Protein AF-0000000068983063 (afdb_homodimer)

Nearest PDB structures (foldseek):
  3pco-assembly1_D  TM=8.984E-01  e=2.882E-88  Escherichia coli
  7n8y-assembly1_B  TM=8.968E-01  e=1.103E-81  Salmonella enterica subsp. enterica serovar Typhimurium
  2rhq-assembly1_B-2  TM=9.099E-01  e=2.751E-76  Staphylococcus haemolyticus
  2rhs-assembly1_D  TM=8.788E-01  e=3.408E-76  Staphylococcus haemolyticus
  2rhs-assembly1_B  TM=8.511E-01  e=2.473E-75  Staphylococcus haemolyticus

Organism: NCBI:txid743974

Foldseek 3Di:
DKFFPVLLVVFPNFPDDPVVLQVLCVLLVWHFPDKDFLFDDWDQKAKKFWADWAQDPPDRQKIWTWIFQPPPDTFTAIFRFPVDHHLFIFIKRFQQIWWPDDVPDTDHFHFDDDPRHTHGTYGAQQVRRGADGPDGGTDTDDSPDDRNHHPCVSLVRRTMMTDIDDDLQQLQCQASQSVSLVSCLLRVHDTHDDDQDFDDFPDADDAAEAEPCCLQFFKKKKWKWFQFALVFAADSVLCSRCSSRPHDDDGNLVSLQSSLCRHRVFHKDKFQPVLADAHWYWDWDDQQFWFQFPVRDIDGDHGLFIFTAGPVGGQCRPQFTGTPRGHDDSPRGMIMMMTTQGALVRLPPVCVVVPGDDSRSSSNVSNAQRPCRVSSVSNSVVSSCVRRVIRIHDMDMRHDPVSQDDFAKEKAFQVVLCVVLVDRDDPVLLCSSCVSSVFNWDDPPTIITTTDHRGRPPDDYNVSSSSSSDSSVGVVPRDDDDDDDDDDPDDDCLVVLVVVLVVLLVVQVADEDDWDQFAAPVLQVLQPWCVLADWAFDPDDPDNGRGTGASDCCRGVVVVVLVVVVVPDQWHKYKYWDWGWHDHDPVPIDIFTKMKIKIFAFSDDDDDPGRHTDALVSVVVSVCSLADPPADVLQWDWAQDDRPQADRVFKTFTGGNNDTFWIWGWGDVVSCVVSVHDTMIMIMGRSVVSSVNVVDDDDDDDDAPEDKDKDKWKKKAFPPDDVSVLVVLLVVQLDDQWDDKDWDDKDDDDVDDNGIIMTMMMTMGDDSPDYDDPVSRVNSVVRSQVRCCVPGVIDTDDD/DKFFPVLLVVFPNFPDDPVVLQVLCVLLVWHFPDKDFLFDDKDQKWKKFWADWAQDPPDRQKIWTWIGQPPPDTFTAIFRFPPDHHLFIFIKRFQQIWWPDDVPDTDHWHWDDDPRHTHGTYGAAQVRRGADGPDGGGDTDDSPDDGNHDPCVSLVRRTMMTHIDDDLQQLQCQASQSVSLSSCLLRVHDTHDDDQDFDDFPDADDAAEAEPDCLQFQKKKKWKWFQFALVFAADSVLCSRCSSRPHDDDGNLVSLQSSLCRHRVFHKDKFQPVLADAHKYWDWDDQQFWFQFPVRDIDGDHTLFIFTAGPVGGQQRPQFTGGPRGHDDSPRGMIMMMTTQGALVNLPPVCVVVPGDDSRSSSNVSNAQRPCRVSSVSNSVVSSCVRRVIRIHDMDMRHHPVSQDDFAKEKAFQVVLCVVLVDRDDPVLLCSSCVSSVFNWDDPPTIITTTDHRGRPPDDYNVSSSSSSDSSVGVVPRDDDDDDDDDDPDDDCLVVLVVVLVVLLVVQVADEDDWDQFAAPVLQVLQPWPVLAAWAFDPDDPDNGRGTGASDCCRGVVVVVLVVVVVPDQWHKYKYWDWGWHDHDPVPIDIFTKMKIKIFAFSDPDDDPGRHTDALVSVVVSVCSLADPPADCLQWDWAQDDRPQADRVFKTFTGGNRDTFWIWGWGDVVSCVVSVHDIMIMIMGRSVVSSVNVVDDDDDDDDAPEDKDKDKFKKKAFPPDDVSVLVVLLVVQLDDQWDDKDWDDKDDDDVDDNGIIMTMMMTMGDDRPDYDDPVSRVNSVVRSQVRCCVPGVIDTDDD

Radius of gyration: 54.53 Å; Cα contacts (8 Å, |Δi|>4): 3258; chains: 2; bounding box: 105×180×105 Å

Sequence (1598 aa):
MKISENWLRQWANPANTSDELGQQLTMAGLELDGSDTVAPEFSGVVVGEVITCEQHPDADRLRVTTVNIGTGENLQIVCGAPNVRTGLKVAVATVGAVLPPIDGKPFNIKKGKLRGIESQGMLCGASEIGLTDEIDGILELPDDAPIGVDVRDYLGLDAMIFDIAITPNRGDCFSALGLAREISVINRLPLSRSEIKVITPNTDKKVNVNVLNDEACPRYLAQYISNIDRTAKSPKWLVDNLMASGMRTHNFLVDVTNYVLLELGQPLHAFDADKIQGDIVVRLANQGETLELLNEQTITLTGDELLIADDVGALALAGIMGGMRSSVTDETTNIVLESAHFNQLAIAARARRFGLHTDASQRFERGVDFELPLMALHRATALIHEVAGAEVGQITTVENLDKLPKRSPIHLPYAKIEQLLGVALPSDEVVDILNRLEIVTQFDGDKFICQPPSHRFDINIAEDLVEEIARIHGYDHIKPRLPEFAVDMSYDDTADLTHELKLSLAASGYFEAVSFSFSDAKIEALFNDGKLGAVLPLANPISADLAVMRRTLLSSLLPVVSYNLNRQQPRVRLFETGLSFVGQNIDNLVQTPSLAMVATGLVAEEGIYDKRVMDFFDLKRDVESLLPQHLNKTSLTYERADLAFLHPGQSAYLVVNGVHLGWFGQLHPSIAKALDLPAVWVAQFAIEDLIDLHRATNAITAPSKFPSVRRDLAFLVDKSVEWQDLVVDIRAAAGKYLTDLWLFDVYEGDRLPEDKKSLAFAMLFQNADATLEDDVIKKAMDDVVSRLSDKHGAKLRDSMKISENWLRQWANPANTSDELGQQLTMAGLELDGSDTVAPEFSGVVVGEVITCEQHPDADRLRVTTVNIGTGENLQIVCGAPNVRTGLKVAVATVGAVLPPIDGKPFNIKKGKLRGIESQGMLCGASEIGLTDEIDGILELPDDAPIGVDVRDYLGLDAMIFDIAITPNRGDCFSALGLAREISVINRLPLSRSEIKVITPNTDKKVNVNVLNDEACPRYLAQYISNIDRTAKSPKWLVDNLMASGMRTHNFLVDVTNYVLLELGQPLHAFDADKIQGDIVVRLANQGETLELLNEQTITLTGDELLIADDVGALALAGIMGGMRSSVTDETTNIVLESAHFNQLAIAARARRFGLHTDASQRFERGVDFELPLMALHRATALIHEVAGAEVGQITTVENLDKLPKRSPIHLPYAKIEQLLGVALPSDEVVDILNRLEIVTQFDGDKFICQPPSHRFDINIAEDLVEEIARIHGYDHIKPRLPEFAVDMSYDDTADLTHELKLSLAASGYFEAVSFSFSDAKIEALFNDGKLGAVLPLANPISADLAVMRRTLLSSLLPVVSYNLNRQQPRVRLFETGLSFVGQNIDNLVQTPSLAMVATGLVAEEGIYDKRVMDFFDLKRDVESLLPQHLNKTSLTYERADLAFLHPGQSAYLVVNGVHLGWFGQLHPSIAKALDLPAVWVAQFAIEDLIDLHRATNAITAPSKFPSVRRDLAFLVDKSVEWQDLVVDIRAAAGKYLTDLWLFDVYEGDRLPEDKKSLAFAMLFQNADATLEDDVIKKAMDDVVSRLSDKHGAKLRDS

InterPro domains:
  IPR002547 tRNA-binding domain [PF01588] (45-149)
  IPR002547 tRNA-binding domain [PS50886] (39-152)
  IPR004532 Phenylalanine-tRNA ligase, class IIc, beta subunit, bacterial type [MF_00283] (1-791)
  IPR004532 Phenylalanine-tRNA ligase, class IIc, beta subunit, bacterial type [TIGR00472] (1-797)
  IPR005121 Ferrodoxin-fold anticodon-binding domain [PF03147] (704-797)
  IPR005121 Ferrodoxin-fold anticodon-binding domain [PS51447] (704-797)
  IPR005121 Ferrodoxin-fold anticodon-binding domain [SM00896] (704-797)
  IPR005146 B3/B4 tRNA-binding domain [PF03483] (216-389)
  IPR005146 B3/B4 tRNA-binding domain [SM00873] (216-389)
  IPR005147 tRNA synthetase, B5-domain [PF03484] (410-475)
  IPR005147 tRNA synthetase, B5-domain [PS51483] (405-480)
  IPR005147 tRNA synthetase, B5-domain [SM00874] (407-475)
  IPR009061 Putative DNA-binding domain superfamily [SSF46955] (408-479)
  IPR012340 Nucleic acid-binding, OB-fold [G3DSA:2.40.50.140] (39-158)
  IPR012340 Nucleic acid-binding, OB-fold [SSF50249] (38-196)
  IPR020825 Phenylalanyl-tRNA synthetase-like, B3/B4 [G3DSA:3.50.40.10] (195-400)
  IPR033714 Phenylalanly tRNA synthetase, tRNA-binding-domain [cd02796] (45-151)
  IPR036690 Ferrodoxin-fold anticodon-binding domain superfamily [G3DSA:3.30.70.380] (705-798)
  IPR036690 Ferrodoxin-fold anticodon-binding domain superfamily [SSF54991] (700-797)
  IPR041616 Phenylalanyl tRNA synthetase beta chain, core domain [PF17759] (478-685)

Solvent-accessible surface area (backbone atoms only — not comparable to full-atom values): 85808 Å² total; per-residue (Å²): 87,49,34,35,45,62,64,30,38,68,28,29,68,68,98,58,52,74,66,54,46,46,49,51,36,32,68,55,67,40,37,62,81,43,74,42,48,58,27,62,76,63,47,53,38,23,21,21,31,26,68,42,63,42,75,33,90,86,39,91,67,34,29,42,28,35,30,39,41,69,74,85,61,69,35,41,29,58,42,63,44,84,68,71,48,62,73,39,27,30,39,30,31,32,60,72,10,38,39,45,58,61,96,82,38,82,40,66,37,56,75,47,64,63,90,84,43,66,17,52,29,42,74,35,27,32,52,56,60,48,38,76,63,87,58,86,40,52,34,77,48,58,86,81,59,60,61,43,39,48,44,51,69,74,68,49,29,74,40,44,21,40,28,32,50,72,53,69,71,40,28,45,48,58,15,44,48,34,44,20,46,51,53,8,44,69,66,73,43,74,68,51,73,78,86,68,54,75,71,75,54,77,42,88,46,64,54,57,73,45,69,74,41,38,68,46,34,16,34,40,35,36,31,28,36,34,65,38,43,65,82,41,71,63,52,66,73,58,50,51,51,36,46,39,28,72,40,82,81,76,50,44,70,59,38,44,38,52,44,43,19,45,41,68,35,48,55,49,48,65,33,21,43,84,61,57,49,82,43,42,33,33,33,66,38,51,66,69,40,66,47,48,30,69,87,70,47,72,45,72,40,79,31,79,45,47,26,33,22,37,71,84,45,73,37,24,42,53,65,50,46,52,17,47,83,26,45,65,55,84,79,52,36,36,32,33,40,35,22,52,36,56,35,31,78,56,42,47,70,52,42,54,75,73,73,47,86,39,74,39,31,56,34,34,41,36,34,53,42,70,74,42,30,65,58,49,44,31,43,44,50,34,50,44,32,72,68,27,60,31,45,35,22,34,73,32,78,48,69,36,80,86,56,41,90,78,70,68,72,31,65,32,51,55,68,52,44,30,70,72,66,74,49,88,71,60,68,66,56,52,39,50,54,38,36,56,70,52,21,52,50,46,77,76,86,60,34,32,46,29,33,49,40,73,49,49,81,64,57,80,47,44,68,44,50,47,48,52,49,42,40,64,71,31,65,87,71,52,73,91,71,76,65,74,46,71,65,64,84,76,75,79,57,62,64,59,48,51,48,50,48,52,48,43,42,40,72,72,63,32,40,82,50,86,73,64,62,47,16,31,53,70,57,52,56,65,55,74,33,79,87,62,54,42,64,25,68,49,92,78,47,91,43,73,62,38,28,20,40,25,58,45,63,56,55,46,45,50,58,50,51,47,55,41,43,76,66,73,38,73,60,46,43,37,29,33,75,47,64,20,34,27,16,70,44,81,91,63,49,46,76,42,56,29,36,32,39,40,36,33,39,46,69,53,72,85,32,65,83,49,87,50,65,58,48,71,64,58,51,50,52,58,55,54,59,64,47,53,88,82,56,62,67,85,42,52,48,76,40,77,38,90,51,74,56,33,28,72,88,49,28,28,29,42,27,49,77,84,38,78,43,36,40,38,28,28,47,18,65,68,56,25,53,75,63,72,45,68,79,34,38,36,34,40,30,40,42,65,61,51,48,53,58,62,64,60,83,77,84,84,73,82,80,58,90,39,66,71,48,80,47,78,49,40,33,37,30,49,66,84,61,55,67,66,61,50,51,56,51,39,54,67,40,42,43,89,38,53,75,46,74,48,59,44,42,73,49,79,56,87,92,42,62,91,65,40,29,36,44,28,37,41,37,32,33,44,36,74,86,45,73,75,54,70,67,61,52,50,48,23,52,51,40,28,54,51,50,40,28,72,76,62,63,32,40,78,54,77,129,86,49,35,35,44,62,63,30,39,66,27,27,68,68,99,57,52,72,65,54,46,47,50,51,36,33,69,56,64,40,36,60,80,43,75,42,47,55,27,62,76,62,47,53,38,22,21,21,31,26,67,42,63,40,76,33,92,86,40,92,68,34,30,41,26,35,30,40,43,70,75,86,60,68,36,42,28,58,41,63,45,83,67,73,50,60,71,40,25,31,39,30,30,31,60,71,11,36,39,43,56,60,96,81,39,83,38,67,39,58,76,46,64,64,89,84,43,65,17,54,30,40,72,35,26,31,52,56,59,49,41,78,65,87,58,86,40,53,35,77,45,59,86,80,59,60,60,43,41,47,42,50,70,75,70,49,28,74,39,44,21,39,27,32,49,71,54,69,70,41,28,46,48,58,14,43,48,34,43,21,47,52,53,8,45,68,64,74,43,74,68,51,74,79,86,68,55,76,70,74,56,76,44,87,47,63,55,59,72,45,68,75,42,38,69,47,36,16,33,42,34,36,31,27,36,35,65,38,45,65,81,41,71,65,52,64,73,58,52,49,52,35,46,38,28,72,39,83,82,78,51,46,70,58,39,43,38,51,43,44,19,44,42,67,34,50,56,50,50,63,33,21,43,85,60,57,48,83,45,41,34,34,33,64,37,53,67,69,40,66,48,47,28,70,86,70,46,72,46,74,41,79,31,79,45,47,27,34,23,37,71,84,46,76,37,24,42,53,66,50,46,52,17,48,83,26,45,66,54,83,80,50,36,36,34,33,41,36,21,53,37,58,36,32,78,59,43,48,72,54,42,54,74,74,72,47,85,42,75,40,31,56,36,32,42,36,34,55,42,71,74,42,29,63,58,49,45,32,41,44,50,34,51,45,30,72,68,26,60,31,45,36,23,34,75,33,78,47,69,39,77,89,55,43,90,81,70,66,70,32,67,34,50,55,67,53,45,30,70,75,67,73,49,88,70,60,68,66,56,54,40,50,54,38,36,57,68,53,20,51,50,46,76,77,87,60,34,32,45,29,34,49,41,73,50,49,83,63,56,78,48,44,69,44,49,46,48,52,50,44,39,63,71,30,63,87,72,53,75,90,70,77,65,74,46,73,68,65,84,78,76,79,57,62,65,59,49,52,48,50,49,51,48,44,42,39,72,72,64,32,40,82,49,87,75,64,64,48,18,31,54,70,57,53,56,66,54,73,33,81,88,61,54,44,65,25,69,51,93,80,48,90,43,73,62,37,29,20,42,25,57,45,63,57,60,50,45,50,59,51,50,47,55,41,43,76,66,75,37,73,60,46,42,37,29,34,76,48,66,22,34,28,17,69,44,79,91,60,49,44,75,42,56,28,36,32,40,41,36,33,38,46,70,53,73,84,32,63,82,48,88,50,64,56,50,71,65,57,51,50,52,59,57,54,60,63,47,54,88,82,56,62,67,85,41,52,48,78,40,79,40,90,52,75,57,34,29,73,88,50,30,27,29,41,26,47,77,85,40,78,44,35,39,37,28,28,47,17,64,68,58,25,53,76,65,73,44,68,78,35,36,37,34,42,32,41,41,67,62,51,50,53,59,61,66,60,82,76,85,85,73,83,80,58,91,39,66,71,48,79,50,76,51,39,33,38,32,50,66,84,60,55,68,68,62,50,52,56,51,36,54,67,38,42,43,90,38,54,75,47,75,48,59,45,41,75,49,76,56,87,92,42,62,91,64,41,30,36,44,28,37,41,36,34,34,46,34,74,85,43,74,77,56,70,65,62,53,51,51,23,51,52,42,29,53,51,50,40,29,70,76,61,63,34,39,78,55,79,130

Secondary structure (DSSP, 8-state):
-EEEHHHHHHH---S--HHHHHHHHHHTT-EEEEEEESS---EEEEEEEEEEEEE-TT-TT-EEEEEE-SSSSEEEEEE--TT--TT-EEEEEEEEEEEEEETTEEEE---EEETTEEE-EEEEPTGGGTS---SSSSPEEPTTPPTTSBHHHHHTTT-EEEEEE--TT-GGGSSHHHHHHHHHHHTT----PPP---PPP-S-----EEES-TTT-SEEEEEEEE---TTPPPPHHHHHHHHHTTPPP--HHHHHHHHHHHHHS--EEEEEGGG--S-EEEEEPPTT-EEEBTTS-EEE--S-SEEEE-SSSEEEETTTEEBSTT---TT---EEEEEEE--HHHHTTHHHHTT---HHHHHHHH---TTHHHHHHHHHHHHHHHHH--EEEEEEEEE-GGGSPP---EEEEHHHHHHHHSS---HHHHHHHHHHTT-EEEE-SSEEEEE--TT-TT--SHHHHHHHHHHHH-GGGS-----EEE-------HHHHHHHHHHHHHHTT-EE----SEE-HHHHHHT--GGG----B-SS-SSGGG-EE-SSTHHHHHHHHHHHHTTT---EEEEEEEEEEE-SSGGG-EEEEEEEEEEESBSS-S-SS--PBP-HHHHHHHHHTTS-TT--GGGEEEEE---TTEEEEEEEEEEETTEEEEEEEEEPHHHHHHTT----EEEEEEHHHHHHHHHPPPPP-PPPSSPPEEEEEEEEEETT--HHHHHHHHHHHH-TTEEEEEEEEEE-STTS-TTEEEEEEEEEE--SSSPPPHHHHHHHHHHHHHHHHHHH--EEPP-/-EEEHHHHHHH---S--HHHHHHHHHHTT-EEEEEEESS---EEEEEEEEEEEEE-TT-TT-EEEEEE-SSSSEEEEEE--TT--TT-EEEEEEEEEEEEEETTEEEE---EEETTEEE-EEEEPTGGGTS---SSSS-EEPTTPPTTSBHHHHHTTT-EEEEEE--TT-GGGSSHHHHHHHHHHHTT----PPP---PPP-S-----EEES-TTT-SEEEEEEEE---TTPPPPHHHHHHHHHTTPPP--HHHHHHHHHHHHHS--EEEEEGGG--S-EEEEEPPTT-EEEBTTS-EEE--S-SEEEE-SSSEEEETTTEEBSTT---TT---EEEEEEE--HHHHTTHHHHTT---HHHHHHHH---TTHHHHHHHHHHHHHHHHH--EEEEEEEEE-GGGSPP---EEEEHHHHHHHHSS---HHHHHHHHHHTT-EEEE-SSEEEEE--TT-TT--SHHHHHHHHHHHH-GGGS-----EEE-------HHHHHHHHHHHHHHTT-EE----SEE-HHHHHHT--GGG----B-SS-SSGGG-EE-SSTHHHHHHHHHHHHTTT---EEEEEEEEEEE-SSGGG-EEEEEEEEEEESBSS-S-SS--PBP-HHHHHHHHHTTS-TT--GGGEEEEE---TTEEEEEEEEEEETTEEEEEEEEEPHHHHHHTT----EEEEEEHHHHHHHHHPPPPP-PPPSSPPEEEEEEEEEETT--HHHHHHHHHHHH-TTEEEEEEEEEE-STTS-TTEEEEEEEEEE--SSSPPPHHHHHHHHHHHHHHHHHHH--EE---

Structure (mmCIF, N/CA/C/O backbone):
data_AF-0000000068983063-model_v1
#
loop_
_entity.id
_entity.type
_entity.pdbx_description
1 polymer 'Phenylalanine--tRNA ligase beta subunit'
#
loop_
_atom_site.group_PDB
_atom_site.id
_atom_site.type_symbol
_atom_site.label_atom_id
_atom_site.label_alt_id
_atom_site.label_comp_id
_atom_site.label_asym_id
_atom_site.label_entity_id
_atom_site.label_seq_id
_atom_site.pdbx_PDB_ins_code
_atom_site.Cartn_x
_atom_site.Cartn_y
_atom_site.Cartn_z
_atom_site.occupancy
_atom_site.B_iso_or_equiv
_atom_site.auth_seq_id
_atom_site.auth_comp_id
_atom_site.auth_asym_id
_atom_site.auth_atom_id
_atom_site.pdbx_PDB_model_num
ATOM 1 N N . MET A 1 1 ? 19.125 -39.719 -18.25 1 90 1 MET A N 1
ATOM 2 C CA . MET A 1 1 ? 20.172 -40.625 -18.688 1 90 1 MET A CA 1
ATOM 3 C C . MET A 1 1 ? 20.797 -41.344 -17.484 1 90 1 MET A C 1
ATOM 5 O O . MET A 1 1 ? 21.156 -40.719 -16.5 1 90 1 MET A O 1
ATOM 9 N N . LYS A 1 2 ? 20.844 -42.656 -17.656 1 92.12 2 LYS A N 1
ATOM 10 C CA . LYS A 1 2 ? 21.516 -43.469 -16.641 1 92.12 2 LYS A CA 1
ATOM 11 C C . LYS A 1 2 ? 22.984 -43.656 -16.984 1 92.12 2 LYS A C 1
ATOM 13 O O . LYS A 1 2 ? 23.344 -43.875 -18.141 1 92.12 2 LYS A O 1
ATOM 18 N N . ILE A 1 3 ? 23.812 -43.438 -15.992 1 93.69 3 ILE A N 1
ATOM 19 C CA . ILE A 1 3 ? 25.25 -43.594 -16.25 1 93.69 3 ILE A CA 1
ATOM 20 C C . ILE A 1 3 ? 25.953 -44.062 -14.984 1 93.69 3 ILE A C 1
ATOM 22 O O . ILE A 1 3 ? 25.578 -43.688 -13.875 1 93.69 3 ILE A O 1
ATOM 26 N N . SER A 1 4 ? 26.922 -44.844 -15.227 1 91.38 4 SER A N 1
ATOM 27 C CA . SER A 1 4 ? 27.719 -45.375 -14.133 1 91.38 4 SER A CA 1
ATOM 28 C C . SER A 1 4 ? 28.609 -44.312 -13.516 1 91.38 4 SER A C 1
ATOM 30 O O . SER A 1 4 ? 29.359 -43.625 -14.227 1 91.38 4 SER A O 1
ATOM 32 N N . GLU A 1 5 ? 28.562 -4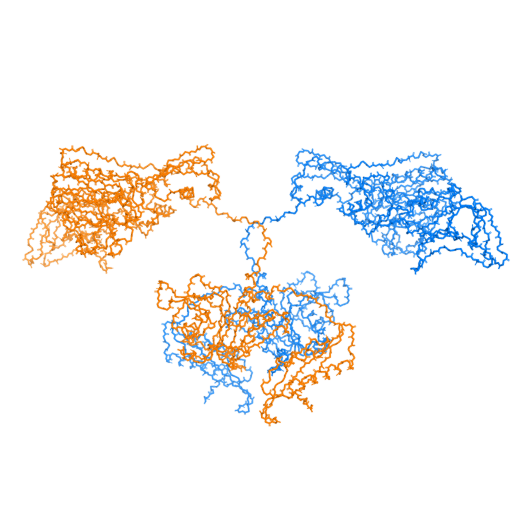4.219 -12.211 1 92.12 5 GLU A N 1
ATOM 33 C CA . GLU A 1 5 ? 29.453 -43.281 -11.523 1 92.12 5 GLU A CA 1
ATOM 34 C C . GLU A 1 5 ? 30.906 -43.688 -11.703 1 92.12 5 GLU A C 1
ATOM 36 O O . GLU A 1 5 ? 31.781 -42.812 -11.906 1 92.12 5 GLU A O 1
ATOM 41 N N . ASN A 1 6 ? 31.125 -44.938 -11.578 1 88.06 6 ASN A N 1
ATOM 42 C CA . ASN A 1 6 ? 32.5 -45.438 -11.734 1 88.06 6 ASN A CA 1
ATOM 43 C C . ASN A 1 6 ? 33.062 -45.031 -13.086 1 88.06 6 ASN A C 1
ATOM 45 O O . ASN A 1 6 ? 34.25 -44.688 -13.188 1 88.06 6 ASN A O 1
ATOM 49 N N . TRP A 1 7 ? 32.281 -45.188 -14.078 1 92.31 7 TRP A N 1
ATOM 50 C CA . TRP A 1 7 ? 32.719 -44.781 -15.414 1 92.31 7 TRP A CA 1
ATOM 51 C C . TRP A 1 7 ? 33.062 -43.281 -15.445 1 92.31 7 TRP A C 1
ATOM 53 O O . TRP A 1 7 ? 34.125 -42.906 -15.984 1 92.31 7 TRP A O 1
ATOM 63 N N . LEU A 1 8 ? 32.312 -42.469 -14.844 1 94.56 8 LEU A N 1
ATOM 64 C CA . LEU A 1 8 ? 32.531 -41.031 -14.789 1 94.56 8 LEU A CA 1
ATOM 65 C C . LEU A 1 8 ? 33.812 -40.719 -14.039 1 94.56 8 LEU A C 1
ATOM 67 O O . LEU A 1 8 ? 34.594 -39.844 -14.453 1 94.56 8 LEU A O 1
ATOM 71 N N . ARG A 1 9 ? 34.062 -41.438 -13.023 1 92.69 9 ARG A N 1
ATOM 72 C CA . ARG A 1 9 ? 35.219 -41.188 -12.18 1 92.69 9 ARG A CA 1
ATOM 73 C C . ARG A 1 9 ? 36.5 -41.562 -12.906 1 92.69 9 ARG A C 1
ATOM 75 O O . ARG A 1 9 ? 37.594 -41.188 -12.492 1 92.69 9 ARG A O 1
ATOM 82 N N . GLN A 1 10 ? 36.375 -42.375 -13.898 1 91.69 10 GLN A N 1
ATOM 83 C CA . GLN A 1 10 ? 37.531 -42.688 -14.734 1 91.69 10 GLN A CA 1
ATOM 84 C C . GLN A 1 10 ? 37.969 -41.438 -15.516 1 91.69 10 GLN A C 1
ATOM 86 O O . GLN A 1 10 ? 39.125 -41.312 -15.898 1 91.69 10 GLN A O 1
ATOM 91 N N . TRP A 1 11 ? 37.031 -40.625 -15.766 1 95 11 TRP A N 1
ATOM 92 C CA . TRP A 1 11 ? 37.312 -39.406 -16.5 1 95 11 TRP A CA 1
ATOM 93 C C . TRP A 1 11 ? 37.719 -38.281 -15.562 1 95 11 TRP A C 1
ATOM 95 O O . TRP A 1 11 ? 38.625 -37.5 -15.883 1 95 11 TRP A O 1
ATOM 105 N N . ALA A 1 12 ? 37.031 -38.062 -14.523 1 94.75 12 ALA A N 1
ATOM 106 C CA . ALA A 1 12 ? 37.312 -37.125 -13.445 1 94.75 12 ALA A CA 1
ATOM 107 C C . ALA A 1 12 ? 36.906 -37.688 -12.094 1 94.75 12 ALA A C 1
ATOM 109 O O . ALA A 1 12 ? 35.75 -38.031 -11.875 1 94.75 12 ALA A O 1
ATOM 110 N N . ASN A 1 13 ? 37.844 -37.75 -11.203 1 93.44 13 ASN A N 1
ATOM 111 C CA . ASN A 1 13 ? 37.594 -38.406 -9.922 1 93.44 13 ASN A CA 1
ATOM 112 C C . ASN A 1 13 ? 37.75 -37.438 -8.75 1 93.44 13 ASN A C 1
ATOM 114 O O . ASN A 1 13 ? 38.812 -37.375 -8.133 1 93.44 13 ASN A O 1
ATOM 118 N N . PRO A 1 14 ? 36.781 -36.75 -8.438 1 94.5 14 PRO A N 1
ATOM 119 C CA . PRO A 1 14 ? 36.875 -35.875 -7.281 1 94.5 14 PRO A CA 1
ATOM 120 C C . PRO A 1 14 ? 36.844 -36.594 -5.949 1 94.5 14 PRO A C 1
ATOM 122 O O . PRO A 1 14 ? 36.438 -37.781 -5.898 1 94.5 14 PRO A O 1
ATOM 125 N N . ALA A 1 15 ? 37.25 -35.875 -4.879 1 91.56 15 ALA A N 1
ATOM 126 C CA . ALA A 1 15 ? 37.312 -36.469 -3.541 1 91.56 15 ALA A CA 1
ATOM 127 C C . ALA A 1 15 ? 35.938 -36.375 -2.865 1 91.56 15 ALA A C 1
ATOM 129 O O . ALA A 1 15 ? 35.844 -36.5 -1.644 1 91.56 15 ALA A O 1
ATOM 130 N N . ASN A 1 16 ? 34.906 -36.5 -3.543 1 92.56 16 ASN A N 1
ATOM 131 C CA . ASN A 1 16 ? 33.562 -36.406 -2.99 1 92.56 16 ASN A CA 1
ATOM 132 C C . ASN A 1 16 ? 32.906 -37.781 -2.893 1 92.56 16 ASN A C 1
ATOM 134 O O . ASN A 1 16 ? 33.281 -38.719 -3.617 1 92.56 16 ASN A O 1
ATOM 138 N N . THR A 1 17 ? 32 -37.844 -1.909 1 92.31 17 THR A N 1
ATOM 139 C CA . THR A 1 17 ? 31.141 -39.031 -1.856 1 92.31 17 THR A CA 1
ATOM 140 C C . THR A 1 17 ? 30.125 -39 -2.996 1 92.31 17 THR A C 1
ATOM 142 O O . THR A 1 17 ? 29.984 -37.969 -3.674 1 92.31 17 THR A O 1
ATOM 145 N N . SER A 1 18 ? 29.5 -40.188 -3.262 1 90.69 18 SER A N 1
ATOM 146 C CA . SER A 1 18 ? 28.484 -40.281 -4.305 1 90.69 18 SER A CA 1
ATOM 147 C C . SER A 1 18 ? 27.375 -39.25 -4.07 1 90.69 18 SER A C 1
ATOM 149 O O . SER A 1 18 ? 26.922 -38.594 -5.012 1 90.69 18 SER A O 1
ATOM 151 N N . ASP A 1 19 ? 27 -39.156 -2.836 1 92.25 19 ASP A N 1
ATOM 152 C CA . ASP A 1 19 ? 25.938 -38.219 -2.492 1 92.25 19 ASP A CA 1
ATOM 153 C C . ASP A 1 19 ? 26.375 -36.781 -2.748 1 92.25 19 ASP A C 1
ATOM 155 O O . ASP A 1 19 ? 25.594 -35.969 -3.285 1 92.25 19 ASP A O 1
ATOM 159 N N . GLU A 1 20 ? 27.531 -36.5 -2.34 1 94 20 GLU A N 1
ATOM 160 C CA . GLU A 1 20 ? 28.047 -35.156 -2.551 1 94 20 GLU A CA 1
ATOM 161 C C . GLU A 1 20 ? 28.172 -34.844 -4.039 1 94 20 GLU A C 1
ATOM 163 O O . GLU A 1 20 ? 27.859 -33.719 -4.465 1 94 20 GLU A O 1
ATOM 168 N N . LEU A 1 21 ? 28.609 -35.812 -4.734 1 94.19 21 LEU A N 1
ATOM 169 C CA . LEU A 1 21 ? 28.719 -35.625 -6.176 1 94.19 21 LEU A CA 1
ATOM 170 C C . LEU A 1 21 ? 27.344 -35.406 -6.801 1 94.19 21 LEU A C 1
ATOM 172 O O . LEU A 1 21 ? 27.188 -34.531 -7.66 1 94.19 21 LEU A O 1
ATOM 176 N N . GLY A 1 22 ? 26.391 -36.219 -6.387 1 93.69 22 GLY A N 1
ATOM 177 C CA . GLY A 1 22 ? 25.031 -36.031 -6.863 1 93.69 22 GLY A CA 1
ATOM 178 C C . GLY A 1 22 ? 24.484 -34.656 -6.57 1 93.69 22 GLY A C 1
ATOM 179 O O . GLY A 1 22 ? 23.859 -34.031 -7.43 1 93.69 22 GLY A O 1
ATOM 180 N N . GLN A 1 23 ? 24.766 -34.219 -5.422 1 93.12 23 GLN A N 1
ATOM 181 C CA . GLN A 1 23 ? 24.312 -32.875 -5.027 1 93.12 23 GLN A CA 1
ATOM 182 C C . GLN A 1 23 ? 24.984 -31.797 -5.863 1 93.12 23 GLN A C 1
ATOM 184 O O . GLN A 1 23 ? 24.344 -30.828 -6.277 1 93.12 23 GLN A O 1
ATOM 189 N N . GLN A 1 24 ? 26.234 -31.953 -6.055 1 93.62 24 GLN A N 1
ATOM 190 C CA . GLN A 1 24 ? 26.984 -31 -6.875 1 93.62 24 GLN A CA 1
ATOM 191 C C . GLN A 1 24 ? 26.391 -30.891 -8.281 1 93.62 24 GLN A C 1
ATOM 193 O O . GLN A 1 24 ? 26.203 -29.797 -8.805 1 93.62 24 GLN A O 1
ATOM 198 N N . LEU A 1 25 ? 26.062 -32.031 -8.82 1 93.5 25 LEU A N 1
ATOM 199 C CA . LEU A 1 25 ? 25.5 -32.062 -10.164 1 93.5 25 LEU A CA 1
ATOM 200 C C . LEU A 1 25 ? 24.141 -31.375 -10.195 1 93.5 25 LEU A C 1
ATOM 202 O O . LEU A 1 25 ? 23.844 -30.594 -11.102 1 93.5 25 LEU A O 1
ATOM 206 N N . THR A 1 26 ? 23.375 -31.625 -9.234 1 93.12 26 THR A N 1
ATOM 207 C CA . THR A 1 26 ? 22.047 -31.016 -9.141 1 93.12 26 THR A CA 1
ATOM 208 C C . THR A 1 26 ? 22.141 -29.5 -9.055 1 93.12 26 THR A C 1
ATOM 210 O O . THR A 1 26 ? 21.422 -28.781 -9.758 1 93.12 26 THR A O 1
ATOM 213 N N . MET A 1 27 ? 23.047 -29.078 -8.234 1 91.44 27 MET A N 1
ATOM 214 C CA . MET A 1 27 ? 23.234 -27.641 -8.039 1 91.44 27 MET A CA 1
ATOM 215 C C . MET A 1 27 ? 23.766 -26.984 -9.305 1 91.44 27 MET A C 1
ATOM 217 O O . MET A 1 27 ? 23.547 -25.797 -9.539 1 91.44 27 MET A O 1
ATOM 221 N N . ALA A 1 28 ? 24.422 -27.766 -10.07 1 89.62 28 ALA A N 1
ATOM 222 C CA . ALA A 1 28 ? 24.984 -27.25 -11.32 1 89.62 28 ALA A CA 1
ATOM 223 C C . ALA A 1 28 ? 23.953 -27.312 -12.453 1 89.62 28 ALA A C 1
ATOM 225 O O . ALA A 1 28 ? 24.281 -27.016 -13.602 1 89.62 28 ALA A O 1
ATOM 226 N N . GLY A 1 29 ? 22.766 -27.734 -12.172 1 90.12 29 GLY A N 1
ATOM 227 C CA . GLY A 1 29 ? 21.703 -27.75 -13.164 1 90.12 29 GLY A CA 1
ATOM 228 C C . GLY A 1 29 ? 21.469 -29.109 -13.773 1 90.12 29 GLY A C 1
ATOM 229 O O . GLY A 1 29 ? 20.688 -29.25 -14.719 1 90.12 29 GLY A O 1
ATOM 230 N N . LEU A 1 30 ? 22.156 -30.125 -13.391 1 93.69 30 LEU A N 1
ATOM 231 C CA . LEU A 1 30 ? 21.969 -31.516 -13.805 1 93.69 30 LEU A CA 1
ATOM 232 C C . LEU A 1 30 ? 21.297 -32.312 -12.695 1 93.69 30 LEU A C 1
ATOM 234 O O . LEU A 1 30 ? 21.969 -33.031 -11.945 1 93.69 30 LEU A O 1
ATOM 238 N N . GLU A 1 31 ? 20.078 -32.25 -12.742 1 93.12 31 GLU A N 1
ATOM 239 C CA . GLU A 1 31 ? 19.297 -32.781 -11.633 1 93.12 31 GLU A CA 1
ATOM 240 C C . GLU A 1 31 ? 19.328 -34.312 -11.633 1 93.12 31 GLU A C 1
ATOM 242 O O . GLU A 1 31 ? 19.141 -34.938 -12.68 1 93.12 31 GLU A O 1
ATOM 247 N N . LEU A 1 32 ? 19.562 -34.875 -10.453 1 92.25 32 LEU A N 1
ATOM 248 C CA . LEU A 1 32 ? 19.5 -36.312 -10.305 1 92.25 32 LEU A CA 1
ATOM 249 C C . LEU A 1 32 ? 18.094 -36.781 -9.969 1 92.25 32 LEU A C 1
ATOM 251 O O . LEU A 1 32 ? 17.531 -36.406 -8.938 1 92.25 32 LEU A O 1
ATOM 255 N N . ASP A 1 33 ? 17.5 -37.531 -10.82 1 89.44 33 ASP A N 1
ATOM 256 C CA . ASP A 1 33 ? 16.188 -38.125 -10.586 1 89.44 33 ASP A CA 1
ATOM 257 C C . ASP A 1 33 ? 16.281 -39.312 -9.656 1 89.44 33 ASP A C 1
ATOM 259 O O . ASP A 1 33 ? 15.32 -39.656 -8.961 1 89.44 33 ASP A O 1
ATOM 263 N N . GLY A 1 34 ? 17.453 -39.969 -9.656 1 87.44 34 GLY A N 1
ATOM 264 C CA . GLY A 1 34 ? 17.688 -41.125 -8.797 1 87.44 34 GLY A CA 1
ATOM 265 C C . GLY A 1 34 ? 19.125 -41.594 -8.797 1 87.44 34 GLY A C 1
ATOM 266 O O . GLY A 1 34 ? 19.906 -41.219 -9.672 1 87.44 34 GLY A O 1
ATOM 267 N N . SER A 1 35 ? 19.484 -42.219 -7.727 1 88 35 SER A N 1
ATOM 268 C CA . SER A 1 35 ? 20.781 -42.844 -7.594 1 88 35 SER A CA 1
ATOM 269 C C . SER A 1 35 ? 20.656 -44.25 -7.016 1 88 35 SER A C 1
ATOM 271 O O . SER A 1 35 ? 20.141 -44.438 -5.914 1 88 35 SER A O 1
ATOM 273 N N . ASP A 1 36 ? 20.906 -45.188 -7.879 1 86.25 36 ASP A N 1
ATOM 274 C CA . ASP A 1 36 ? 20.797 -46.562 -7.445 1 86.25 36 ASP A CA 1
ATOM 275 C C . ASP A 1 36 ? 22.078 -47.344 -7.695 1 86.25 36 ASP A C 1
ATOM 277 O O . ASP A 1 36 ? 22.906 -46.938 -8.508 1 86.25 36 ASP A O 1
ATOM 281 N N . THR A 1 37 ? 22.266 -48.406 -6.895 1 85.44 37 THR A N 1
ATOM 282 C CA . THR A 1 37 ? 23.344 -49.312 -7.207 1 85.44 37 THR A CA 1
ATOM 283 C C . THR A 1 37 ? 23.031 -50.125 -8.461 1 85.44 37 THR A C 1
ATOM 285 O O . THR A 1 37 ? 21.875 -50.188 -8.891 1 85.44 37 THR A O 1
ATOM 288 N N . VAL A 1 38 ? 24.047 -50.688 -9.062 1 81.19 38 VAL A N 1
ATOM 289 C CA . VAL A 1 38 ? 23.875 -51.469 -10.289 1 81.19 38 VAL A CA 1
ATOM 290 C C . VAL A 1 38 ? 22.859 -52.594 -10.047 1 81.19 38 VAL A C 1
ATOM 292 O O . VAL A 1 38 ? 22 -52.844 -10.898 1 81.19 38 VAL A O 1
ATOM 295 N N . ALA A 1 39 ? 23.031 -53.219 -8.891 1 81.94 39 ALA A N 1
ATOM 296 C CA . ALA A 1 39 ? 22.078 -54.25 -8.516 1 81.94 39 ALA A CA 1
ATOM 297 C C . ALA A 1 39 ? 21.484 -54 -7.129 1 81.94 39 ALA A C 1
ATOM 299 O O . ALA A 1 39 ? 22.141 -53.375 -6.285 1 81.94 39 ALA A O 1
ATOM 300 N N . PRO A 1 40 ? 20.25 -54.531 -6.941 1 84.12 40 PRO A N 1
ATOM 301 C CA . PRO A 1 40 ? 19.688 -54.406 -5.602 1 84.12 40 PRO A CA 1
ATOM 302 C C . PRO A 1 40 ? 20.484 -55.188 -4.551 1 84.12 40 PRO A C 1
ATOM 304 O O . PRO A 1 40 ? 21.328 -56 -4.895 1 84.12 40 PRO A O 1
ATOM 307 N N . GLU A 1 41 ? 20.234 -54.875 -3.328 1 85.44 41 GLU A N 1
ATOM 308 C CA . GLU A 1 41 ? 20.984 -55.469 -2.223 1 85.44 41 GLU A CA 1
ATOM 309 C C . GLU A 1 41 ? 20.734 -56.969 -2.145 1 85.44 41 GLU A C 1
ATOM 311 O O . GLU A 1 41 ? 19.594 -57.438 -2.273 1 85.44 41 GLU A O 1
ATOM 316 N N . PHE A 1 42 ? 21.812 -57.781 -2.164 1 89.56 42 PHE A N 1
ATOM 317 C CA . PHE A 1 42 ? 21.781 -59.188 -1.854 1 89.56 42 PHE A CA 1
ATOM 318 C C . PHE A 1 42 ? 23.062 -59.625 -1.154 1 89.56 42 PHE A C 1
ATOM 320 O O . PHE A 1 42 ? 24.062 -58.906 -1.174 1 89.56 42 PHE A O 1
ATOM 327 N N . SER A 1 43 ? 23.016 -60.812 -0.37 1 91.38 43 SER A N 1
ATOM 328 C CA . SER A 1 43 ? 24.172 -61.312 0.358 1 91.38 43 SER A CA 1
ATOM 329 C C . SER A 1 43 ? 24.281 -62.812 0.267 1 91.38 43 SER A C 1
ATOM 331 O O . SER A 1 43 ? 23.281 -63.5 -0.006 1 91.38 43 SER A O 1
ATOM 333 N N . GLY A 1 44 ? 25.531 -63.344 0.354 1 92.25 44 GLY A N 1
ATOM 334 C CA . GLY A 1 44 ? 25.766 -64.75 0.448 1 92.25 44 GLY A CA 1
ATOM 335 C C . GLY A 1 44 ? 25.891 -65.438 -0.905 1 92.25 44 GLY A C 1
ATOM 336 O O . GLY A 1 44 ? 25.672 -66.625 -1.029 1 92.25 44 GLY A O 1
ATOM 337 N N . VAL A 1 45 ? 26.125 -64.688 -1.897 1 94.25 45 VAL A N 1
ATOM 338 C CA . VAL A 1 45 ? 26.297 -65.25 -3.234 1 94.25 45 VAL A CA 1
ATOM 339 C C . VAL A 1 45 ? 27.766 -65.25 -3.635 1 94.25 45 VAL A C 1
ATOM 341 O O . VAL A 1 45 ? 28.375 -64.188 -3.658 1 94.25 45 VAL A O 1
ATOM 344 N N . VAL A 1 46 ? 28.312 -66.375 -3.961 1 95.06 46 VAL A N 1
ATOM 345 C CA . VAL A 1 46 ? 29.75 -66.438 -4.27 1 95.06 46 VAL A CA 1
ATOM 346 C C . VAL A 1 46 ? 29.953 -67.125 -5.613 1 95.06 46 VAL A C 1
ATOM 348 O O . VAL A 1 46 ? 29.062 -67.812 -6.109 1 95.06 46 VAL A O 1
ATOM 351 N N . VAL A 1 47 ? 31.141 -66.938 -6.207 1 95.12 47 VAL A N 1
ATOM 352 C CA . VAL A 1 47 ? 31.516 -67.625 -7.457 1 95.12 47 VAL A CA 1
ATOM 353 C C . VAL A 1 47 ? 31.844 -69.062 -7.191 1 95.12 47 VAL A C 1
ATOM 355 O O . VAL A 1 47 ? 32.656 -69.375 -6.301 1 95.12 47 VAL A O 1
ATOM 358 N N . GLY A 1 48 ? 31.25 -69.938 -7.973 1 95.31 48 GLY A N 1
ATOM 359 C CA . GLY A 1 48 ? 31.516 -71.375 -7.867 1 95.31 48 GLY A CA 1
ATOM 360 C C . GLY A 1 48 ? 31.766 -72.062 -9.211 1 95.31 48 GLY A C 1
ATOM 361 O O . GLY A 1 48 ? 31.516 -71.438 -10.258 1 95.31 48 GLY A O 1
ATOM 362 N N . GLU A 1 49 ? 32.344 -73.25 -9.125 1 96.19 49 GLU A N 1
ATOM 363 C CA . GLU A 1 49 ? 32.562 -74.062 -10.32 1 96.19 49 GLU A CA 1
ATOM 364 C C . GLU A 1 49 ? 31.828 -75.375 -10.242 1 96.19 49 GLU A C 1
ATOM 366 O O . GLU A 1 49 ? 31.938 -76.062 -9.242 1 96.19 49 GLU A O 1
ATOM 371 N N . VAL A 1 50 ? 31.172 -75.688 -11.281 1 95.88 50 VAL A N 1
ATOM 372 C CA . VAL A 1 50 ? 30.453 -76.938 -11.352 1 95.88 50 VAL A CA 1
ATOM 373 C C . VAL A 1 50 ? 31.453 -78.062 -11.648 1 95.88 50 VAL A C 1
ATOM 375 O O . VAL A 1 50 ? 32.031 -78.125 -12.727 1 95.88 50 VAL A O 1
ATOM 378 N N . ILE A 1 51 ? 31.594 -79 -10.766 1 95.5 51 ILE A N 1
ATOM 379 C CA . ILE A 1 51 ? 32.562 -80.062 -10.898 1 95.5 51 ILE A CA 1
ATOM 380 C C . ILE A 1 51 ? 31.906 -81.312 -11.586 1 95.5 51 ILE A C 1
ATOM 382 O O . ILE A 1 51 ? 32.5 -81.938 -12.461 1 95.5 51 ILE A O 1
ATOM 386 N N . THR A 1 52 ? 30.703 -81.688 -11.172 1 94.81 52 THR A N 1
ATOM 387 C CA . THR A 1 52 ? 29.953 -82.75 -11.812 1 94.81 52 THR A CA 1
ATOM 388 C C . THR A 1 52 ? 28.516 -82.312 -12.055 1 94.81 52 THR A C 1
ATOM 390 O O . THR A 1 52 ? 28 -81.438 -11.375 1 94.81 52 THR A O 1
ATOM 393 N N . CYS A 1 53 ? 27.953 -82.75 -13.039 1 94.12 53 CYS A N 1
ATOM 394 C CA . CYS A 1 53 ? 26.562 -82.5 -13.414 1 94.12 53 CYS A CA 1
ATOM 395 C C . CYS A 1 53 ? 25.906 -83.812 -13.914 1 94.12 53 CYS A C 1
ATOM 397 O O . CYS A 1 53 ? 26.25 -84.312 -14.992 1 94.12 53 CYS A O 1
ATOM 399 N N . GLU A 1 54 ? 25.109 -84.438 -13.125 1 92 54 GLU A N 1
ATOM 400 C CA . GLU A 1 54 ? 24.438 -85.688 -13.477 1 92 54 GLU A CA 1
ATOM 401 C C . GLU A 1 54 ? 22.922 -85.5 -13.492 1 92 54 GLU A C 1
ATOM 403 O O . GLU A 1 54 ? 22.375 -84.625 -12.805 1 92 54 GLU A O 1
ATOM 408 N N . GLN A 1 55 ? 22.297 -86.25 -14.258 1 91.94 55 GLN A N 1
ATOM 409 C CA . GLN A 1 55 ? 20.828 -86.25 -14.336 1 91.94 55 GLN A CA 1
ATOM 410 C C . GLN A 1 55 ? 20.203 -86.75 -13.031 1 91.94 55 GLN A C 1
ATOM 412 O O . GLN A 1 55 ? 20.641 -87.75 -12.469 1 91.94 55 GLN A O 1
ATOM 417 N N . HIS A 1 56 ? 19.297 -85.938 -12.484 1 92.25 56 HIS A N 1
ATOM 418 C CA . HIS A 1 56 ? 18.562 -86.375 -11.289 1 92.25 56 HIS A CA 1
ATOM 419 C C . HIS A 1 56 ? 17.906 -87.75 -11.5 1 92.25 56 HIS A C 1
ATOM 421 O O . HIS A 1 56 ? 17.25 -87.938 -12.523 1 92.25 56 HIS A O 1
ATOM 427 N N . PRO A 1 57 ? 18 -88.688 -10.625 1 89.19 57 PRO A N 1
ATOM 428 C CA . PRO A 1 57 ? 17.469 -90 -10.805 1 89.19 57 PRO A CA 1
ATOM 429 C C . PRO A 1 57 ? 15.938 -90.062 -10.891 1 89.19 57 PRO A C 1
ATOM 431 O O . PRO A 1 57 ? 15.367 -90.875 -11.586 1 89.19 57 PRO A O 1
ATOM 434 N N . ASP A 1 58 ? 15.227 -89.188 -10.273 1 87.12 58 ASP A N 1
ATOM 435 C CA . ASP A 1 58 ? 13.773 -89.25 -10.18 1 87.12 58 ASP A CA 1
ATOM 436 C C . ASP A 1 58 ? 13.125 -88.062 -10.891 1 87.12 58 ASP A C 1
ATOM 438 O O . ASP A 1 58 ? 11.93 -87.812 -10.727 1 87.12 58 ASP A O 1
ATOM 442 N N . ALA A 1 59 ? 13.883 -87.188 -11.547 1 84.44 59 ALA A N 1
ATOM 443 C CA . ALA A 1 59 ? 13.273 -86 -12.203 1 84.44 59 ALA A CA 1
ATOM 444 C C . ALA A 1 59 ? 13.969 -85.688 -13.516 1 84.44 59 ALA A C 1
ATOM 446 O O . ALA A 1 59 ? 15.18 -85.5 -13.547 1 84.44 59 ALA A O 1
ATOM 447 N N . ASP A 1 60 ? 13.195 -85.5 -14.586 1 84.25 60 ASP A N 1
ATOM 448 C CA . ASP A 1 60 ? 13.742 -85.25 -15.93 1 84.25 60 ASP A CA 1
ATOM 449 C C . ASP A 1 60 ? 14.242 -83.875 -16.125 1 84.25 60 ASP A C 1
ATOM 451 O O . ASP A 1 60 ? 15.117 -83.625 -16.953 1 84.25 60 ASP A O 1
ATOM 455 N N . ARG A 1 61 ? 13.781 -82.875 -15.445 1 85.75 61 ARG A N 1
ATOM 456 C CA . ARG A 1 61 ? 14.141 -81.5 -15.703 1 85.75 61 ARG A CA 1
ATOM 457 C C . ARG A 1 61 ? 15.156 -81 -14.68 1 85.75 61 ARG A C 1
ATOM 459 O O . ARG A 1 61 ? 15.523 -79.812 -14.695 1 85.75 61 ARG A O 1
ATOM 466 N N . LEU A 1 62 ? 15.594 -81.875 -13.734 1 91.38 62 LEU A N 1
ATOM 467 C CA . LEU A 1 62 ? 16.516 -81.438 -12.688 1 91.38 62 LEU A CA 1
ATOM 468 C C . LEU A 1 62 ? 17.859 -82.125 -12.82 1 91.38 62 LEU A C 1
ATOM 470 O O . LEU A 1 62 ? 17.922 -83.312 -13.289 1 91.38 62 LEU A O 1
ATOM 474 N N . ARG A 1 63 ? 18.906 -81.5 -12.508 1 94.5 63 ARG A N 1
ATOM 475 C CA . ARG A 1 63 ? 20.25 -82 -12.508 1 94.5 63 ARG A CA 1
ATOM 476 C C . ARG A 1 63 ? 20.891 -81.938 -11.125 1 94.5 63 ARG A C 1
ATOM 478 O O . ARG A 1 63 ? 20.641 -80.938 -10.406 1 94.5 63 ARG A O 1
ATOM 485 N N . VAL A 1 64 ? 21.562 -83 -10.734 1 93.56 64 VAL A N 1
ATOM 486 C CA . VAL A 1 64 ? 22.297 -83 -9.477 1 93.56 64 VAL A CA 1
ATOM 487 C C . VAL A 1 64 ? 23.75 -82.562 -9.742 1 93.56 64 VAL A C 1
ATOM 489 O O . VAL A 1 64 ? 24.453 -83.25 -10.484 1 93.56 64 VAL A O 1
ATOM 492 N N . THR A 1 65 ? 24.141 -81.438 -9.172 1 95.56 65 THR A N 1
ATOM 493 C CA . THR A 1 65 ? 25.484 -80.938 -9.414 1 95.56 65 THR A CA 1
ATOM 494 C C . THR A 1 65 ? 26.281 -80.938 -8.125 1 95.56 65 THR A C 1
ATOM 496 O O . THR A 1 65 ? 25.719 -80.812 -7.031 1 95.56 65 THR A O 1
ATOM 499 N N . THR A 1 66 ? 27.594 -81.125 -8.242 1 95.12 66 THR A N 1
ATOM 500 C CA . THR A 1 66 ? 28.531 -80.875 -7.176 1 95.12 66 THR A CA 1
ATOM 501 C C . THR A 1 66 ? 29.359 -79.625 -7.504 1 95.12 66 THR A C 1
ATOM 503 O O . THR A 1 66 ? 29.938 -79.5 -8.586 1 95.12 66 THR A O 1
ATOM 506 N N . VAL A 1 67 ? 29.344 -78.625 -6.59 1 96.44 67 VAL A N 1
ATOM 507 C CA . VAL A 1 67 ? 29.922 -77.312 -6.887 1 96.44 67 VAL A CA 1
ATOM 508 C C . VAL A 1 67 ? 31.016 -77 -5.883 1 96.44 67 VAL A C 1
ATOM 510 O O . VAL A 1 67 ? 30.844 -77.188 -4.676 1 96.44 67 VAL A O 1
ATOM 513 N N . ASN A 1 68 ? 32.156 -76.5 -6.453 1 96.06 68 ASN A N 1
ATOM 514 C CA . ASN A 1 68 ? 33.281 -76 -5.641 1 96.06 68 ASN A CA 1
ATOM 515 C C . ASN A 1 68 ? 33.188 -74.5 -5.41 1 96.06 68 ASN A C 1
ATOM 517 O O . ASN A 1 68 ? 33.25 -73.75 -6.363 1 96.06 68 ASN A O 1
ATOM 521 N N . ILE A 1 69 ? 33.062 -74.125 -4.152 1 94.94 69 ILE A N 1
ATOM 522 C CA . ILE A 1 69 ? 32.938 -72.688 -3.861 1 94.94 69 ILE A CA 1
ATOM 523 C C . ILE A 1 69 ? 34.188 -72.188 -3.1 1 94.94 69 ILE A C 1
ATOM 525 O O . ILE A 1 69 ? 34.156 -71.188 -2.443 1 94.94 69 ILE A O 1
ATOM 529 N N . GLY A 1 70 ? 35.281 -73 -3.031 1 91 70 GLY A N 1
ATOM 530 C CA . GLY A 1 70 ? 36.562 -72.625 -2.475 1 91 70 GLY A CA 1
ATOM 531 C C . GLY A 1 70 ? 36.688 -72.875 -0.983 1 91 70 GLY A C 1
ATOM 532 O O . GLY A 1 70 ? 37.625 -72.438 -0.34 1 91 70 GLY A O 1
ATOM 533 N N . THR A 1 71 ? 35.75 -73.5 -0.335 1 87.81 71 THR A N 1
ATOM 534 C CA . THR A 1 71 ? 35.781 -73.688 1.104 1 87.81 71 THR A CA 1
ATOM 535 C C . THR A 1 71 ? 36.312 -75.125 1.422 1 87.81 71 THR A C 1
ATOM 537 O O . THR A 1 71 ? 36.406 -75.5 2.588 1 87.81 71 THR A O 1
ATOM 540 N N . GLY A 1 72 ? 36.875 -75.812 0.488 1 85.81 72 GLY A N 1
ATOM 541 C CA . GLY A 1 72 ? 37.406 -77.125 0.711 1 85.81 72 GLY A CA 1
ATOM 542 C C . GLY A 1 72 ? 36.375 -78.25 0.576 1 85.81 72 GLY A C 1
ATOM 543 O O . GLY A 1 72 ? 36.719 -79.375 0.234 1 85.81 72 GLY A O 1
ATOM 544 N N . GLU A 1 73 ? 35.062 -78 0.973 1 86.62 73 GLU A N 1
ATOM 545 C CA . GLU A 1 73 ? 34 -78.938 0.814 1 86.62 73 GLU A CA 1
ATOM 546 C C . GLU A 1 73 ? 33.125 -78.625 -0.39 1 86.62 73 GLU A C 1
ATOM 548 O O . GLU A 1 73 ? 32.75 -77.438 -0.579 1 86.62 73 GLU A O 1
ATOM 553 N N . ASN A 1 74 ? 32.969 -79.562 -1.205 1 93.62 74 ASN A N 1
ATOM 554 C CA . ASN A 1 74 ? 32.062 -79.438 -2.344 1 93.62 74 ASN A CA 1
ATOM 555 C C . ASN A 1 74 ? 30.594 -79.438 -1.912 1 93.62 74 ASN A C 1
ATOM 557 O O . ASN A 1 74 ? 30.219 -80.188 -1.014 1 93.62 74 ASN A O 1
ATOM 561 N N . LEU A 1 75 ? 29.766 -78.625 -2.527 1 95 75 LEU A N 1
ATOM 562 C CA . LEU A 1 75 ? 28.344 -78.5 -2.232 1 95 75 LEU A CA 1
ATOM 563 C C . LEU A 1 75 ? 27.516 -79.25 -3.273 1 95 75 LEU A C 1
ATOM 565 O O . LEU A 1 75 ? 27.766 -79.125 -4.477 1 95 75 LEU A O 1
ATOM 569 N N . GLN A 1 76 ? 26.656 -80.125 -2.803 1 94.38 76 GLN A N 1
ATOM 570 C CA . GLN A 1 76 ? 25.672 -80.75 -3.695 1 94.38 76 GLN A CA 1
ATOM 571 C C . GLN A 1 76 ? 24.469 -79.812 -3.889 1 94.38 76 GLN A C 1
ATOM 573 O O . GLN A 1 76 ? 23.828 -79.438 -2.918 1 94.38 76 GLN A O 1
ATOM 578 N N . ILE A 1 77 ? 24.188 -79.438 -5.074 1 95.56 77 ILE A N 1
ATOM 579 C CA . ILE A 1 77 ? 23.078 -78.562 -5.383 1 95.56 77 ILE A CA 1
ATOM 580 C C . ILE A 1 77 ? 22.25 -79.125 -6.52 1 95.56 77 ILE A C 1
ATOM 582 O O . ILE A 1 77 ? 22.781 -79.5 -7.555 1 95.56 77 ILE A O 1
ATOM 586 N N . VAL A 1 78 ? 20.938 -79.188 -6.355 1 94.56 78 VAL A N 1
ATOM 587 C CA . VAL A 1 78 ? 20 -79.625 -7.402 1 94.56 78 VAL A CA 1
ATOM 588 C C . VAL 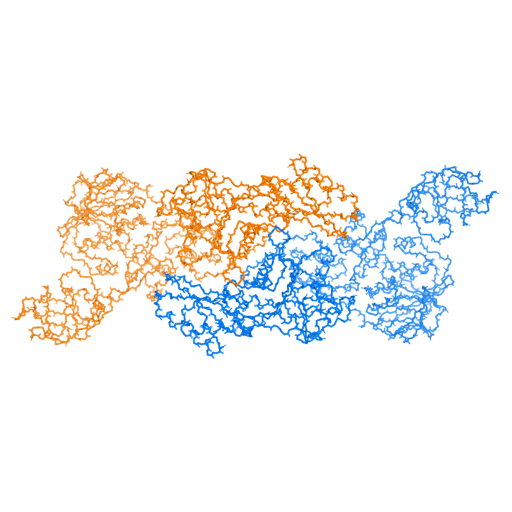A 1 78 ? 19.562 -78.375 -8.211 1 94.56 78 VAL A C 1
ATOM 590 O O . VAL A 1 78 ? 19.141 -77.375 -7.648 1 94.56 78 VAL A O 1
ATOM 593 N N . CYS A 1 79 ? 19.766 -78.375 -9.484 1 91.75 79 CYS A N 1
ATOM 594 C CA . CYS A 1 79 ? 19.469 -77.25 -10.352 1 91.75 79 CYS A CA 1
ATOM 595 C C . CYS A 1 79 ? 18.609 -77.625 -11.531 1 91.75 79 CYS A C 1
ATOM 597 O O . CYS A 1 79 ? 18.797 -78.75 -12.086 1 91.75 79 CYS A O 1
ATOM 599 N N . GLY A 1 80 ? 17.641 -76.75 -11.898 1 89.19 80 GLY A N 1
ATOM 600 C CA . GLY A 1 80 ? 16.75 -77.062 -13.016 1 89.19 80 GLY A CA 1
ATOM 601 C C . GLY A 1 80 ? 17.109 -76.25 -14.266 1 89.19 80 GLY A C 1
ATOM 602 O O . GLY A 1 80 ? 16.422 -76.375 -15.289 1 89.19 80 GLY A O 1
ATOM 603 N N . ALA A 1 81 ? 18.188 -75.5 -14.297 1 89.31 81 ALA A N 1
ATOM 604 C CA . ALA A 1 81 ? 18.531 -74.688 -15.445 1 89.31 81 ALA A CA 1
ATOM 605 C C . ALA A 1 81 ? 19.109 -75.5 -16.578 1 89.31 81 ALA A C 1
ATOM 607 O O . ALA A 1 81 ? 19.938 -76.375 -16.359 1 89.31 81 ALA A O 1
ATOM 608 N N . PRO A 1 82 ? 18.641 -75.188 -17.812 1 88.19 82 PRO A N 1
ATOM 609 C CA . PRO A 1 82 ? 19.062 -76 -18.953 1 88.19 82 PRO A CA 1
ATOM 610 C C . PRO A 1 82 ? 20.531 -75.812 -19.312 1 88.19 82 PRO A C 1
ATOM 612 O O . PRO A 1 82 ? 21.125 -76.688 -19.969 1 88.19 82 PRO A O 1
ATOM 615 N N . ASN A 1 83 ? 21.141 -74.75 -18.906 1 88.5 83 ASN A N 1
ATOM 616 C CA . ASN A 1 83 ? 22.484 -74.5 -19.391 1 88.5 83 ASN A CA 1
ATOM 617 C C . ASN A 1 83 ? 23.547 -74.938 -18.375 1 88.5 83 ASN A C 1
ATOM 619 O O . ASN A 1 83 ? 24.734 -74.625 -18.578 1 88.5 83 ASN A O 1
ATOM 623 N N . VAL A 1 84 ? 23.188 -75.562 -17.344 1 93.06 84 VAL A N 1
ATOM 624 C CA . VAL A 1 84 ? 24.172 -76 -16.344 1 93.06 84 VAL A CA 1
ATOM 625 C C . VAL A 1 84 ? 25 -77.188 -16.875 1 93.06 84 VAL A C 1
ATOM 627 O O . VAL A 1 84 ? 24.469 -78.062 -17.516 1 93.06 84 VAL A O 1
ATOM 630 N N . ARG A 1 85 ? 26.328 -77.062 -16.828 1 92.62 85 ARG A N 1
ATOM 631 C CA . ARG A 1 85 ? 27.234 -78.125 -17.297 1 92.62 85 ARG A CA 1
ATOM 632 C C . ARG A 1 85 ? 28.531 -78.125 -16.484 1 92.62 85 ARG A C 1
ATOM 634 O O . ARG A 1 85 ? 28.844 -77.125 -15.82 1 92.62 85 ARG A O 1
ATOM 641 N N . THR A 1 86 ? 29.234 -79.312 -16.641 1 92.12 86 THR A N 1
ATOM 642 C CA . THR A 1 86 ? 30.5 -79.438 -15.914 1 92.12 86 THR A CA 1
ATOM 643 C C . THR A 1 86 ? 31.531 -78.438 -16.391 1 92.12 86 THR A C 1
ATOM 645 O O . THR A 1 86 ? 31.656 -78.25 -17.594 1 92.12 86 THR A O 1
ATOM 648 N N . GLY A 1 87 ? 32.219 -77.75 -15.469 1 91.81 87 GLY A N 1
ATOM 649 C CA . GLY A 1 87 ? 33.281 -76.812 -15.781 1 91.81 87 GLY A CA 1
ATOM 650 C C . GLY A 1 87 ? 32.844 -75.375 -15.789 1 91.81 87 GLY A C 1
ATOM 651 O O . GLY A 1 87 ? 33.656 -74.5 -15.883 1 91.81 87 GLY A O 1
ATOM 652 N N . LEU A 1 88 ? 31.594 -75.125 -15.609 1 93.12 88 LEU A N 1
ATOM 653 C CA . LEU A 1 88 ? 31.031 -73.812 -15.703 1 93.12 88 LEU A CA 1
ATOM 654 C C . LEU A 1 88 ? 31.25 -73 -14.414 1 93.12 88 LEU A C 1
ATOM 656 O O . LEU A 1 88 ? 31.109 -73.562 -13.32 1 93.12 88 LEU A O 1
ATOM 660 N N . LYS A 1 89 ? 31.672 -71.75 -14.562 1 94.12 89 LYS A N 1
ATOM 661 C CA . LYS A 1 89 ? 31.688 -70.875 -13.422 1 94.12 89 LYS A CA 1
ATOM 662 C C . LYS A 1 89 ? 30.328 -70.188 -13.25 1 94.12 89 LYS A C 1
ATOM 664 O O . LYS A 1 89 ? 29.75 -69.688 -14.219 1 94.12 89 LYS A O 1
ATOM 669 N N . VAL A 1 90 ? 29.781 -70.25 -12.016 1 94.25 90 VAL A N 1
ATOM 670 C CA . VAL A 1 90 ? 28.422 -69.812 -11.797 1 94.25 90 VAL A CA 1
ATOM 671 C C . VAL A 1 90 ? 28.344 -69 -10.5 1 94.25 90 VAL A C 1
ATOM 673 O O . VAL A 1 90 ? 29.281 -69 -9.695 1 94.25 90 VAL A O 1
ATOM 676 N N . ALA A 1 91 ? 27.281 -68.25 -10.344 1 94.44 91 ALA A N 1
ATOM 677 C CA . ALA A 1 91 ? 26.938 -67.625 -9.078 1 94.44 91 ALA A CA 1
ATOM 678 C C . ALA A 1 91 ? 26.156 -68.562 -8.172 1 94.44 91 ALA A C 1
ATOM 680 O O . ALA A 1 91 ? 25.062 -69 -8.523 1 94.44 91 ALA A O 1
ATOM 681 N N . VAL A 1 92 ? 26.688 -68.75 -7 1 95.44 92 VAL A N 1
ATOM 682 C CA . VAL A 1 92 ? 26.109 -69.75 -6.086 1 95.44 92 VAL A CA 1
ATOM 683 C C . VAL A 1 92 ? 25.594 -69.062 -4.836 1 95.44 92 VAL A C 1
ATOM 685 O O . VAL A 1 92 ? 26.359 -68.438 -4.109 1 95.44 92 VAL A O 1
ATOM 688 N N . ALA A 1 93 ? 24.375 -69.125 -4.641 1 95.88 93 ALA A N 1
ATOM 689 C CA . ALA A 1 93 ? 23.797 -68.688 -3.373 1 95.88 93 ALA A CA 1
ATOM 690 C C . ALA A 1 93 ? 23.922 -69.812 -2.314 1 95.88 93 ALA A C 1
ATOM 692 O O . ALA A 1 93 ? 23.312 -70.875 -2.439 1 95.88 93 ALA A O 1
ATOM 693 N N . THR A 1 94 ? 24.625 -69.5 -1.306 1 94.62 94 THR A N 1
ATOM 694 C CA . THR A 1 94 ? 24.875 -70.438 -0.257 1 94.62 94 THR A CA 1
ATOM 695 C C . THR A 1 94 ? 23.719 -70.5 0.747 1 94.62 94 THR A C 1
ATOM 697 O O . THR A 1 94 ? 22.844 -69.625 0.714 1 94.62 94 THR A O 1
ATOM 700 N N . VAL A 1 95 ? 23.766 -71.625 1.554 1 92.5 95 VAL A N 1
ATOM 701 C CA . VAL A 1 95 ? 22.75 -71.688 2.6 1 92.5 95 VAL A CA 1
ATOM 702 C C . VAL A 1 95 ? 22.875 -70.5 3.52 1 92.5 95 VAL A C 1
ATOM 704 O O . VAL A 1 95 ? 23.953 -70.188 4.008 1 92.5 95 VAL A O 1
ATOM 707 N N . GLY A 1 96 ? 21.766 -69.75 3.717 1 91.94 96 GLY A N 1
ATOM 708 C CA . GLY A 1 96 ? 21.766 -68.562 4.5 1 91.94 96 GLY A CA 1
ATOM 709 C C . GLY A 1 96 ? 21.797 -67.312 3.645 1 91.94 96 GLY A C 1
ATOM 710 O O . GLY A 1 96 ? 21.672 -66.188 4.156 1 91.94 96 GLY A O 1
ATOM 711 N N . ALA A 1 97 ? 22.016 -67.438 2.324 1 93.5 97 ALA A N 1
ATOM 712 C CA . ALA A 1 97 ? 22.062 -66.312 1.417 1 93.5 97 ALA A CA 1
ATOM 713 C C . ALA A 1 97 ? 20.703 -65.562 1.354 1 93.5 97 ALA A C 1
ATOM 715 O O . ALA A 1 97 ? 19.656 -66.25 1.461 1 93.5 97 ALA A O 1
ATOM 716 N N . VAL A 1 98 ? 20.719 -64.25 1.255 1 93.12 98 VAL A N 1
ATOM 717 C CA . VAL A 1 98 ? 19.531 -63.406 1.079 1 93.12 98 VAL A CA 1
ATOM 718 C C . VAL A 1 98 ? 19.531 -62.781 -0.315 1 93.12 98 VAL A C 1
ATOM 720 O O . VAL A 1 98 ? 20.359 -61.938 -0.621 1 93.12 98 VAL A O 1
ATOM 723 N N . LEU A 1 99 ? 18.594 -63.219 -1.139 1 91.94 99 LEU A N 1
ATOM 724 C CA . LEU A 1 99 ? 18.5 -62.688 -2.502 1 91.94 99 LEU A CA 1
ATOM 725 C C . LEU A 1 99 ? 17.453 -61.594 -2.59 1 91.94 99 LEU A C 1
ATOM 727 O O . LEU A 1 99 ? 16.672 -61.406 -1.66 1 91.94 99 LEU A O 1
ATOM 731 N N . PRO A 1 100 ? 17.469 -60.656 -3.703 1 88.75 100 PRO A N 1
ATOM 732 C CA . PRO A 1 100 ? 16.453 -59.594 -3.859 1 88.75 100 PRO A CA 1
ATOM 733 C C . PRO A 1 100 ? 15.031 -60.156 -3.812 1 88.75 100 PRO A C 1
ATOM 735 O O . PRO A 1 100 ? 14.781 -61.281 -4.27 1 88.75 100 PRO A O 1
ATOM 738 N N . PRO A 1 101 ? 14.195 -59.406 -3.217 1 83.19 101 PRO A N 1
ATOM 739 C CA . PRO A 1 101 ? 12.82 -59.906 -3.057 1 83.19 101 PRO A CA 1
ATOM 740 C C . PRO A 1 101 ? 12.133 -60.188 -4.391 1 83.19 101 PRO A C 1
ATOM 742 O O . PRO A 1 101 ? 12.414 -59.5 -5.387 1 83.19 101 PRO A O 1
ATOM 745 N N . ILE A 1 102 ? 11.484 -61.312 -4.496 1 75.31 102 ILE A N 1
ATOM 746 C CA . ILE A 1 102 ? 10.633 -61.625 -5.637 1 75.31 102 ILE A CA 1
ATOM 747 C C . ILE A 1 102 ? 9.172 -61.344 -5.285 1 75.31 102 ILE A C 1
ATOM 749 O O . ILE A 1 102 ? 8.641 -61.906 -4.312 1 75.31 102 ILE A O 1
ATOM 753 N N . ASP A 1 103 ? 8.516 -60.531 -5.996 1 69.44 103 ASP A N 1
ATOM 754 C CA . ASP A 1 103 ? 7.137 -60.094 -5.793 1 69.44 103 ASP A CA 1
ATOM 755 C C . ASP A 1 103 ? 6.93 -59.562 -4.379 1 69.44 103 ASP A C 1
ATOM 757 O O . ASP A 1 103 ? 5.938 -59.906 -3.723 1 69.44 103 ASP A O 1
ATOM 761 N N . GLY A 1 104 ? 7.98 -58.938 -3.76 1 73.12 104 GLY A N 1
ATOM 762 C CA . GLY A 1 104 ? 7.898 -58.281 -2.469 1 73.12 104 GLY A CA 1
ATOM 763 C C . GLY A 1 104 ? 8.258 -59.188 -1.307 1 73.12 104 GLY A C 1
ATOM 764 O O . GLY A 1 104 ? 8.305 -58.75 -0.158 1 73.12 104 GLY A O 1
ATOM 765 N N . LYS A 1 105 ? 8.445 -60.375 -1.395 1 73.19 105 LYS A N 1
ATOM 766 C CA . LYS A 1 105 ? 8.734 -61.312 -0.326 1 73.19 105 LYS A CA 1
ATOM 767 C C . LYS A 1 105 ? 10.227 -61.656 -0.278 1 73.19 105 LYS A C 1
ATOM 769 O O . LYS A 1 105 ? 10.859 -61.844 -1.319 1 73.19 105 LYS A O 1
ATOM 774 N N . PRO A 1 106 ? 10.719 -61.719 0.896 1 78.5 106 PRO A N 1
ATOM 775 C CA . PRO A 1 106 ? 12.141 -62.062 1.03 1 78.5 106 PRO A CA 1
ATOM 776 C C . PRO A 1 106 ? 12.484 -63.438 0.437 1 78.5 106 PRO A C 1
ATOM 778 O O . PRO A 1 106 ? 11.695 -64.375 0.552 1 78.5 106 PRO A O 1
ATOM 781 N N . PHE A 1 107 ? 13.594 -63.562 -0.32 1 86.31 107 PHE A N 1
ATOM 782 C CA . PHE A 1 107 ? 14.062 -64.812 -0.93 1 86.31 107 PHE A CA 1
ATOM 783 C C . PHE A 1 107 ? 15.336 -65.312 -0.253 1 86.31 107 PHE A C 1
ATOM 785 O O . PHE A 1 107 ? 16.438 -64.875 -0.626 1 86.31 107 PHE A O 1
ATOM 792 N N . ASN A 1 108 ? 15.164 -66.125 0.758 1 90.94 108 ASN A N 1
ATOM 793 C CA . ASN A 1 108 ? 16.281 -66.688 1.525 1 90.94 108 ASN A CA 1
ATOM 794 C C . ASN A 1 108 ? 16.578 -68.125 1.114 1 90.94 108 ASN A C 1
ATOM 796 O O . ASN A 1 108 ? 15.656 -68.938 0.909 1 90.94 108 ASN A O 1
ATOM 800 N N . ILE A 1 109 ? 17.797 -68.438 0.983 1 91.44 109 ILE A N 1
ATOM 801 C CA . ILE A 1 109 ? 18.203 -69.812 0.565 1 91.44 109 ILE A CA 1
ATOM 802 C C . ILE A 1 109 ? 18.406 -70.688 1.793 1 91.44 109 ILE A C 1
ATOM 804 O O . ILE A 1 109 ? 19.172 -70.312 2.695 1 91.44 109 ILE A O 1
ATOM 808 N N . LYS A 1 110 ? 17.734 -71.812 1.887 1 89.19 110 LYS A N 1
ATOM 809 C CA . LYS A 1 110 ? 17.812 -72.812 2.969 1 89.19 110 LYS A CA 1
ATOM 810 C C . LYS A 1 110 ? 18.234 -74.188 2.443 1 89.19 110 LYS A C 1
ATOM 812 O O . LYS A 1 110 ? 18.156 -74.438 1.239 1 89.19 110 LYS A O 1
ATOM 817 N N . LYS A 1 111 ? 18.812 -75 3.51 1 86.31 111 LYS A N 1
ATOM 818 C CA . LYS A 1 111 ? 19.109 -76.375 3.17 1 86.31 111 LYS A CA 1
ATOM 819 C C . LYS A 1 111 ? 17.828 -77.125 2.902 1 86.31 111 LYS A C 1
ATOM 821 O O . LYS A 1 111 ? 16.859 -77 3.65 1 86.31 111 LYS A O 1
ATOM 826 N N . GLY A 1 112 ? 17.625 -77.812 1.706 1 84.19 112 GLY A N 1
ATOM 827 C CA . GLY A 1 112 ? 16.406 -78.562 1.418 1 84.19 112 GLY A CA 1
ATOM 828 C C . GLY A 1 112 ? 16.641 -79.75 0.562 1 84.19 112 GLY A C 1
ATOM 829 O O . GLY A 1 112 ? 17.797 -80.125 0.246 1 84.19 112 GLY A O 1
ATOM 830 N N . LYS A 1 113 ? 15.609 -80.625 0.441 1 83.88 113 LYS A N 1
ATOM 831 C CA . LYS A 1 113 ? 15.633 -81.812 -0.436 1 83.88 113 LYS A CA 1
ATOM 832 C C . LYS A 1 113 ? 14.688 -81.625 -1.62 1 83.88 113 LYS A C 1
ATOM 834 O O . LYS A 1 113 ? 13.555 -81.188 -1.451 1 83.88 113 LYS A O 1
ATOM 839 N N . LEU A 1 114 ? 15.234 -81.75 -2.775 1 84.94 114 LEU A N 1
ATOM 840 C CA . LEU A 1 114 ? 14.414 -81.688 -3.979 1 84.94 114 LEU A CA 1
ATOM 841 C C . LEU A 1 114 ? 14.273 -83.125 -4.574 1 84.94 114 LEU A C 1
ATOM 843 O O . LEU A 1 114 ? 15.25 -83.625 -5.098 1 84.94 114 LEU A O 1
ATOM 847 N N . ARG A 1 115 ? 13.141 -83.625 -4.445 1 85.81 115 ARG A N 1
ATOM 848 C CA . ARG A 1 115 ? 12.805 -85 -4.906 1 85.81 115 ARG A CA 1
ATOM 849 C C . ARG A 1 115 ? 13.758 -86 -4.316 1 85.81 115 ARG A C 1
ATOM 851 O O . ARG A 1 115 ? 14.297 -86.875 -5.039 1 85.81 115 ARG A O 1
ATOM 858 N N . GLY A 1 116 ? 14.141 -85.875 -3.057 1 85.94 116 GLY A N 1
ATOM 859 C CA . GLY A 1 116 ? 14.852 -86.875 -2.287 1 85.94 116 GLY A CA 1
ATOM 860 C C . GLY A 1 116 ? 16.344 -86.625 -2.189 1 85.94 116 GLY A C 1
ATOM 861 O O . GLY A 1 116 ? 17.047 -87.25 -1.391 1 85.94 116 GLY A O 1
ATOM 862 N N . ILE A 1 117 ? 16.828 -85.75 -3.051 1 91.25 117 ILE A N 1
ATOM 863 C CA . ILE A 1 117 ? 18.266 -85.5 -3.025 1 91.25 117 ILE A CA 1
ATOM 864 C C . ILE A 1 117 ? 18.516 -84.125 -2.342 1 91.25 117 ILE A C 1
ATOM 866 O O . ILE A 1 117 ? 17.828 -83.125 -2.629 1 91.25 117 ILE A O 1
ATOM 870 N N . GLU A 1 118 ? 19.484 -84.125 -1.425 1 91.38 118 GLU A N 1
ATOM 871 C CA . GLU A 1 118 ? 19.812 -82.875 -0.659 1 91.38 118 GLU A CA 1
ATOM 872 C C . GLU A 1 118 ? 20.422 -81.812 -1.556 1 91.38 118 GLU A C 1
ATOM 874 O O . GLU A 1 118 ? 21.219 -82.125 -2.439 1 91.38 118 GLU A O 1
ATOM 879 N N . SER A 1 119 ? 19.922 -80.625 -1.353 1 93.38 119 SER A N 1
ATOM 880 C CA . SER A 1 119 ? 20.453 -79.438 -2.035 1 93.38 119 SER A CA 1
ATOM 881 C C . SER A 1 119 ? 20.953 -78.438 -1.038 1 93.38 119 SER A C 1
ATOM 883 O O . SER A 1 119 ? 20.172 -77.875 -0.243 1 93.38 119 SER A O 1
ATOM 885 N N . GLN A 1 120 ? 22.266 -78.125 -1.059 1 92.75 120 GLN A N 1
ATOM 886 C CA . GLN A 1 120 ? 22.891 -77.188 -0.096 1 92.75 120 GLN A CA 1
ATOM 887 C C . GLN A 1 120 ? 23.094 -75.812 -0.691 1 92.75 120 GLN A C 1
ATOM 889 O O . GLN A 1 120 ? 24.125 -75.188 -0.437 1 92.75 120 GLN A O 1
ATOM 894 N N . GLY A 1 121 ? 22.203 -75.25 -1.477 1 93.62 121 GLY A N 1
ATOM 895 C CA . GLY A 1 121 ? 22.266 -73.938 -2.084 1 93.62 121 GLY A CA 1
ATOM 896 C C . GLY A 1 121 ? 21.5 -73.875 -3.393 1 93.62 121 GLY A C 1
ATOM 897 O O . GLY A 1 121 ? 20.656 -74.688 -3.682 1 93.62 121 GLY A O 1
ATOM 898 N N . MET A 1 122 ? 21.812 -72.688 -4.234 1 93.94 122 MET A N 1
ATOM 899 C CA . MET A 1 122 ? 21.141 -72.438 -5.508 1 93.94 122 MET A CA 1
ATOM 900 C C . MET A 1 122 ? 22.094 -71.812 -6.52 1 93.94 122 MET A C 1
ATOM 902 O O . MET A 1 122 ? 22.875 -70.938 -6.172 1 93.94 122 MET A O 1
ATOM 906 N N . LEU A 1 123 ? 22.109 -72.375 -7.664 1 94.62 123 LEU A N 1
ATOM 907 C CA . LEU A 1 123 ? 22.781 -71.688 -8.766 1 94.62 123 LEU A CA 1
ATOM 908 C C . LEU A 1 123 ? 21.906 -70.562 -9.328 1 94.62 123 LEU A C 1
ATOM 910 O O . LEU A 1 123 ? 20.797 -70.812 -9.805 1 94.62 123 LEU A O 1
ATOM 914 N N . CYS A 1 124 ? 22.422 -69.375 -9.297 1 92.81 124 CYS A N 1
ATOM 915 C CA . CYS A 1 124 ? 21.594 -68.188 -9.555 1 92.81 124 CYS A CA 1
ATOM 916 C C . CYS A 1 124 ? 21.625 -67.812 -11.023 1 92.81 124 CYS A C 1
ATOM 918 O O . CYS A 1 124 ? 22.688 -67.812 -11.648 1 92.81 124 CYS A O 1
ATOM 920 N N . GLY A 1 125 ? 20.453 -67.375 -11.516 1 88.25 125 GLY A N 1
ATOM 921 C CA . GLY A 1 125 ? 20.375 -66.625 -12.75 1 88.25 125 GLY A CA 1
ATOM 922 C C . GLY A 1 125 ? 20.609 -65.125 -12.555 1 88.25 125 GLY A C 1
ATOM 923 O O . GLY A 1 125 ? 20.672 -64.688 -11.414 1 88.25 125 GLY A O 1
ATOM 924 N N . ALA A 1 126 ? 20.766 -64.438 -13.68 1 86.06 126 ALA A N 1
ATOM 925 C CA . ALA A 1 126 ? 21.047 -63 -13.609 1 86.06 126 ALA A CA 1
ATOM 926 C C . ALA A 1 126 ? 19.906 -62.25 -12.922 1 86.06 126 ALA A C 1
ATOM 928 O O . ALA A 1 126 ? 20.156 -61.375 -12.07 1 86.06 126 ALA A O 1
ATOM 929 N N . SER A 1 127 ? 18.719 -62.531 -13.219 1 86.31 127 SER A N 1
ATOM 930 C CA . SER A 1 127 ? 17.562 -61.844 -12.68 1 86.31 127 SER A CA 1
ATOM 931 C C . SER A 1 127 ? 17.422 -62.062 -11.18 1 86.31 127 SER A C 1
ATOM 933 O O . SER A 1 127 ? 16.922 -61.188 -10.453 1 86.31 127 SER A O 1
ATOM 935 N N . GLU A 1 128 ? 17.891 -63.219 -10.75 1 87.5 128 GLU A N 1
ATOM 936 C CA . GLU A 1 128 ? 17.766 -63.562 -9.336 1 87.5 128 GLU A CA 1
ATOM 937 C C . GLU A 1 128 ? 18.688 -62.688 -8.477 1 87.5 128 GLU A C 1
ATOM 939 O O . GLU A 1 128 ? 18.469 -62.562 -7.27 1 87.5 128 GLU A O 1
ATOM 944 N N . ILE A 1 129 ? 19.703 -62.219 -9.078 1 86.56 129 ILE A N 1
ATOM 945 C CA . ILE A 1 129 ? 20.578 -61.312 -8.32 1 86.56 129 ILE A CA 1
ATOM 946 C C . ILE A 1 129 ? 20.391 -59.875 -8.781 1 86.56 129 ILE A C 1
ATOM 948 O O . ILE A 1 129 ? 21.266 -59.031 -8.57 1 86.56 129 ILE A O 1
ATOM 952 N N . GLY A 1 130 ? 19.281 -59.656 -9.453 1 80.94 130 GLY A N 1
ATOM 953 C CA . GLY A 1 130 ? 18.891 -58.281 -9.773 1 80.94 130 GLY A CA 1
ATOM 954 C C . GLY A 1 130 ? 19.484 -57.812 -11.086 1 80.94 130 GLY A C 1
ATOM 955 O O . GLY A 1 130 ? 19.484 -56.594 -11.352 1 80.94 130 GLY A O 1
ATOM 956 N N . LEU A 1 131 ? 20.031 -58.625 -11.906 1 78.94 131 LEU A N 1
ATOM 957 C CA . LEU A 1 131 ? 20.578 -58.281 -13.203 1 78.94 131 LEU A CA 1
ATOM 958 C C . LEU A 1 131 ? 19.641 -58.688 -14.328 1 78.94 131 LEU A C 1
ATOM 960 O O . LEU A 1 131 ? 18.656 -59.406 -14.086 1 78.94 131 LEU A O 1
ATOM 964 N N . THR A 1 132 ? 19.922 -58.219 -15.453 1 74.88 132 THR A N 1
ATOM 965 C CA . THR A 1 132 ? 19.078 -58.562 -16.578 1 74.88 132 THR A CA 1
ATOM 966 C C . THR A 1 132 ? 19.469 -59.906 -17.156 1 74.88 132 THR A C 1
ATOM 968 O O . THR A 1 132 ? 20.656 -60.188 -17.359 1 74.88 132 THR A O 1
ATOM 971 N N . ASP A 1 133 ? 18.453 -60.781 -17.375 1 74.56 133 ASP A N 1
ATOM 972 C CA . ASP A 1 133 ? 18.688 -62.125 -17.938 1 74.56 133 ASP A CA 1
ATOM 973 C C . ASP A 1 133 ? 19.047 -62.031 -19.422 1 74.56 133 ASP A C 1
ATOM 975 O O . ASP A 1 133 ? 18.281 -61.469 -20.219 1 74.56 133 ASP A O 1
ATOM 979 N N . GLU A 1 134 ? 20.234 -62.344 -19.797 1 64.75 134 GLU A N 1
ATOM 980 C CA . GLU A 1 134 ? 20.609 -62.406 -21.203 1 64.75 134 GLU A CA 1
ATOM 981 C C . GLU A 1 134 ? 20.344 -63.781 -21.781 1 64.75 134 GLU A C 1
ATOM 983 O O . GLU A 1 134 ? 20.109 -63.938 -22.984 1 64.75 134 GLU A O 1
ATOM 988 N N . ILE A 1 135 ? 20.469 -64.812 -20.953 1 68.81 135 ILE A N 1
ATOM 989 C CA . ILE A 1 135 ? 20.25 -66.188 -21.375 1 68.81 135 ILE A CA 1
ATOM 990 C C . ILE A 1 135 ? 19.25 -66.812 -20.453 1 68.81 135 ILE A C 1
ATOM 992 O O . ILE A 1 135 ? 19.047 -66.375 -19.312 1 68.81 135 ILE A O 1
ATOM 996 N N . ASP A 1 136 ? 18.656 -67.75 -21.172 1 77.69 136 ASP A N 1
ATOM 997 C CA . ASP A 1 136 ? 17.734 -68.5 -20.344 1 77.69 136 ASP A CA 1
ATOM 998 C C . ASP A 1 136 ? 18.5 -69.438 -19.422 1 77.69 136 ASP A C 1
ATOM 1000 O O . ASP A 1 136 ? 19.359 -70.188 -19.875 1 77.69 136 ASP A O 1
ATOM 1004 N N . GLY A 1 137 ? 18.344 -69.312 -18.078 1 85.94 137 GLY A N 1
ATOM 1005 C CA . GLY A 1 137 ? 18.969 -70.188 -17.109 1 85.94 137 GLY A CA 1
ATOM 1006 C C . GLY A 1 137 ? 19.859 -69.438 -16.141 1 85.94 137 GLY A C 1
ATOM 1007 O O . GLY A 1 137 ? 19.562 -68.312 -15.719 1 85.94 137 GLY A O 1
ATOM 1008 N N . ILE A 1 138 ? 20.984 -70.25 -15.703 1 90.56 138 ILE A N 1
ATOM 1009 C CA . ILE A 1 138 ? 21.844 -69.688 -14.672 1 90.56 138 ILE A CA 1
ATOM 1010 C C . ILE A 1 138 ? 22.844 -68.75 -15.297 1 90.56 138 ILE A C 1
ATOM 1012 O O . ILE A 1 138 ? 23.172 -68.812 -16.484 1 90.56 138 ILE A O 1
ATOM 1016 N N . LEU A 1 139 ? 23.297 -67.75 -14.617 1 88.62 139 LEU A N 1
ATOM 1017 C CA . LEU A 1 139 ? 24.297 -66.812 -15.023 1 88.62 139 LEU A CA 1
ATOM 1018 C C . LEU A 1 139 ? 25.656 -67.438 -15.242 1 88.62 139 LEU A C 1
ATOM 1020 O O . LEU A 1 139 ? 26.203 -68.062 -14.312 1 88.62 139 LEU A O 1
ATOM 1024 N N . GLU A 1 140 ? 26.125 -67.375 -16.453 1 87.31 140 GLU A N 1
ATOM 1025 C CA . GLU A 1 140 ? 27.453 -67.938 -16.75 1 87.31 140 GLU A CA 1
ATOM 1026 C C . GLU A 1 140 ? 28.531 -66.875 -16.531 1 87.31 140 GLU A C 1
ATOM 1028 O O . GLU A 1 140 ? 28.5 -65.812 -17.125 1 87.31 140 GLU A O 1
ATOM 1033 N N . LEU A 1 141 ? 29.422 -67.188 -15.648 1 86.62 141 LEU A N 1
ATOM 1034 C CA . LEU A 1 141 ? 30.547 -66.25 -15.406 1 86.62 141 LEU A CA 1
ATOM 1035 C C . LEU A 1 141 ? 31.766 -66.688 -16.219 1 86.62 141 LEU A C 1
ATOM 1037 O O . LEU A 1 141 ? 31.859 -67.875 -16.641 1 86.62 141 LEU A O 1
ATOM 1041 N N . PRO A 1 142 ? 32.656 -65.75 -16.578 1 81.31 142 PRO A N 1
ATOM 1042 C CA . PRO A 1 142 ? 33.875 -66.062 -17.328 1 81.31 142 PRO A CA 1
ATOM 1043 C C . PRO A 1 142 ? 34.719 -67.125 -16.641 1 81.31 142 PRO A C 1
ATOM 1045 O O . PRO A 1 142 ? 34.688 -67.25 -15.414 1 81.31 142 PRO A O 1
ATOM 1048 N N . ASP A 1 143 ? 35.469 -67.875 -17.5 1 83.06 143 ASP A N 1
ATOM 1049 C CA . ASP A 1 143 ? 36.25 -69 -17.031 1 83.06 143 ASP A CA 1
ATOM 1050 C C . ASP A 1 143 ? 37.281 -68.562 -16 1 83.06 143 ASP A C 1
ATOM 1052 O O . ASP A 1 143 ? 37.719 -69.375 -15.156 1 83.06 143 ASP A O 1
ATOM 1056 N N . ASP A 1 144 ? 37.562 -67.312 -16.141 1 82.44 144 ASP A N 1
ATOM 1057 C CA . ASP A 1 144 ? 38.656 -66.875 -15.266 1 82.44 144 ASP A CA 1
ATOM 1058 C C . ASP A 1 144 ? 38.062 -66.25 -13.977 1 82.44 144 ASP A C 1
ATOM 1060 O O . ASP A 1 144 ? 38.812 -65.75 -13.156 1 82.44 144 ASP A O 1
ATOM 1064 N N . ALA A 1 145 ? 36.812 -66.5 -13.703 1 89.19 145 ALA A N 1
ATOM 1065 C CA . ALA A 1 145 ? 36.219 -65.938 -12.469 1 89.19 145 ALA A CA 1
ATOM 1066 C C . ALA A 1 145 ? 36.812 -66.688 -11.25 1 89.19 145 ALA A C 1
ATOM 1068 O O . ALA A 1 145 ? 36.844 -67.938 -11.203 1 89.19 145 ALA A O 1
ATOM 1069 N N . PRO A 1 146 ? 37.25 -65.875 -10.281 1 91.25 146 PRO A N 1
ATOM 1070 C CA . PRO A 1 146 ? 37.844 -66.5 -9.109 1 91.25 146 PRO A CA 1
ATOM 1071 C C . PRO A 1 146 ? 36.844 -67.188 -8.219 1 91.25 146 PRO A C 1
ATOM 1073 O O . PRO A 1 146 ? 35.875 -66.562 -7.762 1 91.25 146 PRO A O 1
ATOM 1076 N N . ILE A 1 147 ? 37.125 -68.5 -7.902 1 93.44 147 ILE A N 1
ATOM 1077 C CA . ILE A 1 147 ? 36.219 -69.312 -7.098 1 93.44 147 ILE A CA 1
ATOM 1078 C C . ILE A 1 147 ? 36.219 -68.812 -5.656 1 93.44 147 ILE A C 1
ATOM 1080 O O . ILE A 1 147 ? 37.281 -68.5 -5.094 1 93.44 147 ILE A O 1
ATOM 1084 N N . GLY A 1 148 ? 35.062 -68.562 -5.051 1 93 148 GLY A N 1
ATOM 1085 C CA . GLY A 1 148 ? 34.906 -68.25 -3.646 1 93 148 GLY A CA 1
ATOM 1086 C C . GLY A 1 148 ? 34.719 -66.75 -3.426 1 93 148 GLY A C 1
ATOM 1087 O O . GLY A 1 148 ? 34.344 -66.312 -2.33 1 93 148 GLY A O 1
ATOM 1088 N N . VAL A 1 149 ? 34.969 -65.938 -4.406 1 92.38 149 VAL A N 1
ATOM 1089 C CA . VAL A 1 149 ? 34.844 -64.5 -4.289 1 92.38 149 VAL A CA 1
ATOM 1090 C C . VAL A 1 149 ? 33.375 -64.062 -4.371 1 92.38 149 VAL A C 1
ATOM 1092 O O . VAL A 1 149 ? 32.594 -64.688 -5.098 1 92.38 149 VAL A O 1
ATOM 1095 N N . ASP A 1 150 ? 33.062 -63 -3.582 1 92.31 150 ASP A N 1
ATOM 1096 C CA . ASP A 1 150 ? 31.703 -62.469 -3.613 1 92.31 150 ASP A CA 1
ATOM 1097 C C . ASP A 1 150 ? 31.359 -61.969 -5.008 1 92.31 150 ASP A C 1
ATOM 1099 O O . ASP A 1 150 ? 32.125 -61.219 -5.613 1 92.31 150 ASP A O 1
ATOM 1103 N N . VAL A 1 151 ? 30.156 -62.375 -5.449 1 89.5 151 VAL A N 1
ATOM 1104 C CA . VAL A 1 151 ? 29.734 -62.031 -6.797 1 89.5 151 VAL A CA 1
ATOM 1105 C C . VAL A 1 151 ? 29.562 -60.5 -6.906 1 89.5 151 VAL A C 1
ATOM 1107 O O . VAL A 1 151 ? 29.828 -59.938 -7.957 1 89.5 151 VAL A O 1
ATOM 1110 N N . ARG A 1 152 ? 29.109 -59.844 -5.949 1 87.19 152 ARG A N 1
ATOM 1111 C CA . ARG A 1 152 ? 28.922 -58.406 -5.969 1 87.19 152 ARG A CA 1
ATOM 1112 C C . ARG A 1 152 ? 30.25 -57.688 -6.219 1 87.19 152 ARG A C 1
ATOM 1114 O O . ARG A 1 152 ? 30.312 -56.719 -6.984 1 87.19 152 ARG A O 1
ATOM 1121 N N . ASP A 1 153 ? 31.25 -58.156 -5.555 1 84.75 153 ASP A N 1
ATOM 1122 C CA . ASP A 1 153 ? 32.594 -57.594 -5.703 1 84.75 153 ASP A CA 1
ATOM 1123 C C . ASP A 1 153 ? 33.156 -57.875 -7.09 1 84.75 153 ASP A C 1
ATOM 1125 O O . ASP A 1 153 ? 33.719 -57 -7.742 1 84.75 153 ASP A O 1
ATOM 1129 N N . TYR A 1 154 ? 32.938 -59.125 -7.52 1 83.19 154 TYR A N 1
ATOM 1130 C CA . TYR A 1 154 ? 33.5 -59.531 -8.805 1 83.19 154 TYR A CA 1
ATOM 1131 C C . TYR A 1 154 ? 32.875 -58.75 -9.945 1 83.19 154 TYR A C 1
ATOM 1133 O O . TYR A 1 154 ? 33.562 -58.281 -10.844 1 83.19 154 TYR A O 1
ATOM 1141 N N . LEU A 1 155 ? 31.578 -58.5 -9.844 1 79.62 155 LEU A N 1
ATOM 1142 C CA . LEU A 1 155 ? 30.875 -57.875 -10.945 1 79.62 155 LEU A CA 1
ATOM 1143 C C . LEU A 1 155 ? 30.719 -56.375 -10.695 1 79.62 155 LEU A C 1
ATOM 1145 O O . LEU A 1 155 ? 30.141 -55.656 -11.523 1 79.62 155 LEU A O 1
ATOM 1149 N N . GLY A 1 156 ? 31.219 -55.875 -9.594 1 76.25 156 GLY A N 1
ATOM 1150 C CA . GLY A 1 156 ? 31.141 -54.469 -9.266 1 76.25 156 GLY A CA 1
ATOM 1151 C C . GLY A 1 156 ? 29.719 -53.938 -9.117 1 76.25 156 GLY A C 1
ATOM 1152 O O . GLY A 1 156 ? 29.391 -52.875 -9.617 1 76.25 156 GLY A O 1
ATOM 1153 N N . LEU A 1 157 ? 28.875 -54.719 -8.492 1 81.25 157 LEU A N 1
ATOM 1154 C CA . LEU A 1 157 ? 27.438 -54.438 -8.477 1 81.25 157 LEU A CA 1
ATOM 1155 C C . LEU A 1 157 ? 27.109 -53.344 -7.461 1 81.25 157 LEU A C 1
ATOM 1157 O O . LEU A 1 157 ? 25.969 -52.875 -7.402 1 81.25 157 LEU A O 1
ATOM 1161 N N . ASP A 1 158 ? 28.109 -52.938 -6.719 1 80.75 158 ASP A N 1
ATOM 1162 C CA . ASP A 1 158 ? 27.891 -51.875 -5.727 1 80.75 158 ASP A CA 1
ATOM 1163 C C . ASP A 1 158 ? 28.172 -50.5 -6.312 1 80.75 158 ASP A C 1
ATOM 1165 O O . ASP A 1 158 ? 28 -49.5 -5.633 1 80.75 158 ASP A O 1
ATOM 1169 N N . ALA A 1 159 ? 28.547 -50.531 -7.574 1 79.94 159 ALA A N 1
ATOM 1170 C CA . ALA A 1 159 ? 28.797 -49.25 -8.211 1 79.94 159 ALA A CA 1
ATOM 1171 C C . ALA A 1 159 ? 27.5 -48.438 -8.336 1 79.94 159 ALA A C 1
ATOM 1173 O O . ALA A 1 159 ? 26.422 -49 -8.523 1 79.94 159 ALA A O 1
ATOM 1174 N N . MET A 1 160 ? 27.641 -47.156 -8.172 1 88.62 160 MET A N 1
ATOM 1175 C CA . MET A 1 160 ? 26.469 -46.281 -8.18 1 88.62 160 MET A CA 1
ATOM 1176 C C . MET A 1 160 ? 26.125 -45.844 -9.609 1 88.62 160 MET A C 1
ATOM 1178 O O . MET A 1 160 ? 27 -45.562 -10.414 1 88.62 160 MET A O 1
ATOM 1182 N N . ILE A 1 161 ? 24.812 -45.906 -9.93 1 91.75 161 ILE A N 1
ATOM 1183 C CA . ILE A 1 161 ? 24.281 -45.438 -11.195 1 91.75 161 ILE A CA 1
ATOM 1184 C C . ILE A 1 161 ? 23.531 -44.094 -10.953 1 91.75 161 ILE A C 1
ATOM 1186 O O . ILE A 1 161 ? 22.641 -44.031 -10.109 1 91.75 161 ILE A O 1
ATOM 1190 N N . PHE A 1 162 ? 23.938 -43.062 -11.648 1 93.81 162 PHE A N 1
ATOM 1191 C CA . PHE A 1 162 ? 23.234 -41.781 -11.594 1 93.81 162 PHE A CA 1
ATOM 1192 C C . PHE A 1 162 ? 22.188 -41.688 -12.695 1 93.81 162 PHE A C 1
ATOM 1194 O O . PHE A 1 162 ? 22.469 -42 -13.852 1 93.81 162 PHE A O 1
ATOM 1201 N N . ASP A 1 163 ? 21.016 -41.438 -12.336 1 94.06 163 ASP A N 1
ATOM 1202 C CA . ASP A 1 163 ? 19.969 -41.062 -13.289 1 94.06 163 ASP A CA 1
ATOM 1203 C C . ASP A 1 163 ? 19.828 -39.531 -13.367 1 94.06 163 ASP A C 1
ATOM 1205 O O . ASP A 1 163 ? 19.234 -38.938 -12.477 1 94.06 163 ASP A O 1
ATOM 1209 N N . ILE A 1 164 ? 20.344 -39 -14.43 1 94.25 164 ILE A N 1
ATOM 1210 C CA . ILE A 1 164 ? 20.453 -37.562 -14.531 1 94.25 164 ILE A CA 1
ATOM 1211 C C . ILE A 1 164 ? 19.438 -37.031 -15.539 1 94.25 164 ILE A C 1
ATOM 1213 O O . ILE A 1 164 ? 19.359 -37.531 -16.656 1 94.25 164 ILE A O 1
ATOM 1217 N N . ALA A 1 165 ? 18.703 -36.062 -15.094 1 93.5 165 ALA A N 1
ATOM 1218 C CA . ALA A 1 165 ? 17.781 -35.375 -16 1 93.5 165 ALA A CA 1
ATOM 1219 C C . ALA A 1 165 ? 18.5 -34.281 -16.781 1 93.5 165 ALA A C 1
ATOM 1221 O O . ALA A 1 165 ? 18.953 -33.281 -16.203 1 93.5 165 ALA A O 1
ATOM 1222 N N . ILE A 1 166 ? 18.625 -34.5 -18.094 1 92.31 166 ILE A N 1
ATOM 1223 C CA . ILE A 1 166 ? 19.344 -33.531 -18.938 1 92.31 166 ILE A CA 1
ATOM 1224 C C . ILE A 1 166 ? 18.344 -32.625 -19.625 1 92.31 166 ILE A C 1
ATOM 1226 O O . ILE A 1 166 ? 17.422 -33.062 -20.312 1 92.31 166 ILE A O 1
ATOM 1230 N N . THR A 1 167 ? 18.516 -31.297 -19.453 1 89.69 167 THR A N 1
ATOM 1231 C CA . THR A 1 167 ? 17.625 -30.328 -20.047 1 89.69 167 THR A CA 1
ATOM 1232 C C . THR A 1 167 ? 17.844 -30.234 -21.562 1 89.69 167 THR A C 1
ATOM 1234 O O . THR A 1 167 ? 18.906 -30.625 -22.062 1 89.69 167 THR A O 1
ATOM 1237 N N . PRO A 1 168 ? 16.828 -29.734 -22.312 1 89.81 168 PRO A N 1
ATOM 1238 C CA . PRO A 1 168 ? 16.891 -29.75 -23.766 1 89.81 168 PRO A CA 1
ATOM 1239 C C . PRO A 1 168 ? 18.062 -28.938 -24.312 1 89.81 168 PRO A C 1
ATOM 1241 O O . PRO A 1 168 ? 18.547 -29.203 -25.422 1 89.81 168 PRO A O 1
ATOM 1244 N N . ASN A 1 169 ? 18.562 -28.031 -23.594 1 91 169 ASN A N 1
ATOM 1245 C CA . ASN A 1 169 ? 19.625 -27.172 -24.109 1 91 169 ASN A CA 1
ATOM 1246 C C . ASN A 1 169 ? 21 -27.75 -23.781 1 91 169 ASN A C 1
ATOM 1248 O O . ASN A 1 169 ? 22.016 -27.203 -24.203 1 91 169 ASN A O 1
ATOM 1252 N N . ARG A 1 170 ? 20.984 -28.797 -23.062 1 93.56 170 ARG A N 1
ATOM 1253 C CA . ARG A 1 170 ? 22.266 -29.375 -22.672 1 93.56 170 ARG A CA 1
ATOM 1254 C C . ARG A 1 170 ? 22.484 -30.734 -23.297 1 93.56 170 ARG A C 1
ATOM 1256 O O . ARG A 1 170 ? 22.906 -31.688 -22.625 1 93.56 170 ARG A O 1
ATOM 1263 N N . GLY A 1 171 ? 22.312 -30.797 -24.578 1 93.38 171 GLY A N 1
ATOM 1264 C CA . GLY A 1 171 ? 22.547 -32.031 -25.312 1 93.38 171 GLY A CA 1
ATOM 1265 C C . GLY A 1 171 ? 23.984 -32.531 -25.172 1 93.38 171 GLY A C 1
ATOM 1266 O O . GLY A 1 171 ? 24.234 -33.719 -25.312 1 93.38 171 GLY A O 1
ATOM 1267 N N . ASP A 1 172 ? 24.922 -31.688 -24.828 1 94.56 172 ASP A N 1
ATOM 1268 C CA . ASP A 1 172 ? 26.328 -32.031 -24.656 1 94.56 172 ASP A CA 1
ATOM 1269 C C . ASP A 1 172 ? 26.531 -32.969 -23.453 1 94.56 172 ASP A C 1
ATOM 1271 O O . ASP A 1 172 ? 27.531 -33.688 -23.375 1 94.56 172 ASP A O 1
ATOM 1275 N N . CYS A 1 173 ? 25.609 -32.969 -22.594 1 95.56 173 CYS A N 1
ATOM 1276 C CA . CYS A 1 173 ? 25.766 -33.75 -21.359 1 95.56 173 CYS A CA 1
ATOM 1277 C C . CYS A 1 173 ? 25.156 -35.156 -21.516 1 95.56 173 CYS A C 1
ATOM 1279 O O . CYS A 1 173 ? 25.156 -35.938 -20.578 1 95.56 173 CYS A O 1
ATOM 1281 N N . PHE A 1 174 ? 24.688 -35.5 -22.703 1 95.25 174 PHE A N 1
ATOM 1282 C CA . PHE A 1 174 ? 24.156 -36.812 -22.969 1 95.25 174 PHE A CA 1
ATOM 1283 C C . PHE A 1 174 ? 25.281 -37.812 -23.281 1 95.25 174 PHE A C 1
ATOM 1285 O O . PHE A 1 174 ? 25.203 -38.562 -24.25 1 95.25 174 PHE A O 1
ATOM 1292 N N . SER A 1 175 ? 26.281 -37.781 -22.531 1 96.44 175 SER A N 1
ATOM 1293 C CA . SER A 1 175 ? 27.422 -38.656 -22.688 1 96.44 175 SER A CA 1
ATOM 1294 C C . SER A 1 175 ? 28.312 -38.656 -21.438 1 96.44 175 SER A C 1
ATOM 1296 O O . SER A 1 175 ? 28.203 -37.75 -20.609 1 96.44 175 SER A O 1
ATOM 1298 N N . ALA A 1 176 ? 29.047 -39.719 -21.266 1 96.06 176 ALA A N 1
ATOM 1299 C CA . ALA A 1 176 ? 30.031 -39.75 -20.172 1 96.06 176 ALA A CA 1
ATOM 1300 C C . ALA A 1 176 ? 31.016 -38.594 -20.281 1 96.06 176 ALA A C 1
ATOM 1302 O O . ALA A 1 176 ? 31.344 -37.938 -19.281 1 96.06 176 ALA A O 1
ATOM 1303 N N . LEU A 1 177 ? 31.438 -38.312 -21.438 1 96.56 177 LEU A N 1
ATOM 1304 C CA . LEU A 1 177 ? 32.344 -37.219 -21.688 1 96.56 177 LEU A CA 1
ATOM 1305 C C . LEU A 1 177 ? 31.75 -35.906 -21.219 1 96.56 177 LEU A C 1
ATOM 1307 O O . LEU A 1 177 ? 32.375 -35.125 -20.5 1 96.56 177 LEU A O 1
ATOM 1311 N N . GLY A 1 178 ? 30.562 -35.625 -21.734 1 96.38 178 GLY A N 1
ATOM 1312 C CA . GLY A 1 178 ? 29.906 -34.406 -21.359 1 96.38 178 GLY A CA 1
ATOM 1313 C C . GLY A 1 178 ? 29.75 -34.219 -19.859 1 96.38 178 GLY A C 1
ATOM 1314 O O . GLY A 1 178 ? 30.047 -33.156 -19.312 1 96.38 178 GLY A O 1
ATOM 1315 N N . LEU A 1 179 ? 29.266 -35.25 -19.188 1 96.31 179 LEU A N 1
ATOM 1316 C CA . LEU A 1 179 ? 29.078 -35.219 -17.75 1 96.31 179 LEU A CA 1
ATOM 1317 C C . LEU A 1 179 ? 30.406 -35.094 -17.031 1 96.31 179 LEU A C 1
ATOM 1319 O O . LEU A 1 179 ? 30.516 -34.406 -16 1 96.31 179 LEU A O 1
ATOM 1323 N N . ALA A 1 180 ? 31.359 -35.812 -17.531 1 96.5 180 ALA A N 1
ATOM 1324 C CA . ALA A 1 180 ? 32.688 -35.75 -16.938 1 96.5 180 ALA A CA 1
ATOM 1325 C C . ALA A 1 180 ? 33.281 -34.344 -17.016 1 96.5 180 ALA A C 1
ATOM 1327 O O . ALA A 1 180 ? 33.969 -33.906 -16.109 1 96.5 180 ALA A O 1
ATOM 1328 N N . ARG A 1 181 ? 33.031 -33.656 -18.094 1 96.31 181 ARG A N 1
ATOM 1329 C CA . ARG A 1 181 ? 33.438 -32.281 -18.219 1 96.31 181 ARG A CA 1
ATOM 1330 C C . ARG A 1 181 ? 32.875 -31.438 -17.062 1 96.31 181 ARG A C 1
ATOM 1332 O O . ARG A 1 181 ? 33.594 -30.641 -16.469 1 96.31 181 ARG A O 1
ATOM 1339 N N . GLU A 1 182 ? 31.625 -31.641 -16.828 1 96.31 182 GLU A N 1
ATOM 1340 C CA . GLU A 1 182 ? 30.969 -30.906 -15.758 1 96.31 182 GLU A CA 1
ATOM 1341 C C . GLU A 1 182 ? 31.594 -31.219 -14.406 1 96.31 182 GLU A C 1
ATOM 1343 O O . GLU A 1 182 ? 31.875 -30.312 -13.625 1 96.31 182 GLU A O 1
ATOM 1348 N N . ILE A 1 183 ? 31.797 -32.531 -14.18 1 96.12 183 ILE A N 1
ATOM 1349 C CA . ILE A 1 183 ? 32.406 -32.938 -12.914 1 96.12 183 ILE A CA 1
ATOM 1350 C C . ILE A 1 183 ? 33.781 -32.344 -12.781 1 96.12 183 ILE A C 1
ATOM 1352 O O . ILE A 1 183 ? 34.156 -31.844 -11.711 1 96.12 183 ILE A O 1
ATOM 1356 N N . SER A 1 184 ? 34.531 -32.312 -13.82 1 96.94 184 SER A N 1
ATOM 1357 C CA . SER A 1 184 ? 35.875 -31.766 -13.836 1 96.94 184 SER A CA 1
ATOM 1358 C C . SER A 1 184 ? 35.875 -30.266 -13.5 1 96.94 184 SER A C 1
ATOM 1360 O O . SER A 1 184 ? 36.656 -29.828 -12.664 1 96.94 184 SER A O 1
ATOM 1362 N N . VAL A 1 185 ? 35.031 -29.516 -14.023 1 96.19 185 VAL A N 1
ATOM 1363 C CA . VAL A 1 185 ? 35 -28.062 -13.844 1 96.19 185 VAL A CA 1
ATOM 1364 C C . VAL A 1 185 ? 34.562 -27.719 -12.422 1 96.19 185 VAL A C 1
ATOM 1366 O O . VAL A 1 185 ? 35.188 -26.906 -11.75 1 96.19 185 VAL A O 1
ATOM 1369 N N . ILE A 1 186 ? 33.469 -28.391 -11.984 1 95.12 186 ILE A N 1
ATOM 1370 C CA . ILE A 1 186 ? 32.906 -28.109 -10.664 1 95.12 186 ILE A CA 1
ATOM 1371 C C . ILE A 1 186 ? 33.969 -28.391 -9.586 1 95.12 186 ILE A C 1
ATOM 1373 O O . ILE A 1 186 ? 34.031 -27.656 -8.594 1 95.12 186 ILE A O 1
ATOM 1377 N N . ASN A 1 187 ? 34.75 -29.391 -9.805 1 95.5 187 ASN A N 1
ATOM 1378 C CA . ASN A 1 187 ? 35.719 -29.797 -8.789 1 95.5 187 ASN A CA 1
ATOM 1379 C C . ASN A 1 187 ? 37.125 -29.297 -9.109 1 95.5 187 ASN A C 1
ATOM 1381 O O . ASN A 1 187 ? 38.094 -29.656 -8.438 1 95.5 187 ASN A O 1
ATOM 1385 N N . ARG A 1 188 ? 37.281 -28.484 -10.156 1 94.12 188 ARG A N 1
ATOM 1386 C CA . ARG A 1 188 ? 38.562 -27.922 -10.594 1 94.12 188 ARG A CA 1
ATOM 1387 C C . ARG A 1 188 ? 39.625 -29 -10.766 1 94.12 188 ARG A C 1
ATOM 1389 O O . ARG A 1 188 ? 40.75 -28.875 -10.258 1 94.12 188 ARG A O 1
ATOM 1396 N N . LEU A 1 189 ? 39.219 -30.047 -11.438 1 95.44 189 LEU A N 1
ATOM 1397 C CA . LEU A 1 189 ? 40.094 -31.172 -11.758 1 95.44 189 LEU A CA 1
ATOM 1398 C C . LEU A 1 189 ? 40.344 -31.234 -13.258 1 95.44 189 LEU A C 1
ATOM 1400 O O . LEU A 1 189 ? 39.531 -30.781 -14.055 1 95.44 189 LEU A O 1
ATOM 1404 N N . PRO A 1 190 ? 41.469 -31.688 -13.547 1 94.19 190 PRO A N 1
ATOM 1405 C CA . PRO A 1 190 ? 41.688 -31.922 -14.977 1 94.19 190 PRO A CA 1
ATOM 1406 C C . PRO A 1 190 ? 40.844 -33.062 -15.523 1 94.19 190 PRO A C 1
ATOM 1408 O O . PRO A 1 190 ? 40.562 -34.031 -14.805 1 94.19 190 PRO A O 1
ATOM 1411 N N . LEU A 1 191 ? 40.438 -32.938 -16.734 1 95.56 191 LEU A N 1
ATOM 1412 C CA . LEU A 1 191 ? 39.656 -33.969 -17.422 1 95.56 191 LEU A CA 1
ATOM 1413 C C . LEU A 1 191 ? 40.594 -35 -18.078 1 95.56 191 LEU A C 1
ATOM 1415 O O . LEU A 1 191 ? 41.438 -34.625 -18.906 1 95.56 191 LEU A O 1
ATOM 1419 N N . SER A 1 192 ? 40.406 -36.219 -17.672 1 94.19 192 SER A N 1
ATOM 1420 C CA . SER A 1 192 ? 41.219 -37.281 -18.234 1 94.19 192 SER A CA 1
ATOM 1421 C C . SER A 1 192 ? 40.562 -37.875 -19.484 1 94.19 192 SER A C 1
ATOM 1423 O O . SER A 1 192 ? 39.656 -38.719 -19.375 1 94.19 192 SER A O 1
ATOM 1425 N N . ARG A 1 193 ? 41.031 -37.469 -20.641 1 92.25 193 ARG A N 1
ATOM 1426 C CA . ARG A 1 193 ? 40.5 -38 -21.891 1 92.25 193 ARG A CA 1
ATOM 1427 C C . ARG A 1 193 ? 41.344 -39.188 -22.375 1 92.25 193 ARG A C 1
ATOM 1429 O O . ARG A 1 193 ? 42.562 -39.094 -22.422 1 92.25 193 ARG A O 1
ATOM 1436 N N . SER A 1 194 ? 40.688 -40.25 -22.562 1 87.06 194 SER A N 1
ATOM 1437 C CA . SER A 1 194 ? 41.406 -41.375 -23.141 1 87.06 194 SER A CA 1
ATOM 1438 C C . SER A 1 194 ? 41.812 -41.125 -24.578 1 87.06 194 SER A C 1
ATOM 1440 O O . SER A 1 194 ? 41.094 -40.5 -25.344 1 87.06 194 SER A O 1
ATOM 1442 N N . GLU A 1 195 ? 43.031 -41.5 -24.891 1 89.62 195 GLU A N 1
ATOM 1443 C CA . GLU A 1 195 ? 43.531 -41.312 -26.266 1 89.62 195 GLU A CA 1
ATOM 1444 C C . GLU A 1 195 ? 42.781 -42.219 -27.219 1 89.62 195 GLU A C 1
ATOM 1446 O O . GLU A 1 195 ? 42.625 -43.438 -26.953 1 89.62 195 GLU A O 1
ATOM 1451 N N . ILE A 1 196 ? 42.25 -41.656 -28.203 1 92.44 196 ILE A N 1
ATOM 1452 C CA . ILE A 1 196 ? 41.562 -42.406 -29.25 1 92.44 196 ILE A CA 1
ATOM 1453 C C . ILE A 1 196 ? 42.531 -42.719 -30.391 1 92.44 196 ILE A C 1
ATOM 1455 O O . ILE A 1 196 ? 43 -41.812 -31.078 1 92.44 196 ILE A O 1
ATOM 1459 N N . LYS A 1 197 ? 42.781 -43.969 -30.531 1 93.81 197 LYS A N 1
ATOM 1460 C CA . LYS A 1 197 ? 43.719 -44.406 -31.531 1 93.81 197 LYS A CA 1
ATOM 1461 C C . LYS A 1 197 ? 43.125 -44.344 -32.938 1 93.81 197 LYS A C 1
ATOM 1463 O O . LYS A 1 197 ? 42.031 -44.812 -33.156 1 93.81 197 LYS A O 1
ATOM 1468 N N . VAL A 1 198 ? 43.875 -43.719 -33.781 1 94.88 198 VAL A N 1
ATOM 1469 C CA . VAL A 1 198 ? 43.5 -43.688 -35.188 1 94.88 198 VAL A CA 1
ATOM 1470 C C . VAL A 1 198 ? 44.156 -44.875 -35.938 1 94.88 198 VAL A C 1
ATOM 1472 O O . VAL A 1 198 ? 45.375 -44.969 -36 1 94.88 198 VAL A O 1
ATOM 1475 N N . ILE A 1 199 ? 43.312 -45.688 -36.375 1 95.75 199 ILE A N 1
ATOM 1476 C CA . ILE A 1 199 ? 43.781 -46.875 -37.094 1 95.75 199 ILE A CA 1
ATOM 1477 C C . ILE A 1 199 ? 44 -46.562 -38.562 1 95.75 199 ILE A C 1
ATOM 1479 O O . ILE A 1 199 ? 43.094 -46.125 -39.25 1 95.75 199 ILE A O 1
ATOM 1483 N N . THR A 1 200 ? 45.25 -46.781 -39.031 1 94.19 200 THR A N 1
ATOM 1484 C CA . THR A 1 200 ? 45.531 -46.562 -40.438 1 94.19 200 THR A CA 1
ATOM 1485 C C . THR A 1 200 ? 44.875 -47.625 -41.312 1 94.19 200 THR A C 1
ATOM 1487 O O . THR A 1 200 ? 44.938 -48.812 -41 1 94.19 200 THR A O 1
ATOM 1490 N N . PRO A 1 201 ? 44.156 -47.125 -42.281 1 95.12 201 PRO A N 1
ATOM 1491 C CA . PRO A 1 201 ? 43.5 -48.094 -43.188 1 95.12 201 PRO A CA 1
ATOM 1492 C C . PRO A 1 201 ? 44.5 -49.125 -43.75 1 95.12 201 PRO A C 1
ATOM 1494 O O . PRO A 1 201 ? 45.594 -48.75 -44.156 1 95.12 201 PRO A O 1
ATOM 1497 N N . ASN A 1 202 ? 44.156 -50.375 -43.719 1 94 202 ASN A N 1
ATOM 1498 C CA . ASN A 1 202 ? 45.031 -51.438 -44.25 1 94 202 ASN A CA 1
ATOM 1499 C C . ASN A 1 202 ? 44.469 -52.062 -45.5 1 94 202 ASN A C 1
ATOM 1501 O O . ASN A 1 202 ? 45 -53.062 -46 1 94 202 ASN A O 1
ATOM 1505 N N . THR A 1 203 ? 43.344 -51.562 -45.969 1 94.56 203 THR A N 1
ATOM 1506 C CA . THR A 1 203 ? 42.75 -51.938 -47.25 1 94.56 203 THR A CA 1
ATOM 1507 C C . THR A 1 203 ? 42.281 -50.719 -48 1 94.56 203 THR A C 1
ATOM 1509 O O . THR A 1 203 ? 42.062 -49.656 -47.406 1 94.56 203 THR A O 1
ATOM 1512 N N . ASP A 1 204 ? 42.188 -50.844 -49.344 1 93.44 204 ASP A N 1
ATOM 1513 C CA . ASP A 1 204 ? 41.75 -49.719 -50.156 1 93.44 204 ASP A CA 1
ATOM 1514 C C . ASP A 1 204 ? 40.25 -49.719 -50.344 1 93.44 204 ASP A C 1
ATOM 1516 O O . ASP A 1 204 ? 39.688 -48.906 -51.094 1 93.44 204 ASP A O 1
ATOM 1520 N N . LYS A 1 205 ? 39.531 -50.562 -49.594 1 94.56 205 LYS A N 1
ATOM 1521 C CA . LYS A 1 205 ? 38.094 -50.594 -49.719 1 94.56 205 LYS A CA 1
ATOM 1522 C C . LYS A 1 205 ? 37.469 -49.312 -49.219 1 94.56 205 LYS A C 1
ATOM 1524 O O . LYS A 1 205 ? 37.875 -48.75 -48.188 1 94.56 205 LYS A O 1
ATOM 1529 N N . LYS A 1 206 ? 36.562 -48.844 -50.062 1 94.31 206 LYS A N 1
ATOM 1530 C CA . LYS A 1 206 ? 35.906 -47.594 -49.719 1 94.31 206 LYS A CA 1
ATOM 1531 C C . LYS A 1 206 ? 34.406 -47.625 -50.125 1 94.31 206 LYS A C 1
ATOM 1533 O O . LYS A 1 206 ? 34.031 -48.375 -51.031 1 94.31 206 LYS A O 1
ATOM 1538 N N . VAL A 1 207 ? 33.625 -46.938 -49.375 1 94.88 207 VAL A N 1
ATOM 1539 C CA . VAL A 1 207 ? 32.188 -46.844 -49.719 1 94.88 207 VAL A CA 1
ATOM 1540 C C . VAL A 1 207 ? 31.922 -45.438 -50.312 1 94.88 207 VAL A C 1
ATOM 1542 O O . VAL A 1 207 ? 32.406 -44.438 -49.781 1 94.88 207 VAL A O 1
ATOM 1545 N N . ASN A 1 208 ? 31.25 -45.438 -51.469 1 96.25 208 ASN A N 1
ATOM 1546 C CA . ASN A 1 208 ? 30.875 -44.125 -52.031 1 96.25 208 ASN A CA 1
ATOM 1547 C C . ASN A 1 208 ? 29.625 -43.562 -51.375 1 96.25 208 ASN A C 1
ATOM 1549 O O . ASN A 1 208 ? 28.641 -44.312 -51.188 1 96.25 208 ASN A O 1
ATOM 1553 N N . VAL A 1 209 ? 29.688 -42.281 -50.969 1 97.88 209 VAL A N 1
ATOM 1554 C CA . VAL A 1 209 ? 28.578 -41.625 -50.281 1 97.88 209 VAL A CA 1
ATOM 1555 C C . VAL A 1 209 ? 28.203 -40.344 -51.031 1 97.88 209 VAL A C 1
ATOM 1557 O O . VAL A 1 209 ? 29.078 -39.562 -51.406 1 97.88 209 VAL A O 1
ATOM 1560 N N . ASN A 1 210 ? 26.922 -40.188 -51.344 1 97.25 210 ASN A N 1
ATOM 1561 C CA . ASN A 1 210 ? 26.375 -38.969 -51.875 1 97.25 210 ASN A CA 1
ATOM 1562 C C . ASN A 1 210 ? 25.344 -38.344 -50.938 1 97.25 210 ASN A C 1
ATOM 1564 O O . ASN A 1 210 ? 24.328 -38.938 -50.625 1 97.25 210 ASN A O 1
ATOM 1568 N N . VAL A 1 211 ? 25.656 -37.094 -50.469 1 97.81 211 VAL A N 1
ATOM 1569 C CA . VAL A 1 211 ? 24.719 -36.375 -49.594 1 97.81 211 VAL A CA 1
ATOM 1570 C C . VAL A 1 211 ? 23.922 -35.375 -50.438 1 97.81 211 VAL A C 1
ATOM 1572 O O . VAL A 1 211 ? 24.469 -34.344 -50.844 1 97.81 211 VAL A O 1
ATOM 1575 N N . LEU A 1 212 ? 22.703 -35.656 -50.656 1 97 212 LEU A N 1
ATOM 1576 C CA . LEU A 1 212 ? 21.875 -34.781 -51.469 1 97 212 LEU A CA 1
ATOM 1577 C C . LEU A 1 212 ? 21.328 -33.625 -50.656 1 97 212 LEU A C 1
ATOM 1579 O O . LEU A 1 212 ? 21.125 -32.531 -51.188 1 97 212 LEU A O 1
ATOM 1583 N N . ASN A 1 213 ? 21.094 -33.812 -49.469 1 96.44 213 ASN A N 1
ATOM 1584 C CA . ASN A 1 213 ? 20.641 -32.719 -48.594 1 96.44 213 ASN A CA 1
ATOM 1585 C C . ASN A 1 213 ? 21.719 -32.344 -47.562 1 96.44 213 ASN A C 1
ATOM 1587 O O . ASN A 1 213 ? 21.672 -32.812 -46.406 1 96.44 213 ASN A O 1
ATOM 1591 N N . ASP A 1 214 ? 22.531 -31.453 -47.875 1 95.44 214 ASP A N 1
ATOM 1592 C CA . ASP A 1 214 ? 23.688 -31.125 -47.031 1 95.44 214 ASP A CA 1
ATOM 1593 C C . ASP A 1 214 ? 23.297 -30.109 -45.969 1 95.44 214 ASP A C 1
ATOM 1595 O O . ASP A 1 214 ? 24.109 -29.781 -45.094 1 95.44 214 ASP A O 1
ATOM 1599 N N . GLU A 1 215 ? 22.047 -29.594 -46.062 1 95.88 215 GLU A N 1
ATOM 1600 C CA . GLU A 1 215 ? 21.547 -28.766 -44.969 1 95.88 215 GLU A CA 1
ATOM 1601 C C . GLU A 1 215 ? 21.172 -29.625 -43.75 1 95.88 215 GLU A C 1
ATOM 1603 O O . GLU A 1 215 ? 21.516 -29.297 -42.625 1 95.88 215 GLU A O 1
ATOM 1608 N N . ALA A 1 216 ? 20.422 -30.656 -44.062 1 96.62 216 ALA A N 1
ATOM 1609 C CA . ALA A 1 216 ? 19.984 -31.578 -43.031 1 96.62 216 ALA A CA 1
ATOM 1610 C C . ALA A 1 216 ? 21.141 -32.438 -42.531 1 96.62 216 ALA A C 1
ATOM 1612 O O . ALA A 1 216 ? 21.156 -32.875 -41.375 1 96.62 216 ALA A O 1
ATOM 1613 N N . CYS A 1 217 ? 22.078 -32.719 -43.375 1 98.06 217 CYS A N 1
ATOM 1614 C CA . CYS A 1 217 ? 23.25 -33.531 -43.031 1 98.06 217 CYS A CA 1
ATOM 1615 C C . CYS A 1 217 ? 24.516 -32.875 -43.562 1 98.06 217 CYS A C 1
ATOM 1617 O O . CYS A 1 217 ? 25.062 -33.344 -44.562 1 98.06 217 CYS A O 1
ATOM 1619 N N . PRO A 1 218 ? 25.078 -31.969 -42.875 1 97.62 218 PRO A N 1
ATOM 1620 C CA . PRO A 1 218 ? 26.25 -31.234 -43.375 1 97.62 218 PRO A CA 1
ATOM 1621 C C . PRO A 1 218 ? 27.531 -32.062 -43.312 1 97.62 218 PRO A C 1
ATOM 1623 O O . PRO A 1 218 ? 28.516 -31.703 -43.969 1 97.62 218 PRO A O 1
ATOM 1626 N N . ARG A 1 219 ? 27.625 -33 -42.5 1 98.25 219 ARG A N 1
ATOM 1627 C CA . ARG A 1 219 ? 28.812 -33.844 -42.375 1 98.25 219 ARG A CA 1
ATOM 1628 C C . ARG A 1 219 ? 28.422 -35.312 -42.25 1 98.25 219 ARG A C 1
ATOM 1630 O O . ARG A 1 219 ? 27.672 -35.719 -41.375 1 98.25 219 ARG A O 1
ATOM 1637 N N . TYR A 1 220 ? 28.859 -36.125 -43.188 1 98.5 220 TYR A N 1
ATOM 1638 C CA . TYR A 1 220 ? 28.625 -37.562 -43.219 1 98.5 220 TYR A CA 1
ATOM 1639 C C . TYR A 1 220 ? 29.906 -38.344 -43.469 1 98.5 220 TYR A C 1
ATOM 1641 O O . TYR A 1 220 ? 30.578 -38.125 -44.469 1 98.5 220 TYR A O 1
ATOM 1649 N N . LEU A 1 221 ? 30.25 -39.188 -42.5 1 98.62 221 LEU A N 1
ATOM 1650 C CA . LEU A 1 221 ? 31.422 -40.062 -42.625 1 98.62 221 LEU A CA 1
ATOM 1651 C C . LEU A 1 221 ? 31.016 -41.531 -42.688 1 98.62 221 LEU A C 1
ATOM 1653 O O . LEU A 1 221 ? 30.094 -41.938 -42 1 98.62 221 LEU A O 1
ATOM 1657 N N . ALA A 1 222 ? 31.656 -42.25 -43.531 1 98.44 222 ALA A N 1
ATOM 1658 C CA . ALA A 1 222 ? 31.438 -43.719 -43.656 1 98.44 222 ALA A CA 1
ATOM 1659 C C . ALA A 1 222 ? 32.75 -44.438 -43.875 1 98.44 222 ALA A C 1
ATOM 1661 O O . ALA A 1 222 ? 33.656 -43.969 -44.594 1 98.44 222 ALA A O 1
ATOM 1662 N N . GLN A 1 223 ? 32.906 -45.5 -43.219 1 98.38 223 GLN A N 1
ATOM 1663 C CA . GLN A 1 223 ? 34.125 -46.281 -43.312 1 98.38 223 GLN A CA 1
ATOM 1664 C C . GLN A 1 223 ? 33.812 -47.781 -43.5 1 98.38 223 GLN A C 1
ATOM 1666 O O . GLN A 1 223 ? 32.969 -48.312 -42.781 1 98.38 223 GLN A O 1
ATOM 1671 N N . TYR A 1 224 ? 34.438 -48.344 -44.5 1 97.62 224 TYR A N 1
ATOM 1672 C CA . TYR A 1 224 ? 34.312 -49.781 -44.75 1 97.62 224 TYR A CA 1
ATOM 1673 C C . TYR A 1 224 ? 35.219 -50.562 -43.812 1 97.62 224 TYR A C 1
ATOM 1675 O O . TYR A 1 224 ? 36.406 -50.281 -43.719 1 97.62 224 TYR A O 1
ATOM 1683 N N . ILE A 1 225 ? 34.719 -51.531 -43.094 1 97.81 225 ILE A N 1
ATOM 1684 C CA . ILE A 1 225 ? 35.469 -52.406 -42.219 1 97.81 225 ILE A CA 1
ATOM 1685 C C . ILE A 1 225 ? 35.156 -53.875 -42.594 1 97.81 225 ILE A C 1
ATOM 1687 O O . ILE A 1 225 ? 33.969 -54.281 -42.594 1 97.81 225 ILE A O 1
ATOM 1691 N N . SER A 1 226 ? 36.188 -54.656 -42.844 1 97.06 226 SER A N 1
ATOM 1692 C CA . SER A 1 226 ? 35.938 -56 -43.375 1 97.06 226 SER A CA 1
ATOM 1693 C C . SER A 1 226 ? 36.656 -57.062 -42.531 1 97.06 226 SER A C 1
ATOM 1695 O O . SER A 1 226 ? 37.531 -56.75 -41.719 1 97.06 226 SER A O 1
ATOM 1697 N N . ASN A 1 227 ? 36.188 -58.25 -42.719 1 96.31 227 ASN A N 1
ATOM 1698 C CA . ASN A 1 227 ? 36.781 -59.438 -42.094 1 96.31 227 ASN A CA 1
ATOM 1699 C C . ASN A 1 227 ? 36.75 -59.375 -40.594 1 96.31 227 ASN A C 1
ATOM 1701 O O . ASN A 1 227 ? 37.75 -59.625 -39.938 1 96.31 227 ASN A O 1
ATOM 1705 N N . ILE A 1 228 ? 35.656 -59.031 -40.094 1 96.44 228 ILE A N 1
ATOM 1706 C CA . ILE A 1 228 ? 35.469 -58.906 -38.656 1 96.44 228 ILE A CA 1
ATOM 1707 C C . ILE A 1 228 ? 35.281 -60.312 -38.062 1 96.44 228 ILE A C 1
ATOM 1709 O O . ILE A 1 228 ? 34.438 -61.094 -38.531 1 96.44 228 ILE A O 1
ATOM 1713 N N . ASP A 1 229 ? 36 -60.625 -37.094 1 94.81 229 ASP A N 1
ATOM 1714 C CA . ASP A 1 229 ? 35.844 -61.906 -36.375 1 94.81 229 ASP A CA 1
ATOM 1715 C C . ASP A 1 229 ? 34.594 -61.875 -35.5 1 94.81 229 ASP A C 1
ATOM 1717 O O . ASP A 1 229 ? 34.562 -61.219 -34.469 1 94.81 229 ASP A O 1
ATOM 1721 N N . ARG A 1 230 ? 33.562 -62.594 -35.844 1 90.88 230 ARG A N 1
ATOM 1722 C CA . ARG A 1 230 ? 32.281 -62.531 -35.156 1 90.88 230 ARG A CA 1
ATOM 1723 C C . ARG A 1 230 ? 32.281 -63.438 -33.938 1 90.88 230 ARG A C 1
ATOM 1725 O O . ARG A 1 230 ? 31.297 -63.469 -33.188 1 90.88 230 ARG A O 1
ATOM 1732 N N . THR A 1 231 ? 33.312 -64.125 -33.75 1 86.62 231 THR A N 1
ATOM 1733 C CA . THR A 1 231 ? 33.438 -64.938 -32.531 1 86.62 231 THR A CA 1
ATOM 1734 C C . THR A 1 231 ? 33.906 -64.062 -31.375 1 86.62 231 THR A C 1
ATOM 1736 O O . THR A 1 231 ? 33.812 -64.5 -30.219 1 86.62 231 THR A O 1
ATOM 1739 N N . ALA A 1 232 ? 34.406 -62.906 -31.781 1 87.69 232 ALA A N 1
ATOM 1740 C CA . ALA A 1 232 ? 34.875 -62 -30.734 1 87.69 232 ALA A CA 1
ATOM 1741 C C . ALA A 1 232 ? 33.719 -61.531 -29.859 1 87.69 232 ALA A C 1
ATOM 1743 O O . ALA A 1 232 ? 32.688 -61.094 -30.375 1 87.69 232 ALA A O 1
ATOM 1744 N N . LYS A 1 233 ? 33.906 -61.656 -28.531 1 84.75 233 LYS A N 1
ATOM 1745 C CA . LYS A 1 233 ? 32.875 -61.188 -27.594 1 84.75 233 LYS A CA 1
ATOM 1746 C C . LYS A 1 233 ? 33.219 -59.781 -27.109 1 84.75 233 LYS A C 1
ATOM 1748 O O . LYS A 1 233 ? 34.344 -59.344 -27.141 1 84.75 233 LYS A O 1
ATOM 1753 N N . SER A 1 234 ? 32.125 -59.031 -26.766 1 90.81 234 SER A N 1
ATOM 1754 C CA . SER A 1 234 ? 32.344 -57.719 -26.188 1 90.81 234 SER A CA 1
ATOM 1755 C C . SER A 1 234 ? 33.156 -57.812 -24.906 1 90.81 234 SER A C 1
ATOM 1757 O O . SER A 1 234 ? 32.875 -58.625 -24.031 1 90.81 234 SER A O 1
ATOM 1759 N N . PRO A 1 235 ? 34.188 -56.938 -24.828 1 89.88 235 PRO A N 1
ATOM 1760 C CA . PRO A 1 235 ? 34.969 -56.938 -23.609 1 89.88 235 PRO A CA 1
ATOM 1761 C C . PRO A 1 235 ? 34.125 -56.656 -22.359 1 89.88 235 PRO A C 1
ATOM 1763 O O . PRO A 1 235 ? 33.156 -55.875 -22.438 1 89.88 235 PRO A O 1
ATOM 1766 N N . LYS A 1 236 ? 34.562 -57.188 -21.234 1 82.62 236 LYS A N 1
ATOM 1767 C CA . LYS A 1 236 ? 33.781 -57.062 -19.984 1 82.62 236 LYS A CA 1
ATOM 1768 C C . LYS A 1 236 ? 33.594 -55.625 -19.609 1 82.62 236 LYS A C 1
ATOM 1770 O O . LYS A 1 236 ? 32.5 -55.219 -19.203 1 82.62 236 LYS A O 1
ATOM 1775 N N . TRP A 1 237 ? 34.656 -54.844 -19.688 1 85.25 237 TRP A N 1
ATOM 1776 C CA . TRP A 1 237 ? 34.562 -53.469 -19.281 1 85.25 237 TRP A CA 1
ATOM 1777 C C . TRP A 1 237 ? 33.531 -52.719 -20.109 1 85.25 237 TRP A C 1
ATOM 1779 O O . TRP A 1 237 ? 32.844 -51.812 -19.609 1 85.25 237 TRP A O 1
ATOM 1789 N N . LEU A 1 238 ? 33.406 -53 -21.375 1 91.25 238 LEU A N 1
ATOM 1790 C CA . LEU A 1 238 ? 32.438 -52.406 -22.281 1 91.25 238 LEU A CA 1
ATOM 1791 C C . LEU A 1 238 ? 31.031 -52.812 -21.922 1 91.25 238 LEU A C 1
ATOM 1793 O O . LEU A 1 238 ? 30.141 -52 -21.797 1 91.25 238 LEU A O 1
ATOM 1797 N N . VAL A 1 239 ? 30.844 -54.062 -21.625 1 85.75 239 VAL A N 1
ATOM 1798 C CA . VAL A 1 239 ? 29.547 -54.625 -21.266 1 85.75 239 VAL A CA 1
ATOM 1799 C C . VAL A 1 239 ? 29.109 -54.031 -19.922 1 85.75 239 VAL A C 1
ATOM 1801 O O . VAL A 1 239 ? 27.953 -53.656 -19.75 1 85.75 239 VAL A O 1
ATOM 1804 N N . ASP A 1 240 ? 30.016 -53.938 -19 1 82.56 240 ASP A N 1
ATOM 1805 C CA . ASP A 1 240 ? 29.719 -53.406 -17.672 1 82.56 240 ASP A CA 1
ATOM 1806 C C . ASP A 1 240 ? 29.219 -51.969 -17.766 1 82.56 240 ASP A C 1
ATOM 1808 O O . ASP A 1 240 ? 28.25 -51.594 -17.094 1 82.56 240 ASP A O 1
ATOM 1812 N N . ASN A 1 241 ? 29.875 -51.25 -18.547 1 89.5 241 ASN A N 1
ATOM 1813 C CA . ASN A 1 241 ? 29.484 -49.844 -18.672 1 89.5 241 ASN A CA 1
ATOM 1814 C C . ASN A 1 241 ? 28.125 -49.688 -19.344 1 89.5 241 ASN A C 1
ATOM 1816 O O . ASN A 1 241 ? 27.328 -48.844 -18.969 1 89.5 241 ASN A O 1
ATOM 1820 N N . LEU A 1 242 ? 27.875 -50.469 -20.359 1 90.12 242 LEU A N 1
ATOM 1821 C CA . LEU A 1 242 ? 26.578 -50.438 -21.031 1 90.12 242 LEU A CA 1
ATOM 1822 C C . LEU A 1 242 ? 25.453 -50.844 -20.094 1 90.12 242 LEU A C 1
ATOM 1824 O O . LEU A 1 242 ? 24.453 -50.125 -19.953 1 90.12 242 LEU A O 1
ATOM 1828 N N . MET A 1 243 ? 25.672 -51.875 -19.391 1 80.81 243 MET A N 1
ATOM 1829 C CA . MET A 1 243 ? 24.656 -52.375 -18.469 1 80.81 243 MET A CA 1
ATOM 1830 C C . MET A 1 243 ? 24.406 -51.406 -17.328 1 80.81 243 MET A C 1
ATOM 1832 O O . MET A 1 243 ? 23.266 -51.156 -16.969 1 80.81 243 MET A O 1
ATOM 1836 N N . ALA A 1 244 ? 25.438 -50.938 -16.875 1 82.88 244 ALA A N 1
ATOM 1837 C CA . ALA A 1 244 ? 25.328 -49.969 -15.789 1 82.88 244 ALA A CA 1
ATOM 1838 C C . ALA A 1 244 ? 24.609 -48.688 -16.25 1 82.88 244 ALA A C 1
ATOM 1840 O O . ALA A 1 244 ? 24.047 -47.969 -15.43 1 82.88 244 ALA A O 1
ATOM 1841 N N . SER A 1 245 ? 24.688 -48.469 -17.469 1 86.25 245 SER A N 1
ATOM 1842 C CA . SER A 1 245 ? 24.047 -47.281 -18 1 86.25 245 SER A CA 1
ATOM 1843 C C . SER A 1 245 ? 22.641 -47.594 -18.516 1 86.25 245 SER A C 1
ATOM 1845 O O . SER A 1 245 ? 22.047 -46.781 -19.234 1 86.25 245 SER A O 1
ATOM 1847 N N . GLY A 1 246 ? 22.219 -48.781 -18.188 1 77.81 246 GLY A N 1
ATOM 1848 C CA . GLY A 1 246 ? 20.844 -49.156 -18.469 1 77.81 246 GLY A CA 1
ATOM 1849 C C . GLY A 1 246 ? 20.625 -49.688 -19.875 1 77.81 246 GLY A C 1
ATOM 1850 O O . GLY A 1 246 ? 19.5 -49.75 -20.344 1 77.81 246 GLY A O 1
ATOM 1851 N N . MET A 1 247 ? 21.641 -49.938 -20.594 1 84.94 247 MET A N 1
ATOM 1852 C CA . MET A 1 247 ? 21.5 -50.469 -21.953 1 84.94 247 MET A CA 1
ATOM 1853 C C . MET A 1 247 ? 21.719 -51.969 -21.969 1 84.94 247 MET A C 1
ATOM 1855 O O . MET A 1 247 ? 22.562 -52.5 -21.25 1 84.94 247 MET A O 1
ATOM 1859 N N . ARG A 1 248 ? 20.953 -52.594 -22.797 1 80.44 248 ARG A N 1
ATOM 1860 C CA . ARG A 1 248 ? 21.109 -54.031 -22.984 1 80.44 248 ARG A CA 1
ATOM 1861 C C . ARG A 1 248 ? 22.234 -54.344 -23.969 1 80.44 248 ARG A C 1
ATOM 1863 O O . ARG A 1 248 ? 22.469 -53.594 -24.906 1 80.44 248 ARG A O 1
ATOM 1870 N N . THR A 1 249 ? 22.938 -55.406 -23.656 1 84.94 249 THR A N 1
ATOM 1871 C CA . THR A 1 249 ? 23.984 -55.844 -24.562 1 84.94 249 THR A CA 1
ATOM 1872 C C . THR A 1 249 ? 23.422 -56.75 -25.656 1 84.94 249 THR A C 1
ATOM 1874 O O . THR A 1 249 ? 22.484 -57.5 -25.406 1 84.94 249 THR A O 1
ATOM 1877 N N . HIS A 1 250 ? 23.922 -56.688 -26.844 1 83.5 250 HIS A N 1
ATOM 1878 C CA . HIS A 1 250 ? 23.547 -57.5 -27.984 1 83.5 250 HIS A CA 1
ATOM 1879 C C . HIS A 1 250 ? 24.75 -58.188 -28.578 1 83.5 250 HIS A C 1
ATOM 1881 O O . HIS A 1 250 ? 25.375 -59.031 -27.922 1 83.5 250 HIS A O 1
ATOM 1887 N N . ASN A 1 251 ? 25.078 -57.906 -29.812 1 87.88 251 ASN A N 1
ATOM 1888 C CA . ASN A 1 251 ? 26.312 -58.406 -30.406 1 87.88 251 ASN A CA 1
ATOM 1889 C C . ASN A 1 251 ? 27.422 -57.375 -30.344 1 87.88 251 ASN A C 1
ATOM 1891 O O . ASN A 1 251 ? 27.172 -56.188 -30.062 1 87.88 251 ASN A O 1
ATOM 1895 N N . PHE A 1 252 ? 28.625 -57.812 -30.5 1 92.44 252 PHE A N 1
ATOM 1896 C CA . PHE A 1 252 ? 29.812 -57 -30.312 1 92.44 252 PHE A CA 1
ATOM 1897 C C . PHE A 1 252 ? 29.703 -55.688 -31.125 1 92.44 252 PHE A C 1
ATOM 1899 O O . PHE A 1 252 ? 30.016 -54.625 -30.625 1 92.44 252 PHE A O 1
ATOM 1906 N N . LEU A 1 253 ? 29.234 -55.75 -32.344 1 94.5 253 LEU A N 1
ATOM 1907 C CA . LEU A 1 253 ? 29.188 -54.562 -33.219 1 94.5 253 LEU A CA 1
ATOM 1908 C C . LEU A 1 253 ? 28.188 -53.562 -32.688 1 94.5 253 LEU A C 1
ATOM 1910 O O . LEU A 1 253 ? 28.469 -52.375 -32.625 1 94.5 253 LEU A O 1
ATOM 1914 N N . VAL A 1 254 ? 27.016 -54.062 -32.312 1 93.5 254 VAL A N 1
ATOM 1915 C CA . VAL A 1 254 ? 26 -53.188 -31.734 1 93.5 254 VAL A CA 1
ATOM 1916 C C . VAL A 1 254 ? 26.469 -52.625 -30.391 1 93.5 254 VAL A C 1
ATOM 1918 O O . VAL A 1 254 ? 26.266 -51.469 -30.094 1 93.5 254 VAL A O 1
ATOM 1921 N N . ASP A 1 255 ? 27.125 -53.406 -29.609 1 95.12 255 ASP A N 1
ATOM 1922 C CA . ASP A 1 255 ? 27.641 -52.969 -28.328 1 95.12 255 ASP A CA 1
ATOM 1923 C C . ASP A 1 255 ? 28.656 -51.844 -28.484 1 95.12 255 ASP A C 1
ATOM 1925 O O . ASP A 1 255 ? 28.688 -50.906 -27.703 1 95.12 255 ASP A O 1
ATOM 1929 N N . VAL A 1 256 ? 29.5 -51.969 -29.469 1 96.75 256 VAL A N 1
ATOM 1930 C CA . VAL A 1 256 ? 30.516 -50.938 -29.719 1 96.75 256 VAL A CA 1
ATOM 1931 C C . VAL A 1 256 ? 29.828 -49.594 -30.062 1 96.75 256 VAL A C 1
ATOM 1933 O O . VAL A 1 256 ? 30.203 -48.562 -29.531 1 96.75 256 VAL A O 1
ATOM 1936 N N . THR A 1 257 ? 28.844 -49.688 -30.938 1 97 257 THR A N 1
ATOM 1937 C CA . THR A 1 257 ? 28.141 -48.438 -31.328 1 97 257 THR A CA 1
ATOM 1938 C C . THR A 1 257 ? 27.438 -47.844 -30.125 1 97 257 THR A C 1
ATOM 1940 O O . THR A 1 257 ? 27.469 -46.625 -29.953 1 97 257 THR A O 1
ATOM 1943 N N . ASN A 1 258 ? 26.828 -48.656 -29.312 1 96.19 258 ASN A N 1
ATOM 1944 C CA . ASN A 1 258 ? 26.156 -48.156 -28.125 1 96.19 258 ASN A CA 1
ATOM 1945 C C . ASN A 1 258 ? 27.156 -47.594 -27.109 1 96.19 258 ASN A C 1
ATOM 1947 O O . ASN A 1 258 ? 26.875 -46.594 -26.438 1 96.19 258 ASN A O 1
ATOM 1951 N N . TYR A 1 259 ? 28.203 -48.25 -26.969 1 96.06 259 TYR A N 1
ATOM 1952 C CA . TYR A 1 259 ? 29.234 -47.781 -26.031 1 96.06 259 TYR A CA 1
ATOM 1953 C C . TYR A 1 259 ? 29.734 -46.406 -26.422 1 96.06 259 TYR A C 1
ATOM 1955 O O . TYR A 1 259 ? 29.828 -45.531 -25.578 1 96.06 259 TYR A O 1
ATOM 1963 N N . VAL A 1 260 ? 30.078 -46.281 -27.672 1 97.5 260 VAL A N 1
ATOM 1964 C CA . VAL A 1 260 ? 30.594 -45 -28.141 1 97.5 260 VAL A CA 1
ATOM 1965 C C . VAL A 1 260 ? 29.531 -43.906 -28 1 97.5 260 VAL A C 1
ATOM 1967 O O . VAL A 1 260 ? 29.844 -42.75 -27.672 1 97.5 260 VAL A O 1
ATOM 1970 N N . LEU A 1 261 ? 28.297 -44.25 -28.266 1 97.31 261 LEU A N 1
ATOM 1971 C CA . LEU A 1 261 ? 27.188 -43.344 -28.047 1 97.31 261 LEU A CA 1
ATOM 1972 C C . LEU A 1 261 ? 27.188 -42.844 -26.609 1 97.31 261 LEU A C 1
ATOM 1974 O O . LEU A 1 261 ? 27.109 -41.625 -26.359 1 97.31 261 LEU A O 1
ATOM 1978 N N . LEU A 1 262 ? 27.281 -43.688 -25.656 1 96.56 262 LEU A N 1
ATOM 1979 C CA . LEU A 1 262 ? 27.266 -43.312 -24.25 1 96.56 262 LEU A CA 1
ATOM 1980 C C . LEU A 1 262 ? 28.547 -42.594 -23.859 1 96.56 262 LEU A C 1
ATOM 1982 O O . LEU A 1 262 ? 28.531 -41.688 -23.031 1 96.56 262 LEU A O 1
ATOM 1986 N N . GLU A 1 263 ? 29.609 -43.031 -24.406 1 97.06 263 GLU A N 1
ATOM 1987 C CA . GLU A 1 263 ? 30.922 -42.5 -24.031 1 97.06 263 GLU A CA 1
ATOM 1988 C C . GLU A 1 263 ? 31.094 -41.094 -24.547 1 97.06 263 GLU A C 1
ATOM 1990 O O . GLU A 1 263 ? 31.438 -40.188 -23.766 1 97.06 263 GLU A O 1
ATOM 1995 N N . LEU A 1 264 ? 30.766 -40.875 -25.844 1 97.56 264 LEU A N 1
ATOM 1996 C CA . LEU A 1 264 ? 31.109 -39.625 -26.5 1 97.56 264 LEU A CA 1
ATOM 1997 C C . LEU A 1 264 ? 29.859 -38.812 -26.828 1 97.56 264 LEU A C 1
ATOM 1999 O O . LEU A 1 264 ? 29.938 -37.625 -27.062 1 97.56 264 LEU A O 1
ATOM 2003 N N . GLY A 1 265 ? 28.766 -39.469 -26.953 1 96.62 265 GLY A N 1
ATOM 2004 C CA . GLY A 1 265 ? 27.531 -38.781 -27.266 1 96.62 265 GLY A CA 1
ATOM 2005 C C . GLY A 1 265 ? 27.188 -38.781 -28.75 1 96.62 265 GLY A C 1
ATOM 2006 O O . GLY A 1 265 ? 26.219 -38.156 -29.172 1 96.62 265 GLY A O 1
ATOM 2007 N N . GLN A 1 266 ? 27.891 -39.5 -29.531 1 97.69 266 GLN A N 1
ATOM 2008 C CA . GLN A 1 266 ? 27.672 -39.594 -30.969 1 97.69 266 GLN A CA 1
ATOM 2009 C C . GLN A 1 266 ? 26.984 -40.875 -31.359 1 97.69 266 GLN A C 1
ATOM 2011 O O . GLN A 1 266 ? 27.562 -41.969 -31.234 1 97.69 266 GLN A O 1
ATOM 2016 N N . PRO A 1 267 ? 25.734 -40.75 -31.812 1 97.88 267 PRO A N 1
ATOM 2017 C CA . PRO A 1 267 ? 25.125 -41.969 -32.344 1 97.88 267 PRO A CA 1
ATOM 2018 C C . PRO A 1 267 ? 25.797 -42.438 -33.625 1 97.88 267 PRO A C 1
ATOM 2020 O O . PRO A 1 267 ? 26.125 -41.656 -34.5 1 97.88 267 PRO A O 1
ATOM 2023 N N . LEU A 1 268 ? 26.141 -43.688 -33.688 1 98.19 268 LEU A N 1
ATOM 2024 C CA . LEU A 1 268 ? 26.703 -44.344 -34.844 1 98.19 268 LEU A CA 1
ATOM 2025 C C . LEU A 1 268 ? 25.734 -45.375 -35.406 1 98.19 268 LEU A C 1
ATOM 2027 O O . LEU A 1 268 ? 24.781 -45.781 -34.719 1 98.19 268 LEU A O 1
ATOM 2031 N N . HIS A 1 269 ? 25.953 -45.781 -36.625 1 97.5 269 HIS A N 1
ATOM 2032 C CA . HIS A 1 269 ? 25.188 -46.875 -37.188 1 97.5 269 HIS A CA 1
ATOM 2033 C C . HIS A 1 269 ? 26.062 -47.781 -38.031 1 97.5 269 HIS A C 1
ATOM 2035 O O . HIS A 1 269 ? 26.906 -47.312 -38.812 1 97.5 269 HIS A O 1
ATOM 2041 N N . ALA A 1 270 ? 25.922 -49.031 -37.812 1 97.62 270 ALA A N 1
ATOM 2042 C CA . ALA A 1 270 ? 26.641 -50.031 -38.594 1 97.62 270 ALA A CA 1
ATOM 2043 C C . ALA A 1 270 ? 25.703 -50.719 -39.594 1 97.62 270 ALA A C 1
ATOM 2045 O O . ALA A 1 270 ? 24.688 -51.281 -39.188 1 97.62 270 ALA A O 1
ATOM 2046 N N . PHE A 1 271 ? 26.062 -50.656 -40.875 1 97.94 271 PHE A N 1
ATOM 2047 C CA . PHE A 1 271 ? 25.312 -51.344 -41.938 1 97.94 271 PHE A CA 1
ATOM 2048 C C . PHE A 1 271 ? 26.031 -52.656 -42.344 1 97.94 271 PHE A C 1
ATOM 2050 O O . PHE A 1 271 ? 27.25 -52.688 -42.406 1 97.94 271 PHE A O 1
ATOM 2057 N N . ASP A 1 272 ? 25.234 -53.688 -42.594 1 97.5 272 ASP A N 1
ATOM 2058 C CA . ASP A 1 272 ? 25.812 -54.844 -43.281 1 97.5 272 ASP A CA 1
ATOM 2059 C C . ASP A 1 272 ? 26.25 -54.469 -44.688 1 97.5 272 ASP A C 1
ATOM 2061 O O . ASP A 1 272 ? 25.406 -54.25 -45.562 1 97.5 272 ASP A O 1
ATOM 2065 N N . ALA A 1 273 ? 27.516 -54.469 -44.906 1 97.25 273 ALA A N 1
ATOM 2066 C CA . ALA A 1 273 ? 28.062 -54 -46.156 1 97.25 273 ALA A CA 1
ATOM 2067 C C . ALA A 1 273 ? 27.594 -54.844 -47.344 1 97.25 273 ALA A C 1
ATOM 2069 O O . ALA A 1 273 ? 27.406 -54.344 -48.438 1 97.25 273 ALA A O 1
ATOM 2070 N N . ASP A 1 274 ? 27.375 -56.062 -47.094 1 96.25 274 ASP A N 1
ATOM 2071 C CA . ASP A 1 274 ? 27.031 -57 -48.156 1 96.25 274 ASP A CA 1
ATOM 2072 C C . ASP A 1 274 ? 25.578 -56.844 -48.594 1 96.25 274 ASP A C 1
ATOM 2074 O O . ASP A 1 274 ? 25.172 -57.375 -49.625 1 96.25 274 ASP A O 1
ATOM 2078 N N . LYS A 1 275 ? 24.844 -56.156 -47.812 1 96.06 275 LYS A N 1
ATOM 2079 C CA . LYS A 1 275 ? 23.422 -55.969 -48.125 1 96.06 275 LYS A CA 1
ATOM 2080 C C . LYS A 1 275 ? 23.188 -54.625 -48.781 1 96.06 275 LYS A C 1
ATOM 2082 O O . LYS A 1 275 ? 22.078 -54.312 -49.219 1 96.06 275 LYS A O 1
ATOM 2087 N N . ILE A 1 276 ? 24.156 -53.781 -48.781 1 96.75 276 ILE A N 1
ATOM 2088 C CA . ILE A 1 276 ? 24.062 -52.469 -49.438 1 96.75 276 ILE A CA 1
ATOM 2089 C C . ILE A 1 276 ? 24.266 -52.656 -50.938 1 96.75 276 ILE A C 1
ATOM 2091 O O . ILE A 1 276 ? 25.188 -53.344 -51.375 1 96.75 276 ILE A O 1
ATOM 2095 N N . GLN A 1 277 ? 23.375 -52.062 -51.688 1 95.94 277 GLN A N 1
ATOM 2096 C CA . GLN A 1 277 ? 23.5 -52.094 -53.156 1 95.94 277 GLN A CA 1
ATOM 2097 C C . GLN A 1 277 ? 23.859 -50.719 -53.688 1 95.94 277 GLN A C 1
ATOM 2099 O O . GLN A 1 277 ? 23.078 -49.781 -53.562 1 95.94 277 GLN A O 1
ATOM 2104 N N . GLY A 1 278 ? 24.984 -50.656 -54.281 1 94.12 278 GLY A N 1
ATOM 2105 C CA . GLY A 1 278 ? 25.406 -49.375 -54.875 1 94.12 278 GLY A CA 1
ATOM 2106 C C . GLY A 1 278 ? 25.984 -48.438 -53.844 1 94.12 278 GLY A C 1
ATOM 2107 O O . GLY A 1 278 ? 26.719 -48.844 -52.938 1 94.12 278 GLY A O 1
ATOM 2108 N N . ASP A 1 279 ? 25.688 -47.094 -54.125 1 96.12 279 ASP A N 1
ATOM 2109 C CA . ASP A 1 279 ? 26.234 -46.062 -53.25 1 96.12 279 ASP A CA 1
ATOM 2110 C C . ASP A 1 279 ? 25.266 -45.719 -52.125 1 96.12 279 ASP A C 1
ATOM 2112 O O . ASP A 1 279 ? 24.062 -45.938 -52.25 1 96.12 279 ASP A O 1
ATOM 2116 N N . ILE A 1 280 ? 25.812 -45.25 -51 1 97.56 280 ILE A N 1
ATOM 2117 C CA . ILE A 1 280 ? 25 -44.688 -49.938 1 97.56 280 ILE A CA 1
ATOM 2118 C C . ILE A 1 280 ? 24.531 -43.281 -50.344 1 97.56 280 ILE A C 1
ATOM 2120 O O . ILE A 1 280 ? 25.344 -42.469 -50.812 1 97.56 280 ILE A O 1
ATOM 2124 N N . VAL A 1 281 ? 23.266 -43 -50.25 1 97.81 281 VAL A N 1
ATOM 2125 C CA . VAL A 1 281 ? 22.703 -41.719 -50.594 1 97.81 281 VAL A CA 1
ATOM 2126 C C . VAL A 1 281 ? 21.922 -41.156 -49.406 1 97.81 281 VAL A C 1
ATOM 2128 O O . VAL A 1 281 ? 21.031 -41.812 -48.875 1 97.81 281 VAL A O 1
ATOM 2131 N N . VAL A 1 282 ? 22.281 -40 -48.938 1 98 282 VAL A N 1
ATOM 2132 C CA . VAL A 1 282 ? 21.531 -39.281 -47.875 1 98 282 VAL A CA 1
ATOM 2133 C C . VAL A 1 282 ? 20.562 -38.312 -48.5 1 98 282 VAL A C 1
ATOM 2135 O O . VAL A 1 282 ? 20.969 -37.281 -49.094 1 98 282 VAL A O 1
ATOM 2138 N N . ARG A 1 283 ? 19.328 -38.625 -48.312 1 97.19 283 ARG A N 1
ATOM 2139 C CA . ARG A 1 283 ? 18.328 -37.844 -49.031 1 97.19 283 ARG A CA 1
ATOM 2140 C C . ARG A 1 283 ? 17.031 -37.75 -48.219 1 97.19 283 ARG A C 1
ATOM 2142 O O . ARG A 1 283 ? 16.875 -38.469 -47.219 1 97.19 283 ARG A O 1
ATOM 2149 N N . LEU A 1 284 ? 16.141 -36.844 -48.719 1 96.94 284 LEU A N 1
ATOM 2150 C CA . LEU A 1 284 ? 14.789 -36.812 -48.156 1 96.94 284 LEU A CA 1
ATOM 2151 C C . LEU A 1 284 ? 13.953 -38 -48.656 1 96.94 284 LEU A C 1
ATOM 2153 O O . LEU A 1 284 ? 14.18 -38.469 -49.781 1 96.94 284 LEU A O 1
ATOM 2157 N N . ALA A 1 285 ? 13.031 -38.344 -47.812 1 96.44 285 ALA A N 1
ATOM 2158 C CA . ALA A 1 285 ? 12.133 -39.438 -48.188 1 96.44 285 ALA A CA 1
ATOM 2159 C C . ALA A 1 285 ? 11.195 -39.031 -49.344 1 96.44 285 ALA A C 1
ATOM 2161 O O . ALA A 1 285 ? 10.906 -37.844 -49.5 1 96.44 285 ALA A O 1
ATOM 2162 N N . ASN A 1 286 ? 10.828 -40.062 -50.156 1 95.44 286 ASN A N 1
ATOM 2163 C CA . ASN A 1 286 ? 9.742 -39.844 -51.094 1 95.44 286 ASN A CA 1
ATOM 2164 C C . ASN A 1 286 ? 8.375 -40.062 -50.438 1 95.44 286 ASN A C 1
ATOM 2166 O O . ASN A 1 286 ? 8.219 -40.969 -49.625 1 95.44 286 ASN A O 1
ATOM 2170 N N . GLN A 1 287 ? 7.438 -39.281 -50.844 1 95 287 GLN A N 1
ATOM 2171 C CA . GLN A 1 287 ? 6.105 -39.438 -50.281 1 95 287 GLN A CA 1
ATOM 2172 C C . GLN A 1 287 ? 5.562 -40.844 -50.531 1 95 287 GLN A C 1
ATOM 2174 O O . GLN A 1 287 ? 5.551 -41.312 -51.688 1 95 287 GLN A O 1
ATOM 2179 N N . GLY A 1 288 ? 5.156 -41.469 -49.5 1 94.69 288 GLY A N 1
ATOM 2180 C CA . GLY A 1 288 ? 4.578 -42.812 -49.625 1 94.69 288 GLY A CA 1
ATOM 2181 C C . GLY A 1 288 ? 5.605 -43.906 -49.531 1 94.69 288 GLY A C 1
ATOM 2182 O O . GLY A 1 288 ? 5.254 -45.094 -49.531 1 94.69 288 GLY A O 1
ATOM 2183 N N . GLU A 1 289 ? 6.887 -43.594 -49.469 1 95.75 289 GLU A N 1
ATOM 2184 C CA . GLU A 1 289 ? 7.953 -44.562 -49.312 1 95.75 289 GLU A CA 1
ATOM 2185 C C . GLU A 1 289 ? 7.82 -45.312 -48 1 95.75 289 GLU A C 1
ATOM 2187 O O . GLU A 1 289 ? 7.402 -44.75 -47 1 95.75 289 GLU A O 1
ATOM 2192 N N . THR A 1 290 ? 8.086 -46.625 -48.031 1 96.31 290 THR A N 1
ATOM 2193 C CA . THR A 1 290 ? 7.957 -47.406 -46.812 1 96.31 290 THR A CA 1
ATOM 2194 C C . THR A 1 290 ? 9.32 -47.906 -46.344 1 96.31 290 THR A C 1
ATOM 2196 O O . THR A 1 290 ? 10.234 -48.094 -47.156 1 96.31 290 THR A O 1
ATOM 2199 N N . LEU A 1 291 ? 9.484 -48.125 -45.062 1 96.25 291 LEU A N 1
ATOM 2200 C CA . LEU A 1 291 ? 10.711 -48.594 -44.469 1 96.25 291 LEU A CA 1
ATOM 2201 C C . LEU A 1 291 ? 10.398 -49.5 -43.281 1 96.25 291 LEU A C 1
ATOM 2203 O O . LEU A 1 291 ? 9.633 -49.125 -42.375 1 96.25 291 LEU A O 1
ATOM 2207 N N . GLU A 1 292 ? 10.938 -50.688 -43.344 1 96.69 292 GLU A N 1
ATOM 2208 C CA . GLU A 1 292 ? 10.852 -51.594 -42.188 1 96.69 292 GLU A CA 1
ATOM 2209 C C . GLU A 1 292 ? 12 -51.344 -41.219 1 96.69 292 GLU A C 1
ATOM 2211 O O . GLU A 1 292 ? 13.172 -51.5 -41.562 1 96.69 292 GLU A O 1
ATOM 2216 N N . LEU A 1 293 ? 11.617 -51 -40 1 95.81 293 LEU A N 1
ATOM 2217 C CA . LEU A 1 293 ? 12.609 -50.594 -39 1 95.81 293 LEU A CA 1
ATOM 2218 C C . LEU A 1 293 ? 13.07 -51.812 -38.188 1 95.81 293 LEU A C 1
ATOM 2220 O O . LEU A 1 293 ? 12.5 -52.906 -38.281 1 95.81 293 LEU A O 1
ATOM 2224 N N . LEU A 1 294 ? 14.172 -51.594 -37.406 1 91.81 294 LEU A N 1
ATOM 2225 C CA . LEU A 1 294 ? 14.805 -52.625 -36.594 1 91.81 294 LEU A CA 1
ATOM 2226 C C . LEU A 1 294 ? 13.836 -53.188 -35.562 1 91.81 294 LEU A C 1
ATOM 2228 O O . LEU A 1 294 ? 13.977 -54.312 -35.094 1 91.81 294 LEU A O 1
ATOM 2232 N N . ASN A 1 295 ? 12.875 -52.406 -35.125 1 89.88 295 ASN A N 1
ATOM 2233 C CA . ASN A 1 295 ? 11.891 -52.875 -34.156 1 89.88 295 ASN A CA 1
ATOM 2234 C C . ASN A 1 295 ? 10.719 -53.594 -34.844 1 89.88 295 ASN A C 1
ATOM 2236 O O . ASN A 1 295 ? 9.656 -53.75 -34.25 1 89.88 295 ASN A O 1
ATOM 2240 N N . GLU A 1 296 ? 10.828 -53.812 -36.062 1 91.5 296 GLU A N 1
ATOM 2241 C CA . GLU A 1 296 ? 9.898 -54.594 -36.875 1 91.5 296 GLU A CA 1
ATOM 2242 C C . GLU A 1 296 ? 8.656 -53.781 -37.25 1 91.5 296 GLU A C 1
ATOM 2244 O O . GLU A 1 296 ? 7.68 -54.312 -37.75 1 91.5 296 GLU A O 1
ATOM 2249 N N . GLN A 1 297 ? 8.711 -52.594 -37 1 93.12 297 GLN A N 1
ATOM 2250 C CA . GLN A 1 297 ? 7.637 -51.688 -37.438 1 93.12 297 GLN A CA 1
ATOM 2251 C C . GLN A 1 297 ? 7.863 -51.188 -38.844 1 93.12 297 GLN A C 1
ATOM 2253 O O . GLN A 1 297 ? 8.969 -50.781 -39.219 1 93.12 297 GLN A O 1
ATOM 2258 N N . THR A 1 298 ? 6.816 -51.312 -39.625 1 96.5 298 THR A N 1
ATOM 2259 C CA . THR A 1 298 ? 6.883 -50.75 -40.969 1 96.5 298 THR A CA 1
ATOM 2260 C C . THR A 1 298 ? 6.227 -49.375 -41 1 96.5 298 THR A C 1
ATOM 2262 O O . THR A 1 298 ? 5.055 -49.219 -40.656 1 96.5 298 THR A O 1
ATOM 2265 N N . ILE A 1 299 ? 6.887 -48.438 -41.406 1 95.94 299 ILE A N 1
ATOM 2266 C CA . ILE A 1 299 ? 6.363 -47.062 -41.375 1 95.94 299 ILE A CA 1
ATOM 2267 C C . ILE A 1 299 ? 6.223 -46.562 -42.812 1 95.94 299 ILE A C 1
ATOM 2269 O O . ILE A 1 299 ? 6.945 -47 -43.719 1 95.94 299 ILE A O 1
ATOM 2273 N N . THR A 1 300 ? 5.277 -45.625 -43 1 96.56 300 THR A N 1
ATOM 2274 C CA . THR A 1 300 ? 5.098 -44.938 -44.281 1 96.56 300 THR A CA 1
ATOM 2275 C C . THR A 1 300 ? 5.539 -43.469 -44.125 1 96.56 300 THR A C 1
ATOM 2277 O O . THR A 1 300 ? 5.039 -42.75 -43.281 1 96.56 300 THR A O 1
ATOM 2280 N N . LEU A 1 301 ? 6.453 -43.094 -44.938 1 95.94 301 LEU A N 1
ATOM 2281 C CA . LEU A 1 301 ? 7.086 -41.781 -44.844 1 95.94 301 LEU A CA 1
ATOM 2282 C C . LEU A 1 301 ? 6.281 -40.719 -45.594 1 95.94 301 LEU A C 1
ATOM 2284 O O . LEU A 1 301 ? 5.602 -41.031 -46.562 1 95.94 301 LEU A O 1
ATOM 2288 N N . THR A 1 302 ? 6.328 -39.469 -45.188 1 93.75 302 THR A N 1
ATOM 2289 C CA . THR A 1 302 ? 5.52 -38.375 -45.719 1 93.75 302 THR A CA 1
ATOM 2290 C C . THR A 1 302 ? 6.328 -37.531 -46.719 1 93.75 302 THR A C 1
ATOM 2292 O O . THR A 1 302 ? 5.762 -36.75 -47.469 1 93.75 302 THR A O 1
ATOM 2295 N N . GLY A 1 303 ? 7.625 -37.625 -46.625 1 94 303 GLY A N 1
ATOM 2296 C CA . GLY A 1 303 ? 8.438 -36.938 -47.625 1 94 303 GLY A CA 1
ATOM 2297 C C . GLY A 1 303 ? 9.375 -35.906 -47 1 94 303 GLY A C 1
ATOM 2298 O O . GLY A 1 303 ? 10.227 -35.344 -47.719 1 94 303 GLY A O 1
ATOM 2299 N N . ASP A 1 304 ? 9.242 -35.594 -45.812 1 93.88 304 ASP A N 1
ATOM 2300 C CA . ASP A 1 304 ? 10.094 -34.562 -45.219 1 93.88 304 ASP A CA 1
ATOM 2301 C C . ASP A 1 304 ? 11.086 -35.188 -44.25 1 93.88 304 ASP A C 1
ATOM 2303 O O . ASP A 1 304 ? 11.82 -34.469 -43.562 1 93.88 304 ASP A O 1
ATOM 2307 N N . GLU A 1 305 ? 11.078 -36.438 -44.156 1 95.75 305 GLU A N 1
ATOM 2308 C CA . GLU A 1 305 ? 12.023 -37.125 -43.281 1 95.75 305 GLU A CA 1
ATOM 2309 C C . GLU A 1 305 ? 13.352 -37.375 -44 1 95.75 305 GLU A C 1
ATOM 2311 O O . GLU A 1 305 ? 13.367 -37.688 -45.188 1 95.75 305 GLU A O 1
ATOM 2316 N N . LEU A 1 306 ? 14.469 -37.25 -43.281 1 97.25 306 LEU A N 1
ATOM 2317 C CA . LEU A 1 306 ? 15.789 -37.562 -43.844 1 97.25 306 LEU A CA 1
ATOM 2318 C C . LEU A 1 306 ? 16.062 -39.031 -43.781 1 97.25 306 LEU A C 1
ATOM 2320 O O . LEU A 1 306 ? 15.828 -39.688 -42.75 1 97.25 306 LEU A O 1
ATOM 2324 N N . LEU A 1 307 ? 16.578 -39.594 -44.938 1 97.38 307 LEU A N 1
ATOM 2325 C CA . LEU A 1 307 ? 16.828 -41.031 -45.031 1 97.38 307 LEU A CA 1
ATOM 2326 C C . LEU A 1 307 ? 18.281 -41.281 -45.438 1 97.38 307 LEU A C 1
ATOM 2328 O O . LEU A 1 307 ? 18.906 -40.469 -46.094 1 97.38 307 LEU A O 1
ATOM 2332 N N . ILE A 1 308 ? 18.844 -42.375 -44.938 1 98.12 308 ILE A N 1
ATOM 2333 C CA . ILE A 1 308 ? 20 -43.031 -45.531 1 98.12 308 ILE A CA 1
ATOM 2334 C C . ILE A 1 308 ? 19.531 -44.125 -46.469 1 98.12 308 ILE A C 1
ATOM 2336 O O . ILE A 1 308 ? 18.797 -45.031 -46.062 1 98.12 308 ILE A O 1
ATOM 2340 N N . ALA A 1 309 ? 19.875 -44.031 -47.688 1 97.81 309 ALA A N 1
ATOM 2341 C CA . ALA A 1 309 ? 19.391 -44.969 -48.688 1 97.81 309 ALA A CA 1
ATOM 2342 C C . ALA A 1 309 ? 20.531 -45.469 -49.562 1 97.81 309 ALA A C 1
ATOM 2344 O O . ALA A 1 309 ? 21.672 -45 -49.438 1 97.81 309 ALA A O 1
ATOM 2345 N N . ASP A 1 310 ? 20.312 -46.5 -50.219 1 96.81 310 ASP A N 1
ATOM 2346 C CA . ASP A 1 310 ? 21.188 -46.938 -51.312 1 96.81 310 ASP A CA 1
ATOM 2347 C C . ASP A 1 310 ? 20.469 -46.906 -52.656 1 96.81 310 ASP A C 1
ATOM 2349 O O . ASP A 1 310 ? 19.5 -46.156 -52.812 1 96.81 310 ASP A O 1
ATOM 2353 N N . ASP A 1 311 ? 20.953 -47.625 -53.656 1 93.69 311 ASP A N 1
ATOM 2354 C CA . ASP A 1 311 ? 20.406 -47.531 -55 1 93.69 311 ASP A CA 1
ATOM 2355 C C . ASP A 1 311 ? 19.031 -48.188 -55.094 1 93.69 311 ASP A C 1
ATOM 2357 O O . ASP A 1 311 ? 18.234 -47.875 -56 1 93.69 311 ASP A O 1
ATOM 2361 N N . VAL A 1 312 ? 18.766 -49.031 -54.188 1 93.44 312 VAL A N 1
ATOM 2362 C CA . VAL A 1 312 ? 17.547 -49.812 -54.281 1 93.44 312 VAL A CA 1
ATOM 2363 C C . VAL A 1 312 ? 16.469 -49.188 -53.375 1 93.44 312 VAL A C 1
ATOM 2365 O O . VAL A 1 312 ? 15.289 -49.188 -53.719 1 93.44 312 VAL A O 1
ATOM 2368 N N . GLY A 1 313 ? 16.844 -48.688 -52.281 1 93.94 313 GLY A N 1
ATOM 2369 C CA . GLY A 1 313 ? 15.844 -48.156 -51.375 1 93.94 313 GLY A CA 1
ATOM 2370 C C . GLY A 1 313 ? 16.422 -47.656 -50.062 1 93.94 313 GLY A C 1
ATOM 2371 O O . GLY A 1 313 ? 17.641 -47.531 -49.906 1 93.94 313 GLY A O 1
ATOM 2372 N N . ALA A 1 314 ? 15.43 -47.438 -49.125 1 96.56 314 ALA A N 1
ATOM 2373 C CA . ALA A 1 314 ? 15.789 -46.875 -47.844 1 96.56 314 ALA A CA 1
ATOM 2374 C C . ALA A 1 314 ? 16.484 -47.906 -46.969 1 96.56 314 ALA A C 1
ATOM 2376 O O . ALA A 1 314 ? 16.094 -49.062 -46.938 1 96.56 314 ALA A O 1
ATOM 2377 N N . LEU A 1 315 ? 17.578 -47.469 -46.281 1 97.25 315 LEU A N 1
ATOM 2378 C CA . LEU A 1 315 ? 18.328 -48.312 -45.375 1 97.25 315 LEU A CA 1
ATOM 2379 C C . LEU A 1 315 ? 18.031 -47.969 -43.906 1 97.25 315 LEU A C 1
ATOM 2381 O O . LEU A 1 315 ? 18.062 -48.844 -43.031 1 97.25 315 LEU A O 1
ATOM 2385 N N . ALA A 1 316 ? 17.812 -46.688 -43.656 1 97.31 316 ALA A N 1
ATOM 2386 C CA . ALA A 1 316 ? 17.609 -46.219 -42.281 1 97.31 316 ALA A CA 1
ATOM 2387 C C . ALA A 1 316 ? 16.922 -44.875 -42.25 1 97.31 316 ALA A C 1
ATOM 2389 O O . ALA A 1 316 ? 17 -44.094 -43.25 1 97.31 316 ALA A O 1
ATOM 2390 N N . LEU A 1 317 ? 16.188 -44.625 -41.25 1 96.62 317 LEU A N 1
ATOM 2391 C CA . LEU A 1 317 ? 15.758 -43.281 -40.906 1 96.62 317 LEU A CA 1
ATOM 2392 C C . LEU A 1 317 ? 16.875 -42.5 -40.25 1 96.62 317 LEU A C 1
ATOM 2394 O O . LEU A 1 317 ? 17.25 -42.812 -39.094 1 96.62 317 LEU A O 1
ATOM 2398 N N . ALA A 1 318 ? 17.391 -41.5 -40.938 1 97 318 ALA A N 1
ATOM 2399 C CA . ALA A 1 318 ? 18.625 -40.844 -40.531 1 97 318 ALA A CA 1
ATOM 2400 C C . ALA A 1 318 ? 18.516 -40.312 -39.094 1 97 318 ALA A C 1
ATOM 2402 O O . ALA A 1 318 ? 17.594 -39.562 -38.75 1 97 318 ALA A O 1
ATOM 2403 N N . GLY A 1 319 ? 19.438 -40.75 -38.281 1 96 319 GLY A N 1
ATOM 2404 C CA . GLY A 1 319 ? 19.562 -40.25 -36.906 1 96 319 GLY A CA 1
ATOM 2405 C C . GLY A 1 319 ? 18.469 -40.75 -36 1 96 319 GLY A C 1
ATOM 2406 O O . GLY A 1 319 ? 18.359 -40.312 -34.844 1 96 319 GLY A O 1
ATOM 2407 N N . ILE A 1 320 ? 17.625 -41.625 -36.406 1 96.31 320 ILE A N 1
ATOM 2408 C CA . ILE A 1 320 ? 16.5 -42.031 -35.562 1 96.31 320 ILE A CA 1
ATOM 2409 C C . ILE A 1 320 ? 16.547 -43.562 -35.375 1 96.31 320 ILE A C 1
ATOM 2411 O O . ILE A 1 320 ? 16.672 -44.031 -34.25 1 96.31 320 ILE A O 1
ATOM 2415 N N . MET A 1 321 ? 16.484 -44.312 -36.469 1 95.38 321 MET A N 1
ATOM 2416 C CA . MET A 1 321 ? 16.516 -45.75 -36.344 1 95.38 321 MET A CA 1
ATOM 2417 C C . MET A 1 321 ? 16.922 -46.406 -37.656 1 95.38 321 MET A C 1
ATOM 2419 O O . MET A 1 321 ? 16.531 -45.938 -38.719 1 95.38 321 MET A O 1
ATOM 2423 N N . GLY A 1 322 ? 17.703 -47.531 -37.531 1 94.62 322 GLY A N 1
ATOM 2424 C CA . GLY A 1 322 ? 18.109 -48.312 -38.688 1 94.62 322 GLY A CA 1
ATOM 2425 C C . GLY A 1 322 ? 17 -49.156 -39.281 1 94.62 322 GLY A C 1
ATOM 2426 O O . GLY A 1 322 ? 16.047 -49.5 -38.594 1 94.62 322 GLY A O 1
ATOM 2427 N N . GLY A 1 323 ? 17.141 -49.469 -40.5 1 95.94 323 GLY A N 1
ATOM 2428 C CA . GLY A 1 323 ? 16.219 -50.375 -41.156 1 95.94 323 GLY A CA 1
ATOM 2429 C C . GLY A 1 323 ? 16.625 -51.812 -41.031 1 95.94 323 GLY A C 1
ATOM 2430 O O . GLY A 1 323 ? 17.797 -52.125 -40.812 1 95.94 323 GLY A O 1
ATOM 2431 N N . MET A 1 324 ? 15.727 -52.688 -41.25 1 95.38 324 MET A N 1
ATOM 2432 C CA . MET A 1 324 ? 15.93 -54.125 -41.094 1 95.38 324 MET A CA 1
ATOM 2433 C C . MET A 1 324 ? 16.766 -54.688 -42.219 1 95.38 324 MET A C 1
ATOM 2435 O O . MET A 1 324 ? 17.594 -55.562 -42.031 1 95.38 324 MET A O 1
ATOM 2439 N N . ARG A 1 325 ? 16.672 -54.156 -43.406 1 95.25 325 ARG A N 1
ATOM 2440 C CA . ARG A 1 325 ? 17.266 -54.688 -44.625 1 95.25 325 ARG A CA 1
ATOM 2441 C C . ARG A 1 325 ? 18.781 -54.781 -44.5 1 95.25 325 ARG A C 1
ATOM 2443 O O . ARG A 1 325 ? 19.391 -55.781 -44.875 1 95.25 325 ARG A O 1
ATOM 2450 N N . SER A 1 326 ? 19.359 -53.781 -43.969 1 95.38 326 SER A N 1
ATOM 2451 C CA . SER A 1 326 ? 20.812 -53.719 -43.938 1 95.38 326 SER A CA 1
ATOM 2452 C C . SER A 1 326 ? 21.328 -53.875 -42.5 1 95.38 326 SER A C 1
ATOM 2454 O O . SER A 1 326 ? 22.438 -53.469 -42.188 1 95.38 326 SER A O 1
ATOM 2456 N N . SER A 1 327 ? 20.5 -54.406 -41.625 1 95.69 327 SER A N 1
ATOM 2457 C CA . SER A 1 327 ? 20.891 -54.562 -40.219 1 95.69 327 SER A CA 1
ATOM 2458 C C . SER A 1 327 ? 22 -55.594 -40.062 1 95.69 327 SER A C 1
ATOM 2460 O O . SER A 1 327 ? 22.078 -56.562 -40.812 1 95.69 327 SER A O 1
ATOM 2462 N N . VAL A 1 328 ? 22.812 -55.312 -39.062 1 94.69 328 VAL A N 1
ATOM 2463 C CA . VAL A 1 328 ? 23.891 -56.25 -38.75 1 94.69 328 VAL A CA 1
ATOM 2464 C C . VAL A 1 328 ? 23.344 -57.438 -37.969 1 94.69 328 VAL A C 1
ATOM 2466 O O . VAL A 1 328 ? 22.453 -57.281 -37.125 1 94.69 328 VAL A O 1
ATOM 2469 N N . THR A 1 329 ? 23.797 -58.562 -38.344 1 91.12 329 THR A N 1
ATOM 2470 C CA . THR A 1 329 ? 23.438 -59.812 -37.688 1 91.12 329 THR A CA 1
ATOM 2471 C C . THR A 1 329 ? 24.672 -60.531 -37.156 1 91.12 329 THR A C 1
ATOM 2473 O O . THR A 1 329 ? 25.797 -60.031 -37.281 1 91.12 329 THR A O 1
ATOM 2476 N N . ASP A 1 330 ? 24.516 -61.656 -36.594 1 89.19 330 ASP A N 1
ATOM 2477 C CA . ASP A 1 330 ? 25.641 -62.406 -36.062 1 89.19 330 ASP A CA 1
ATOM 2478 C C . ASP A 1 330 ? 26.516 -62.969 -37.188 1 89.19 330 ASP A C 1
ATOM 2480 O O . ASP A 1 330 ? 27.672 -63.344 -36.938 1 89.19 330 ASP A O 1
ATOM 2484 N N . GLU A 1 331 ? 26 -62.938 -38.344 1 91.69 331 GLU A N 1
ATOM 2485 C CA . GLU A 1 331 ? 26.734 -63.469 -39.5 1 91.69 331 GLU A CA 1
ATOM 2486 C C . GLU A 1 331 ? 27.469 -62.375 -40.25 1 91.69 331 GLU A C 1
ATOM 2488 O O . GLU A 1 331 ? 28.297 -62.688 -41.125 1 91.69 331 GLU A O 1
ATOM 2493 N N . THR A 1 332 ? 27.266 -61.219 -39.938 1 95.44 332 THR A N 1
ATOM 2494 C CA . THR A 1 332 ? 27.844 -60.094 -40.656 1 95.44 332 THR A CA 1
ATOM 2495 C C . THR A 1 332 ? 29.344 -59.969 -40.406 1 95.44 332 THR A C 1
ATOM 2497 O O . THR A 1 332 ? 29.766 -59.875 -39.25 1 95.44 332 THR A O 1
ATOM 2500 N N . THR A 1 333 ? 30.156 -59.969 -41.5 1 96.12 333 THR A N 1
ATOM 2501 C CA . THR A 1 333 ? 31.609 -59.875 -41.312 1 96.12 333 THR A CA 1
ATOM 2502 C C . THR A 1 333 ? 32.156 -58.625 -41.969 1 96.12 333 THR A C 1
ATOM 2504 O O . THR A 1 333 ? 33.312 -58.281 -41.781 1 96.12 333 THR A O 1
ATOM 2507 N N . ASN A 1 334 ? 31.406 -57.969 -42.875 1 97.25 334 ASN A N 1
ATOM 2508 C CA . ASN A 1 334 ? 31.734 -56.719 -43.5 1 97.25 334 ASN A CA 1
ATOM 2509 C C . ASN A 1 334 ? 30.688 -55.656 -43.188 1 97.25 334 ASN A C 1
ATOM 2511 O O . ASN A 1 334 ? 29.484 -55.875 -43.375 1 97.25 334 ASN A O 1
ATOM 2515 N N . ILE A 1 335 ? 31.219 -54.531 -42.688 1 98.06 335 ILE A N 1
ATOM 2516 C CA . ILE A 1 335 ? 30.234 -53.5 -42.344 1 98.06 335 ILE A CA 1
ATOM 2517 C C . ILE A 1 335 ? 30.656 -52.188 -42.938 1 98.06 335 ILE A C 1
ATOM 2519 O O . ILE A 1 335 ? 31.812 -52 -43.344 1 98.06 335 ILE A O 1
ATOM 2523 N N . VAL A 1 336 ? 29.719 -51.281 -43.125 1 98.19 336 VAL A N 1
ATOM 2524 C CA . VAL A 1 336 ? 29.938 -49.875 -43.312 1 98.19 336 VAL A CA 1
ATOM 2525 C C . VAL A 1 336 ? 29.547 -49.094 -42.062 1 98.19 336 VAL A C 1
ATOM 2527 O O . VAL A 1 336 ? 28.391 -49.125 -41.656 1 98.19 336 VAL A O 1
ATOM 2530 N N . LEU A 1 337 ? 30.5 -48.531 -41.438 1 98.25 337 LEU A N 1
ATOM 2531 C CA . LEU A 1 337 ? 30.266 -47.75 -40.219 1 98.25 337 LEU A CA 1
ATOM 2532 C C . LEU A 1 337 ? 30.016 -46.281 -40.531 1 98.25 337 LEU A C 1
ATOM 2534 O O . LEU A 1 337 ? 30.812 -45.656 -41.219 1 98.25 337 LEU A O 1
ATOM 2538 N N . GLU A 1 338 ? 28.891 -45.844 -40.062 1 98 338 GLU A N 1
ATOM 2539 C CA . GLU A 1 338 ? 28.469 -44.469 -40.281 1 98 338 GLU A CA 1
ATOM 2540 C C . GLU A 1 338 ? 28.656 -43.594 -39.062 1 98 338 GLU A C 1
ATOM 2542 O O . GLU A 1 338 ? 28.328 -44.031 -37.938 1 98 338 GLU A O 1
ATOM 2547 N N . SER A 1 339 ? 29.141 -42.406 -39.156 1 98.38 339 SER A N 1
ATOM 2548 C CA . SER A 1 339 ? 29.172 -41.344 -38.188 1 98.38 339 SER A CA 1
ATOM 2549 C C . SER A 1 339 ? 28.859 -40 -38.812 1 98.38 339 SER A C 1
ATOM 2551 O O . SER A 1 339 ? 29.594 -39.531 -39.688 1 98.38 339 SER A O 1
ATOM 2553 N N . ALA A 1 340 ? 27.766 -39.406 -38.375 1 98.38 340 ALA A N 1
ATOM 2554 C CA . ALA A 1 340 ? 27.312 -38.219 -39.094 1 98.38 340 ALA A CA 1
ATOM 2555 C C . ALA A 1 340 ? 26.812 -37.125 -38.125 1 98.38 340 ALA A C 1
ATOM 2557 O O .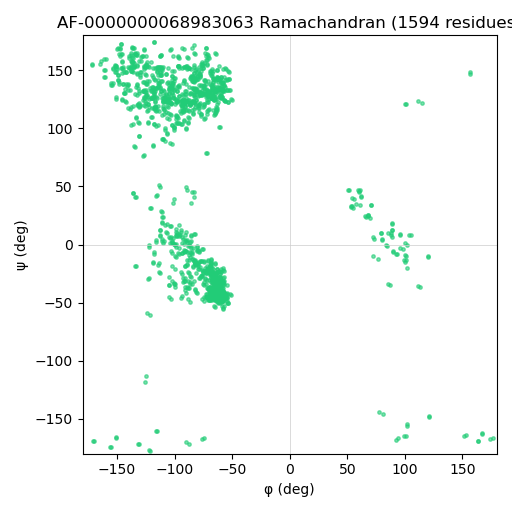 ALA A 1 340 ? 26.625 -37.406 -36.969 1 98.38 340 ALA A O 1
ATOM 2558 N N . HIS A 1 341 ? 26.781 -35.938 -38.688 1 97.81 341 HIS A N 1
ATOM 2559 C CA . HIS A 1 341 ? 26.109 -34.844 -38 1 97.81 341 HIS A CA 1
ATOM 2560 C C . HIS A 1 341 ? 24.797 -34.469 -38.719 1 97.81 341 HIS A C 1
ATOM 2562 O O . HIS A 1 341 ? 24.797 -34.094 -39.875 1 97.81 341 HIS A O 1
ATOM 2568 N N . PHE A 1 342 ? 23.703 -34.656 -38.031 1 97.62 342 PHE A N 1
ATOM 2569 C CA . PHE A 1 342 ? 22.391 -34.25 -38.531 1 97.62 342 PHE A CA 1
ATOM 2570 C C . PHE A 1 342 ? 21.906 -33 -37.844 1 97.62 342 PHE A C 1
ATOM 2572 O O . PHE A 1 342 ? 21.984 -32.875 -36.625 1 97.62 342 PHE A O 1
ATOM 2579 N N . ASN A 1 343 ? 21.453 -32.125 -38.656 1 95.56 343 ASN A N 1
ATOM 2580 C CA . ASN A 1 343 ? 20.891 -30.891 -38.125 1 95.56 343 ASN A CA 1
ATOM 2581 C C . ASN A 1 343 ? 19.734 -31.172 -37.156 1 95.56 343 ASN A C 1
ATOM 2583 O O . ASN A 1 343 ? 18.859 -31.984 -37.469 1 95.56 343 ASN A O 1
ATOM 2587 N N . GLN A 1 344 ? 19.703 -30.484 -36.062 1 92.75 344 GLN A N 1
ATOM 2588 C CA . GLN A 1 344 ? 18.703 -30.688 -35.031 1 92.75 344 GLN A CA 1
ATOM 2589 C C . GLN A 1 344 ? 17.297 -30.547 -35.562 1 92.75 344 GLN A C 1
ATOM 2591 O O . GLN A 1 344 ? 16.422 -31.359 -35.25 1 92.75 344 GLN A O 1
ATOM 2596 N N . LEU A 1 345 ? 17.062 -29.578 -36.375 1 91.75 345 LEU A N 1
ATOM 2597 C CA . LEU A 1 345 ? 15.734 -29.266 -36.875 1 91.75 345 LEU A CA 1
ATOM 2598 C C . LEU A 1 345 ? 15.258 -30.344 -37.844 1 91.75 345 LEU A C 1
ATOM 2600 O O . LEU A 1 345 ? 14.055 -30.562 -38 1 91.75 345 LEU A O 1
ATOM 2604 N N . ALA A 1 346 ? 16.188 -31.047 -38.438 1 92 346 ALA A N 1
ATOM 2605 C CA . ALA A 1 346 ? 15.859 -32.094 -39.375 1 92 346 ALA A CA 1
ATOM 2606 C C . ALA A 1 346 ? 15.367 -33.375 -38.656 1 92 346 ALA A C 1
ATOM 2608 O O . ALA A 1 346 ? 14.641 -34.188 -39.25 1 92 346 ALA A O 1
ATOM 2609 N N . ILE A 1 347 ? 15.727 -33.469 -37.438 1 92.5 347 ILE A N 1
ATOM 2610 C CA . ILE A 1 347 ? 15.398 -34.688 -36.688 1 92.5 347 ILE A CA 1
ATOM 2611 C C . ILE A 1 347 ? 14.234 -34.406 -35.719 1 92.5 347 ILE A C 1
ATOM 2613 O O . ILE A 1 347 ? 13.398 -35.281 -35.469 1 92.5 347 ILE A O 1
ATOM 2617 N N . ALA A 1 348 ? 14.156 -33.188 -35.312 1 89.19 348 ALA A N 1
ATOM 2618 C CA . ALA A 1 348 ? 13.195 -32.812 -34.281 1 89.19 348 ALA A CA 1
ATOM 2619 C C . ALA A 1 348 ? 11.766 -33.125 -34.719 1 89.19 348 ALA A C 1
ATOM 2621 O O . ALA A 1 348 ? 11.375 -32.812 -35.844 1 89.19 348 ALA A O 1
ATOM 2622 N N . ALA A 1 349 ? 10.945 -33.75 -33.844 1 86.81 349 ALA A N 1
ATOM 2623 C CA . ALA A 1 349 ? 9.516 -34.062 -33.969 1 86.81 349 ALA A CA 1
ATOM 2624 C C . ALA A 1 349 ? 9.273 -35.188 -34.969 1 86.81 349 ALA A C 1
ATOM 2626 O O . ALA A 1 349 ? 8.172 -35.75 -35.031 1 86.81 349 ALA A O 1
ATOM 2627 N N . ARG A 1 350 ? 10.273 -35.656 -35.781 1 90 350 ARG A N 1
ATOM 2628 C CA . ARG A 1 350 ? 10.07 -36.719 -36.781 1 90 350 ARG A CA 1
ATOM 2629 C C . ARG A 1 350 ? 9.883 -38.062 -36.125 1 90 350 ARG A C 1
ATOM 2631 O O . ARG A 1 350 ? 9.008 -38.844 -36.5 1 90 350 ARG A O 1
ATOM 2638 N N . ALA A 1 351 ? 10.719 -38.281 -35.188 1 90.81 351 ALA A N 1
ATOM 2639 C CA . ALA A 1 351 ? 10.617 -39.562 -34.469 1 90.81 351 ALA A CA 1
ATOM 2640 C C . ALA A 1 351 ? 9.25 -39.688 -33.781 1 90.81 351 ALA A C 1
ATOM 2642 O O . ALA A 1 351 ? 8.617 -40.75 -33.875 1 90.81 351 ALA A O 1
ATOM 2643 N N . ARG A 1 352 ? 8.852 -38.656 -33.156 1 90.19 352 ARG A N 1
ATOM 2644 C CA . ARG A 1 352 ? 7.602 -38.688 -32.406 1 90.19 352 ARG A CA 1
ATOM 2645 C C . ARG A 1 352 ? 6.418 -38.969 -33.312 1 90.19 352 ARG A C 1
ATOM 2647 O O . ARG A 1 352 ? 5.457 -39.625 -32.906 1 90.19 352 ARG A O 1
ATOM 2654 N N . ARG A 1 353 ? 6.496 -38.531 -34.531 1 92 353 ARG A N 1
ATOM 2655 C CA . ARG A 1 353 ? 5.438 -38.75 -35.531 1 92 353 ARG A CA 1
ATOM 2656 C C . ARG A 1 353 ? 5.191 -40.25 -35.719 1 92 353 ARG A C 1
ATOM 2658 O O . ARG A 1 353 ? 4.059 -40.688 -35.969 1 92 353 ARG A O 1
ATOM 2665 N N . PHE A 1 354 ? 6.191 -41.031 -35.5 1 92.94 354 PHE A N 1
ATOM 2666 C CA . PHE A 1 354 ? 6.07 -42.469 -35.688 1 92.94 354 PHE A CA 1
ATOM 2667 C C . PHE A 1 354 ? 6.031 -43.219 -34.344 1 92.94 354 PHE A C 1
ATOM 2669 O O . PHE A 1 354 ? 6.195 -44.438 -34.281 1 92.94 354 PHE A O 1
ATOM 2676 N N . GLY A 1 355 ? 5.883 -42.375 -33.281 1 91.25 355 GLY A N 1
ATOM 2677 C CA . GLY A 1 355 ? 5.855 -42.938 -31.938 1 91.25 355 GLY A CA 1
ATOM 2678 C C . GLY A 1 355 ? 7.191 -43.531 -31.5 1 91.25 355 GLY A C 1
ATOM 2679 O O . GLY A 1 355 ? 7.242 -44.438 -30.703 1 91.25 355 GLY A O 1
ATOM 2680 N N . LEU A 1 356 ? 8.305 -43.031 -32.125 1 91.75 356 LEU A N 1
ATOM 2681 C CA . LEU A 1 356 ? 9.641 -43.562 -31.812 1 91.75 356 LEU A CA 1
ATOM 2682 C C . LEU A 1 356 ? 10.352 -42.656 -30.797 1 91.75 356 LEU A C 1
ATOM 2684 O O . LEU A 1 356 ? 10.234 -41.438 -30.859 1 91.75 356 LEU A O 1
ATOM 2688 N N . HIS A 1 357 ? 10.867 -43.312 -29.844 1 90.75 357 HIS A N 1
ATOM 2689 C CA . HIS A 1 357 ? 11.742 -42.656 -28.875 1 90.75 357 HIS A CA 1
ATOM 2690 C C . HIS A 1 357 ? 13.039 -43.438 -28.672 1 90.75 357 HIS A C 1
ATOM 2692 O O . HIS A 1 357 ? 13.125 -44.281 -27.781 1 90.75 357 HIS A O 1
ATOM 2698 N N . THR A 1 358 ? 14.031 -43.031 -29.438 1 92.31 358 THR A N 1
ATOM 2699 C CA . THR A 1 358 ? 15.273 -43.781 -29.406 1 92.31 358 THR A CA 1
ATOM 2700 C C . THR A 1 358 ? 16.391 -42.969 -28.781 1 92.31 358 THR A C 1
ATOM 2702 O O . THR A 1 358 ? 16.297 -41.75 -28.719 1 92.31 358 THR A O 1
ATOM 2705 N N . ASP A 1 359 ? 17.438 -43.625 -28.391 1 93.19 359 ASP A N 1
ATOM 2706 C CA . ASP A 1 359 ? 18.594 -42.938 -27.828 1 93.19 359 ASP A CA 1
ATOM 2707 C C . ASP A 1 359 ? 19.234 -42 -28.859 1 93.19 359 ASP A C 1
ATOM 2709 O O . ASP A 1 359 ? 19.703 -40.906 -28.531 1 93.19 359 ASP A O 1
ATOM 2713 N N . ALA A 1 360 ? 19.266 -42.469 -30.031 1 94.56 360 ALA A N 1
ATOM 2714 C CA . ALA A 1 360 ? 19.859 -41.656 -31.109 1 94.56 360 ALA A CA 1
ATOM 2715 C C . ALA A 1 360 ? 19.047 -40.406 -31.375 1 94.56 360 ALA A C 1
ATOM 2717 O O . ALA A 1 360 ? 19.594 -39.312 -31.406 1 94.56 360 ALA A O 1
ATOM 2718 N N . SER A 1 361 ? 17.781 -40.594 -31.594 1 95.06 361 SER A N 1
ATOM 2719 C CA . SER A 1 361 ? 16.938 -39.469 -31.906 1 95.06 361 SER A CA 1
ATOM 2720 C C . SER A 1 361 ? 16.969 -38.438 -30.781 1 95.06 361 SER A C 1
ATOM 2722 O O . SER A 1 361 ? 16.969 -37.219 -31.031 1 95.06 361 SER A O 1
ATOM 2724 N N . GLN A 1 362 ? 16.953 -38.844 -29.531 1 93.31 362 GLN A N 1
ATOM 2725 C CA . GLN A 1 362 ? 17 -37.969 -28.391 1 93.31 362 GLN A CA 1
ATOM 2726 C C . GLN A 1 362 ? 18.234 -37.062 -28.438 1 93.31 362 GLN A C 1
ATOM 2728 O O . GLN A 1 362 ? 18.141 -35.875 -28.188 1 93.31 362 GLN A O 1
ATOM 2733 N N . ARG A 1 363 ? 19.328 -37.625 -28.734 1 95.25 363 ARG A N 1
ATOM 2734 C CA . ARG A 1 363 ? 20.578 -36.875 -28.781 1 95.25 363 ARG A CA 1
ATOM 2735 C C . ARG A 1 363 ? 20.594 -35.906 -29.969 1 95.25 363 ARG A C 1
ATOM 2737 O O . ARG A 1 363 ? 20.922 -34.75 -29.812 1 95.25 363 ARG A O 1
ATOM 2744 N N . PHE A 1 364 ? 20.234 -36.375 -31.109 1 96 364 PHE A N 1
ATOM 2745 C CA . PHE A 1 364 ? 20.297 -35.531 -32.312 1 96 364 PHE A CA 1
ATOM 2746 C C . PHE A 1 364 ? 19.281 -34.406 -32.219 1 96 364 PHE A C 1
ATOM 2748 O O . PHE A 1 364 ? 19.531 -33.312 -32.719 1 96 364 PHE A O 1
ATOM 2755 N N . GLU A 1 365 ? 18.172 -34.656 -31.609 1 93.38 365 GLU A N 1
ATOM 2756 C CA . GLU A 1 365 ? 17.156 -33.625 -31.422 1 93.38 365 GLU A CA 1
ATOM 2757 C C . GLU A 1 365 ? 17.672 -32.5 -30.5 1 93.38 365 GLU A C 1
ATOM 2759 O O . GLU A 1 365 ? 17.328 -31.344 -30.688 1 93.38 365 GLU A O 1
ATOM 2764 N N . ARG A 1 366 ? 18.438 -32.875 -29.531 1 91.38 366 ARG A N 1
ATOM 2765 C CA . ARG A 1 366 ? 18.922 -31.906 -28.531 1 91.38 366 ARG A CA 1
ATOM 2766 C C . ARG A 1 366 ? 20.234 -31.281 -28.984 1 91.38 366 ARG A C 1
ATOM 2768 O O . ARG A 1 366 ? 20.641 -30.234 -28.453 1 91.38 366 ARG A O 1
ATOM 2775 N N . GLY A 1 367 ? 20.844 -31.938 -29.922 1 92.56 367 GLY A N 1
ATOM 2776 C CA . GLY A 1 367 ? 22.062 -31.391 -30.484 1 92.56 367 GLY A CA 1
ATOM 2777 C C . GLY A 1 367 ? 23.297 -32.25 -30.188 1 92.56 367 GLY A C 1
ATOM 2778 O O . GLY A 1 367 ? 23.609 -32.469 -29.016 1 92.56 367 GLY A O 1
ATOM 2779 N N . VAL A 1 368 ? 23.969 -32.688 -31.141 1 95.75 368 VAL A N 1
ATOM 2780 C CA . VAL A 1 368 ? 25.219 -33.438 -31.047 1 95.75 368 VAL A CA 1
ATOM 2781 C C . VAL A 1 368 ? 26.359 -32.594 -31.625 1 95.75 368 VAL A C 1
ATOM 2783 O O . VAL A 1 368 ? 26.188 -31.906 -32.625 1 95.75 368 VAL A O 1
ATOM 2786 N N . ASP A 1 369 ? 27.516 -32.625 -30.922 1 97.06 369 ASP A N 1
ATOM 2787 C CA . ASP A 1 369 ? 28.703 -31.891 -31.344 1 97.06 369 ASP A CA 1
ATOM 2788 C C . ASP A 1 369 ? 29.047 -32.188 -32.812 1 97.06 369 ASP A C 1
ATOM 2790 O O . ASP A 1 369 ? 29.266 -33.344 -33.188 1 97.06 369 ASP A O 1
ATOM 2794 N N . PHE A 1 370 ? 29.156 -31.109 -33.594 1 97.19 370 PHE A N 1
ATOM 2795 C CA . PHE A 1 370 ? 29.359 -31.297 -35.031 1 97.19 370 PHE A CA 1
ATOM 2796 C C . PHE A 1 370 ? 30.812 -31.625 -35.344 1 97.19 370 PHE A C 1
ATOM 2798 O O . PHE A 1 370 ? 31.141 -32 -36.469 1 97.19 370 PHE A O 1
ATOM 2805 N N . GLU A 1 371 ? 31.688 -31.609 -34.375 1 96.62 371 GLU A N 1
ATOM 2806 C CA . GLU A 1 371 ? 33.062 -32 -34.562 1 96.62 371 GLU A CA 1
ATOM 2807 C C . GLU A 1 371 ? 33.312 -33.406 -34.062 1 96.62 371 GLU A C 1
ATOM 2809 O O . GLU A 1 371 ? 34.438 -33.938 -34.188 1 96.62 371 GLU A O 1
ATOM 2814 N N . LEU A 1 372 ? 32.375 -34 -33.594 1 96.75 372 LEU A N 1
ATOM 2815 C CA . LEU A 1 372 ? 32.531 -35.25 -32.875 1 96.75 372 LEU A CA 1
ATOM 2816 C C . LEU A 1 372 ? 32.531 -36.438 -33.844 1 96.75 372 LEU A C 1
ATOM 2818 O O . LEU A 1 372 ? 33.156 -37.469 -33.562 1 96.75 372 LEU A O 1
ATOM 2822 N N . PRO A 1 373 ? 31.891 -36.406 -35.031 1 98.19 373 PRO A N 1
ATOM 2823 C CA . PRO A 1 373 ? 31.703 -37.594 -35.906 1 98.19 373 PRO A CA 1
ATOM 2824 C C . PRO A 1 373 ? 33.031 -38.281 -36.219 1 98.19 373 PRO A C 1
ATOM 2826 O O . PRO A 1 373 ? 33.125 -39.5 -36.094 1 98.19 373 PRO A O 1
ATOM 2829 N N . LEU A 1 374 ? 34 -37.594 -36.562 1 97.81 374 LEU A N 1
ATOM 2830 C CA . LEU A 1 374 ? 35.281 -38.219 -36.938 1 97.81 374 LEU A CA 1
ATOM 2831 C C . LEU A 1 374 ? 35.906 -38.906 -35.719 1 97.81 374 LEU A C 1
ATOM 2833 O O . LEU A 1 374 ? 36.344 -40.062 -35.844 1 97.81 374 LEU A O 1
ATOM 2837 N N . MET A 1 375 ? 35.906 -38.25 -34.625 1 97.12 375 MET A N 1
ATOM 2838 C CA . MET A 1 375 ? 36.469 -38.812 -33.406 1 97.12 375 MET A CA 1
ATOM 2839 C C . MET A 1 375 ? 35.719 -40.094 -33.031 1 97.12 375 MET A C 1
ATOM 2841 O O . MET A 1 375 ? 36.344 -41.094 -32.656 1 97.12 375 MET A O 1
ATOM 2845 N N . ALA A 1 376 ? 34.438 -40.031 -33.094 1 98.25 376 ALA A N 1
ATOM 2846 C CA . ALA A 1 376 ? 33.625 -41.188 -32.75 1 98.25 376 ALA A CA 1
ATOM 2847 C C . ALA A 1 376 ? 33.875 -42.344 -33.719 1 98.25 376 ALA A C 1
ATOM 2849 O O . ALA A 1 376 ? 33.938 -43.5 -33.312 1 98.25 376 ALA A O 1
ATOM 2850 N N . LEU A 1 377 ? 34 -42.031 -34.969 1 98.44 377 LEU A N 1
ATOM 2851 C CA . LEU A 1 377 ? 34.312 -43.062 -35.969 1 98.44 377 LEU A CA 1
ATOM 2852 C C . LEU A 1 377 ? 35.656 -43.75 -35.656 1 98.44 377 LEU A C 1
ATOM 2854 O O . LEU A 1 377 ? 35.75 -44.969 -35.656 1 98.44 377 LEU A O 1
ATOM 2858 N N . HIS A 1 378 ? 36.625 -42.969 -35.344 1 98.12 378 HIS A N 1
ATOM 2859 C CA . HIS A 1 378 ? 37.938 -43.5 -34.969 1 98.12 378 HIS A CA 1
ATOM 2860 C C . HIS A 1 378 ? 37.812 -44.406 -33.75 1 98.12 378 HIS A C 1
ATOM 2862 O O . HIS A 1 378 ? 38.406 -45.469 -33.688 1 98.12 378 HIS A O 1
ATOM 2868 N N . ARG A 1 379 ? 37.125 -43.906 -32.75 1 98 379 ARG A N 1
ATOM 2869 C CA . ARG A 1 379 ? 37 -44.625 -31.5 1 98 379 ARG A CA 1
ATOM 2870 C C . ARG A 1 379 ? 36.344 -46 -31.75 1 98 379 ARG A C 1
ATOM 2872 O O . ARG A 1 379 ? 36.844 -47.031 -31.281 1 98 379 ARG A O 1
ATOM 2879 N N . ALA A 1 380 ? 35.281 -46.031 -32.5 1 98.38 380 ALA A N 1
ATOM 2880 C CA . ALA A 1 380 ? 34.562 -47.281 -32.812 1 98.38 380 ALA A CA 1
ATOM 2881 C C . ALA A 1 380 ? 35.438 -48.188 -33.656 1 98.38 380 ALA A C 1
ATOM 2883 O O . ALA A 1 380 ? 35.531 -49.406 -33.375 1 98.38 380 ALA A O 1
ATOM 2884 N N . THR A 1 381 ? 36.062 -47.656 -34.656 1 98.06 381 THR A N 1
ATOM 2885 C CA . THR A 1 381 ? 36.938 -48.438 -35.531 1 98.06 381 THR A CA 1
ATOM 2886 C C . THR A 1 381 ? 38.094 -49.062 -34.75 1 98.06 381 THR A C 1
ATOM 2888 O O . THR A 1 381 ? 38.438 -50.219 -34.938 1 98.06 381 THR A O 1
ATOM 2891 N N . ALA A 1 382 ? 38.656 -48.281 -33.906 1 97.31 382 ALA A N 1
ATOM 2892 C CA . ALA A 1 382 ? 39.75 -48.781 -33.062 1 97.31 382 ALA A CA 1
ATOM 2893 C C . ALA A 1 382 ? 39.281 -49.938 -32.219 1 97.31 382 ALA A C 1
ATOM 2895 O O . ALA A 1 382 ? 39.969 -50.969 -32.094 1 97.31 382 ALA A O 1
ATOM 2896 N N . LEU A 1 383 ? 38.125 -49.812 -31.609 1 96.88 383 LEU A N 1
ATOM 2897 C CA . LEU A 1 383 ? 37.594 -50.906 -30.781 1 96.88 383 LEU A CA 1
ATOM 2898 C C . LEU A 1 383 ? 37.375 -52.156 -31.609 1 96.88 383 LEU A C 1
ATOM 2900 O O . LEU A 1 383 ? 37.719 -53.25 -31.203 1 96.88 383 LEU A O 1
ATOM 2904 N N . ILE A 1 384 ? 36.781 -51.969 -32.812 1 97.38 384 ILE A N 1
ATOM 2905 C CA . ILE A 1 384 ? 36.469 -53.094 -33.656 1 97.38 384 ILE A CA 1
ATOM 2906 C C . ILE A 1 384 ? 37.75 -53.781 -34.156 1 97.38 384 ILE A C 1
ATOM 2908 O O . ILE A 1 384 ? 37.844 -55 -34.188 1 97.38 384 ILE A O 1
ATOM 2912 N N . HIS A 1 385 ? 38.656 -53 -34.469 1 96.38 385 HIS A N 1
ATOM 2913 C CA . HIS A 1 385 ? 39.938 -53.5 -34.938 1 96.38 385 HIS A CA 1
ATOM 2914 C C . HIS A 1 385 ? 40.688 -54.219 -33.812 1 96.38 385 HIS A C 1
ATOM 2916 O O . HIS A 1 385 ? 41.219 -55.312 -34.031 1 96.38 385 HIS A O 1
ATOM 2922 N N . GLU A 1 386 ? 40.781 -53.656 -32.656 1 94.5 386 GLU A N 1
ATOM 2923 C CA . GLU A 1 386 ? 41.562 -54.188 -31.547 1 94.5 386 GLU A CA 1
ATOM 2924 C C . GLU A 1 386 ? 40.938 -55.438 -30.984 1 94.5 386 GLU A C 1
ATOM 2926 O O . GLU A 1 386 ? 41.625 -56.406 -30.641 1 94.5 386 GLU A O 1
ATOM 2931 N N . VAL A 1 387 ? 39.656 -55.469 -30.906 1 94.81 387 VAL A N 1
ATOM 2932 C CA . VAL A 1 387 ? 39 -56.562 -30.234 1 94.81 387 VAL A CA 1
ATOM 2933 C C . VAL A 1 387 ? 38.688 -57.688 -31.25 1 94.81 387 VAL A C 1
ATOM 2935 O O . VAL A 1 387 ? 38.875 -58.875 -30.953 1 94.81 387 VAL A O 1
ATOM 2938 N N . ALA A 1 388 ? 38.25 -57.344 -32.531 1 94.44 388 ALA A N 1
ATOM 2939 C CA . ALA A 1 388 ? 37.781 -58.344 -33.469 1 94.44 388 ALA A CA 1
ATOM 2940 C C . ALA A 1 388 ? 38.75 -58.469 -34.656 1 94.44 388 ALA A C 1
ATOM 2942 O O . ALA A 1 388 ? 38.438 -59.188 -35.625 1 94.44 388 ALA A O 1
ATOM 2943 N N . GLY A 1 389 ? 39.844 -57.844 -34.625 1 91.56 389 GLY A N 1
ATOM 2944 C CA . GLY A 1 389 ? 40.875 -58 -35.625 1 91.56 389 GLY A CA 1
ATOM 2945 C C . GLY A 1 389 ? 40.438 -57.625 -37.031 1 91.56 389 GLY A C 1
ATOM 2946 O O . GLY A 1 389 ? 40.875 -58.188 -38 1 91.56 389 GLY A O 1
ATOM 2947 N N . ALA A 1 390 ? 39.656 -56.75 -37.25 1 94.12 390 ALA A N 1
ATOM 2948 C CA . ALA A 1 390 ? 39.062 -56.375 -38.531 1 94.12 390 ALA A CA 1
ATOM 2949 C C . ALA A 1 390 ? 40 -55.594 -39.406 1 94.12 390 ALA A C 1
ATOM 2951 O O . ALA A 1 390 ? 40.938 -54.938 -38.906 1 94.12 390 ALA A O 1
ATOM 2952 N N . GLU A 1 391 ? 39.844 -55.75 -40.719 1 96.5 391 GLU A N 1
ATOM 2953 C CA . GLU A 1 391 ? 40.562 -54.875 -41.688 1 96.5 391 GLU A CA 1
ATOM 2954 C C . GLU A 1 391 ? 39.812 -53.562 -41.875 1 96.5 391 GLU A C 1
ATOM 2956 O O . GLU A 1 391 ? 38.594 -53.531 -42.031 1 96.5 391 GLU A O 1
ATOM 2961 N N . VAL A 1 392 ? 40.594 -52.531 -41.844 1 97.38 392 VAL A N 1
ATOM 2962 C CA . VAL A 1 392 ? 40.031 -51.188 -41.844 1 97.38 392 VAL A CA 1
ATOM 2963 C C . VAL A 1 392 ? 40.219 -50.531 -43.219 1 97.38 392 VAL A C 1
ATOM 2965 O O . VAL A 1 392 ? 41.344 -50.469 -43.719 1 97.38 392 VAL A O 1
ATOM 2968 N N . GLY A 1 393 ? 39.094 -50.125 -43.812 1 97.38 393 GLY A N 1
ATOM 2969 C CA . GLY A 1 393 ? 39.125 -49.469 -45.094 1 97.38 393 GLY A CA 1
ATOM 2970 C C . GLY A 1 393 ? 39.312 -47.969 -44.969 1 97.38 393 GLY A C 1
ATOM 2971 O O . GLY A 1 393 ? 39.625 -47.438 -43.906 1 97.38 393 GLY A O 1
ATOM 2972 N N . GLN A 1 394 ? 39.156 -47.281 -46.188 1 96.75 394 GLN A N 1
ATOM 2973 C CA . GLN A 1 394 ? 39.281 -45.844 -46.219 1 96.75 394 GLN A CA 1
ATOM 2974 C C . GLN A 1 394 ? 38.031 -45.156 -45.688 1 96.75 394 GLN A C 1
ATOM 2976 O O . GLN A 1 394 ? 36.938 -45.688 -45.812 1 96.75 394 GLN A O 1
ATOM 2981 N N . ILE A 1 395 ? 38.219 -43.938 -45.125 1 97.56 395 ILE A N 1
ATOM 2982 C CA . ILE A 1 395 ? 37.094 -43.125 -44.656 1 97.56 395 ILE A CA 1
ATOM 2983 C C . ILE A 1 395 ? 36.625 -42.25 -45.812 1 97.56 395 ILE A C 1
ATOM 2985 O O . ILE A 1 395 ? 37.406 -41.562 -46.438 1 97.56 395 ILE A O 1
ATOM 2989 N N . THR A 1 396 ? 35.375 -42.375 -46.125 1 97.94 396 THR A N 1
ATOM 2990 C CA . THR A 1 396 ? 34.75 -41.406 -47.031 1 97.94 396 THR A CA 1
ATOM 2991 C C . THR A 1 396 ? 34.125 -40.25 -46.219 1 97.94 396 THR A C 1
ATOM 2993 O O . THR A 1 396 ? 33.312 -40.5 -45.312 1 97.94 396 THR A O 1
ATOM 2996 N N . THR A 1 397 ? 34.562 -39.062 -46.5 1 97.31 397 THR A N 1
ATOM 2997 C CA . THR A 1 397 ? 34.031 -37.875 -45.812 1 97.31 397 THR A CA 1
ATOM 2998 C C . THR A 1 397 ? 33.281 -36.969 -46.812 1 97.31 397 THR A C 1
ATOM 3000 O O . THR A 1 397 ? 33.875 -36.531 -47.812 1 97.31 397 THR A O 1
ATOM 3003 N N . VAL A 1 398 ? 32.062 -36.781 -46.562 1 97.88 398 VAL A N 1
ATOM 3004 C CA . VAL A 1 398 ? 31.281 -35.812 -47.312 1 97.88 398 VAL A CA 1
ATOM 3005 C C . VAL A 1 398 ? 30.812 -34.688 -46.375 1 97.88 398 VAL A C 1
ATOM 3007 O O . VAL A 1 398 ? 30.062 -34.938 -45.438 1 97.88 398 VAL A O 1
ATOM 3010 N N . GLU A 1 399 ? 31.234 -33.5 -46.531 1 96.38 399 GLU A N 1
ATOM 3011 C CA . GLU A 1 399 ? 30.859 -32.438 -45.594 1 96.38 399 GLU A CA 1
ATOM 3012 C C . GLU A 1 399 ? 30.703 -31.094 -46.312 1 96.38 399 GLU A C 1
ATOM 3014 O O . GLU A 1 399 ? 31.25 -30.891 -47.375 1 96.38 399 GLU A O 1
ATOM 3019 N N . ASN A 1 400 ? 29.891 -30.312 -45.906 1 96.75 400 ASN A N 1
ATOM 3020 C CA . ASN A 1 400 ? 29.703 -28.906 -46.25 1 96.75 400 ASN A CA 1
ATOM 3021 C C . ASN A 1 400 ? 29.984 -27.984 -45.062 1 96.75 400 ASN A C 1
ATOM 3023 O O . ASN A 1 400 ? 29.125 -27.797 -44.219 1 96.75 400 ASN A O 1
ATOM 3027 N N . LEU A 1 401 ? 31.125 -27.391 -45.125 1 94.5 401 LEU A N 1
ATOM 3028 C CA . LEU A 1 401 ? 31.625 -26.594 -43.969 1 94.5 401 LEU A CA 1
ATOM 3029 C C . LEU A 1 401 ? 30.781 -25.344 -43.781 1 94.5 401 LEU A C 1
ATOM 3031 O O . LEU A 1 401 ? 30.656 -24.844 -42.656 1 94.5 401 LEU A O 1
ATOM 3035 N N . ASP A 1 402 ? 30.141 -24.859 -44.875 1 94.81 402 ASP A N 1
ATOM 3036 C CA . ASP A 1 402 ? 29.328 -23.656 -44.812 1 94.81 402 ASP A CA 1
ATOM 3037 C C . ASP A 1 402 ? 28 -23.922 -44.094 1 94.81 402 ASP A C 1
ATOM 3039 O O . ASP A 1 402 ? 27.391 -23 -43.562 1 94.81 402 ASP A O 1
ATOM 3043 N N . LYS A 1 403 ? 27.609 -25.188 -44.094 1 95.69 403 LYS A N 1
ATOM 3044 C CA . LYS A 1 403 ? 26.312 -25.531 -43.5 1 95.69 403 LYS A CA 1
ATOM 3045 C C . LYS A 1 403 ? 26.5 -26.062 -42.062 1 95.69 403 LYS A C 1
ATOM 3047 O O . LYS A 1 403 ? 25.516 -26.328 -41.375 1 95.69 403 LYS A O 1
ATOM 3052 N N . LEU A 1 404 ? 27.703 -26.156 -41.656 1 95.44 404 LEU A N 1
ATOM 3053 C CA . LEU A 1 404 ? 27.969 -26.516 -40.25 1 95.44 404 LEU A CA 1
ATOM 3054 C C . LEU A 1 404 ? 27.75 -25.312 -39.344 1 95.44 404 LEU A C 1
ATOM 3056 O O . LEU A 1 404 ? 27.953 -24.172 -39.75 1 95.44 404 LEU A O 1
ATOM 3060 N N . PRO A 1 405 ? 27.281 -25.578 -38.125 1 93.69 405 PRO A N 1
ATOM 3061 C CA . PRO A 1 405 ? 27.109 -24.453 -37.188 1 93.69 405 PRO A CA 1
ATOM 3062 C C . PRO A 1 405 ? 28.391 -23.641 -37 1 93.69 405 PRO A C 1
ATOM 3064 O O . PRO A 1 405 ? 29.484 -24.188 -37.031 1 93.69 405 PRO A O 1
ATOM 3067 N N . LYS A 1 406 ? 28.234 -22.375 -36.906 1 92.69 406 LYS A N 1
ATOM 3068 C CA . LYS A 1 406 ? 29.359 -21.484 -36.656 1 92.69 406 LYS A CA 1
ATOM 3069 C C . LYS A 1 406 ? 29.391 -21.031 -35.219 1 92.69 406 LYS A C 1
ATOM 3071 O O . LYS A 1 406 ? 28.344 -20.75 -34.625 1 92.69 406 LYS A O 1
ATOM 3076 N N . ARG A 1 407 ? 30.562 -21.109 -34.688 1 94.25 407 ARG A N 1
ATOM 3077 C CA . ARG A 1 407 ? 30.75 -20.625 -33.312 1 94.25 407 ARG A CA 1
ATOM 3078 C C . ARG A 1 407 ? 31.516 -19.297 -33.312 1 94.25 407 ARG A C 1
ATOM 3080 O O . ARG A 1 407 ? 32.75 -19.281 -33.219 1 94.25 407 ARG A O 1
ATOM 3087 N N . SER A 1 408 ? 30.766 -18.234 -33.25 1 95.31 408 SER A N 1
ATOM 3088 C CA . SER A 1 408 ? 31.375 -16.906 -33.25 1 95.31 408 SER A CA 1
ATOM 3089 C C . SER A 1 408 ? 31.828 -16.5 -31.828 1 95.31 408 SER A C 1
ATOM 3091 O O . SER A 1 408 ? 31.188 -16.891 -30.844 1 95.31 408 SER A O 1
ATOM 3093 N N . PRO A 1 409 ? 32.906 -15.734 -31.781 1 97 409 PRO A N 1
ATOM 3094 C CA . PRO A 1 409 ? 33.344 -15.266 -30.453 1 97 409 PRO A CA 1
ATOM 3095 C C . PRO A 1 409 ? 32.281 -14.375 -29.781 1 97 409 PRO A C 1
ATOM 3097 O O . PRO A 1 409 ? 31.625 -13.586 -30.469 1 97 409 PRO A O 1
ATOM 3100 N N . ILE A 1 410 ? 32.156 -14.492 -28.5 1 97.56 410 ILE A N 1
ATOM 3101 C CA . ILE A 1 410 ? 31.219 -13.703 -27.719 1 97.56 410 ILE A CA 1
ATOM 3102 C C . ILE A 1 410 ? 31.984 -12.711 -26.844 1 97.56 410 ILE A C 1
ATOM 3104 O O . ILE A 1 410 ? 32.969 -13.086 -26.172 1 97.56 410 ILE A O 1
ATOM 3108 N N . HIS A 1 411 ? 31.562 -11.539 -26.859 1 97.81 411 HIS A N 1
ATOM 3109 C CA . HIS A 1 411 ? 32.156 -10.508 -26.031 1 97.81 411 HIS A CA 1
ATOM 3110 C C . HIS A 1 411 ? 31.359 -10.289 -24.766 1 97.81 411 HIS A C 1
ATOM 3112 O O . HIS A 1 411 ? 30.156 -10 -24.828 1 97.81 411 HIS A O 1
ATOM 3118 N N . LEU A 1 412 ? 32 -10.445 -23.656 1 97.81 412 LEU A N 1
ATOM 3119 C CA . LEU A 1 412 ? 31.375 -10.266 -22.344 1 97.81 412 LEU A CA 1
ATOM 3120 C C . LEU A 1 412 ? 32.031 -9.133 -21.578 1 97.81 412 LEU A C 1
ATOM 3122 O O . LEU A 1 412 ? 33.156 -9.297 -21.062 1 97.81 412 LEU A O 1
ATOM 3126 N N . PRO A 1 413 ? 31.375 -7.973 -21.516 1 97.44 413 PRO A N 1
ATOM 3127 C CA . PRO A 1 413 ? 31.922 -6.906 -20.672 1 97.44 413 PRO A CA 1
ATOM 3128 C C . PRO A 1 413 ? 32.062 -7.316 -19.219 1 97.44 413 PRO A C 1
ATOM 3130 O O . PRO A 1 413 ? 31.156 -7.934 -18.656 1 97.44 413 PRO A O 1
ATOM 3133 N N . TYR A 1 414 ? 33.188 -6.906 -18.625 1 96.12 414 TYR A N 1
ATOM 3134 C CA . TYR A 1 414 ? 33.469 -7.289 -17.25 1 96.12 414 TYR A CA 1
ATOM 3135 C C . TYR A 1 414 ? 32.438 -6.734 -16.297 1 96.12 414 TYR A C 1
ATOM 3137 O O . TYR A 1 414 ? 31.969 -7.445 -15.398 1 96.12 414 TYR A O 1
ATOM 3145 N N . ALA A 1 415 ? 32 -5.621 -16.547 1 93.88 415 ALA A N 1
ATOM 3146 C CA . ALA A 1 415 ? 31.047 -4.934 -15.695 1 93.88 415 ALA A CA 1
ATOM 3147 C C . ALA A 1 415 ? 29.688 -5.625 -15.719 1 93.88 415 ALA A C 1
ATOM 3149 O O . ALA A 1 415 ? 28.922 -5.555 -14.75 1 93.88 415 ALA A O 1
ATOM 3150 N N . LYS A 1 416 ? 29.391 -6.258 -16.75 1 95.19 416 LYS A N 1
ATOM 3151 C CA . LYS A 1 416 ? 28.094 -6.906 -16.938 1 95.19 416 LYS A CA 1
ATOM 3152 C C . LYS A 1 416 ? 27.906 -8.062 -15.961 1 95.19 416 LYS A C 1
ATOM 3154 O O . LYS A 1 416 ? 26.781 -8.375 -15.578 1 95.19 416 LYS A O 1
ATOM 3159 N N . ILE A 1 417 ? 28.922 -8.727 -15.57 1 95.75 417 ILE A N 1
ATOM 3160 C CA . ILE A 1 417 ? 28.859 -9.867 -14.664 1 95.75 417 ILE A CA 1
ATOM 3161 C C . ILE A 1 417 ? 28.297 -9.43 -13.312 1 95.75 417 ILE A C 1
ATOM 3163 O O . ILE A 1 417 ? 27.328 -10.016 -12.812 1 95.75 417 ILE A O 1
ATOM 3167 N N . GLU A 1 418 ? 28.859 -8.414 -12.828 1 93 418 GLU A N 1
ATOM 3168 C CA . GLU A 1 418 ? 28.375 -7.922 -11.547 1 93 418 GLU A CA 1
ATOM 3169 C C . GLU A 1 418 ? 26.969 -7.34 -11.664 1 93 418 GLU A C 1
ATOM 3171 O O . GLU A 1 418 ? 26.156 -7.488 -10.758 1 93 418 GLU A O 1
ATOM 3176 N N . GLN A 1 419 ? 26.75 -6.703 -12.727 1 91.06 419 GLN A N 1
ATOM 3177 C CA . GLN A 1 419 ? 25.438 -6.109 -12.969 1 91.06 419 GLN A CA 1
ATOM 3178 C C . GLN A 1 419 ? 24.344 -7.168 -12.945 1 91.06 419 GLN A C 1
ATOM 3180 O O . GLN A 1 419 ? 23.281 -6.953 -12.367 1 91.06 419 GLN A O 1
ATOM 3185 N N . LEU A 1 420 ? 24.609 -8.312 -13.531 1 92 420 LEU A N 1
ATOM 3186 C CA . LEU A 1 420 ? 23.578 -9.344 -13.664 1 92 420 LEU A CA 1
ATOM 3187 C C . LEU A 1 420 ? 23.562 -10.258 -12.438 1 92 420 LEU A C 1
ATOM 3189 O O . LEU A 1 420 ? 22.5 -10.656 -11.977 1 92 420 LEU A O 1
ATOM 3193 N N . LEU A 1 421 ? 24.719 -10.602 -11.836 1 92.06 421 LEU A N 1
ATOM 3194 C CA . LEU A 1 421 ? 24.797 -11.594 -10.766 1 92.06 421 LEU A CA 1
ATOM 3195 C C . LEU A 1 421 ? 24.734 -10.922 -9.398 1 92.06 421 LEU A C 1
ATOM 3197 O O . LEU A 1 421 ? 24.422 -11.578 -8.398 1 92.06 421 LEU A O 1
ATOM 3201 N N . GLY A 1 422 ? 25.109 -9.609 -9.328 1 87.44 422 GLY A N 1
ATOM 3202 C CA . GLY A 1 422 ? 25.125 -8.906 -8.062 1 87.44 422 GLY A CA 1
ATOM 3203 C C . GLY A 1 422 ? 26.359 -9.203 -7.227 1 87.44 422 GLY A C 1
ATOM 3204 O O . GLY A 1 422 ? 26.406 -8.875 -6.039 1 87.44 422 GLY A O 1
ATOM 3205 N N . VAL A 1 423 ? 27.297 -9.953 -7.707 1 88.69 423 VAL A N 1
ATOM 3206 C CA . VAL A 1 423 ? 28.516 -10.281 -6.996 1 88.69 423 VAL A CA 1
ATOM 3207 C C . VAL A 1 423 ? 29.734 -9.953 -7.871 1 88.69 423 VAL A C 1
ATOM 3209 O O . VAL A 1 423 ? 29.703 -10.195 -9.086 1 88.69 423 VAL A O 1
ATOM 3212 N N . ALA A 1 424 ? 30.688 -9.258 -7.238 1 90.62 424 ALA A N 1
ATOM 3213 C CA . ALA A 1 424 ? 31.938 -8.977 -7.938 1 90.62 424 ALA A CA 1
ATOM 3214 C C . ALA A 1 424 ? 32.844 -10.188 -7.938 1 90.62 424 ALA A C 1
ATOM 3216 O O . ALA A 1 424 ? 33.156 -10.75 -6.883 1 90.62 424 ALA A O 1
ATOM 3217 N N . LEU A 1 425 ? 33.219 -10.727 -9.156 1 94.19 425 LEU A N 1
ATOM 3218 C CA . LEU A 1 425 ? 34.156 -11.836 -9.32 1 94.19 425 LEU A CA 1
ATOM 3219 C C . LEU A 1 425 ? 35.438 -11.367 -9.961 1 94.19 425 LEU A C 1
ATOM 3221 O O . LEU A 1 425 ? 35.438 -10.578 -10.898 1 94.19 425 LEU A O 1
ATOM 3225 N N . PRO A 1 426 ? 36.594 -11.781 -9.344 1 95.25 426 PRO A N 1
ATOM 3226 C CA . PRO A 1 426 ? 37.844 -11.422 -9.992 1 95.25 426 PRO A CA 1
ATOM 3227 C C . PRO A 1 426 ? 37.938 -11.922 -11.43 1 95.25 426 PRO A C 1
ATOM 3229 O O . PRO A 1 426 ? 37.438 -13 -11.742 1 95.25 426 PRO A O 1
ATOM 3232 N N . SER A 1 427 ? 38.562 -11.117 -12.297 1 96 427 SER A N 1
ATOM 3233 C CA . SER A 1 427 ? 38.688 -11.453 -13.711 1 96 427 SER A CA 1
ATOM 3234 C C . SER A 1 427 ? 39.375 -12.797 -13.906 1 96 427 SER A C 1
ATOM 3236 O O . SER A 1 427 ? 39.031 -13.562 -14.805 1 96 427 SER A O 1
ATOM 3238 N N . ASP A 1 428 ? 40.312 -13.156 -13.062 1 96.19 428 ASP A N 1
ATOM 3239 C CA . ASP A 1 428 ? 41.062 -14.414 -13.18 1 96.19 428 ASP A CA 1
ATOM 3240 C C . ASP A 1 428 ? 40.156 -15.609 -12.906 1 96.19 428 ASP A C 1
ATOM 3242 O O . ASP A 1 428 ? 40.281 -16.656 -13.547 1 96.19 428 ASP A O 1
ATOM 3246 N N . GLU A 1 429 ? 39.344 -15.438 -12.039 1 95.81 429 GLU A N 1
ATOM 3247 C CA . GLU A 1 429 ? 38.406 -16.5 -11.742 1 95.81 429 GLU A CA 1
ATOM 3248 C C . GLU A 1 429 ? 37.438 -16.734 -12.898 1 95.81 429 GLU A C 1
ATOM 3250 O O . GLU A 1 429 ? 37.125 -17.891 -13.242 1 95.81 429 GLU A O 1
ATOM 3255 N N . VAL A 1 430 ? 36.969 -15.672 -13.477 1 97.25 430 VAL A N 1
ATOM 3256 C CA . VAL A 1 430 ? 36.062 -15.758 -14.617 1 97.25 430 VAL A CA 1
ATOM 3257 C C . VAL A 1 430 ? 36.75 -16.484 -15.766 1 97.25 430 VAL A C 1
ATOM 3259 O O . VAL A 1 430 ? 36.188 -17.406 -16.359 1 97.25 430 VAL A O 1
ATOM 3262 N N . VAL A 1 431 ? 38 -16.094 -16 1 97.62 431 VAL A N 1
ATOM 3263 C CA . VAL A 1 431 ? 38.781 -16.703 -17.078 1 97.62 431 VAL A CA 1
ATOM 3264 C C . VAL A 1 431 ? 38.969 -18.188 -16.781 1 97.62 431 VAL A C 1
ATOM 3266 O O . VAL A 1 431 ? 38.844 -19.031 -17.672 1 97.62 431 VAL A O 1
ATOM 3269 N N . ASP A 1 432 ? 39.281 -18.484 -15.578 1 97 432 ASP A N 1
ATOM 3270 C CA . ASP A 1 432 ? 39.531 -19.875 -15.18 1 97 432 ASP A CA 1
ATOM 3271 C C . ASP A 1 432 ? 38.25 -20.719 -15.383 1 97 432 ASP A C 1
ATOM 3273 O O . ASP A 1 432 ? 38.344 -21.797 -15.969 1 97 432 ASP A O 1
ATOM 3277 N N . ILE A 1 433 ? 37.156 -20.25 -14.906 1 96.5 433 ILE A N 1
ATOM 3278 C CA . ILE A 1 433 ? 35.875 -20.953 -15 1 96.5 433 ILE A CA 1
ATOM 3279 C C . ILE A 1 433 ? 35.562 -21.234 -16.469 1 96.5 433 ILE A C 1
ATOM 3281 O O . ILE A 1 433 ? 35.281 -22.375 -16.844 1 96.5 433 ILE A O 1
ATOM 3285 N N . LEU A 1 434 ? 35.594 -20.234 -17.266 1 98.06 434 LEU A N 1
ATOM 3286 C CA . LEU A 1 434 ? 35.188 -20.359 -18.672 1 98.06 434 LEU A CA 1
ATOM 3287 C C . LEU A 1 434 ? 36.156 -21.25 -19.438 1 98.06 434 LEU A C 1
ATOM 3289 O O . LEU A 1 434 ? 35.719 -22.062 -20.266 1 98.06 434 LEU A O 1
ATOM 3293 N N . ASN A 1 435 ? 37.406 -21.125 -19.156 1 97.81 435 ASN A N 1
ATOM 3294 C CA . ASN A 1 435 ? 38.375 -21.984 -19.812 1 97.81 435 ASN A CA 1
ATOM 3295 C C . ASN A 1 435 ? 38.188 -23.453 -19.422 1 97.81 435 ASN A C 1
ATOM 3297 O O . ASN A 1 435 ? 38.344 -24.344 -20.25 1 97.81 435 ASN A O 1
ATOM 3301 N N . ARG A 1 436 ? 37.906 -23.719 -18.219 1 96.06 436 ARG A N 1
ATOM 3302 C CA . ARG A 1 436 ? 37.688 -25.078 -17.766 1 96.06 436 ARG A CA 1
ATOM 3303 C C . ARG A 1 436 ? 36.438 -25.672 -18.422 1 96.06 436 ARG A C 1
ATOM 3305 O O . ARG A 1 436 ? 36.312 -26.875 -18.594 1 96.06 436 ARG A O 1
ATOM 3312 N N . LEU A 1 437 ? 35.531 -24.828 -18.797 1 96.81 437 LEU A N 1
ATOM 3313 C CA . LEU A 1 437 ? 34.344 -25.25 -19.516 1 96.81 437 LEU A CA 1
ATOM 3314 C C . LEU A 1 437 ? 34.656 -25.391 -21.016 1 96.81 437 LEU A C 1
ATOM 3316 O O . LEU A 1 437 ? 33.719 -25.594 -21.812 1 96.81 437 LEU A O 1
ATOM 3320 N N . GLU A 1 438 ? 35.875 -25.312 -21.344 1 96.31 438 GLU A N 1
ATOM 3321 C CA . GLU A 1 438 ? 36.375 -25.438 -22.703 1 96.31 438 GLU A CA 1
ATOM 3322 C C . GLU A 1 438 ? 35.875 -24.297 -23.578 1 96.31 438 GLU A C 1
ATOM 3324 O O . GLU A 1 438 ? 35.688 -24.469 -24.781 1 96.31 438 GLU A O 1
ATOM 3329 N N . ILE A 1 439 ? 35.531 -23.172 -22.969 1 97.88 439 ILE A N 1
ATOM 3330 C CA . ILE A 1 439 ? 35.312 -21.906 -23.656 1 97.88 439 ILE A CA 1
ATOM 3331 C C . ILE A 1 439 ? 36.594 -21.062 -23.641 1 97.88 439 ILE A C 1
ATOM 3333 O O . ILE A 1 439 ? 36.906 -20.453 -22.625 1 97.88 439 ILE A O 1
ATOM 3337 N N . VAL A 1 440 ? 37.219 -21.047 -24.766 1 97.81 440 VAL A N 1
ATOM 3338 C CA . VAL A 1 440 ? 38.469 -20.344 -24.812 1 97.81 440 VAL A CA 1
ATOM 3339 C C . VAL A 1 440 ? 38.25 -18.844 -24.562 1 97.81 440 VAL A C 1
ATOM 3341 O O . VAL A 1 440 ? 37.562 -18.172 -25.328 1 97.81 440 VAL A O 1
ATOM 3344 N N . THR A 1 441 ? 38.781 -18.375 -23.453 1 98.12 441 THR A N 1
ATOM 3345 C CA . THR A 1 441 ? 38.469 -17.016 -23 1 98.12 441 THR A CA 1
ATOM 3346 C C . THR A 1 441 ? 39.75 -16.234 -22.75 1 98.12 441 THR A C 1
ATOM 3348 O O . THR A 1 441 ? 40.688 -16.75 -22.141 1 98.12 441 THR A O 1
ATOM 3351 N N . GLN A 1 442 ? 39.75 -15.07 -23.281 1 97.31 442 GLN A N 1
ATOM 3352 C CA . GLN A 1 442 ? 40.812 -14.102 -23.016 1 97.31 442 GLN A CA 1
ATOM 3353 C C . GLN A 1 442 ? 40.219 -12.797 -22.469 1 97.31 442 GLN A C 1
ATOM 3355 O O . GLN A 1 442 ? 39.125 -12.375 -22.859 1 97.31 442 GLN A O 1
ATOM 3360 N N . PHE A 1 443 ? 40.938 -12.242 -21.5 1 97.06 443 PHE A N 1
ATOM 3361 C CA . PHE A 1 443 ? 40.531 -10.977 -20.906 1 97.06 443 PHE A CA 1
ATOM 3362 C C . PHE A 1 443 ? 41.375 -9.828 -21.438 1 97.06 443 PHE A C 1
ATOM 3364 O O . PHE A 1 443 ? 42.594 -9.867 -21.359 1 97.06 443 PHE A O 1
ATOM 3371 N N . ASP A 1 444 ? 40.688 -8.828 -22.047 1 93.81 444 ASP A N 1
ATOM 3372 C CA . ASP A 1 444 ? 41.438 -7.727 -22.625 1 93.81 444 ASP A CA 1
ATOM 3373 C C . ASP A 1 444 ? 41.469 -6.516 -21.703 1 93.81 444 ASP A C 1
ATOM 3375 O O . ASP A 1 444 ? 41.906 -5.438 -22.094 1 93.81 444 ASP A O 1
ATOM 3379 N N . GLY A 1 445 ? 41.031 -6.555 -20.531 1 91.56 445 GLY A N 1
ATOM 3380 C CA . GLY A 1 445 ? 41.031 -5.469 -19.562 1 91.56 445 GLY A CA 1
ATOM 3381 C C . GLY A 1 445 ? 39.625 -4.957 -19.25 1 91.56 445 GLY A C 1
ATOM 3382 O O . GLY A 1 445 ? 39.344 -4.566 -18.125 1 91.56 445 GLY A O 1
ATOM 3383 N N . ASP A 1 446 ? 38.844 -4.977 -20.297 1 92.81 446 ASP A N 1
ATOM 3384 C CA . ASP A 1 446 ? 37.5 -4.434 -20.094 1 92.81 446 ASP A CA 1
ATOM 3385 C C . ASP A 1 446 ? 36.438 -5.469 -20.438 1 92.81 446 ASP A C 1
ATOM 3387 O O . ASP A 1 446 ? 35.281 -5.379 -19.969 1 92.81 446 ASP A O 1
ATOM 3391 N N . LYS A 1 447 ? 36.719 -6.277 -21.266 1 96.62 447 LYS A N 1
ATOM 3392 C CA . LYS A 1 447 ? 35.75 -7.293 -21.688 1 96.62 447 LYS A CA 1
ATOM 3393 C C . LYS A 1 447 ? 36.438 -8.641 -21.891 1 96.62 447 LYS A C 1
ATOM 3395 O O . LYS A 1 447 ? 37.656 -8.711 -22.078 1 96.62 447 LYS A O 1
ATOM 3400 N N . PHE A 1 448 ? 35.781 -9.711 -21.75 1 97.88 448 PHE A N 1
ATOM 3401 C CA . PHE A 1 448 ? 36.219 -11.062 -22.062 1 97.88 448 PHE A CA 1
ATOM 3402 C C . PHE A 1 448 ? 35.844 -11.438 -23.484 1 97.88 448 PHE A C 1
ATOM 3404 O O . PHE A 1 448 ? 34.75 -11.148 -23.938 1 97.88 448 PHE A O 1
ATOM 3411 N N . ILE A 1 449 ? 36.781 -11.914 -24.203 1 98.06 449 ILE A N 1
ATOM 3412 C CA . ILE A 1 449 ? 36.562 -12.492 -25.531 1 98.06 449 ILE A CA 1
ATOM 3413 C C . ILE A 1 449 ? 36.5 -14.008 -25.422 1 98.06 449 ILE A C 1
ATOM 3415 O O . ILE A 1 449 ? 37.5 -14.656 -25.141 1 98.06 449 ILE A O 1
ATOM 3419 N N . CYS A 1 450 ? 35.344 -14.562 -25.625 1 98.19 450 CYS A N 1
ATOM 3420 C CA . CYS A 1 450 ? 35.094 -15.969 -25.359 1 98.19 450 CYS A CA 1
ATOM 3421 C C . CYS A 1 450 ? 34.719 -16.719 -26.625 1 98.19 450 CYS A C 1
ATOM 3423 O O . CYS A 1 450 ? 33.812 -16.312 -27.344 1 98.19 450 CYS A O 1
ATOM 3425 N N . GLN A 1 451 ? 35.406 -17.766 -26.891 1 97.81 451 GLN A N 1
ATOM 3426 C CA . GLN A 1 451 ? 35.125 -18.641 -28.016 1 97.81 451 GLN A CA 1
ATOM 3427 C C . GLN A 1 451 ? 34.406 -19.906 -27.547 1 97.81 451 GLN A C 1
ATOM 3429 O O . GLN A 1 451 ? 35.031 -20.812 -27 1 97.81 451 GLN A O 1
ATOM 3434 N N . PRO A 1 452 ? 33.094 -19.922 -27.781 1 97.12 452 PRO A N 1
ATOM 3435 C CA . PRO A 1 452 ? 32.375 -21.141 -27.359 1 97.12 452 PRO A CA 1
ATOM 3436 C C . PRO A 1 452 ? 32.844 -22.391 -28.094 1 97.12 452 PRO A C 1
ATOM 3438 O O . PRO A 1 452 ? 33.219 -22.312 -29.281 1 97.12 452 PRO A O 1
ATOM 3441 N N . PRO A 1 453 ? 32.906 -23.578 -27.422 1 96.94 453 PRO A N 1
ATOM 3442 C CA . PRO A 1 453 ? 33.281 -24.828 -28.094 1 96.94 453 PRO A CA 1
ATOM 3443 C C . PRO A 1 453 ? 32.156 -25.344 -29.016 1 96.94 453 PRO A C 1
ATOM 3445 O O . PRO A 1 453 ? 31.047 -24.828 -29 1 96.94 453 PRO A O 1
ATOM 3448 N N . SER A 1 454 ? 32.438 -26.344 -29.859 1 96.31 454 SER A N 1
ATOM 3449 C CA . SER A 1 454 ? 31.516 -26.875 -30.844 1 96.31 454 SER A CA 1
ATOM 3450 C C . SER A 1 454 ? 30.391 -27.656 -30.188 1 96.31 454 SER A C 1
ATOM 3452 O O . SER A 1 454 ? 29.297 -27.781 -30.75 1 96.31 454 SER A O 1
ATOM 3454 N N . HIS A 1 455 ? 30.609 -28.125 -28.953 1 95.88 455 HIS A N 1
ATOM 3455 C CA . HIS A 1 455 ? 29.625 -29 -28.328 1 95.88 455 HIS A CA 1
ATOM 3456 C C . HIS A 1 455 ? 28.578 -28.188 -27.562 1 95.88 455 HIS A C 1
ATOM 3458 O O . HIS A 1 455 ? 27.562 -28.734 -27.125 1 95.88 455 HIS A O 1
ATOM 3464 N N . ARG A 1 456 ? 28.812 -26.938 -27.328 1 95.69 456 ARG A N 1
ATOM 3465 C CA . ARG A 1 456 ? 27.844 -26.125 -26.609 1 95.69 456 ARG A CA 1
ATOM 3466 C C . ARG A 1 456 ? 27.016 -25.266 -27.562 1 95.69 456 ARG A C 1
ATOM 3468 O O . ARG A 1 456 ? 27.406 -24.141 -27.875 1 95.69 456 ARG A O 1
ATOM 3475 N N . PHE A 1 457 ? 25.859 -25.781 -27.828 1 91.06 457 PHE A N 1
ATOM 3476 C CA . PHE A 1 457 ? 24.969 -25.125 -28.797 1 91.06 457 PHE A CA 1
ATOM 3477 C C . PHE A 1 457 ? 24.172 -24.016 -28.109 1 91.06 457 PHE A C 1
ATOM 3479 O O . PHE A 1 457 ? 23.609 -23.156 -28.781 1 91.06 457 PHE A O 1
ATOM 3486 N N . ASP A 1 458 ? 24.172 -23.953 -26.812 1 92.75 458 ASP A N 1
ATOM 3487 C CA . ASP A 1 458 ? 23.328 -23.047 -26.047 1 92.75 458 ASP A CA 1
ATOM 3488 C C . ASP A 1 458 ? 24.078 -21.75 -25.734 1 92.75 458 ASP A C 1
ATOM 3490 O O . ASP A 1 458 ? 23.484 -20.797 -25.203 1 92.75 458 ASP A O 1
ATOM 3494 N N . ILE A 1 459 ? 25.312 -21.672 -26.031 1 96 459 ILE A N 1
ATOM 3495 C CA . ILE A 1 459 ? 26.094 -20.5 -25.719 1 96 459 ILE A CA 1
ATOM 3496 C C . ILE A 1 459 ? 26.219 -19.609 -26.953 1 96 459 ILE A C 1
ATOM 3498 O O . ILE A 1 459 ? 26.953 -19.922 -27.875 1 96 459 ILE A O 1
ATOM 3502 N N . ASN A 1 460 ? 25.453 -18.5 -26.953 1 95.25 460 ASN A N 1
ATOM 3503 C CA . ASN A 1 460 ? 25.422 -17.656 -28.141 1 95.25 460 ASN A CA 1
ATOM 3504 C C . ASN A 1 460 ? 25.547 -16.188 -27.797 1 95.25 460 ASN A C 1
ATOM 3506 O O . ASN A 1 460 ? 25.891 -15.367 -28.656 1 95.25 460 ASN A O 1
ATOM 3510 N N . ILE A 1 461 ? 25.297 -15.789 -26.547 1 96.44 461 ILE A N 1
ATOM 3511 C CA . ILE A 1 461 ? 25.312 -14.383 -26.156 1 96.44 461 ILE A CA 1
ATOM 3512 C C . ILE A 1 461 ? 26.031 -14.227 -24.812 1 96.44 461 ILE A C 1
ATOM 3514 O O . ILE A 1 461 ? 26.359 -15.211 -24.156 1 96.44 461 ILE A O 1
ATOM 3518 N N . ALA A 1 462 ? 26.297 -12.992 -24.469 1 96.94 462 ALA A N 1
ATOM 3519 C CA . ALA A 1 462 ? 27.031 -12.688 -23.234 1 96.94 462 ALA A CA 1
ATOM 3520 C C . ALA A 1 462 ? 26.312 -13.227 -22.016 1 96.94 462 ALA A C 1
ATOM 3522 O O . ALA A 1 462 ? 26.953 -13.711 -21.078 1 96.94 462 ALA A O 1
ATOM 3523 N N . GLU A 1 463 ? 24.953 -13.148 -22.062 1 96.5 463 GLU A N 1
ATOM 3524 C CA . GLU A 1 463 ? 24.172 -13.594 -20.922 1 96.5 463 GLU A CA 1
ATOM 3525 C C . GLU A 1 463 ? 24.328 -15.094 -20.688 1 96.5 463 GLU A C 1
ATOM 3527 O O . GLU A 1 463 ? 24.266 -15.562 -19.547 1 96.5 463 GLU A O 1
ATOM 3532 N N . ASP A 1 464 ? 24.578 -15.852 -21.703 1 96.81 464 ASP A N 1
ATOM 3533 C CA . ASP A 1 464 ? 24.812 -17.281 -21.562 1 96.81 464 ASP A CA 1
ATOM 3534 C C . ASP A 1 464 ? 26.109 -17.562 -20.812 1 96.81 464 ASP A C 1
ATOM 3536 O O . ASP A 1 464 ? 26.188 -18.5 -20.016 1 96.81 464 ASP A O 1
ATOM 3540 N N . LEU A 1 465 ? 27.062 -16.734 -21.047 1 97.75 465 LEU A N 1
ATOM 3541 C CA . LEU A 1 465 ? 28.344 -16.875 -20.375 1 97.75 465 LEU A CA 1
ATOM 3542 C C . LEU A 1 465 ? 28.203 -16.547 -18.891 1 97.75 465 LEU A C 1
ATOM 3544 O O . LEU A 1 465 ? 28.766 -17.234 -18.031 1 97.75 465 LEU A O 1
ATOM 3548 N N . VAL A 1 466 ? 27.5 -15.484 -18.656 1 97.06 466 VAL A N 1
ATOM 3549 C CA . VAL A 1 466 ? 27.281 -15.086 -17.281 1 97.06 466 VAL A CA 1
ATOM 3550 C C . VAL A 1 466 ? 26.594 -16.219 -16.516 1 97.06 466 VAL A C 1
ATOM 3552 O O . VAL A 1 466 ? 26.906 -16.469 -15.352 1 97.06 466 VAL A O 1
ATOM 3555 N N . GLU A 1 467 ? 25.641 -16.859 -17.203 1 96 467 GLU A N 1
ATOM 3556 C CA . GLU A 1 467 ? 24.969 -18 -16.594 1 96 467 GLU A CA 1
ATOM 3557 C C . GLU A 1 467 ? 25.969 -19.094 -16.219 1 96 467 GLU A C 1
ATOM 3559 O O . GLU A 1 467 ? 25.906 -19.656 -15.117 1 96 467 GLU A O 1
ATOM 3564 N N . GLU A 1 468 ? 26.844 -19.422 -17.109 1 96.81 468 GLU A N 1
ATOM 3565 C CA . GLU A 1 468 ? 27.844 -20.453 -16.859 1 96.81 468 GLU A CA 1
ATOM 3566 C C . GLU A 1 468 ? 28.75 -20.047 -15.688 1 96.81 468 GLU A C 1
ATOM 3568 O O . GLU A 1 468 ? 29.094 -20.891 -14.852 1 96.81 468 GLU A O 1
ATOM 3573 N N . ILE A 1 469 ? 29.094 -18.797 -15.672 1 96.81 469 ILE A N 1
ATOM 3574 C CA . ILE A 1 469 ? 29.922 -18.297 -14.578 1 96.81 469 ILE A CA 1
ATOM 3575 C C . ILE A 1 469 ? 29.188 -18.484 -13.25 1 96.81 469 ILE A C 1
ATOM 3577 O O . ILE A 1 469 ? 29.75 -18.969 -12.281 1 96.81 469 ILE A O 1
ATOM 3581 N N . ALA A 1 470 ? 27.953 -18.094 -13.242 1 94.94 470 ALA A N 1
ATOM 3582 C CA . ALA A 1 470 ? 27.141 -18.219 -12.039 1 94.94 470 ALA A CA 1
ATOM 3583 C C . ALA A 1 470 ? 27.016 -19.688 -11.617 1 94.94 470 ALA A C 1
ATOM 3585 O O . ALA A 1 470 ? 27.141 -20.016 -10.438 1 94.94 470 ALA A O 1
ATOM 3586 N N . ARG A 1 471 ? 26.75 -20.562 -12.578 1 94.31 471 ARG A N 1
ATOM 3587 C CA . ARG A 1 471 ? 26.547 -21.984 -12.336 1 94.31 471 ARG A CA 1
ATOM 3588 C C . ARG A 1 471 ? 27.781 -22.625 -11.688 1 94.31 471 ARG A C 1
ATOM 3590 O O . ARG A 1 471 ? 27.656 -23.344 -10.703 1 94.31 471 ARG A O 1
ATOM 3597 N N . ILE A 1 472 ? 28.906 -22.328 -12.164 1 95.12 472 ILE A N 1
ATOM 3598 C CA . ILE A 1 472 ? 30.141 -22.969 -11.711 1 95.12 472 ILE A CA 1
ATOM 3599 C C . ILE A 1 472 ? 30.625 -22.312 -10.414 1 95.12 472 ILE A C 1
ATOM 3601 O O . ILE A 1 472 ? 31.125 -22.984 -9.516 1 95.12 472 ILE A O 1
ATOM 3605 N N . HIS A 1 473 ? 30.484 -20.938 -10.414 1 93.44 473 HIS A N 1
ATOM 3606 C CA . HIS A 1 473 ? 30.781 -20.25 -9.156 1 93.44 473 HIS A CA 1
ATOM 3607 C C . HIS A 1 473 ? 29.891 -20.766 -8.023 1 93.44 473 HIS A C 1
ATOM 3609 O O . HIS A 1 473 ? 30.344 -20.906 -6.887 1 93.44 473 HIS A O 1
ATOM 3615 N N . GLY A 1 474 ? 28.688 -21.156 -8.352 1 90.31 474 GLY A N 1
ATOM 3616 C CA . GLY A 1 474 ? 27.734 -21.656 -7.379 1 90.31 474 GLY A CA 1
ATOM 3617 C C . GLY A 1 474 ? 26.688 -20.641 -6.961 1 90.31 474 GLY A C 1
ATOM 3618 O O . GLY A 1 474 ? 27.031 -19.594 -6.406 1 90.31 474 GLY A O 1
ATOM 3619 N N . TYR A 1 475 ? 25.5 -21 -7.191 1 88.31 475 TYR A N 1
ATOM 3620 C CA . TYR A 1 475 ? 24.406 -20.094 -6.848 1 88.31 475 TYR A CA 1
ATOM 3621 C C . TYR A 1 475 ? 24.344 -19.875 -5.34 1 88.31 475 TYR A C 1
ATOM 3623 O O . TYR A 1 475 ? 23.891 -18.812 -4.883 1 88.31 475 TYR A O 1
ATOM 3631 N N . ASP A 1 476 ? 24.781 -20.828 -4.555 1 86.75 476 ASP A N 1
ATOM 3632 C CA . ASP A 1 476 ? 24.766 -20.734 -3.098 1 86.75 476 ASP A CA 1
ATOM 3633 C C . ASP A 1 476 ? 25.75 -19.688 -2.592 1 86.75 476 ASP A C 1
ATOM 3635 O O . ASP A 1 476 ? 25.641 -19.234 -1.449 1 86.75 476 ASP A O 1
ATOM 3639 N N . HIS A 1 477 ? 26.672 -19.312 -3.473 1 87.94 477 HIS A N 1
ATOM 3640 C CA . HIS A 1 477 ? 27.672 -18.344 -3.074 1 87.94 477 HIS A CA 1
ATOM 3641 C C . HIS A 1 477 ? 27.219 -16.922 -3.4 1 87.94 477 HIS A C 1
ATOM 3643 O O . HIS A 1 477 ? 27.922 -15.953 -3.084 1 87.94 477 HIS A O 1
ATOM 3649 N N . ILE A 1 478 ? 26.109 -16.859 -4.074 1 88.88 478 ILE A N 1
ATOM 3650 C CA . ILE A 1 478 ? 25.547 -15.547 -4.375 1 88.88 478 ILE A CA 1
ATOM 3651 C C . ILE A 1 478 ? 24.562 -15.133 -3.279 1 88.88 478 ILE A C 1
ATOM 3653 O O . ILE A 1 478 ? 23.469 -15.688 -3.178 1 88.88 478 ILE A O 1
ATOM 3657 N N . LYS A 1 479 ? 24.953 -14.195 -2.432 1 85.31 479 LYS A N 1
ATOM 3658 C CA . LYS A 1 479 ? 24.156 -13.766 -1.287 1 85.31 479 LYS A CA 1
ATOM 3659 C C . LYS A 1 479 ? 22.906 -13.008 -1.736 1 85.31 479 LYS A C 1
ATOM 3661 O O . LYS A 1 479 ? 22.969 -12.18 -2.648 1 85.31 479 LYS A O 1
ATOM 3666 N N . PRO A 1 480 ? 21.781 -13.398 -1.188 1 80.06 480 PRO A N 1
ATOM 3667 C CA . PRO A 1 480 ? 20.562 -12.641 -1.521 1 80.06 480 PRO A CA 1
ATOM 3668 C C . PRO A 1 480 ? 20.656 -11.172 -1.111 1 80.06 480 PRO A C 1
ATOM 3670 O O . PRO A 1 480 ? 21.234 -10.852 -0.075 1 80.06 480 PRO A O 1
ATOM 3673 N N . ARG A 1 481 ? 20.406 -10.188 -1.93 1 74.31 481 ARG A N 1
ATOM 3674 C CA . ARG A 1 481 ? 20.312 -8.75 -1.659 1 74.31 481 ARG A CA 1
ATOM 3675 C C . ARG A 1 481 ? 18.922 -8.219 -1.977 1 74.31 481 ARG A C 1
ATOM 3677 O O . ARG A 1 481 ? 18.312 -8.594 -2.988 1 74.31 481 ARG A O 1
ATOM 3684 N N . LEU A 1 482 ? 18.406 -7.582 -1.045 1 69.44 482 LEU A N 1
ATOM 3685 C CA . LEU A 1 482 ? 17.125 -6.953 -1.327 1 69.44 482 LEU A CA 1
ATOM 3686 C C . LEU A 1 482 ? 17.281 -5.836 -2.354 1 69.44 482 LEU A C 1
ATOM 3688 O O . LEU A 1 482 ? 18.266 -5.094 -2.328 1 69.44 482 LEU A O 1
ATOM 3692 N N . PRO A 1 483 ? 16.391 -5.809 -3.301 1 67.75 483 PRO A N 1
ATOM 3693 C CA . PRO A 1 483 ? 16.453 -4.715 -4.273 1 67.75 483 PRO A CA 1
ATOM 3694 C C . PRO A 1 483 ? 16.25 -3.342 -3.637 1 67.75 483 PRO A C 1
ATOM 3696 O O . PRO A 1 483 ? 15.57 -3.227 -2.617 1 67.75 483 PRO A O 1
ATOM 3699 N N . GLU A 1 484 ? 17.125 -2.279 -4.027 1 65.38 484 GLU A N 1
ATOM 3700 C CA . GLU A 1 484 ? 16.953 -0.886 -3.631 1 65.38 484 GLU A CA 1
ATOM 3701 C C . GLU A 1 484 ? 16.062 -0.138 -4.617 1 65.38 484 GLU A C 1
ATOM 3703 O O . GLU A 1 484 ? 16.328 -0.118 -5.82 1 65.38 484 GLU A O 1
ATOM 3708 N N . PHE A 1 485 ? 14.922 0.062 -4.164 1 62.53 485 PHE A N 1
ATOM 3709 C CA . PHE A 1 485 ? 14.008 0.761 -5.059 1 62.53 485 PHE A CA 1
ATOM 3710 C C . PHE A 1 485 ? 13.992 2.254 -4.754 1 62.53 485 PHE A C 1
ATOM 3712 O O . PHE A 1 485 ? 14.102 2.658 -3.594 1 62.53 485 PHE A O 1
ATOM 3719 N N . ALA A 1 486 ? 14.227 3.119 -5.875 1 63.31 486 ALA A N 1
ATOM 3720 C CA . ALA A 1 486 ? 13.938 4.543 -5.73 1 63.31 486 ALA A CA 1
ATOM 3721 C C . ALA A 1 486 ? 12.453 4.781 -5.465 1 63.31 486 ALA A C 1
ATOM 3723 O O . ALA A 1 486 ? 11.602 4.062 -5.992 1 63.31 486 ALA A O 1
ATOM 3724 N N . VAL A 1 487 ? 12.18 5.594 -4.445 1 60.69 487 VAL A N 1
ATOM 3725 C CA . VAL A 1 487 ? 10.781 5.898 -4.152 1 60.69 487 VAL A CA 1
ATOM 3726 C C . VAL A 1 487 ? 10.141 6.594 -5.355 1 60.69 487 VAL A C 1
ATOM 3728 O O . VAL A 1 487 ? 10.711 7.535 -5.906 1 60.69 487 VAL A O 1
ATOM 3731 N N . ASP A 1 488 ? 9.398 5.84 -6.117 1 61.72 488 ASP A N 1
ATOM 3732 C CA . ASP A 1 488 ? 8.547 6.477 -7.113 1 61.72 488 ASP A CA 1
ATOM 3733 C C . ASP A 1 488 ? 7.184 6.836 -6.52 1 61.72 488 ASP A C 1
ATOM 3735 O O . ASP A 1 488 ? 6.438 5.953 -6.086 1 61.72 488 ASP A O 1
ATOM 3739 N N . MET A 1 489 ? 6.953 8.156 -6.336 1 63.84 489 MET A N 1
ATOM 3740 C CA . MET A 1 489 ? 5.723 8.625 -5.703 1 63.84 489 MET A CA 1
ATOM 3741 C C . MET A 1 489 ? 4.543 8.531 -6.664 1 63.84 489 MET A C 1
ATOM 3743 O O . MET A 1 489 ? 3.424 8.922 -6.32 1 63.84 489 MET A O 1
ATOM 3747 N N . SER A 1 490 ? 4.945 8.086 -7.969 1 67.38 490 SER A N 1
ATOM 3748 C CA . SER A 1 490 ? 3.805 7.902 -8.859 1 67.38 490 SER A CA 1
ATOM 3749 C C . SER A 1 490 ? 2.879 6.797 -8.359 1 67.38 490 SER A C 1
ATOM 3751 O O . SER A 1 490 ? 3.344 5.762 -7.887 1 67.38 490 SER A O 1
ATOM 3753 N N . TYR A 1 491 ? 1.627 7.176 -8.008 1 67.75 491 TYR A N 1
ATOM 3754 C CA . TYR A 1 491 ? 0.671 6.234 -7.434 1 67.75 491 TYR A CA 1
ATOM 3755 C C . TYR A 1 491 ? -0.431 5.902 -8.43 1 67.75 491 TYR A C 1
ATOM 3757 O O . TYR A 1 491 ? -1.17 6.789 -8.867 1 67.75 491 TYR A O 1
ATOM 3765 N N . ASP A 1 492 ? -0.241 4.691 -9.133 1 77.56 492 ASP A N 1
ATOM 3766 C CA . ASP A 1 492 ? -1.375 4.148 -9.867 1 77.56 492 ASP A CA 1
ATOM 3767 C C . ASP A 1 492 ? -2.377 3.482 -8.93 1 77.56 492 ASP A C 1
ATOM 3769 O O . ASP A 1 492 ? -2.092 2.432 -8.352 1 77.56 492 ASP A O 1
ATOM 3773 N N . ASP A 1 493 ? -3.578 4.117 -8.836 1 85.69 493 ASP A N 1
ATOM 3774 C CA . ASP A 1 493 ? -4.551 3.686 -7.836 1 85.69 493 ASP A CA 1
ATOM 3775 C C . ASP A 1 493 ? -5.469 2.6 -8.398 1 85.69 493 ASP A C 1
ATOM 3777 O O . ASP A 1 493 ? -6.422 2.186 -7.738 1 85.69 493 ASP A O 1
ATOM 3781 N N . THR A 1 494 ? -5.199 2.156 -9.656 1 88.44 494 THR A N 1
ATOM 3782 C CA . THR A 1 494 ? -6.09 1.208 -10.312 1 88.44 494 THR A CA 1
ATOM 3783 C C . THR A 1 494 ? -6.223 -0.071 -9.492 1 88.44 494 THR A C 1
ATOM 3785 O O . THR A 1 494 ? -7.332 -0.553 -9.258 1 88.44 494 THR A O 1
ATOM 3788 N N . ALA A 1 495 ? -5.141 -0.573 -9.102 1 88.06 495 ALA A N 1
ATOM 3789 C CA . ALA A 1 495 ? -5.16 -1.812 -8.328 1 88.06 495 ALA A CA 1
ATOM 3790 C C . ALA A 1 495 ? -5.898 -1.62 -7.004 1 88.06 495 ALA A C 1
ATOM 3792 O O . ALA A 1 495 ? -6.691 -2.473 -6.598 1 88.06 495 ALA A O 1
ATOM 3793 N N . ASP A 1 496 ? -5.629 -0.502 -6.34 1 86.31 496 ASP A N 1
ATOM 3794 C CA . ASP A 1 496 ? -6.273 -0.214 -5.062 1 86.31 496 ASP A CA 1
ATOM 3795 C C . ASP A 1 496 ? -7.785 -0.064 -5.23 1 86.31 496 ASP A C 1
ATOM 3797 O O . ASP A 1 496 ? -8.562 -0.607 -4.441 1 86.31 496 ASP A O 1
ATOM 3801 N N . LEU A 1 497 ? -8.18 0.609 -6.242 1 90.25 497 LEU A N 1
ATOM 3802 C CA . LEU A 1 497 ? -9.602 0.84 -6.484 1 90.25 497 LEU A CA 1
ATOM 3803 C C . LEU A 1 497 ? -10.297 -0.457 -6.875 1 90.25 497 LEU A C 1
ATOM 3805 O O . LEU A 1 497 ? -11.43 -0.705 -6.453 1 90.25 497 LEU A O 1
ATOM 3809 N N . THR A 1 498 ? -9.672 -1.257 -7.676 1 92.56 498 THR A N 1
ATOM 3810 C CA . THR A 1 498 ? -10.227 -2.564 -8.008 1 92.56 498 THR A CA 1
ATOM 3811 C C . THR A 1 498 ? -10.406 -3.408 -6.75 1 92.56 498 THR A C 1
ATOM 3813 O O . THR A 1 498 ? -11.445 -4.055 -6.574 1 92.56 498 THR A O 1
ATOM 3816 N N . HIS A 1 499 ? -9.445 -3.377 -5.984 1 90.75 499 HIS A N 1
ATOM 3817 C CA . HIS A 1 499 ? -9.516 -4.105 -4.723 1 90.75 499 HIS A CA 1
ATOM 3818 C C . HIS A 1 499 ? -10.672 -3.617 -3.863 1 90.75 499 HIS A C 1
ATOM 3820 O O . HIS A 1 499 ? -11.375 -4.418 -3.246 1 90.75 499 HIS A O 1
ATOM 3826 N N . GLU A 1 500 ? -10.812 -2.365 -3.785 1 86.69 500 GLU A N 1
ATOM 3827 C CA . GLU A 1 500 ? -11.922 -1.793 -3.029 1 86.69 500 GLU A CA 1
ATOM 3828 C C . GLU A 1 500 ? -13.266 -2.271 -3.574 1 86.69 500 GLU A C 1
ATOM 3830 O O . GLU A 1 500 ? -14.195 -2.533 -2.809 1 86.69 500 GLU A O 1
ATOM 3835 N N . LEU A 1 501 ? -13.414 -2.342 -4.863 1 92.5 501 LEU A N 1
ATOM 3836 C CA . LEU A 1 501 ? -14.633 -2.867 -5.473 1 92.5 501 LEU A CA 1
ATOM 3837 C C . LEU A 1 501 ? -14.875 -4.312 -5.047 1 92.5 501 LEU A C 1
ATOM 3839 O O . LEU A 1 501 ? -16 -4.684 -4.703 1 92.5 501 LEU A O 1
ATOM 3843 N N . LYS A 1 502 ? -13.812 -5.051 -5.043 1 92.75 502 LYS A N 1
ATOM 3844 C CA . LYS A 1 502 ? -13.906 -6.445 -4.625 1 92.75 502 LYS A CA 1
ATOM 3845 C C . LYS A 1 502 ? -14.344 -6.555 -3.166 1 92.75 502 LYS A C 1
ATOM 3847 O O . LYS A 1 502 ? -15.211 -7.371 -2.832 1 92.75 502 LYS A O 1
ATOM 3852 N N . LEU A 1 503 ? -13.836 -5.75 -2.387 1 86.75 503 LEU A N 1
ATOM 3853 C CA . LEU A 1 503 ? -14.164 -5.77 -0.965 1 86.75 503 LEU A CA 1
ATOM 3854 C C . LEU A 1 503 ? -15.617 -5.383 -0.736 1 86.75 503 LEU A C 1
ATOM 3856 O O . LEU A 1 503 ? -16.266 -5.906 0.172 1 86.75 503 LEU A O 1
ATOM 3860 N N . SER A 1 504 ? -16.047 -4.465 -1.487 1 89.44 504 SER A N 1
ATOM 3861 C CA . SER A 1 504 ? -17.453 -4.07 -1.386 1 89.44 504 SER A CA 1
ATOM 3862 C C . SER A 1 504 ? -18.375 -5.258 -1.638 1 89.44 504 SER A C 1
ATOM 3864 O O . SER A 1 504 ? -19.328 -5.469 -0.899 1 89.44 504 SER A O 1
ATOM 3866 N N . LEU A 1 505 ? -18.078 -5.992 -2.604 1 92.75 505 LEU A N 1
ATOM 3867 C CA . LEU A 1 505 ? -18.906 -7.16 -2.92 1 92.75 505 LEU A CA 1
ATOM 3868 C C . LEU A 1 505 ? -18.734 -8.25 -1.864 1 92.75 505 LEU A C 1
ATOM 3870 O O . LEU A 1 505 ? -19.703 -8.906 -1.482 1 92.75 505 LEU A O 1
ATOM 3874 N N . ALA A 1 506 ? -17.531 -8.391 -1.417 1 89.19 506 ALA A N 1
ATOM 3875 C CA . ALA A 1 506 ? -17.297 -9.352 -0.341 1 89.19 506 ALA A CA 1
ATOM 3876 C C . ALA A 1 506 ? -18.125 -9 0.896 1 89.19 506 ALA A C 1
ATOM 3878 O O . ALA A 1 506 ? -18.719 -9.875 1.527 1 89.19 506 ALA A O 1
ATOM 3879 N N . ALA A 1 507 ? -18.141 -7.793 1.146 1 82.56 507 ALA A N 1
ATOM 3880 C CA . ALA A 1 507 ? -18.906 -7.305 2.293 1 82.56 507 ALA A CA 1
ATOM 3881 C C . ALA A 1 507 ? -20.391 -7.551 2.104 1 82.56 507 ALA A C 1
ATOM 3883 O O . ALA A 1 507 ? -21.141 -7.68 3.078 1 82.56 507 ALA A O 1
ATOM 3884 N N . SER A 1 508 ? -20.781 -7.648 0.881 1 87.31 508 SER A N 1
ATOM 3885 C CA . SER A 1 508 ? -22.188 -7.91 0.562 1 87.31 508 SER A CA 1
ATOM 3886 C C . SER A 1 508 ? -22.484 -9.406 0.523 1 87.31 508 SER A C 1
ATOM 3888 O O . SER A 1 508 ? -23.562 -9.828 0.116 1 87.31 508 SER A O 1
ATOM 3890 N N . GLY A 1 509 ? -21.484 -10.203 0.767 1 88.06 509 GLY A N 1
ATOM 3891 C CA . GLY A 1 509 ? -21.703 -11.641 0.896 1 88.06 509 GLY A CA 1
ATOM 3892 C C . GLY A 1 509 ? -21.266 -12.422 -0.328 1 88.06 509 GLY A C 1
ATOM 3893 O O . GLY A 1 509 ? -21.516 -13.625 -0.424 1 88.06 509 GLY A O 1
ATOM 3894 N N . TYR A 1 510 ? -20.609 -11.734 -1.232 1 94.38 510 TYR A N 1
ATOM 3895 C CA . TYR A 1 510 ? -20.156 -12.422 -2.434 1 94.38 510 TYR A CA 1
ATOM 3896 C C . TYR A 1 510 ? -18.766 -13.008 -2.227 1 94.38 510 TYR A C 1
ATOM 3898 O O . TYR A 1 510 ? -17.969 -12.477 -1.453 1 94.38 510 TYR A O 1
ATOM 3906 N N . PHE A 1 511 ? -18.5 -14.055 -2.975 1 94.56 511 PHE A N 1
ATOM 3907 C CA . PHE A 1 511 ? -17.172 -14.656 -3.049 1 94.56 511 PHE A CA 1
ATOM 3908 C C . PHE A 1 511 ? -16.562 -14.445 -4.43 1 94.56 511 PHE A C 1
ATOM 3910 O O . PHE A 1 511 ? -17.25 -14.547 -5.445 1 94.56 511 PHE A O 1
ATOM 3917 N N . GLU A 1 512 ? -15.305 -14.289 -4.406 1 96.19 512 GLU A N 1
ATOM 3918 C CA . GLU A 1 512 ? -14.633 -14.125 -5.691 1 96.19 512 GLU A CA 1
ATOM 3919 C C . GLU A 1 512 ? -14.352 -15.477 -6.34 1 96.19 512 GLU A C 1
ATOM 3921 O O . GLU A 1 512 ? -13.828 -16.391 -5.691 1 96.19 512 GLU A O 1
ATOM 3926 N N . ALA A 1 513 ? -14.758 -15.562 -7.547 1 96.94 513 ALA A N 1
ATOM 3927 C CA . ALA A 1 513 ? -14.414 -16.719 -8.375 1 96.94 513 ALA A CA 1
ATOM 3928 C C . ALA A 1 513 ? -13.352 -16.359 -9.406 1 96.94 513 ALA A C 1
ATOM 3930 O O . ALA A 1 513 ? -13.344 -15.242 -9.938 1 96.94 513 ALA A O 1
ATOM 3931 N N . VAL A 1 514 ? -12.438 -17.266 -9.602 1 95.62 514 VAL A N 1
ATOM 3932 C CA . VAL A 1 514 ? -11.43 -17.125 -10.656 1 95.62 514 VAL A CA 1
ATOM 3933 C C . VAL A 1 514 ? -11.539 -18.297 -11.617 1 95.62 514 VAL A C 1
ATOM 3935 O O . VAL A 1 514 ? -11.203 -19.438 -11.258 1 95.62 514 VAL A O 1
ATOM 3938 N N . SER A 1 515 ? -11.984 -18 -12.758 1 94.56 515 SER A N 1
ATOM 3939 C CA . SER A 1 515 ? -12.234 -19.062 -13.727 1 94.56 515 SER A CA 1
ATOM 3940 C C . SER A 1 515 ? -11.367 -18.891 -14.969 1 94.56 515 SER A C 1
ATOM 3942 O O . SER A 1 515 ? -10.664 -17.891 -15.109 1 94.56 515 SER A O 1
ATOM 3944 N N . PHE A 1 516 ? -11.414 -19.844 -15.859 1 92.25 516 PHE A N 1
ATOM 3945 C CA . PHE A 1 516 ? -10.672 -19.797 -17.109 1 92.25 516 PHE A CA 1
ATOM 3946 C C . PHE A 1 516 ? -11.336 -18.859 -18.109 1 92.25 516 PHE A C 1
ATOM 3948 O O . PHE A 1 516 ? -12.562 -18.703 -18.109 1 92.25 516 PHE A O 1
ATOM 3955 N N . SER A 1 517 ? -10.492 -18.375 -19 1 94.31 517 SER A N 1
ATOM 3956 C CA . SER A 1 517 ? -11.008 -17.531 -20.078 1 94.31 517 SER A CA 1
ATOM 3957 C C . SER A 1 517 ? -11.602 -18.359 -21.203 1 94.31 517 SER A C 1
ATOM 3959 O O . SER A 1 517 ? -12.336 -17.844 -22.047 1 94.31 517 SER A O 1
ATOM 3961 N N . PHE A 1 518 ? -11.281 -19.656 -21.234 1 93.38 518 PHE A N 1
ATOM 3962 C CA . PHE A 1 518 ? -11.844 -20.594 -22.203 1 93.38 518 PHE A CA 1
ATOM 3963 C C . PHE A 1 518 ? -13.188 -21.125 -21.719 1 93.38 518 PHE A C 1
ATOM 3965 O O . PHE A 1 518 ? -13.406 -21.281 -20.516 1 93.38 518 PHE A O 1
ATOM 3972 N N . SER A 1 519 ? -14.109 -21.266 -22.641 1 93.56 519 SER A N 1
ATOM 3973 C CA . SER A 1 519 ? -15.438 -21.75 -22.266 1 93.56 519 SER A CA 1
ATOM 3974 C C . SER A 1 519 ? -15.922 -22.828 -23.234 1 93.56 519 SER A C 1
ATOM 3976 O O . SER A 1 519 ? -15.312 -23.047 -24.281 1 93.56 519 SER A O 1
ATOM 3978 N N . ASP A 1 520 ? -16.922 -23.516 -22.766 1 93.38 520 ASP A N 1
ATOM 3979 C CA . ASP A 1 520 ? -17.594 -24.516 -23.594 1 93.38 520 ASP A CA 1
ATOM 3980 C C . ASP A 1 520 ? -18.391 -23.859 -24.719 1 93.38 520 ASP A C 1
ATOM 3982 O O . ASP A 1 520 ? -19.172 -22.938 -24.469 1 93.38 520 ASP A O 1
ATOM 3986 N N . ALA A 1 521 ? -18.188 -24.359 -25.938 1 92.5 521 ALA A N 1
ATOM 3987 C CA . ALA A 1 521 ? -18.891 -23.828 -27.094 1 92.5 521 ALA A CA 1
ATOM 3988 C C . ALA A 1 521 ? -20.406 -23.953 -26.922 1 92.5 521 ALA A C 1
ATOM 3990 O O . ALA A 1 521 ? -21.156 -23.094 -27.375 1 92.5 521 ALA A O 1
ATOM 3991 N N . LYS A 1 522 ? -20.859 -24.922 -26.266 1 93.38 522 LYS A N 1
ATOM 3992 C CA . LYS A 1 522 ? -22.281 -25.156 -26.031 1 93.38 522 LYS A CA 1
ATOM 3993 C C . LYS A 1 522 ? -22.859 -24.094 -25.109 1 93.38 522 LYS A C 1
ATOM 3995 O O . LYS A 1 522 ? -23.984 -23.625 -25.328 1 93.38 522 LYS A O 1
ATOM 4000 N N . ILE A 1 523 ? -22.141 -23.75 -24.156 1 93.88 523 ILE A N 1
ATOM 4001 C CA . ILE A 1 523 ? -22.578 -22.734 -23.219 1 93.88 523 ILE A CA 1
ATOM 4002 C C . ILE A 1 523 ? -22.641 -21.375 -23.906 1 93.88 523 ILE A C 1
ATOM 4004 O O . ILE A 1 523 ? -23.625 -20.641 -23.781 1 93.88 523 ILE A O 1
ATOM 4008 N N . GLU A 1 524 ? -21.594 -21.094 -24.656 1 93.06 524 GLU A N 1
ATOM 4009 C CA . GLU A 1 524 ? -21.547 -19.812 -25.375 1 93.06 524 GLU A CA 1
ATOM 4010 C C . GLU A 1 524 ? -22.703 -19.703 -26.359 1 93.06 524 GLU A C 1
ATOM 4012 O O . GLU A 1 524 ? -23.203 -18.594 -26.609 1 93.06 524 GLU A O 1
ATOM 4017 N N . ALA A 1 525 ? -23.078 -20.781 -26.844 1 92.44 525 ALA A N 1
ATOM 4018 C CA . ALA A 1 525 ? -24.156 -20.781 -27.844 1 92.44 525 ALA A CA 1
ATOM 4019 C C . ALA A 1 525 ? -25.484 -20.406 -27.203 1 92.44 525 ALA A C 1
ATOM 4021 O O . ALA A 1 525 ? -26.391 -19.922 -27.875 1 92.44 525 ALA A O 1
ATOM 4022 N N . LEU A 1 526 ? -25.625 -20.625 -25.906 1 94.56 526 LEU A N 1
ATOM 4023 C CA . LEU A 1 526 ? -26.844 -20.266 -25.203 1 94.56 526 LEU A CA 1
ATOM 4024 C C . LEU A 1 526 ? -27.031 -18.75 -25.188 1 94.56 526 LEU A C 1
ATOM 4026 O O . LEU A 1 526 ? -28.156 -18.25 -25.094 1 94.56 526 LEU A O 1
ATOM 4030 N N . PHE A 1 527 ? -25.906 -18.047 -25.25 1 93.25 527 PHE A N 1
ATOM 4031 C CA . PHE A 1 527 ? -25.953 -16.594 -25.281 1 93.25 527 PHE A CA 1
ATOM 4032 C C . PHE A 1 527 ? -26.031 -16.094 -26.719 1 93.25 527 PHE A C 1
ATOM 4034 O O . PHE A 1 527 ? -25.266 -15.219 -27.125 1 93.25 527 PHE A O 1
ATOM 4041 N N . ASN A 1 528 ? -26.891 -16.625 -27.438 1 86.19 528 ASN A N 1
ATOM 4042 C CA . ASN A 1 528 ? -27.062 -16.234 -28.844 1 86.19 528 ASN A CA 1
ATOM 4043 C C . ASN A 1 528 ? -27.703 -14.859 -28.969 1 86.19 528 ASN A C 1
ATOM 4045 O O . ASN A 1 528 ? -28.906 -14.75 -29.203 1 86.19 528 ASN A O 1
ATOM 4049 N N . ASP A 1 529 ? -26.953 -13.875 -28.781 1 87.19 529 ASP A N 1
ATOM 4050 C CA . ASP A 1 529 ? -27.328 -12.469 -28.875 1 87.19 529 ASP A CA 1
ATOM 4051 C C . ASP A 1 529 ? -26.328 -11.695 -29.734 1 87.19 529 ASP A C 1
ATOM 4053 O O . ASP A 1 529 ? -25.141 -11.633 -29.422 1 87.19 529 ASP A O 1
ATOM 4057 N N . GLY A 1 530 ? -26.797 -11.164 -30.781 1 86.81 530 GLY A N 1
ATOM 4058 C CA . GLY A 1 530 ? -25.953 -10.398 -31.688 1 86.81 530 GLY A CA 1
ATOM 4059 C C . GLY A 1 530 ? -25.25 -9.242 -31 1 86.81 530 GLY A C 1
ATOM 4060 O O . GLY A 1 530 ? -24.172 -8.82 -31.438 1 86.81 530 GLY A O 1
ATOM 4061 N N . LYS A 1 531 ? -25.734 -8.773 -29.938 1 88.62 531 LYS A N 1
ATOM 4062 C CA . LYS A 1 531 ? -25.172 -7.617 -29.234 1 88.62 531 LYS A CA 1
ATOM 4063 C C . LYS A 1 531 ? -23.938 -7.996 -28.438 1 88.62 531 LYS A C 1
ATOM 4065 O O . LYS A 1 531 ? -23.156 -7.129 -28.031 1 88.62 531 LYS A O 1
ATOM 4070 N N . LEU A 1 532 ? -23.734 -9.281 -28.25 1 91 532 LEU A N 1
ATOM 4071 C CA . LEU A 1 532 ? -22.547 -9.742 -27.531 1 91 532 LEU A CA 1
ATOM 4072 C C . LEU A 1 532 ? -21.359 -9.828 -28.484 1 91 532 LEU A C 1
ATOM 4074 O O . LEU A 1 532 ? -20.203 -9.906 -28.031 1 91 532 LEU A O 1
ATOM 4078 N N . GLY A 1 533 ? -21.703 -9.875 -29.766 1 90.56 533 GLY A N 1
ATOM 4079 C CA . GLY A 1 533 ? -20.625 -9.922 -30.75 1 90.56 533 GLY A CA 1
ATOM 4080 C C . GLY A 1 533 ? -20.234 -11.328 -31.141 1 90.56 533 GLY A C 1
ATOM 4081 O O . GLY A 1 533 ? -20.922 -12.289 -30.781 1 90.56 533 GLY A O 1
ATOM 4082 N N . ALA A 1 534 ? -19.094 -11.445 -31.844 1 92.44 534 ALA A N 1
ATOM 4083 C CA . ALA A 1 534 ? -18.672 -12.719 -32.438 1 92.44 534 ALA A CA 1
ATOM 4084 C C . ALA A 1 534 ? -17.859 -13.539 -31.422 1 92.44 534 ALA A C 1
ATOM 4086 O O . ALA A 1 534 ? -17.234 -12.984 -30.531 1 92.44 534 ALA A O 1
ATOM 4087 N N . VAL A 1 535 ? -17.922 -14.836 -31.578 1 93.31 535 VAL A N 1
ATOM 4088 C CA . VAL A 1 535 ? -17.188 -15.773 -30.734 1 93.31 535 VAL A CA 1
ATOM 4089 C C . VAL A 1 535 ? -15.812 -16.047 -31.359 1 93.31 535 VAL A C 1
ATOM 4091 O O . VAL A 1 535 ? -15.695 -16.188 -32.594 1 93.31 535 VAL A O 1
ATOM 4094 N N . LEU A 1 536 ? -14.75 -16.094 -30.516 1 94.06 536 LEU A N 1
ATOM 4095 C CA . LEU A 1 536 ? -13.406 -16.438 -30.969 1 94.06 536 LEU A CA 1
ATOM 4096 C C . LEU A 1 536 ? -13.102 -17.906 -30.703 1 94.06 536 LEU A C 1
ATOM 4098 O O . LEU A 1 536 ? -12.898 -18.297 -29.562 1 94.06 536 LEU A O 1
ATOM 4102 N N . PRO A 1 537 ? -13.008 -18.75 -31.672 1 92.5 537 PRO A N 1
ATOM 4103 C CA . PRO A 1 537 ? -12.664 -20.156 -31.453 1 92.5 537 PRO A CA 1
ATOM 4104 C C . PRO A 1 537 ? -11.164 -20.375 -31.281 1 92.5 537 PRO A C 1
ATOM 4106 O O . PRO A 1 537 ? -10.359 -19.641 -31.875 1 92.5 537 PRO A O 1
ATOM 4109 N N . LEU A 1 538 ? -10.812 -21.297 -30.453 1 90.56 538 LEU A N 1
ATOM 4110 C CA . LEU A 1 538 ? -9.406 -21.656 -30.297 1 90.56 538 LEU A CA 1
ATOM 4111 C C . LEU A 1 538 ? -8.945 -22.562 -31.422 1 90.56 538 LEU A C 1
ATOM 4113 O O . LEU A 1 538 ? -9.68 -23.469 -31.859 1 90.56 538 LEU A O 1
ATOM 4117 N N . ALA A 1 539 ? -7.789 -22.375 -31.844 1 86.62 539 ALA A N 1
ATOM 4118 C CA . ALA A 1 539 ? -7.223 -23.172 -32.938 1 86.62 539 ALA A CA 1
ATOM 4119 C C . ALA A 1 539 ? -6.922 -24.594 -32.469 1 86.62 539 ALA A C 1
ATOM 4121 O O . ALA A 1 539 ? -7.207 -25.562 -33.188 1 86.62 539 ALA A O 1
ATOM 4122 N N . ASN A 1 540 ? -6.297 -24.797 -31.234 1 84.94 540 ASN A N 1
ATOM 4123 C CA . ASN A 1 540 ? -5.957 -26.094 -30.672 1 84.94 540 ASN A CA 1
ATOM 4124 C C . ASN A 1 540 ? -6.5 -26.25 -29.25 1 84.94 540 ASN A C 1
ATOM 4126 O O . ASN A 1 540 ? -5.746 -26.172 -28.281 1 84.94 540 ASN A O 1
ATOM 4130 N N . PRO A 1 541 ? -7.871 -26.5 -29.25 1 85.94 541 PRO A N 1
ATOM 4131 C CA . PRO A 1 541 ? -8.445 -26.594 -27.906 1 85.94 541 PRO A CA 1
ATOM 4132 C C . PRO A 1 541 ? -7.98 -27.828 -27.156 1 85.94 541 PRO A C 1
ATOM 4134 O O . PRO A 1 541 ? -7.777 -28.891 -27.75 1 85.94 541 PRO A O 1
ATOM 4137 N N . ILE A 1 542 ? -7.648 -27.672 -25.859 1 80.62 542 ILE A N 1
ATOM 4138 C CA . ILE A 1 542 ? -7.242 -28.781 -25 1 80.62 542 ILE A CA 1
ATOM 4139 C C . ILE A 1 542 ? -8.391 -29.781 -24.875 1 80.62 542 ILE A C 1
ATOM 4141 O O . ILE A 1 542 ? -8.18 -31 -24.922 1 80.62 542 ILE A O 1
ATOM 4145 N N . SER A 1 543 ? -9.641 -29.375 -24.703 1 85 543 SER A N 1
ATOM 4146 C CA . SER A 1 543 ? -10.859 -30.172 -24.625 1 85 543 SER A CA 1
ATOM 4147 C C . SER A 1 543 ? -12.039 -29.438 -25.25 1 85 543 SER A C 1
ATOM 4149 O O . SER A 1 543 ? -11.953 -28.234 -25.531 1 85 543 SER A O 1
ATOM 4151 N N . ALA A 1 544 ? -13.031 -30.172 -25.5 1 83.44 544 ALA A N 1
ATOM 4152 C CA . ALA A 1 544 ? -14.242 -29.594 -26.094 1 83.44 544 ALA A CA 1
ATOM 4153 C C . ALA A 1 544 ? -14.852 -28.547 -25.172 1 83.44 544 ALA A C 1
ATOM 4155 O O . ALA A 1 544 ? -15.43 -27.562 -25.625 1 83.44 544 ALA A O 1
ATOM 4156 N N . ASP A 1 545 ? -14.625 -28.703 -23.906 1 88.12 545 ASP A N 1
ATOM 4157 C CA . ASP A 1 545 ? -15.219 -27.828 -22.906 1 88.12 545 ASP A CA 1
ATOM 4158 C C . ASP A 1 545 ? -14.445 -26.516 -22.797 1 88.12 545 ASP A C 1
ATOM 4160 O O . ASP A 1 545 ? -14.844 -25.609 -22.047 1 88.12 545 ASP A O 1
ATOM 4164 N N . LEU A 1 546 ? -13.445 -26.422 -23.516 1 91.5 546 LEU A N 1
ATOM 4165 C CA . LEU A 1 546 ? -12.609 -25.219 -23.5 1 91.5 546 LEU A CA 1
ATOM 4166 C C . LEU A 1 546 ? -12.297 -24.766 -24.922 1 91.5 546 LEU A C 1
ATOM 4168 O O . LEU A 1 546 ? -11.172 -24.344 -25.203 1 91.5 546 LEU A O 1
ATOM 4172 N N . ALA A 1 547 ? -13.234 -24.812 -25.797 1 92.88 547 ALA A N 1
ATOM 4173 C CA . ALA A 1 547 ? -13 -24.719 -27.234 1 92.88 547 ALA A CA 1
ATOM 4174 C C . ALA A 1 547 ? -13.062 -23.281 -27.719 1 92.88 547 ALA A C 1
ATOM 4176 O O . ALA A 1 547 ? -12.602 -22.953 -28.812 1 92.88 547 ALA A O 1
ATOM 4177 N N . VAL A 1 548 ? -13.648 -22.344 -26.969 1 94.69 548 VAL A N 1
ATOM 4178 C CA . VAL A 1 548 ? -13.828 -20.969 -27.422 1 94.69 548 VAL A CA 1
ATOM 4179 C C . VAL A 1 548 ? -13.469 -20 -26.297 1 94.69 548 VAL A C 1
ATOM 4181 O O . VAL A 1 548 ? -13.422 -20.391 -25.125 1 94.69 548 VAL A O 1
ATOM 4184 N N . MET A 1 549 ? -13.203 -18.766 -26.75 1 95 549 MET A N 1
ATOM 4185 C CA . MET A 1 549 ? -13.023 -17.719 -25.75 1 95 549 MET A CA 1
ATOM 4186 C C . MET A 1 549 ? -14.367 -17.203 -25.266 1 95 549 MET A C 1
ATOM 4188 O O . MET A 1 549 ? -15.312 -17.062 -26.047 1 95 549 MET A O 1
ATOM 4192 N N . ARG A 1 550 ? -14.422 -16.922 -24.016 1 96 550 ARG A N 1
ATOM 4193 C CA . ARG A 1 550 ? -15.68 -16.438 -23.438 1 96 550 ARG A CA 1
ATOM 4194 C C . ARG A 1 550 ? -15.938 -14.984 -23.844 1 96 550 ARG A C 1
ATOM 4196 O O . ARG A 1 550 ? -15.047 -14.141 -23.75 1 96 550 ARG A O 1
ATOM 4203 N N . ARG A 1 551 ? -17.203 -14.594 -24.281 1 95.88 551 ARG A N 1
ATOM 4204 C CA . ARG A 1 551 ? -17.625 -13.242 -24.641 1 95.88 551 ARG A CA 1
ATOM 4205 C C . ARG A 1 551 ? -18.125 -12.492 -23.406 1 95.88 551 ARG A C 1
ATOM 4207 O O . ARG A 1 551 ? -18.188 -11.258 -23.406 1 95.88 551 ARG A O 1
ATOM 4214 N N . THR A 1 552 ? -18.562 -13.227 -22.422 1 95.88 552 THR A N 1
ATOM 4215 C CA . THR A 1 552 ? -19.031 -12.758 -21.125 1 95.88 552 THR A CA 1
ATOM 4216 C C . THR A 1 552 ? -18.5 -13.641 -20 1 95.88 552 THR A C 1
ATOM 4218 O O . THR A 1 552 ? -18.281 -14.836 -20.203 1 95.88 552 THR A O 1
ATOM 4221 N N . LEU A 1 553 ? -18.312 -13.055 -18.891 1 97.38 553 LEU A N 1
ATOM 4222 C CA . LEU A 1 553 ? -17.812 -13.82 -17.75 1 97.38 553 LEU A CA 1
ATOM 4223 C C . LEU A 1 553 ? -18.859 -14.82 -17.266 1 97.38 553 LEU A C 1
ATOM 4225 O O . LEU A 1 553 ? -18.547 -15.758 -16.531 1 97.38 553 LEU A O 1
ATOM 4229 N N . LEU A 1 554 ? -20.109 -14.664 -17.688 1 97.25 554 LEU A N 1
ATOM 4230 C CA . LEU A 1 554 ? -21.188 -15.562 -17.281 1 97.25 554 LEU A CA 1
ATOM 4231 C C . LEU A 1 554 ? -20.969 -16.969 -17.828 1 97.25 554 LEU A C 1
ATOM 4233 O O . LEU A 1 554 ? -21.375 -17.953 -17.203 1 97.25 554 LEU A O 1
ATOM 4237 N N . SER A 1 555 ? -20.328 -17 -18.969 1 95.69 555 SER A N 1
ATOM 4238 C CA . SER A 1 555 ? -20.047 -18.297 -19.578 1 95.69 555 SER A CA 1
ATOM 4239 C C . SER A 1 555 ? -19.219 -19.172 -18.656 1 95.69 555 SER A C 1
ATOM 4241 O O . SER A 1 555 ? -19.328 -20.391 -18.688 1 95.69 555 SER A O 1
ATOM 4243 N N . SER A 1 556 ? -18.406 -18.547 -17.938 1 95.25 556 SER A N 1
ATOM 4244 C CA . SER A 1 556 ? -17.562 -19.266 -16.984 1 95.25 556 SER A CA 1
ATOM 4245 C C . SER A 1 556 ? -18.219 -19.359 -15.617 1 95.25 556 SER A C 1
ATOM 4247 O O . SER A 1 556 ? -18.047 -20.344 -14.906 1 95.25 556 SER A O 1
ATOM 4249 N N . LEU A 1 557 ? -19.062 -18.438 -15.188 1 97.38 557 LEU A N 1
ATOM 4250 C CA . LEU A 1 557 ? -19.625 -18.344 -13.852 1 97.38 557 LEU A CA 1
ATOM 4251 C C . LEU A 1 557 ? -20.828 -19.281 -13.703 1 97.38 557 LEU A C 1
ATOM 4253 O O . LEU A 1 557 ? -21.031 -19.859 -12.641 1 97.38 557 LEU A O 1
ATOM 4257 N N . LEU A 1 558 ? -21.625 -19.375 -14.719 1 97.62 558 LEU A N 1
ATOM 4258 C CA . LEU A 1 558 ? -22.859 -20.156 -14.609 1 97.62 558 LEU A CA 1
ATOM 4259 C C . LEU A 1 558 ? -22.562 -21.625 -14.336 1 97.62 558 LEU A C 1
ATOM 4261 O O . LEU A 1 558 ? -23.188 -22.234 -13.484 1 97.62 558 LEU A O 1
ATOM 4265 N N . PRO A 1 559 ? -21.531 -22.172 -15.078 1 95.38 559 PRO A N 1
ATOM 4266 C CA . PRO A 1 559 ? -21.156 -23.531 -14.711 1 95.38 559 PRO A CA 1
ATOM 4267 C C . PRO A 1 559 ? -20.719 -23.656 -13.25 1 95.38 559 PRO A C 1
ATOM 4269 O O . PRO A 1 559 ? -20.969 -24.672 -12.609 1 95.38 559 PRO A O 1
ATOM 4272 N N . VAL A 1 560 ? -20.141 -22.672 -12.75 1 96.19 560 VAL A N 1
ATOM 4273 C CA . VAL A 1 560 ? -19.719 -22.672 -11.352 1 96.19 560 VAL A CA 1
ATOM 4274 C C . VAL A 1 560 ? -20.938 -22.672 -10.438 1 96.19 560 VAL A C 1
ATOM 4276 O O . VAL A 1 560 ? -20.953 -23.344 -9.406 1 96.19 560 VAL A O 1
ATOM 4279 N N . VAL A 1 561 ? -21.953 -21.922 -10.781 1 97.69 561 VAL A N 1
ATOM 4280 C CA . VAL A 1 561 ? -23.203 -21.906 -10.023 1 97.69 561 VAL A CA 1
ATOM 4281 C C . VAL A 1 561 ? -23.797 -23.312 -10.008 1 97.69 561 VAL A C 1
ATOM 4283 O O . VAL A 1 561 ? -24.172 -23.828 -8.953 1 97.69 561 VAL A O 1
ATOM 4286 N N . SER A 1 562 ? -23.859 -23.891 -11.164 1 96.12 562 SER A N 1
ATOM 4287 C CA . SER A 1 562 ? -24.375 -25.25 -11.281 1 96.12 562 SER A CA 1
ATOM 4288 C C . SER A 1 562 ? -23.594 -26.219 -10.414 1 96.12 562 SER A C 1
ATOM 4290 O O . SER A 1 562 ? -24.172 -27.062 -9.719 1 96.12 562 SER A O 1
ATOM 4292 N N . TYR A 1 563 ? -22.344 -26.062 -10.516 1 93.69 563 TYR A N 1
ATOM 4293 C CA . TYR A 1 563 ? -21.438 -26.906 -9.734 1 93.69 563 TYR A CA 1
ATOM 4294 C C . TYR A 1 563 ? -21.766 -26.812 -8.25 1 93.69 563 TYR A C 1
ATOM 4296 O O . TYR A 1 563 ? -21.875 -27.828 -7.566 1 93.69 563 TYR A O 1
ATOM 4304 N N . ASN A 1 564 ? -22 -25.703 -7.738 1 94.25 564 ASN A N 1
ATOM 4305 C CA . ASN A 1 564 ? -22.281 -25.5 -6.324 1 94.25 564 ASN A CA 1
ATOM 4306 C C . ASN A 1 564 ? -23.672 -26 -5.957 1 94.25 564 ASN A C 1
ATOM 4308 O O . ASN A 1 564 ? -23.859 -26.641 -4.918 1 94.25 564 ASN A O 1
ATOM 4312 N N . LEU A 1 565 ? -24.625 -25.719 -6.789 1 95.31 565 LEU A N 1
ATOM 4313 C CA . LEU A 1 565 ? -25.984 -26.156 -6.539 1 95.31 565 LEU A CA 1
ATOM 4314 C C . LEU A 1 565 ? -26.062 -27.688 -6.48 1 95.31 565 LEU A C 1
ATOM 4316 O O . LEU A 1 565 ? -26.75 -28.234 -5.625 1 95.31 565 LEU A O 1
ATOM 4320 N N . ASN A 1 566 ? -25.344 -28.312 -7.332 1 92.12 566 ASN A N 1
ATOM 4321 C CA . ASN A 1 566 ? -25.312 -29.766 -7.383 1 92.12 566 ASN A CA 1
ATOM 4322 C C . ASN A 1 566 ? -24.641 -30.359 -6.152 1 92.12 566 ASN A C 1
ATOM 4324 O O . ASN A 1 566 ? -24.781 -31.562 -5.883 1 92.12 566 ASN A O 1
ATOM 4328 N N . ARG A 1 567 ? -24.047 -29.562 -5.48 1 89.31 567 ARG A N 1
ATOM 4329 C CA . ARG A 1 567 ? -23.391 -30 -4.25 1 89.31 567 ARG A CA 1
ATOM 4330 C C . ARG A 1 567 ? -24.094 -29.406 -3.027 1 89.31 567 ARG A C 1
ATOM 4332 O O . ARG A 1 567 ? -23.438 -29.031 -2.053 1 89.31 567 ARG A O 1
ATOM 4339 N N . GLN A 1 568 ? -25.312 -29.172 -3.195 1 89.88 568 GLN A N 1
ATOM 4340 C CA . GLN A 1 568 ? -26.297 -28.891 -2.152 1 89.88 568 GLN A CA 1
ATOM 4341 C C . GLN A 1 568 ? -26.062 -27.516 -1.538 1 89.88 568 GLN A C 1
ATOM 4343 O O . GLN A 1 568 ? -26.25 -27.328 -0.333 1 89.88 568 GLN A O 1
ATOM 4348 N N . GLN A 1 569 ? -25.625 -26.609 -2.289 1 90.62 569 GLN A N 1
ATOM 4349 C CA . GLN A 1 569 ? -25.562 -25.203 -1.87 1 90.62 569 GLN A CA 1
ATOM 4350 C C . GLN A 1 569 ? -26.734 -24.406 -2.441 1 90.62 569 GLN A C 1
ATOM 4352 O O . GLN A 1 569 ? -26.656 -23.938 -3.578 1 90.62 569 GLN A O 1
ATOM 4357 N N . PRO A 1 570 ? -27.672 -24.172 -1.664 1 90.81 570 PRO A N 1
ATOM 4358 C CA . PRO A 1 570 ? -28.875 -23.562 -2.215 1 90.81 570 PRO A CA 1
ATOM 4359 C C . PRO A 1 570 ? -28.719 -22.047 -2.422 1 90.81 570 PRO A C 1
ATOM 4361 O O . PRO A 1 570 ? -29.516 -21.438 -3.141 1 90.81 570 PRO A O 1
ATOM 4364 N N . ARG A 1 571 ? -27.75 -21.438 -1.761 1 94.25 571 ARG A N 1
ATOM 4365 C CA . ARG A 1 571 ? -27.453 -20.016 -1.892 1 94.25 571 ARG A CA 1
ATOM 4366 C C . ARG A 1 571 ? -26.062 -19.797 -2.48 1 94.25 571 ARG A C 1
ATOM 4368 O O . ARG A 1 571 ? -25.062 -20.25 -1.921 1 94.25 571 ARG A O 1
ATOM 4375 N N . VAL A 1 572 ? -26.047 -19.156 -3.639 1 96.44 572 VAL A N 1
ATOM 4376 C CA . VAL A 1 572 ? -24.781 -18.891 -4.293 1 96.44 572 VAL A CA 1
ATOM 4377 C C . VAL A 1 572 ? -24.641 -17.406 -4.57 1 96.44 572 VAL A C 1
ATOM 4379 O O . VAL A 1 572 ? -25.578 -16.766 -5.062 1 96.44 572 VAL A O 1
ATOM 4382 N N . ARG A 1 573 ? -23.5 -16.75 -4.145 1 97.38 573 ARG A N 1
ATOM 4383 C CA . ARG A 1 573 ? -23.094 -15.375 -4.406 1 97.38 573 ARG A CA 1
ATOM 4384 C C . ARG A 1 573 ? -21.656 -15.305 -4.902 1 97.38 573 ARG A C 1
ATOM 4386 O O . ARG A 1 573 ? -20.719 -15.422 -4.113 1 97.38 573 ARG A O 1
ATOM 4393 N N . LEU A 1 574 ? -21.5 -15.078 -6.191 1 98.12 574 LEU A N 1
ATOM 4394 C CA . LEU A 1 574 ? -20.156 -15.062 -6.758 1 98.12 574 LEU A CA 1
ATOM 4395 C C . LEU A 1 574 ? -19.922 -13.805 -7.59 1 98.12 574 LEU A C 1
ATOM 4397 O O . LEU A 1 574 ? -20.859 -13.281 -8.203 1 98.12 574 LEU A O 1
ATOM 4401 N N . PHE A 1 575 ? -18.688 -13.375 -7.578 1 98.12 575 PHE A N 1
ATOM 4402 C CA . PHE A 1 575 ? -18.25 -12.352 -8.523 1 98.12 575 PHE A CA 1
ATOM 4403 C C . PHE A 1 575 ? -16.891 -12.703 -9.094 1 98.12 575 PHE A C 1
ATOM 4405 O O . PHE A 1 575 ? -16.156 -13.516 -8.523 1 98.12 575 PHE A O 1
ATOM 4412 N N . GLU A 1 576 ? -16.609 -12.148 -10.219 1 98.12 576 GLU A N 1
ATOM 4413 C CA . GLU A 1 576 ? -15.32 -12.344 -10.867 1 98.12 576 GLU A CA 1
ATOM 4414 C C . GLU A 1 576 ? -14.875 -11.078 -11.594 1 98.12 576 GLU A C 1
ATOM 4416 O O . GLU A 1 576 ? -15.695 -10.391 -12.211 1 98.12 576 GLU A O 1
ATOM 4421 N N . THR A 1 577 ? -13.578 -10.812 -11.422 1 97.38 577 THR A N 1
ATOM 4422 C CA . THR A 1 577 ? -12.93 -9.836 -12.289 1 97.38 577 THR A CA 1
ATOM 4423 C C . THR A 1 577 ? -12.047 -10.523 -13.32 1 97.38 577 THR A C 1
ATOM 4425 O O . THR A 1 577 ? -11.25 -11.398 -12.984 1 97.38 577 THR A O 1
ATOM 4428 N N . GLY A 1 578 ? -12.266 -10.25 -14.516 1 96.19 578 GLY A N 1
ATOM 4429 C CA . GLY A 1 578 ? -11.516 -10.875 -15.602 1 96.19 578 GLY A CA 1
ATOM 4430 C C . GLY A 1 578 ? -11.773 -10.234 -16.953 1 96.19 578 GLY A C 1
ATOM 4431 O O . GLY A 1 578 ? -12.414 -9.188 -17.031 1 96.19 578 GLY A O 1
ATOM 4432 N N . LEU A 1 579 ? -11.312 -10.867 -18.016 1 96.12 579 LEU A N 1
ATOM 4433 C CA . LEU A 1 579 ? -11.43 -10.328 -19.359 1 96.12 579 LEU A CA 1
ATOM 4434 C C . LEU A 1 579 ? -12.555 -11.016 -20.125 1 96.12 579 LEU A C 1
ATOM 4436 O O . LEU A 1 579 ? -12.82 -12.195 -19.922 1 96.12 579 LEU A O 1
ATOM 4440 N N . SER A 1 580 ? -13.203 -10.281 -20.922 1 95.31 580 SER A N 1
ATOM 4441 C CA . SER A 1 580 ? -14.086 -10.797 -21.969 1 95.31 580 SER A CA 1
ATOM 4442 C C . SER A 1 580 ? -13.461 -10.617 -23.344 1 95.31 580 SER A C 1
ATOM 4444 O O . SER A 1 580 ? -12.742 -9.641 -23.578 1 95.31 580 SER A O 1
ATOM 4446 N N . PHE A 1 581 ? -13.742 -11.547 -24.203 1 95.62 581 PHE A N 1
ATOM 4447 C CA . PHE A 1 581 ? -13.109 -11.57 -25.531 1 95.62 581 PHE A CA 1
ATOM 4448 C C . PHE A 1 581 ? -14.164 -11.562 -26.625 1 95.62 581 PHE A C 1
ATOM 4450 O O . PHE A 1 581 ? -14.922 -12.523 -26.781 1 95.62 581 PHE A O 1
ATOM 4457 N N . VAL A 1 582 ? -14.203 -10.516 -27.422 1 94.56 582 VAL A N 1
ATOM 4458 C CA . VAL A 1 582 ? -15.195 -10.406 -28.484 1 94.56 582 VAL A CA 1
ATOM 4459 C C . VAL A 1 582 ? -14.492 -10.148 -29.812 1 94.56 582 VAL A C 1
ATOM 4461 O O . VAL A 1 582 ? -13.758 -9.172 -29.953 1 94.56 582 VAL A O 1
ATOM 4464 N N . GLY A 1 583 ? -14.711 -11.086 -30.719 1 93.75 583 GLY A N 1
ATOM 4465 C CA . GLY A 1 583 ? -14.125 -10.984 -32.031 1 93.75 583 GLY A CA 1
ATOM 4466 C C . GLY A 1 583 ? -13.984 -12.328 -32.719 1 93.75 583 GLY A C 1
ATOM 4467 O O . GLY A 1 583 ? -13.742 -13.344 -32.094 1 93.75 583 GLY A O 1
ATOM 4468 N N . GLN A 1 584 ? -14.133 -12.273 -34 1 89.75 584 GLN A N 1
ATOM 4469 C CA . GLN A 1 584 ? -14.062 -13.5 -34.812 1 89.75 584 GLN A CA 1
ATOM 4470 C C . GLN A 1 584 ? -12.625 -13.992 -34.938 1 89.75 584 GLN A C 1
ATOM 4472 O O . GLN A 1 584 ? -12.383 -15.172 -35.188 1 89.75 584 GLN A O 1
ATOM 4477 N N . ASN A 1 585 ? -11.664 -13.008 -34.875 1 90.69 585 ASN A N 1
ATOM 4478 C CA . ASN A 1 585 ? -10.242 -13.32 -34.969 1 90.69 585 ASN A CA 1
ATOM 4479 C C . ASN A 1 585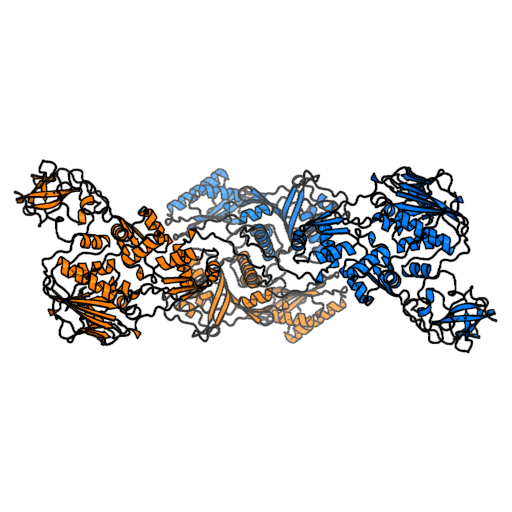 ? -9.406 -12.383 -34.125 1 90.69 585 ASN A C 1
ATOM 4481 O O . ASN A 1 585 ? -9.93 -11.445 -33.5 1 90.69 585 ASN A O 1
ATOM 4485 N N . ILE A 1 586 ? -8.156 -12.664 -34.031 1 89.62 586 ILE A N 1
ATOM 4486 C CA . ILE A 1 586 ? -7.246 -11.953 -33.156 1 89.62 586 ILE A CA 1
ATOM 4487 C C . ILE A 1 586 ? -7.133 -10.492 -33.594 1 89.62 586 ILE A C 1
ATOM 4489 O O . ILE A 1 586 ? -7.016 -9.594 -32.75 1 89.62 586 ILE A O 1
ATOM 4493 N N . ASP A 1 587 ? -7.227 -10.25 -34.906 1 88.94 587 ASP A N 1
ATOM 4494 C CA . ASP A 1 587 ? -7.059 -8.906 -35.438 1 88.94 587 ASP A CA 1
ATOM 4495 C C . ASP A 1 587 ? -8.195 -7.988 -35 1 88.94 587 ASP A C 1
ATOM 4497 O O . ASP A 1 587 ? -7.992 -6.785 -34.812 1 88.94 587 ASP A O 1
ATOM 4501 N N . ASN A 1 588 ? -9.375 -8.57 -34.812 1 91.44 588 ASN A N 1
ATOM 4502 C CA . ASN A 1 588 ? -10.547 -7.789 -34.438 1 91.44 588 ASN A CA 1
ATOM 4503 C C . ASN A 1 588 ? -10.977 -8.086 -33 1 91.44 588 ASN A C 1
ATOM 4505 O O . ASN A 1 588 ? -12.125 -7.844 -32.625 1 91.44 588 ASN A O 1
ATOM 4509 N N . LEU A 1 589 ? -10 -8.547 -32.25 1 92.44 589 LEU A N 1
ATOM 4510 C CA . LEU A 1 589 ? -10.359 -8.992 -30.906 1 92.44 589 LEU A CA 1
ATOM 4511 C C . LEU A 1 589 ? -10.398 -7.812 -29.938 1 92.44 589 LEU A C 1
ATOM 4513 O O . LEU A 1 589 ? -9.453 -7.023 -29.875 1 92.44 589 LEU A O 1
ATOM 4517 N N . VAL A 1 590 ? -11.5 -7.641 -29.312 1 94.94 590 VAL A N 1
ATOM 4518 C CA . VAL A 1 590 ? -11.633 -6.648 -28.25 1 94.94 590 VAL A CA 1
ATOM 4519 C C . VAL A 1 590 ? -11.602 -7.344 -26.891 1 94.94 590 VAL A C 1
ATOM 4521 O O . VAL A 1 590 ? -12.414 -8.234 -26.625 1 94.94 590 VAL A O 1
ATOM 4524 N N . GLN A 1 591 ? -10.656 -6.957 -26.094 1 95 591 GLN A N 1
ATOM 4525 C CA . GLN A 1 591 ? -10.539 -7.465 -24.734 1 95 591 GLN A CA 1
ATOM 4526 C C . GLN A 1 591 ? -10.969 -6.414 -23.719 1 95 591 GLN A C 1
ATOM 4528 O O . GLN A 1 591 ? -10.414 -5.316 -23.672 1 95 591 GLN A O 1
ATOM 4533 N N . THR A 1 592 ? -11.977 -6.738 -22.984 1 95.5 592 THR A N 1
ATOM 4534 C CA . THR A 1 592 ? -12.508 -5.773 -22.031 1 95.5 592 THR A CA 1
ATOM 4535 C C . THR A 1 592 ? -12.375 -6.301 -20.609 1 95.5 592 THR A C 1
ATOM 4537 O O . THR A 1 592 ? -12.938 -7.336 -20.266 1 95.5 592 THR A O 1
ATOM 4540 N N . PRO A 1 593 ? -11.586 -5.594 -19.75 1 96.25 593 PRO A N 1
ATOM 4541 C CA . PRO A 1 593 ? -11.641 -5.938 -18.328 1 96.25 593 PRO A CA 1
ATOM 4542 C C . PRO A 1 593 ? -13.039 -5.754 -17.734 1 96.25 593 PRO A C 1
ATOM 4544 O O . PRO A 1 593 ? -13.633 -4.684 -17.875 1 96.25 593 PRO A O 1
ATOM 4547 N N . SER A 1 594 ? -13.531 -6.816 -17.094 1 96.94 594 SER A N 1
ATOM 4548 C CA . SER A 1 594 ? -14.938 -6.812 -16.688 1 96.94 594 SER A CA 1
ATOM 4549 C C . SER A 1 594 ? -15.094 -7.324 -15.266 1 96.94 594 SER A C 1
ATOM 4551 O O . SER A 1 594 ? -14.211 -8.016 -14.742 1 96.94 594 SER A O 1
ATOM 4553 N N . LEU A 1 595 ? -16.109 -6.895 -14.625 1 97.94 595 LEU A N 1
ATOM 4554 C CA . LEU A 1 595 ? -16.594 -7.402 -13.344 1 97.94 595 LEU A CA 1
ATOM 4555 C C . LEU A 1 595 ? -18 -8 -13.492 1 97.94 595 LEU A C 1
ATOM 4557 O O . LEU A 1 595 ? -18.922 -7.332 -13.961 1 97.94 595 LEU A O 1
ATOM 4561 N N . ALA A 1 596 ? -18.094 -9.219 -13.125 1 98.56 596 ALA A N 1
ATOM 4562 C CA . ALA A 1 596 ? -19.391 -9.883 -13.234 1 98.56 596 ALA A CA 1
ATOM 4563 C C . ALA A 1 596 ? -19.859 -10.414 -11.883 1 98.56 596 ALA A C 1
ATOM 4565 O O . ALA A 1 596 ? -19.031 -10.703 -11.008 1 98.56 596 ALA A O 1
ATOM 4566 N N . MET A 1 597 ? -21.188 -10.516 -11.719 1 98.31 597 MET A N 1
ATOM 4567 C CA . MET A 1 597 ? -21.844 -11.039 -10.523 1 98.31 597 MET A CA 1
ATOM 4568 C C . MET A 1 597 ? -22.875 -12.094 -10.891 1 98.31 597 MET A C 1
ATOM 4570 O O . MET A 1 597 ? -23.531 -11.992 -11.93 1 98.31 597 MET A O 1
ATOM 4574 N N . VAL A 1 598 ? -22.984 -13.047 -10.078 1 98.62 598 VAL A N 1
ATOM 4575 C CA . VAL A 1 598 ? -24.047 -14.039 -10.203 1 98.62 598 VAL A CA 1
ATOM 4576 C C . VAL A 1 598 ? -24.578 -14.398 -8.82 1 98.62 598 VAL A C 1
ATOM 4578 O O . VAL A 1 598 ? -23.812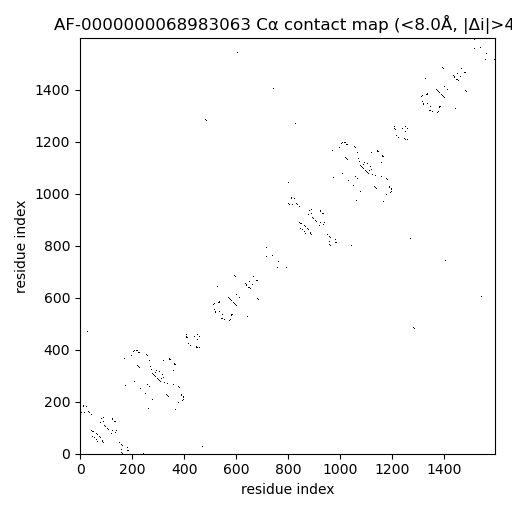 -14.523 -7.859 1 98.62 598 VAL A O 1
ATOM 4581 N N . ALA A 1 599 ? -25.922 -14.523 -8.711 1 98.31 599 ALA A N 1
ATOM 4582 C CA . ALA A 1 599 ? -26.531 -14.797 -7.41 1 98.31 599 ALA A CA 1
ATOM 4583 C C . ALA A 1 599 ? -27.812 -15.609 -7.57 1 98.31 599 ALA A C 1
ATOM 4585 O O . ALA A 1 599 ? -28.578 -15.398 -8.516 1 98.31 599 ALA A O 1
ATOM 4586 N N . THR A 1 600 ? -28.062 -16.516 -6.703 1 97.88 600 THR A N 1
ATOM 4587 C CA . THR A 1 600 ? -29.312 -17.281 -6.641 1 97.88 600 THR A CA 1
ATOM 4588 C C . THR A 1 600 ? -29.594 -17.719 -5.207 1 97.88 600 THR A C 1
ATOM 4590 O O . THR A 1 600 ? -28.703 -17.75 -4.367 1 97.88 600 THR A O 1
ATOM 4593 N N . GLY A 1 601 ? -30.906 -17.922 -4.918 1 96 601 GLY A N 1
ATOM 4594 C CA . GLY A 1 601 ? -31.297 -18.406 -3.602 1 96 601 GLY A CA 1
ATOM 4595 C C . GLY A 1 601 ? -31.828 -17.297 -2.705 1 96 601 GLY A C 1
ATOM 4596 O O . GLY A 1 601 ? -32.375 -16.297 -3.189 1 96 601 GLY A O 1
ATOM 4597 N N . LEU A 1 602 ? -31.734 -17.516 -1.396 1 92.88 602 LEU A N 1
ATOM 4598 C CA . LEU A 1 602 ? -32.281 -16.594 -0.4 1 92.88 602 LEU A CA 1
ATOM 4599 C C . LEU A 1 602 ? -31.391 -15.359 -0.264 1 92.88 602 LEU A C 1
ATOM 4601 O O . LEU A 1 602 ? -30.203 -15.406 -0.583 1 92.88 602 LEU A O 1
ATOM 4605 N N . VAL A 1 603 ? -32.031 -14.273 0.172 1 90.06 603 VAL A N 1
ATOM 4606 C CA . VAL A 1 603 ? -31.281 -13.031 0.377 1 90.06 603 VAL A CA 1
ATOM 4607 C C . VAL A 1 603 ? -30.25 -13.227 1.475 1 90.06 603 VAL A C 1
ATOM 4609 O O . VAL A 1 603 ? -29.094 -12.828 1.318 1 90.06 603 VAL A O 1
ATOM 4612 N N . ALA A 1 604 ? -30.688 -13.898 2.531 1 85.38 604 ALA A N 1
ATOM 4613 C CA . ALA A 1 604 ? -29.812 -14.227 3.656 1 85.38 604 ALA A CA 1
ATOM 4614 C C . ALA A 1 604 ? -29.844 -15.719 3.963 1 85.38 604 ALA A C 1
ATOM 4616 O O . ALA A 1 604 ? -30.688 -16.453 3.428 1 85.38 604 ALA A O 1
ATOM 4617 N N . GLU A 1 605 ? -28.922 -16.047 4.766 1 83.19 605 GLU A N 1
ATOM 4618 C CA . GLU A 1 605 ? -28.938 -17.438 5.207 1 83.19 605 GLU A CA 1
ATOM 4619 C C . GLU A 1 605 ? -30.219 -17.75 5.992 1 83.19 605 GLU A C 1
ATOM 4621 O O . GLU A 1 605 ? -30.797 -16.859 6.621 1 83.19 605 GLU A O 1
ATOM 4626 N N . GLU A 1 606 ? -30.594 -18.969 5.895 1 83.5 606 GLU A N 1
ATOM 4627 C CA . GLU A 1 606 ? -31.828 -19.375 6.57 1 83.5 606 GLU A CA 1
ATOM 4628 C C . GLU A 1 606 ? -31.75 -19.078 8.07 1 83.5 606 GLU A C 1
ATOM 4630 O O . GLU A 1 606 ? -30.781 -19.438 8.734 1 83.5 606 GLU A O 1
ATOM 4635 N N . GLY A 1 607 ? -32.719 -18.312 8.578 1 78.44 607 GLY A N 1
ATOM 4636 C CA . GLY A 1 607 ? -32.844 -17.953 9.977 1 78.44 607 GLY A CA 1
ATOM 4637 C C . GLY A 1 607 ? -34.281 -17.719 10.43 1 78.44 607 GLY A C 1
ATOM 4638 O O . GLY A 1 607 ? -35.219 -18.156 9.773 1 78.44 607 GLY A O 1
ATOM 4639 N N . ILE A 1 608 ? -34.406 -17.141 11.547 1 77.81 608 ILE A N 1
ATOM 4640 C CA . ILE A 1 608 ? -35.719 -16.969 12.156 1 77.81 608 ILE A CA 1
ATOM 4641 C C . ILE A 1 608 ? -36.438 -15.781 11.516 1 77.81 608 ILE A C 1
ATOM 4643 O O . ILE A 1 608 ? -37.688 -15.742 11.492 1 77.81 608 ILE A O 1
ATOM 4647 N N . TYR A 1 609 ? -35.75 -14.922 10.938 1 69.38 609 TYR A N 1
ATOM 4648 C CA . TYR A 1 609 ? -36.344 -13.633 10.609 1 69.38 609 TYR A CA 1
ATOM 4649 C C . TYR A 1 609 ? -36.688 -13.555 9.125 1 69.38 609 TYR A C 1
ATOM 4651 O O . TYR A 1 609 ? -37.688 -12.969 8.742 1 69.38 609 TYR A O 1
ATOM 4659 N N . ASP A 1 610 ? -35.812 -13.938 8.203 1 70.12 610 ASP A N 1
ATOM 4660 C CA . ASP A 1 610 ? -36.031 -13.648 6.793 1 70.12 610 ASP A CA 1
ATOM 4661 C C . ASP A 1 610 ? -35.844 -14.906 5.941 1 70.12 610 ASP A C 1
ATOM 4663 O O . ASP A 1 610 ? -34.781 -15.539 5.996 1 70.12 610 ASP A O 1
ATOM 4667 N N . LYS A 1 611 ? -36.844 -15.297 5.258 1 82.44 611 LYS A N 1
ATOM 4668 C CA . LYS A 1 611 ? -36.812 -16.422 4.324 1 82.44 611 LYS A CA 1
ATOM 4669 C C . LYS A 1 611 ? -37.188 -15.977 2.914 1 82.44 611 LYS A C 1
ATOM 4671 O O . LYS A 1 611 ? -37.719 -16.766 2.129 1 82.44 611 LYS A O 1
ATOM 4676 N N . ARG A 1 612 ? -36.812 -14.742 2.678 1 88.38 612 ARG A N 1
ATOM 4677 C CA . ARG A 1 612 ? -37.188 -14.18 1.385 1 88.38 612 ARG A CA 1
ATOM 4678 C C . ARG A 1 612 ? -36.188 -14.586 0.299 1 88.38 612 ARG A C 1
ATOM 4680 O O . ARG A 1 612 ? -35 -14.609 0.533 1 88.38 612 ARG A O 1
ATOM 4687 N N . VAL A 1 613 ? -36.719 -14.891 -0.833 1 93.5 613 VAL A N 1
ATOM 4688 C CA . VAL A 1 613 ? -35.906 -15.172 -2.004 1 93.5 613 VAL A CA 1
ATOM 4689 C C . VAL A 1 613 ? -35.406 -13.859 -2.627 1 93.5 613 VAL A C 1
ATOM 4691 O O . VAL A 1 613 ? -36.156 -12.867 -2.648 1 93.5 613 VAL A O 1
ATOM 4694 N N . MET A 1 614 ? -34.312 -13.867 -3.146 1 94.31 614 MET A N 1
ATOM 4695 C CA . MET A 1 614 ? -33.719 -12.695 -3.785 1 94.31 614 MET A CA 1
ATOM 4696 C C . MET A 1 614 ? -34.562 -12.227 -4.965 1 94.31 614 MET A C 1
ATOM 4698 O O . MET A 1 614 ? -35.094 -13.047 -5.727 1 94.31 614 MET A O 1
ATOM 4702 N N . ASP A 1 615 ? -34.625 -10.938 -5.07 1 94.12 615 ASP A N 1
ATOM 4703 C CA . ASP A 1 615 ? -35.344 -10.367 -6.207 1 94.12 615 ASP A CA 1
ATOM 4704 C C . ASP A 1 615 ? -34.5 -9.297 -6.902 1 94.12 615 ASP A C 1
ATOM 4706 O O . ASP A 1 615 ? -33.312 -9.172 -6.633 1 94.12 615 ASP A O 1
ATOM 4710 N N . PHE A 1 616 ? -35.156 -8.625 -7.82 1 95.19 616 PHE A N 1
ATOM 4711 C CA . PHE A 1 616 ? -34.469 -7.648 -8.664 1 95.19 616 PHE A CA 1
ATOM 4712 C C . PHE A 1 616 ? -33.875 -6.527 -7.828 1 95.19 616 PHE A C 1
ATOM 4714 O O . PHE A 1 616 ? -32.75 -6.082 -8.094 1 95.19 616 PHE A O 1
ATOM 4721 N N . PHE A 1 617 ? -34.531 -6.152 -6.848 1 90.38 617 PHE A N 1
ATOM 4722 C CA . PHE A 1 617 ? -34.125 -4.98 -6.078 1 90.38 617 PHE A CA 1
ATOM 4723 C C . PHE A 1 617 ? -32.969 -5.324 -5.137 1 90.38 617 PHE A C 1
ATOM 4725 O O . PHE A 1 617 ? -32.156 -4.465 -4.812 1 90.38 617 PHE A O 1
ATOM 4732 N N . ASP A 1 618 ? -32.906 -6.543 -4.719 1 92.44 618 ASP A N 1
ATOM 4733 C CA . ASP A 1 618 ? -31.766 -6.984 -3.953 1 92.44 618 ASP A CA 1
ATOM 4734 C C . ASP A 1 618 ? -30.484 -6.922 -4.797 1 92.44 618 ASP A C 1
ATOM 4736 O O . ASP A 1 618 ? -29.453 -6.449 -4.328 1 92.44 618 ASP A O 1
ATOM 4740 N N . LEU A 1 619 ? -30.641 -7.375 -6.02 1 96.44 619 LEU A N 1
ATOM 4741 C CA . LEU A 1 619 ? -29.516 -7.293 -6.938 1 96.44 619 LEU A CA 1
ATOM 4742 C C . LEU A 1 619 ? -29.125 -5.84 -7.188 1 96.44 619 LEU A C 1
ATOM 4744 O O . LEU A 1 619 ? -27.938 -5.512 -7.223 1 96.44 619 LEU A O 1
ATOM 4748 N N . LYS A 1 620 ? -30.094 -5.039 -7.395 1 94.94 620 LYS A N 1
ATOM 4749 C CA . LYS A 1 620 ? -29.859 -3.617 -7.637 1 94.94 620 LYS A CA 1
ATOM 4750 C C . LYS A 1 620 ? -29.062 -2.99 -6.492 1 94.94 620 LYS A C 1
ATOM 4752 O O . LYS A 1 620 ? -28.156 -2.197 -6.723 1 94.94 620 LYS A O 1
ATOM 4757 N N . ARG A 1 621 ? -29.406 -3.316 -5.328 1 89.69 621 ARG A N 1
ATOM 4758 C CA . ARG A 1 621 ? -28.688 -2.83 -4.156 1 89.69 621 ARG A CA 1
ATOM 4759 C C . ARG A 1 621 ? -27.219 -3.23 -4.211 1 89.69 621 ARG A C 1
ATOM 4761 O O . ARG A 1 621 ? -26.328 -2.412 -3.943 1 89.69 621 ARG A O 1
ATOM 4768 N N . ASP A 1 622 ? -27 -4.488 -4.484 1 94.38 622 ASP A N 1
ATOM 4769 C CA . ASP A 1 622 ? -25.625 -4.98 -4.574 1 94.38 622 ASP A CA 1
ATOM 4770 C C . ASP A 1 622 ? -24.859 -4.262 -5.68 1 94.38 622 ASP A C 1
ATOM 4772 O O . ASP A 1 622 ? -23.688 -3.92 -5.508 1 94.38 622 ASP A O 1
ATOM 4776 N N . VAL A 1 623 ? -25.469 -4.023 -6.754 1 96.25 623 VAL A N 1
ATOM 4777 C CA . VAL A 1 623 ? -24.859 -3.328 -7.883 1 96.25 623 VAL A CA 1
ATOM 4778 C C . VAL A 1 623 ? -24.516 -1.894 -7.484 1 96.25 623 VAL A C 1
ATOM 4780 O O . VAL A 1 623 ? -23.438 -1.396 -7.793 1 96.25 623 VAL A O 1
ATOM 4783 N N . GLU A 1 624 ? -25.375 -1.275 -6.816 1 92.81 624 GLU A N 1
ATOM 4784 C CA . GLU A 1 624 ? -25.188 0.113 -6.41 1 92.81 624 GLU A CA 1
ATOM 4785 C C . GLU A 1 624 ? -24.047 0.236 -5.398 1 92.81 624 GLU A C 1
ATOM 4787 O O . GLU A 1 624 ? -23.469 1.313 -5.227 1 92.81 624 GLU A O 1
ATOM 4792 N N . SER A 1 625 ? -23.781 -0.86 -4.711 1 90.12 625 SER A N 1
ATOM 4793 C CA . SER A 1 625 ? -22.672 -0.856 -3.762 1 90.12 625 SER A CA 1
ATOM 4794 C C . SER A 1 625 ? -21.328 -0.67 -4.477 1 90.12 625 SER A C 1
ATOM 4796 O O . SER A 1 625 ? -20.328 -0.337 -3.844 1 90.12 625 SER A O 1
ATOM 4798 N N . LEU A 1 626 ? -21.312 -0.867 -5.758 1 93.62 626 LEU A N 1
ATOM 4799 C CA . LEU A 1 626 ? -20.094 -0.711 -6.551 1 93.62 626 LEU A CA 1
ATOM 4800 C C . LEU A 1 626 ? -19.875 0.752 -6.914 1 93.62 626 LEU A C 1
ATOM 4802 O O . LEU A 1 626 ? -18.781 1.121 -7.371 1 93.62 626 LEU A O 1
ATOM 4806 N N . LEU A 1 627 ? -20.875 1.543 -6.734 1 92.75 627 LEU A N 1
ATOM 4807 C CA . LEU A 1 627 ? -20.781 2.951 -7.105 1 92.75 627 LEU A CA 1
ATOM 4808 C C . LEU A 1 627 ? -20.25 3.787 -5.949 1 92.75 627 LEU A C 1
ATOM 4810 O O . LEU A 1 627 ? -20.422 3.424 -4.785 1 92.75 627 LEU A O 1
ATOM 4814 N N . PRO A 1 628 ? -19.562 4.91 -6.324 1 88.25 628 PRO A N 1
ATOM 4815 C CA . PRO A 1 628 ? -19.109 5.785 -5.238 1 88.25 628 PRO A CA 1
ATOM 4816 C C . PRO A 1 628 ? -20.266 6.324 -4.398 1 88.25 628 PRO A C 1
ATOM 4818 O O . PRO A 1 628 ? -21.312 6.68 -4.938 1 88.25 628 PRO A O 1
ATOM 4821 N N . GLN A 1 629 ? -20.016 6.402 -3.137 1 78.25 629 GLN A N 1
ATOM 4822 C CA . GLN A 1 629 ? -21.047 6.855 -2.207 1 78.25 629 GLN A CA 1
ATOM 4823 C C . GLN A 1 629 ? -21.422 8.312 -2.465 1 78.25 629 GLN A C 1
ATOM 4825 O O . GLN A 1 629 ? -22.547 8.727 -2.197 1 78.25 629 GLN A O 1
ATOM 4830 N N . HIS A 1 630 ? -20.531 9.07 -3.018 1 78.44 630 HIS A N 1
ATOM 4831 C CA . HIS A 1 630 ? -20.766 10.5 -3.207 1 78.44 630 HIS A CA 1
ATOM 4832 C C . HIS A 1 630 ? -21.281 10.789 -4.613 1 78.44 630 HIS A C 1
ATOM 4834 O O . HIS A 1 630 ? -21.391 11.953 -5.008 1 78.44 630 HIS A O 1
ATOM 4840 N N . LEU A 1 631 ? -21.547 9.727 -5.285 1 84.56 631 LEU A N 1
ATOM 4841 C CA . LEU A 1 631 ? -22.062 9.922 -6.637 1 84.56 631 LEU A CA 1
ATOM 4842 C C . LEU A 1 631 ? -23.391 10.68 -6.605 1 84.56 631 LEU A C 1
ATOM 4844 O O . LEU A 1 631 ? -24.266 10.391 -5.777 1 84.56 631 LEU A O 1
ATOM 4848 N N . ASN A 1 632 ? -23.469 11.695 -7.492 1 79.56 632 ASN A N 1
ATOM 4849 C CA . ASN A 1 632 ? -24.734 12.414 -7.652 1 79.56 632 ASN A CA 1
ATOM 4850 C C . ASN A 1 632 ? -25.844 11.5 -8.172 1 79.56 632 ASN A C 1
ATOM 4852 O O . ASN A 1 632 ? -25.734 10.961 -9.273 1 79.56 632 ASN A O 1
ATOM 4856 N N . LYS A 1 633 ? -26.828 11.312 -7.449 1 78.56 633 LYS A N 1
ATOM 4857 C CA . LYS A 1 633 ? -27.906 10.398 -7.773 1 78.56 633 LYS A CA 1
ATOM 4858 C C . LYS A 1 633 ? -28.625 10.828 -9.047 1 78.56 633 LYS A C 1
ATOM 4860 O O . LYS A 1 633 ? -29.234 10 -9.742 1 78.56 633 LYS A O 1
ATOM 4865 N N . THR A 1 634 ? -28.516 12.086 -9.344 1 80.5 634 THR A N 1
ATOM 4866 C CA . THR A 1 634 ? -29.188 12.602 -10.523 1 80.5 634 THR A CA 1
ATOM 4867 C C . THR A 1 634 ? -28.516 12.094 -11.797 1 80.5 634 THR A C 1
ATOM 4869 O O . THR A 1 634 ? -29.125 12.094 -12.867 1 80.5 634 THR A O 1
ATOM 4872 N N . SER A 1 635 ? -27.359 11.727 -11.641 1 87.38 635 SER A N 1
ATOM 4873 C CA . SER A 1 635 ? -26.609 11.258 -12.805 1 87.38 635 SER A CA 1
ATOM 4874 C C . SER A 1 635 ? -26.828 9.766 -13.031 1 87.38 635 SER A C 1
ATOM 4876 O O . SER A 1 635 ? -26.422 9.227 -14.07 1 87.38 635 SER A O 1
ATOM 4878 N N . LEU A 1 636 ? -27.453 9.148 -12.117 1 90.69 636 LEU A N 1
ATOM 4879 C CA . LEU A 1 636 ? -27.688 7.707 -12.164 1 90.69 636 LEU A CA 1
ATOM 4880 C C . LEU A 1 636 ? -29.047 7.398 -12.773 1 90.69 636 LEU A C 1
ATOM 4882 O O . LEU A 1 636 ? -30.078 7.879 -12.289 1 90.69 636 LEU A O 1
ATOM 4886 N N . THR A 1 637 ? -29.078 6.645 -13.852 1 91.44 637 THR A N 1
ATOM 4887 C CA . THR A 1 637 ? -30.344 6.238 -14.469 1 91.44 637 THR A CA 1
ATOM 4888 C C . THR A 1 637 ? -30.297 4.762 -14.852 1 91.44 637 THR A C 1
ATOM 4890 O O . THR A 1 637 ? -29.219 4.18 -15 1 91.44 637 THR A O 1
ATOM 4893 N N . TYR A 1 638 ? -31.484 4.168 -14.875 1 94.25 638 TYR A N 1
ATOM 4894 C CA . TYR A 1 638 ? -31.656 2.777 -15.273 1 94.25 638 TYR A CA 1
ATOM 4895 C C . TYR A 1 638 ? -32.531 2.68 -16.516 1 94.25 638 TYR A C 1
ATOM 4897 O O . TYR A 1 638 ? -33.594 3.322 -16.594 1 94.25 638 TYR A O 1
ATOM 4905 N N . GLU A 1 639 ? -32.031 1.917 -17.484 1 93.5 639 GLU A N 1
ATOM 4906 C CA . GLU A 1 639 ? -32.781 1.698 -18.719 1 93.5 639 GLU A CA 1
ATOM 4907 C C . GLU A 1 639 ? -33.094 0.219 -18.922 1 93.5 639 GLU A C 1
ATOM 4909 O O . GLU A 1 639 ? -32.281 -0.646 -18.578 1 93.5 639 GLU A O 1
ATOM 4914 N N . ARG A 1 640 ? -34.219 -0.027 -19.453 1 93.56 640 ARG A N 1
ATOM 4915 C CA . ARG A 1 640 ? -34.562 -1.412 -19.75 1 93.56 640 ARG A CA 1
ATOM 4916 C C . ARG A 1 640 ? -33.531 -2.043 -20.688 1 93.56 640 ARG A C 1
ATOM 4918 O O . ARG A 1 640 ? -33.188 -1.457 -21.719 1 93.56 640 ARG A O 1
ATOM 4925 N N . ALA A 1 641 ? -33.156 -3.174 -20.312 1 94.44 641 ALA A N 1
ATOM 4926 C CA . ALA A 1 641 ? -32.156 -3.863 -21.141 1 94.44 641 ALA A CA 1
ATOM 4927 C C . ALA A 1 641 ? -32.844 -4.594 -22.297 1 94.44 641 ALA A C 1
ATOM 4929 O O . ALA A 1 641 ? -33.969 -5.102 -22.156 1 94.44 641 ALA A O 1
ATOM 4930 N N . ASP A 1 642 ? -32.188 -4.59 -23.422 1 94.31 642 ASP A N 1
ATOM 4931 C CA . ASP A 1 642 ? -32.688 -5.301 -24.594 1 94.31 642 ASP A CA 1
ATOM 4932 C C . ASP A 1 642 ? -31.766 -6.441 -24.984 1 94.31 642 ASP A C 1
ATOM 4934 O O . ASP A 1 642 ? -31.469 -6.637 -26.172 1 94.31 642 ASP A O 1
ATOM 4938 N N . LEU A 1 643 ? -31.297 -7.164 -24.031 1 95.44 643 LEU A N 1
ATOM 4939 C CA . LEU A 1 643 ? -30.422 -8.312 -24.234 1 95.44 643 LEU A CA 1
ATOM 4940 C C . LEU A 1 643 ? -31.219 -9.609 -24.203 1 95.44 643 LEU A C 1
ATOM 4942 O O . LEU A 1 643 ? -31.969 -9.859 -23.266 1 95.44 643 LEU A O 1
ATOM 4946 N N . ALA A 1 644 ? -30.938 -10.461 -25.125 1 95.62 644 ALA A N 1
ATOM 4947 C CA . ALA A 1 644 ? -31.766 -11.648 -25.328 1 95.62 644 ALA A CA 1
ATOM 4948 C C . ALA A 1 644 ? -31.547 -12.664 -24.203 1 95.62 644 ALA A C 1
ATOM 4950 O O . ALA A 1 644 ? -32.406 -13.492 -23.938 1 95.62 644 ALA A O 1
ATOM 4951 N N . PHE A 1 645 ? -30.422 -12.617 -23.578 1 96 645 PHE A N 1
ATOM 4952 C CA . PHE A 1 645 ? -30.094 -13.617 -22.562 1 96 645 PHE A CA 1
ATOM 4953 C C . PHE A 1 645 ? -30.578 -13.172 -21.188 1 96 645 PHE A C 1
ATOM 4955 O O . PHE A 1 645 ? -30.406 -13.898 -20.203 1 96 645 PHE A O 1
ATOM 4962 N N . LEU A 1 646 ? -31.203 -12.078 -21.109 1 97.38 646 LEU A N 1
ATOM 4963 C CA . LEU A 1 646 ? -31.781 -11.586 -19.859 1 97.38 646 LEU A CA 1
ATOM 4964 C C . LEU A 1 646 ? -33.312 -11.562 -19.938 1 97.38 646 LEU A C 1
ATOM 4966 O O . LEU A 1 646 ? -33.875 -11.43 -21.031 1 97.38 646 LEU A O 1
ATOM 4970 N N . HIS A 1 647 ? -33.875 -11.703 -18.734 1 96.75 647 HIS A N 1
ATOM 4971 C CA . HIS A 1 647 ? -35.312 -11.562 -18.656 1 96.75 647 HIS A CA 1
ATOM 4972 C C . HIS A 1 647 ? -35.781 -10.18 -19.125 1 96.75 647 HIS A C 1
ATOM 4974 O O . HIS A 1 647 ? -35.25 -9.164 -18.641 1 96.75 647 HIS A O 1
ATOM 4980 N N . PRO A 1 648 ? -36.719 -10.094 -20.016 1 94.06 648 PRO A N 1
ATOM 4981 C CA . PRO A 1 648 ? -37.094 -8.805 -20.594 1 94.06 648 PRO A CA 1
ATOM 4982 C C . PRO A 1 648 ? -37.75 -7.859 -19.594 1 94.06 648 PRO A C 1
ATOM 4984 O O . PRO A 1 648 ? -37.656 -6.641 -19.734 1 94.06 648 PRO A O 1
ATOM 4987 N N . GLY A 1 649 ? -38.344 -8.359 -18.547 1 93.19 649 GLY A N 1
ATOM 4988 C CA . GLY A 1 649 ? -39.062 -7.52 -17.594 1 93.19 649 GLY A CA 1
ATOM 4989 C C . GLY A 1 649 ? -38.281 -7.277 -16.312 1 93.19 649 GLY A C 1
ATOM 4990 O O . GLY A 1 649 ? -38.719 -6.48 -15.477 1 93.19 649 GLY A O 1
ATOM 4991 N N . GLN A 1 650 ? -37.188 -7.895 -16.172 1 95.94 650 GLN A N 1
ATOM 4992 C CA . GLN A 1 650 ? -36.438 -7.777 -14.922 1 95.94 650 GLN A CA 1
ATOM 4993 C C . GLN A 1 650 ? -34.969 -7.578 -15.18 1 95.94 650 GLN A C 1
ATOM 4995 O O . GLN A 1 650 ? -34.125 -8.25 -14.57 1 95.94 650 GLN A O 1
ATOM 5000 N N . SER A 1 651 ? -34.625 -6.727 -16.109 1 97.44 651 SER A N 1
ATOM 5001 C CA . SER A 1 651 ? -33.219 -6.418 -16.438 1 97.44 651 SER A CA 1
ATOM 5002 C C . SER A 1 651 ? -33.062 -4.949 -16.828 1 97.44 651 SER A C 1
ATOM 5004 O O . SER A 1 651 ? -34.031 -4.316 -17.297 1 97.44 651 SER A O 1
ATOM 5006 N N . ALA A 1 652 ? -31.891 -4.426 -16.562 1 97.56 652 ALA A N 1
ATOM 5007 C CA . ALA A 1 652 ? -31.656 -3.01 -16.828 1 97.56 652 ALA A CA 1
ATOM 5008 C C . ALA A 1 652 ? -30.188 -2.75 -17.172 1 97.56 652 ALA A C 1
ATOM 5010 O O . ALA A 1 652 ? -29.312 -3.533 -16.812 1 97.56 652 ALA A O 1
ATOM 5011 N N . TYR A 1 653 ? -30.031 -1.713 -17.969 1 97.38 653 TYR A N 1
ATOM 5012 C CA . TYR A 1 653 ? -28.703 -1.104 -18.094 1 97.38 653 TYR A CA 1
ATOM 5013 C C . TYR A 1 653 ? -28.453 -0.122 -16.953 1 97.38 653 TYR A C 1
ATOM 5015 O O . TYR A 1 653 ? -29.359 0.596 -16.531 1 97.38 653 TYR A O 1
ATOM 5023 N N . LEU A 1 654 ? -27.281 -0.134 -16.516 1 96.81 654 LEU A N 1
ATOM 5024 C CA . LEU A 1 654 ? -26.828 0.899 -15.586 1 96.81 654 LEU A CA 1
ATOM 5025 C C . LEU A 1 654 ? -26.156 2.049 -16.344 1 96.81 654 LEU A C 1
ATOM 5027 O O . LEU A 1 654 ? -25.156 1.851 -17.031 1 96.81 654 LEU A O 1
ATOM 5031 N N . VAL A 1 655 ? -26.734 3.256 -16.203 1 95.5 655 VAL A N 1
ATOM 5032 C CA . VAL A 1 655 ? -26.234 4.414 -16.938 1 95.5 655 VAL A CA 1
ATOM 5033 C C . VAL A 1 655 ? -25.844 5.52 -15.969 1 95.5 655 VAL A C 1
ATOM 5035 O O . VAL A 1 655 ? -26.625 5.887 -15.094 1 95.5 655 VAL A O 1
ATOM 5038 N N . VAL A 1 656 ? -24.625 5.977 -16.078 1 94.06 656 VAL A N 1
ATOM 5039 C CA . VAL A 1 656 ? -24.156 7.094 -15.266 1 94.06 656 VAL A CA 1
ATOM 5040 C C . VAL A 1 656 ? -23.594 8.188 -16.172 1 94.06 656 VAL A C 1
ATOM 5042 O O . VAL A 1 656 ? -22.75 7.922 -17.031 1 94.06 656 VAL A O 1
ATOM 5045 N N . ASN A 1 657 ? -24.078 9.391 -16.031 1 90.12 657 ASN A N 1
ATOM 5046 C CA . ASN A 1 657 ? -23.672 10.523 -16.859 1 90.12 657 ASN A CA 1
ATOM 5047 C C . ASN A 1 657 ? -23.828 10.219 -18.344 1 90.12 657 ASN A C 1
ATOM 5049 O O . ASN A 1 657 ? -22.938 10.516 -19.141 1 90.12 657 ASN A O 1
ATOM 5053 N N . GLY A 1 658 ? -24.844 9.422 -18.641 1 90.75 658 GLY A N 1
ATOM 5054 C CA . GLY A 1 658 ? -25.141 9.109 -20.031 1 90.75 658 GLY A CA 1
ATOM 5055 C C . GLY A 1 658 ? -24.312 7.969 -20.578 1 90.75 658 GLY A C 1
ATOM 5056 O O . GLY A 1 658 ? -24.484 7.582 -21.734 1 90.75 658 GLY A O 1
ATOM 5057 N N . VAL A 1 659 ? -23.453 7.43 -19.781 1 93.31 659 VAL A N 1
ATOM 5058 C CA . VAL A 1 659 ? -22.594 6.352 -20.219 1 93.31 659 VAL A CA 1
ATOM 5059 C C . VAL A 1 659 ? -23.109 5.012 -19.703 1 93.31 659 VAL A C 1
ATOM 5061 O O . VAL A 1 659 ? -23.375 4.867 -18.516 1 93.31 659 VAL A O 1
ATOM 5064 N N . HIS A 1 660 ? -23.203 4.062 -20.609 1 94.88 660 HIS A N 1
ATOM 5065 C CA . HIS A 1 660 ? -23.578 2.705 -20.219 1 94.88 660 HIS A CA 1
ATOM 5066 C C . HIS A 1 660 ? -22.406 1.997 -19.531 1 94.88 660 HIS A C 1
ATOM 5068 O O . HIS A 1 660 ? -21.391 1.7 -20.172 1 94.88 660 HIS A O 1
ATOM 5074 N N . LEU A 1 661 ? -22.547 1.629 -18.359 1 95.56 661 LEU A N 1
ATOM 5075 C CA . LEU A 1 661 ? -21.484 0.974 -17.609 1 95.56 661 LEU A CA 1
ATOM 5076 C C . LEU A 1 661 ? -21.578 -0.543 -17.734 1 95.56 661 LEU A C 1
ATOM 5078 O O . LEU A 1 661 ? -20.578 -1.249 -17.578 1 95.56 661 LEU A O 1
ATOM 5082 N N . GLY A 1 662 ? -22.766 -1.009 -17.875 1 97.06 662 GLY A N 1
ATOM 5083 C CA . GLY A 1 662 ? -23.031 -2.436 -17.938 1 97.06 662 GLY A CA 1
ATOM 5084 C C . GLY A 1 662 ? -24.5 -2.77 -17.781 1 97.06 662 GLY A C 1
ATOM 5085 O O . GLY A 1 662 ? -25.375 -1.927 -18.016 1 97.06 662 GLY A O 1
ATOM 5086 N N . TRP A 1 663 ? -24.766 -4.035 -17.484 1 97.75 663 TRP A N 1
ATOM 5087 C CA . TRP A 1 663 ? -26.156 -4.508 -17.375 1 97.75 663 TRP A CA 1
ATOM 5088 C C . TRP A 1 663 ? -26.312 -5.43 -16.172 1 97.75 663 TRP A C 1
ATOM 5090 O O . TRP A 1 663 ? -25.328 -5.949 -15.641 1 97.75 663 TRP A O 1
ATOM 5100 N N . PHE A 1 664 ? -27.5 -5.574 -15.68 1 98.5 664 PHE A N 1
ATOM 5101 C CA . PHE A 1 664 ? -27.844 -6.512 -14.617 1 98.5 664 PHE A CA 1
ATOM 5102 C C . PHE A 1 664 ? -29.312 -6.918 -14.711 1 98.5 664 PHE A C 1
ATOM 5104 O O . PHE A 1 664 ? -30.125 -6.203 -15.305 1 98.5 664 PHE A O 1
ATOM 5111 N N . GLY A 1 665 ? -29.578 -8.117 -14.242 1 98.5 665 GLY A N 1
ATOM 5112 C CA . GLY A 1 665 ? -30.953 -8.625 -14.273 1 98.5 665 GLY A CA 1
ATOM 5113 C C . GLY A 1 665 ? -31.031 -10.125 -14.078 1 98.5 665 GLY A C 1
ATOM 5114 O O . GLY A 1 665 ? -30.078 -10.75 -13.609 1 98.5 665 GLY A O 1
ATOM 5115 N N . GLN A 1 666 ? -32.219 -10.602 -14.328 1 98.38 666 GLN A N 1
ATOM 5116 C CA . GLN A 1 666 ? -32.438 -12.039 -14.219 1 98.38 666 GLN A CA 1
ATOM 5117 C C . GLN A 1 666 ? -32 -12.75 -15.5 1 98.38 666 GLN A C 1
ATOM 5119 O O . GLN A 1 666 ? -32.312 -12.297 -16.609 1 98.38 666 GLN A O 1
ATOM 5124 N N . LEU A 1 667 ? -31.297 -13.781 -15.305 1 98.31 667 LEU A N 1
ATOM 5125 C CA . LEU A 1 667 ? -30.984 -14.641 -16.453 1 98.31 667 LEU A CA 1
ATOM 5126 C C . LEU A 1 667 ? -32.281 -15.133 -17.109 1 98.31 667 LEU A C 1
ATOM 5128 O O . LEU A 1 667 ? -33.219 -15.492 -16.438 1 98.31 667 LEU A O 1
ATOM 5132 N N . HIS A 1 668 ? -32.219 -15.125 -18.422 1 97.38 668 HIS A N 1
ATOM 5133 C CA . HIS A 1 668 ? -33.406 -15.578 -19.125 1 97.38 668 HIS A CA 1
ATOM 5134 C C . HIS A 1 668 ? -33.812 -16.984 -18.688 1 97.38 668 HIS A C 1
ATOM 5136 O O . HIS A 1 668 ? -32.969 -17.875 -18.594 1 97.38 668 HIS A O 1
ATOM 5142 N N . PRO A 1 669 ? -35.062 -17.234 -18.453 1 96.5 669 PRO A N 1
ATOM 5143 C CA . PRO A 1 669 ? -35.531 -18.531 -17.953 1 96.5 669 PRO A CA 1
ATOM 5144 C C . PRO A 1 669 ? -35.188 -19.688 -18.891 1 96.5 669 PRO A C 1
ATOM 5146 O O . PRO A 1 669 ? -34.938 -20.797 -18.422 1 96.5 669 PRO A O 1
ATOM 5149 N N . SER A 1 670 ? -35.125 -19.422 -20.141 1 95.81 670 SER A N 1
ATOM 5150 C CA . SER A 1 670 ? -34.812 -20.484 -21.094 1 95.81 670 SER A CA 1
ATOM 5151 C C . SER A 1 670 ? -33.375 -20.969 -20.891 1 95.81 670 SER A C 1
ATOM 5153 O O . SER A 1 670 ? -33.094 -22.156 -21 1 95.81 670 SER A O 1
ATOM 5155 N N . ILE A 1 671 ? -32.469 -20.062 -20.672 1 96.5 671 ILE A N 1
ATOM 5156 C CA . ILE A 1 671 ? -31.078 -20.406 -20.438 1 96.5 671 ILE A CA 1
ATOM 5157 C C . ILE A 1 671 ? -30.953 -21.109 -19.078 1 96.5 671 ILE A C 1
ATOM 5159 O O . ILE A 1 671 ? -30.25 -22.125 -18.969 1 96.5 671 ILE A O 1
ATOM 5163 N N . ALA A 1 672 ? -31.641 -20.609 -18.109 1 97.31 672 ALA A N 1
ATOM 5164 C CA . ALA A 1 672 ? -31.641 -21.25 -16.797 1 97.31 672 ALA A CA 1
ATOM 5165 C C . ALA A 1 672 ? -32.125 -22.703 -16.891 1 97.31 672 ALA A C 1
ATOM 5167 O O . ALA A 1 672 ? -31.531 -23.609 -16.312 1 97.31 672 ALA A O 1
ATOM 5168 N N . LYS A 1 673 ? -33.156 -22.828 -17.625 1 96.38 673 LYS A N 1
ATOM 5169 C CA . LYS A 1 673 ? -33.719 -24.156 -17.812 1 96.38 673 LYS A CA 1
ATOM 5170 C C . LYS A 1 673 ? -32.719 -25.078 -18.531 1 96.38 673 LYS A C 1
ATOM 5172 O O . LYS A 1 673 ? -32.531 -26.234 -18.125 1 96.38 673 LYS A O 1
ATOM 5177 N N . ALA A 1 674 ? -32.125 -24.578 -19.516 1 95.94 674 ALA A N 1
ATOM 5178 C CA . ALA A 1 674 ? -31.156 -25.359 -20.281 1 95.94 674 ALA A CA 1
ATOM 5179 C C . ALA A 1 674 ? -30 -25.812 -19.406 1 95.94 674 ALA A C 1
ATOM 5181 O O . ALA A 1 674 ? -29.422 -26.875 -19.641 1 95.94 674 ALA A O 1
ATOM 5182 N N . LEU A 1 675 ? -29.688 -25.094 -18.422 1 96 675 LEU A N 1
ATOM 5183 C CA . LEU A 1 675 ? -28.562 -25.406 -17.531 1 96 675 LEU A CA 1
ATOM 5184 C C . LEU A 1 675 ? -29.062 -26.016 -16.219 1 96 675 LEU A C 1
ATOM 5186 O O . LEU A 1 675 ? -28.281 -26.219 -15.289 1 96 675 LEU A O 1
ATOM 5190 N N . ASP A 1 676 ? -30.391 -26.219 -16.094 1 96 676 ASP A N 1
ATOM 5191 C CA . ASP A 1 676 ? -31.031 -26.781 -14.914 1 96 676 ASP A CA 1
ATOM 5192 C C . ASP A 1 676 ? -30.766 -25.906 -13.688 1 96 676 ASP A C 1
ATOM 5194 O O . ASP A 1 676 ? -30.328 -26.406 -12.648 1 96 676 ASP A O 1
ATOM 5198 N N . LEU A 1 677 ? -30.922 -24.703 -13.922 1 97.25 677 LEU A N 1
ATOM 5199 C CA . LEU A 1 677 ? -30.719 -23.734 -12.844 1 97.25 677 LEU A CA 1
ATOM 5200 C C . LEU A 1 677 ? -32.031 -23.109 -12.406 1 97.25 677 LEU A C 1
ATOM 5202 O O . LEU A 1 677 ? -32.969 -23 -13.211 1 97.25 677 LEU A O 1
ATOM 5206 N N . PRO A 1 678 ? -32.094 -22.688 -11.164 1 97 678 PRO A N 1
ATOM 5207 C CA . PRO A 1 678 ? -33.219 -21.844 -10.75 1 97 678 PRO A CA 1
ATOM 5208 C C . PRO A 1 678 ? -33.125 -20.406 -11.266 1 97 678 PRO A C 1
ATOM 5210 O O . PRO A 1 678 ? -32.344 -20.141 -12.195 1 97 678 PRO A O 1
ATOM 5213 N N . ALA A 1 679 ? -33.938 -19.547 -10.711 1 97 679 ALA A N 1
ATOM 5214 C CA . ALA A 1 679 ? -33.812 -18.141 -11.07 1 97 679 ALA A CA 1
ATOM 5215 C C . ALA A 1 679 ? -32.438 -17.609 -10.641 1 97 679 ALA A C 1
ATOM 5217 O O . ALA A 1 679 ? -32.062 -17.75 -9.477 1 97 679 ALA A O 1
ATOM 5218 N N . VAL A 1 680 ? -31.734 -17.156 -11.594 1 98.19 680 VAL A N 1
ATOM 5219 C CA . VAL A 1 680 ? -30.391 -16.641 -11.328 1 98.19 680 VAL A CA 1
ATOM 5220 C C . VAL A 1 680 ? -30.328 -15.156 -11.688 1 98.19 680 VAL A C 1
ATOM 5222 O O . VAL A 1 680 ? -30.844 -14.742 -12.734 1 98.19 680 VAL A O 1
ATOM 5225 N N . TRP A 1 681 ? -29.75 -14.406 -10.836 1 98.69 681 TRP A N 1
ATOM 5226 C CA . TRP A 1 681 ? -29.531 -12.977 -11.047 1 98.69 681 TRP A CA 1
ATOM 5227 C C . TRP A 1 681 ? -28.094 -12.711 -11.477 1 98.69 681 TRP A C 1
ATOM 5229 O O . TRP A 1 681 ? -27.156 -13.266 -10.906 1 98.69 681 TRP A O 1
ATOM 5239 N N . VAL A 1 682 ? -27.922 -11.891 -12.523 1 98.69 682 VAL A N 1
ATOM 5240 C CA . VAL A 1 682 ? -26.594 -11.703 -13.102 1 98.69 682 VAL A CA 1
ATOM 5241 C C . VAL A 1 682 ? -26.344 -10.219 -13.367 1 98.69 682 VAL A C 1
ATOM 5243 O O . VAL A 1 682 ? -27.297 -9.438 -13.492 1 98.69 682 VAL A O 1
ATOM 5246 N N . ALA A 1 683 ? -25.047 -9.844 -13.367 1 98.62 683 ALA A N 1
ATOM 5247 C CA . ALA A 1 683 ? -24.609 -8.492 -13.719 1 98.62 683 ALA A CA 1
ATOM 5248 C C . ALA A 1 683 ? -23.203 -8.508 -14.32 1 98.62 683 ALA A C 1
ATOM 5250 O O . ALA A 1 683 ? -22.406 -9.398 -14.023 1 98.62 683 ALA A O 1
ATOM 5251 N N . GLN A 1 684 ? -22.938 -7.625 -15.195 1 98.06 684 GLN A N 1
ATOM 5252 C CA . GLN A 1 684 ? -21.594 -7.441 -15.711 1 98.06 684 GLN A CA 1
ATOM 5253 C C . GLN A 1 684 ? -21.328 -5.984 -16.078 1 98.06 684 GLN A C 1
ATOM 5255 O O . GLN A 1 684 ? -22.172 -5.328 -16.672 1 98.06 684 GLN A O 1
ATOM 5260 N N . PHE A 1 685 ? -20.094 -5.543 -15.695 1 97.81 685 PHE A N 1
ATOM 5261 C CA . PHE A 1 685 ? -19.703 -4.156 -15.906 1 97.81 685 PHE A CA 1
ATOM 5262 C C . PHE A 1 685 ? -18.281 -4.07 -16.438 1 97.81 685 PHE A C 1
ATOM 5264 O O . PHE A 1 685 ? -17.453 -4.934 -16.141 1 97.81 685 PHE A O 1
ATOM 5271 N N . ALA A 1 686 ? -18.047 -3.041 -17.25 1 95.81 686 ALA A N 1
ATOM 5272 C CA . ALA A 1 686 ? -16.672 -2.707 -17.578 1 95.81 686 ALA A CA 1
ATOM 5273 C C . ALA A 1 686 ? -15.945 -2.109 -16.359 1 95.81 686 ALA A C 1
ATOM 5275 O O . ALA A 1 686 ? -16.328 -1.048 -15.867 1 95.81 686 ALA A O 1
ATOM 5276 N N . ILE A 1 687 ? -14.898 -2.703 -15.992 1 95.06 687 ILE A N 1
ATOM 5277 C CA . ILE A 1 687 ? -14.273 -2.346 -14.719 1 95.06 687 ILE A CA 1
ATOM 5278 C C . ILE A 1 687 ? -13.664 -0.95 -14.82 1 95.06 687 ILE A C 1
ATOM 5280 O O . ILE A 1 687 ? -13.68 -0.186 -13.852 1 95.06 687 ILE A O 1
ATOM 5284 N N . GLU A 1 688 ? -13.117 -0.628 -15.969 1 94.12 688 GLU A N 1
ATOM 5285 C CA . GLU A 1 688 ? -12.453 0.657 -16.141 1 94.12 688 GLU A CA 1
ATOM 5286 C C . GLU A 1 688 ? -13.422 1.816 -15.93 1 94.12 688 GLU A C 1
ATOM 5288 O O . GLU A 1 688 ? -13.078 2.807 -15.281 1 94.12 688 GLU A O 1
ATOM 5293 N N . ASP A 1 689 ? -14.633 1.64 -16.438 1 93.94 689 ASP A N 1
ATOM 5294 C CA . ASP A 1 689 ? -15.648 2.672 -16.281 1 93.94 689 ASP A CA 1
ATOM 5295 C C . ASP A 1 689 ? -16.062 2.822 -14.82 1 93.94 689 ASP A C 1
ATOM 5297 O O . ASP A 1 689 ? -16.297 3.938 -14.352 1 93.94 689 ASP A O 1
ATOM 5301 N N . LEU A 1 690 ? -16.141 1.766 -14.125 1 93.69 690 LEU A N 1
ATOM 5302 C CA . LEU A 1 690 ? -16.484 1.79 -12.703 1 93.69 690 LEU A CA 1
ATOM 5303 C C . LEU A 1 690 ? -15.406 2.5 -11.891 1 93.69 690 LEU A C 1
ATOM 5305 O O . LEU A 1 690 ? -15.711 3.35 -11.055 1 93.69 690 LEU A O 1
ATOM 5309 N N . ILE A 1 691 ? -14.156 2.133 -12.164 1 93.19 691 ILE A N 1
ATOM 5310 C CA . ILE A 1 691 ? -13.023 2.693 -11.445 1 93.19 691 ILE A CA 1
ATOM 5311 C C . ILE A 1 691 ? -12.945 4.199 -11.688 1 93.19 691 ILE A C 1
ATOM 5313 O O . ILE A 1 691 ? -12.641 4.969 -10.773 1 93.19 691 ILE A O 1
ATOM 5317 N N . ASP A 1 692 ? -13.219 4.629 -12.859 1 92.5 692 ASP A N 1
ATOM 5318 C CA . ASP A 1 692 ? -13.141 6.043 -13.219 1 92.5 692 ASP A CA 1
ATOM 5319 C C . ASP A 1 692 ? -14.141 6.867 -12.406 1 92.5 692 ASP A C 1
ATOM 5321 O O . ASP A 1 692 ? -13.867 8.023 -12.07 1 92.5 692 ASP A O 1
ATOM 5325 N N . LEU A 1 693 ? -15.258 6.273 -12.125 1 92.06 693 LEU A N 1
ATOM 5326 C CA . LEU A 1 693 ? -16.234 6.965 -11.297 1 92.06 693 LEU A CA 1
ATOM 5327 C C . LEU A 1 693 ? -15.68 7.25 -9.906 1 92.06 693 LEU A C 1
ATOM 5329 O O . LEU A 1 693 ? -16.031 8.25 -9.281 1 92.06 693 LEU A O 1
ATOM 5333 N N . HIS A 1 694 ? -14.836 6.348 -9.43 1 90.38 694 HIS A N 1
ATOM 5334 C CA . HIS A 1 694 ? -14.281 6.477 -8.086 1 90.38 694 HIS A CA 1
ATOM 5335 C C . HIS A 1 694 ? -13.117 7.465 -8.062 1 90.38 694 HIS A C 1
ATOM 5337 O O . HIS A 1 694 ? -12.688 7.898 -6.988 1 90.38 694 HIS A O 1
ATOM 5343 N N . ARG A 1 695 ? -12.57 7.801 -9.172 1 88.31 695 ARG A N 1
ATOM 5344 C CA . ARG A 1 695 ? -11.461 8.742 -9.266 1 88.31 695 ARG A CA 1
ATOM 5345 C C . ARG A 1 695 ? -11.953 10.18 -9.242 1 88.31 695 ARG A C 1
ATOM 5347 O O . ARG A 1 695 ? -11.172 11.109 -9.023 1 88.31 695 ARG A O 1
ATOM 5354 N N . ALA A 1 696 ? -13.211 10.352 -9.461 1 82.06 696 ALA A N 1
ATOM 5355 C CA . ALA A 1 696 ? -13.758 11.703 -9.5 1 82.06 696 ALA A CA 1
ATOM 5356 C C . ALA A 1 696 ? -13.656 12.383 -8.133 1 82.06 696 ALA A C 1
ATOM 5358 O O . ALA A 1 696 ? -13.922 11.758 -7.102 1 82.06 696 ALA A O 1
ATOM 5359 N N . THR A 1 697 ? -13 13.602 -8.07 1 77.31 697 THR A N 1
ATOM 5360 C CA . THR A 1 697 ? -12.867 14.375 -6.844 1 77.31 697 THR A CA 1
ATOM 5361 C C . THR A 1 697 ? -14.133 15.18 -6.574 1 77.31 697 THR A C 1
ATOM 5363 O O . THR A 1 697 ? -14.711 15.766 -7.492 1 77.31 697 THR A O 1
ATOM 5366 N N . ASN A 1 698 ? -14.656 14.93 -5.391 1 70.69 698 ASN A N 1
ATOM 5367 C CA . ASN A 1 698 ? -15.844 15.68 -5.023 1 70.69 698 ASN A CA 1
ATOM 5368 C C . ASN A 1 698 ? -15.492 16.953 -4.254 1 70.69 698 ASN A C 1
ATOM 5370 O O . ASN A 1 698 ? -14.609 16.938 -3.4 1 70.69 698 ASN A O 1
ATOM 5374 N N . ALA A 1 699 ? -16.094 18.062 -4.781 1 75.31 699 ALA A N 1
ATOM 5375 C CA . ALA A 1 699 ? -15.984 19.312 -4.043 1 75.31 699 ALA A CA 1
ATOM 5376 C C . ALA A 1 699 ? -16.688 19.219 -2.691 1 75.31 699 ALA A C 1
ATOM 5378 O O . ALA A 1 699 ? -17.719 18.547 -2.566 1 75.31 699 ALA A O 1
ATOM 5379 N N . ILE A 1 700 ? -16.078 19.625 -1.7 1 77.44 700 ILE A N 1
ATOM 5380 C CA . ILE A 1 700 ? -16.672 19.641 -0.369 1 77.44 700 ILE A CA 1
ATOM 5381 C C . ILE A 1 700 ? -17.328 20.984 -0.114 1 77.44 700 ILE A C 1
ATOM 5383 O O . ILE A 1 700 ? -16.766 22.031 -0.433 1 77.44 700 ILE A O 1
ATOM 5387 N N . THR A 1 701 ? -18.609 20.922 0.159 1 78.94 701 THR A N 1
ATOM 5388 C CA . THR A 1 701 ? -19.328 22.125 0.542 1 78.94 701 THR A CA 1
ATOM 5389 C C . THR A 1 701 ? -19.75 22.062 2.008 1 78.94 701 THR A C 1
ATOM 5391 O O . THR A 1 701 ? -20.125 20.984 2.504 1 78.94 701 THR A O 1
ATOM 5394 N N . ALA A 1 702 ? -19.656 23.203 2.715 1 80.94 702 ALA A N 1
ATOM 5395 C CA . ALA A 1 702 ? -20.094 23.266 4.105 1 80.94 702 ALA A CA 1
ATOM 5396 C C . ALA A 1 702 ? -21.609 23.078 4.215 1 80.94 702 ALA A C 1
ATOM 5398 O O . ALA A 1 702 ? -22.359 23.562 3.367 1 80.94 702 ALA A O 1
ATOM 5399 N N . PRO A 1 703 ? -22.031 22.328 5.219 1 81.62 703 PRO A N 1
ATOM 5400 C CA . PRO A 1 703 ? -23.469 22.188 5.414 1 81.62 703 PRO A CA 1
ATOM 5401 C C . PRO A 1 703 ? -24.172 23.531 5.672 1 81.62 703 PRO A C 1
ATOM 5403 O O . PRO A 1 703 ? -23.578 24.422 6.289 1 81.62 703 PRO A O 1
ATOM 5406 N N . SER A 1 704 ? -25.422 23.625 5.121 1 84.31 704 SER A N 1
ATOM 5407 C CA . SER A 1 704 ? -26.203 24.844 5.324 1 84.31 704 SER A CA 1
ATOM 5408 C C . SER A 1 704 ? -26.562 25.031 6.793 1 84.31 704 SER A C 1
ATOM 5410 O O . SER A 1 704 ? -26.875 24.062 7.488 1 84.31 704 SER A O 1
ATOM 5412 N N . LYS A 1 705 ? -26.547 26.25 7.246 1 85.12 705 LYS A N 1
ATOM 5413 C CA . LYS A 1 705 ? -26.969 26.594 8.602 1 85.12 705 LYS A CA 1
ATOM 5414 C C . LYS A 1 705 ? -28.484 26.812 8.672 1 85.12 705 LYS A C 1
ATOM 5416 O O . LYS A 1 705 ? -29.047 26.938 9.758 1 85.12 705 LYS A O 1
ATOM 5421 N N . PHE A 1 706 ? -29.141 26.812 7.473 1 89.19 706 PHE A N 1
ATOM 5422 C CA . PHE A 1 706 ? -30.578 27.078 7.395 1 89.19 706 PHE A CA 1
ATOM 5423 C C . PHE A 1 706 ? -31.375 25.797 7.246 1 89.19 706 PHE A C 1
ATOM 5425 O O . PHE A 1 706 ? -30.875 24.812 6.672 1 89.19 706 PHE A O 1
ATOM 5432 N N . PRO A 1 707 ? -32.594 25.781 7.766 1 90.94 707 PRO A N 1
ATOM 5433 C CA . PRO A 1 707 ? -33.375 24.562 7.766 1 90.94 707 PRO A CA 1
ATOM 5434 C C . PRO A 1 707 ? -33.875 24.172 6.375 1 90.94 707 PRO A C 1
ATOM 5436 O O . PRO A 1 707 ? -34 25.031 5.5 1 90.94 707 PRO A O 1
ATOM 5439 N N . SER A 1 708 ? -34.125 22.891 6.219 1 93.44 708 SER A N 1
ATOM 5440 C CA . SER A 1 708 ? -34.75 22.375 5.008 1 93.44 708 SER A CA 1
ATOM 5441 C C . SER A 1 708 ? -36.25 22.188 5.195 1 93.44 708 SER A C 1
ATOM 5443 O O . SER A 1 708 ? -36.75 22.062 6.324 1 93.44 708 SER A O 1
ATOM 5445 N N . VAL A 1 709 ? -37.031 22.266 4.055 1 94.38 709 VAL A N 1
ATOM 5446 C CA . VAL A 1 709 ? -38.469 22.062 4.09 1 94.38 709 VAL A CA 1
ATOM 5447 C C . VAL A 1 709 ? -38.844 20.875 3.203 1 94.38 709 VAL A C 1
ATOM 5449 O O . VAL A 1 709 ? -38.469 20.828 2.035 1 94.38 709 VAL A O 1
ATOM 5452 N N . ARG A 1 710 ? -39.594 19.891 3.814 1 93.94 710 ARG A N 1
ATOM 5453 C CA . ARG A 1 710 ? -40.031 18.719 3.076 1 93.94 710 ARG A CA 1
ATOM 5454 C C . ARG A 1 710 ? -41.469 18.922 2.582 1 93.94 710 ARG A C 1
ATOM 5456 O O . ARG A 1 710 ? -42.312 19.422 3.314 1 93.94 710 ARG A O 1
ATOM 5463 N N . ARG A 1 711 ? -41.719 18.547 1.334 1 94.88 711 ARG A N 1
ATOM 5464 C CA . ARG A 1 711 ? -43.031 18.516 0.751 1 94.88 711 ARG A CA 1
ATOM 5465 C C . ARG A 1 711 ? -43.312 17.203 0.026 1 94.88 711 ARG A C 1
ATOM 5467 O O . ARG A 1 711 ? -42.438 16.703 -0.685 1 94.88 711 ARG A O 1
ATOM 5474 N N . ASP A 1 712 ? -44.531 16.641 0.273 1 94.62 712 ASP A N 1
ATOM 5475 C CA . ASP A 1 712 ? -44.906 15.375 -0.352 1 94.62 712 ASP A CA 1
ATOM 5476 C C . ASP A 1 712 ? -46.062 15.594 -1.351 1 94.62 712 ASP A C 1
ATOM 5478 O O . ASP A 1 712 ? -47 16.328 -1.07 1 94.62 712 ASP A O 1
ATOM 5482 N N . LEU A 1 713 ? -45.906 14.977 -2.506 1 94.69 713 LEU A N 1
ATOM 5483 C CA . LEU A 1 713 ? -46.969 15 -3.512 1 94.69 713 LEU A CA 1
ATOM 5484 C C . LEU A 1 713 ? -47.219 13.602 -4.059 1 94.69 713 LEU A C 1
ATOM 5486 O O . LEU A 1 713 ? -46.281 12.836 -4.285 1 94.69 713 LEU A O 1
ATOM 5490 N N . ALA A 1 714 ? -48.5 13.25 -4.215 1 94.56 714 ALA A N 1
ATOM 5491 C CA . ALA A 1 714 ? -48.906 11.992 -4.828 1 94.56 714 ALA A CA 1
ATOM 5492 C C . ALA A 1 714 ? -49.656 12.227 -6.137 1 94.56 714 ALA A C 1
ATOM 5494 O O . ALA A 1 714 ? -50.562 13.055 -6.199 1 94.56 714 ALA A O 1
ATOM 5495 N N . PHE A 1 715 ? -49.312 11.461 -7.203 1 94.56 715 PHE A N 1
ATOM 5496 C CA . PHE A 1 715 ? -49.875 11.656 -8.531 1 94.56 715 PHE A CA 1
ATOM 5497 C C . PHE A 1 715 ? -50.5 10.359 -9.047 1 94.56 715 PHE A C 1
ATOM 5499 O O . PHE A 1 715 ? -49.938 9.273 -8.852 1 94.56 715 PHE A O 1
ATOM 5506 N N . LEU A 1 716 ? -51.594 10.484 -9.641 1 94.5 716 LEU A N 1
ATOM 5507 C CA . LEU A 1 716 ? -52.188 9.398 -10.414 1 94.5 716 LEU A CA 1
ATOM 5508 C C . LEU A 1 716 ? -51.75 9.461 -11.875 1 94.5 716 LEU A C 1
ATOM 5510 O O . LEU A 1 716 ? -51.969 10.461 -12.555 1 94.5 716 LEU A O 1
ATOM 5514 N N . VAL A 1 717 ? -51.094 8.398 -12.305 1 94.81 717 VAL A N 1
ATOM 5515 C CA . VAL A 1 717 ? -50.594 8.359 -13.672 1 94.81 717 VAL A CA 1
ATOM 5516 C C . VAL A 1 717 ? -50.906 7.008 -14.305 1 94.81 717 VAL A C 1
ATOM 5518 O O . VAL A 1 717 ? -51.312 6.074 -13.617 1 94.81 717 VAL A O 1
ATOM 5521 N N . ASP A 1 718 ? -50.688 6.953 -15.656 1 93.25 718 ASP A N 1
ATOM 5522 C CA . ASP A 1 718 ? -50.844 5.688 -16.375 1 93.25 718 ASP A CA 1
ATOM 5523 C C . ASP A 1 718 ? -49.781 4.684 -15.945 1 93.25 718 ASP A C 1
ATOM 5525 O O . ASP A 1 718 ? -48.625 5.062 -15.672 1 93.25 718 ASP A O 1
ATOM 5529 N N . LYS A 1 719 ? -50.125 3.455 -15.992 1 90.88 719 LYS A N 1
ATOM 5530 C CA . LYS A 1 719 ? -49.219 2.391 -15.586 1 90.88 719 LYS A CA 1
ATOM 5531 C C . LYS A 1 719 ? -48 2.352 -16.484 1 90.88 719 LYS A C 1
ATOM 5533 O O . LYS A 1 719 ? -46.938 1.912 -16.062 1 90.88 719 LYS A O 1
ATOM 5538 N N . SER A 1 720 ? -48.094 2.883 -17.625 1 88.56 720 SER A N 1
ATOM 5539 C CA . SER A 1 720 ? -47 2.828 -18.609 1 88.56 720 SER A CA 1
ATOM 5540 C C . SER A 1 720 ? -45.969 3.904 -18.328 1 88.56 720 SER A C 1
ATOM 5542 O O . SER A 1 720 ? -44.844 3.832 -18.844 1 88.56 720 SER A O 1
ATOM 5544 N N . VAL A 1 721 ? -46.25 4.871 -17.5 1 91.06 721 VAL A N 1
ATOM 5545 C CA . VAL A 1 721 ? -45.344 5.969 -17.234 1 91.06 721 VAL A CA 1
ATOM 5546 C C . VAL A 1 721 ? -44.25 5.496 -16.281 1 91.06 721 VAL A C 1
ATOM 5548 O O . VAL A 1 721 ? -44.531 4.934 -15.219 1 91.06 721 VAL A O 1
ATOM 5551 N N . GLU A 1 722 ? -43.031 5.766 -16.688 1 88.25 722 GLU A N 1
ATOM 5552 C CA . GLU A 1 722 ? -41.906 5.43 -15.82 1 88.25 722 GLU A CA 1
ATOM 5553 C C . GLU A 1 722 ? -41.656 6.52 -14.781 1 88.25 722 GLU A C 1
ATOM 5555 O O . GLU A 1 722 ? -41.75 7.711 -15.094 1 88.25 722 GLU A O 1
ATOM 5560 N N . TRP A 1 723 ? -41.344 6.074 -13.625 1 87.25 723 TRP A N 1
ATOM 5561 C CA . TRP A 1 723 ? -41.188 7.059 -12.555 1 87.25 723 TRP A CA 1
ATOM 5562 C C . TRP A 1 723 ? -40 7.961 -12.789 1 87.25 723 TRP A C 1
ATOM 5564 O O . TRP A 1 723 ? -40 9.133 -12.391 1 87.25 723 TRP A O 1
ATOM 5574 N N . GLN A 1 724 ? -39 7.492 -13.43 1 88.62 724 GLN A N 1
ATOM 5575 C CA . GLN A 1 724 ? -37.781 8.281 -13.688 1 88.62 724 GLN A CA 1
ATOM 5576 C C . GLN A 1 724 ? -38.125 9.477 -14.586 1 88.62 724 GLN A C 1
ATOM 5578 O O . GLN A 1 724 ? -37.5 10.547 -14.445 1 88.62 724 GLN A O 1
ATOM 5583 N N . ASP A 1 725 ? -39.062 9.273 -15.445 1 89.25 725 ASP A N 1
ATOM 5584 C CA . ASP A 1 725 ? -39.469 10.375 -16.312 1 89.25 725 ASP A CA 1
ATOM 5585 C C . ASP A 1 725 ? -40.094 11.5 -15.5 1 89.25 725 ASP A C 1
ATOM 5587 O O . ASP A 1 725 ? -39.906 12.68 -15.797 1 89.25 725 ASP A O 1
ATOM 5591 N N . LEU A 1 726 ? -40.781 11.086 -14.547 1 92.62 726 LEU A N 1
ATOM 5592 C CA . LEU A 1 726 ? -41.406 12.07 -13.672 1 92.62 726 LEU A CA 1
ATOM 5593 C C . LEU A 1 726 ? -40.344 12.812 -12.852 1 92.62 726 LEU A C 1
ATOM 5595 O O . LEU A 1 726 ? -40.438 14.031 -12.656 1 92.62 726 LEU A O 1
ATOM 5599 N N . VAL A 1 727 ? -39.375 12.078 -12.375 1 91.69 727 VAL A N 1
ATOM 5600 C CA . VAL A 1 727 ? -38.344 12.656 -11.547 1 91.69 727 VAL A CA 1
ATOM 5601 C C . VAL A 1 727 ? -37.625 13.758 -12.32 1 91.69 727 VAL A C 1
ATOM 5603 O O . VAL A 1 727 ? -37.344 14.836 -11.781 1 91.69 727 VAL A O 1
ATOM 5606 N N . VAL A 1 728 ? -37.344 13.547 -13.578 1 89.06 728 VAL A N 1
ATOM 5607 C CA . VAL A 1 728 ? -36.656 14.508 -14.43 1 89.06 728 VAL A CA 1
ATOM 5608 C C . VAL A 1 728 ? -37.469 15.781 -14.555 1 89.06 728 VAL A C 1
ATOM 5610 O O . VAL A 1 728 ? -36.938 16.891 -14.422 1 89.06 728 VAL A O 1
ATOM 5613 N N . ASP A 1 729 ? -38.719 15.578 -14.703 1 93.06 729 ASP A N 1
ATOM 5614 C CA . ASP A 1 729 ? -39.594 16.719 -14.898 1 93.06 729 ASP A CA 1
ATOM 5615 C C . ASP A 1 729 ? -39.812 17.469 -13.586 1 93.06 729 ASP A C 1
ATOM 5617 O O . ASP A 1 729 ? -39.938 18.703 -13.578 1 93.06 729 ASP A O 1
ATOM 5621 N N . ILE A 1 730 ? -39.844 16.766 -12.523 1 94.94 730 ILE A N 1
ATOM 5622 C CA . ILE A 1 730 ? -40 17.406 -11.219 1 94.94 730 ILE A CA 1
ATOM 5623 C C . ILE A 1 730 ? -38.781 18.266 -10.93 1 94.94 730 ILE A C 1
ATOM 5625 O O . ILE A 1 730 ? -38.906 19.422 -10.516 1 94.94 730 ILE A O 1
ATOM 5629 N N . ARG A 1 731 ? -37.719 17.75 -11.125 1 92.69 731 ARG A N 1
ATOM 5630 C CA . ARG A 1 731 ? -36.469 18.469 -10.867 1 92.69 731 ARG A CA 1
ATOM 5631 C C . ARG A 1 731 ? -36.375 19.719 -11.727 1 92.69 731 ARG A C 1
ATOM 5633 O O . ARG A 1 731 ? -35.938 20.766 -11.258 1 92.69 731 ARG A O 1
ATOM 5640 N N . ALA A 1 732 ? -36.812 19.641 -12.914 1 91.81 732 ALA A N 1
ATOM 5641 C CA . ALA A 1 732 ? -36.781 20.766 -13.828 1 91.81 732 ALA A CA 1
ATOM 5642 C C . ALA A 1 732 ? -37.75 21.859 -13.391 1 91.81 732 ALA A C 1
ATOM 5644 O O . ALA A 1 732 ? -37.438 23.047 -13.5 1 91.81 732 ALA A O 1
ATOM 5645 N N . ALA A 1 733 ? -38.781 21.469 -12.812 1 94.56 733 ALA A N 1
ATOM 5646 C CA . ALA A 1 733 ? -39.844 22.422 -12.469 1 94.56 733 ALA A CA 1
ATOM 5647 C C . ALA A 1 733 ? -39.625 23 -11.07 1 94.56 733 ALA A C 1
ATOM 5649 O O . ALA A 1 733 ? -40 24.141 -10.812 1 94.56 733 ALA A O 1
ATOM 5650 N N . ALA A 1 734 ? -39.156 22.25 -10.141 1 93.12 734 ALA A N 1
ATOM 5651 C CA . ALA A 1 734 ? -39.062 22.609 -8.727 1 93.12 734 ALA A CA 1
ATOM 5652 C C . ALA A 1 734 ? -38.062 23.75 -8.508 1 93.12 734 ALA A C 1
ATOM 5654 O O . ALA A 1 734 ? -38.188 24.5 -7.531 1 93.12 734 ALA A O 1
ATOM 5655 N N . GLY A 1 735 ? -37.031 23.844 -9.383 1 88.94 735 GLY A N 1
ATOM 5656 C CA . GLY A 1 735 ? -36.156 24.984 -9.305 1 88.94 735 GLY A CA 1
ATOM 5657 C C . GLY A 1 735 ? -34.844 24.688 -8.562 1 88.94 735 GLY A C 1
ATOM 5658 O O . GLY A 1 735 ? -34.562 23.531 -8.25 1 88.94 735 GLY A O 1
ATOM 5659 N N . LYS A 1 736 ? -34.094 25.766 -8.164 1 89.62 736 LYS A N 1
ATOM 5660 C CA . LYS A 1 736 ? -32.719 25.656 -7.699 1 89.62 736 LYS A CA 1
ATOM 5661 C C . LYS A 1 736 ? -32.688 25.25 -6.23 1 89.62 736 LYS A C 1
ATOM 5663 O O . LYS A 1 736 ? -31.641 24.797 -5.738 1 89.62 736 LYS A O 1
ATOM 5668 N N . TYR A 1 737 ? -33.812 25.391 -5.547 1 93.19 737 TYR A N 1
ATOM 5669 C CA . TYR A 1 737 ? -33.75 25.125 -4.113 1 93.19 737 TYR A CA 1
ATOM 5670 C C . TYR A 1 737 ? -34.062 23.672 -3.809 1 93.19 737 TYR A C 1
ATOM 5672 O O . TYR A 1 737 ? -34 23.234 -2.654 1 93.19 737 TYR A O 1
ATOM 5680 N N . LEU A 1 738 ? -34.438 22.938 -4.832 1 94.06 738 LEU A N 1
ATOM 5681 C CA . LEU A 1 738 ? -34.656 21.516 -4.621 1 94.06 738 LEU A CA 1
ATOM 5682 C C . LEU A 1 738 ? -33.312 20.797 -4.383 1 94.06 738 LEU A C 1
ATOM 5684 O O . LEU A 1 738 ? -32.469 20.766 -5.266 1 94.06 738 LEU A O 1
ATOM 5688 N N . THR A 1 739 ? -33.188 20.25 -3.211 1 89.38 739 THR A N 1
ATOM 5689 C CA . THR A 1 739 ? -31.922 19.609 -2.863 1 89.38 739 THR A CA 1
ATOM 5690 C C . THR A 1 739 ? -32 18.094 -3.004 1 89.38 739 THR A C 1
ATOM 5692 O O . THR A 1 739 ? -31.016 17.438 -3.291 1 89.38 739 THR A O 1
ATOM 5695 N N . ASP A 1 740 ? -33.219 17.531 -2.711 1 90.56 740 ASP A N 1
ATOM 5696 C CA . ASP A 1 740 ? -33.406 16.078 -2.799 1 90.56 740 ASP A CA 1
ATOM 5697 C C . ASP A 1 740 ? -34.812 15.719 -3.258 1 90.56 740 ASP A C 1
ATOM 5699 O O . ASP A 1 740 ? -35.75 16.5 -3.09 1 90.56 740 ASP A O 1
ATOM 5703 N N . LEU A 1 741 ? -34.906 14.594 -3.9 1 92.44 741 LEU A N 1
ATOM 5704 C CA . LEU A 1 741 ? -36.125 14.078 -4.473 1 92.44 741 LEU A CA 1
ATOM 5705 C C . LEU A 1 741 ? -36.125 12.555 -4.512 1 92.44 741 LEU A C 1
ATOM 5707 O O . LEU A 1 741 ? -35.156 11.953 -4.969 1 92.44 741 LEU A O 1
ATOM 5711 N N . TRP A 1 742 ? -37.219 11.922 -3.9 1 89.56 742 TRP A N 1
ATOM 5712 C CA . TRP A 1 742 ? -37.25 10.469 -3.994 1 89.56 742 TRP A CA 1
ATOM 5713 C C . TRP A 1 742 ? -38.688 9.961 -3.979 1 89.56 742 TRP A C 1
ATOM 5715 O O . TRP A 1 742 ? -39.594 10.656 -3.498 1 89.56 742 TRP A O 1
ATOM 5725 N N . LEU A 1 743 ? -38.875 8.789 -4.586 1 91 743 LEU A N 1
ATOM 5726 C CA . LEU A 1 743 ? -40.156 8.086 -4.578 1 91 743 LEU A CA 1
ATOM 5727 C C . LEU A 1 743 ? -40.312 7.273 -3.293 1 91 743 LEU A C 1
ATOM 5729 O O . LEU A 1 743 ? -39.5 6.406 -2.994 1 91 743 LEU A O 1
ATOM 5733 N N . PHE A 1 744 ? -41.406 7.539 -2.518 1 88.94 744 PHE A N 1
ATOM 5734 C CA . PHE A 1 744 ? -41.469 6.859 -1.229 1 88.94 744 PHE A CA 1
ATOM 5735 C C . PHE A 1 744 ? -42.688 5.949 -1.151 1 88.94 744 PHE A C 1
ATOM 5737 O O . PHE A 1 744 ? -42.812 5.164 -0.209 1 88.94 744 PHE A O 1
ATOM 5744 N N . ASP A 1 745 ? -43.625 5.992 -2.203 1 89.62 745 ASP A N 1
ATOM 5745 C CA . ASP A 1 745 ? -44.781 5.105 -2.184 1 89.62 745 ASP A CA 1
ATOM 5746 C C . ASP A 1 745 ? -45.312 4.855 -3.598 1 89.62 745 ASP A C 1
ATOM 5748 O O . ASP A 1 745 ? -45.312 5.762 -4.43 1 89.62 745 ASP A O 1
ATOM 5752 N N . VAL A 1 746 ? -45.688 3.596 -3.889 1 90.31 746 VAL A N 1
ATOM 5753 C CA . VAL A 1 746 ? -46.344 3.176 -5.125 1 90.31 746 VAL A CA 1
ATOM 5754 C C . VAL A 1 746 ? -47.562 2.342 -4.801 1 90.31 746 VAL A C 1
ATOM 5756 O O . VAL A 1 746 ? -47.469 1.339 -4.09 1 90.31 746 VAL A O 1
ATOM 5759 N N . TYR A 1 747 ? -48.688 2.771 -5.25 1 88.88 747 TYR A N 1
ATOM 5760 C CA . TYR A 1 747 ? -49.938 2.061 -4.965 1 88.88 747 TYR A CA 1
ATOM 5761 C C . TYR A 1 747 ? -50.656 1.681 -6.25 1 88.88 747 TYR A C 1
ATOM 5763 O O . TYR A 1 747 ? -50.875 2.529 -7.117 1 88.88 747 TYR A O 1
ATOM 5771 N N . GLU A 1 748 ? -50.844 0.282 -6.355 1 86.75 748 GLU A N 1
ATOM 5772 C CA . GLU A 1 748 ? -51.656 -0.263 -7.438 1 86.75 748 GLU A CA 1
ATOM 5773 C C . GLU A 1 748 ? -52.812 -1.11 -6.891 1 86.75 748 GLU A C 1
ATOM 5775 O O . GLU A 1 748 ? -52.594 -2.072 -6.152 1 86.75 748 GLU A O 1
ATOM 5780 N N . GLY A 1 749 ? -54.125 -0.702 -6.871 1 79.25 749 GLY A N 1
ATOM 5781 C CA . GLY A 1 749 ? -55.188 -1.497 -6.277 1 79.25 749 GLY A CA 1
ATOM 5782 C C . GLY A 1 749 ? -56.562 -1.174 -6.84 1 79.25 749 GLY A C 1
ATOM 5783 O O . GLY A 1 749 ? -56.688 -0.347 -7.746 1 79.25 749 GLY A O 1
ATOM 5784 N N . ASP A 1 750 ? -57.406 -1.837 -6.176 1 77.94 750 ASP A N 1
ATOM 5785 C CA . ASP A 1 750 ? -58.781 -1.9 -6.648 1 77.94 750 ASP A CA 1
ATOM 5786 C C . ASP A 1 750 ? -59.469 -0.543 -6.523 1 77.94 750 ASP A C 1
ATOM 5788 O O . ASP A 1 750 ? -60.469 -0.278 -7.199 1 77.94 750 ASP A O 1
ATOM 5792 N N . ARG A 1 751 ? -58.938 0.279 -5.746 1 81.44 751 ARG A N 1
ATOM 5793 C CA . ARG A 1 751 ? -59.625 1.554 -5.527 1 81.44 751 ARG A CA 1
ATOM 5794 C C . ARG A 1 751 ? -59.219 2.568 -6.598 1 81.44 751 ARG A C 1
ATOM 5796 O O . ARG A 1 751 ? -59.688 3.709 -6.574 1 81.44 751 ARG A O 1
ATOM 5803 N N . LEU A 1 752 ? -58.312 2.182 -7.531 1 84.75 752 LEU A N 1
ATOM 5804 C CA . LEU A 1 752 ? -57.906 3.021 -8.648 1 84.75 752 LEU A CA 1
ATOM 5805 C C . LEU A 1 752 ? -58.406 2.461 -9.969 1 84.75 752 LEU A C 1
ATOM 5807 O O . LEU A 1 752 ? -58.719 1.271 -10.07 1 84.75 752 LEU A O 1
ATOM 5811 N N . PRO A 1 753 ? -58.625 3.369 -10.844 1 86 753 PRO A N 1
ATOM 5812 C CA . PRO A 1 753 ? -58.969 2.838 -12.164 1 86 753 PRO A CA 1
ATOM 5813 C C . PRO A 1 753 ? -57.938 1.813 -12.664 1 86 753 PRO A C 1
ATOM 5815 O O . PRO A 1 753 ? -56.75 1.876 -12.297 1 86 753 PRO A O 1
ATOM 5818 N N . GLU A 1 754 ? -58.312 0.842 -13.422 1 84.44 754 GLU A N 1
ATOM 5819 C CA . GLU A 1 754 ? -57.531 -0.324 -13.836 1 84.44 754 GLU A CA 1
ATOM 5820 C C . GLU A 1 754 ? -56.25 0.091 -14.562 1 84.44 754 GLU A C 1
ATOM 5822 O O . GLU A 1 754 ? -55.219 -0.574 -14.445 1 84.44 754 GLU A O 1
ATOM 5827 N N . ASP A 1 755 ? -56.188 1.153 -15.258 1 88.75 755 ASP A N 1
ATOM 5828 C CA . ASP A 1 755 ? -55.031 1.508 -16.078 1 88.75 755 ASP A CA 1
ATOM 5829 C C . ASP A 1 755 ? -54.219 2.602 -15.406 1 88.75 755 ASP A C 1
ATOM 5831 O O . ASP A 1 755 ? -53.375 3.223 -16.047 1 88.75 755 ASP A O 1
ATOM 5835 N N . LYS A 1 756 ? -54.5 2.783 -14.102 1 92.19 756 LYS A N 1
ATOM 5836 C CA . LYS A 1 756 ? -53.781 3.871 -13.438 1 92.19 756 LYS A CA 1
ATOM 5837 C C . LYS A 1 756 ? -53.031 3.365 -12.211 1 92.19 756 LYS A C 1
ATOM 5839 O O . LYS A 1 756 ? -53.344 2.305 -11.672 1 92.19 756 LYS A O 1
ATOM 5844 N N . LYS A 1 757 ? -51.938 4.051 -11.836 1 93.56 757 LYS A N 1
ATOM 5845 C CA . LYS A 1 757 ? -51.188 3.848 -10.602 1 93.56 757 LYS A CA 1
ATOM 5846 C C . LYS A 1 757 ? -50.906 5.176 -9.898 1 93.56 757 LYS A C 1
ATOM 5848 O O . LYS A 1 757 ? -50.906 6.23 -10.531 1 93.56 757 LYS A O 1
ATOM 5853 N N . SER A 1 758 ? -50.75 5.082 -8.602 1 94.06 758 SER A N 1
ATOM 5854 C CA . SER A 1 758 ? -50.438 6.266 -7.816 1 94.06 758 SER A CA 1
ATOM 5855 C C . SER A 1 758 ? -48.969 6.285 -7.398 1 94.06 758 SER A C 1
ATOM 5857 O O . SER A 1 758 ? -48.469 5.305 -6.848 1 94.06 758 SER A O 1
ATOM 5859 N N . LEU A 1 759 ? -48.25 7.328 -7.684 1 94.44 759 LEU A N 1
ATOM 5860 C CA . LEU A 1 759 ? -46.844 7.543 -7.301 1 94.44 759 LEU A CA 1
ATOM 5861 C C . LEU A 1 759 ? -46.719 8.727 -6.344 1 94.44 759 LEU A C 1
ATOM 5863 O O . LEU A 1 759 ? -47.188 9.828 -6.652 1 94.44 759 LEU A O 1
ATOM 5867 N N . ALA A 1 760 ? -46.094 8.5 -5.184 1 94.12 760 ALA A N 1
ATOM 5868 C CA . ALA A 1 760 ? -45.875 9.562 -4.207 1 94.12 760 ALA A CA 1
ATOM 5869 C C . ALA A 1 760 ? -44.406 9.953 -4.125 1 94.12 760 ALA A C 1
ATOM 5871 O O . ALA A 1 760 ? -43.531 9.094 -3.922 1 94.12 760 ALA A O 1
ATOM 5872 N N . PHE A 1 761 ? -44.125 11.219 -4.234 1 94.75 761 PHE A N 1
ATOM 5873 C CA . PHE A 1 761 ? -42.75 11.742 -4.207 1 94.75 761 PHE A CA 1
ATOM 5874 C C . PHE A 1 761 ? -42.562 12.664 -3.012 1 94.75 761 PHE A C 1
ATOM 5876 O O . PHE A 1 761 ? -43.469 13.438 -2.66 1 94.75 761 PHE A O 1
ATOM 5883 N N . ALA A 1 762 ? -41.375 12.539 -2.432 1 94.19 762 ALA A N 1
ATOM 5884 C CA . ALA A 1 762 ? -40.906 13.492 -1.422 1 94.19 762 ALA A CA 1
ATOM 5885 C C . ALA A 1 762 ? -39.875 14.453 -2 1 94.19 762 ALA A C 1
ATOM 5887 O O . ALA A 1 762 ? -39 14.047 -2.752 1 94.19 762 ALA A O 1
ATOM 5888 N N . MET A 1 763 ? -40.031 15.742 -1.669 1 95.31 763 MET A N 1
ATOM 5889 C CA . MET A 1 763 ? -39.125 16.797 -2.125 1 95.31 763 MET A CA 1
ATOM 5890 C C . MET A 1 763 ? -38.562 17.578 -0.946 1 95.31 763 MET A C 1
ATOM 5892 O O . MET A 1 763 ? -39.312 17.969 -0.046 1 95.31 763 MET A O 1
ATOM 5896 N N . LEU A 1 764 ? -37.281 17.75 -1.007 1 93.25 764 LEU A N 1
ATOM 5897 C CA . LEU A 1 764 ? -36.625 18.547 0.015 1 93.25 764 LEU A CA 1
ATOM 5898 C C . LEU A 1 764 ? -36.125 19.859 -0.572 1 93.25 764 LEU A C 1
ATOM 5900 O O . LEU A 1 764 ? -35.375 19.844 -1.552 1 93.25 764 LEU A O 1
ATOM 5904 N N . PHE A 1 765 ? -36.531 21 0.072 1 95.12 765 PHE A N 1
ATOM 5905 C CA . PHE A 1 765 ? -36.125 22.328 -0.367 1 95.12 765 PHE A CA 1
ATOM 5906 C C . PHE A 1 765 ? -35.25 23 0.683 1 95.12 765 PHE A C 1
ATOM 5908 O O . PHE A 1 765 ? -35.531 22.906 1.881 1 95.12 765 PHE A O 1
ATOM 5915 N N . GLN A 1 766 ? -34.188 23.625 0.207 1 93.31 766 GLN A N 1
ATOM 5916 C CA . GLN A 1 766 ? -33.281 24.312 1.14 1 93.31 766 GLN A CA 1
ATOM 5917 C C . GLN A 1 766 ? -32.531 25.438 0.445 1 93.31 766 GLN A C 1
ATOM 5919 O O . GLN A 1 766 ? -32.125 25.297 -0.71 1 93.31 766 GLN A O 1
ATOM 5924 N N . ASN A 1 767 ? -32.438 26.531 1.102 1 91.69 767 ASN A N 1
ATOM 5925 C CA . ASN A 1 767 ? -31.594 27.656 0.69 1 91.69 767 ASN A CA 1
ATOM 5926 C C . ASN A 1 767 ? -30.375 27.797 1.596 1 91.69 767 ASN A C 1
ATOM 5928 O O . ASN A 1 767 ? -30.5 27.891 2.818 1 91.69 767 ASN A O 1
ATOM 5932 N N . ALA A 1 768 ? -29.219 27.844 1.033 1 87.75 768 ALA A N 1
ATOM 5933 C CA . ALA A 1 768 ? -27.969 27.891 1.798 1 87.75 768 ALA A CA 1
ATOM 5934 C C . ALA A 1 768 ? -27.734 29.281 2.387 1 87.75 768 ALA A C 1
ATOM 5936 O O . ALA A 1 768 ? -26.953 29.438 3.326 1 87.75 768 ALA A O 1
ATOM 5937 N N . ASP A 1 769 ? -28.516 30.266 1.879 1 88.44 769 ASP A N 1
ATOM 5938 C CA . ASP A 1 769 ? -28.203 31.641 2.234 1 88.44 769 ASP A CA 1
ATOM 5939 C C . ASP A 1 769 ? -29.312 32.25 3.082 1 88.44 769 ASP A C 1
ATOM 5941 O O . ASP A 1 769 ? -29.141 33.344 3.643 1 88.44 769 ASP A O 1
ATOM 5945 N N . ALA A 1 770 ? -30.422 31.609 3.057 1 90.94 770 ALA A N 1
ATOM 5946 C CA . ALA A 1 770 ? -31.531 32.188 3.809 1 90.94 770 ALA A CA 1
ATOM 5947 C C . ALA A 1 770 ? -32.594 31.141 4.082 1 90.94 770 ALA A C 1
ATOM 5949 O O . ALA A 1 770 ? -32.594 30.062 3.479 1 90.94 770 ALA A O 1
ATOM 5950 N N . THR A 1 771 ? -33.438 31.453 5.129 1 92.19 771 THR A N 1
ATOM 5951 C CA . THR A 1 771 ? -34.594 30.625 5.379 1 92.19 771 THR A CA 1
ATOM 5952 C C . THR A 1 771 ? -35.625 30.766 4.246 1 92.19 771 THR A C 1
ATOM 5954 O O . THR A 1 771 ? -35.938 31.875 3.828 1 92.19 771 THR A O 1
ATOM 5957 N N . LEU A 1 772 ? -36.125 29.703 3.752 1 92.5 772 LEU A N 1
ATOM 5958 C CA . LEU A 1 772 ? -37.062 29.703 2.623 1 92.5 772 LEU A CA 1
ATOM 5959 C C . LEU A 1 772 ? -38.438 30.172 3.057 1 92.5 772 LEU A C 1
ATOM 5961 O O . LEU A 1 772 ? -38.969 29.719 4.074 1 92.5 772 LEU A O 1
ATOM 5965 N N . GLU A 1 773 ? -39.031 31.094 2.248 1 92.62 773 GLU A N 1
ATOM 5966 C CA . GLU A 1 773 ? -40.375 31.578 2.508 1 92.62 773 GLU A CA 1
ATOM 5967 C C . GLU A 1 773 ? -41.406 30.625 1.954 1 92.62 773 GLU A C 1
ATOM 5969 O O . GLU A 1 773 ? -41.188 29.953 0.947 1 92.62 773 GLU A O 1
ATOM 5974 N N . ASP A 1 774 ? -42.594 30.562 2.504 1 92.56 774 ASP A N 1
ATOM 5975 C CA . ASP A 1 774 ? -43.688 29.656 2.139 1 92.56 774 ASP A CA 1
ATOM 5976 C C . ASP A 1 774 ? -44.156 29.922 0.713 1 92.56 774 ASP A C 1
ATOM 5978 O O . ASP A 1 774 ? -44.5 28.984 -0.013 1 92.56 774 ASP A O 1
ATOM 5982 N N . ASP A 1 775 ? -44.125 31.109 0.318 1 92.62 775 ASP A N 1
ATOM 5983 C CA . ASP A 1 775 ? -44.594 31.469 -1.012 1 92.62 775 ASP A CA 1
ATOM 5984 C C . ASP A 1 775 ? -43.688 30.891 -2.1 1 92.62 775 ASP A C 1
ATOM 5986 O O . ASP A 1 775 ? -44.188 30.484 -3.16 1 92.62 775 ASP A O 1
ATOM 5990 N N . VAL A 1 776 ? -42.469 30.953 -1.826 1 92.94 776 VAL A N 1
ATOM 5991 C CA . VAL A 1 776 ? -41.5 30.422 -2.771 1 92.94 776 VAL A CA 1
ATOM 5992 C C . VAL A 1 776 ? -41.719 28.922 -2.947 1 92.94 776 VAL A C 1
ATOM 5994 O O . VAL A 1 776 ? -41.688 28.406 -4.07 1 92.94 776 VAL A O 1
ATOM 5997 N N . ILE A 1 777 ? -41.969 28.203 -1.922 1 94.38 777 ILE A N 1
ATOM 5998 C CA . ILE A 1 777 ? -42.188 26.766 -1.94 1 94.38 777 ILE A CA 1
ATOM 5999 C C . ILE A 1 777 ? -43.5 26.453 -2.645 1 94.38 777 ILE A C 1
ATOM 6001 O O . ILE A 1 777 ? -43.562 25.516 -3.447 1 94.38 777 ILE A O 1
ATOM 6005 N N . LYS A 1 778 ? -44.5 27.203 -2.328 1 94.19 778 LYS A N 1
ATOM 6006 C CA . LYS A 1 778 ? -45.812 27.016 -2.945 1 94.19 778 LYS A CA 1
ATOM 6007 C C . LYS A 1 778 ? -45.719 27.172 -4.461 1 94.19 778 LYS A C 1
ATOM 6009 O O . LYS A 1 778 ? -46.312 26.391 -5.207 1 94.19 778 LYS A O 1
ATOM 6014 N N . LYS A 1 779 ? -45.031 28.141 -4.832 1 94.19 779 LYS A N 1
ATOM 6015 C CA . LYS A 1 779 ? -44.875 28.359 -6.266 1 94.19 779 LYS A CA 1
ATOM 6016 C C . LYS A 1 779 ? -44.156 27.172 -6.922 1 94.19 779 LYS A C 1
ATOM 6018 O O . LYS A 1 779 ? -44.562 26.719 -7.996 1 94.19 779 LYS A O 1
ATOM 6023 N N . ALA A 1 780 ? -43.125 26.75 -6.309 1 95.5 780 ALA A N 1
ATOM 6024 C CA . ALA A 1 780 ? -42.406 25.594 -6.824 1 95.5 780 ALA A CA 1
ATOM 6025 C C . ALA A 1 780 ? -43.312 24.375 -6.949 1 95.5 780 ALA A C 1
ATOM 6027 O O . ALA A 1 780 ? -43.281 23.672 -7.961 1 95.5 780 ALA A O 1
ATOM 6028 N N . MET A 1 781 ? -44.125 24.125 -6.004 1 95.19 781 MET A N 1
ATOM 6029 C CA . MET A 1 781 ? -45.062 23 -6 1 95.19 781 MET A CA 1
ATOM 6030 C C . MET A 1 781 ? -46.094 23.141 -7.117 1 95.19 781 MET A C 1
ATOM 6032 O O . MET A 1 781 ? -46.406 22.172 -7.805 1 95.19 781 MET A O 1
ATOM 6036 N N . ASP A 1 782 ? -46.562 24.312 -7.273 1 94.88 782 ASP A N 1
ATOM 6037 C CA . ASP A 1 782 ? -47.531 24.578 -8.336 1 94.88 782 ASP A CA 1
ATOM 6038 C C . ASP A 1 782 ? -46.906 24.328 -9.711 1 94.88 782 ASP A C 1
ATOM 6040 O O . ASP A 1 782 ? -47.562 23.766 -10.594 1 94.88 782 ASP A O 1
ATOM 6044 N N . ASP A 1 783 ? -45.75 24.734 -9.844 1 96.19 783 ASP A N 1
ATOM 6045 C CA . ASP A 1 783 ? -45.062 24.516 -11.102 1 96.19 783 ASP A CA 1
ATOM 6046 C C . ASP A 1 783 ? -44.875 23.031 -11.391 1 96.19 783 ASP A C 1
ATOM 6048 O O . ASP A 1 783 ? -45.031 22.594 -12.539 1 96.19 783 ASP A O 1
ATOM 6052 N N . VAL A 1 784 ? -44.531 22.281 -10.391 1 97 784 VAL A N 1
ATOM 6053 C CA . VAL A 1 784 ? -44.375 20.828 -10.531 1 97 784 VAL A CA 1
ATOM 6054 C C . VAL A 1 784 ? -45.688 20.188 -10.953 1 97 784 VAL A C 1
ATOM 6056 O O . VAL A 1 784 ? -45.719 19.406 -11.906 1 97 784 VAL A O 1
ATOM 6059 N N . VAL A 1 785 ? -46.781 20.516 -10.273 1 95.88 785 VAL A N 1
ATOM 6060 C CA . VAL A 1 785 ? -48.094 19.953 -10.555 1 95.88 785 VAL A CA 1
ATOM 6061 C C . VAL A 1 785 ? -48.5 20.281 -11.984 1 95.88 785 VAL A C 1
ATOM 6063 O O . VAL A 1 785 ? -48.969 19.406 -12.719 1 95.88 785 VAL A O 1
ATOM 6066 N N . SER A 1 786 ? -48.312 21.438 -12.375 1 95.44 786 SER A N 1
ATOM 6067 C CA . SER A 1 786 ? -48.688 21.875 -13.711 1 95.44 786 SER A CA 1
ATOM 6068 C C . SER A 1 786 ? -47.875 21.141 -14.781 1 95.44 786 SER A C 1
ATOM 6070 O O . SER A 1 786 ? -48.438 20.672 -15.766 1 95.44 786 SER A O 1
ATOM 6072 N N . ARG A 1 787 ? -46.625 21.047 -14.578 1 95.75 787 ARG A N 1
ATOM 6073 C CA . ARG A 1 787 ? -45.75 20.391 -15.539 1 95.75 787 ARG A CA 1
ATOM 6074 C C . ARG A 1 787 ? -46.094 18.922 -15.695 1 95.75 787 ARG A C 1
ATOM 6076 O O . ARG A 1 787 ? -46.188 18.406 -16.812 1 95.75 787 ARG A O 1
ATOM 6083 N N . LEU A 1 788 ? -46.344 18.234 -14.656 1 96.25 788 LEU A N 1
ATOM 6084 C CA . LEU A 1 788 ? -46.656 16.812 -14.719 1 96.25 788 LEU A CA 1
ATOM 6085 C C . LEU A 1 788 ? -48.031 16.609 -15.344 1 96.25 788 LEU A C 1
ATOM 6087 O O . LEU A 1 788 ? -48.25 15.633 -16.078 1 96.25 788 LEU A O 1
ATOM 6091 N N . SER A 1 789 ? -48.969 17.453 -15.062 1 94.62 789 SER A N 1
ATOM 6092 C CA . SER A 1 789 ? -50.281 17.391 -15.68 1 94.62 789 SER A CA 1
ATOM 6093 C C . SER A 1 789 ? -50.219 17.609 -17.188 1 94.62 789 SER A C 1
ATOM 6095 O O . SER A 1 789 ? -50.812 16.859 -17.953 1 94.62 789 SER A O 1
ATOM 6097 N N . ASP A 1 790 ? -49.469 18.469 -17.594 1 94.75 790 ASP A N 1
ATOM 6098 C CA . ASP A 1 790 ? -49.375 18.844 -19 1 94.75 790 ASP A CA 1
ATOM 6099 C C . ASP A 1 790 ? -48.625 17.766 -19.797 1 94.75 790 ASP A C 1
ATOM 6101 O O . ASP A 1 790 ? -49.062 17.359 -20.875 1 94.75 790 ASP A O 1
ATOM 6105 N N . LYS A 1 791 ? -47.531 17.312 -19.25 1 94.12 791 LYS A N 1
ATOM 6106 C CA . LYS A 1 791 ? -46.656 16.438 -20 1 94.12 791 LYS A CA 1
ATOM 6107 C C . LYS A 1 791 ? -47.062 14.977 -19.891 1 94.12 791 LYS A C 1
ATOM 6109 O O . LYS A 1 791 ? -46.875 14.195 -20.812 1 94.12 791 LYS A O 1
ATOM 6114 N N . HIS A 1 792 ? -47.594 14.648 -18.75 1 94.69 792 HIS A N 1
ATOM 6115 C CA . HIS A 1 792 ? -47.844 13.227 -18.5 1 94.69 792 HIS A CA 1
ATOM 6116 C C . HIS A 1 792 ? -49.312 12.945 -18.203 1 94.69 792 HIS A C 1
ATOM 6118 O O . HIS A 1 792 ? -49.656 11.812 -17.875 1 94.69 792 HIS A O 1
ATOM 6124 N N . GLY A 1 793 ? -50.156 13.93 -18.156 1 91.94 793 GLY A N 1
ATOM 6125 C CA . GLY A 1 793 ? -51.531 13.742 -17.797 1 91.94 793 GLY A CA 1
ATOM 6126 C C . GLY A 1 793 ? -51.719 13.336 -16.344 1 91.94 793 GLY A C 1
ATOM 6127 O O . GLY A 1 793 ? -52.688 12.656 -16 1 91.94 793 GLY A O 1
ATOM 6128 N N . ALA A 1 794 ? -50.781 13.703 -15.547 1 93.94 794 ALA A N 1
ATOM 6129 C CA . ALA A 1 794 ? -50.844 13.336 -14.133 1 93.94 794 ALA A CA 1
ATOM 6130 C C . ALA A 1 794 ? -51.875 14.156 -13.383 1 93.94 794 ALA A C 1
ATOM 6132 O O . ALA A 1 794 ? -52.031 15.352 -13.648 1 93.94 794 ALA A O 1
ATOM 6133 N N . LYS A 1 795 ? -52.594 13.523 -12.461 1 93.12 795 LYS A N 1
ATOM 6134 C CA . LYS A 1 795 ? -53.562 14.203 -11.609 1 93.12 795 LYS A CA 1
ATOM 6135 C C . LYS A 1 795 ? -53.156 14.125 -10.141 1 93.12 795 LYS A C 1
ATOM 6137 O O . LYS A 1 795 ? -52.781 13.062 -9.648 1 93.12 795 LYS A O 1
ATOM 6142 N N . LEU A 1 796 ? -53.219 15.266 -9.555 1 93.12 796 LEU A N 1
ATOM 6143 C CA . LEU A 1 796 ? -52.875 15.32 -8.133 1 93.12 796 LEU A CA 1
ATOM 6144 C C . LEU A 1 796 ? -53.938 14.594 -7.305 1 93.12 796 LEU A C 1
ATOM 6146 O O . LEU A 1 796 ? -55.156 14.789 -7.512 1 93.12 796 LEU A O 1
ATOM 6150 N N . ARG A 1 797 ? -53.469 13.664 -6.516 1 83.31 797 ARG A N 1
ATOM 6151 C CA . ARG A 1 797 ? -54.406 12.953 -5.633 1 83.31 797 ARG A CA 1
ATOM 6152 C C . ARG A 1 797 ? -54.656 13.742 -4.352 1 83.31 797 ARG A C 1
ATOM 6154 O O . ARG A 1 797 ? -53.719 14.297 -3.768 1 83.31 797 ARG A O 1
ATOM 6161 N N . ASP A 1 798 ? -55.875 14.188 -4.086 1 62.19 798 ASP A N 1
ATOM 6162 C CA . ASP A 1 798 ? -56.25 14.852 -2.838 1 62.19 798 ASP A CA 1
ATOM 6163 C C . ASP A 1 798 ? -55.875 13.992 -1.632 1 62.19 798 ASP A C 1
ATOM 6165 O O . ASP A 1 798 ? -55.938 12.766 -1.697 1 62.19 798 ASP A O 1
ATOM 6169 N N . SER A 1 799 ? -55.094 14.508 -0.743 1 48.28 799 SER A N 1
ATOM 6170 C CA . SER A 1 799 ? -54.844 13.781 0.494 1 48.28 799 SER A CA 1
ATOM 6171 C C . SER A 1 799 ? -56.094 13.117 1.021 1 48.28 799 SER A C 1
ATOM 6173 O O . SER A 1 799 ? -57.219 13.641 0.836 1 48.28 799 SER A O 1
ATOM 6175 N N . MET B 1 1 ? 8.836 43.906 14.359 1 90 1 MET B N 1
ATOM 6176 C CA . MET B 1 1 ? 9.594 45.156 14.531 1 90 1 MET B CA 1
ATOM 6177 C C . MET B 1 1 ? 9.578 46 13.258 1 90 1 MET B C 1
ATOM 6179 O O . MET B 1 1 ? 9.828 45.469 12.172 1 90 1 MET B O 1
ATOM 6183 N N . LYS B 1 2 ? 9.234 47.219 13.461 1 92.06 2 LYS B N 1
ATOM 6184 C CA . LYS B 1 2 ? 9.297 48.188 12.352 1 92.06 2 LYS B CA 1
ATOM 6185 C C . LYS B 1 2 ? 10.656 48.875 12.281 1 92.06 2 LYS B C 1
ATOM 6187 O O . LYS B 1 2 ? 11.211 49.25 13.312 1 92.06 2 LYS B O 1
ATOM 6192 N N . ILE B 1 3 ? 11.195 48.906 11.102 1 93.56 3 ILE B N 1
ATOM 6193 C CA . ILE B 1 3 ? 12.5 49.531 10.961 1 93.56 3 ILE B CA 1
ATOM 6194 C C . ILE B 1 3 ? 12.625 50.156 9.57 1 93.56 3 ILE B C 1
ATOM 6196 O O . ILE B 1 3 ? 12.094 49.625 8.594 1 93.56 3 ILE B O 1
ATOM 6200 N N . SER B 1 4 ? 13.312 51.219 9.555 1 91.31 4 SER B N 1
ATOM 6201 C CA . SER B 1 4 ? 13.539 51.938 8.312 1 91.31 4 SER B CA 1
ATOM 6202 C C . SER B 1 4 ? 14.539 51.219 7.422 1 91.31 4 SER B C 1
ATOM 6204 O O . SER B 1 4 ? 15.633 50.844 7.871 1 91.31 4 SER B O 1
ATOM 6206 N N . GLU B 1 5 ? 14.156 51.031 6.191 1 92.06 5 GLU B N 1
ATOM 6207 C CA . GLU B 1 5 ? 15.078 50.406 5.238 1 92.06 5 GLU B CA 1
ATOM 6208 C C . GLU B 1 5 ? 16.312 51.281 5.027 1 92.06 5 GLU B C 1
ATOM 6210 O O . GLU B 1 5 ? 17.438 50.781 4.941 1 92.06 5 GLU B O 1
ATOM 6215 N N . ASN B 1 6 ? 16.047 52.562 4.898 1 87.81 6 ASN B N 1
ATOM 6216 C CA . ASN B 1 6 ? 17.156 53.469 4.699 1 87.81 6 ASN B CA 1
ATOM 6217 C C . ASN B 1 6 ? 18.188 53.375 5.82 1 87.81 6 ASN B C 1
ATOM 6219 O O . ASN B 1 6 ? 19.391 53.469 5.578 1 87.81 6 ASN B O 1
ATOM 6223 N N . TRP B 1 7 ? 17.688 53.281 7 1 92.19 7 TRP B N 1
ATOM 6224 C CA . TRP B 1 7 ? 18.578 53.125 8.141 1 92.19 7 TRP B CA 1
ATOM 6225 C C . TRP B 1 7 ? 19.406 51.844 8.008 1 92.19 7 TRP B C 1
ATOM 6227 O O . TRP B 1 7 ? 20.625 51.875 8.227 1 92.19 7 TRP B O 1
ATOM 6237 N N . LEU B 1 8 ? 18.828 50.781 7.598 1 94.5 8 LEU B N 1
ATOM 6238 C CA . LEU B 1 8 ? 19.516 49.5 7.41 1 94.5 8 LEU B CA 1
ATOM 6239 C C . LEU B 1 8 ? 20.578 49.625 6.316 1 94.5 8 LEU B C 1
ATOM 6241 O O . LEU B 1 8 ? 21.672 49.094 6.457 1 94.5 8 LEU B O 1
ATOM 6245 N N . ARG B 1 9 ? 20.25 50.312 5.305 1 92.62 9 ARG B N 1
ATOM 6246 C CA . ARG B 1 9 ? 21.156 50.469 4.164 1 92.62 9 ARG B CA 1
ATOM 6247 C C . ARG B 1 9 ? 22.375 51.281 4.527 1 92.62 9 ARG B C 1
ATOM 6249 O O . ARG B 1 9 ? 23.391 51.281 3.814 1 92.62 9 ARG B O 1
ATOM 6256 N N . GLN B 1 10 ? 22.234 52.062 5.559 1 91.56 10 GLN B N 1
ATOM 6257 C CA . GLN B 1 10 ? 23.406 52.75 6.062 1 91.56 10 GLN B CA 1
ATOM 6258 C C . GLN B 1 10 ? 24.438 51.781 6.621 1 91.56 10 GLN B C 1
ATOM 6260 O O . GLN B 1 10 ? 25.641 52.094 6.664 1 91.56 10 GLN B O 1
ATOM 6265 N N . TRP B 1 11 ? 23.938 50.719 7.078 1 94.94 11 TRP B N 1
ATOM 6266 C CA . TRP B 1 11 ? 24.812 49.688 7.652 1 94.94 11 TRP B CA 1
ATOM 6267 C C . TRP B 1 11 ? 25.312 48.75 6.574 1 94.94 11 TRP B C 1
ATOM 6269 O O . TRP B 1 11 ? 26.469 48.312 6.594 1 94.94 11 TRP B O 1
ATOM 6279 N N . ALA B 1 12 ? 24.469 48.25 5.758 1 94.69 12 ALA B N 1
ATOM 6280 C CA . ALA B 1 12 ? 24.75 47.406 4.609 1 94.69 12 ALA B CA 1
ATOM 6281 C C . ALA B 1 12 ? 23.828 47.719 3.439 1 94.69 12 ALA B C 1
ATOM 6283 O O . ALA B 1 12 ? 22.609 47.625 3.564 1 94.69 12 ALA B O 1
ATOM 6284 N N . ASN B 1 13 ? 24.422 48.062 2.332 1 93.38 13 ASN B N 1
ATOM 6285 C CA . ASN B 1 13 ? 23.625 48.531 1.203 1 93.38 13 ASN B CA 1
ATOM 6286 C C . ASN B 1 13 ? 23.781 47.625 -0.01 1 93.38 13 ASN B C 1
ATOM 6288 O O . ASN B 1 13 ? 24.562 47.906 -0.913 1 93.38 13 ASN B O 1
ATOM 6292 N N . PRO B 1 14 ? 23.062 46.625 -0.072 1 94.44 14 PRO B N 1
ATOM 6293 C CA . PRO B 1 14 ? 23.125 45.75 -1.243 1 94.44 14 PRO B CA 1
ATOM 6294 C C . PRO B 1 14 ? 22.484 46.375 -2.482 1 94.44 14 PRO B C 1
ATOM 6296 O O . PRO B 1 14 ? 21.703 47.312 -2.367 1 94.44 14 PRO B O 1
ATOM 6299 N N . ALA B 1 15 ? 22.844 45.781 -3.664 1 91.31 15 ALA B N 1
ATOM 6300 C CA . ALA B 1 15 ? 22.312 46.25 -4.938 1 91.31 15 ALA B CA 1
ATOM 6301 C C . ALA B 1 15 ? 20.938 45.656 -5.215 1 91.31 15 ALA B C 1
ATOM 6303 O O . ALA B 1 15 ? 20.594 45.406 -6.371 1 91.31 15 ALA B O 1
ATOM 6304 N N . ASN B 1 16 ? 20.125 45.562 -4.273 1 92.5 16 ASN B N 1
ATOM 6305 C CA . ASN B 1 16 ? 18.781 44.969 -4.434 1 92.5 16 ASN B CA 1
ATOM 6306 C C . ASN B 1 16 ? 17.703 46.031 -4.281 1 92.5 16 ASN B C 1
ATOM 6308 O O . ASN B 1 16 ? 17.906 47.062 -3.65 1 92.5 16 ASN B O 1
ATOM 6312 N N . THR B 1 17 ? 16.625 45.75 -4.961 1 92.19 17 THR B N 1
ATOM 6313 C CA . THR B 1 17 ? 15.43 46.562 -4.719 1 92.19 17 THR B CA 1
ATOM 6314 C C . THR B 1 17 ? 14.836 46.25 -3.348 1 92.19 17 THR B C 1
ATOM 6316 O O . THR B 1 17 ? 15.227 45.281 -2.703 1 92.19 17 THR B O 1
ATOM 6319 N N . SER B 1 18 ? 13.961 47.156 -2.861 1 90.56 18 SER B N 1
ATOM 6320 C CA . SER B 1 18 ? 13.297 46.938 -1.58 1 90.56 18 SER B CA 1
ATOM 6321 C C . SER B 1 18 ? 12.578 45.594 -1.552 1 90.56 18 SER B C 1
ATOM 6323 O O . SER B 1 18 ? 12.641 44.875 -0.555 1 90.56 18 SER B O 1
ATOM 6325 N N . ASP B 1 19 ? 11.945 45.312 -2.643 1 92.19 19 ASP B N 1
ATOM 6326 C CA . ASP B 1 19 ? 11.211 44.062 -2.729 1 92.19 19 ASP B CA 1
ATOM 6327 C C . ASP B 1 19 ? 12.148 42.844 -2.668 1 92.19 19 ASP B C 1
ATOM 6329 O O . ASP B 1 19 ? 11.867 41.875 -1.987 1 92.19 19 ASP B O 1
ATOM 6333 N N . GLU B 1 20 ? 13.156 43 -3.398 1 93.94 20 GLU B N 1
ATOM 6334 C CA . GLU B 1 20 ? 14.141 41.906 -3.406 1 93.94 20 GLU B CA 1
ATOM 6335 C C . GLU B 1 20 ? 14.766 41.719 -2.025 1 93.94 20 GLU B C 1
ATOM 6337 O O . GLU B 1 20 ? 14.984 40.594 -1.589 1 93.94 20 GLU B O 1
ATOM 6342 N N . LEU B 1 21 ? 15.031 42.812 -1.434 1 94.12 21 LEU B N 1
ATOM 6343 C CA . LEU B 1 21 ? 15.594 42.75 -0.088 1 94.12 21 LEU B CA 1
ATOM 6344 C C . LEU B 1 21 ? 14.609 42.094 0.876 1 94.12 21 LEU B C 1
ATOM 6346 O O . LEU B 1 21 ? 14.992 41.281 1.706 1 94.12 21 LEU B O 1
ATOM 6350 N N . GLY B 1 22 ? 13.359 42.531 0.793 1 93.69 22 GLY B N 1
ATOM 6351 C CA . GLY B 1 22 ? 12.328 41.906 1.613 1 93.69 22 GLY B CA 1
ATOM 6352 C C . GLY B 1 22 ? 12.219 40.406 1.412 1 93.69 22 GLY B C 1
ATOM 6353 O O . GLY B 1 22 ? 12.094 39.656 2.381 1 93.69 22 GLY B O 1
ATOM 6354 N N . GLN B 1 23 ? 12.289 40.062 0.207 1 93.25 23 GLN B N 1
ATOM 6355 C CA . GLN B 1 23 ? 12.219 38.625 -0.113 1 93.25 23 GLN B CA 1
ATOM 6356 C C . GLN B 1 23 ? 13.422 37.875 0.45 1 93.25 23 GLN B C 1
ATOM 6358 O O . GLN B 1 23 ? 13.281 36.781 0.961 1 93.25 23 GLN B O 1
ATOM 6363 N N . GLN B 1 24 ? 14.562 38.469 0.293 1 93.62 24 GLN B N 1
ATOM 6364 C CA . GLN B 1 24 ? 15.766 37.844 0.833 1 93.62 24 GLN B CA 1
ATOM 6365 C C . GLN B 1 24 ? 15.648 37.625 2.338 1 93.62 24 GLN B C 1
ATOM 6367 O O . GLN B 1 24 ? 16.016 36.562 2.844 1 93.62 24 GLN B O 1
ATOM 6372 N N . LEU B 1 25 ? 15.133 38.594 3.002 1 93.56 25 LEU B N 1
ATOM 6373 C CA . LEU B 1 25 ? 14.984 38.5 4.449 1 93.56 25 LEU B CA 1
ATOM 6374 C C . LEU B 1 25 ? 13.984 37.406 4.816 1 93.56 25 LEU B C 1
ATOM 6376 O O . LEU B 1 25 ? 14.234 36.594 5.723 1 93.56 25 LEU B O 1
ATOM 6380 N N . THR B 1 26 ? 12.953 37.344 4.121 1 93.19 26 THR B N 1
ATOM 6381 C CA . THR B 1 26 ? 11.93 36.312 4.359 1 93.19 26 THR B CA 1
ATOM 6382 C C . THR B 1 26 ? 12.508 34.906 4.172 1 93.19 26 THR B C 1
ATOM 6384 O O . THR B 1 26 ? 12.297 34.031 5.008 1 93.19 26 THR B O 1
ATOM 6387 N N . MET B 1 27 ? 13.242 34.781 3.109 1 91.5 27 MET B N 1
ATOM 6388 C CA . MET B 1 27 ? 13.836 33.5 2.803 1 91.5 27 MET B CA 1
ATOM 6389 C C . MET B 1 27 ? 14.883 33.094 3.84 1 91.5 27 MET B C 1
ATOM 6391 O O . MET B 1 27 ? 15.141 31.922 4.07 1 91.5 27 MET B O 1
ATOM 6395 N N . ALA B 1 28 ? 15.406 34.125 4.441 1 89.81 28 ALA B N 1
ATOM 6396 C CA . ALA B 1 28 ? 16.438 33.875 5.461 1 89.81 28 ALA B CA 1
ATOM 6397 C C . ALA B 1 28 ? 15.797 33.625 6.828 1 89.81 28 ALA B C 1
ATOM 6399 O O . ALA B 1 28 ? 16.5 33.5 7.828 1 89.81 28 ALA B O 1
ATOM 6400 N N . GLY B 1 29 ? 14.5 33.625 6.906 1 90.25 29 GLY B N 1
ATOM 6401 C CA . GLY B 1 29 ? 13.812 33.312 8.148 1 90.25 29 GLY B CA 1
ATOM 6402 C C . GLY B 1 29 ? 13.297 34.531 8.867 1 90.25 29 GLY B C 1
ATOM 6403 O O . GLY B 1 29 ? 12.805 34.438 9.992 1 90.25 29 GLY B O 1
ATOM 6404 N N . LEU B 1 30 ? 13.492 35.719 8.383 1 93.69 30 LEU B N 1
ATOM 6405 C CA . LEU B 1 30 ? 12.961 36.969 8.898 1 93.69 30 LEU B CA 1
ATOM 6406 C C . LEU B 1 30 ? 11.781 37.438 8.055 1 93.69 30 LEU B C 1
ATOM 6408 O O . LEU B 1 30 ? 11.945 38.312 7.188 1 93.69 30 LEU B O 1
ATOM 6412 N N . GLU B 1 31 ? 10.727 36.969 8.414 1 93.06 31 GLU B N 1
ATOM 6413 C CA . GLU B 1 31 ? 9.539 37.156 7.594 1 93.06 31 GLU B CA 1
ATOM 6414 C C . GLU B 1 31 ? 9.047 38.594 7.664 1 93.06 31 GLU B C 1
ATOM 6416 O O . GLU B 1 31 ? 8.953 39.156 8.75 1 93.06 31 GLU B O 1
ATOM 6421 N N . LEU B 1 32 ? 8.758 39.156 6.516 1 92.19 32 LEU B N 1
ATOM 6422 C CA . LEU B 1 32 ? 8.18 40.5 6.457 1 92.19 32 LEU B CA 1
ATOM 6423 C C . LEU B 1 32 ? 6.656 40.438 6.543 1 92.19 32 LEU B C 1
ATOM 6425 O O . LEU B 1 32 ? 6.004 39.844 5.684 1 92.19 32 LEU B O 1
ATOM 6429 N N . ASP B 1 33 ? 6.125 40.969 7.57 1 89.31 33 ASP B N 1
ATOM 6430 C CA . ASP B 1 33 ? 4.676 41.062 7.734 1 89.31 33 ASP B CA 1
ATOM 6431 C C . ASP B 1 33 ? 4.102 42.188 6.863 1 89.31 33 ASP B C 1
ATOM 6433 O O . ASP B 1 33 ? 2.93 42.125 6.484 1 89.31 33 ASP B O 1
ATOM 6437 N N . GLY B 1 34 ? 4.945 43.188 6.59 1 87.38 34 GLY B N 1
ATOM 6438 C CA . GLY B 1 34 ? 4.527 44.281 5.754 1 87.38 34 GLY B CA 1
ATOM 6439 C C . GLY B 1 34 ? 5.664 45.219 5.391 1 87.38 34 GLY B C 1
ATOM 6440 O O . GLY B 1 34 ? 6.734 45.156 5.996 1 87.38 34 GLY B O 1
ATOM 6441 N N . SER B 1 35 ? 5.488 45.875 4.297 1 87.81 35 SER B N 1
ATOM 6442 C CA . SER B 1 35 ? 6.41 46.906 3.848 1 87.81 35 SER B CA 1
ATOM 6443 C C . SER B 1 35 ? 5.66 48.156 3.404 1 87.81 35 SER B C 1
ATOM 6445 O O . SER B 1 35 ? 4.84 48.094 2.486 1 87.81 35 SER B O 1
ATOM 6447 N N . ASP B 1 36 ? 5.812 49.156 4.199 1 86.06 36 ASP B N 1
ATOM 6448 C CA . ASP B 1 36 ? 5.109 50.406 3.891 1 86.06 36 ASP B CA 1
ATOM 6449 C C . ASP B 1 36 ? 6.086 51.594 3.812 1 86.06 36 ASP B C 1
ATOM 6451 O O . ASP B 1 36 ? 7.195 51.5 4.344 1 86.06 36 ASP B O 1
ATOM 6455 N N . THR B 1 37 ? 5.676 52.594 3.059 1 85.12 37 THR B N 1
ATOM 6456 C CA . THR B 1 37 ? 6.426 53.844 3.104 1 85.12 37 THR B CA 1
ATOM 6457 C C . THR B 1 37 ? 6.211 54.531 4.438 1 85.12 37 THR B C 1
ATOM 6459 O O . THR B 1 37 ? 5.273 54.219 5.172 1 85.12 37 THR B O 1
ATOM 6462 N N . VAL B 1 38 ? 7.109 55.438 4.773 1 80.94 38 VAL B N 1
ATOM 6463 C CA . VAL B 1 38 ? 7.023 56.188 6.035 1 80.94 38 VAL B CA 1
ATOM 6464 C C . VAL B 1 38 ? 5.668 56.875 6.137 1 80.94 38 VAL B C 1
ATOM 6466 O O . VAL B 1 38 ? 5.043 56.875 7.199 1 80.94 38 VAL B O 1
ATOM 6469 N N . ALA B 1 39 ? 5.293 57.5 5.02 1 81.69 39 ALA B N 1
ATOM 6470 C CA . ALA B 1 39 ? 3.98 58.125 4.973 1 81.69 39 ALA B CA 1
ATOM 6471 C C . ALA B 1 39 ? 3.164 57.625 3.787 1 81.69 39 ALA B C 1
ATOM 6473 O O . ALA B 1 39 ? 3.729 57.219 2.768 1 81.69 39 ALA B O 1
ATOM 6474 N N . PRO B 1 40 ? 1.844 57.688 3.98 1 83.75 40 PRO B N 1
ATOM 6475 C CA . PRO B 1 40 ? 0.999 57.312 2.842 1 83.75 40 PRO B CA 1
ATOM 6476 C C . PRO B 1 40 ? 1.171 58.25 1.653 1 83.75 40 PRO B C 1
ATOM 6478 O O . PRO B 1 40 ? 1.763 59.312 1.793 1 83.75 40 PRO B O 1
ATOM 6481 N N . GLU B 1 41 ? 0.725 57.812 0.545 1 85.19 41 GLU B N 1
ATOM 6482 C CA . GLU B 1 41 ? 0.887 58.594 -0.688 1 85.19 41 GLU B CA 1
ATOM 6483 C C . GLU B 1 41 ? 0.137 59.906 -0.617 1 85.19 41 GLU B C 1
ATOM 6485 O O . GLU B 1 41 ? -1.003 59.969 -0.151 1 85.19 41 GLU B O 1
ATOM 6490 N N . PHE B 1 42 ? 0.858 61.062 -0.852 1 89.31 42 PHE B N 1
ATOM 6491 C CA . PHE B 1 42 ? 0.262 62.375 -1.064 1 89.31 42 PHE B CA 1
ATOM 6492 C C . PHE B 1 42 ? 1.081 63.188 -2.061 1 89.31 42 PHE B C 1
ATOM 6494 O O . PHE B 1 42 ? 2.229 62.844 -2.354 1 89.31 42 PHE B O 1
ATOM 6501 N N . SER B 1 43 ? 0.44 64.188 -2.715 1 91.44 43 SER B N 1
ATOM 6502 C CA . SER B 1 43 ? 1.124 65.062 -3.707 1 91.44 43 SER B CA 1
ATOM 6503 C C . SER B 1 43 ? 0.736 66.5 -3.568 1 91.44 43 SER B C 1
ATOM 6505 O O . SER B 1 43 ? -0.312 66.812 -3.004 1 91.44 43 SER B O 1
ATOM 6507 N N . GLY B 1 44 ? 1.655 67.438 -3.959 1 92.19 44 GLY B N 1
ATOM 6508 C CA . GLY B 1 44 ? 1.366 68.875 -4.043 1 92.19 44 GLY B CA 1
ATOM 6509 C C . GLY B 1 44 ? 1.633 69.562 -2.744 1 92.19 44 GLY B C 1
ATOM 6510 O O . GLY B 1 44 ? 1.06 70.625 -2.502 1 92.19 44 GLY B O 1
ATOM 6511 N N . VAL B 1 45 ? 2.361 69 -1.895 1 94.25 45 VAL B N 1
ATOM 6512 C CA . VAL B 1 45 ? 2.691 69.688 -0.628 1 94.25 45 VAL B CA 1
ATOM 6513 C C . VAL B 1 45 ? 4.145 70.125 -0.65 1 94.25 45 VAL B C 1
ATOM 6515 O O . VAL B 1 45 ? 5.059 69.312 -0.853 1 94.25 45 VAL B O 1
ATOM 6518 N N . VAL B 1 46 ? 4.344 71.438 -0.423 1 95.06 46 VAL B N 1
ATOM 6519 C CA . VAL B 1 46 ? 5.691 72 -0.513 1 95.06 46 VAL B CA 1
ATOM 6520 C C . VAL B 1 46 ? 6.016 72.812 0.758 1 95.06 46 VAL B C 1
ATOM 6522 O O . VAL B 1 46 ? 5.113 73.125 1.515 1 95.06 46 VAL B O 1
ATOM 6525 N N . VAL B 1 47 ? 7.324 73.062 0.988 1 95.12 47 VAL B N 1
ATOM 6526 C CA . VAL B 1 47 ? 7.773 73.812 2.123 1 95.12 47 VAL B CA 1
ATOM 6527 C C . VAL B 1 47 ? 7.52 75.312 1.85 1 95.12 47 VAL B C 1
ATOM 6529 O O . VAL B 1 47 ? 7.887 75.812 0.791 1 95.12 47 VAL B O 1
ATOM 6532 N N . GLY B 1 48 ? 6.902 76 2.811 1 95.25 48 GLY B N 1
ATOM 6533 C CA . GLY B 1 48 ? 6.641 77.438 2.713 1 95.25 48 GLY B CA 1
ATOM 6534 C C . GLY B 1 48 ? 7.02 78.188 3.967 1 95.25 48 GLY B C 1
ATOM 6535 O O . GLY B 1 48 ? 7.277 77.625 5.012 1 95.25 48 GLY B O 1
ATOM 6536 N N . GLU B 1 49 ? 7.098 79.5 3.797 1 96.19 49 GLU B N 1
ATOM 6537 C CA . GLU B 1 49 ? 7.371 80.375 4.918 1 96.19 49 GLU B CA 1
ATOM 6538 C C . GLU B 1 49 ? 6.242 81.375 5.113 1 96.19 49 GLU B C 1
ATOM 6540 O O . GLU B 1 49 ? 5.828 82.062 4.16 1 96.19 49 GLU B O 1
ATOM 6545 N N . VAL B 1 50 ? 5.848 81.5 6.297 1 95.81 50 VAL B N 1
ATOM 6546 C CA . VAL B 1 50 ? 4.805 82.5 6.621 1 95.81 50 VAL B CA 1
ATOM 6547 C C . VAL B 1 50 ? 5.406 83.875 6.691 1 95.81 50 VAL B C 1
ATOM 6549 O O . VAL B 1 50 ? 6.234 84.188 7.562 1 95.81 50 VAL B O 1
ATOM 6552 N N . ILE B 1 51 ? 4.98 84.812 5.887 1 95.44 51 ILE B N 1
ATOM 6553 C CA . ILE B 1 51 ? 5.523 86.125 5.809 1 95.44 51 ILE B CA 1
ATOM 6554 C C . ILE B 1 51 ? 4.719 87.062 6.711 1 95.44 51 ILE B C 1
ATOM 6556 O O . ILE B 1 51 ? 5.289 87.875 7.422 1 95.44 51 ILE B O 1
ATOM 6560 N N . THR B 1 52 ? 3.424 87 6.652 1 94.75 52 THR B N 1
ATOM 6561 C CA . THR B 1 52 ? 2.566 87.812 7.527 1 94.75 52 THR B CA 1
ATOM 6562 C C . THR B 1 52 ? 1.472 86.938 8.141 1 94.75 52 THR B C 1
ATOM 6564 O O . THR B 1 52 ? 1.115 85.875 7.586 1 94.75 52 THR B O 1
ATOM 6567 N N . CYS B 1 53 ? 1.081 87.188 9.273 1 94.06 53 CYS B N 1
ATOM 6568 C CA . CYS B 1 53 ? 0.009 86.562 10.008 1 94.06 53 CYS B CA 1
ATOM 6569 C C . CYS B 1 53 ? -0.867 87.562 10.727 1 94.06 53 CYS B C 1
ATOM 6571 O O . CYS B 1 53 ? -0.432 88.188 11.695 1 94.06 53 CYS B O 1
ATOM 6573 N N . GLU B 1 54 ? -2.016 87.812 10.211 1 91.88 54 GLU B N 1
ATOM 6574 C CA . GLU B 1 54 ? -2.939 88.812 10.797 1 91.88 54 GLU B CA 1
ATOM 6575 C C . GLU B 1 54 ? -4.242 88.125 11.219 1 91.88 54 GLU B C 1
ATOM 6577 O O . GLU B 1 54 ? -4.625 87.125 10.664 1 91.88 54 GLU B O 1
ATOM 6582 N N . GLN B 1 55 ? -4.84 88.688 12.172 1 91.75 55 GLN B N 1
ATOM 6583 C CA . GLN B 1 55 ? -6.121 88.188 12.641 1 91.75 55 GLN B CA 1
ATOM 6584 C C . GLN B 1 55 ? -7.211 88.312 11.594 1 91.75 55 GLN B C 1
ATOM 6586 O O . GLN B 1 55 ? -7.309 89.438 10.977 1 91.75 55 GLN B O 1
ATOM 6591 N N . HIS B 1 56 ? -7.922 87.25 11.273 1 92.25 56 HIS B N 1
ATOM 6592 C CA . HIS B 1 56 ? -9.047 87.375 10.352 1 92.25 56 HIS B CA 1
ATOM 6593 C C . HIS B 1 56 ? -10.039 88.438 10.812 1 92.25 56 HIS B C 1
ATOM 6595 O O . HIS B 1 56 ? -10.414 88.5 11.984 1 92.25 56 HIS B O 1
ATOM 6601 N N . PRO B 1 57 ? -10.492 89.312 10 1 89 57 PRO B N 1
ATOM 6602 C CA . PRO B 1 57 ? -11.375 90.438 10.398 1 89 57 PRO B CA 1
ATOM 6603 C C . PRO B 1 57 ? -12.734 89.938 10.898 1 89 57 PRO B C 1
ATOM 6605 O O . PRO B 1 57 ? -13.344 90.562 11.766 1 89 57 PRO B O 1
ATOM 6608 N N . ASP B 1 58 ? -13.258 88.812 10.461 1 87.06 58 ASP B N 1
ATOM 6609 C CA . ASP B 1 58 ? -14.617 88.375 10.766 1 87.06 58 ASP B CA 1
ATOM 6610 C C . ASP B 1 58 ? -14.609 87.125 11.57 1 87.06 58 ASP B C 1
ATOM 6612 O O . ASP B 1 58 ? -15.648 86.438 11.719 1 87.06 58 ASP B O 1
ATOM 6616 N N . ALA B 1 59 ? -13.445 86.562 11.969 1 83.94 59 ALA B N 1
ATOM 6617 C CA . ALA B 1 59 ? -13.43 85.312 12.703 1 83.94 59 ALA B CA 1
ATOM 6618 C C . ALA B 1 59 ? -12.328 85.312 13.758 1 83.94 59 ALA B C 1
ATOM 6620 O O . ALA B 1 59 ? -11.148 85.5 13.438 1 83.94 59 ALA B O 1
ATOM 6621 N N . ASP B 1 60 ? -12.648 84.875 14.992 1 83.69 60 ASP B N 1
ATOM 6622 C CA . ASP B 1 60 ? -11.727 84.938 16.125 1 83.69 60 ASP B CA 1
ATOM 6623 C C . ASP B 1 60 ? -10.742 83.75 16.094 1 83.69 60 ASP B C 1
ATOM 6625 O O . ASP B 1 60 ? -9.641 83.875 16.641 1 83.69 60 ASP B O 1
ATOM 6629 N N . ARG B 1 61 ? -11.031 82.688 15.508 1 85.56 61 ARG B N 1
ATOM 6630 C CA . ARG B 1 61 ? -10.172 81.5 15.586 1 85.56 61 ARG B CA 1
ATOM 6631 C C . ARG B 1 61 ? -9.375 81.312 14.305 1 85.56 61 ARG B C 1
ATOM 6633 O O . ARG B 1 61 ? -8.656 80.312 14.148 1 85.56 61 ARG B O 1
ATOM 6640 N N . LEU B 1 62 ? -9.539 82.25 13.305 1 91.31 62 LEU B N 1
ATOM 6641 C CA . LEU B 1 62 ? -8.859 82.125 12.016 1 91.31 62 LEU B CA 1
ATOM 6642 C C . LEU B 1 62 ? -7.844 83.188 11.82 1 91.31 62 LEU B C 1
ATOM 6644 O O . LEU B 1 62 ? -8.039 84.312 12.312 1 91.31 62 LEU B O 1
ATOM 6648 N N . ARG B 1 63 ? -6.785 82.938 11.188 1 94.38 63 ARG B N 1
ATOM 6649 C CA . ARG B 1 63 ? -5.746 83.938 10.836 1 94.38 63 ARG B CA 1
ATOM 6650 C C . ARG B 1 63 ? -5.52 83.938 9.328 1 94.38 63 ARG B C 1
ATOM 6652 O O . ARG B 1 63 ? -5.613 82.938 8.656 1 94.38 63 ARG B O 1
ATOM 6659 N N . VAL B 1 64 ? -5.391 85.188 8.82 1 93.69 64 VAL B N 1
ATOM 6660 C CA . VAL B 1 64 ? -5.055 85.375 7.41 1 93.69 64 VAL B CA 1
ATOM 6661 C C . VAL B 1 64 ? -3.543 85.5 7.246 1 93.69 64 VAL B C 1
ATOM 6663 O O . VAL B 1 64 ? -2.928 86.375 7.809 1 93.69 64 VAL B O 1
ATOM 6666 N N . THR B 1 65 ? -2.979 84.5 6.52 1 95.44 65 THR B N 1
ATOM 6667 C CA . THR B 1 65 ? -1.529 84.5 6.355 1 95.44 65 THR B CA 1
ATOM 6668 C C . THR B 1 65 ? -1.146 84.688 4.891 1 95.44 65 THR B C 1
ATOM 6670 O O . THR B 1 65 ? -1.935 84.375 3.994 1 95.44 65 THR B O 1
ATOM 6673 N N . THR B 1 66 ? -0.023 85.312 4.668 1 95.12 66 THR B N 1
ATOM 6674 C CA . THR B 1 66 ? 0.638 85.312 3.369 1 95.12 66 THR B CA 1
ATOM 6675 C C . THR B 1 66 ? 1.881 84.438 3.398 1 95.12 66 THR B C 1
ATOM 6677 O O . THR B 1 66 ? 2.738 84.625 4.27 1 95.12 66 THR B O 1
ATOM 6680 N N . VAL B 1 67 ? 1.93 83.438 2.477 1 96.5 67 VAL B N 1
ATOM 6681 C CA . VAL B 1 67 ? 2.963 82.438 2.535 1 96.5 67 VAL B CA 1
ATOM 6682 C C . VAL B 1 67 ? 3.787 82.438 1.251 1 96.5 67 VAL B C 1
ATOM 6684 O O . VAL B 1 67 ? 3.232 82.5 0.151 1 96.5 67 VAL B O 1
ATOM 6687 N N . ASN B 1 68 ? 5.133 82.438 1.447 1 96 68 ASN B N 1
ATOM 6688 C CA . ASN B 1 68 ? 6.074 82.312 0.338 1 96 68 ASN B CA 1
ATOM 6689 C C . ASN B 1 68 ? 6.43 80.812 0.066 1 96 68 ASN B C 1
ATOM 6691 O O . ASN B 1 68 ? 7.016 80.188 0.919 1 96 68 ASN B O 1
ATOM 6695 N N . ILE B 1 69 ? 6.125 80.312 -1.115 1 94.88 69 ILE B N 1
ATOM 6696 C CA . ILE B 1 69 ? 6.43 78.938 -1.441 1 94.88 69 ILE B CA 1
ATOM 6697 C C . ILE B 1 69 ? 7.496 78.875 -2.533 1 94.88 69 ILE B C 1
ATOM 6699 O O . ILE B 1 69 ? 7.641 77.875 -3.219 1 94.88 69 ILE B O 1
ATOM 6703 N N . GLY B 1 70 ? 8.18 80 -2.854 1 90.88 70 GLY B N 1
ATOM 6704 C CA . GLY B 1 70 ? 9.32 80.062 -3.758 1 90.88 70 GLY B CA 1
ATOM 6705 C C . GLY B 1 70 ? 8.922 80.25 -5.207 1 90.88 70 GLY B C 1
ATOM 6706 O O . GLY B 1 70 ? 9.75 80.125 -6.109 1 90.88 70 GLY B O 1
ATOM 6707 N N . THR B 1 71 ? 7.727 80.5 -5.547 1 87.62 71 THR B N 1
ATOM 6708 C CA . THR B 1 71 ? 7.27 80.625 -6.922 1 87.62 71 THR B CA 1
ATOM 6709 C C . THR B 1 71 ? 7.215 82.125 -7.305 1 87.62 71 THR B C 1
ATOM 6711 O O . THR B 1 71 ? 6.824 82.5 -8.422 1 87.62 71 THR B O 1
ATOM 6714 N N . GLY B 1 72 ? 7.727 83 -6.504 1 85.69 72 GLY B N 1
ATOM 6715 C CA . GLY B 1 72 ? 7.711 84.438 -6.801 1 85.69 72 GLY B CA 1
ATOM 6716 C C . GLY B 1 72 ? 6.449 85.125 -6.328 1 85.69 72 GLY B C 1
ATOM 6717 O O . GLY B 1 72 ? 6.469 86.312 -6.031 1 85.69 72 GLY B O 1
ATOM 6718 N N . GLU B 1 73 ? 5.27 84.438 -6.379 1 86.38 73 GLU B N 1
ATOM 6719 C CA . GLU B 1 73 ? 4.02 85 -5.883 1 86.38 73 GLU B CA 1
ATOM 6720 C C . GLU B 1 73 ? 3.672 84.438 -4.5 1 86.38 73 GLU B C 1
ATOM 6722 O O . GLU B 1 73 ? 3.758 83.25 -4.266 1 86.38 73 GLU B O 1
ATOM 6727 N N . ASN B 1 74 ? 3.408 85.312 -3.631 1 93.44 74 ASN B N 1
ATOM 6728 C CA . ASN B 1 74 ? 2.965 84.938 -2.301 1 93.44 74 ASN B CA 1
ATOM 6729 C C . ASN B 1 74 ? 1.521 84.438 -2.316 1 93.44 74 ASN B C 1
ATOM 6731 O O . ASN B 1 74 ? 0.686 85 -3.045 1 93.44 74 ASN B O 1
ATOM 6735 N N . LEU B 1 75 ? 1.231 83.438 -1.538 1 94.94 75 LEU B N 1
ATOM 6736 C CA . LEU B 1 75 ? -0.106 82.812 -1.437 1 94.94 75 LEU B CA 1
ATOM 6737 C C . LEU B 1 75 ? -0.81 83.312 -0.172 1 94.94 75 LEU B C 1
ATOM 6739 O O . LEU B 1 75 ? -0.21 83.375 0.906 1 94.94 75 LEU B O 1
ATOM 6743 N N . GLN B 1 76 ? -2.021 83.812 -0.349 1 94.25 76 GLN B N 1
ATOM 6744 C CA . GLN B 1 76 ? -2.865 84.062 0.807 1 94.25 76 GLN B CA 1
ATOM 6745 C C . GLN B 1 76 ? -3.59 82.812 1.277 1 94.25 76 GLN B C 1
ATOM 6747 O O . GLN B 1 76 ? -4.301 82.188 0.5 1 94.25 76 GLN B O 1
ATOM 6752 N N . ILE B 1 77 ? -3.385 82.438 2.471 1 95.44 77 ILE B N 1
ATOM 6753 C CA . ILE B 1 77 ? -3.996 81.25 3.021 1 95.44 77 ILE B CA 1
ATOM 6754 C C . ILE B 1 77 ? -4.633 81.562 4.375 1 95.44 77 ILE B C 1
ATOM 6756 O O . ILE B 1 77 ? -3.996 82.188 5.238 1 95.44 77 ILE B O 1
ATOM 6760 N N . VAL B 1 78 ? -5.887 81.125 4.586 1 94.44 78 VAL B N 1
ATOM 6761 C CA . VAL B 1 78 ? -6.57 81.312 5.867 1 94.44 78 VAL B CA 1
ATOM 6762 C C . VAL B 1 78 ? -6.348 80 6.707 1 94.44 78 VAL B C 1
ATOM 6764 O O . VAL B 1 78 ? -6.535 78.938 6.223 1 94.44 78 VAL B O 1
ATOM 6767 N N . CYS B 1 79 ? -5.809 80.125 7.867 1 91.69 79 CYS B N 1
ATOM 6768 C CA . CYS B 1 79 ? -5.453 79 8.719 1 91.69 79 CYS B CA 1
ATOM 6769 C C . CYS B 1 79 ? -6.059 79.125 10.109 1 91.69 79 CYS B C 1
ATOM 6771 O O . CYS B 1 79 ? -6.109 80.25 10.648 1 91.69 79 CYS B O 1
ATOM 6773 N N . GLY B 1 80 ? -6.543 78 10.68 1 89.12 80 GLY B N 1
ATOM 6774 C CA . GLY B 1 80 ? -7.133 78.062 12.008 1 89.12 80 GLY B CA 1
ATOM 6775 C C . GLY B 1 80 ? -6.211 77.5 13.078 1 89.12 80 GLY B C 1
ATOM 6776 O O . GLY B 1 80 ? -6.586 77.375 14.25 1 89.12 80 GLY B O 1
ATOM 6777 N N . ALA B 1 81 ? -4.969 77.125 12.781 1 88.94 81 ALA B N 1
ATOM 6778 C CA . ALA B 1 81 ? -4.059 76.5 13.75 1 88.94 81 ALA B CA 1
ATOM 6779 C C . ALA B 1 81 ? -3.518 77.5 14.719 1 88.94 81 ALA B C 1
ATOM 6781 O O . ALA B 1 81 ? -3.121 78.625 14.312 1 88.94 81 ALA B O 1
ATOM 6782 N N . PRO B 1 82 ? -3.482 77.125 16 1 87.88 82 PRO B N 1
ATOM 6783 C CA . PRO B 1 82 ? -3.064 78.125 17.016 1 87.88 82 PRO B CA 1
ATOM 6784 C C . PRO B 1 82 ? -1.573 78.438 16.953 1 87.88 82 PRO B C 1
ATOM 6786 O O . PRO B 1 82 ? -1.138 79.5 17.453 1 87.88 82 PRO B O 1
ATOM 6789 N N . ASN B 1 83 ? -0.796 77.625 16.359 1 88.25 83 ASN B N 1
ATOM 6790 C CA . ASN B 1 83 ? 0.649 77.875 16.422 1 88.25 83 ASN B CA 1
ATOM 6791 C C . ASN B 1 83 ? 1.185 78.562 15.188 1 88.25 83 ASN B C 1
ATOM 6793 O O . ASN B 1 83 ? 2.396 78.688 15.031 1 88.25 83 ASN B O 1
ATOM 6797 N N . VAL B 1 84 ? 0.337 79.062 14.312 1 93 84 VAL B N 1
ATOM 6798 C CA . VAL B 1 84 ? 0.815 79.688 13.102 1 93 84 VAL B CA 1
ATOM 6799 C C . VAL B 1 84 ? 1.333 81.125 13.453 1 93 84 VAL B C 1
ATOM 6801 O O . VAL B 1 84 ? 0.724 81.812 14.25 1 93 84 VAL B O 1
ATOM 6804 N N . ARG B 1 85 ? 2.553 81.438 13.031 1 92.38 85 ARG B N 1
ATOM 6805 C CA . ARG B 1 85 ? 3.164 82.75 13.281 1 92.38 85 ARG B CA 1
ATOM 6806 C C . ARG B 1 85 ? 4.094 83.188 12.141 1 92.38 85 ARG B C 1
ATOM 6808 O O . ARG B 1 85 ? 4.531 82.312 11.367 1 92.38 85 ARG B O 1
ATOM 6815 N N . THR B 1 86 ? 4.367 84.5 12.156 1 92 86 THR B N 1
ATOM 6816 C CA . THR B 1 86 ? 5.246 85.062 11.133 1 92 86 THR B CA 1
ATOM 6817 C C . THR B 1 86 ? 6.652 84.5 11.258 1 92 86 THR B C 1
ATOM 6819 O O . THR B 1 86 ? 7.18 84.375 12.367 1 92 86 THR B O 1
ATOM 6822 N N . GLY B 1 87 ? 7.246 84.062 10.156 1 91.56 87 GLY B N 1
ATOM 6823 C CA . GLY B 1 87 ? 8.609 83.5 10.117 1 91.56 87 GLY B CA 1
ATOM 6824 C C . GLY B 1 87 ? 8.68 82 10.18 1 91.56 87 GLY B C 1
ATOM 6825 O O . GLY B 1 87 ? 9.75 81.438 9.992 1 91.56 87 GLY B O 1
ATOM 6826 N N . LEU B 1 88 ? 7.594 81.375 10.32 1 92.94 88 LEU B N 1
ATOM 6827 C CA . LEU B 1 88 ? 7.551 79.938 10.492 1 92.94 88 LEU B CA 1
ATOM 6828 C C . LEU B 1 88 ? 7.652 79.188 9.148 1 92.94 88 LEU B C 1
ATOM 6830 O O . LEU B 1 88 ? 7.035 79.625 8.172 1 92.94 88 LEU B O 1
ATOM 6834 N N . LYS B 1 89 ? 8.492 78.188 9.117 1 94 89 LYS B N 1
ATOM 6835 C CA . LYS B 1 89 ? 8.492 77.25 7.977 1 94 89 LYS B CA 1
ATOM 6836 C C . LYS B 1 89 ? 7.449 76.188 8.148 1 94 89 LYS B C 1
ATOM 6838 O O . LYS B 1 89 ? 7.355 75.562 9.219 1 94 89 LYS B O 1
ATOM 6843 N N . VAL B 1 90 ? 6.582 76 7.102 1 94.19 90 VAL B N 1
ATOM 6844 C CA . VAL B 1 90 ? 5.449 75.062 7.242 1 94.19 90 VAL B CA 1
ATOM 6845 C C . VAL B 1 90 ? 5.297 74.25 5.977 1 94.19 90 VAL B C 1
ATOM 6847 O O . VAL B 1 90 ? 5.906 74.562 4.945 1 94.19 90 VAL B O 1
ATOM 6850 N N . ALA B 1 91 ? 4.539 73.188 6.094 1 94.44 91 ALA B N 1
ATOM 6851 C CA . ALA B 1 91 ? 4.102 72.375 4.938 1 94.44 91 ALA B CA 1
ATOM 6852 C C . ALA B 1 91 ? 2.832 72.938 4.328 1 94.44 91 ALA B C 1
ATOM 6854 O O . ALA B 1 91 ? 1.797 73.062 4.992 1 94.44 91 ALA B O 1
ATOM 6855 N N . VAL B 1 92 ? 2.932 73.312 3.055 1 95.38 92 VAL B N 1
ATOM 6856 C CA . VAL B 1 92 ? 1.832 74 2.383 1 95.38 92 VAL B CA 1
ATOM 6857 C C . VAL B 1 92 ? 1.255 73.125 1.29 1 95.38 92 VAL B C 1
ATOM 6859 O O . VAL B 1 92 ? 1.96 72.75 0.35 1 95.38 92 VAL B O 1
ATOM 6862 N N . ALA B 1 93 ? 0.075 72.75 1.452 1 95.88 93 ALA B N 1
ATOM 6863 C CA . ALA B 1 93 ? -0.65 72.125 0.37 1 95.88 93 ALA B CA 1
ATOM 6864 C C . ALA B 1 93 ? -1.199 73.125 -0.625 1 95.88 93 ALA B C 1
ATOM 6866 O O . ALA B 1 93 ? -2.066 73.938 -0.282 1 95.88 93 ALA B O 1
ATOM 6867 N N . THR B 1 94 ? -0.719 73 -1.799 1 94.56 94 THR B N 1
ATOM 6868 C CA . THR B 1 94 ? -1.115 73.938 -2.824 1 94.56 94 THR B CA 1
ATOM 6869 C C . THR B 1 94 ? -2.434 73.562 -3.471 1 94.56 94 THR B C 1
ATOM 6871 O O . THR B 1 94 ? -2.926 72.438 -3.236 1 94.56 94 THR B O 1
ATOM 6874 N N . VAL B 1 95 ? -2.98 74.562 -4.191 1 92.44 95 VAL B N 1
ATOM 6875 C CA . VAL B 1 95 ? -4.207 74.25 -4.914 1 92.44 95 VAL B CA 1
ATOM 6876 C C . VAL B 1 95 ? -3.947 73.125 -5.891 1 92.44 95 VAL B C 1
ATOM 6878 O O . VAL B 1 95 ? -2.992 73.188 -6.672 1 92.44 95 VAL B O 1
ATOM 6881 N N . GLY B 1 96 ? -4.758 72.062 -5.812 1 91.94 96 GLY B N 1
ATOM 6882 C CA . GLY B 1 96 ? -4.574 70.875 -6.621 1 91.94 96 GLY B CA 1
ATOM 6883 C C . GLY B 1 96 ? -3.887 69.75 -5.875 1 91.94 96 GLY B C 1
ATOM 6884 O O . GLY B 1 96 ? -3.777 68.625 -6.387 1 91.94 96 GLY B O 1
ATOM 6885 N N . ALA B 1 97 ? -3.369 70 -4.66 1 93.5 97 ALA B N 1
ATOM 6886 C CA . ALA B 1 97 ? -2.703 69 -3.859 1 93.5 97 ALA B CA 1
ATOM 6887 C C . ALA B 1 97 ? -3.674 67.875 -3.465 1 93.5 97 ALA B C 1
ATOM 6889 O O . ALA B 1 97 ? -4.863 68.125 -3.248 1 93.5 97 ALA B O 1
ATOM 6890 N N . VAL B 1 98 ? -3.193 66.625 -3.463 1 93.06 98 VAL B N 1
ATOM 6891 C CA . VAL B 1 98 ? -3.951 65.438 -3.014 1 93.06 98 VAL B CA 1
ATOM 6892 C C . VAL B 1 98 ? -3.363 64.938 -1.705 1 93.06 98 VAL B C 1
ATOM 6894 O O . VAL B 1 98 ? -2.24 64.438 -1.683 1 93.06 98 VAL B O 1
ATOM 6897 N N . LEU B 1 99 ? -4.113 65.062 -0.633 1 91.81 99 LEU B N 1
ATOM 6898 C CA . LEU B 1 99 ? -3.66 64.562 0.677 1 91.81 99 LEU B CA 1
ATOM 6899 C C . LEU B 1 99 ? -4.203 63.188 0.984 1 91.81 99 LEU B C 1
ATOM 6901 O O . LEU B 1 99 ? -5.098 62.688 0.291 1 91.81 99 LEU B O 1
ATOM 6905 N N . PRO B 1 100 ? -3.576 62.344 1.996 1 88.56 100 PRO B N 1
ATOM 6906 C CA . PRO B 1 100 ? -4.094 61.031 2.365 1 88.56 100 PRO B CA 1
ATOM 6907 C C . PRO B 1 100 ? -5.578 61.062 2.734 1 88.56 100 PRO B C 1
ATOM 6909 O O . PRO B 1 100 ? -6.055 62.062 3.307 1 88.56 100 PRO B O 1
ATOM 6912 N N . PRO B 1 101 ? -6.23 60.062 2.342 1 82.75 101 PRO B N 1
ATOM 6913 C CA . PRO B 1 101 ? -7.676 60.062 2.584 1 82.75 101 PRO B CA 1
ATOM 6914 C C . PRO B 1 101 ? -8.023 60.125 4.066 1 82.75 101 PRO B C 1
ATOM 6916 O O . PRO B 1 101 ? -7.27 59.625 4.91 1 82.75 101 PRO B O 1
ATOM 6919 N N . ILE B 1 102 ? -8.969 60.969 4.41 1 75.38 102 ILE B N 1
ATOM 6920 C CA . ILE B 1 102 ? -9.539 61.031 5.75 1 75.38 102 ILE B CA 1
ATOM 6921 C C . ILE B 1 102 ? -10.859 60.281 5.789 1 75.38 102 ILE B C 1
ATOM 6923 O O . ILE B 1 102 ? -11.781 60.562 5.023 1 75.38 102 ILE B O 1
ATOM 6927 N N . ASP B 1 103 ? -10.961 59.312 6.605 1 69.69 103 ASP B N 1
ATOM 6928 C CA . ASP B 1 103 ? -12.125 58.438 6.758 1 69.69 103 ASP B CA 1
ATOM 6929 C C . ASP B 1 103 ? -12.508 57.812 5.426 1 69.69 103 ASP B C 1
ATOM 6931 O O . ASP B 1 103 ? -13.688 57.75 5.074 1 69.69 103 ASP B O 1
ATOM 6935 N N . GLY B 1 104 ? -11.516 57.562 4.531 1 73.31 104 GLY B N 1
ATOM 6936 C CA . GLY B 1 104 ? -11.727 56.844 3.275 1 73.31 104 GLY B CA 1
ATOM 6937 C C . GLY B 1 104 ? -12.023 57.781 2.113 1 73.31 104 GLY B C 1
ATOM 6938 O O . GLY B 1 104 ? -12.148 57.312 0.97 1 73.31 104 GLY B O 1
ATOM 6939 N N . LYS B 1 105 ? -12.219 58.969 2.217 1 72.81 105 LYS B N 1
ATOM 6940 C CA . LYS B 1 105 ? -12.57 59.906 1.165 1 72.81 105 LYS B CA 1
ATOM 6941 C C . LYS B 1 105 ? -11.352 60.719 0.735 1 72.81 105 LYS B C 1
ATOM 6943 O O . LYS B 1 105 ? -10.547 61.125 1.572 1 72.81 105 LYS B O 1
ATOM 6948 N N . PRO B 1 106 ? -11.258 60.906 -0.513 1 78.69 106 PRO B N 1
ATOM 6949 C CA . PRO B 1 106 ? -10.125 61.688 -1.014 1 78.69 106 PRO B CA 1
ATOM 6950 C C . PRO B 1 106 ? -10.102 63.125 -0.466 1 78.69 106 PRO B C 1
ATOM 6952 O O . PRO B 1 106 ? -11.156 63.719 -0.313 1 78.69 106 PRO B O 1
ATOM 6955 N N . PHE B 1 107 ? -8.961 63.656 -0.038 1 86 107 PHE B N 1
ATOM 6956 C CA . PHE B 1 107 ? -8.773 65 0.486 1 86 107 PHE B CA 1
ATOM 6957 C C . PHE B 1 107 ? -7.973 65.875 -0.487 1 86 107 PHE B C 1
ATOM 6959 O O . PHE B 1 107 ? -6.742 65.875 -0.444 1 86 107 PHE B O 1
ATOM 6966 N N . ASN B 1 108 ? -8.68 66.562 -1.372 1 90.88 108 ASN B N 1
ATOM 6967 C CA . ASN B 1 108 ? -8.07 67.438 -2.381 1 90.88 108 ASN B CA 1
ATOM 6968 C C . ASN B 1 108 ? -8.172 68.938 -1.989 1 90.88 108 ASN B C 1
ATOM 6970 O O . ASN B 1 108 ? -9.211 69.375 -1.504 1 90.88 108 ASN B O 1
ATOM 6974 N N . ILE B 1 109 ? -7.156 69.625 -2.174 1 91.5 109 ILE B N 1
ATOM 6975 C CA . ILE B 1 109 ? -7.121 71.062 -1.815 1 91.5 109 ILE B CA 1
ATOM 6976 C C . ILE B 1 109 ? -7.578 71.875 -3.002 1 91.5 109 ILE B C 1
ATOM 6978 O O . ILE B 1 109 ? -7.027 71.75 -4.102 1 91.5 109 ILE B O 1
ATOM 6982 N N . LYS B 1 110 ? -8.578 72.75 -2.844 1 89 110 LYS B N 1
ATOM 6983 C CA . LYS B 1 110 ? -9.125 73.625 -3.852 1 89 110 LYS B CA 1
ATOM 6984 C C . LYS B 1 110 ? -9.062 75.125 -3.385 1 89 110 LYS B C 1
ATOM 6986 O O . LYS B 1 110 ? -8.875 75.375 -2.195 1 89 110 LYS B O 1
ATOM 6991 N N . LYS B 1 111 ? -9.094 76 -4.508 1 86.31 111 LYS B N 1
ATOM 6992 C CA . LYS B 1 111 ? -9.195 77.438 -4.191 1 86.31 111 LYS B CA 1
ATOM 6993 C C . LYS B 1 111 ? -10.539 77.75 -3.541 1 86.31 111 LYS B C 1
ATOM 6995 O O . LYS B 1 111 ? -11.578 77.312 -3.994 1 86.31 111 LYS B O 1
ATOM 7000 N N . GLY B 1 112 ? -10.609 78.375 -2.307 1 84.12 112 GLY B N 1
ATOM 7001 C CA . GLY B 1 112 ? -11.875 78.688 -1.656 1 84.12 112 GLY B CA 1
ATOM 7002 C C . GLY B 1 112 ? -11.828 79.938 -0.835 1 84.12 112 GLY B C 1
ATOM 7003 O O . GLY B 1 112 ? -10.812 80.688 -0.835 1 84.12 112 GLY B O 1
ATOM 7004 N N . LYS B 1 113 ? -13.023 80.438 -0.39 1 83.88 113 LYS B N 1
ATOM 7005 C CA . LYS B 1 113 ? -13.141 81.625 0.509 1 83.88 113 LYS B CA 1
ATOM 7006 C C . LYS B 1 113 ? -13.602 81.188 1.896 1 83.88 113 LYS B C 1
ATOM 7008 O O . LYS B 1 113 ? -14.516 80.375 2.025 1 83.88 113 LYS B O 1
ATOM 7013 N N . LEU B 1 114 ? -12.836 81.5 2.85 1 85 114 LEU B N 1
ATOM 7014 C CA . LEU B 1 114 ? -13.234 81.25 4.23 1 85 114 LEU B CA 1
ATOM 7015 C C . LEU B 1 114 ? -13.656 82.562 4.91 1 85 114 LEU B C 1
ATOM 7017 O O . LEU B 1 114 ? -12.82 83.438 5.188 1 85 114 LEU B O 1
ATOM 7021 N N . ARG B 1 115 ? -14.898 82.688 5.121 1 85.56 115 ARG B N 1
ATOM 7022 C CA . ARG B 1 115 ? -15.516 83.875 5.727 1 85.56 115 ARG B CA 1
ATOM 7023 C C . ARG B 1 115 ? -15.164 85.125 4.949 1 85.56 115 ARG B C 1
ATOM 7025 O O . ARG B 1 115 ? -14.75 86.125 5.539 1 85.56 115 ARG B O 1
ATOM 7032 N N . GLY B 1 116 ? -15.125 85.062 3.633 1 85.75 116 GLY B N 1
ATOM 7033 C CA . GLY B 1 116 ? -15.023 86.25 2.752 1 85.75 116 GLY B CA 1
ATOM 7034 C C . GLY B 1 116 ? -13.617 86.438 2.236 1 85.75 116 GLY B C 1
ATOM 7035 O O . GLY B 1 116 ? -13.414 87.25 1.308 1 85.75 116 GLY B O 1
ATOM 7036 N N . ILE B 1 117 ? -12.672 85.875 2.885 1 90.94 117 ILE B N 1
ATOM 7037 C CA . ILE B 1 117 ? -11.289 86.062 2.455 1 90.94 117 ILE B CA 1
ATOM 7038 C C . ILE B 1 117 ? -10.812 84.812 1.661 1 90.94 117 ILE B C 1
ATOM 7040 O O . ILE B 1 117 ? -11.023 83.688 2.07 1 90.94 117 ILE B O 1
ATOM 7044 N N . GLU B 1 118 ? -10.172 85.062 0.525 1 91.44 118 GLU B N 1
ATOM 7045 C CA . GLU B 1 118 ? -9.68 84.062 -0.365 1 91.44 118 GLU B CA 1
ATOM 7046 C C . GLU B 1 118 ? -8.531 83.25 0.276 1 91.44 118 GLU B C 1
ATOM 7048 O O . GLU B 1 118 ? -7.664 83.875 0.921 1 91.44 118 GLU B O 1
ATOM 7053 N N . SER B 1 119 ? -8.641 81.938 0.145 1 93.25 119 SER B N 1
ATOM 7054 C CA . SER B 1 119 ? -7.574 81.062 0.592 1 93.25 119 SER B CA 1
ATOM 7055 C C . SER B 1 119 ? -7.059 80.188 -0.557 1 93.25 119 SER B C 1
ATOM 7057 O O . SER B 1 119 ? -7.809 79.438 -1.136 1 93.25 119 SER B O 1
ATOM 7059 N N . GLN B 1 120 ? -5.773 80.312 -0.924 1 92.69 120 GLN B N 1
ATOM 7060 C CA . GLN B 1 120 ? -5.172 79.688 -2.068 1 92.69 120 GLN B CA 1
ATOM 7061 C C . GLN B 1 120 ? -4.363 78.438 -1.626 1 92.69 120 GLN B C 1
ATOM 7063 O O . GLN B 1 120 ? -3.291 78.188 -2.172 1 92.69 120 GLN B O 1
ATOM 7068 N N . GLY B 1 121 ? -4.785 77.688 -0.651 1 93.5 121 GLY B N 1
ATOM 7069 C CA . GLY B 1 121 ? -4.113 76.5 -0.156 1 93.5 121 GLY B CA 1
ATOM 7070 C C . GLY B 1 121 ? -4.414 76.188 1.304 1 93.5 121 GLY B C 1
ATOM 7071 O O . GLY B 1 121 ? -5.391 76.688 1.856 1 93.5 121 GLY B O 1
ATOM 7072 N N . MET B 1 122 ? -3.527 75.25 1.954 1 93.88 122 MET B N 1
ATOM 7073 C CA . MET B 1 122 ? -3.707 74.812 3.35 1 93.88 122 MET B CA 1
ATOM 7074 C C . MET B 1 122 ? -2.361 74.625 4.027 1 93.88 122 MET B C 1
ATOM 7076 O O . MET B 1 122 ? -1.453 74 3.434 1 93.88 122 MET B O 1
ATOM 7080 N N . LEU B 1 123 ? -2.223 75.188 5.16 1 94.56 123 LEU B N 1
ATOM 7081 C CA . LEU B 1 123 ? -1.086 74.812 6 1 94.56 123 LEU B CA 1
ATOM 7082 C C . LEU B 1 123 ? -1.347 73.5 6.719 1 94.56 123 LEU B C 1
ATOM 7084 O O . LEU B 1 123 ? -2.307 73.375 7.48 1 94.56 123 LEU B O 1
ATOM 7088 N N . CYS B 1 124 ? -0.495 72.5 6.48 1 92.69 124 CYS B N 1
ATOM 7089 C CA . CYS B 1 124 ? -0.782 71.125 6.891 1 92.69 124 CYS B CA 1
ATOM 7090 C C . CYS B 1 124 ? -0.214 70.875 8.273 1 92.69 124 CYS B C 1
ATOM 7092 O O . CYS B 1 124 ? 0.902 71.25 8.594 1 92.69 124 CYS B O 1
ATOM 7094 N N . GLY B 1 125 ? -1.017 70.125 9.039 1 88.06 125 GLY B N 1
ATOM 7095 C CA . GLY B 1 125 ? -0.484 69.438 10.203 1 88.06 125 GLY B CA 1
ATOM 7096 C C . GLY B 1 125 ? 0.169 68.125 9.875 1 88.06 125 GLY B C 1
ATOM 7097 O O . GLY B 1 125 ? 0.073 67.625 8.742 1 88.06 125 GLY B O 1
ATOM 7098 N N . ALA B 1 126 ? 0.854 67.5 10.875 1 85.62 126 ALA B N 1
ATOM 7099 C CA . ALA B 1 126 ? 1.567 66.25 10.664 1 85.62 126 ALA B CA 1
ATOM 7100 C C . ALA B 1 126 ? 0.604 65.125 10.266 1 85.62 126 ALA B C 1
ATOM 7102 O O . ALA B 1 126 ? 0.876 64.375 9.336 1 85.62 126 ALA B O 1
ATOM 7103 N N . SER B 1 127 ? -0.496 65 10.891 1 86.06 127 SER B N 1
ATOM 7104 C CA . SER B 1 127 ? -1.452 63.906 10.648 1 86.06 127 SER B CA 1
ATOM 7105 C C . SER B 1 127 ? -2.061 64 9.25 1 86.06 127 SER B C 1
ATOM 7107 O O . SER B 1 127 ? -2.424 63 8.648 1 86.06 127 SER B O 1
ATOM 7109 N N . GLU B 1 128 ? -2.154 65.25 8.773 1 87.31 128 GLU B N 1
ATOM 7110 C CA . GLU B 1 128 ? -2.766 65.438 7.469 1 87.31 128 GLU B CA 1
ATOM 7111 C C . GLU B 1 128 ? -1.883 64.938 6.348 1 87.31 128 GLU B C 1
ATOM 7113 O O . GLU B 1 128 ? -2.361 64.688 5.238 1 87.31 128 GLU B O 1
ATOM 7118 N N . ILE B 1 129 ? -0.64 64.812 6.621 1 86.38 129 ILE B N 1
ATOM 7119 C CA . ILE B 1 129 ? 0.243 64.25 5.609 1 86.38 129 ILE B CA 1
ATOM 7120 C C . ILE B 1 129 ? 0.681 62.844 6.027 1 86.38 129 ILE B C 1
ATOM 7122 O O . ILE B 1 129 ? 1.691 62.344 5.543 1 86.38 129 ILE B O 1
ATOM 7126 N N . GLY B 1 130 ? -0.062 62.312 6.973 1 80.69 130 GLY B N 1
ATOM 7127 C CA . GLY B 1 130 ? 0.142 60.906 7.316 1 80.69 130 GLY B CA 1
ATOM 7128 C C . GLY B 1 130 ? 1.195 60.688 8.391 1 80.69 130 GLY B C 1
ATOM 7129 O O . GLY B 1 130 ? 1.695 59.594 8.57 1 80.69 130 GLY B O 1
ATOM 7130 N N . LEU B 1 131 ? 1.622 61.719 9.07 1 78.56 131 LEU B N 1
ATOM 7131 C CA . LEU B 1 131 ? 2.6 61.625 10.148 1 78.56 131 LEU B CA 1
ATOM 7132 C C . LEU B 1 131 ? 1.922 61.75 11.508 1 78.56 131 LEU B C 1
ATOM 7134 O O . LEU B 1 131 ? 0.73 62.062 11.586 1 78.56 131 LEU B O 1
ATOM 7138 N N . THR B 1 132 ? 2.648 61.438 12.492 1 74.38 132 THR B N 1
ATOM 7139 C CA . THR B 1 132 ? 2.084 61.531 13.836 1 74.38 132 THR B CA 1
ATOM 7140 C C . THR B 1 132 ? 2.137 62.969 14.352 1 74.38 132 THR B C 1
ATOM 7142 O O . THR B 1 132 ? 3.156 63.656 14.219 1 74.38 132 THR B O 1
ATOM 7145 N N . ASP B 1 133 ? 0.997 63.438 14.883 1 73.69 133 ASP B N 1
ATOM 7146 C CA . ASP B 1 133 ? 0.913 64.812 15.438 1 73.69 133 ASP B CA 1
ATOM 7147 C C . ASP B 1 133 ? 1.686 64.875 16.75 1 73.69 133 ASP B C 1
ATOM 7149 O O . ASP B 1 133 ? 1.398 64.188 17.703 1 73.69 133 ASP B O 1
ATOM 7153 N N . GLU B 1 134 ? 2.742 65.625 16.812 1 64.25 134 GLU B N 1
ATOM 7154 C CA . GLU B 1 134 ? 3.459 65.875 18.062 1 64.25 134 GLU B CA 1
ATOM 7155 C C . GLU B 1 134 ? 2.916 67.125 18.766 1 64.25 134 GLU B C 1
ATOM 7157 O O . GLU B 1 134 ? 2.992 67.188 20 1 64.25 134 GLU B O 1
ATOM 7162 N N . ILE B 1 135 ? 2.467 68.062 18 1 68.38 135 ILE B N 1
ATOM 7163 C CA . ILE B 1 135 ? 1.93 69.312 18.516 1 68.38 135 ILE B CA 1
ATOM 7164 C C . ILE B 1 135 ? 0.54 69.562 17.938 1 68.38 135 ILE B C 1
ATOM 7166 O O . ILE B 1 135 ? 0.193 69.062 16.891 1 68.38 135 ILE B O 1
ATOM 7170 N N . ASP B 1 136 ? -0.088 70.25 18.828 1 77.38 136 ASP B N 1
ATOM 7171 C CA . ASP B 1 136 ? -1.401 70.625 18.328 1 77.38 136 ASP B CA 1
ATOM 7172 C C . ASP B 1 136 ? -1.282 71.75 17.281 1 77.38 136 ASP B C 1
ATOM 7174 O O . ASP B 1 136 ? -0.606 72.75 17.516 1 77.38 136 ASP B O 1
ATOM 7178 N N . GLY B 1 137 ? -1.764 71.5 16.047 1 85.56 137 GLY B N 1
ATOM 7179 C CA . GLY B 1 137 ? -1.766 72.5 14.984 1 85.56 137 GLY B CA 1
ATOM 7180 C C . GLY B 1 137 ? -0.979 72.062 13.766 1 85.56 137 GLY B C 1
ATOM 7181 O O . GLY B 1 137 ? -1.007 70.875 13.383 1 85.56 137 GLY B O 1
ATOM 7182 N N . ILE B 1 138 ? -0.342 73.125 13.078 1 90.38 138 ILE B N 1
ATOM 7183 C CA . ILE B 1 138 ? 0.343 72.875 11.82 1 90.38 138 ILE B CA 1
ATOM 7184 C C . ILE B 1 138 ? 1.74 72.312 12.094 1 90.38 138 ILE B C 1
ATOM 7186 O O . ILE B 1 138 ? 2.318 72.625 13.156 1 90.38 138 ILE B O 1
ATOM 7190 N N . LEU B 1 139 ? 2.271 71.562 11.266 1 88.5 139 LEU B N 1
ATOM 7191 C CA . LEU B 1 139 ? 3.609 71 11.328 1 88.5 139 LEU B CA 1
ATOM 7192 C C . LEU B 1 139 ? 4.676 72.062 11.203 1 88.5 139 LEU B C 1
ATOM 7194 O O . LEU B 1 139 ? 4.715 72.75 10.195 1 88.5 139 LEU B O 1
ATOM 7198 N N . GLU B 1 140 ? 5.449 72.25 12.227 1 87.12 140 GLU B N 1
ATOM 7199 C CA . GLU B 1 140 ? 6.539 73.188 12.172 1 87.12 140 GLU B CA 1
ATOM 7200 C C . GLU B 1 140 ? 7.809 72.562 11.609 1 87.12 140 GLU B C 1
ATOM 7202 O O . GLU B 1 140 ? 8.289 71.562 12.133 1 87.12 140 GLU B O 1
ATOM 7207 N N . LEU B 1 141 ? 8.25 73.125 10.547 1 86.56 141 LEU B N 1
ATOM 7208 C CA . LEU B 1 141 ? 9.5 72.625 9.953 1 86.56 141 LEU B CA 1
ATOM 7209 C C . LEU B 1 141 ? 10.68 73.5 10.43 1 86.56 141 LEU B C 1
ATOM 7211 O O . LEU B 1 141 ? 10.5 74.625 10.867 1 86.56 141 LEU B O 1
ATOM 7215 N N . PRO B 1 142 ? 11.922 72.938 10.461 1 81.06 142 PRO B N 1
ATOM 7216 C CA . PRO B 1 142 ? 13.109 73.688 10.859 1 81.06 142 PRO B CA 1
ATOM 7217 C C . PRO B 1 142 ? 13.312 74.938 10.031 1 81.06 142 PRO B C 1
ATOM 7219 O O . PRO B 1 142 ? 12.898 75 8.867 1 81.06 142 PRO B O 1
ATOM 7222 N N . ASP B 1 143 ? 13.977 75.938 10.68 1 82.88 143 ASP B N 1
ATOM 7223 C CA . ASP B 1 143 ? 14.18 77.25 10.078 1 82.88 143 ASP B CA 1
ATOM 7224 C C . ASP B 1 143 ? 14.992 77.125 8.789 1 82.88 143 ASP B C 1
ATOM 7226 O O . ASP B 1 143 ? 14.867 77.938 7.898 1 82.88 143 ASP B O 1
ATOM 7230 N N . ASP B 1 144 ? 15.695 76.062 8.766 1 82.25 144 ASP B N 1
ATOM 7231 C CA . ASP B 1 144 ? 16.578 75.938 7.609 1 82.25 144 ASP B CA 1
ATOM 7232 C C . ASP B 1 144 ? 15.898 75.125 6.5 1 82.25 144 ASP B C 1
ATOM 7234 O O . ASP B 1 144 ? 16.531 74.812 5.488 1 82.25 144 ASP B O 1
ATOM 7238 N N . ALA B 1 145 ? 14.625 74.875 6.594 1 89.5 145 ALA B N 1
ATOM 7239 C CA . ALA B 1 145 ? 13.922 74.125 5.547 1 89.5 145 ALA B CA 1
ATOM 7240 C C . ALA B 1 145 ? 13.859 74.938 4.258 1 89.5 145 ALA B C 1
ATOM 7242 O O . ALA B 1 145 ? 13.477 76.125 4.27 1 89.5 145 ALA B O 1
ATOM 7243 N N . PRO B 1 146 ? 14.273 74.312 3.176 1 91.12 146 PRO B N 1
ATOM 7244 C CA . PRO B 1 146 ? 14.289 75 1.914 1 91.12 146 PRO B CA 1
ATOM 7245 C C . PRO B 1 146 ? 12.883 75.312 1.379 1 91.12 146 PRO B C 1
ATOM 7247 O O . PRO B 1 146 ? 12.102 74.375 1.168 1 91.12 146 PRO B O 1
ATOM 7250 N N . ILE B 1 147 ? 12.656 76.625 1.062 1 93.5 147 ILE B N 1
ATOM 7251 C CA . ILE B 1 147 ? 11.352 77 0.576 1 93.5 147 ILE B CA 1
ATOM 7252 C C . ILE B 1 147 ? 11.125 76.5 -0.834 1 93.5 147 ILE B C 1
ATOM 7254 O O . ILE B 1 147 ? 12.023 76.562 -1.676 1 93.5 147 ILE B O 1
ATOM 7258 N N . GLY B 1 148 ? 9.984 75.875 -1.088 1 92.81 148 GLY B N 1
ATOM 7259 C CA . GLY B 1 148 ? 9.586 75.438 -2.416 1 92.81 148 GLY B CA 1
ATOM 7260 C C . GLY B 1 148 ? 9.852 73.938 -2.652 1 92.81 148 GLY B C 1
ATOM 7261 O O . GLY B 1 148 ? 9.352 73.375 -3.621 1 92.81 148 GLY B O 1
ATOM 7262 N N . VAL B 1 149 ? 10.602 73.312 -1.821 1 92.25 149 VAL B N 1
ATOM 7263 C CA . VAL B 1 149 ? 10.945 71.875 -1.978 1 92.25 149 VAL B CA 1
ATOM 7264 C C . VAL B 1 149 ? 9.781 71 -1.524 1 92.25 149 VAL B C 1
ATOM 7266 O O . VAL B 1 149 ? 9.062 71.375 -0.585 1 92.25 149 VAL B O 1
ATOM 7269 N N . ASP B 1 150 ? 9.625 69.875 -2.262 1 92.31 150 ASP B N 1
ATOM 7270 C CA . ASP B 1 150 ? 8.594 68.875 -1.895 1 92.31 150 ASP B CA 1
ATOM 7271 C C . ASP B 1 150 ? 8.82 68.375 -0.485 1 92.31 150 ASP B C 1
ATOM 7273 O O . ASP B 1 150 ? 9.93 67.938 -0.153 1 92.31 150 ASP B O 1
ATOM 7277 N N . VAL B 1 151 ? 7.727 68.375 0.279 1 89.38 151 VAL B N 1
ATOM 7278 C CA . VAL B 1 151 ? 7.828 67.938 1.673 1 89.38 151 VAL B CA 1
ATOM 7279 C C . VAL B 1 151 ? 8.211 66.5 1.741 1 89.38 151 VAL B C 1
ATOM 7281 O O . VAL B 1 151 ? 8.938 66.062 2.646 1 89.38 151 VAL B O 1
ATOM 7284 N N . ARG B 1 152 ? 7.738 65.625 0.909 1 87 152 ARG B N 1
ATOM 7285 C CA . ARG B 1 152 ? 8.07 64.188 0.895 1 87 152 ARG B CA 1
ATOM 7286 C C . ARG B 1 152 ? 9.57 64 0.737 1 87 152 ARG B C 1
ATOM 7288 O O . ARG B 1 152 ? 10.156 63.156 1.407 1 87 152 ARG B O 1
ATOM 7295 N N . ASP B 1 153 ? 10.125 64.75 -0.161 1 84.56 153 ASP B N 1
ATOM 7296 C CA . ASP B 1 153 ? 11.562 64.688 -0.407 1 84.56 153 ASP B CA 1
ATOM 7297 C C . ASP B 1 153 ? 12.352 65.25 0.786 1 84.56 153 ASP B C 1
ATOM 7299 O O . ASP B 1 153 ? 13.328 64.625 1.216 1 84.56 153 ASP B O 1
ATOM 7303 N N . TYR B 1 154 ? 11.859 66.312 1.323 1 83.06 154 TYR B N 1
ATOM 7304 C CA . TYR B 1 154 ? 12.562 67 2.432 1 83.06 154 TYR B CA 1
ATOM 7305 C C . TYR B 1 154 ? 12.578 66.062 3.658 1 83.06 154 TYR B C 1
ATOM 7307 O O . TYR B 1 154 ? 13.609 65.938 4.309 1 83.06 154 TYR B O 1
ATOM 7315 N N . LEU B 1 155 ? 11.484 65.375 3.9 1 79.62 155 LEU B N 1
ATOM 7316 C CA . LEU B 1 155 ? 11.359 64.625 5.117 1 79.62 155 LEU B CA 1
ATOM 7317 C C . LEU B 1 155 ? 11.656 63.125 4.84 1 79.62 155 LEU B C 1
ATOM 7319 O O . LEU B 1 155 ? 11.602 62.312 5.754 1 79.62 155 LEU B O 1
ATOM 7323 N N . GLY B 1 156 ? 11.969 62.781 3.623 1 75.94 156 GLY B N 1
ATOM 7324 C CA . GLY B 1 156 ? 12.289 61.406 3.252 1 75.94 156 GLY B CA 1
ATOM 7325 C C . GLY B 1 156 ? 11.133 60.469 3.473 1 75.94 156 GLY B C 1
ATOM 7326 O O . GLY B 1 156 ? 11.328 59.344 3.992 1 75.94 156 GLY B O 1
ATOM 7327 N N . LEU B 1 157 ? 9.93 60.844 3.143 1 81.12 157 LEU B N 1
ATOM 7328 C CA . LEU B 1 157 ? 8.727 60.125 3.502 1 81.12 157 LEU B CA 1
ATOM 7329 C C . LEU B 1 157 ? 8.508 58.938 2.557 1 81.12 157 LEU B C 1
ATOM 7331 O O . LEU B 1 157 ? 7.625 58.094 2.781 1 81.12 157 LEU B O 1
ATOM 7335 N N . ASP B 1 158 ? 9.359 58.844 1.546 1 80.38 158 ASP B N 1
ATOM 7336 C CA . ASP B 1 158 ? 9.234 57.719 0.6 1 80.38 158 ASP B CA 1
ATOM 7337 C C . ASP B 1 158 ? 10.117 56.562 1.012 1 80.38 158 ASP B C 1
ATOM 7339 O O . ASP B 1 158 ? 10.117 55.5 0.35 1 80.38 158 ASP B O 1
ATOM 7343 N N . ALA B 1 159 ? 10.781 56.75 2.107 1 79.62 159 ALA B N 1
ATOM 7344 C CA . ALA B 1 159 ? 11.617 55.656 2.58 1 79.62 159 ALA B CA 1
ATOM 7345 C C . ALA B 1 159 ? 10.773 54.469 3.006 1 79.62 159 ALA B C 1
ATOM 7347 O O . ALA B 1 159 ? 9.656 54.625 3.51 1 79.62 159 ALA B O 1
ATOM 7348 N N . MET B 1 160 ? 11.258 53.312 2.721 1 88.44 160 MET B N 1
ATOM 7349 C CA . MET B 1 160 ? 10.508 52.094 3.002 1 88.44 160 MET B CA 1
ATOM 7350 C C . MET B 1 160 ? 10.719 51.625 4.441 1 88.44 160 MET B C 1
ATOM 7352 O O . MET B 1 160 ? 11.836 51.719 4.961 1 88.44 160 MET B O 1
ATOM 7356 N N . ILE B 1 161 ? 9.609 51.25 5.117 1 91.69 161 ILE B N 1
ATOM 7357 C CA . ILE B 1 161 ? 9.641 50.688 6.453 1 91.69 161 ILE B CA 1
ATOM 7358 C C . ILE B 1 161 ? 9.352 49.188 6.363 1 91.69 161 ILE B C 1
ATOM 7360 O O . ILE B 1 161 ? 8.344 48.781 5.789 1 91.69 161 ILE B O 1
ATOM 7364 N N . PHE B 1 162 ? 10.242 48.375 6.867 1 93.75 162 PHE B N 1
ATOM 7365 C CA . PHE B 1 162 ? 10.031 46.938 6.938 1 93.75 162 PHE B CA 1
ATOM 7366 C C . PHE B 1 162 ? 9.422 46.562 8.273 1 93.75 162 PHE B C 1
ATOM 7368 O O . PHE B 1 162 ? 9.883 47 9.328 1 93.75 162 PHE B O 1
ATOM 7375 N N . ASP B 1 163 ? 8.352 45.906 8.242 1 94.06 163 ASP B N 1
ATOM 7376 C CA . ASP B 1 163 ? 7.801 45.25 9.422 1 94.06 163 ASP B CA 1
ATOM 7377 C C . ASP B 1 163 ? 8.195 43.75 9.461 1 94.06 163 ASP B C 1
ATOM 7379 O O . ASP B 1 163 ? 7.629 42.938 8.742 1 94.06 163 ASP B O 1
ATOM 7383 N N . ILE B 1 164 ? 9.133 43.5 10.32 1 94.19 164 ILE B N 1
ATOM 7384 C CA . ILE B 1 164 ? 9.75 42.156 10.305 1 94.19 164 ILE B CA 1
ATOM 7385 C C . ILE B 1 164 ? 9.289 41.375 11.523 1 94.19 164 ILE B C 1
ATOM 7387 O O . ILE B 1 164 ? 9.352 41.875 12.656 1 94.19 164 ILE B O 1
ATOM 7391 N N . ALA B 1 165 ? 8.82 40.188 11.258 1 93.5 165 ALA B N 1
ATOM 7392 C CA . ALA B 1 165 ? 8.469 39.281 12.336 1 93.5 165 ALA B CA 1
ATOM 7393 C C . ALA B 1 165 ? 9.703 38.531 12.836 1 93.5 165 ALA B C 1
ATOM 7395 O O . ALA B 1 165 ? 10.281 37.719 12.117 1 93.5 165 ALA B O 1
ATOM 7396 N N . ILE B 1 166 ? 10.094 38.812 14.07 1 92.38 166 ILE B N 1
ATOM 7397 C CA . ILE B 1 166 ? 11.289 38.219 14.641 1 92.38 166 ILE B CA 1
ATOM 7398 C C . ILE B 1 166 ? 10.883 37.031 15.531 1 92.38 166 ILE B C 1
ATOM 7400 O O . ILE B 1 166 ? 10.078 37.188 16.453 1 92.38 166 ILE B O 1
ATOM 7404 N N . THR B 1 167 ? 11.438 35.875 15.234 1 89.69 167 THR B N 1
ATOM 7405 C CA . THR B 1 167 ? 11.125 34.656 16 1 89.69 167 THR B CA 1
ATOM 7406 C C . THR B 1 167 ? 11.766 34.719 17.391 1 89.69 167 THR B C 1
ATOM 7408 O O . THR B 1 167 ? 12.727 35.469 17.609 1 89.69 167 THR B O 1
ATOM 7411 N N . PRO B 1 168 ? 11.242 33.938 18.359 1 89.94 168 PRO B N 1
ATOM 7412 C CA . PRO B 1 168 ? 11.695 34.031 19.75 1 89.94 168 PRO B CA 1
ATOM 7413 C C . PRO B 1 168 ? 13.18 33.719 19.906 1 89.94 168 PRO B C 1
ATOM 7415 O O . PRO B 1 168 ? 13.82 34.156 20.859 1 89.94 168 PRO B O 1
ATOM 7418 N N . ASN B 1 169 ? 13.711 33 19.047 1 91 169 ASN B N 1
ATOM 7419 C CA . ASN B 1 169 ? 15.102 32.562 19.203 1 91 169 ASN B CA 1
ATOM 7420 C C . ASN B 1 169 ? 16.062 33.562 18.547 1 91 169 ASN B C 1
ATOM 7422 O O . ASN B 1 169 ? 17.281 33.406 18.641 1 91 169 ASN B O 1
ATOM 7426 N N . ARG B 1 170 ? 15.516 34.5 17.906 1 93.56 170 ARG B N 1
ATOM 7427 C CA . ARG B 1 170 ? 16.359 35.469 17.203 1 93.56 170 ARG B CA 1
ATOM 7428 C C . ARG B 1 170 ? 16.266 36.844 17.828 1 93.56 170 ARG B C 1
ATOM 7430 O O . ARG B 1 170 ? 16.125 37.844 17.125 1 93.56 170 ARG B O 1
ATOM 7437 N N . GLY B 1 171 ? 16.422 36.906 19.109 1 93.38 171 GLY B N 1
ATOM 7438 C CA . GLY B 1 171 ? 16.422 38.188 19.797 1 93.38 171 GLY B CA 1
ATOM 7439 C C . GLY B 1 171 ? 17.5 39.156 19.297 1 93.38 171 GLY B C 1
ATOM 7440 O O . GLY B 1 171 ? 17.359 40.375 19.422 1 93.38 171 GLY B O 1
ATOM 7441 N N . ASP B 1 172 ? 18.547 38.656 18.672 1 94.62 172 ASP B N 1
ATOM 7442 C CA . ASP B 1 172 ? 19.656 39.438 18.141 1 94.62 172 ASP B CA 1
ATOM 7443 C C . ASP B 1 172 ? 19.188 40.312 16.969 1 94.62 172 ASP B C 1
ATOM 7445 O O . ASP B 1 172 ? 19.828 41.312 16.656 1 94.62 172 ASP B O 1
ATOM 7449 N N . CYS B 1 173 ? 18.125 39.969 16.391 1 95.56 173 CYS B N 1
ATOM 7450 C CA . CYS B 1 173 ? 17.656 40.719 15.203 1 95.56 173 CYS B CA 1
ATOM 7451 C C . CYS B 1 173 ? 16.688 41.812 15.594 1 95.56 173 CYS B C 1
ATOM 7453 O O . CYS B 1 173 ? 16.172 42.531 14.727 1 95.56 173 CYS B O 1
ATOM 7455 N N . PHE B 1 174 ? 16.484 42.062 16.875 1 95.31 174 PHE B N 1
ATOM 7456 C CA . PHE B 1 174 ? 15.617 43.125 17.328 1 95.31 174 PHE B CA 1
ATOM 7457 C C . PHE B 1 174 ? 16.375 44.438 17.375 1 95.31 174 PHE B C 1
ATOM 7459 O O . PHE B 1 174 ? 16.328 45.156 18.375 1 95.31 174 PHE B O 1
ATOM 7466 N N . SER B 1 175 ? 17.094 44.719 16.391 1 96.5 175 SER B N 1
ATOM 7467 C CA . SER B 1 175 ? 17.859 45.969 16.266 1 96.5 175 SER B CA 1
ATOM 7468 C C . SER B 1 175 ? 18.312 46.188 14.82 1 96.5 175 SER B C 1
ATOM 7470 O O . SER B 1 175 ? 18.297 45.281 14.008 1 96.5 175 SER B O 1
ATOM 7472 N N . ALA B 1 176 ? 18.594 47.438 14.508 1 96.06 176 ALA B N 1
ATOM 7473 C CA . ALA B 1 176 ? 19.156 47.719 13.195 1 96.06 176 ALA B CA 1
ATOM 7474 C C . ALA B 1 176 ? 20.469 46.969 12.977 1 96.06 176 ALA B C 1
ATOM 7476 O O . ALA B 1 176 ? 20.703 46.438 11.891 1 96.06 176 ALA B O 1
ATOM 7477 N N . LEU B 1 177 ? 21.25 46.938 13.953 1 96.56 177 LEU B N 1
ATOM 7478 C CA . LEU B 1 177 ? 22.516 46.219 13.875 1 96.56 177 LEU B CA 1
ATOM 7479 C C . LEU B 1 177 ? 22.281 44.75 13.539 1 96.56 177 LEU B C 1
ATOM 7481 O O . LEU B 1 177 ? 22.922 44.219 12.633 1 96.56 177 LEU B O 1
ATOM 7485 N N . GLY B 1 178 ? 21.469 44.125 14.336 1 96.38 178 GLY B N 1
ATOM 7486 C CA . GLY B 1 178 ? 21.172 42.719 14.094 1 96.38 178 GLY B CA 1
ATOM 7487 C C . GLY B 1 178 ? 20.688 42.438 12.688 1 96.38 178 GLY B C 1
ATOM 7488 O O . GLY B 1 178 ? 21.172 41.5 12.023 1 96.38 178 GLY B O 1
ATOM 7489 N N . LEU B 1 179 ? 19.719 43.188 12.242 1 96.38 179 LEU B N 1
ATOM 7490 C CA . LEU B 1 179 ? 19.156 43.031 10.906 1 96.38 179 LEU B CA 1
ATOM 7491 C C . LEU B 1 179 ? 20.203 43.344 9.836 1 96.38 179 LEU B C 1
ATOM 7493 O O . LEU B 1 179 ? 20.25 42.688 8.797 1 96.38 179 LEU B O 1
ATOM 7497 N N . ALA B 1 180 ? 20.953 44.375 10.094 1 96.44 180 ALA B N 1
ATOM 7498 C CA . ALA B 1 180 ? 22.016 44.719 9.156 1 96.44 180 ALA B CA 1
ATOM 7499 C C . ALA B 1 180 ? 23.031 43.594 9.008 1 96.44 180 ALA B C 1
ATOM 7501 O O . ALA B 1 180 ? 23.562 43.375 7.918 1 96.44 180 ALA B O 1
ATOM 7502 N N . ARG B 1 181 ? 23.328 42.938 10.062 1 96.25 181 ARG B N 1
ATOM 7503 C CA . ARG B 1 181 ? 24.219 41.781 9.992 1 96.25 181 ARG B CA 1
ATOM 7504 C C . ARG B 1 181 ? 23.672 40.75 9.008 1 96.25 181 ARG B C 1
ATOM 7506 O O . ARG B 1 181 ? 24.422 40.219 8.188 1 96.25 181 ARG B O 1
ATOM 7513 N N . GLU B 1 182 ? 22.422 40.5 9.141 1 96.31 182 GLU B N 1
ATOM 7514 C CA . GLU B 1 182 ? 21.781 39.531 8.266 1 96.31 182 GLU B CA 1
ATOM 7515 C C . GLU B 1 182 ? 21.859 39.969 6.801 1 96.31 182 GLU B C 1
ATOM 7517 O O . GLU B 1 182 ? 22.203 39.156 5.926 1 96.31 182 GLU B O 1
ATOM 7522 N N . ILE B 1 183 ? 21.562 41.25 6.586 1 96.19 183 ILE B N 1
ATOM 7523 C CA . ILE B 1 183 ? 21.609 41.781 5.23 1 96.19 183 ILE B CA 1
ATOM 7524 C C . ILE B 1 183 ? 23.031 41.688 4.688 1 96.19 183 ILE B C 1
ATOM 7526 O O . ILE B 1 183 ? 23.234 41.312 3.529 1 96.19 183 ILE B O 1
ATOM 7530 N N . SER B 1 184 ? 23.969 41.969 5.469 1 96.94 184 SER B N 1
ATOM 7531 C CA . SER B 1 184 ? 25.375 41.906 5.086 1 96.94 184 SER B CA 1
ATOM 7532 C C . SER B 1 184 ? 25.797 40.5 4.684 1 96.94 184 SER B C 1
ATOM 7534 O O . SER B 1 184 ? 26.422 40.312 3.645 1 96.94 184 SER B O 1
ATOM 7536 N N . VAL B 1 185 ? 25.438 39.531 5.379 1 96.12 185 VAL B N 1
ATOM 7537 C CA . VAL B 1 185 ? 25.859 38.156 5.141 1 96.12 185 VAL B CA 1
ATOM 7538 C C . VAL B 1 185 ? 25.172 37.594 3.883 1 96.12 185 VAL B C 1
ATOM 7540 O O . VAL B 1 185 ? 25.828 37 3.029 1 96.12 185 VAL B O 1
ATOM 7543 N N . ILE B 1 186 ? 23.859 37.844 3.801 1 95.12 186 ILE B N 1
ATOM 7544 C CA . ILE B 1 186 ? 23.078 37.312 2.682 1 95.12 186 ILE B CA 1
ATOM 7545 C C . ILE B 1 186 ? 23.625 37.875 1.37 1 95.12 186 ILE B C 1
ATOM 7547 O O . ILE B 1 186 ? 23.672 37.156 0.359 1 95.12 186 ILE B O 1
ATOM 7551 N N . ASN B 1 187 ? 24.078 39.094 1.415 1 95.5 187 ASN B N 1
ATOM 7552 C CA . ASN B 1 187 ? 24.516 39.75 0.194 1 95.5 187 ASN B CA 1
ATOM 7553 C C . ASN B 1 187 ? 26.047 39.781 0.094 1 95.5 187 ASN B C 1
ATOM 7555 O O . ASN B 1 187 ? 26.609 40.406 -0.799 1 95.5 187 ASN B O 1
ATOM 7559 N N . ARG B 1 188 ? 26.75 39.125 1.001 1 94.06 188 ARG B N 1
ATOM 7560 C CA . ARG B 1 188 ? 28.203 39.062 1.05 1 94.06 188 ARG B CA 1
ATOM 7561 C C . ARG B 1 188 ? 28.828 40.438 0.977 1 94.06 188 ARG B C 1
ATOM 7563 O O . ARG B 1 188 ? 29.703 40.688 0.151 1 94.06 188 ARG B O 1
ATOM 7570 N N . LEU B 1 189 ? 28.281 41.312 1.779 1 95.38 189 LEU B N 1
ATOM 7571 C CA . LEU B 1 189 ? 28.781 42.688 1.901 1 95.38 189 LEU B CA 1
ATOM 7572 C C . LEU B 1 189 ? 29.406 42.906 3.273 1 95.38 189 LEU B C 1
ATOM 7574 O O . LEU B 1 189 ? 29.047 42.219 4.246 1 95.38 189 LEU B O 1
ATOM 7578 N N . PRO B 1 190 ? 30.328 43.688 3.262 1 94.06 190 PRO B N 1
ATOM 7579 C CA . PRO B 1 190 ? 30.844 44.062 4.586 1 94.06 190 PRO B CA 1
ATOM 7580 C C . PRO B 1 190 ? 29.844 44.875 5.395 1 94.06 190 PRO B C 1
ATOM 7582 O O . PRO B 1 190 ? 29.078 45.688 4.828 1 94.06 190 PRO B O 1
ATOM 7585 N N . LEU B 1 191 ? 29.828 44.688 6.66 1 95.5 191 LEU B N 1
ATOM 7586 C CA . LEU B 1 191 ? 28.984 45.438 7.582 1 95.5 191 LEU B CA 1
ATOM 7587 C C . LEU B 1 191 ? 29.656 46.75 8.008 1 95.5 191 LEU B C 1
ATOM 7589 O O . LEU B 1 191 ? 30.766 46.719 8.539 1 95.5 191 LEU B O 1
ATOM 7593 N N . SER B 1 192 ? 28.969 47.812 7.734 1 94.19 192 SER B N 1
ATOM 7594 C CA . SER B 1 192 ? 29.5 49.125 8.109 1 94.19 192 SER B CA 1
ATOM 7595 C C . SER B 1 192 ? 29.047 49.531 9.516 1 94.19 192 SER B C 1
ATOM 7597 O O . SER B 1 192 ? 27.938 50.031 9.703 1 94.19 192 SER B O 1
ATOM 7599 N N . ARG B 1 193 ? 29.922 49.344 10.469 1 92.31 193 ARG B N 1
ATOM 7600 C CA . ARG B 1 193 ? 29.625 49.719 11.844 1 92.31 193 ARG B CA 1
ATOM 7601 C C . ARG B 1 193 ? 30.109 51.125 12.133 1 92.31 193 ARG B C 1
ATOM 7603 O O . ARG B 1 193 ? 31.25 51.469 11.844 1 92.31 193 ARG B O 1
ATOM 7610 N N . SER B 1 194 ? 29.234 51.938 12.539 1 87.25 194 SER B N 1
ATOM 7611 C CA . SER B 1 194 ? 29.641 53.281 12.945 1 87.25 194 SER B CA 1
ATOM 7612 C C . SER B 1 194 ? 30.516 53.25 14.195 1 87.25 194 SER B C 1
ATOM 7614 O O . SER B 1 194 ? 30.266 52.438 15.102 1 87.25 194 SER B O 1
ATOM 7616 N N . GLU B 1 195 ? 31.562 54.031 14.18 1 89.5 195 GLU B N 1
ATOM 7617 C CA . GLU B 1 195 ? 32.438 54.094 15.352 1 89.5 195 GLU B CA 1
ATOM 7618 C C . GLU B 1 195 ? 31.719 54.75 16.531 1 89.5 195 GLU B C 1
ATOM 7620 O O . GLU B 1 195 ? 31.078 55.781 16.375 1 89.5 195 GLU B O 1
ATOM 7625 N N . ILE B 1 196 ? 31.703 54.094 17.594 1 92.44 196 ILE B N 1
ATOM 7626 C CA . ILE B 1 196 ? 31.125 54.625 18.828 1 92.44 196 ILE B CA 1
ATOM 7627 C C . ILE B 1 196 ? 32.219 55.281 19.656 1 92.44 196 ILE B C 1
ATOM 7629 O O . ILE B 1 196 ? 33.125 54.625 20.141 1 92.44 196 ILE B O 1
ATOM 7633 N N . LYS B 1 197 ? 32.062 56.562 19.797 1 93.88 197 LYS B N 1
ATOM 7634 C CA . LYS B 1 197 ? 33.062 57.344 20.516 1 93.88 197 LYS B CA 1
ATOM 7635 C C . LYS B 1 197 ? 32.938 57.125 22.016 1 93.88 197 LYS B C 1
ATOM 7637 O O . LYS B 1 197 ? 31.828 57.219 22.578 1 93.88 197 LYS B O 1
ATOM 7642 N N . VAL B 1 198 ? 34.062 56.844 22.594 1 95.06 198 VAL B N 1
ATOM 7643 C CA . VAL B 1 198 ? 34.125 56.75 24.047 1 95.06 198 VAL B CA 1
ATOM 7644 C C . VAL B 1 198 ? 34.469 58.125 24.625 1 95.06 198 VAL B C 1
ATOM 7646 O O . VAL B 1 198 ? 35.562 58.625 24.375 1 95.06 198 VAL B O 1
ATOM 7649 N N . ILE B 1 199 ? 33.594 58.656 25.344 1 95.81 199 ILE B N 1
ATOM 7650 C CA . ILE B 1 199 ? 33.844 59.969 25.938 1 95.81 199 ILE B CA 1
ATOM 7651 C C . ILE B 1 199 ? 34.531 59.812 27.281 1 95.81 199 ILE B C 1
ATOM 7653 O O . ILE B 1 199 ? 34.062 59.125 28.172 1 95.81 199 ILE B O 1
ATOM 7657 N N . THR B 1 200 ? 35.688 60.469 27.375 1 94.38 200 THR B N 1
ATOM 7658 C CA . THR B 1 200 ? 36.438 60.438 28.641 1 94.38 200 THR B CA 1
ATOM 7659 C C . THR B 1 200 ? 35.719 61.25 29.703 1 94.38 200 THR B C 1
ATOM 7661 O O . THR B 1 200 ? 35.312 62.375 29.453 1 94.38 200 THR B O 1
ATOM 7664 N N . PRO B 1 201 ? 35.531 60.562 30.844 1 95.12 201 PRO B N 1
ATOM 7665 C CA . PRO B 1 201 ? 34.875 61.312 31.922 1 95.12 201 PRO B CA 1
ATOM 7666 C C . PRO B 1 201 ? 35.594 62.625 32.25 1 95.12 201 PRO B C 1
ATOM 7668 O O . PRO B 1 201 ? 36.812 62.688 32.312 1 95.12 201 PRO B O 1
ATOM 7671 N N . ASN B 1 202 ? 34.844 63.719 32.375 1 94 202 ASN B N 1
ATOM 7672 C CA . ASN B 1 202 ? 35.406 65.062 32.688 1 94 202 ASN B CA 1
ATOM 7673 C C . ASN B 1 202 ? 35.031 65.5 34.094 1 94 202 ASN B C 1
ATOM 7675 O O . ASN B 1 202 ? 35.375 66.625 34.469 1 94 202 ASN B O 1
ATOM 7679 N N . THR B 1 203 ? 34.344 64.688 34.812 1 94.62 203 THR B N 1
ATOM 7680 C CA . THR B 1 203 ? 34.031 64.938 36.219 1 94.62 203 THR B CA 1
ATOM 7681 C C . THR B 1 203 ? 34.25 63.656 37.031 1 94.62 203 THR B C 1
ATOM 7683 O O . THR B 1 203 ? 34.219 62.531 36.469 1 94.62 203 THR B O 1
ATOM 7686 N N . ASP B 1 204 ? 34.469 63.812 38.344 1 93.44 204 ASP B N 1
ATOM 7687 C CA . ASP B 1 204 ? 34.688 62.656 39.219 1 93.44 204 ASP B CA 1
ATOM 7688 C C . ASP B 1 204 ? 33.375 62.156 39.812 1 93.44 204 ASP B C 1
ATOM 7690 O O . ASP B 1 204 ? 33.375 61.25 40.656 1 93.44 204 ASP B O 1
ATOM 7694 N N . LYS B 1 205 ? 32.281 62.688 39.344 1 94.56 205 LYS B N 1
ATOM 7695 C CA . LYS B 1 205 ? 30.969 62.219 39.844 1 94.56 205 LYS B CA 1
ATOM 7696 C C . LYS B 1 205 ? 30.703 60.781 39.469 1 94.56 205 LYS B C 1
ATOM 7698 O O . LYS B 1 205 ? 30.984 60.344 38.344 1 94.56 205 LYS B O 1
ATOM 7703 N N . LYS B 1 206 ? 30.281 60.062 40.5 1 94.31 206 LYS B N 1
ATOM 7704 C CA . LYS B 1 206 ? 30 58.656 40.312 1 94.31 206 LYS B CA 1
ATOM 7705 C C . LYS B 1 206 ? 28.781 58.219 41.125 1 94.31 206 LYS B C 1
ATOM 7707 O O . LYS B 1 206 ? 28.438 58.844 42.125 1 94.31 206 LYS B O 1
ATOM 7712 N N . VAL B 1 207 ? 28.078 57.25 40.594 1 94.88 207 VAL B N 1
ATOM 7713 C CA . VAL B 1 207 ? 26.938 56.688 41.312 1 94.88 207 VAL B CA 1
ATOM 7714 C C . VAL B 1 207 ? 27.312 55.312 41.875 1 94.88 207 VAL B C 1
ATOM 7716 O O . VAL B 1 207 ? 27.953 54.5 41.188 1 94.88 207 VAL B O 1
ATOM 7719 N N . ASN B 1 208 ? 27.047 55.125 43.188 1 96.31 208 ASN B N 1
ATOM 7720 C CA . ASN B 1 208 ? 27.312 53.812 43.781 1 96.31 208 ASN B CA 1
ATOM 7721 C C . ASN B 1 208 ? 26.188 52.844 43.469 1 96.31 208 ASN B C 1
ATOM 7723 O O . ASN B 1 208 ? 25 53.188 43.594 1 96.31 208 ASN B O 1
ATOM 7727 N N . VAL B 1 209 ? 26.562 51.594 42.969 1 97.94 209 VAL B N 1
ATOM 7728 C CA . VAL B 1 209 ? 25.594 50.594 42.625 1 97.94 209 VAL B CA 1
ATOM 7729 C C . VAL B 1 209 ? 25.891 49.281 43.375 1 97.94 209 VAL B C 1
ATOM 7731 O O . VAL B 1 209 ? 27.047 48.875 43.469 1 97.94 209 VAL B O 1
ATOM 7734 N N . ASN B 1 210 ? 24.875 48.719 44 1 97.31 210 ASN B N 1
ATOM 7735 C CA . ASN B 1 210 ? 24.953 47.406 44.625 1 97.31 210 ASN B CA 1
ATOM 7736 C C . ASN B 1 210 ? 23.984 46.406 43.969 1 97.31 210 ASN B C 1
ATOM 7738 O O . ASN B 1 210 ? 22.766 46.625 44.031 1 97.31 210 ASN B O 1
ATOM 7742 N N . VAL B 1 211 ? 24.5 45.344 43.375 1 97.88 211 VAL B N 1
ATOM 7743 C CA . VAL B 1 211 ? 23.672 44.281 42.781 1 97.88 211 VAL B CA 1
ATOM 7744 C C . VAL B 1 211 ? 23.531 43.125 43.75 1 97.88 211 VAL B C 1
ATOM 7746 O O . VAL B 1 211 ? 24.484 42.375 43.938 1 97.88 211 VAL B O 1
ATOM 7749 N N . LEU B 1 212 ? 22.391 42.969 44.281 1 97 212 LEU B N 1
ATOM 7750 C CA . LEU B 1 212 ? 22.172 41.906 45.281 1 97 212 LEU B CA 1
ATOM 7751 C C . LEU B 1 212 ? 21.859 40.594 44.594 1 97 212 LEU B C 1
ATOM 7753 O O . LEU B 1 212 ? 22.172 39.5 45.094 1 97 212 LEU B O 1
ATOM 7757 N N . ASN B 1 213 ? 21.219 40.594 43.531 1 96.44 213 ASN B N 1
ATOM 7758 C CA . ASN B 1 213 ? 20.938 39.406 42.75 1 96.44 213 ASN B CA 1
ATOM 7759 C C . ASN B 1 213 ? 21.734 39.344 41.469 1 96.44 213 ASN B C 1
ATOM 7761 O O . ASN B 1 213 ? 21.234 39.719 40.375 1 96.44 213 ASN B O 1
ATOM 7765 N N . ASP B 1 214 ? 22.859 38.812 41.469 1 95.44 214 ASP B N 1
ATOM 7766 C CA . ASP B 1 214 ? 23.781 38.812 40.344 1 95.44 214 ASP B CA 1
ATOM 7767 C C . ASP B 1 214 ? 23.484 37.688 39.375 1 95.44 214 ASP B C 1
ATOM 7769 O O . ASP B 1 214 ? 24.094 37.594 38.281 1 95.44 214 ASP B O 1
ATOM 7773 N N . GLU B 1 215 ? 22.547 36.781 39.781 1 95.81 215 GLU B N 1
ATOM 7774 C CA . GLU B 1 215 ? 22.078 35.781 38.812 1 95.81 215 GLU B CA 1
ATOM 7775 C C . GLU B 1 215 ? 21.109 36.375 37.812 1 95.81 215 GLU B C 1
ATOM 7777 O O . GLU B 1 215 ? 21.203 36.125 36.625 1 95.81 215 GLU B O 1
ATOM 7782 N N . ALA B 1 216 ? 20.172 37.125 38.375 1 96.69 216 ALA B N 1
ATOM 7783 C CA . ALA B 1 216 ? 19.172 37.781 37.531 1 96.69 216 ALA B CA 1
ATOM 7784 C C . ALA B 1 216 ? 19.781 38.969 36.781 1 96.69 216 ALA B C 1
ATOM 7786 O O . ALA B 1 216 ? 19.344 39.312 35.688 1 96.69 216 ALA B O 1
ATOM 7787 N N . CYS B 1 217 ? 20.75 39.594 37.344 1 98.06 217 CYS B N 1
ATOM 7788 C CA . CYS B 1 217 ? 21.453 40.719 36.719 1 98.06 217 CYS B CA 1
ATOM 7789 C C . CYS B 1 217 ? 22.953 40.594 36.875 1 98.06 217 CYS B C 1
ATOM 7791 O O . CYS B 1 217 ? 23.578 41.25 37.688 1 98.06 217 CYS B O 1
ATOM 7793 N N . PRO B 1 218 ? 23.609 39.875 36 1 97.69 218 PRO B N 1
ATOM 7794 C CA . PRO B 1 218 ? 25.047 39.594 36.125 1 97.69 218 PRO B CA 1
ATOM 7795 C C . PRO B 1 218 ? 25.906 40.812 35.75 1 97.69 218 PRO B C 1
ATOM 7797 O O . PRO B 1 218 ? 27.094 40.844 36.094 1 97.69 218 PRO B O 1
ATOM 7800 N N . ARG B 1 219 ? 25.438 41.719 35 1 98.25 219 ARG B N 1
ATOM 7801 C CA . ARG B 1 219 ? 26.188 42.875 34.562 1 98.25 219 ARG B CA 1
ATOM 7802 C C . ARG B 1 219 ? 25.312 44.125 34.625 1 98.25 219 ARG B C 1
ATOM 7804 O O . ARG B 1 219 ? 24.25 44.188 34 1 98.25 219 ARG B O 1
ATOM 7811 N N . TYR B 1 220 ? 25.703 45.094 35.438 1 98.56 220 TYR B N 1
ATOM 7812 C CA . TYR B 1 220 ? 25 46.375 35.594 1 98.56 220 TYR B CA 1
ATOM 7813 C C . TYR B 1 220 ? 25.969 47.562 35.531 1 98.56 220 TYR B C 1
ATOM 7815 O O . TYR B 1 220 ? 26.938 47.625 36.281 1 98.56 220 TYR B O 1
ATOM 7823 N N . LEU B 1 221 ? 25.734 48.438 34.562 1 98.62 221 LEU B N 1
ATOM 7824 C CA . LEU B 1 221 ? 26.531 49.625 34.406 1 98.62 221 LEU B CA 1
ATOM 7825 C C . LEU B 1 221 ? 25.688 50.875 34.656 1 98.62 221 LEU B C 1
ATOM 7827 O O . LEU B 1 221 ? 24.516 50.938 34.25 1 98.62 221 LEU B O 1
ATOM 7831 N N . ALA B 1 222 ? 26.25 51.844 35.281 1 98.44 222 ALA B N 1
ATOM 7832 C CA . ALA B 1 222 ? 25.609 53.125 35.562 1 98.44 222 ALA B CA 1
ATOM 7833 C C . ALA B 1 222 ? 26.594 54.281 35.406 1 98.44 222 ALA B C 1
ATOM 7835 O O . ALA B 1 222 ? 27.75 54.156 35.812 1 98.44 222 ALA B O 1
ATOM 7836 N N . GLN B 1 223 ? 26.203 55.312 34.812 1 98.38 223 GLN B N 1
ATOM 7837 C CA . GLN B 1 223 ? 27.062 56.469 34.594 1 98.38 223 GLN B CA 1
ATOM 7838 C C . GLN B 1 223 ? 26.328 57.75 34.938 1 98.38 223 GLN B C 1
ATOM 7840 O O . GLN B 1 223 ? 25.188 57.969 34.5 1 98.38 223 GLN B O 1
ATOM 7845 N N . TYR B 1 224 ? 27 58.562 35.75 1 97.62 224 TYR B N 1
ATOM 7846 C CA . TYR B 1 224 ? 26.453 59.875 36.094 1 97.62 224 TYR B CA 1
ATOM 7847 C C . TYR B 1 224 ? 26.75 60.906 35 1 97.62 224 TYR B C 1
ATOM 7849 O O . TYR B 1 224 ? 27.891 61.031 34.562 1 97.62 224 TYR B O 1
ATOM 7857 N N . ILE B 1 225 ? 25.781 61.594 34.5 1 97.81 225 ILE B N 1
ATOM 7858 C CA . ILE B 1 225 ? 25.922 62.625 33.469 1 97.81 225 ILE B CA 1
ATOM 7859 C C . ILE B 1 225 ? 25.25 63.906 33.969 1 97.81 225 ILE B C 1
ATOM 7861 O O . ILE B 1 225 ? 24.078 63.906 34.344 1 97.81 225 ILE B O 1
ATOM 7865 N N . SER B 1 226 ? 25.984 65 34 1 97.06 226 SER B N 1
ATOM 7866 C CA . SER B 1 226 ? 25.469 66.25 34.625 1 97.06 226 SER B CA 1
ATOM 7867 C C . SER B 1 226 ? 25.516 67.438 33.688 1 97.06 226 SER B C 1
ATOM 7869 O O . SER B 1 226 ? 26.203 67.375 32.656 1 97.06 226 SER B O 1
ATOM 7871 N N . ASN B 1 227 ? 24.766 68.438 34.031 1 96.25 227 ASN B N 1
ATOM 7872 C CA . ASN B 1 227 ? 24.719 69.688 33.344 1 96.25 227 ASN B CA 1
ATOM 7873 C C . ASN B 1 227 ? 24.297 69.562 31.906 1 96.25 227 ASN B C 1
ATOM 7875 O O . ASN B 1 227 ? 24.953 70.062 31 1 96.25 227 ASN B O 1
ATOM 7879 N N . ILE B 1 228 ? 23.281 68.812 31.734 1 96.44 228 ILE B N 1
ATOM 7880 C CA . ILE B 1 228 ? 22.75 68.562 30.391 1 96.44 228 ILE B CA 1
ATOM 7881 C C . ILE B 1 228 ? 21.938 69.812 29.953 1 96.44 228 ILE B C 1
ATOM 7883 O O . ILE B 1 228 ? 21.062 70.25 30.672 1 96.44 228 ILE B O 1
ATOM 7887 N N . ASP B 1 229 ? 22.219 70.312 28.812 1 94.75 229 ASP B N 1
ATOM 7888 C CA . ASP B 1 229 ? 21.453 71.438 28.25 1 94.75 229 ASP B CA 1
ATOM 7889 C C . ASP B 1 229 ? 20.078 70.938 27.766 1 94.75 229 ASP B C 1
ATOM 7891 O O . ASP B 1 229 ? 19.984 70.25 26.734 1 94.75 229 ASP B O 1
ATOM 7895 N N . ARG B 1 230 ? 19.047 71.25 28.422 1 90.88 230 ARG B N 1
ATOM 7896 C CA . ARG B 1 230 ? 17.703 70.75 28.109 1 90.88 230 ARG B CA 1
ATOM 7897 C C . ARG B 1 230 ? 17.062 71.5 26.984 1 90.88 230 ARG B C 1
ATOM 7899 O O . ARG B 1 230 ? 15.961 71.188 26.531 1 90.88 230 ARG B O 1
ATOM 7906 N N . THR B 1 231 ? 17.703 72.5 26.531 1 86.69 231 THR B N 1
ATOM 7907 C CA . THR B 1 231 ? 17.219 73.25 25.391 1 86.69 231 THR B CA 1
ATOM 7908 C C . THR B 1 231 ? 17.609 72.562 24.078 1 86.69 231 THR B C 1
ATOM 7910 O O . THR B 1 231 ? 17.062 72.875 23.016 1 86.69 231 THR B O 1
ATOM 7913 N N . ALA B 1 232 ? 18.547 71.625 24.281 1 87.69 232 ALA B N 1
ATOM 7914 C CA . ALA B 1 232 ? 18.984 70.875 23.109 1 87.69 232 ALA B CA 1
ATOM 7915 C C . ALA B 1 232 ? 17.859 70 22.578 1 87.69 232 ALA B C 1
ATOM 7917 O O . ALA B 1 232 ? 17.219 69.25 23.328 1 87.69 232 ALA B O 1
ATOM 7918 N N . LYS B 1 233 ? 17.609 70.125 21.25 1 84.88 233 LYS B N 1
ATOM 7919 C CA . LYS B 1 233 ? 16.609 69.25 20.594 1 84.88 233 LYS B CA 1
ATOM 7920 C C . LYS B 1 233 ? 17.234 68 19.984 1 84.88 233 LYS B C 1
ATOM 7922 O O . LYS B 1 233 ? 18.422 68 19.672 1 84.88 233 LYS B O 1
ATOM 7927 N N . SER B 1 234 ? 16.406 66.938 19.922 1 90.88 234 SER B N 1
ATOM 7928 C CA . SER B 1 234 ? 16.875 65.75 19.25 1 90.88 234 SER B CA 1
ATOM 7929 C C . SER B 1 234 ? 17.234 66.062 17.781 1 90.88 234 SER B C 1
ATOM 7931 O O . SER B 1 234 ? 16.453 66.688 17.062 1 90.88 234 SER B O 1
ATOM 7933 N N . PRO B 1 235 ? 18.406 65.562 17.391 1 89.75 235 PRO B N 1
ATOM 7934 C CA . PRO B 1 235 ? 18.781 65.812 15.984 1 89.75 235 PRO B CA 1
ATOM 7935 C C . PRO B 1 235 ? 17.781 65.188 15.016 1 89.75 235 PRO B C 1
ATOM 7937 O O . PRO B 1 235 ? 17.188 64.125 15.312 1 89.75 235 PRO B O 1
ATOM 7940 N N . LYS B 1 236 ? 17.672 65.75 13.836 1 82.56 236 LYS B N 1
ATOM 7941 C CA . LYS B 1 236 ? 16.688 65.312 12.844 1 82.56 236 LYS B CA 1
ATOM 7942 C C . LYS B 1 236 ? 16.891 63.844 12.469 1 82.56 236 LYS B C 1
ATOM 7944 O O . LYS B 1 236 ? 15.93 63.094 12.352 1 82.56 236 LYS B O 1
ATOM 7949 N N . TRP B 1 237 ? 18.125 63.5 12.195 1 85.12 237 TRP B N 1
ATOM 7950 C CA . TRP B 1 237 ? 18.406 62.125 11.773 1 85.12 237 TRP B CA 1
ATOM 7951 C C . TRP B 1 237 ? 17.953 61.125 12.828 1 85.12 237 TRP B C 1
ATOM 7953 O O . TRP B 1 237 ? 17.5 60.031 12.492 1 85.12 237 TRP B O 1
ATOM 7963 N N . LEU B 1 238 ? 18.094 61.438 14.086 1 91.19 238 LEU B N 1
ATOM 7964 C CA . LEU B 1 238 ? 17.672 60.594 15.195 1 91.19 238 LEU B CA 1
ATOM 7965 C C . LEU B 1 238 ? 16.141 60.5 15.25 1 91.19 238 LEU B C 1
ATOM 7967 O O . LEU B 1 238 ? 15.594 59.406 15.344 1 91.19 238 LEU B O 1
ATOM 7971 N N . VAL B 1 239 ? 15.492 61.562 15.094 1 85.75 239 VAL B N 1
ATOM 7972 C CA . VAL B 1 239 ? 14.039 61.656 15.125 1 85.75 239 VAL B CA 1
ATOM 7973 C C . VAL B 1 239 ? 13.461 60.906 13.922 1 85.75 239 VAL B C 1
ATOM 7975 O O . VAL B 1 239 ? 12.492 60.125 14.062 1 85.75 239 VAL B O 1
ATOM 7978 N N . ASP B 1 240 ? 14.055 61.031 12.797 1 82.62 240 ASP B N 1
ATOM 7979 C CA . ASP B 1 240 ? 13.602 60.375 11.578 1 82.62 240 ASP B CA 1
ATOM 7980 C C . ASP B 1 240 ? 13.664 58.875 11.719 1 82.62 240 ASP B C 1
ATOM 7982 O O . ASP B 1 240 ? 12.727 58.156 11.328 1 82.62 240 ASP B O 1
ATOM 7986 N N . ASN B 1 241 ? 14.719 58.438 12.25 1 89.38 241 ASN B N 1
ATOM 7987 C CA . ASN B 1 241 ? 14.875 57 12.414 1 89.38 241 ASN B CA 1
ATOM 7988 C C . ASN B 1 241 ? 13.883 56.438 13.43 1 89.38 241 ASN B C 1
ATOM 7990 O O . ASN B 1 241 ? 13.344 55.344 13.234 1 89.38 241 ASN B O 1
ATOM 7994 N N . LEU B 1 242 ? 13.672 57.125 14.508 1 90.12 242 LEU B N 1
ATOM 7995 C CA . LEU B 1 242 ? 12.703 56.688 15.508 1 90.12 242 LEU B CA 1
ATOM 7996 C C . LEU B 1 242 ? 11.297 56.656 14.93 1 90.12 242 LEU B C 1
ATOM 7998 O O . LEU B 1 242 ? 10.609 55.625 15.039 1 90.12 242 LEU B O 1
ATOM 8002 N N . MET B 1 243 ? 10.953 57.656 14.25 1 80.75 243 MET B N 1
ATOM 8003 C CA . MET B 1 243 ? 9.617 57.75 13.664 1 80.75 243 MET B CA 1
ATOM 8004 C C . MET B 1 243 ? 9.414 56.688 12.594 1 80.75 243 MET B C 1
ATOM 8006 O O . MET B 1 243 ? 8.367 56.031 12.531 1 80.75 243 MET B O 1
ATOM 8010 N N . ALA B 1 244 ? 10.398 56.562 11.844 1 82.75 244 ALA B N 1
ATOM 8011 C CA . ALA B 1 244 ? 10.328 55.562 10.781 1 82.75 244 ALA B CA 1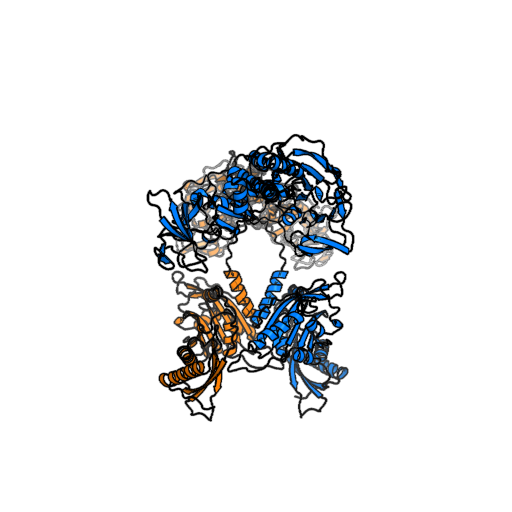
ATOM 8012 C C . ALA B 1 244 ? 10.227 54.156 11.352 1 82.75 244 ALA B C 1
ATOM 8014 O O . ALA B 1 244 ? 9.75 53.219 10.688 1 82.75 244 ALA B O 1
ATOM 8015 N N . SER B 1 245 ? 10.688 54.031 12.5 1 86.19 245 SER B N 1
ATOM 8016 C CA . SER B 1 245 ? 10.664 52.688 13.133 1 86.19 245 SER B CA 1
ATOM 8017 C C . SER B 1 245 ? 9.445 52.531 14.023 1 86.19 245 SER B C 1
ATOM 8019 O O . SER B 1 245 ? 9.383 51.625 14.844 1 86.19 245 SER B O 1
ATOM 8021 N N . GLY B 1 246 ? 8.578 53.531 13.898 1 77.94 246 GLY B N 1
ATOM 8022 C CA . GLY B 1 246 ? 7.285 53.406 14.562 1 77.94 246 GLY B CA 1
ATOM 8023 C C . GLY B 1 246 ? 7.305 53.906 15.992 1 77.94 246 GLY B C 1
ATOM 8024 O O . GLY B 1 246 ? 6.395 53.594 16.766 1 77.94 246 GLY B O 1
ATOM 8025 N N . MET B 1 247 ? 8.312 54.531 16.422 1 84.94 247 MET B N 1
ATOM 8026 C CA . MET B 1 247 ? 8.391 55.031 17.781 1 84.94 247 MET B CA 1
ATOM 8027 C C . MET B 1 247 ? 8.078 56.531 17.828 1 84.94 247 MET B C 1
ATOM 8029 O O . MET B 1 247 ? 8.469 57.281 16.922 1 84.94 247 MET B O 1
ATOM 8033 N N . ARG B 1 248 ? 7.418 56.906 18.859 1 80.44 248 ARG B N 1
ATOM 8034 C CA . ARG B 1 248 ? 7.125 58.312 19.062 1 80.44 248 ARG B CA 1
ATOM 8035 C C . ARG B 1 248 ? 8.305 59.031 19.719 1 80.44 248 ARG B C 1
ATOM 8037 O O . ARG B 1 248 ? 9.023 58.438 20.531 1 80.44 248 ARG B O 1
ATOM 8044 N N . THR B 1 249 ? 8.5 60.25 19.281 1 84.81 249 THR B N 1
ATOM 8045 C CA . THR B 1 249 ? 9.547 61.062 19.891 1 84.81 249 THR B CA 1
ATOM 8046 C C . THR B 1 249 ? 9.023 61.781 21.125 1 84.81 249 THR B C 1
ATOM 8048 O O . THR B 1 249 ? 7.855 62.156 21.172 1 84.81 249 THR B O 1
ATOM 8051 N N . HIS B 1 250 ? 9.797 61.969 22.156 1 83.75 250 HIS B N 1
ATOM 8052 C CA . HIS B 1 250 ? 9.477 62.656 23.391 1 83.75 250 HIS B CA 1
ATOM 8053 C C . HIS B 1 250 ? 10.484 63.781 23.672 1 83.75 250 HIS B C 1
ATOM 8055 O O . HIS B 1 250 ? 10.547 64.75 22.938 1 83.75 250 HIS B O 1
ATOM 8061 N N . ASN B 1 251 ? 11.273 63.656 24.703 1 87.94 251 ASN B N 1
ATOM 8062 C CA . ASN B 1 251 ? 12.375 64.562 24.953 1 87.94 251 ASN B CA 1
ATOM 8063 C C . ASN B 1 251 ? 13.711 63.969 24.547 1 87.94 251 ASN B C 1
ATOM 8065 O O . ASN B 1 251 ? 13.805 62.781 24.281 1 87.94 251 ASN B O 1
ATOM 8069 N N . PHE B 1 252 ? 14.68 64.812 24.391 1 92.25 252 PHE B N 1
ATOM 8070 C CA . PHE B 1 252 ? 15.977 64.438 23.844 1 92.25 252 PHE B CA 1
ATOM 8071 C C . PHE B 1 252 ? 16.531 63.219 24.594 1 92.25 252 PHE B C 1
ATOM 8073 O O . PHE B 1 252 ? 17.047 62.281 23.969 1 92.25 252 PHE B O 1
ATOM 8080 N N . LEU B 1 253 ? 16.438 63.188 25.906 1 94.56 253 LEU B N 1
ATOM 8081 C CA . LEU B 1 253 ? 17.016 62.094 26.688 1 94.56 253 LEU B CA 1
ATOM 8082 C C . LEU B 1 253 ? 16.312 60.781 26.391 1 94.56 253 LEU B C 1
ATOM 8084 O O . LEU B 1 253 ? 16.953 59.75 26.203 1 94.56 253 LEU B O 1
ATOM 8088 N N . VAL B 1 254 ? 14.984 60.812 26.391 1 93.5 254 VAL B N 1
ATOM 8089 C CA . VAL B 1 254 ? 14.195 59.625 26.078 1 93.5 254 VAL B CA 1
ATOM 8090 C C . VAL B 1 254 ? 14.445 59.188 24.641 1 93.5 254 VAL B C 1
ATOM 8092 O O . VAL B 1 254 ? 14.562 58 24.344 1 93.5 254 VAL B O 1
ATOM 8095 N N . ASP B 1 255 ? 14.547 60.094 23.75 1 95.25 255 ASP B N 1
ATOM 8096 C CA . ASP B 1 255 ? 14.805 59.812 22.344 1 95.25 255 ASP B CA 1
ATOM 8097 C C . ASP B 1 255 ? 16.141 59.094 22.172 1 95.25 255 ASP B C 1
ATOM 8099 O O . ASP B 1 255 ? 16.266 58.188 21.359 1 95.25 255 ASP B O 1
ATOM 8103 N N . VAL B 1 256 ? 17.141 59.531 22.891 1 96.75 256 VAL B N 1
ATOM 8104 C CA . VAL B 1 256 ? 18.453 58.906 22.797 1 96.75 256 VAL B CA 1
ATOM 8105 C C . VAL B 1 256 ? 18.375 57.469 23.234 1 96.75 256 VAL B C 1
ATOM 8107 O O . VAL B 1 256 ? 18.922 56.562 22.578 1 96.75 256 VAL B O 1
ATOM 8110 N N . THR B 1 257 ? 17.719 57.219 24.359 1 97.06 257 THR B N 1
ATOM 8111 C CA . THR B 1 257 ? 17.594 55.844 24.859 1 97.06 257 THR B CA 1
ATOM 8112 C C . THR B 1 257 ? 16.844 54.969 23.859 1 97.06 257 THR B C 1
ATOM 8114 O O . THR B 1 257 ? 17.219 53.844 23.625 1 97.06 257 THR B O 1
ATOM 8117 N N . ASN B 1 258 ? 15.789 55.5 23.312 1 96.25 258 ASN B N 1
ATOM 8118 C CA . ASN B 1 258 ? 15.023 54.75 22.312 1 96.25 258 ASN B CA 1
ATOM 8119 C C . ASN B 1 258 ? 15.828 54.5 21.047 1 96.25 258 ASN B C 1
ATOM 8121 O O . ASN B 1 258 ? 15.727 53.438 20.422 1 96.25 258 ASN B O 1
ATOM 8125 N N . TYR B 1 259 ? 16.516 55.469 20.641 1 96.19 259 TYR B N 1
ATOM 8126 C CA . TYR B 1 259 ? 17.328 55.344 19.438 1 96.19 259 TYR B CA 1
ATOM 8127 C C . TYR B 1 259 ? 18.359 54.25 19.609 1 96.19 259 TYR B C 1
ATOM 8129 O O . TYR B 1 259 ? 18.531 53.406 18.719 1 96.19 259 TYR B O 1
ATOM 8137 N N . VAL B 1 260 ? 19.062 54.281 20.703 1 97.56 260 VAL B N 1
ATOM 8138 C CA . VAL B 1 260 ? 20.094 53.281 20.953 1 97.56 260 VAL B CA 1
ATOM 8139 C C . VAL B 1 260 ? 19.453 51.906 21.047 1 97.56 260 VAL B C 1
ATOM 8141 O O . VAL B 1 260 ? 20.031 50.906 20.594 1 97.56 260 VAL B O 1
ATOM 8144 N N . LEU B 1 261 ? 18.312 51.812 21.656 1 97.31 261 LEU B N 1
ATOM 8145 C CA . LEU B 1 261 ? 17.547 50.562 21.703 1 97.31 261 LEU B CA 1
ATOM 8146 C C . LEU B 1 261 ? 17.328 50.031 20.297 1 97.31 261 LEU B C 1
ATOM 8148 O O . LEU B 1 261 ? 17.578 48.844 20.031 1 97.31 261 LEU B O 1
ATOM 8152 N N . LEU B 1 262 ? 16.875 50.781 19.406 1 96.62 262 LEU B N 1
ATOM 8153 C CA . LEU B 1 262 ? 16.578 50.375 18.047 1 96.62 262 LEU B CA 1
ATOM 8154 C C . LEU B 1 262 ? 17.875 50.125 17.266 1 96.62 262 LEU B C 1
ATOM 8156 O O . LEU B 1 262 ? 17.938 49.188 16.438 1 96.62 262 LEU B O 1
ATOM 8160 N N . GLU B 1 263 ? 18.828 50.938 17.531 1 97.06 263 GLU B N 1
ATOM 8161 C CA . GLU B 1 263 ? 20.078 50.844 16.797 1 97.06 263 GLU B CA 1
ATOM 8162 C C . GLU B 1 263 ? 20.859 49.594 17.156 1 97.06 263 GLU B C 1
ATOM 8164 O O . GLU B 1 263 ? 21.266 48.812 16.281 1 97.06 263 GLU B O 1
ATOM 8169 N N . LEU B 1 264 ? 20.984 49.344 18.484 1 97.56 264 LEU B N 1
ATOM 8170 C CA . LEU B 1 264 ? 21.906 48.312 18.953 1 97.56 264 LEU B CA 1
ATOM 8171 C C . LEU B 1 264 ? 21.125 47.156 19.578 1 97.56 264 LEU B C 1
ATOM 8173 O O . LEU B 1 264 ? 21.672 46.062 19.734 1 97.56 264 LEU B O 1
ATOM 8177 N N . GLY B 1 265 ? 19.969 47.375 20.031 1 96.62 265 GLY B N 1
ATOM 8178 C CA . GLY B 1 265 ? 19.172 46.344 20.641 1 96.62 265 GLY B CA 1
ATOM 8179 C C . GLY B 1 265 ? 19.266 46.312 22.156 1 96.62 265 GLY B C 1
ATOM 8180 O O . GLY B 1 265 ? 18.734 45.406 22.797 1 96.62 265 GLY B O 1
ATOM 8181 N N . GLN B 1 266 ? 19.875 47.281 22.766 1 97.75 266 GLN B N 1
ATOM 8182 C CA . GLN B 1 266 ? 20.062 47.344 24.203 1 97.75 266 GLN B CA 1
ATOM 8183 C C . GLN B 1 266 ? 19.109 48.344 24.828 1 97.75 266 GLN B C 1
ATOM 8185 O O . GLN B 1 266 ? 19.234 49.531 24.609 1 97.75 266 GLN B O 1
ATOM 8190 N N . PRO B 1 267 ? 18.156 47.812 25.609 1 98 267 PRO B N 1
ATOM 8191 C CA . PRO B 1 267 ? 17.344 48.781 26.359 1 98 267 PRO B CA 1
ATOM 8192 C C . PRO B 1 267 ? 18.141 49.531 27.422 1 98 267 PRO B C 1
ATOM 8194 O O . PRO B 1 267 ? 18.953 48.938 28.141 1 98 267 PRO B O 1
ATOM 8197 N N . LEU B 1 268 ? 18.062 50.812 27.438 1 98.25 268 LEU B N 1
ATOM 8198 C CA . LEU B 1 268 ? 18.656 51.688 28.438 1 98.25 268 LEU B CA 1
ATOM 8199 C C . LEU B 1 268 ? 17.578 52.375 29.281 1 98.25 268 LEU B C 1
ATOM 8201 O O . LEU B 1 268 ? 16.406 52.375 28.922 1 98.25 268 LEU B O 1
ATOM 8205 N N . HIS B 1 269 ? 17.984 52.875 30.406 1 97.69 269 HIS B N 1
ATOM 8206 C CA . HIS B 1 269 ? 17.094 53.656 31.234 1 97.69 269 HIS B CA 1
ATOM 8207 C C . HIS B 1 269 ? 17.812 54.875 31.828 1 97.69 269 HIS B C 1
ATOM 8209 O O . HIS B 1 269 ? 18.938 54.75 32.312 1 97.69 269 HIS B O 1
ATOM 8215 N N . ALA B 1 270 ? 17.203 55.969 31.734 1 97.69 270 ALA B N 1
ATOM 8216 C CA . ALA B 1 270 ? 17.734 57.188 32.344 1 97.69 270 ALA B CA 1
ATOM 8217 C C . ALA B 1 270 ? 16.938 57.594 33.594 1 97.69 270 ALA B C 1
ATOM 8219 O O . ALA B 1 270 ? 15.711 57.75 33.5 1 97.69 270 ALA B O 1
ATOM 8220 N N . PHE B 1 271 ? 17.641 57.75 34.719 1 98 271 PHE B N 1
ATOM 8221 C CA . PHE B 1 271 ? 17.047 58.188 35.969 1 98 271 PHE B CA 1
ATOM 8222 C C . PHE B 1 271 ? 17.359 59.656 36.219 1 98 271 PHE B C 1
ATOM 8224 O O . PHE B 1 271 ? 18.469 60.125 35.938 1 98 271 PHE B O 1
ATOM 8231 N N . ASP B 1 272 ? 16.375 60.375 36.75 1 97.5 272 ASP B N 1
ATOM 8232 C CA . ASP B 1 272 ? 16.703 61.719 37.312 1 97.5 272 ASP B CA 1
ATOM 8233 C C . ASP B 1 272 ? 17.609 61.594 38.531 1 97.5 272 ASP B C 1
ATOM 8235 O O . ASP B 1 272 ? 17.172 61.125 39.562 1 97.5 272 ASP B O 1
ATOM 8239 N N . ALA B 1 273 ? 18.812 62.031 38.375 1 97.25 273 ALA B N 1
ATOM 8240 C CA . ALA B 1 273 ? 19.828 61.812 39.406 1 97.25 273 ALA B CA 1
ATOM 8241 C C . ALA B 1 273 ? 19.438 62.531 40.688 1 97.25 273 ALA B C 1
ATOM 8243 O O . ALA B 1 273 ? 19.75 62.062 41.781 1 97.25 273 ALA B O 1
ATOM 8244 N N . ASP B 1 274 ? 18.781 63.625 40.594 1 96.31 274 ASP B N 1
ATOM 8245 C CA . ASP B 1 274 ? 18.438 64.438 41.75 1 96.31 274 ASP B CA 1
ATOM 8246 C C . ASP B 1 274 ? 17.312 63.812 42.562 1 96.31 274 ASP B C 1
ATOM 8248 O O . ASP B 1 274 ? 17.047 64.25 43.688 1 96.31 274 ASP B O 1
ATOM 8252 N N . LYS B 1 275 ? 16.641 62.875 42 1 96.06 275 LYS B N 1
ATOM 8253 C CA . LYS B 1 275 ? 15.531 62.25 42.688 1 96.06 275 LYS B CA 1
ATOM 8254 C C . LYS B 1 275 ? 15.953 60.906 43.312 1 96.06 275 LYS B C 1
ATOM 8256 O O . LYS B 1 275 ? 15.164 60.281 44 1 96.06 275 LYS B O 1
ATOM 8261 N N . ILE B 1 276 ? 17.094 60.438 43 1 96.94 276 ILE B N 1
ATOM 8262 C CA . ILE B 1 276 ? 17.641 59.219 43.594 1 96.94 276 ILE B CA 1
ATOM 8263 C C . ILE B 1 276 ? 18.172 59.531 45 1 96.94 276 ILE B C 1
ATOM 8265 O O . ILE B 1 276 ? 18.891 60.531 45.188 1 96.94 276 ILE B O 1
ATOM 8269 N N . GLN B 1 277 ? 17.781 58.719 45.938 1 96 277 GLN B N 1
ATOM 8270 C CA . GLN B 1 277 ? 18.297 58.875 47.312 1 96 277 GLN B CA 1
ATOM 8271 C C . GLN B 1 277 ? 19.219 57.719 47.656 1 96 277 GLN B C 1
ATOM 8273 O O . GLN B 1 277 ? 18.812 56.562 47.688 1 96 277 GLN B O 1
ATOM 8278 N N . GLY B 1 278 ? 20.438 58.062 47.938 1 94.25 278 GLY B N 1
ATOM 8279 C CA . GLY B 1 278 ? 21.406 57.062 48.312 1 94.25 278 GLY B CA 1
ATOM 8280 C C . GLY B 1 278 ? 21.953 56.281 47.125 1 94.25 278 GLY B C 1
ATOM 8281 O O . GLY B 1 278 ? 22.234 56.875 46.062 1 94.25 278 GLY B O 1
ATOM 8282 N N . ASP B 1 279 ? 22.203 54.969 47.375 1 96.19 279 ASP B N 1
ATOM 8283 C CA . ASP B 1 279 ? 22.812 54.094 46.344 1 96.19 279 ASP B CA 1
ATOM 8284 C C . ASP B 1 279 ? 21.75 53.406 45.531 1 96.19 279 ASP B C 1
ATOM 8286 O O . ASP B 1 279 ? 20.609 53.219 45.969 1 96.19 279 ASP B O 1
ATOM 8290 N N . ILE B 1 280 ? 22.078 53.062 44.281 1 97.62 280 ILE B N 1
ATOM 8291 C CA . ILE B 1 280 ? 21.234 52.219 43.469 1 97.62 280 ILE B CA 1
ATOM 8292 C C . ILE B 1 280 ? 21.406 50.75 43.906 1 97.62 280 ILE B C 1
ATOM 8294 O O . ILE B 1 280 ? 22.531 50.281 44.062 1 97.62 280 ILE B O 1
ATOM 8298 N N . VAL B 1 281 ? 20.312 50.062 44.125 1 97.88 281 VAL B N 1
ATOM 8299 C CA . VAL B 1 281 ? 20.344 48.656 44.562 1 97.88 281 VAL B CA 1
ATOM 8300 C C . VAL B 1 281 ? 19.5 47.812 43.594 1 97.88 281 VAL B C 1
ATOM 8302 O O . VAL B 1 281 ? 18.312 48.125 43.375 1 97.88 281 VAL B O 1
ATOM 8305 N N . VAL B 1 282 ? 20.062 46.812 43 1 98.06 282 VAL B N 1
ATOM 8306 C CA . VAL B 1 282 ? 19.344 45.844 42.156 1 98.06 282 VAL B CA 1
ATOM 8307 C C . VAL B 1 282 ? 18.969 44.625 43 1 98.06 282 VAL B C 1
ATOM 8309 O O . VAL B 1 282 ? 19.844 43.844 43.375 1 98.06 282 VAL B O 1
ATOM 8312 N N . ARG B 1 283 ? 17.719 44.469 43.156 1 97.19 283 ARG B N 1
ATOM 8313 C CA . ARG B 1 283 ? 17.25 43.438 44.062 1 97.19 283 ARG B CA 1
ATOM 8314 C C . ARG B 1 283 ? 15.906 42.875 43.656 1 97.19 283 ARG B C 1
ATOM 8316 O O . ARG B 1 283 ? 15.242 43.469 42.781 1 97.19 283 ARG B O 1
ATOM 8323 N N . LEU B 1 284 ? 15.523 41.75 44.312 1 96.94 284 LEU B N 1
ATOM 8324 C CA . LEU B 1 284 ? 14.172 41.219 44.156 1 96.94 284 LEU B CA 1
ATOM 8325 C C . LEU B 1 284 ? 13.172 42.062 44.938 1 96.94 284 LEU B C 1
ATOM 8327 O O . LEU B 1 284 ? 13.516 42.656 45.969 1 96.94 284 LEU B O 1
ATOM 8331 N N . ALA B 1 285 ? 11.969 42.062 44.438 1 96.38 285 ALA B N 1
ATOM 8332 C CA . ALA B 1 285 ? 10.906 42.781 45.094 1 96.38 285 ALA B CA 1
ATOM 8333 C C . ALA B 1 285 ? 10.516 42.125 46.406 1 96.38 285 ALA B C 1
ATOM 8335 O O . ALA B 1 285 ? 10.711 40.938 46.594 1 96.38 285 ALA B O 1
ATOM 8336 N N . ASN B 1 286 ? 10.055 43.031 47.344 1 95.5 286 ASN B N 1
ATOM 8337 C CA . ASN B 1 286 ? 9.414 42.5 48.562 1 95.5 286 ASN B CA 1
ATOM 8338 C C . ASN B 1 286 ? 7.93 42.219 48.312 1 95.5 286 ASN B C 1
ATOM 8340 O O . ASN B 1 286 ? 7.258 42.969 47.625 1 95.5 286 ASN B O 1
ATOM 8344 N N . GLN B 1 287 ? 7.461 41.156 48.938 1 95.06 287 GLN B N 1
ATOM 8345 C CA . GLN B 1 287 ? 6.051 40.844 48.781 1 95.06 287 GLN B CA 1
ATOM 8346 C C . GLN B 1 287 ? 5.16 42 49.25 1 95.06 287 GLN B C 1
ATOM 8348 O O . GLN B 1 287 ? 5.309 42.469 50.375 1 95.06 287 GLN B O 1
ATOM 8353 N N . GLY B 1 288 ? 4.281 42.406 48.375 1 94.69 288 GLY B N 1
ATOM 8354 C CA . GLY B 1 288 ? 3.348 43.469 48.719 1 94.69 288 GLY B CA 1
ATOM 8355 C C . GLY B 1 288 ? 3.871 44.844 48.406 1 94.69 288 GLY B C 1
ATOM 8356 O O . GLY B 1 288 ? 3.154 45.844 48.562 1 94.69 288 GLY B O 1
ATOM 8357 N N . GLU B 1 289 ? 5.109 44.969 48 1 95.75 289 GLU B N 1
ATOM 8358 C CA . GLU B 1 289 ? 5.691 46.25 47.594 1 95.75 289 GLU B CA 1
ATOM 8359 C C . GLU B 1 289 ? 4.953 46.844 46.406 1 95.75 289 GLU B C 1
ATOM 8361 O O . GLU B 1 289 ? 4.477 46.125 45.531 1 95.75 289 GLU B O 1
ATOM 8366 N N . THR B 1 290 ? 4.777 48.156 46.406 1 96.31 290 THR B N 1
ATOM 8367 C CA . THR B 1 290 ? 4.059 48.812 45.312 1 96.31 290 THR B CA 1
ATOM 8368 C C . THR B 1 290 ? 4.984 49.719 44.531 1 96.31 290 THR B C 1
ATOM 8370 O O . THR B 1 290 ? 5.977 50.219 45.062 1 96.31 290 THR B O 1
ATOM 8373 N N . LEU B 1 291 ? 4.703 49.906 43.281 1 96.25 291 LEU B N 1
ATOM 8374 C CA . LEU B 1 291 ? 5.477 50.75 42.375 1 96.25 291 LEU B CA 1
ATOM 8375 C C . LEU B 1 291 ? 4.562 51.438 41.344 1 96.25 291 LEU B C 1
ATOM 8377 O O . LEU B 1 291 ? 3.748 50.781 40.688 1 96.25 291 LEU B O 1
ATOM 8381 N N . GLU B 1 292 ? 4.676 52.75 41.312 1 96.75 292 GLU B N 1
ATOM 8382 C CA . GLU B 1 292 ? 3.979 53.5 40.25 1 96.75 292 GLU B CA 1
ATOM 8383 C C . GLU B 1 292 ? 4.828 53.625 39 1 96.75 292 GLU B C 1
ATOM 8385 O O . GLU B 1 292 ? 5.926 54.188 39.031 1 96.75 292 GLU B O 1
ATOM 8390 N N . LEU B 1 293 ? 4.246 53.125 37.906 1 95.75 293 LEU B N 1
ATOM 8391 C CA . LEU B 1 293 ? 5.004 53.031 36.688 1 95.75 293 LEU B CA 1
ATOM 8392 C C . LEU B 1 293 ? 4.789 54.25 35.812 1 95.75 293 LEU B C 1
ATOM 8394 O O . LEU B 1 293 ? 3.934 55.094 36.125 1 95.75 293 LEU B O 1
ATOM 8398 N N . LEU B 1 294 ? 5.625 54.375 34.75 1 91.81 294 LEU B N 1
ATOM 8399 C CA . LEU B 1 294 ? 5.621 55.531 33.844 1 91.81 294 LEU B CA 1
ATOM 8400 C C . LEU B 1 294 ? 4.273 55.688 33.156 1 91.81 294 LEU B C 1
ATOM 8402 O O . LEU B 1 294 ? 3.896 56.781 32.719 1 91.81 294 LEU B O 1
ATOM 8406 N N . ASN B 1 295 ? 3.568 54.625 32.969 1 90 295 ASN B N 1
ATOM 8407 C CA . ASN B 1 295 ? 2.256 54.656 32.312 1 90 295 ASN B CA 1
ATOM 8408 C C . ASN B 1 295 ? 1.156 54.969 33.344 1 90 295 ASN B C 1
ATOM 8410 O O . ASN B 1 295 ? -0.025 54.75 33.062 1 90 295 ASN B O 1
ATOM 8414 N N . GLU B 1 296 ? 1.514 55.281 34.5 1 91.5 296 GLU B N 1
ATOM 8415 C CA . GLU B 1 296 ? 0.63 55.75 35.562 1 91.5 296 GLU B CA 1
ATOM 8416 C C . GLU B 1 296 ? -0.11 54.562 36.219 1 91.5 296 GLU B C 1
ATOM 8418 O O . GLU B 1 296 ? -1.028 54.781 37 1 91.5 296 GLU B O 1
ATOM 8423 N N . GLN B 1 297 ? 0.266 53.469 35.906 1 93.12 297 GLN B N 1
ATOM 8424 C CA . GLN B 1 297 ? -0.278 52.281 36.562 1 93.12 297 GLN B CA 1
ATOM 8425 C C . GLN B 1 297 ? 0.483 51.969 37.844 1 93.12 297 GLN B C 1
ATOM 8427 O O . GLN B 1 297 ? 1.716 51.969 37.875 1 93.12 297 GLN B O 1
ATOM 8432 N N . THR B 1 298 ? -0.289 51.781 38.875 1 96.5 298 THR B N 1
ATOM 8433 C CA . THR B 1 298 ? 0.334 51.312 40.125 1 96.5 298 THR B CA 1
ATOM 8434 C C . THR B 1 298 ? 0.216 49.812 40.281 1 96.5 298 THR B C 1
ATOM 8436 O O . THR B 1 298 ? -0.889 49.25 40.25 1 96.5 298 THR B O 1
ATOM 8439 N N . ILE B 1 299 ? 1.234 49.156 40.438 1 95.94 299 ILE B N 1
ATOM 8440 C CA . ILE B 1 299 ? 1.22 47.688 40.5 1 95.94 299 ILE B CA 1
ATOM 8441 C C . ILE B 1 299 ? 1.659 47.219 41.875 1 95.94 299 ILE B C 1
ATOM 8443 O O . ILE B 1 299 ? 2.402 47.938 42.562 1 95.94 299 ILE B O 1
ATOM 8447 N N . THR B 1 300 ? 1.172 46.062 42.281 1 96.62 300 THR B N 1
ATOM 8448 C CA . THR B 1 300 ? 1.592 45.375 43.5 1 96.62 300 THR B CA 1
ATOM 8449 C C . THR B 1 300 ? 2.443 44.156 43.188 1 96.62 300 THR B C 1
ATOM 8451 O O . THR B 1 300 ? 1.997 43.25 42.469 1 96.62 300 THR B O 1
ATOM 8454 N N . LEU B 1 301 ? 3.613 44.125 43.719 1 96 301 LEU B N 1
ATOM 8455 C CA . LEU B 1 301 ? 4.594 43.125 43.375 1 96 301 LEU B CA 1
ATOM 8456 C C . LEU B 1 301 ? 4.434 41.875 44.25 1 96 301 LEU B C 1
ATOM 8458 O O . LEU B 1 301 ? 3.977 42 45.406 1 96 301 LEU B O 1
ATOM 8462 N N . THR B 1 302 ? 4.789 40.688 43.812 1 93.75 302 THR B N 1
ATOM 8463 C CA . THR B 1 302 ? 4.57 39.438 44.5 1 93.75 302 THR B CA 1
ATOM 8464 C C . THR B 1 302 ? 5.852 38.969 45.156 1 93.75 302 THR B C 1
ATOM 8466 O O . THR B 1 302 ? 5.82 38.062 46 1 93.75 302 THR B O 1
ATOM 8469 N N . GLY B 1 303 ? 6.977 39.469 44.75 1 94.06 303 GLY B N 1
ATOM 8470 C CA . GLY B 1 303 ? 8.211 39.125 45.438 1 94.06 303 GLY B CA 1
ATOM 8471 C C . GLY B 1 303 ? 9.227 38.438 44.531 1 94.06 303 GLY B C 1
ATOM 8472 O O . GLY B 1 303 ? 10.375 38.25 44.938 1 94.06 303 GLY B O 1
ATOM 8473 N N . ASP B 1 304 ? 8.898 38.062 43.406 1 93.94 304 ASP B N 1
ATOM 8474 C CA . ASP B 1 304 ? 9.844 37.344 42.531 1 93.94 304 ASP B CA 1
ATOM 8475 C C . ASP B 1 304 ? 10.25 38.219 41.344 1 93.94 304 ASP B C 1
ATOM 8477 O O . ASP B 1 304 ? 10.969 37.75 40.469 1 93.94 304 ASP B O 1
ATOM 8481 N N . GLU B 1 305 ? 9.812 39.375 41.344 1 95.88 305 GLU B N 1
ATOM 8482 C CA . GLU B 1 305 ? 10.188 40.281 40.281 1 95.88 305 GLU B CA 1
ATOM 8483 C C . GLU B 1 305 ? 11.492 41 40.594 1 95.88 305 GLU B C 1
ATOM 8485 O O . GLU B 1 305 ? 11.734 41.375 41.75 1 95.88 305 GLU B O 1
ATOM 8490 N N . LEU B 1 306 ? 12.359 41.25 39.625 1 97.19 306 LEU B N 1
ATOM 8491 C CA . LEU B 1 306 ? 13.594 42 39.781 1 97.19 306 LEU B CA 1
ATOM 8492 C C . LEU B 1 306 ? 13.328 43.5 39.719 1 97.19 306 LEU B C 1
ATOM 8494 O O . LEU B 1 306 ? 12.617 43.969 38.844 1 97.19 306 LEU B O 1
ATOM 8498 N N . LEU B 1 307 ? 13.93 44.25 40.719 1 97.44 307 LEU B N 1
ATOM 8499 C CA . LEU B 1 307 ? 13.703 45.688 40.812 1 97.44 307 LEU B CA 1
ATOM 8500 C C . LEU B 1 307 ? 15.023 46.438 40.812 1 97.44 307 LEU B C 1
ATOM 8502 O O . LEU B 1 307 ? 16.047 45.906 41.25 1 97.44 307 LEU B O 1
ATOM 8506 N N . ILE B 1 308 ? 15.047 47.625 40.219 1 98.19 308 ILE B N 1
ATOM 8507 C CA . ILE B 1 308 ? 16.031 48.656 40.531 1 98.19 308 ILE B CA 1
ATOM 8508 C C . ILE B 1 308 ? 15.5 49.594 41.594 1 98.19 308 ILE B C 1
ATOM 8510 O O . ILE B 1 308 ? 14.43 50.188 41.438 1 98.19 308 ILE B O 1
ATOM 8514 N N . ALA B 1 309 ? 16.203 49.719 42.656 1 97.94 309 ALA B N 1
ATOM 8515 C CA . ALA B 1 309 ? 15.719 50.5 43.812 1 97.94 309 ALA B CA 1
ATOM 8516 C C . ALA B 1 309 ? 16.828 51.406 44.344 1 97.94 309 ALA B C 1
ATOM 8518 O O . ALA B 1 309 ? 17.969 51.344 43.906 1 97.94 309 ALA B O 1
ATOM 8519 N N . ASP B 1 310 ? 16.469 52.344 45.125 1 96.94 310 ASP B N 1
ATOM 8520 C CA . ASP B 1 310 ? 17.406 53.125 45.938 1 96.94 310 ASP B CA 1
ATOM 8521 C C . ASP B 1 310 ? 17.156 52.906 47.438 1 96.94 310 ASP B C 1
ATOM 8523 O O . ASP B 1 310 ? 16.594 51.875 47.812 1 96.94 310 ASP B O 1
ATOM 8527 N N . ASP B 1 311 ? 17.641 53.812 48.281 1 93.69 311 ASP B N 1
ATOM 8528 C CA . ASP B 1 311 ? 17.562 53.594 49.719 1 93.69 311 ASP B CA 1
ATOM 8529 C C . ASP B 1 311 ? 16.125 53.781 50.219 1 93.69 311 ASP B C 1
ATOM 8531 O O . ASP B 1 311 ? 15.781 53.281 51.312 1 93.69 311 ASP B O 1
ATOM 8535 N N . VAL B 1 312 ? 15.344 54.438 49.5 1 93.5 312 VAL B N 1
ATOM 8536 C CA . VAL B 1 312 ? 14 54.75 49.969 1 93.5 312 VAL B CA 1
ATOM 8537 C C . VAL B 1 312 ? 13 53.781 49.344 1 93.5 312 VAL B C 1
ATOM 8539 O O . VAL B 1 312 ? 12.031 53.375 50.031 1 93.5 312 VAL B O 1
ATOM 8542 N N . GLY B 1 313 ? 13.18 53.344 48.188 1 94 313 GLY B N 1
ATOM 8543 C CA . GLY B 1 313 ? 12.211 52.438 47.562 1 94 313 GLY B CA 1
ATOM 8544 C C . GLY B 1 313 ? 12.523 52.125 46.125 1 94 313 GLY B C 1
ATOM 8545 O O . GLY B 1 313 ? 13.625 52.406 45.625 1 94 313 GLY B O 1
ATOM 8546 N N . ALA B 1 314 ? 11.453 51.5 45.469 1 96.62 314 ALA B N 1
ATOM 8547 C CA . ALA B 1 314 ? 11.609 51.031 44.094 1 96.62 314 ALA B CA 1
ATOM 8548 C C . ALA B 1 314 ? 11.648 52.188 43.125 1 96.62 314 ALA B C 1
ATOM 8550 O O . ALA B 1 314 ? 10.891 53.156 43.25 1 96.62 314 ALA B O 1
ATOM 8551 N N . LEU B 1 315 ? 12.562 52.125 42.125 1 97.25 315 LEU B N 1
ATOM 8552 C CA . LEU B 1 315 ? 12.711 53.125 41.062 1 97.25 315 LEU B CA 1
ATOM 8553 C C . LEU B 1 315 ? 12.156 52.625 39.75 1 97.25 315 LEU B C 1
ATOM 8555 O O . LEU B 1 315 ? 11.648 53.406 38.938 1 97.25 315 LEU B O 1
ATOM 8559 N N . ALA B 1 316 ? 12.305 51.312 39.5 1 97.31 316 ALA B N 1
ATOM 8560 C CA . ALA B 1 316 ? 11.891 50.75 38.219 1 97.31 316 ALA B CA 1
ATOM 8561 C C . ALA B 1 316 ? 11.727 49.219 38.312 1 97.31 316 ALA B C 1
ATOM 8563 O O . ALA B 1 316 ? 12.312 48.594 39.188 1 97.31 316 ALA B O 1
ATOM 8564 N N . LEU B 1 317 ? 10.844 48.688 37.531 1 96.69 317 LEU B N 1
ATOM 8565 C CA . LEU B 1 317 ? 10.82 47.25 37.25 1 96.69 317 LEU B CA 1
ATOM 8566 C C . LEU B 1 317 ? 11.906 46.875 36.25 1 96.69 317 LEU B C 1
ATOM 8568 O O . LEU B 1 317 ? 11.82 47.219 35.094 1 96.69 317 LEU B O 1
ATOM 8572 N N . ALA B 1 318 ? 12.883 46.125 36.719 1 97.06 318 ALA B N 1
ATOM 8573 C CA . ALA B 1 318 ? 14.102 45.906 35.969 1 97.06 318 ALA B CA 1
ATOM 8574 C C . ALA B 1 318 ? 13.781 45.312 34.594 1 97.06 318 ALA B C 1
ATOM 8576 O O . ALA B 1 318 ? 13.141 44.281 34.5 1 97.06 318 ALA B O 1
ATOM 8577 N N . GLY B 1 319 ? 14.25 46 33.562 1 96.12 319 GLY B N 1
ATOM 8578 C CA . GLY B 1 319 ? 14.156 45.5 32.188 1 96.12 319 GLY B CA 1
ATOM 8579 C C . GLY B 1 319 ? 12.75 45.562 31.641 1 96.12 319 GLY B C 1
ATOM 8580 O O . GLY B 1 319 ? 12.484 45.031 30.547 1 96.12 319 GLY B O 1
ATOM 8581 N N . ILE B 1 320 ? 11.82 46.094 32.312 1 96.38 320 ILE B N 1
ATOM 8582 C CA . ILE B 1 320 ? 10.43 46.062 31.859 1 96.38 320 ILE B CA 1
ATOM 8583 C C . ILE B 1 320 ? 9.914 47.5 31.719 1 96.38 320 ILE B C 1
ATOM 8585 O O . ILE B 1 320 ? 9.547 47.938 30.625 1 96.38 320 ILE B O 1
ATOM 8589 N N . MET B 1 321 ? 9.914 48.25 32.812 1 95.38 321 MET B N 1
ATOM 8590 C CA . MET B 1 321 ? 9.414 49.625 32.75 1 95.38 321 MET B CA 1
ATOM 8591 C C . MET B 1 321 ? 9.922 50.438 33.938 1 95.38 321 MET B C 1
ATOM 8593 O O . MET B 1 321 ? 10.031 49.906 35.062 1 95.38 321 MET B O 1
ATOM 8597 N N . GLY B 1 322 ? 10.211 51.75 33.688 1 94.75 322 GLY B N 1
ATOM 8598 C CA . GLY B 1 322 ? 10.656 52.656 34.719 1 94.75 322 GLY B CA 1
ATOM 8599 C C . GLY B 1 322 ? 9.539 53.125 35.625 1 94.75 322 GLY B C 1
ATOM 8600 O O . GLY B 1 322 ? 8.367 53.062 35.25 1 94.75 322 GLY B O 1
ATOM 8601 N N . GLY B 1 323 ? 9.914 53.531 36.781 1 96.06 323 GLY B N 1
ATOM 8602 C CA . GLY B 1 323 ? 8.969 54.125 37.719 1 96.06 323 GLY B CA 1
ATOM 8603 C C . GLY B 1 323 ? 8.805 55.625 37.562 1 96.06 323 GLY B C 1
ATOM 8604 O O . GLY B 1 323 ? 9.695 56.281 37.031 1 96.06 323 GLY B O 1
ATOM 8605 N N . MET B 1 324 ? 7.75 56.156 38.062 1 95.44 324 MET B N 1
ATOM 8606 C CA . MET B 1 324 ? 7.406 57.562 37.938 1 95.44 324 MET B CA 1
ATOM 8607 C C . MET B 1 324 ? 8.289 58.406 38.812 1 95.44 324 MET B C 1
ATOM 8609 O O . MET B 1 324 ? 8.672 59.531 38.438 1 95.44 324 MET B O 1
ATOM 8613 N N . ARG B 1 325 ? 8.711 57.969 39.938 1 95.25 325 ARG B N 1
ATOM 8614 C CA . ARG B 1 325 ? 9.406 58.75 40.969 1 95.25 325 ARG B CA 1
ATOM 8615 C C . ARG B 1 325 ? 10.711 59.312 40.438 1 95.25 325 ARG B C 1
ATOM 8617 O O . ARG B 1 325 ? 11.039 60.469 40.719 1 95.25 325 ARG B O 1
ATOM 8624 N N . SER B 1 326 ? 11.422 58.562 39.719 1 95.38 326 SER B N 1
ATOM 8625 C CA . SER B 1 326 ? 12.742 59 39.281 1 95.38 326 SER B CA 1
ATOM 8626 C C . SER B 1 326 ? 12.742 59.25 37.781 1 95.38 326 SER B C 1
ATOM 8628 O O . SER B 1 326 ? 13.805 59.219 37.125 1 95.38 326 SER B O 1
ATOM 8630 N N . SER B 1 327 ? 11.602 59.438 37.156 1 95.62 327 SER B N 1
ATOM 8631 C CA . SER B 1 327 ? 11.508 59.625 35.719 1 95.62 327 SER B CA 1
ATOM 8632 C C . SER B 1 327 ? 12.109 60.969 35.312 1 95.62 327 SER B C 1
ATOM 8634 O O . SER B 1 327 ? 12.07 61.938 36.062 1 95.62 327 SER B O 1
ATOM 8636 N N . VAL B 1 328 ? 12.672 60.938 34.125 1 94.69 328 VAL B N 1
ATOM 8637 C CA . VAL B 1 328 ? 13.234 62.156 33.562 1 94.69 328 VAL B CA 1
ATOM 8638 C C . VAL B 1 328 ? 12.117 63.062 33.031 1 94.69 328 VAL B C 1
ATOM 8640 O O . VAL B 1 328 ? 11.141 62.594 32.469 1 94.69 328 VAL B O 1
ATOM 8643 N N . THR B 1 329 ? 12.258 64.312 33.312 1 91 329 THR B N 1
ATOM 8644 C CA . THR B 1 329 ? 11.328 65.312 32.844 1 91 329 THR B CA 1
ATOM 8645 C C . THR B 1 329 ? 12.062 66.375 32.031 1 91 329 THR B C 1
ATOM 8647 O O . THR B 1 329 ? 13.273 66.25 31.828 1 91 329 THR B O 1
ATOM 8650 N N . ASP B 1 330 ? 11.375 67.375 31.594 1 89.06 330 ASP B N 1
ATOM 8651 C CA . ASP B 1 330 ? 11.977 68.438 30.812 1 89.06 330 ASP B CA 1
ATOM 8652 C C . ASP B 1 330 ? 12.891 69.312 31.672 1 89.06 330 ASP B C 1
ATOM 8654 O O . ASP B 1 330 ? 13.734 70 31.141 1 89.06 330 ASP B O 1
ATOM 8658 N N . GLU B 1 331 ? 12.781 69.188 32.938 1 91.56 331 GLU B N 1
ATOM 8659 C CA . GLU B 1 331 ? 13.562 70 33.844 1 91.56 331 GLU B CA 1
ATOM 8660 C C . GLU B 1 331 ? 14.812 69.25 34.312 1 91.56 331 GLU B C 1
ATOM 8662 O O . GLU B 1 331 ? 15.695 69.812 34.938 1 91.56 331 GLU B O 1
ATOM 8667 N N . THR B 1 332 ? 14.922 68.062 34 1 95.31 332 THR B N 1
ATOM 8668 C CA . THR B 1 332 ? 16.016 67.188 34.5 1 95.31 332 THR B CA 1
ATOM 8669 C C . THR B 1 332 ? 17.328 67.625 33.844 1 95.31 332 THR B C 1
ATOM 8671 O O . THR B 1 332 ? 17.438 67.625 32.594 1 95.31 332 THR B O 1
ATOM 8674 N N . THR B 1 333 ? 18.375 67.938 34.656 1 96.06 333 THR B N 1
ATOM 8675 C CA . THR B 1 333 ? 19.656 68.312 34.094 1 96.06 333 THR B CA 1
ATOM 8676 C C . THR B 1 333 ? 20.766 67.375 34.5 1 96.06 333 THR B C 1
ATOM 8678 O O . THR B 1 333 ? 21.875 67.438 33.969 1 96.06 333 THR B O 1
ATOM 8681 N N . ASN B 1 334 ? 20.562 66.562 35.5 1 97.25 334 ASN B N 1
ATOM 8682 C CA . ASN B 1 334 ? 21.469 65.5 35.969 1 97.25 334 ASN B CA 1
ATOM 8683 C C . ASN B 1 334 ? 20.797 64.125 35.906 1 97.25 334 ASN B C 1
ATOM 8685 O O . ASN B 1 334 ? 19.688 63.969 36.406 1 97.25 334 ASN B O 1
ATOM 8689 N N . ILE B 1 335 ? 21.5 63.25 35.219 1 98.12 335 ILE B N 1
ATOM 8690 C CA . ILE B 1 335 ? 20.875 61.938 35.094 1 98.12 335 ILE B CA 1
ATOM 8691 C C . ILE B 1 335 ? 21.859 60.844 35.5 1 98.12 335 ILE B C 1
ATOM 8693 O O . ILE B 1 335 ? 23.078 61.094 35.562 1 98.12 335 ILE B O 1
ATOM 8697 N N . VAL B 1 336 ? 21.359 59.688 35.875 1 98.25 336 VAL B N 1
ATOM 8698 C CA . VAL B 1 336 ? 22.094 58.438 35.938 1 98.25 336 VAL B CA 1
ATOM 8699 C C . VAL B 1 336 ? 21.641 57.531 34.812 1 98.25 336 VAL B C 1
ATOM 8701 O O . VAL B 1 336 ? 20.469 57.125 34.75 1 98.25 336 VAL B O 1
ATOM 8704 N N . LEU B 1 337 ? 22.5 57.25 33.906 1 98.25 337 LEU B N 1
ATOM 8705 C CA . LEU B 1 337 ? 22.203 56.406 32.75 1 98.25 337 LEU B CA 1
ATOM 8706 C C . LEU B 1 337 ? 22.562 54.938 33.062 1 98.25 337 LEU B C 1
ATOM 8708 O O . LEU B 1 337 ? 23.688 54.656 33.469 1 98.25 337 LEU B O 1
ATOM 8712 N N . GLU B 1 338 ? 21.562 54.094 32.906 1 98.06 338 GLU B N 1
ATOM 8713 C CA . GLU B 1 338 ? 21.719 52.688 33.188 1 98.06 338 GLU B CA 1
ATOM 8714 C C . GLU B 1 338 ? 21.844 51.875 31.891 1 98.06 338 GLU B C 1
ATOM 8716 O O . GLU B 1 338 ? 21.094 52.094 30.922 1 98.06 338 GLU B O 1
ATOM 8721 N N . SER B 1 339 ? 22.703 50.906 31.797 1 98.44 339 SER B N 1
ATOM 8722 C CA . SER B 1 339 ? 22.812 49.875 30.797 1 98.44 339 SER B CA 1
ATOM 8723 C C . SER B 1 339 ? 23.172 48.531 31.438 1 98.44 339 SER B C 1
ATOM 8725 O O . SER B 1 339 ? 24.219 48.375 32.031 1 98.44 339 SER B O 1
ATOM 8727 N N . ALA B 1 340 ? 22.266 47.562 31.297 1 98.44 340 ALA B N 1
ATOM 8728 C CA . ALA B 1 340 ? 22.453 46.312 32.031 1 98.44 340 ALA B CA 1
ATOM 8729 C C . ALA B 1 340 ? 22.094 45.094 31.203 1 98.44 340 ALA B C 1
ATOM 8731 O O . ALA B 1 340 ? 21.5 45.25 30.125 1 98.44 340 ALA B O 1
ATOM 8732 N N . HIS B 1 341 ? 22.594 43.969 31.672 1 97.81 341 HIS B N 1
ATOM 8733 C CA . HIS B 1 341 ? 22.172 42.688 31.156 1 97.81 341 HIS B CA 1
ATOM 8734 C C . HIS B 1 341 ? 21.312 41.938 32.188 1 97.81 341 HIS B C 1
ATOM 8736 O O . HIS B 1 341 ? 21.781 41.625 33.281 1 97.81 341 HIS B O 1
ATOM 8742 N N . PHE B 1 342 ? 20.094 41.719 31.844 1 97.69 342 PHE B N 1
ATOM 8743 C CA . PHE B 1 342 ? 19.188 40.906 32.688 1 97.69 342 PHE B CA 1
ATOM 8744 C C . PHE B 1 342 ? 18.984 39.531 32.094 1 97.69 342 PHE B C 1
ATOM 8746 O O . PHE B 1 342 ? 18.75 39.375 30.875 1 97.69 342 PHE B O 1
ATOM 8753 N N . ASN B 1 343 ? 19.078 38.594 32.969 1 95.62 343 ASN B N 1
ATOM 8754 C CA . ASN B 1 343 ? 18.844 37.219 32.531 1 95.62 343 ASN B CA 1
ATOM 8755 C C . ASN B 1 343 ? 17.438 37.062 31.938 1 95.62 343 ASN B C 1
ATOM 8757 O O . ASN B 1 343 ? 16.469 37.531 32.5 1 95.62 343 ASN B O 1
ATOM 8761 N N . GLN B 1 344 ? 17.328 36.312 30.859 1 92.69 344 GLN B N 1
ATOM 8762 C CA . GLN B 1 344 ? 16.078 36.125 30.141 1 92.69 344 GLN B CA 1
ATOM 8763 C C . GLN B 1 344 ? 15 35.531 31.031 1 92.69 344 GLN B C 1
ATOM 8765 O O . GLN B 1 344 ? 13.852 36 31.016 1 92.69 344 GLN B O 1
ATOM 8770 N N . LEU B 1 345 ? 15.359 34.594 31.828 1 91.75 345 LEU B N 1
ATOM 8771 C CA . LEU B 1 345 ? 14.398 33.875 32.656 1 91.75 345 LEU B CA 1
ATOM 8772 C C . LEU B 1 345 ? 13.883 34.781 33.781 1 91.75 345 LEU B C 1
ATOM 8774 O O . LEU B 1 345 ? 12.781 34.562 34.312 1 91.75 345 LEU B O 1
ATOM 8778 N N . ALA B 1 346 ? 14.633 35.75 34.125 1 92 346 ALA B N 1
ATOM 8779 C CA . ALA B 1 346 ? 14.242 36.688 35.188 1 92 346 ALA B CA 1
ATOM 8780 C C . ALA B 1 346 ? 13.18 37.656 34.688 1 92 346 ALA B C 1
ATOM 8782 O O . ALA B 1 346 ? 12.414 38.219 35.5 1 92 346 ALA B O 1
ATOM 8783 N N . ILE B 1 347 ? 13.117 37.844 33.438 1 92.56 347 ILE B N 1
ATOM 8784 C CA . ILE B 1 347 ? 12.211 38.812 32.844 1 92.56 347 ILE B CA 1
ATOM 8785 C C . ILE B 1 347 ? 10.992 38.125 32.25 1 92.56 347 ILE B C 1
ATOM 8787 O O . ILE B 1 347 ? 9.883 38.656 32.281 1 92.56 347 ILE B O 1
ATOM 8791 N N . ALA B 1 348 ? 11.211 36.938 31.797 1 89.19 348 ALA B N 1
ATOM 8792 C CA . ALA B 1 348 ? 10.188 36.188 31.062 1 89.19 348 ALA B CA 1
ATOM 8793 C C . ALA B 1 348 ? 8.922 36.031 31.891 1 89.19 348 ALA B C 1
ATOM 8795 O O . ALA B 1 348 ? 8.984 35.656 33.062 1 89.19 348 ALA B O 1
ATOM 8796 N N . ALA B 1 349 ? 7.727 36.312 31.328 1 86.44 349 ALA B N 1
ATOM 8797 C CA . ALA B 1 349 ? 6.375 36.094 31.844 1 86.44 349 ALA B CA 1
ATOM 8798 C C . ALA B 1 349 ? 6.043 37.156 32.906 1 86.44 349 ALA B C 1
ATOM 8800 O O . ALA B 1 349 ? 4.883 37.281 33.312 1 86.44 349 ALA B O 1
ATOM 8801 N N . ARG B 1 350 ? 7.004 37.969 33.438 1 90.06 350 ARG B N 1
ATOM 8802 C CA . ARG B 1 350 ? 6.746 38.906 34.5 1 90.06 350 ARG B CA 1
ATOM 8803 C C . ARG B 1 350 ? 5.938 40.094 34 1 90.06 350 ARG B C 1
ATOM 8805 O O . ARG B 1 350 ? 5 40.562 34.656 1 90.06 350 ARG B O 1
ATOM 8812 N N . ALA B 1 351 ? 6.367 40.562 32.875 1 90.75 351 ALA B N 1
ATOM 8813 C CA . ALA B 1 351 ? 5.645 41.656 32.281 1 90.75 351 ALA B CA 1
ATOM 8814 C C . ALA B 1 351 ? 4.188 41.312 32.031 1 90.75 351 ALA B C 1
ATOM 8816 O O . ALA B 1 351 ? 3.283 42.094 32.344 1 90.75 351 ALA B O 1
ATOM 8817 N N . ARG B 1 352 ? 4.004 40.188 31.469 1 90.06 352 ARG B N 1
ATOM 8818 C CA . ARG B 1 352 ? 2.666 39.719 31.094 1 90.06 352 ARG B CA 1
ATOM 8819 C C . ARG B 1 352 ? 1.752 39.656 32.312 1 90.06 352 ARG B C 1
ATOM 8821 O O . ARG B 1 352 ? 0.551 39.906 32.219 1 90.06 352 ARG B O 1
ATOM 8828 N N . ARG B 1 353 ? 2.309 39.312 33.438 1 91.94 353 ARG B N 1
ATOM 8829 C CA . ARG B 1 353 ? 1.548 39.219 34.688 1 91.94 353 ARG B CA 1
ATOM 8830 C C . ARG B 1 353 ? 0.871 40.562 35 1 91.94 353 ARG B C 1
ATOM 8832 O O . ARG B 1 353 ? -0.218 40.594 35.594 1 91.94 353 ARG B O 1
ATOM 8839 N N . PHE B 1 354 ? 1.438 41.625 34.562 1 92.94 354 PHE B N 1
ATOM 8840 C CA . PHE B 1 354 ? 0.898 42.938 34.844 1 92.94 354 PHE B CA 1
ATOM 8841 C C . PHE B 1 354 ? 0.251 43.562 33.625 1 92.94 354 PHE B C 1
ATOM 8843 O O . PHE B 1 354 ? -0.033 44.75 33.594 1 92.94 354 PHE B O 1
ATOM 8850 N N . GLY B 1 355 ? 0.125 42.656 32.562 1 91.19 355 GLY B N 1
ATOM 8851 C CA . GLY B 1 355 ? -0.462 43.125 31.328 1 91.19 355 GLY B CA 1
ATOM 8852 C C . GLY B 1 355 ? 0.427 44.094 30.578 1 91.19 355 GLY B C 1
ATOM 8853 O O . GLY B 1 355 ? -0.063 44.938 29.828 1 91.19 355 GLY B O 1
ATOM 8854 N N . LEU B 1 356 ? 1.744 44.062 30.828 1 91.75 356 LEU B N 1
ATOM 8855 C CA . LEU B 1 356 ? 2.689 45 30.203 1 91.75 356 LEU B CA 1
ATOM 8856 C C . LEU B 1 356 ? 3.355 44.344 29 1 91.75 356 LEU B C 1
ATOM 8858 O O . LEU B 1 356 ? 3.676 43.156 29.016 1 91.75 356 LEU B O 1
ATOM 8862 N N . HIS B 1 357 ? 3.344 45.094 27.953 1 90.81 357 HIS B N 1
ATOM 8863 C CA . HIS B 1 357 ? 4.09 44.719 26.75 1 90.81 357 HIS B CA 1
ATOM 8864 C C . HIS B 1 357 ? 4.938 45.875 26.234 1 90.81 357 HIS B C 1
ATOM 8866 O O . HIS B 1 357 ? 4.492 46.656 25.391 1 90.81 357 HIS B O 1
ATOM 8872 N N . THR B 1 358 ? 6.168 45.875 26.688 1 92.25 35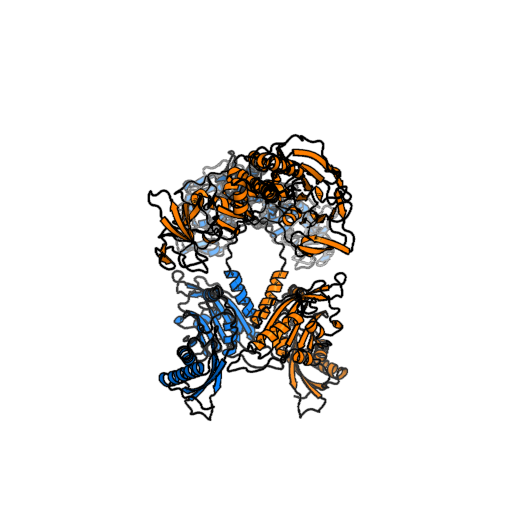8 THR B N 1
ATOM 8873 C CA . THR B 1 358 ? 7.027 47.031 26.359 1 92.25 358 THR B CA 1
ATOM 8874 C C . THR B 1 358 ? 8.141 46.594 25.406 1 92.25 358 THR B C 1
ATOM 8876 O O . THR B 1 358 ? 8.453 45.406 25.297 1 92.25 358 THR B O 1
ATOM 8879 N N . ASP B 1 359 ? 8.75 47.531 24.766 1 93.25 359 ASP B N 1
ATOM 8880 C CA . ASP B 1 359 ? 9.875 47.25 23.875 1 93.25 359 ASP B CA 1
ATOM 8881 C C . ASP B 1 359 ? 11.047 46.656 24.641 1 93.25 359 ASP B C 1
ATOM 8883 O O . ASP B 1 359 ? 11.742 45.781 24.141 1 93.25 359 ASP B O 1
ATOM 8887 N N . ALA B 1 360 ? 11.25 47.156 25.766 1 94.62 360 ALA B N 1
ATOM 8888 C CA . ALA B 1 360 ? 12.344 46.656 26.594 1 94.62 360 ALA B CA 1
ATOM 8889 C C . ALA B 1 360 ? 12.109 45.188 27.016 1 94.62 360 ALA B C 1
ATOM 8891 O O . ALA B 1 360 ? 12.984 44.344 26.844 1 94.62 360 ALA B O 1
ATOM 8892 N N . SER B 1 361 ? 10.969 44.969 27.594 1 95.19 361 SER B N 1
ATOM 8893 C CA . SER B 1 361 ? 10.68 43.625 28.062 1 95.19 361 SER B CA 1
ATOM 8894 C C . SER B 1 361 ? 10.742 42.594 26.922 1 95.19 361 SER B C 1
ATOM 8896 O O . SER B 1 361 ? 11.219 41.469 27.094 1 95.19 361 SER B O 1
ATOM 8898 N N . GLN B 1 362 ? 10.242 42.938 25.75 1 93.31 362 GLN B N 1
ATOM 8899 C CA . GLN B 1 362 ? 10.273 42.062 24.594 1 93.31 362 GLN B CA 1
ATOM 8900 C C . GLN B 1 362 ? 11.695 41.625 24.25 1 93.31 362 GLN B C 1
ATOM 8902 O O . GLN B 1 362 ? 11.953 40.469 23.984 1 93.31 362 GLN B O 1
ATOM 8907 N N . ARG B 1 363 ? 12.57 42.562 24.266 1 95.31 363 ARG B N 1
ATOM 8908 C CA . ARG B 1 363 ? 13.961 42.281 23.938 1 95.31 363 ARG B CA 1
ATOM 8909 C C . ARG B 1 363 ? 14.625 41.438 25.016 1 95.31 363 ARG B C 1
ATOM 8911 O O . ARG B 1 363 ? 15.281 40.438 24.719 1 95.31 363 ARG B O 1
ATOM 8918 N N . PHE B 1 364 ? 14.461 41.812 26.234 1 96 364 PHE B N 1
ATOM 8919 C CA . PHE B 1 364 ? 15.125 41.062 27.312 1 96 364 PHE B CA 1
ATOM 8920 C C . PHE B 1 364 ? 14.57 39.656 27.453 1 96 364 PHE B C 1
ATOM 8922 O O . PHE B 1 364 ? 15.297 38.75 27.797 1 96 364 PHE B O 1
ATOM 8929 N N . GLU B 1 365 ? 13.312 39.5 27.188 1 93.38 365 GLU B N 1
ATOM 8930 C CA . GLU B 1 365 ? 12.695 38.156 27.219 1 93.38 365 GLU B CA 1
ATOM 8931 C C . GLU B 1 365 ? 13.281 37.25 26.156 1 93.38 365 GLU B C 1
ATOM 8933 O O . GLU B 1 365 ? 13.422 36.062 26.359 1 93.38 365 GLU B O 1
ATOM 8938 N N . ARG B 1 366 ? 13.578 37.812 25.031 1 91.5 366 ARG B N 1
ATOM 8939 C CA . ARG B 1 366 ? 14.062 37.031 23.891 1 91.5 366 ARG B CA 1
ATOM 8940 C C . ARG B 1 366 ? 15.586 36.906 23.922 1 91.5 366 ARG B C 1
ATOM 8942 O O . ARG B 1 366 ? 16.156 36.031 23.25 1 91.5 366 ARG B O 1
ATOM 8949 N N . GLY B 1 367 ? 16.156 37.75 24.703 1 92.56 367 GLY B N 1
ATOM 8950 C CA . GLY B 1 367 ? 17.594 37.688 24.875 1 92.56 367 GLY B CA 1
ATOM 8951 C C . GLY B 1 367 ? 18.328 38.875 24.281 1 92.56 367 GLY B C 1
ATOM 8952 O O . GLY B 1 367 ? 18.188 39.188 23.109 1 92.56 367 GLY B O 1
ATOM 8953 N N . VAL B 1 368 ? 19.078 39.562 25.031 1 95.81 368 VAL B N 1
ATOM 8954 C CA . VAL B 1 368 ? 19.938 40.688 24.641 1 95.81 368 VAL B CA 1
ATOM 8955 C C . VAL B 1 368 ? 21.406 40.312 24.844 1 95.81 368 VAL B C 1
ATOM 8957 O O . VAL B 1 368 ? 21.75 39.656 25.828 1 95.81 368 VAL B O 1
ATOM 8960 N N . ASP B 1 369 ? 22.234 40.719 23.859 1 97.12 369 ASP B N 1
ATOM 8961 C CA . ASP B 1 369 ? 23.672 40.469 23.891 1 97.12 369 ASP B CA 1
ATOM 8962 C C . ASP B 1 369 ? 24.281 40.906 25.219 1 97.12 369 ASP B C 1
ATOM 8964 O O . ASP B 1 369 ? 24.203 42.094 25.578 1 97.12 369 ASP B O 1
ATOM 8968 N N . PHE B 1 370 ? 24.953 40 25.906 1 97.31 370 PHE B N 1
ATOM 8969 C CA . PHE B 1 370 ? 25.484 40.312 27.234 1 97.31 370 PHE B CA 1
ATOM 8970 C C . PHE B 1 370 ? 26.766 41.125 27.125 1 97.31 370 PHE B C 1
ATOM 8972 O O . PHE B 1 370 ? 27.25 41.656 28.141 1 97.31 370 PHE B O 1
ATOM 8979 N N . GLU B 1 371 ? 27.297 41.344 25.984 1 96.62 371 GLU B N 1
ATOM 8980 C CA . GLU B 1 371 ? 28.484 42.188 25.781 1 96.62 371 GLU B CA 1
ATOM 8981 C C . GLU B 1 371 ? 28.078 43.594 25.297 1 96.62 371 GLU B C 1
ATOM 8983 O O . GLU B 1 371 ? 28.938 44.469 25.141 1 96.62 371 GLU B O 1
ATOM 8988 N N . LEU B 1 372 ? 26.891 43.812 25.141 1 96.81 372 LEU B N 1
ATOM 8989 C CA . LEU B 1 372 ? 26.422 45 24.469 1 96.81 372 LEU B CA 1
ATOM 8990 C C . LEU B 1 372 ? 26.297 46.156 25.453 1 96.81 372 LEU B C 1
ATOM 8992 O O . LEU B 1 372 ? 26.422 47.312 25.062 1 96.81 372 LEU B O 1
ATOM 8996 N N . PRO B 1 373 ? 26.062 45.969 26.781 1 98.25 373 PRO B N 1
ATOM 8997 C CA . PRO B 1 373 ? 25.734 47.062 27.703 1 98.25 373 PRO B CA 1
ATOM 8998 C C . PRO B 1 373 ? 26.766 48.188 27.688 1 98.25 373 PRO B C 1
ATOM 9000 O O . PRO B 1 373 ? 26.406 49.344 27.594 1 98.25 373 PRO B O 1
ATOM 9003 N N . LEU B 1 374 ? 28 47.875 27.719 1 97.88 374 LEU B N 1
ATOM 9004 C CA . LEU B 1 374 ? 29.031 48.906 27.75 1 97.88 374 LEU B CA 1
ATOM 9005 C C . LEU B 1 374 ? 29 49.75 26.453 1 97.88 374 LEU B C 1
ATOM 9007 O O . LEU B 1 374 ? 29.062 50.969 26.5 1 97.88 374 LEU B O 1
ATOM 9011 N N . MET B 1 375 ? 28.938 49.031 25.359 1 97.19 375 MET B N 1
ATOM 9012 C CA . MET B 1 375 ? 28.906 49.719 24.062 1 97.19 375 MET B CA 1
ATOM 9013 C C . MET B 1 375 ? 27.703 50.656 23.969 1 97.19 375 MET B C 1
ATOM 9015 O O . MET B 1 375 ? 27.828 51.781 23.5 1 97.19 375 MET B O 1
ATOM 9019 N N . ALA B 1 376 ? 26.594 50.156 24.375 1 98.31 376 ALA B N 1
ATOM 9020 C CA . ALA B 1 376 ? 25.375 50.969 24.328 1 98.31 376 ALA B CA 1
ATOM 9021 C C . ALA B 1 376 ? 25.484 52.188 25.234 1 98.31 376 ALA B C 1
ATOM 9023 O O . ALA B 1 376 ? 25.031 53.281 24.875 1 98.31 376 ALA B O 1
ATOM 9024 N N . LEU B 1 377 ? 26.031 52 26.391 1 98.5 377 LEU B N 1
ATOM 9025 C CA . LEU B 1 377 ? 26.25 53.125 27.312 1 98.5 377 LEU B CA 1
ATOM 9026 C C . LEU B 1 377 ? 27.125 54.188 26.688 1 98.5 377 LEU B C 1
ATOM 9028 O O . LEU B 1 377 ? 26.812 55.375 26.75 1 98.5 377 LEU B O 1
ATOM 9032 N N . HIS B 1 378 ? 28.203 53.781 26.094 1 98.19 378 HIS B N 1
ATOM 9033 C CA . HIS B 1 378 ? 29.094 54.688 25.406 1 98.19 378 HIS B CA 1
ATOM 9034 C C . HIS B 1 378 ? 28.359 55.438 24.281 1 98.19 378 HIS B C 1
ATOM 9036 O O . HIS B 1 378 ? 28.516 56.656 24.141 1 98.19 378 HIS B O 1
ATOM 9042 N N . ARG B 1 379 ? 27.625 54.688 23.5 1 98.06 379 ARG B N 1
ATOM 9043 C CA . ARG B 1 379 ? 26.906 55.281 22.375 1 98.06 379 ARG B CA 1
ATOM 9044 C C . ARG B 1 379 ? 25.938 56.344 22.859 1 98.06 379 ARG B C 1
ATOM 9046 O O . ARG B 1 379 ? 25.922 57.469 22.328 1 98.06 379 ARG B O 1
ATOM 9053 N N . ALA B 1 380 ? 25.172 56.062 23.875 1 98.44 380 ALA B N 1
ATOM 9054 C CA . ALA B 1 380 ? 24.203 57.031 24.422 1 98.44 380 ALA B CA 1
ATOM 9055 C C . ALA B 1 380 ? 24.906 58.219 25.047 1 98.44 380 ALA B C 1
ATOM 9057 O O . ALA B 1 380 ? 24.516 59.375 24.812 1 98.44 380 ALA B O 1
ATOM 9058 N N . THR B 1 381 ? 25.922 57.969 25.812 1 98.12 381 THR B N 1
ATOM 9059 C CA . THR B 1 381 ? 26.688 59.062 26.438 1 98.12 381 THR B CA 1
ATOM 9060 C C . THR B 1 381 ? 27.297 59.969 25.391 1 98.12 381 THR B C 1
ATOM 9062 O O . THR B 1 381 ? 27.266 61.188 25.547 1 98.12 381 THR B O 1
ATOM 9065 N N . ALA B 1 382 ? 27.844 59.375 24.391 1 97.31 382 ALA B N 1
ATOM 9066 C CA . ALA B 1 382 ? 28.422 60.188 23.312 1 97.31 382 ALA B CA 1
ATOM 9067 C C . ALA B 1 382 ? 27.375 61.094 22.688 1 97.31 382 ALA B C 1
ATOM 9069 O O . ALA B 1 382 ? 27.641 62.281 22.438 1 97.31 382 ALA B O 1
ATOM 9070 N N . LEU B 1 383 ? 26.234 60.531 22.406 1 96.94 383 LEU B N 1
ATOM 9071 C CA . LEU B 1 383 ? 25.156 61.344 21.812 1 96.94 383 LEU B CA 1
ATOM 9072 C C . LEU B 1 383 ? 24.75 62.469 22.75 1 96.94 383 LEU B C 1
ATOM 9074 O O . LEU B 1 383 ? 24.594 63.625 22.297 1 96.94 383 LEU B O 1
ATOM 9078 N N . ILE B 1 384 ? 24.609 62.188 24.031 1 97.5 384 ILE B N 1
ATOM 9079 C CA . ILE B 1 384 ? 24.172 63.188 25.016 1 97.5 384 ILE B CA 1
ATOM 9080 C C . ILE B 1 384 ? 25.25 64.25 25.156 1 97.5 384 ILE B C 1
ATOM 9082 O O . ILE B 1 384 ? 24.938 65.438 25.234 1 97.5 384 ILE B O 1
ATOM 9086 N N . HIS B 1 385 ? 26.438 63.875 25.156 1 96.38 385 HIS B N 1
ATOM 9087 C CA . HIS B 1 385 ? 27.547 64.812 25.281 1 96.38 385 HIS B CA 1
ATOM 9088 C C . HIS B 1 385 ? 27.672 65.688 24.031 1 96.38 385 HIS B C 1
ATOM 9090 O O . HIS B 1 385 ? 27.828 66.875 24.141 1 96.38 385 HIS B O 1
ATOM 9096 N N . GLU B 1 386 ? 27.609 65.125 22.875 1 94.56 386 GLU B N 1
ATOM 9097 C CA . GLU B 1 386 ? 27.828 65.812 21.609 1 94.56 386 GLU B CA 1
ATOM 9098 C C . GLU B 1 386 ? 26.688 66.75 21.312 1 94.56 386 GLU B C 1
ATOM 9100 O O . GLU B 1 386 ? 26.906 67.875 20.828 1 94.56 386 GLU B O 1
ATOM 9105 N N . VAL B 1 387 ? 25.531 66.375 21.578 1 94.88 387 VAL B N 1
ATOM 9106 C CA . VAL B 1 387 ? 24.359 67.125 21.188 1 94.88 387 VAL B CA 1
ATOM 9107 C C . VAL B 1 387 ? 24 68.125 22.297 1 94.88 387 VAL B C 1
ATOM 9109 O O . VAL B 1 387 ? 23.672 69.25 22.031 1 94.88 387 VAL B O 1
ATOM 9112 N N . ALA B 1 388 ? 24.062 67.75 23.625 1 94.5 388 ALA B N 1
ATOM 9113 C CA . ALA B 1 388 ? 23.562 68.562 24.719 1 94.5 388 ALA B CA 1
ATOM 9114 C C . ALA B 1 388 ? 24.703 69.062 25.594 1 94.5 388 ALA B C 1
ATOM 9116 O O . ALA B 1 388 ? 24.469 69.688 26.625 1 94.5 388 ALA B O 1
ATOM 9117 N N . GLY B 1 389 ? 25.922 68.875 25.219 1 91.62 389 GLY B N 1
ATOM 9118 C CA . GLY B 1 389 ? 27.078 69.375 25.906 1 91.62 389 GLY B CA 1
ATOM 9119 C C . GLY B 1 389 ? 27.188 68.938 27.344 1 91.62 389 GLY B C 1
ATOM 9120 O O . GLY B 1 389 ? 27.656 69.688 28.203 1 91.62 389 GLY B O 1
ATOM 9121 N N . ALA B 1 390 ? 26.844 67.875 27.75 1 94.12 390 ALA B N 1
ATOM 9122 C CA . ALA B 1 390 ? 26.766 67.438 29.125 1 94.12 390 ALA B CA 1
ATOM 9123 C C . ALA B 1 390 ? 28.141 67.062 29.656 1 94.12 390 ALA B C 1
ATOM 9125 O O . ALA B 1 390 ? 29.047 66.75 28.891 1 94.12 390 ALA B O 1
ATOM 9126 N N . GLU B 1 391 ? 28.297 67.188 30.969 1 96.5 391 GLU B N 1
ATOM 9127 C CA . GLU B 1 391 ? 29.484 66.688 31.656 1 96.5 391 GLU B CA 1
ATOM 9128 C C . GLU B 1 391 ? 29.328 65.188 31.984 1 96.5 391 GLU B C 1
ATOM 9130 O O . GLU B 1 391 ? 28.281 64.75 32.469 1 96.5 391 GLU B O 1
ATOM 9135 N N . VAL B 1 392 ? 30.391 64.5 31.703 1 97.38 392 VAL B N 1
ATOM 9136 C CA . VAL B 1 392 ? 30.328 63.031 31.797 1 97.38 392 VAL B CA 1
ATOM 9137 C C . VAL B 1 392 ? 31.094 62.562 33.031 1 97.38 392 VAL B C 1
ATOM 9139 O O . VAL B 1 392 ? 32.281 62.875 33.188 1 97.38 392 VAL B O 1
ATOM 9142 N N . GLY B 1 393 ? 30.375 61.812 33.875 1 97.44 393 GLY B N 1
ATOM 9143 C CA . GLY B 1 393 ? 31 61.281 35.062 1 97.44 393 GLY B CA 1
ATOM 9144 C C . GLY B 1 393 ? 31.625 59.906 34.844 1 97.44 393 GLY B C 1
ATOM 9145 O O . GLY B 1 393 ? 31.781 59.469 33.688 1 97.44 393 GLY B O 1
ATOM 9146 N N . GLN B 1 394 ? 32.031 59.281 36 1 96.75 394 GLN B N 1
ATOM 9147 C CA . GLN B 1 394 ? 32.688 57.969 35.938 1 96.75 394 GLN B CA 1
ATOM 9148 C C . GLN B 1 394 ? 31.641 56.844 35.75 1 96.75 394 GLN B C 1
ATOM 9150 O O . GLN B 1 394 ? 30.484 57 36.188 1 96.75 394 GLN B O 1
ATOM 9155 N N . ILE B 1 395 ? 32.031 55.75 35.062 1 97.56 395 ILE B N 1
ATOM 9156 C CA . ILE B 1 395 ? 31.172 54.594 34.906 1 97.56 395 ILE B CA 1
ATOM 9157 C C . ILE B 1 395 ? 31.359 53.656 36.094 1 97.56 395 ILE B C 1
ATOM 9159 O O . ILE B 1 395 ? 32.469 53.312 36.469 1 97.56 395 ILE B O 1
ATOM 9163 N N . THR B 1 396 ? 30.297 53.344 36.75 1 98 396 THR B N 1
ATOM 9164 C CA . THR B 1 396 ? 30.297 52.281 37.719 1 98 396 THR B CA 1
ATOM 9165 C C . THR B 1 396 ? 29.906 50.969 37.094 1 98 396 THR B C 1
ATOM 9167 O O . THR B 1 396 ? 28.844 50.875 36.438 1 98 396 THR B O 1
ATOM 9170 N N . THR B 1 397 ? 30.75 49.969 37.188 1 97.38 397 THR B N 1
ATOM 9171 C CA . THR B 1 397 ? 30.484 48.656 36.625 1 97.38 397 THR B CA 1
ATOM 9172 C C . THR B 1 397 ? 30.422 47.594 37.75 1 97.38 397 THR B C 1
ATOM 9174 O O . THR B 1 397 ? 31.359 47.438 38.5 1 97.38 397 THR B O 1
ATOM 9177 N N . VAL B 1 398 ? 29.297 47 37.844 1 97.94 398 VAL B N 1
ATOM 9178 C CA . VAL B 1 398 ? 29.141 45.844 38.719 1 97.94 398 VAL B CA 1
ATOM 9179 C C . VAL B 1 398 ? 28.828 44.594 37.875 1 97.94 398 VAL B C 1
ATOM 9181 O O . VAL B 1 398 ? 27.797 44.531 37.219 1 97.94 398 VAL B O 1
ATOM 9184 N N . GLU B 1 399 ? 29.656 43.625 37.844 1 96.44 399 GLU B N 1
ATOM 9185 C CA . GLU B 1 399 ? 29.422 42.469 37 1 96.44 399 GLU B CA 1
ATOM 9186 C C . GLU B 1 399 ? 29.922 41.188 37.688 1 96.44 399 GLU B C 1
ATOM 9188 O O . GLU B 1 399 ? 30.797 41.25 38.562 1 96.44 399 GLU B O 1
ATOM 9193 N N . ASN B 1 400 ? 29.344 40.156 37.469 1 96.81 400 ASN B N 1
ATOM 9194 C CA . ASN B 1 400 ? 29.75 38.781 37.812 1 96.81 400 ASN B CA 1
ATOM 9195 C C . ASN B 1 400 ? 29.984 37.969 36.562 1 96.81 400 ASN B C 1
ATOM 9197 O O . ASN B 1 400 ? 29.031 37.438 35.969 1 96.81 400 ASN B O 1
ATOM 9201 N N . LEU B 1 401 ? 31.219 37.781 36.219 1 94.5 401 LEU B N 1
ATOM 9202 C CA . LEU B 1 401 ? 31.609 37.156 34.969 1 94.5 401 LEU B CA 1
ATOM 9203 C C . LEU B 1 401 ? 31.219 35.656 34.969 1 94.5 401 LEU B C 1
ATOM 9205 O O . LEU B 1 401 ? 30.969 35.094 33.906 1 94.5 401 LEU B O 1
ATOM 9209 N N . ASP B 1 402 ? 31.125 35.031 36.156 1 94.81 402 ASP B N 1
ATOM 9210 C CA . ASP B 1 402 ? 30.781 33.625 36.25 1 94.81 402 ASP B CA 1
ATOM 9211 C C . ASP B 1 402 ? 29.297 33.406 35.938 1 94.81 402 ASP B C 1
ATOM 9213 O O . ASP B 1 402 ? 28.906 32.281 35.562 1 94.81 402 ASP B O 1
ATOM 9217 N N . LYS B 1 403 ? 28.516 34.438 36.125 1 95.62 403 LYS B N 1
ATOM 9218 C CA . LYS B 1 403 ? 27.078 34.312 35.938 1 95.62 403 LYS B CA 1
ATOM 9219 C C . LYS B 1 403 ? 26.656 34.781 34.531 1 95.62 403 LYS B C 1
ATOM 9221 O O . LYS B 1 403 ? 25.5 34.656 34.156 1 95.62 403 LYS B O 1
ATOM 9226 N N . LEU B 1 404 ? 27.562 35.25 33.781 1 95.5 404 LEU B N 1
ATOM 9227 C CA . LEU B 1 404 ? 27.297 35.594 32.406 1 95.5 404 LEU B CA 1
ATOM 9228 C C . LEU B 1 404 ? 27.266 34.375 31.516 1 95.5 404 LEU B C 1
ATOM 9230 O O . LEU B 1 404 ? 27.953 33.375 31.812 1 95.5 404 LEU B O 1
ATOM 9234 N N . PRO B 1 405 ? 26.422 34.375 30.484 1 93.69 405 PRO B N 1
ATOM 9235 C CA . PRO B 1 405 ? 26.391 33.219 29.594 1 93.69 405 PRO B CA 1
ATOM 9236 C C . PRO B 1 405 ? 27.766 32.875 29.016 1 93.69 405 PRO B C 1
ATOM 9238 O O . PRO B 1 405 ? 28.562 33.781 28.734 1 93.69 405 PRO B O 1
ATOM 9241 N N . LYS B 1 406 ? 28.031 31.641 28.891 1 92.75 406 LYS B N 1
ATOM 9242 C CA . LYS B 1 406 ? 29.281 31.172 28.297 1 92.75 406 LYS B CA 1
ATOM 9243 C C . LYS B 1 406 ? 29.062 30.688 26.859 1 92.75 406 LYS B C 1
ATOM 9245 O O . LYS B 1 406 ? 28.047 30.047 26.578 1 92.75 406 LYS B O 1
ATOM 9250 N N . ARG B 1 407 ? 29.953 31.125 26.047 1 94.19 407 ARG B N 1
ATOM 9251 C CA . ARG B 1 407 ? 29.906 30.688 24.656 1 94.19 407 ARG B CA 1
ATOM 9252 C C . ARG B 1 407 ? 31.031 29.688 24.359 1 94.19 407 ARG B C 1
ATOM 9254 O O . ARG B 1 407 ? 32.125 30.094 23.953 1 94.19 407 ARG B O 1
ATOM 9261 N N . SER B 1 408 ? 30.719 28.438 24.453 1 95.31 408 SER B N 1
ATOM 9262 C CA . SER B 1 408 ? 31.719 27.406 24.219 1 95.31 408 SER B CA 1
ATOM 9263 C C . SER B 1 408 ? 31.859 27.125 22.734 1 95.31 408 SER B C 1
ATOM 9265 O O . SER B 1 408 ? 30.891 27.203 21.969 1 95.31 408 SER B O 1
ATOM 9267 N N . PRO B 1 409 ? 33.094 26.766 22.312 1 97 409 PRO B N 1
ATOM 9268 C CA . PRO B 1 409 ? 33.25 26.406 20.906 1 97 409 PRO B CA 1
ATOM 9269 C C . PRO B 1 409 ? 32.438 25.172 20.5 1 97 409 PRO B C 1
ATOM 9271 O O . PRO B 1 409 ? 32.312 24.234 21.297 1 97 409 PRO B O 1
ATOM 9274 N N . ILE B 1 410 ? 31.922 25.156 19.328 1 97.56 410 ILE B N 1
ATOM 9275 C CA . ILE B 1 410 ? 31.141 24.062 18.781 1 97.56 410 ILE B CA 1
ATOM 9276 C C . ILE B 1 410 ? 31.938 23.359 17.688 1 97.56 410 ILE B C 1
ATOM 9278 O O . ILE B 1 410 ? 32.469 24 16.797 1 97.56 410 ILE B O 1
ATOM 9282 N N . HIS B 1 411 ? 31.969 22.125 17.766 1 97.81 411 HIS B N 1
ATOM 9283 C CA . HIS B 1 411 ? 32.625 21.328 16.734 1 97.81 411 HIS B CA 1
ATOM 9284 C C . HIS B 1 411 ? 31.625 20.781 15.734 1 97.81 411 HIS B C 1
ATOM 9286 O O . HIS B 1 411 ? 30.672 20.094 16.109 1 97.81 411 HIS B O 1
ATOM 9292 N N . LEU B 1 412 ? 31.844 21.094 14.484 1 97.88 412 LEU B N 1
ATOM 9293 C CA . LEU B 1 412 ? 30.984 20.641 13.406 1 97.88 412 LEU B CA 1
ATOM 9294 C C . LEU B 1 412 ? 31.75 19.766 12.414 1 97.88 412 LEU B C 1
ATOM 9296 O O . LEU B 1 412 ? 32.562 20.266 11.633 1 97.88 412 LEU B O 1
ATOM 9300 N N . PRO B 1 413 ? 31.547 18.469 12.484 1 97.5 413 PRO B N 1
ATOM 9301 C CA . PRO B 1 413 ? 32.188 17.609 11.477 1 97.5 413 PRO B CA 1
ATOM 9302 C C . PRO B 1 413 ? 31.75 17.969 10.055 1 97.5 413 PRO B C 1
ATOM 9304 O O . PRO B 1 413 ? 30.562 18.203 9.797 1 97.5 413 PRO B O 1
ATOM 9307 N N . TYR B 1 414 ? 32.75 17.953 9.141 1 96.25 414 TYR B N 1
ATOM 9308 C CA . TYR B 1 414 ? 32.5 18.344 7.762 1 96.25 414 TYR B CA 1
ATOM 9309 C C . TYR B 1 414 ? 31.469 17.406 7.105 1 96.25 414 TYR B C 1
ATOM 9311 O O . TYR B 1 414 ? 30.562 17.875 6.402 1 96.25 414 TYR B O 1
ATOM 9319 N N . ALA B 1 415 ? 31.531 16.219 7.414 1 93.88 415 ALA B N 1
ATOM 9320 C CA . ALA B 1 415 ? 30.672 15.203 6.816 1 93.88 415 ALA B CA 1
ATOM 9321 C C . ALA B 1 415 ? 29.219 15.391 7.25 1 93.88 415 ALA B C 1
ATOM 9323 O O . ALA B 1 415 ? 28.297 15.023 6.523 1 93.88 415 ALA B O 1
ATOM 9324 N N . LYS B 1 416 ? 29.016 15.914 8.352 1 95.12 416 LYS B N 1
ATOM 9325 C CA . LYS B 1 416 ? 27.688 16.094 8.914 1 95.12 416 LYS B CA 1
ATOM 9326 C C . LYS B 1 416 ? 26.844 17.062 8.086 1 95.12 416 LYS B C 1
ATOM 9328 O O . LYS B 1 416 ? 25.625 16.953 8.039 1 95.12 416 LYS B O 1
ATOM 9333 N N . ILE B 1 417 ? 27.422 18.031 7.484 1 95.69 417 ILE B N 1
ATOM 9334 C CA . ILE B 1 417 ? 26.734 19.031 6.691 1 95.69 417 ILE B CA 1
ATOM 9335 C C . ILE B 1 417 ? 26 18.375 5.523 1 95.69 417 ILE B C 1
ATOM 9337 O O . ILE B 1 417 ? 24.797 18.562 5.34 1 95.69 417 ILE B O 1
ATOM 9341 N N . GLU B 1 418 ? 26.734 17.594 4.867 1 93.12 418 GLU B N 1
ATOM 9342 C CA . GLU B 1 418 ? 26.109 16.906 3.734 1 93.12 418 GLU B CA 1
ATOM 9343 C C . GLU B 1 418 ? 25.078 15.883 4.207 1 93.12 418 GLU B C 1
ATOM 9345 O O . GLU B 1 418 ? 24.047 15.703 3.564 1 93.12 418 GLU B O 1
ATOM 9350 N N . GLN B 1 419 ? 25.406 15.258 5.242 1 91.12 419 GLN B N 1
ATOM 9351 C CA . GLN B 1 419 ? 24.484 14.266 5.797 1 91.12 419 GLN B CA 1
ATOM 9352 C C . GLN B 1 419 ? 23.141 14.883 6.133 1 91.12 419 GLN B C 1
ATOM 9354 O O . GLN B 1 419 ? 22.094 14.281 5.859 1 91.12 419 GLN B O 1
ATOM 9359 N N . LEU B 1 420 ? 23.141 16.062 6.684 1 92.06 420 LEU B N 1
ATOM 9360 C CA . LEU B 1 420 ? 21.906 16.688 7.145 1 92.06 420 LEU B CA 1
ATOM 9361 C C . LEU B 1 420 ? 21.234 17.484 6.023 1 92.06 420 LEU B C 1
ATOM 9363 O O . LEU B 1 420 ? 20.016 17.484 5.891 1 92.06 420 LEU B O 1
ATOM 9367 N N . LEU B 1 421 ? 21.984 18.172 5.145 1 91.94 421 LEU B N 1
ATOM 9368 C CA . LEU B 1 421 ? 21.438 19.078 4.148 1 91.94 421 LEU B CA 1
ATOM 9369 C C . LEU B 1 421 ? 21.219 18.359 2.82 1 91.94 421 LEU B C 1
ATOM 9371 O O . LEU B 1 421 ? 20.438 18.812 1.979 1 91.94 421 LEU B O 1
ATOM 9375 N N . GLY B 1 422 ? 22 17.25 2.58 1 87.31 422 GLY B N 1
ATOM 9376 C CA . GLY B 1 422 ? 21.906 16.531 1.318 1 87.31 422 GLY B CA 1
ATOM 9377 C C . GLY B 1 422 ? 22.672 17.188 0.194 1 87.31 422 GLY B C 1
ATOM 9378 O O . GLY B 1 422 ? 22.5 16.844 -0.975 1 87.31 422 GLY B O 1
ATOM 9379 N N . VAL B 1 423 ? 23.391 18.234 0.435 1 88.75 423 VAL B N 1
ATOM 9380 C CA . VAL B 1 423 ? 24.188 18.938 -0.569 1 88.75 423 VAL B CA 1
ATOM 9381 C C . VAL B 1 423 ? 25.625 19.078 -0.075 1 88.75 423 VAL B C 1
ATOM 9383 O O . VAL B 1 423 ? 25.859 19.344 1.107 1 88.75 423 VAL B O 1
ATOM 9386 N N . ALA B 1 424 ? 26.531 18.734 -0.981 1 90.62 424 ALA B N 1
ATOM 9387 C CA . ALA B 1 424 ? 27.938 18.922 -0.669 1 90.62 424 ALA B CA 1
ATOM 9388 C C . ALA B 1 424 ? 28.359 20.375 -0.858 1 90.62 424 ALA B C 1
ATOM 9390 O O . ALA B 1 424 ? 28.141 20.953 -1.925 1 90.62 424 ALA B O 1
ATOM 9391 N N . LEU B 1 425 ? 28.844 21.062 0.225 1 94.19 425 LEU B N 1
ATOM 9392 C CA . LEU B 1 425 ? 29.344 22.438 0.176 1 94.19 425 LEU B CA 1
ATOM 9393 C C . LEU B 1 425 ? 30.844 22.469 0.409 1 94.19 425 LEU B C 1
ATOM 9395 O O . LEU B 1 425 ? 31.359 21.766 1.278 1 94.19 425 LEU B O 1
ATOM 9399 N N . PRO B 1 426 ? 31.562 23.219 -0.472 1 95.19 426 PRO B N 1
ATOM 9400 C CA . PRO B 1 426 ? 33 23.344 -0.216 1 95.19 426 PRO B CA 1
ATOM 9401 C C . PRO B 1 426 ? 33.312 23.906 1.169 1 95.19 426 PRO B C 1
ATOM 9403 O O . PRO B 1 426 ? 32.562 24.766 1.666 1 95.19 426 PRO B O 1
ATOM 9406 N N . SER B 1 427 ? 34.344 23.375 1.792 1 96 427 SER B N 1
ATOM 9407 C CA . SER B 1 427 ? 34.75 23.797 3.137 1 96 427 SER B CA 1
ATOM 9408 C C . SER B 1 427 ? 34.969 25.312 3.199 1 96 427 SER B C 1
ATOM 9410 O O . SER B 1 427 ? 34.625 25.953 4.199 1 96 427 SER B O 1
ATOM 9412 N N . ASP B 1 428 ? 35.469 25.922 2.143 1 96.19 428 ASP B N 1
ATOM 9413 C CA . ASP B 1 428 ? 35.75 27.359 2.115 1 96.19 428 ASP B CA 1
ATOM 9414 C C . ASP B 1 428 ? 34.438 28.172 2.166 1 96.19 428 ASP B C 1
ATOM 9416 O O . ASP B 1 428 ? 34.375 29.234 2.789 1 96.19 428 ASP B O 1
ATOM 9420 N N . GLU B 1 429 ? 33.531 27.688 1.553 1 95.75 429 GLU B N 1
ATOM 9421 C CA . GLU B 1 429 ? 32.219 28.359 1.579 1 95.75 429 GLU B CA 1
ATOM 9422 C C . GLU B 1 429 ? 31.609 28.312 2.973 1 95.75 429 GLU B C 1
ATOM 9424 O O . GLU B 1 429 ? 31.047 29.297 3.445 1 95.75 429 GLU B O 1
ATOM 9429 N N . VAL B 1 430 ? 31.703 27.172 3.592 1 97.25 430 VAL B N 1
ATOM 9430 C CA . VAL B 1 430 ? 31.172 27 4.941 1 97.25 430 VAL B CA 1
ATOM 9431 C C . VAL B 1 430 ? 31.875 27.969 5.898 1 97.25 430 VAL B C 1
ATOM 9433 O O . VAL B 1 430 ? 31.203 28.656 6.676 1 97.25 430 VAL B O 1
ATOM 9436 N N . VAL B 1 431 ? 33.188 28.016 5.766 1 97.62 431 VAL B N 1
ATOM 9437 C CA . VAL B 1 431 ? 33.969 28.906 6.617 1 97.62 431 VAL B CA 1
ATOM 9438 C C . VAL B 1 431 ? 33.562 30.359 6.352 1 97.62 431 VAL B C 1
ATOM 9440 O O . VAL B 1 431 ? 33.406 31.156 7.285 1 97.62 431 VAL B O 1
ATOM 9443 N N . ASP B 1 432 ? 33.406 30.688 5.121 1 96.94 432 ASP B N 1
ATOM 9444 C CA . ASP B 1 432 ? 33.031 32.062 4.746 1 96.94 432 ASP B CA 1
ATOM 9445 C C . ASP B 1 432 ? 31.688 32.438 5.332 1 96.94 432 ASP B C 1
ATOM 9447 O O . ASP B 1 432 ? 31.531 33.5 5.93 1 96.94 432 ASP B O 1
ATOM 9451 N N . ILE B 1 433 ? 30.719 31.594 5.172 1 96.44 433 ILE B N 1
ATOM 9452 C CA . ILE B 1 433 ? 29.359 31.844 5.648 1 96.44 433 ILE B CA 1
ATOM 9453 C C . ILE B 1 433 ? 29.375 32.062 7.156 1 96.44 433 ILE B C 1
ATOM 9455 O O . ILE B 1 433 ? 28.844 33.062 7.648 1 96.44 433 ILE B O 1
ATOM 9459 N N . LEU B 1 434 ? 29.953 31.156 7.871 1 98 434 LEU B N 1
ATOM 9460 C CA . LEU B 1 434 ? 29.938 31.203 9.328 1 98 434 LEU B CA 1
ATOM 9461 C C . LEU B 1 434 ? 30.719 32.406 9.844 1 98 434 LEU B C 1
ATOM 9463 O O . LEU B 1 434 ? 30.297 33.062 10.797 1 98 434 LEU B O 1
ATOM 9467 N N . ASN B 1 435 ? 31.797 32.688 9.227 1 97.75 435 ASN B N 1
ATOM 9468 C CA . ASN B 1 435 ? 32.562 33.875 9.641 1 97.75 435 ASN B CA 1
ATOM 9469 C C . ASN B 1 435 ? 31.781 35.156 9.383 1 97.75 435 ASN B C 1
ATOM 9471 O O . ASN B 1 435 ? 31.859 36.094 10.18 1 97.75 435 ASN B O 1
ATOM 9475 N N . ARG B 1 436 ? 31.125 35.25 8.312 1 96 436 ARG B N 1
ATOM 9476 C CA . ARG B 1 436 ? 30.328 36.438 8.016 1 96 436 ARG B CA 1
ATOM 9477 C C . ARG B 1 436 ? 29.188 36.594 9.023 1 96 436 ARG B C 1
ATOM 9479 O O . ARG B 1 436 ? 28.719 37.719 9.273 1 96 436 ARG B O 1
ATOM 9486 N N . LEU B 1 437 ? 28.781 35.531 9.578 1 96.81 437 LEU B N 1
ATOM 9487 C CA . LEU B 1 437 ? 27.766 35.562 10.625 1 96.81 437 LEU B CA 1
ATOM 9488 C C . LEU B 1 437 ? 28.391 35.875 11.977 1 96.81 437 LEU B C 1
ATOM 9490 O O . LEU B 1 437 ? 27.719 35.781 13.008 1 96.81 437 LEU B O 1
ATOM 9494 N N . GLU B 1 438 ? 29.594 36.219 11.961 1 96.31 438 GLU B N 1
ATOM 9495 C CA . GLU B 1 438 ? 30.391 36.594 13.133 1 96.31 438 GLU B CA 1
ATOM 9496 C C . GLU B 1 438 ? 30.578 35.375 14.062 1 96.31 438 GLU B C 1
ATOM 9498 O O . GLU B 1 438 ? 30.672 35.531 15.281 1 96.31 438 GLU B O 1
ATOM 9503 N N . ILE B 1 439 ? 30.469 34.188 13.5 1 97.88 439 ILE B N 1
ATOM 9504 C CA . ILE B 1 439 ? 30.891 32.938 14.156 1 97.88 439 ILE B CA 1
ATOM 9505 C C . ILE B 1 439 ? 32.312 32.594 13.75 1 97.88 439 ILE B C 1
ATOM 9507 O O . ILE B 1 439 ? 32.562 32.094 12.656 1 97.88 439 ILE B O 1
ATOM 9511 N N . VAL B 1 440 ? 33.219 32.844 14.648 1 97.81 440 VAL B N 1
ATOM 9512 C CA . VAL B 1 440 ? 34.594 32.625 14.312 1 97.81 440 VAL B CA 1
ATOM 9513 C C . VAL B 1 440 ? 34.844 31.141 14.055 1 97.81 440 VAL B C 1
ATOM 9515 O O . VAL B 1 440 ? 34.656 30.312 14.945 1 97.81 440 VAL B O 1
ATOM 9518 N N . THR B 1 441 ? 35.156 30.812 12.812 1 98.12 441 THR B N 1
ATOM 9519 C CA . THR B 1 441 ? 35.219 29.422 12.406 1 98.12 441 THR B CA 1
ATOM 9520 C C . THR B 1 441 ? 36.562 29.094 11.766 1 98.12 441 THR B C 1
ATOM 9522 O O . THR B 1 441 ? 37.094 29.875 10.953 1 98.12 441 THR B O 1
ATOM 9525 N N . GLN B 1 442 ? 37.125 28.047 12.219 1 97.31 442 GLN B N 1
ATOM 9526 C CA . GLN B 1 442 ? 38.312 27.484 11.625 1 97.31 442 GLN B CA 1
ATOM 9527 C C . GLN B 1 442 ? 38.094 26.047 11.195 1 97.31 442 GLN B C 1
ATOM 9529 O O . GLN B 1 442 ? 37.375 25.297 11.844 1 97.31 442 GLN B O 1
ATOM 9534 N N . PHE B 1 443 ? 38.656 25.719 10.039 1 97 443 PHE B N 1
ATOM 9535 C CA . PHE B 1 443 ? 38.562 24.359 9.523 1 97 443 PHE B CA 1
ATOM 9536 C C . PHE B 1 443 ? 39.875 23.594 9.727 1 97 443 PHE B C 1
ATOM 9538 O O . PHE B 1 443 ? 40.938 24.047 9.312 1 97 443 PHE B O 1
ATOM 9545 N N . ASP B 1 444 ? 39.781 22.484 10.445 1 93.75 444 ASP B N 1
ATOM 9546 C CA . ASP B 1 444 ? 41 21.734 10.742 1 93.75 444 ASP B CA 1
ATOM 9547 C C . ASP B 1 444 ? 41.188 20.562 9.773 1 93.75 444 ASP B C 1
ATOM 9549 O O . ASP B 1 444 ? 42.062 19.734 9.961 1 93.75 444 ASP B O 1
ATOM 9553 N N . GLY B 1 445 ? 40.438 20.391 8.773 1 91.69 445 GLY B N 1
ATOM 9554 C CA . GLY B 1 445 ? 40.562 19.328 7.785 1 91.69 445 GLY B CA 1
ATOM 9555 C C . GLY B 1 445 ? 39.375 18.359 7.844 1 91.69 445 GLY B C 1
ATOM 9556 O O . GLY B 1 445 ? 38.969 17.828 6.816 1 91.69 445 GLY B O 1
ATOM 9557 N N . ASP B 1 446 ? 38.938 18.141 9.07 1 92.81 446 ASP B N 1
ATOM 9558 C CA . ASP B 1 446 ? 37.875 17.156 9.227 1 92.81 446 ASP B CA 1
ATOM 9559 C C . ASP B 1 446 ? 36.656 17.781 9.914 1 92.81 446 ASP B C 1
ATOM 9561 O O . ASP B 1 446 ? 35.562 17.25 9.828 1 92.81 446 ASP B O 1
ATOM 9565 N N . LYS B 1 447 ? 36.875 18.656 10.664 1 96.62 447 LYS B N 1
ATOM 9566 C CA . LYS B 1 447 ? 35.781 19.297 11.398 1 96.62 447 LYS B CA 1
ATOM 9567 C C . LYS B 1 447 ? 35.969 20.812 11.469 1 96.62 447 LYS B C 1
ATOM 9569 O O . LYS B 1 447 ? 37.094 21.312 11.32 1 96.62 447 LYS B O 1
ATOM 9574 N N . PHE B 1 448 ? 35 21.578 11.555 1 97.81 448 PHE B N 1
ATOM 9575 C CA . PHE B 1 448 ? 35 23.016 11.805 1 97.81 448 PHE B CA 1
ATOM 9576 C C . PHE B 1 448 ? 34.938 23.312 13.305 1 97.81 448 PHE B C 1
ATOM 9578 O O . PHE B 1 448 ? 34.156 22.672 14.023 1 97.81 448 PHE B O 1
ATOM 9585 N N . ILE B 1 449 ? 35.781 24.109 13.766 1 98.06 449 ILE B N 1
ATOM 9586 C CA . ILE B 1 449 ? 35.75 24.625 15.133 1 98.06 449 ILE B CA 1
ATOM 9587 C C . ILE B 1 449 ? 35.125 26.031 15.125 1 98.06 449 ILE B C 1
ATOM 9589 O O . ILE B 1 449 ? 35.75 26.969 14.617 1 98.06 449 ILE B O 1
ATOM 9593 N N . CYS B 1 450 ? 33.969 26.172 15.672 1 98.19 450 CYS B N 1
ATOM 9594 C CA . CYS B 1 450 ? 33.188 27.406 15.547 1 98.19 450 CYS B CA 1
ATOM 9595 C C . CYS B 1 450 ? 32.938 28.031 16.906 1 98.19 450 CYS B C 1
ATOM 9597 O O . CYS B 1 450 ? 32.469 27.375 17.828 1 98.19 450 CYS B O 1
ATOM 9599 N N . GLN B 1 451 ? 33.281 29.25 17.031 1 97.81 451 GLN B N 1
ATOM 9600 C CA . GLN B 1 451 ? 33.031 30.031 18.25 1 97.81 451 GLN B CA 1
ATOM 9601 C C . GLN B 1 451 ? 31.828 30.953 18.062 1 97.81 451 GLN B C 1
ATOM 9603 O O . GLN B 1 451 ? 31.938 32 17.406 1 97.81 451 GLN B O 1
ATOM 9608 N N . PRO B 1 452 ? 30.703 30.531 18.641 1 97.12 452 PRO B N 1
ATOM 9609 C CA . PRO B 1 452 ? 29.531 31.406 18.484 1 97.12 452 PRO B CA 1
ATOM 9610 C C . PRO B 1 452 ? 29.734 32.781 19.141 1 97.12 452 PRO B C 1
ATOM 9612 O O . PRO B 1 452 ? 30.422 32.906 20.156 1 97.12 452 PRO B O 1
ATOM 9615 N N . PRO B 1 453 ? 29.188 33.875 18.531 1 96.94 453 PRO B N 1
ATOM 9616 C CA . PRO B 1 453 ? 29.281 35.219 19.141 1 96.94 453 PRO B CA 1
ATOM 9617 C C . PRO B 1 453 ? 28.375 35.375 20.359 1 96.94 453 PRO B C 1
ATOM 9619 O O . PRO B 1 453 ? 27.531 34.5 20.625 1 96.94 453 PRO B O 1
ATOM 9622 N N . SER B 1 454 ? 28.516 36.438 21.141 1 96.31 454 SER B N 1
ATOM 9623 C CA . SER B 1 454 ? 27.781 36.656 22.375 1 96.31 454 SER B CA 1
ATOM 9624 C C . SER B 1 454 ? 26.312 37 22.078 1 96.31 454 SER B C 1
ATOM 9626 O O . SER B 1 454 ? 25.438 36.781 22.922 1 96.31 454 SER B O 1
ATOM 9628 N N . HIS B 1 455 ? 26.016 37.469 20.875 1 96 455 HIS B N 1
ATOM 9629 C CA . HIS B 1 455 ? 24.656 37.906 20.578 1 96 455 HIS B CA 1
ATOM 9630 C C . HIS B 1 455 ? 23.781 36.75 20.078 1 96 455 HIS B C 1
ATOM 9632 O O . HIS B 1 455 ? 22.562 36.906 19.969 1 96 455 HIS B O 1
ATOM 9638 N N . ARG B 1 456 ? 24.344 35.656 19.734 1 95.69 456 ARG B N 1
ATOM 9639 C CA . ARG B 1 456 ? 23.547 34.531 19.266 1 95.69 456 ARG B CA 1
ATOM 9640 C C . ARG B 1 456 ? 23.359 33.5 20.375 1 95.69 456 ARG B C 1
ATOM 9642 O O . ARG B 1 456 ? 24.188 32.625 20.547 1 95.69 456 ARG B O 1
ATOM 9649 N N . PHE B 1 457 ? 22.203 33.594 20.938 1 90.62 457 PHE B N 1
ATOM 9650 C CA . PHE B 1 457 ? 21.891 32.719 22.078 1 90.62 457 PHE B CA 1
ATOM 9651 C C . PHE B 1 457 ? 21.375 31.375 21.609 1 90.62 457 PHE B C 1
ATOM 9653 O O . PHE B 1 457 ? 21.328 30.406 22.375 1 90.62 457 PHE B O 1
ATOM 9660 N N . ASP B 1 458 ? 21.047 31.234 20.375 1 92.69 458 ASP B N 1
ATOM 9661 C CA . ASP B 1 458 ? 20.391 30.047 19.828 1 92.69 458 ASP B CA 1
ATOM 9662 C C . ASP B 1 458 ? 21.406 29.062 19.266 1 92.69 458 ASP B C 1
ATOM 9664 O O . ASP B 1 458 ? 21.062 27.953 18.875 1 92.69 458 ASP B O 1
ATOM 9668 N N . ILE B 1 459 ? 22.609 29.438 19.203 1 96 459 ILE B N 1
ATOM 9669 C CA . ILE B 1 459 ? 23.641 28.578 18.625 1 96 459 ILE B CA 1
ATOM 9670 C C . ILE B 1 459 ? 24.391 27.844 19.734 1 96 459 ILE B C 1
ATOM 9672 O O . ILE B 1 459 ? 25.203 28.438 20.438 1 96 459 ILE B O 1
ATOM 9676 N N . ASN B 1 460 ? 24.078 26.547 19.891 1 95.25 460 ASN B N 1
ATOM 9677 C CA . ASN B 1 460 ? 24.656 25.812 21 1 95.25 460 ASN B CA 1
ATOM 9678 C C . ASN B 1 460 ? 25.203 24.453 20.562 1 95.25 460 ASN B C 1
ATOM 9680 O O . ASN B 1 460 ? 26.016 23.844 21.25 1 95.25 460 ASN B O 1
ATOM 9684 N N . ILE B 1 461 ? 24.766 23.953 19.406 1 96.44 461 ILE B N 1
ATOM 9685 C CA . ILE B 1 461 ? 25.156 22.609 18.953 1 96.44 461 ILE B CA 1
ATOM 9686 C C . ILE B 1 461 ? 25.484 22.641 17.469 1 96.44 461 ILE B C 1
ATOM 9688 O O . ILE B 1 461 ? 25.266 23.656 16.797 1 96.44 461 ILE B O 1
ATOM 9692 N N . ALA B 1 462 ? 26.047 21.547 16.984 1 96.94 462 ALA B N 1
ATOM 9693 C CA . ALA B 1 462 ? 26.484 21.469 15.594 1 96.94 462 ALA B CA 1
ATOM 9694 C C . ALA B 1 462 ? 25.312 21.656 14.641 1 96.94 462 ALA B C 1
ATOM 9696 O O . ALA B 1 462 ? 25.469 22.281 13.586 1 96.94 462 ALA B O 1
ATOM 9697 N N . GLU B 1 463 ? 24.141 21.125 15.055 1 96.56 463 GLU B N 1
ATOM 9698 C CA . GLU B 1 463 ? 22.953 21.219 14.195 1 96.56 463 GLU B CA 1
ATOM 9699 C C . GLU B 1 463 ? 22.531 22.672 14 1 96.56 463 GLU B C 1
ATOM 9701 O O . GLU B 1 463 ? 22 23.031 12.945 1 96.56 463 GLU B O 1
ATOM 9706 N N . ASP B 1 464 ? 22.75 23.516 14.953 1 96.81 464 ASP B N 1
ATOM 9707 C CA . ASP B 1 464 ? 22.438 24.922 14.828 1 96.81 464 ASP B CA 1
ATOM 9708 C C . ASP B 1 464 ? 23.312 25.594 13.758 1 96.81 464 ASP B C 1
ATOM 9710 O O . ASP B 1 464 ? 22.844 26.453 13.023 1 96.81 464 ASP B O 1
ATOM 9714 N N . LEU B 1 465 ? 24.516 25.172 13.688 1 97.81 465 LEU B N 1
ATOM 9715 C CA . LEU B 1 465 ? 25.422 25.703 12.688 1 97.81 465 LEU B CA 1
ATOM 9716 C C . LEU B 1 465 ? 25.016 25.281 11.281 1 97.81 465 LEU B C 1
ATOM 9718 O O . LEU B 1 465 ? 25.047 26.078 10.352 1 97.81 465 LEU B O 1
ATOM 9722 N N . VAL B 1 466 ? 24.688 24.031 11.195 1 97.06 466 VAL B N 1
ATOM 9723 C CA . VAL B 1 466 ? 24.25 23.516 9.898 1 97.06 466 VAL B CA 1
ATOM 9724 C C . VAL B 1 466 ? 23.031 24.297 9.414 1 97.06 466 VAL B C 1
ATOM 9726 O O . VAL B 1 466 ? 22.906 24.594 8.227 1 97.06 466 VAL B O 1
ATOM 9729 N N . GLU B 1 467 ? 22.156 24.609 10.375 1 96 467 GLU B N 1
ATOM 9730 C CA . GLU B 1 467 ? 20.984 25.422 10.039 1 96 467 GLU B CA 1
ATOM 9731 C C . GLU B 1 467 ? 21.406 26.781 9.461 1 96 467 GLU B C 1
ATOM 9733 O O . GLU B 1 467 ? 20.859 27.219 8.453 1 96 467 GLU B O 1
ATOM 9738 N N . GLU B 1 468 ? 22.328 27.438 10.086 1 96.75 468 GLU B N 1
ATOM 9739 C CA . GLU B 1 468 ? 22.812 28.719 9.617 1 96.75 468 GLU B CA 1
ATOM 9740 C C . GLU B 1 468 ? 23.438 28.609 8.227 1 96.75 468 GLU B C 1
ATOM 9742 O O . GLU B 1 468 ? 23.234 29.469 7.375 1 96.75 468 GLU B O 1
ATOM 9747 N N . ILE B 1 469 ? 24.172 27.531 8.055 1 96.88 469 ILE B N 1
ATOM 9748 C CA . ILE B 1 469 ? 24.781 27.297 6.746 1 96.88 469 ILE B CA 1
ATOM 9749 C C . ILE B 1 469 ? 23.688 27.156 5.684 1 96.88 469 ILE B C 1
ATOM 9751 O O . ILE B 1 469 ? 23.781 27.766 4.621 1 96.88 469 ILE B O 1
ATOM 9755 N N . ALA B 1 470 ? 22.719 26.359 5.988 1 95 470 ALA B N 1
ATOM 9756 C CA . ALA B 1 470 ? 21.609 26.156 5.059 1 95 470 ALA B CA 1
ATOM 9757 C C . ALA B 1 470 ? 20.875 27.469 4.766 1 95 470 ALA B C 1
ATOM 9759 O O . ALA B 1 470 ? 20.562 27.766 3.611 1 95 470 ALA B O 1
ATOM 9760 N N . ARG B 1 471 ? 20.625 28.234 5.809 1 94.25 471 ARG B N 1
ATOM 9761 C CA . ARG B 1 471 ? 19.891 29.484 5.703 1 94.25 471 ARG B CA 1
ATOM 9762 C C . ARG B 1 471 ? 20.609 30.469 4.785 1 94.25 471 ARG B C 1
ATOM 9764 O O . ARG B 1 471 ? 19.984 31.078 3.908 1 94.25 471 ARG B O 1
ATOM 9771 N N . ILE B 1 472 ? 21.844 30.625 4.91 1 95.06 472 ILE B N 1
ATOM 9772 C CA . ILE B 1 472 ? 22.609 31.625 4.168 1 95.06 472 ILE B CA 1
ATOM 9773 C C . ILE B 1 472 ? 22.906 31.094 2.764 1 95.06 472 ILE B C 1
ATOM 9775 O O . ILE B 1 472 ? 22.891 31.859 1.797 1 95.06 472 ILE B O 1
ATOM 9779 N N . HIS B 1 473 ? 23.266 29.766 2.732 1 93.44 473 HIS B N 1
ATOM 9780 C CA . HIS B 1 473 ? 23.406 29.172 1.41 1 93.44 473 HIS B CA 1
ATOM 9781 C C . HIS B 1 473 ? 22.125 29.297 0.595 1 93.44 473 HIS B C 1
ATOM 9783 O O . HIS B 1 473 ? 22.172 29.531 -0.616 1 93.44 473 HIS B O 1
ATOM 9789 N N . GLY B 1 474 ? 21.016 29.281 1.257 1 90.44 474 GLY B N 1
ATOM 9790 C CA . GLY B 1 474 ? 19.719 29.391 0.612 1 90.44 474 GLY B CA 1
ATOM 9791 C C . GLY B 1 474 ? 19.016 28.047 0.441 1 90.44 474 GLY B C 1
ATOM 9792 O O . GLY B 1 474 ? 19.531 27.156 -0.241 1 90.44 474 GLY B O 1
ATOM 9793 N N . TYR B 1 475 ? 17.906 27.984 1.001 1 88.25 475 TYR B N 1
ATOM 9794 C CA . TYR B 1 475 ? 17.125 26.75 0.921 1 88.25 475 TYR B CA 1
ATOM 9795 C C . TYR B 1 475 ? 16.734 26.453 -0.52 1 88.25 475 TYR B C 1
ATOM 9797 O O . TYR B 1 475 ? 16.562 25.281 -0.891 1 88.25 475 TYR B O 1
ATOM 9805 N N . ASP B 1 476 ? 16.594 27.453 -1.339 1 86.69 476 ASP B N 1
ATOM 9806 C CA . ASP B 1 476 ? 16.203 27.297 -2.734 1 86.69 476 ASP B CA 1
ATOM 9807 C C . ASP B 1 476 ? 17.312 26.625 -3.547 1 86.69 476 ASP B C 1
ATOM 9809 O O . ASP B 1 476 ? 17.062 26.109 -4.637 1 86.69 476 ASP B O 1
ATOM 9813 N N . HIS B 1 477 ? 18.5 26.641 -2.98 1 87.88 477 HIS B N 1
ATOM 9814 C CA . HIS B 1 477 ? 19.625 26.047 -3.691 1 87.88 477 HIS B CA 1
ATOM 9815 C C . HIS B 1 477 ? 19.797 24.578 -3.33 1 87.88 477 HIS B C 1
ATOM 9817 O O . HIS B 1 477 ? 20.672 23.906 -3.873 1 87.88 477 HIS B O 1
ATOM 9823 N N . ILE B 1 478 ? 19 24.172 -2.391 1 88.81 478 ILE B N 1
ATOM 9824 C CA . ILE B 1 478 ? 19.031 22.766 -2.02 1 88.81 478 ILE B CA 1
ATOM 9825 C C . ILE B 1 478 ? 17.984 21.984 -2.834 1 88.81 478 ILE B C 1
ATOM 9827 O O . ILE B 1 478 ? 16.781 22.141 -2.619 1 88.81 478 ILE B O 1
ATOM 9831 N N . LYS B 1 479 ? 18.422 21.188 -3.781 1 85.19 479 LYS B N 1
ATOM 9832 C CA . LYS B 1 479 ? 17.547 20.469 -4.688 1 85.19 479 LYS B CA 1
ATOM 9833 C C . LYS B 1 479 ? 16.812 19.344 -3.957 1 85.19 479 LYS B C 1
ATOM 9835 O O . LYS B 1 479 ? 17.391 18.641 -3.135 1 85.19 479 LYS B O 1
ATOM 9840 N N . PRO B 1 480 ? 15.516 19.312 -4.176 1 79.81 480 PRO B N 1
ATOM 9841 C CA . PRO B 1 480 ? 14.766 18.203 -3.566 1 79.81 480 PRO B CA 1
ATOM 9842 C C . PRO B 1 480 ? 15.234 16.828 -4.059 1 79.81 480 PRO B C 1
ATOM 9844 O O . PRO B 1 480 ? 15.594 16.688 -5.23 1 79.81 480 PRO B O 1
ATOM 9847 N N . ARG B 1 481 ? 15.57 15.867 -3.252 1 74.06 481 ARG B N 1
ATOM 9848 C CA . ARG B 1 481 ? 15.906 14.477 -3.562 1 74.06 481 ARG B CA 1
ATOM 9849 C C . ARG B 1 481 ? 14.922 13.516 -2.908 1 74.06 481 ARG B C 1
ATOM 9851 O O . ARG B 1 481 ? 14.531 13.703 -1.755 1 74.06 481 ARG B O 1
ATOM 9858 N N . LEU B 1 482 ? 14.445 12.68 -3.697 1 68.88 482 LEU B N 1
ATOM 9859 C CA . LEU B 1 482 ? 13.586 11.664 -3.111 1 68.88 482 LEU B CA 1
ATOM 9860 C C . LEU B 1 482 ? 14.383 10.719 -2.217 1 68.88 482 LEU B C 1
ATOM 9862 O O . LEU B 1 482 ? 15.516 10.359 -2.545 1 68.88 482 LEU B O 1
ATOM 9866 N N . PRO B 1 483 ? 13.844 10.438 -1.07 1 67.5 483 PRO B N 1
ATOM 9867 C CA . PRO B 1 483 ? 14.539 9.484 -0.203 1 67.5 483 PRO B CA 1
ATOM 9868 C C . PRO B 1 483 ? 14.648 8.094 -0.818 1 67.5 483 PRO B C 1
ATOM 9870 O O . PRO B 1 483 ? 13.789 7.695 -1.609 1 67.5 483 PRO B O 1
ATOM 9873 N N . GLU B 1 484 ? 15.883 7.418 -0.743 1 65.19 484 GLU B N 1
ATOM 9874 C CA . GLU B 1 484 ? 16.094 6.027 -1.14 1 65.19 484 GLU B CA 1
ATOM 9875 C C . GLU B 1 484 ? 15.812 5.074 0.02 1 65.19 484 GLU B C 1
ATOM 9877 O O . GLU B 1 484 ? 16.391 5.219 1.101 1 65.19 484 GLU B O 1
ATOM 9882 N N . PHE B 1 485 ? 14.719 4.477 -0.114 1 62.28 485 PHE B N 1
ATOM 9883 C CA . PHE B 1 485 ? 14.383 3.557 0.966 1 62.28 485 PHE B CA 1
ATOM 9884 C C . PHE B 1 485 ? 14.789 2.133 0.607 1 62.28 485 PHE B C 1
ATOM 9886 O O . PHE B 1 485 ? 14.695 1.729 -0.554 1 62.28 485 PHE B O 1
ATOM 9893 N N . ALA B 1 486 ? 15.602 1.459 1.578 1 63 486 ALA B N 1
ATOM 9894 C CA . ALA B 1 486 ? 15.789 0.016 1.449 1 63 486 ALA B CA 1
ATOM 9895 C C . ALA B 1 486 ? 14.461 -0.723 1.6 1 63 486 ALA B C 1
ATOM 9897 O O . ALA B 1 486 ? 13.602 -0.306 2.371 1 63 486 ALA B O 1
ATOM 9898 N N . VAL B 1 487 ? 14.211 -1.642 0.664 1 60.62 487 VAL B N 1
ATOM 9899 C CA . VAL B 1 487 ? 12.977 -2.414 0.754 1 60.62 487 VAL B CA 1
ATOM 9900 C C . VAL B 1 487 ? 12.961 -3.205 2.061 1 60.62 487 VAL B C 1
ATOM 9902 O O . VAL B 1 487 ? 13.938 -3.871 2.406 1 60.62 487 VAL B O 1
ATOM 9905 N N . ASP B 1 488 ? 12.242 -2.709 3.037 1 61.66 488 ASP B N 1
ATOM 9906 C CA . ASP B 1 488 ? 11.953 -3.533 4.207 1 61.66 488 ASP B CA 1
ATOM 9907 C C . ASP B 1 488 ? 10.695 -4.367 3.998 1 61.66 488 ASP B C 1
ATOM 9909 O O . ASP B 1 488 ? 9.609 -3.822 3.805 1 61.66 488 ASP B O 1
ATOM 9913 N N . MET B 1 489 ? 10.883 -5.684 3.842 1 63.97 489 MET B N 1
ATOM 9914 C CA . MET B 1 489 ? 9.766 -6.578 3.547 1 63.97 489 MET B CA 1
ATOM 9915 C C . MET B 1 489 ? 8.93 -6.844 4.797 1 63.97 489 MET B C 1
ATOM 9917 O O . MET B 1 489 ? 7.957 -7.594 4.754 1 63.97 489 MET B O 1
ATOM 9921 N N . SER B 1 490 ? 9.508 -6.223 5.973 1 67.56 490 SER B N 1
ATOM 9922 C CA . SER B 1 490 ? 8.664 -6.398 7.152 1 67.56 490 SER B CA 1
ATOM 9923 C C . SER B 1 490 ? 7.316 -5.707 6.973 1 67.56 490 SER B C 1
ATOM 9925 O O . SER B 1 490 ? 7.25 -4.586 6.461 1 67.56 490 SER B O 1
ATOM 9927 N N . TYR B 1 491 ? 6.234 -6.516 6.961 1 68.62 491 TYR B N 1
ATOM 9928 C CA . TYR B 1 491 ? 4.895 -5.992 6.719 1 68.62 491 TYR B CA 1
ATOM 9929 C C . TYR B 1 491 ? 4.059 -6.012 7.992 1 68.62 491 TYR B C 1
ATOM 9931 O O . TYR B 1 491 ? 3.836 -7.07 8.578 1 68.62 491 TYR B O 1
ATOM 9939 N N . ASP B 1 492 ? 3.953 -4.773 8.648 1 77.81 492 ASP B N 1
ATOM 9940 C CA . ASP B 1 492 ? 2.949 -4.613 9.703 1 77.81 492 ASP B CA 1
ATOM 9941 C C . ASP B 1 492 ? 1.563 -4.387 9.102 1 77.81 492 ASP B C 1
ATOM 9943 O O . ASP B 1 492 ? 1.3 -3.338 8.508 1 77.81 492 ASP B O 1
ATOM 9947 N N . ASP B 1 493 ? 0.675 -5.383 9.344 1 85.88 493 ASP B N 1
ATOM 9948 C CA . ASP B 1 493 ? -0.619 -5.367 8.672 1 85.88 493 ASP B CA 1
ATOM 9949 C C . ASP B 1 493 ? -1.665 -4.633 9.508 1 85.88 493 ASP B C 1
ATOM 9951 O O . ASP B 1 493 ? -2.846 -4.613 9.148 1 85.88 493 ASP B O 1
ATOM 9955 N N . THR B 1 494 ? -1.23 -4.059 10.656 1 88.56 494 THR B N 1
ATOM 9956 C CA . THR B 1 494 ? -2.178 -3.438 11.578 1 88.56 494 THR B CA 1
ATOM 9957 C C . THR B 1 494 ? -2.957 -2.328 10.883 1 88.56 494 THR B C 1
ATOM 9959 O O . THR B 1 494 ? -4.184 -2.268 10.977 1 88.56 494 THR B O 1
ATOM 9962 N N . ALA B 1 495 ? -2.262 -1.509 10.227 1 88.19 495 ALA B N 1
ATOM 9963 C CA . ALA B 1 495 ? -2.912 -0.394 9.547 1 88.19 495 ALA B CA 1
ATOM 9964 C C . ALA B 1 495 ? -3.861 -0.894 8.461 1 88.19 495 ALA B C 1
ATOM 9966 O O . ALA B 1 495 ? -4.977 -0.386 8.32 1 88.19 495 ALA B O 1
ATOM 9967 N N . ASP B 1 496 ? -3.408 -1.882 7.695 1 86.31 496 ASP B N 1
ATOM 9968 C CA . ASP B 1 496 ? -4.23 -2.439 6.629 1 86.31 496 ASP B CA 1
ATOM 9969 C C . ASP B 1 496 ? -5.496 -3.088 7.188 1 86.31 496 ASP B C 1
ATOM 9971 O O . ASP B 1 496 ? -6.59 -2.885 6.66 1 86.31 496 ASP B O 1
ATOM 9975 N N . LEU B 1 497 ? -5.355 -3.797 8.234 1 90.38 497 LEU B N 1
ATOM 9976 C CA . LEU B 1 497 ? -6.492 -4.484 8.844 1 90.38 497 LEU B CA 1
ATOM 9977 C C . LEU B 1 497 ? -7.465 -3.488 9.461 1 90.38 497 LEU B C 1
ATOM 9979 O O . LEU B 1 497 ? -8.68 -3.664 9.367 1 90.38 497 LEU B O 1
ATOM 9983 N N . THR B 1 498 ? -6.965 -2.488 10.109 1 92.69 498 THR B N 1
ATOM 9984 C CA . THR B 1 498 ? -7.824 -1.432 10.633 1 92.69 498 THR B CA 1
ATOM 9985 C C . THR B 1 498 ? -8.609 -0.766 9.508 1 92.69 498 THR B C 1
ATOM 9987 O O . THR B 1 498 ? -9.812 -0.523 9.648 1 92.69 498 THR B O 1
ATOM 9990 N N . HIS B 1 499 ? -7.938 -0.513 8.508 1 90.75 499 HIS B N 1
ATOM 9991 C CA . HIS B 1 499 ? -8.578 0.084 7.344 1 90.75 499 HIS B CA 1
ATOM 9992 C C . HIS B 1 499 ? -9.688 -0.816 6.809 1 90.75 499 HIS B C 1
ATOM 9994 O O . HIS B 1 499 ? -10.758 -0.333 6.438 1 90.75 499 HIS B O 1
ATOM 10000 N N . GLU B 1 500 ? -9.414 -2.031 6.719 1 86.81 500 GLU B N 1
ATOM 10001 C CA . GLU B 1 500 ? -10.422 -2.986 6.258 1 86.81 500 GLU B CA 1
ATOM 10002 C C . GLU B 1 500 ? -11.648 -2.969 7.164 1 86.81 500 GLU B C 1
ATOM 10004 O O . GLU B 1 500 ? -12.781 -3.08 6.684 1 86.81 500 GLU B O 1
ATOM 10009 N N . LEU B 1 501 ? -11.461 -2.895 8.445 1 92.69 501 LEU B N 1
ATOM 10010 C CA . LEU B 1 501 ? -12.578 -2.787 9.383 1 92.69 501 LEU B CA 1
ATOM 10011 C C . LEU B 1 501 ? -13.406 -1.537 9.102 1 92.69 501 LEU B C 1
ATOM 10013 O O . LEU B 1 501 ? -14.633 -1.594 9.078 1 92.69 501 LEU B O 1
ATOM 10017 N N . LYS B 1 502 ? -12.703 -0.486 8.836 1 92.75 502 LYS B N 1
ATOM 10018 C CA . LYS B 1 502 ? -13.375 0.772 8.531 1 92.75 502 LYS B CA 1
ATOM 10019 C C . LYS B 1 502 ? -14.195 0.655 7.246 1 92.75 502 LYS B C 1
ATOM 10021 O O . LYS B 1 502 ? -15.344 1.105 7.191 1 92.75 502 LYS B O 1
ATOM 10026 N N . LEU B 1 503 ? -13.672 0.036 6.324 1 86.88 503 LEU B N 1
ATOM 10027 C CA . LEU B 1 503 ? -14.352 -0.123 5.047 1 86.88 503 LEU B CA 1
ATOM 10028 C C . LEU B 1 503 ? -15.586 -0.997 5.191 1 86.88 503 LEU B C 1
ATOM 10030 O O . LEU B 1 503 ? -16.594 -0.774 4.516 1 86.88 503 LEU B O 1
ATOM 10034 N N . SER B 1 504 ? -15.453 -1.973 5.984 1 89.5 504 SER B N 1
ATOM 10035 C CA . SER B 1 504 ? -16.609 -2.824 6.238 1 89.5 504 SER B CA 1
ATOM 10036 C C . SER B 1 504 ? -17.781 -2.016 6.785 1 89.5 504 SER B C 1
ATOM 10038 O O . SER B 1 504 ? -18.922 -2.186 6.34 1 89.5 504 SER B O 1
ATOM 10040 N N . LEU B 1 505 ? -17.531 -1.184 7.676 1 92.88 505 LEU B N 1
ATOM 10041 C CA . LEU B 1 505 ? -18.578 -0.354 8.25 1 92.88 505 LEU B CA 1
ATOM 10042 C C . LEU B 1 505 ? -19.078 0.676 7.242 1 92.88 505 LEU B C 1
ATOM 10044 O O . LEU B 1 505 ? -20.281 0.945 7.16 1 92.88 505 LEU B O 1
ATOM 10048 N N . ALA B 1 506 ? -18.188 1.188 6.496 1 89.25 506 ALA B N 1
ATOM 10049 C CA . ALA B 1 506 ? -18.578 2.113 5.441 1 89.25 506 ALA B CA 1
ATOM 10050 C C . ALA B 1 506 ? -19.531 1.438 4.453 1 89.25 506 ALA B C 1
ATOM 10052 O O . ALA B 1 506 ? -20.531 2.029 4.043 1 89.25 506 ALA B O 1
ATOM 10053 N N . ALA B 1 507 ? -19.188 0.294 4.172 1 82.69 507 ALA B N 1
ATOM 10054 C CA . ALA B 1 507 ? -20.016 -0.482 3.248 1 82.69 507 ALA B CA 1
ATOM 10055 C C . ALA B 1 507 ? -21.391 -0.757 3.838 1 82.69 507 ALA B C 1
ATOM 10057 O O . ALA B 1 507 ? -22.375 -0.94 3.104 1 82.69 507 ALA B O 1
ATOM 10058 N N . SER B 1 508 ? -21.469 -0.735 5.121 1 87.5 508 SER B N 1
ATOM 10059 C CA . SER B 1 508 ? -22.734 -0.956 5.812 1 87.5 508 SER B CA 1
ATOM 10060 C C . SER B 1 508 ? -23.5 0.35 5.992 1 87.5 508 SER B C 1
ATOM 10062 O O . SER B 1 508 ? -24.516 0.386 6.68 1 87.5 508 SER B O 1
ATOM 10064 N N . GLY B 1 509 ? -22.922 1.433 5.539 1 88.06 509 GLY B N 1
ATOM 10065 C CA . GLY B 1 509 ? -23.656 2.693 5.531 1 88.06 509 GLY B CA 1
ATOM 10066 C C . GLY B 1 509 ? -23.203 3.641 6.633 1 88.06 509 GLY B C 1
ATOM 10067 O O . GLY B 1 509 ? -23.828 4.688 6.844 1 88.06 509 GLY B O 1
ATOM 10068 N N . TYR B 1 510 ? -22.141 3.268 7.285 1 94.44 510 TYR B N 1
ATOM 10069 C CA . TYR B 1 510 ? -21.641 4.137 8.352 1 94.44 510 TYR B CA 1
ATOM 10070 C C . TYR B 1 510 ? -20.641 5.152 7.812 1 94.44 510 TYR B C 1
ATOM 10072 O O . TYR B 1 510 ? -19.953 4.887 6.828 1 94.44 510 TYR B O 1
ATOM 10080 N N . PHE B 1 511 ? -20.578 6.262 8.5 1 94.62 511 PHE B N 1
ATOM 10081 C CA . PHE B 1 511 ? -19.562 7.285 8.25 1 94.62 511 PHE B CA 1
ATOM 10082 C C . PHE B 1 511 ? -18.578 7.371 9.414 1 94.62 511 PHE B C 1
ATOM 10084 O O . PHE B 1 511 ? -18.969 7.281 10.578 1 94.62 511 PHE B O 1
ATOM 10091 N N . GLU B 1 512 ? -17.391 7.648 9.055 1 96.25 512 GLU B N 1
ATOM 10092 C CA . GLU B 1 512 ? -16.391 7.789 10.109 1 96.25 512 GLU B CA 1
ATOM 10093 C C . GLU B 1 512 ? -16.438 9.188 10.719 1 96.25 512 GLU B C 1
ATOM 10095 O O . GLU B 1 512 ? -16.453 10.188 10 1 96.25 512 GLU B O 1
ATOM 10100 N N . ALA B 1 513 ? -16.5 9.195 11.992 1 96.94 513 ALA B N 1
ATOM 10101 C CA . ALA B 1 513 ? -16.375 10.438 12.758 1 96.94 513 ALA B CA 1
ATOM 10102 C C . ALA B 1 513 ? -15.016 10.508 13.453 1 96.94 513 ALA B C 1
ATOM 10104 O O . ALA B 1 513 ? -14.5 9.492 13.922 1 96.94 513 ALA B O 1
ATOM 10105 N N . VAL B 1 514 ? -14.43 11.688 13.43 1 95.62 514 VAL B N 1
ATOM 10106 C CA . VAL B 1 514 ? -13.203 11.961 14.172 1 95.62 514 VAL B CA 1
ATOM 10107 C C . VAL B 1 514 ? -13.445 13.078 15.18 1 95.62 514 VAL B C 1
ATOM 10109 O O . VAL B 1 514 ? -13.625 14.234 14.805 1 95.62 514 VAL B O 1
ATOM 10112 N N . SER B 1 515 ? -13.453 12.703 16.391 1 94.69 515 SER B N 1
ATOM 10113 C CA . SER B 1 515 ? -13.789 13.656 17.438 1 94.69 515 SER B CA 1
ATOM 10114 C C . SER B 1 515 ? -12.625 13.859 18.391 1 94.69 515 SER B C 1
ATOM 10116 O O . SER B 1 515 ? -11.609 13.164 18.297 1 94.69 515 SER B O 1
ATOM 10118 N N . PHE B 1 516 ? -12.766 14.773 19.312 1 92.25 516 PHE B N 1
ATOM 10119 C CA . PHE B 1 516 ? -11.75 15.062 20.328 1 92.25 516 PHE B CA 1
ATOM 10120 C C . PHE B 1 516 ? -11.766 14 21.422 1 92.25 516 PHE B C 1
ATOM 10122 O O . PHE B 1 516 ? -12.812 13.438 21.734 1 92.25 516 PHE B O 1
ATOM 10129 N N . SER B 1 517 ? -10.586 13.906 22.047 1 94.25 517 SER B N 1
ATOM 10130 C CA . SER B 1 517 ? -10.477 12.984 23.172 1 94.25 517 SER B CA 1
ATOM 10131 C C . SER B 1 517 ? -11.008 13.617 24.453 1 94.25 517 SER B C 1
ATOM 10133 O O . SER B 1 517 ? -11.266 12.914 25.438 1 94.25 517 SER B O 1
ATOM 10135 N N . PHE B 1 518 ? -11.156 14.945 24.453 1 93.12 518 PHE B N 1
ATOM 10136 C CA . PHE B 1 518 ? -11.734 15.672 25.578 1 93.12 518 PHE B CA 1
ATOM 10137 C C . PHE B 1 518 ? -13.25 15.68 25.5 1 93.12 518 PHE B C 1
ATOM 10139 O O . PHE B 1 518 ? -13.82 15.703 24.391 1 93.12 518 PHE B O 1
ATOM 10146 N N . SER B 1 519 ? -13.883 15.539 26.641 1 93.56 519 SER B N 1
ATOM 10147 C CA . SER B 1 519 ? -15.344 15.516 26.656 1 93.56 519 SER B CA 1
ATOM 10148 C C . SER B 1 519 ? -15.898 16.406 27.766 1 93.56 519 SER B C 1
ATOM 10150 O O . SER B 1 519 ? -15.148 16.875 28.625 1 93.56 519 SER B O 1
ATOM 10152 N N . ASP B 1 520 ? -17.188 16.672 27.609 1 93.19 520 ASP B N 1
ATOM 10153 C CA . ASP B 1 520 ? -17.922 17.422 28.625 1 93.19 520 ASP B CA 1
ATOM 10154 C C . ASP B 1 520 ? -18.109 16.594 29.891 1 93.19 520 ASP B C 1
ATOM 10156 O O . ASP B 1 520 ? -18.562 15.453 29.828 1 93.19 520 ASP B O 1
ATOM 10160 N N . ALA B 1 521 ? -17.812 17.203 31.047 1 92.31 521 ALA B N 1
ATOM 10161 C CA . ALA B 1 521 ? -17.953 16.516 32.312 1 92.31 521 ALA B CA 1
ATOM 10162 C C . ALA B 1 521 ? -19.406 16.109 32.562 1 92.31 521 ALA B C 1
ATOM 10164 O O . ALA B 1 521 ? -19.672 15.062 33.156 1 92.31 521 ALA B O 1
ATOM 10165 N N . LYS B 1 522 ? -20.344 16.828 32.094 1 93.25 522 LYS B N 1
ATOM 10166 C CA . LYS B 1 522 ? -21.766 16.531 32.25 1 93.25 522 LYS B CA 1
ATOM 10167 C C . LYS B 1 522 ? -22.172 15.289 31.469 1 93.25 522 LYS B C 1
ATOM 10169 O O . LYS B 1 522 ? -22.969 14.477 31.953 1 93.25 522 LYS B O 1
ATOM 10174 N N . ILE B 1 523 ? -21.672 15.172 30.359 1 93.69 523 ILE B N 1
ATOM 10175 C CA . ILE B 1 523 ? -21.969 14.016 29.516 1 93.69 523 ILE B CA 1
ATOM 10176 C C . ILE B 1 523 ? -21.375 12.758 30.125 1 93.69 523 ILE B C 1
ATOM 10178 O O . ILE B 1 523 ? -22.031 11.727 30.234 1 93.69 523 ILE B O 1
ATOM 10182 N N . GLU B 1 524 ? -20.141 12.875 30.578 1 92.88 524 GLU B N 1
ATOM 10183 C CA . GLU B 1 524 ? -19.469 11.734 31.188 1 92.88 524 GLU B CA 1
ATOM 10184 C C . GLU B 1 524 ? -20.203 11.273 32.438 1 92.88 524 GLU B C 1
ATOM 10186 O O . GLU B 1 524 ? -20.219 10.078 32.781 1 92.88 524 GLU B O 1
ATOM 10191 N N . ALA B 1 525 ? -20.781 12.172 33.062 1 92.31 525 ALA B N 1
ATOM 10192 C CA . ALA B 1 525 ? -21.5 11.859 34.281 1 92.31 525 ALA B CA 1
ATOM 10193 C C . ALA B 1 525 ? -22.734 11.023 34 1 92.31 525 ALA B C 1
ATOM 10195 O O . ALA B 1 525 ? -23.219 10.289 34.875 1 92.31 525 ALA B O 1
ATOM 10196 N N . LEU B 1 526 ? -23.297 11.117 32.812 1 94.44 526 LEU B N 1
ATOM 10197 C CA . LEU B 1 526 ? -24.453 10.32 32.438 1 94.44 526 LEU B CA 1
ATOM 10198 C C . LEU B 1 526 ? -24.094 8.836 32.406 1 94.44 526 LEU B C 1
ATOM 10200 O O . LEU B 1 526 ? -24.969 7.98 32.594 1 94.44 526 LEU B O 1
ATOM 10204 N N . PHE B 1 527 ? -22.844 8.547 32.156 1 93.19 527 PHE B N 1
ATOM 10205 C CA . PHE B 1 527 ? -22.359 7.164 32.125 1 93.19 527 PHE B CA 1
ATOM 10206 C C . PHE B 1 527 ? -21.906 6.73 33.5 1 93.19 527 PHE B C 1
ATOM 10208 O O . PHE B 1 527 ? -20.797 6.191 33.656 1 93.19 527 PHE B O 1
ATOM 10215 N N . ASN B 1 528 ? -22.641 6.973 34.438 1 85.88 528 ASN B N 1
ATOM 10216 C CA . ASN B 1 528 ? -22.297 6.633 35.812 1 85.88 528 ASN B CA 1
ATOM 10217 C C . ASN B 1 528 ? -22.375 5.129 36.062 1 85.88 528 ASN B C 1
ATOM 10219 O O . ASN B 1 528 ? -23.359 4.621 36.594 1 85.88 528 ASN B O 1
ATOM 10223 N N . ASP B 1 529 ? -21.406 4.453 35.656 1 87 529 ASP B N 1
ATOM 10224 C CA . ASP B 1 529 ? -21.234 3.008 35.812 1 87 529 ASP B CA 1
ATOM 10225 C C . ASP B 1 529 ? -19.844 2.668 36.344 1 87 529 ASP B C 1
ATOM 10227 O O . ASP B 1 529 ? -18.828 3 35.719 1 87 529 ASP B O 1
ATOM 10231 N N . GLY B 1 530 ? -19.797 2.053 37.438 1 86.81 530 GLY B N 1
ATOM 10232 C CA . GLY B 1 530 ? -18.531 1.673 38.031 1 86.81 530 GLY B CA 1
ATOM 10233 C C . GLY B 1 530 ? -17.672 0.795 37.156 1 86.81 530 GLY B C 1
ATOM 10234 O O . GLY B 1 530 ? -16.438 0.802 37.25 1 86.81 530 GLY B O 1
ATOM 10235 N N . LYS B 1 531 ? -18.203 0.15 36.219 1 88.75 531 LYS B N 1
ATOM 10236 C CA . LYS B 1 531 ? -17.5 -0.78 35.344 1 88.75 531 LYS B CA 1
ATOM 10237 C C . LYS B 1 531 ? -16.719 -0.034 34.281 1 88.75 531 LYS B C 1
ATOM 10239 O O . LYS B 1 531 ? -15.82 -0.604 33.625 1 88.75 531 LYS B O 1
ATOM 10244 N N . LEU B 1 532 ? -17.016 1.235 34.094 1 91.06 532 LEU B N 1
ATOM 10245 C CA . LEU B 1 532 ? -16.297 2.031 33.125 1 91.06 532 LEU B CA 1
ATOM 10246 C C . LEU B 1 532 ? -15 2.58 33.719 1 91.06 532 LEU B C 1
ATOM 10248 O O . LEU B 1 532 ? -14.117 3.027 32.969 1 91.06 532 LEU B O 1
ATOM 10252 N N . GLY B 1 533 ? -14.984 2.566 35.031 1 90.56 533 GLY B N 1
ATOM 10253 C CA . GLY B 1 533 ? -13.766 3.029 35.688 1 90.56 533 GLY B CA 1
ATOM 10254 C C . GLY B 1 533 ? -13.805 4.504 36.062 1 90.56 533 GLY B C 1
ATOM 10255 O O . GLY B 1 533 ? -14.844 5.152 35.938 1 90.56 533 GLY B O 1
ATOM 10256 N N . ALA B 1 534 ? -12.617 5.055 36.406 1 92.56 534 ALA B N 1
ATOM 10257 C CA . ALA B 1 534 ? -12.523 6.422 36.938 1 92.56 534 ALA B CA 1
ATOM 10258 C C . ALA B 1 534 ? -12.344 7.418 35.781 1 92.56 534 ALA B C 1
ATOM 10260 O O . ALA B 1 534 ? -11.812 7.066 34.719 1 92.56 534 ALA B O 1
ATOM 10261 N N . VAL B 1 535 ? -12.773 8.633 36 1 93.31 535 VAL B N 1
ATOM 10262 C CA . VAL B 1 535 ? -12.641 9.727 35.031 1 93.31 535 VAL B CA 1
ATOM 10263 C C . VAL B 1 535 ? -11.344 10.484 35.312 1 93.31 535 VAL B C 1
ATOM 10265 O O . VAL B 1 535 ? -10.961 10.711 36.438 1 93.31 535 VAL B O 1
ATOM 10268 N N . LEU B 1 536 ? -10.617 10.859 34.219 1 94.06 536 LEU B N 1
ATOM 10269 C CA . LEU B 1 536 ? -9.406 11.664 34.312 1 94.06 536 LEU B CA 1
ATOM 10270 C C . LEU B 1 536 ? -9.711 13.133 34.031 1 94.06 536 LEU B C 1
ATOM 10272 O O . LEU B 1 536 ? -9.969 13.516 32.875 1 94.06 536 LEU B O 1
ATOM 10276 N N . PRO B 1 537 ? -9.656 14.023 34.969 1 92.31 537 PRO B N 1
ATOM 10277 C CA . PRO B 1 537 ? -9.875 15.453 34.75 1 92.31 537 PRO B CA 1
ATOM 10278 C C . PRO B 1 537 ? -8.641 16.156 34.188 1 92.31 537 PRO B C 1
ATOM 10280 O O . PRO B 1 537 ? -7.512 15.773 34.5 1 92.31 537 PRO B O 1
ATOM 10283 N N . LEU B 1 538 ? -8.859 17.125 33.344 1 90.38 538 LEU B N 1
ATOM 10284 C CA . LEU B 1 538 ? -7.758 17.922 32.844 1 90.38 538 LEU B CA 1
ATOM 10285 C C . LEU B 1 538 ? -7.352 19 33.844 1 90.38 538 LEU B C 1
ATOM 10287 O O . LEU B 1 538 ? -8.211 19.609 34.5 1 90.38 538 LEU B O 1
ATOM 10291 N N . ALA B 1 539 ? -6.121 19.25 33.906 1 86.56 539 ALA B N 1
ATOM 10292 C CA . ALA B 1 539 ? -5.598 20.234 34.844 1 86.56 539 ALA B CA 1
ATOM 10293 C C . ALA B 1 539 ? -5.938 21.656 34.406 1 86.56 539 ALA B C 1
ATOM 10295 O O . ALA B 1 539 ? -6.34 22.5 35.219 1 86.56 539 ALA B O 1
ATOM 10296 N N . ASN B 1 540 ? -5.762 22.016 33.062 1 84.5 540 ASN B N 1
ATOM 10297 C CA . ASN B 1 540 ? -6.055 23.312 32.469 1 84.5 540 ASN B CA 1
ATOM 10298 C C . ASN B 1 540 ? -6.965 23.188 31.25 1 84.5 540 ASN B C 1
ATOM 10300 O O . ASN B 1 540 ? -6.504 23.328 30.109 1 84.5 540 ASN B O 1
ATOM 10304 N N . PRO B 1 541 ? -8.289 22.969 31.609 1 85.5 541 PRO B N 1
ATOM 10305 C CA . PRO B 1 541 ? -9.188 22.797 30.469 1 85.5 541 PRO B CA 1
ATOM 10306 C C . PRO B 1 541 ? -9.391 24.078 29.672 1 85.5 541 PRO B C 1
ATOM 10308 O O . PRO B 1 541 ? -9.406 25.172 30.234 1 85.5 541 PRO B O 1
ATOM 10311 N N . ILE B 1 542 ? -9.383 23.953 28.328 1 79.75 542 ILE B N 1
ATOM 10312 C CA . ILE B 1 542 ? -9.617 25.078 27.438 1 79.75 542 ILE B CA 1
ATOM 10313 C C . ILE B 1 542 ? -11.031 25.625 27.656 1 79.75 542 ILE B C 1
ATOM 10315 O O . ILE B 1 542 ? -11.242 26.828 27.688 1 79.75 542 ILE B O 1
ATOM 10319 N N . SER B 1 543 ? -12.078 24.781 27.828 1 84.62 543 SER B N 1
ATOM 10320 C CA . SER B 1 543 ? -13.477 25.109 28.109 1 84.62 543 SER B CA 1
ATOM 10321 C C . SER B 1 543 ? -14.117 24.047 28.984 1 84.62 543 SER B C 1
ATOM 10323 O O . SER B 1 543 ? -13.555 22.969 29.188 1 84.62 543 SER B O 1
ATOM 10325 N N . ALA B 1 544 ? -15.211 24.422 29.531 1 82.94 544 ALA B N 1
ATOM 10326 C CA . ALA B 1 544 ? -15.953 23.5 30.391 1 82.94 544 ALA B CA 1
ATOM 10327 C C . ALA B 1 544 ? -16.391 22.25 29.609 1 82.94 544 ALA B C 1
ATOM 10329 O O . ALA B 1 544 ? -16.453 21.156 30.156 1 82.94 544 ALA B O 1
ATOM 10330 N N . ASP B 1 545 ? -16.562 22.422 28.344 1 87.69 545 ASP B N 1
ATOM 10331 C CA . ASP B 1 545 ? -17.062 21.344 27.484 1 87.69 545 ASP B CA 1
ATOM 10332 C C . ASP B 1 545 ? -15.945 20.375 27.109 1 87.69 545 ASP B C 1
ATOM 10334 O O . ASP B 1 545 ? -16.188 19.359 26.469 1 87.69 545 ASP B O 1
ATOM 10338 N N . LEU B 1 546 ? -14.812 20.656 27.547 1 91.31 546 LEU B N 1
ATOM 10339 C CA . LEU B 1 546 ? -13.656 19.828 27.266 1 91.31 546 LEU B CA 1
ATOM 10340 C C . LEU B 1 546 ? -12.836 19.578 28.531 1 91.31 546 LEU B C 1
ATOM 10342 O O . LEU B 1 546 ? -11.609 19.594 28.484 1 91.31 546 LEU B O 1
ATOM 10346 N N . ALA B 1 547 ? -13.469 19.344 29.609 1 92.62 547 ALA B N 1
ATOM 10347 C CA . ALA B 1 547 ? -12.852 19.406 30.938 1 92.62 547 ALA B CA 1
ATOM 10348 C C . ALA B 1 547 ? -12.289 18.047 31.344 1 92.62 547 ALA B C 1
ATOM 10350 O O . ALA B 1 547 ? -11.477 17.953 32.281 1 92.62 547 ALA B O 1
ATOM 10351 N N . VAL B 1 548 ? -12.68 16.922 30.734 1 94.69 548 VAL B N 1
ATOM 10352 C CA . VAL B 1 548 ? -12.25 15.602 31.156 1 94.69 548 VAL B CA 1
ATOM 10353 C C . VAL B 1 548 ? -11.898 14.758 29.938 1 94.69 548 VAL B C 1
ATOM 10355 O O . VAL B 1 548 ? -12.297 15.078 28.812 1 94.69 548 VAL B O 1
ATOM 10358 N N . MET B 1 549 ? -11.133 13.711 30.25 1 95 549 MET B N 1
ATOM 10359 C CA . MET B 1 549 ? -10.867 12.734 29.203 1 95 549 MET B CA 1
ATOM 10360 C C . MET B 1 549 ? -12.031 11.758 29.062 1 95 549 MET B C 1
ATOM 10362 O O . MET B 1 549 ? -12.625 11.352 30.062 1 95 549 MET B O 1
ATOM 10366 N N . ARG B 1 550 ? -12.32 11.406 27.859 1 95.94 550 ARG B N 1
ATOM 10367 C CA . ARG B 1 550 ? -13.438 10.492 27.625 1 95.94 550 ARG B CA 1
ATOM 10368 C C . ARG B 1 550 ? -13.062 9.062 28.016 1 95.94 550 ARG B C 1
ATOM 10370 O O . ARG B 1 550 ? -11.992 8.578 27.656 1 95.94 550 ARG B O 1
ATOM 10377 N N . ARG B 1 551 ? -13.977 8.273 28.75 1 95.81 551 ARG B N 1
ATOM 10378 C CA . ARG B 1 551 ? -13.797 6.879 29.125 1 95.81 551 ARG B CA 1
ATOM 10379 C C . ARG B 1 551 ? -14.32 5.945 28.047 1 95.81 551 ARG B C 1
ATOM 10381 O O . ARG B 1 551 ? -13.953 4.766 28 1 95.81 551 ARG B O 1
ATOM 10388 N N . THR B 1 552 ? -15.227 6.43 27.25 1 95.88 552 THR B N 1
ATOM 10389 C CA . THR B 1 552 ? -15.828 5.758 26.094 1 95.88 552 THR B CA 1
ATOM 10390 C C . THR B 1 552 ? -15.945 6.711 24.906 1 95.88 552 THR B C 1
ATOM 10392 O O . THR B 1 552 ? -16.109 7.918 25.094 1 95.88 552 THR B O 1
ATOM 10395 N N . LEU B 1 553 ? -15.867 6.188 23.75 1 97.38 553 LEU B N 1
ATOM 10396 C CA . LEU B 1 553 ? -15.992 7.02 22.562 1 97.38 553 LEU B CA 1
ATOM 10397 C C . LEU B 1 553 ? -17.406 7.566 22.422 1 97.38 553 LEU B C 1
ATOM 10399 O O . LEU B 1 553 ? -17.641 8.523 21.672 1 97.38 553 LEU B O 1
ATOM 10403 N N . LEU B 1 554 ? -18.391 7.008 23.141 1 97.25 554 LEU B N 1
ATOM 10404 C CA . LEU B 1 554 ? -19.781 7.453 23.078 1 97.25 554 LEU B CA 1
ATOM 10405 C C . LEU B 1 554 ? -19.906 8.875 23.609 1 97.25 554 LEU B C 1
ATOM 10407 O O . LEU B 1 554 ? -20.781 9.625 23.156 1 97.25 554 LEU B O 1
ATOM 10411 N N . SER B 1 555 ? -19.031 9.195 24.531 1 95.69 555 SER B N 1
ATOM 10412 C CA . SER B 1 555 ? -19.078 10.539 25.109 1 95.69 555 SER B CA 1
ATOM 10413 C C . SER B 1 555 ? -18.875 11.602 24.031 1 95.69 555 SER B C 1
ATOM 10415 O O . SER B 1 555 ? -19.375 12.719 24.141 1 95.69 555 SER B O 1
ATOM 10417 N N . SER B 1 556 ? -18.141 11.25 23.094 1 95.19 556 SER B N 1
ATOM 10418 C CA . SER B 1 556 ? -17.875 12.172 21.984 1 95.19 556 SER B CA 1
ATOM 10419 C C . SER B 1 556 ? -18.859 11.961 20.844 1 95.19 556 SER B C 1
ATOM 10421 O O . SER B 1 556 ? -19.219 12.914 20.156 1 95.19 556 SER B O 1
ATOM 10423 N N . LEU B 1 557 ? -19.406 10.781 20.625 1 97.38 557 LEU B N 1
ATOM 10424 C CA . LEU B 1 557 ? -20.234 10.438 19.469 1 97.38 557 LEU B CA 1
ATOM 10425 C C . LEU B 1 557 ? -21.672 10.898 19.703 1 97.38 557 LEU B C 1
ATOM 10427 O O . LEU B 1 557 ? -22.344 11.32 18.75 1 97.38 557 LEU B O 1
ATOM 10431 N N . LEU B 1 558 ? -22.172 10.789 20.875 1 97.69 558 LEU B N 1
ATOM 10432 C CA . LEU B 1 558 ? -23.578 11.078 21.141 1 97.69 558 LEU B CA 1
ATOM 10433 C C . LEU B 1 558 ? -23.891 12.547 20.859 1 97.69 558 LEU B C 1
ATOM 10435 O O . LEU B 1 558 ? -24.891 12.867 20.234 1 97.69 558 LEU B O 1
ATOM 10439 N N . PRO B 1 559 ? -22.969 13.445 21.328 1 95.44 559 PRO B N 1
ATOM 10440 C CA . PRO B 1 559 ? -23.188 14.844 20.922 1 95.44 559 PRO B CA 1
ATOM 10441 C C . PRO B 1 559 ? -23.219 15.023 19.406 1 95.44 559 PRO B C 1
ATOM 10443 O O . PRO B 1 559 ? -23.969 15.867 18.906 1 95.44 559 PRO B O 1
ATOM 10446 N N . VAL B 1 560 ? -22.5 14.273 18.734 1 96.19 560 VAL B N 1
ATOM 10447 C CA . VAL B 1 560 ? -22.484 14.352 17.281 1 96.19 560 VAL B CA 1
ATOM 10448 C C . VAL B 1 560 ? -23.828 13.875 16.719 1 96.19 560 VAL B C 1
ATOM 10450 O O . VAL B 1 560 ? -24.344 14.453 15.758 1 96.19 560 VAL B O 1
ATOM 10453 N N . VAL B 1 561 ? -24.406 12.836 17.297 1 97.69 561 VAL B N 1
ATOM 10454 C CA . VAL B 1 561 ? -25.719 12.359 16.906 1 97.69 561 VAL B CA 1
ATOM 10455 C C . VAL B 1 561 ? -26.75 13.469 17.109 1 97.69 561 VAL B C 1
ATOM 10457 O O . VAL B 1 561 ? -27.547 13.758 16.219 1 97.69 561 VAL B O 1
ATOM 10460 N N . SER B 1 562 ? -26.719 14.055 18.25 1 96.19 562 SER B N 1
ATOM 10461 C CA . SER B 1 562 ? -27.625 15.156 18.562 1 96.19 562 SER B CA 1
ATOM 10462 C C . SER B 1 562 ? -27.469 16.297 17.562 1 96.19 562 SER B C 1
ATOM 10464 O O . SER B 1 562 ? -28.469 16.844 17.078 1 96.19 562 SER B O 1
ATOM 10466 N N . TYR B 1 563 ? -26.266 16.578 17.312 1 93.69 563 TYR B N 1
ATOM 10467 C CA . TYR B 1 563 ? -25.953 17.641 16.359 1 93.69 563 TYR B CA 1
ATOM 10468 C C . TYR B 1 563 ? -26.609 17.359 15.008 1 93.69 563 TYR B C 1
ATOM 10470 O O . TYR B 1 563 ? -27.234 18.25 14.43 1 93.69 563 TYR B O 1
ATOM 10478 N N . ASN B 1 564 ? -26.562 16.219 14.523 1 94.31 564 ASN B N 1
ATOM 10479 C CA . ASN B 1 564 ? -27.125 15.844 13.227 1 94.31 564 ASN B CA 1
ATOM 10480 C C . ASN B 1 564 ? -28.641 15.812 13.258 1 94.31 564 ASN B C 1
ATOM 10482 O O . ASN B 1 564 ? -29.297 16.297 12.336 1 94.31 564 ASN B O 1
ATOM 10486 N N . LEU B 1 565 ? -29.188 15.273 14.312 1 95.38 565 LEU B N 1
ATOM 10487 C CA . LEU B 1 565 ? -30.625 15.203 14.445 1 95.38 565 LEU B CA 1
ATOM 10488 C C . LEU B 1 565 ? -31.234 16.609 14.477 1 95.38 565 LEU B C 1
ATOM 10490 O O . LEU B 1 565 ? -32.281 16.844 13.859 1 95.38 565 LEU B O 1
ATOM 10494 N N . ASN B 1 566 ? -30.594 17.484 15.133 1 92.12 566 ASN B N 1
ATOM 10495 C CA . ASN B 1 566 ? -31.062 18.859 15.242 1 92.12 566 ASN B CA 1
ATOM 10496 C C . ASN B 1 566 ? -30.984 19.578 13.898 1 92.12 566 ASN B C 1
ATOM 10498 O O . ASN B 1 566 ? -31.594 20.641 13.727 1 92.12 566 ASN B O 1
ATOM 10502 N N . ARG B 1 567 ? -30.344 19.016 13.07 1 89.38 567 ARG B N 1
ATOM 10503 C CA . ARG B 1 567 ? -30.219 19.578 11.727 1 89.38 567 ARG B CA 1
ATOM 10504 C C . ARG B 1 567 ? -30.953 18.719 10.703 1 89.38 567 ARG B C 1
ATOM 10506 O O . ARG B 1 567 ? -30.5 18.547 9.578 1 89.38 567 ARG B O 1
ATOM 10513 N N . GLN B 1 568 ? -31.938 18.078 11.18 1 89.94 568 GLN B N 1
ATOM 10514 C CA . GLN B 1 568 ? -33 17.422 10.414 1 89.94 568 GLN B CA 1
ATOM 10515 C C . GLN B 1 568 ? -32.469 16.188 9.703 1 89.94 568 GLN B C 1
ATOM 10517 O O . GLN B 1 568 ? -32.875 15.891 8.578 1 89.94 568 GLN B O 1
ATOM 10522 N N . GLN B 1 569 ? -31.562 15.516 10.266 1 90.62 569 GLN B N 1
ATOM 10523 C CA . GLN B 1 569 ? -31.125 14.211 9.781 1 90.62 569 GLN B CA 1
ATOM 10524 C C . GLN B 1 569 ? -31.75 13.086 10.602 1 90.62 569 GLN B C 1
ATOM 10526 O O . GLN B 1 569 ? -31.234 12.719 11.656 1 90.62 569 GLN B O 1
ATOM 10531 N N . PRO B 1 570 ? -32.719 12.516 10.094 1 90.81 570 PRO B N 1
ATOM 10532 C CA . PRO B 1 570 ? -33.438 11.547 10.914 1 90.81 570 PRO B CA 1
ATOM 10533 C C . PRO B 1 570 ? -32.719 10.203 11.016 1 90.81 570 PRO B C 1
ATOM 10535 O O . PRO B 1 570 ? -33.062 9.391 11.883 1 90.81 570 PRO B O 1
ATOM 10538 N N . ARG B 1 571 ? -31.797 9.93 10.094 1 94.31 571 ARG B N 1
ATOM 10539 C CA . ARG B 1 571 ? -31.016 8.695 10.078 1 94.31 571 ARG B CA 1
ATOM 10540 C C . ARG B 1 571 ? -29.531 8.992 10.273 1 94.31 571 ARG B C 1
ATOM 10542 O O . ARG B 1 571 ? -28.938 9.727 9.492 1 94.31 571 ARG B O 1
ATOM 10549 N N . VAL B 1 572 ? -29 8.461 11.359 1 96.5 572 VAL B N 1
ATOM 10550 C CA . VAL B 1 572 ? -27.594 8.68 11.648 1 96.5 572 VAL B CA 1
ATOM 10551 C C . VAL B 1 572 ? -26.875 7.336 11.812 1 96.5 572 VAL B C 1
ATOM 10553 O O . VAL B 1 572 ? -27.375 6.445 12.5 1 96.5 572 VAL B O 1
ATOM 10556 N N . ARG B 1 573 ? -25.719 7.117 11.078 1 97.38 573 ARG B N 1
ATOM 10557 C CA . ARG B 1 573 ? -24.812 5.977 11.164 1 97.38 573 ARG B CA 1
ATOM 10558 C C . ARG B 1 573 ? -23.359 6.434 11.266 1 97.38 573 ARG B C 1
ATOM 10560 O O . ARG B 1 573 ? -22.75 6.828 10.266 1 97.38 573 ARG B O 1
ATOM 10567 N N . LEU B 1 574 ? -22.797 6.328 12.453 1 98.19 574 LEU B N 1
ATOM 10568 C CA . LEU B 1 574 ? -21.438 6.809 12.641 1 98.19 574 LEU B CA 1
ATOM 10569 C C . LEU B 1 574 ? -20.562 5.754 13.32 1 98.19 574 LEU B C 1
ATOM 10571 O O . LEU B 1 574 ? -21.062 4.969 14.133 1 98.19 574 LEU B O 1
ATOM 10575 N N . PHE B 1 575 ? -19.297 5.773 12.969 1 98.12 575 PHE B N 1
ATOM 10576 C CA . PHE B 1 575 ? -18.297 5.016 13.711 1 98.12 575 PHE B CA 1
ATOM 10577 C C . PHE B 1 575 ? -17.047 5.84 13.922 1 98.12 575 PHE B C 1
ATOM 10579 O O . PHE B 1 575 ? -16.812 6.828 13.219 1 98.12 575 PHE B O 1
ATOM 10586 N N . GLU B 1 576 ? -16.312 5.477 14.906 1 98.12 576 GLU B N 1
ATOM 10587 C CA . GLU B 1 576 ? -15.039 6.133 15.203 1 98.12 576 GLU B CA 1
ATOM 10588 C C . GLU B 1 576 ? -14.008 5.141 15.727 1 98.12 576 GLU B C 1
ATOM 10590 O O . GLU B 1 576 ? -14.344 4.242 16.5 1 98.12 576 GLU B O 1
ATOM 10595 N N . THR B 1 577 ? -12.781 5.328 15.211 1 97.31 577 THR B N 1
ATOM 10596 C CA . THR B 1 577 ? -11.633 4.676 15.828 1 97.31 577 THR B CA 1
ATOM 10597 C C . THR B 1 577 ? -10.805 5.68 16.625 1 97.31 577 THR B C 1
ATOM 10599 O O . THR B 1 577 ? -10.484 6.762 16.125 1 97.31 577 THR B O 1
ATOM 10602 N N . GLY B 1 578 ? -10.586 5.395 17.828 1 96.19 578 GLY B N 1
ATOM 10603 C CA . GLY B 1 578 ? -9.852 6.297 18.703 1 96.19 578 GLY B CA 1
ATOM 10604 C C . GLY B 1 578 ? -9.5 5.676 20.047 1 96.19 578 GLY B C 1
ATOM 10605 O O . GLY B 1 578 ? -9.703 4.477 20.25 1 96.19 578 GLY B O 1
ATOM 10606 N N . LEU B 1 579 ? -9.031 6.492 20.969 1 96.19 579 LEU B N 1
ATOM 10607 C CA . LEU B 1 579 ? -8.586 6.016 22.281 1 96.19 579 LEU B CA 1
ATOM 10608 C C . LEU B 1 579 ? -9.633 6.305 23.344 1 96.19 579 LEU B C 1
ATOM 10610 O O . LEU B 1 579 ? -10.336 7.316 23.281 1 96.19 579 LEU B O 1
ATOM 10614 N N . SER B 1 580 ? -9.75 5.43 24.266 1 95.38 580 SER B N 1
ATOM 10615 C CA . SER B 1 580 ? -10.445 5.66 25.531 1 95.38 580 SER B CA 1
ATOM 10616 C C . SER B 1 580 ? -9.461 5.777 26.688 1 95.38 580 SER B C 1
ATOM 10618 O O . SER B 1 580 ? -8.414 5.129 26.688 1 95.38 580 SER B O 1
ATOM 10620 N N . PHE B 1 581 ? -9.805 6.602 27.641 1 95.62 581 PHE B N 1
ATOM 10621 C CA . PHE B 1 581 ? -8.906 6.914 28.734 1 95.62 581 PHE B CA 1
ATOM 10622 C C . PHE B 1 581 ? -9.562 6.602 30.078 1 95.62 581 PHE B C 1
ATOM 10624 O O . PHE B 1 581 ? -10.531 7.25 30.469 1 95.62 581 PHE B O 1
ATOM 10631 N N . VAL B 1 582 ? -9.016 5.641 30.812 1 94.5 582 VAL B N 1
ATOM 10632 C CA . VAL B 1 582 ? -9.594 5.258 32.094 1 94.5 582 VAL B CA 1
ATOM 10633 C C . VAL B 1 582 ? -8.516 5.324 33.188 1 94.5 582 VAL B C 1
ATOM 10635 O O . VAL B 1 582 ? -7.48 4.668 33.094 1 94.5 582 VAL B O 1
ATOM 10638 N N . GLY B 1 583 ? -8.812 6.18 34.156 1 93.75 583 GLY B N 1
ATOM 10639 C CA . GLY B 1 583 ? -7.898 6.352 35.281 1 93.75 583 GLY B CA 1
ATOM 10640 C C . GLY B 1 583 ? -8.047 7.695 35.969 1 93.75 583 GLY B C 1
ATOM 10641 O O . GLY B 1 583 ? -8.352 8.703 35.312 1 93.75 583 GLY B O 1
ATOM 10642 N N . GLN B 1 584 ? -7.801 7.676 37.219 1 89.81 584 GLN B N 1
ATOM 10643 C CA . GLN B 1 584 ? -7.957 8.891 38.031 1 89.81 584 GLN B CA 1
ATOM 10644 C C . GLN B 1 584 ? -6.789 9.844 37.812 1 89.81 584 GLN B C 1
ATOM 10646 O O . GLN B 1 584 ? -6.918 11.055 38 1 89.81 584 GLN B O 1
ATOM 10651 N N . ASN B 1 585 ? -5.59 9.242 37.438 1 90.75 585 ASN B N 1
ATOM 10652 C CA . ASN B 1 585 ? -4.387 10.023 37.188 1 90.75 585 ASN B CA 1
ATOM 10653 C C . ASN B 1 585 ? -3.537 9.391 36.094 1 90.75 585 ASN B C 1
ATOM 10655 O O . ASN B 1 585 ? -3.852 8.297 35.594 1 90.75 585 ASN B O 1
ATOM 10659 N N . ILE B 1 586 ? -2.539 10.062 35.688 1 89.56 586 ILE B N 1
ATOM 10660 C CA . ILE B 1 586 ? -1.712 9.664 34.562 1 89.56 586 ILE B CA 1
ATOM 10661 C C . ILE B 1 586 ? -0.998 8.352 34.906 1 89.56 586 ILE B C 1
ATOM 10663 O O . ILE B 1 586 ? -0.8 7.512 34 1 89.56 586 ILE B O 1
ATOM 10667 N N . ASP B 1 587 ? -0.651 8.156 36.156 1 89.06 587 ASP B N 1
ATOM 10668 C CA . ASP B 1 587 ? 0.101 6.977 36.562 1 89.06 587 ASP B CA 1
ATOM 10669 C C . ASP B 1 587 ? -0.728 5.707 36.406 1 89.06 587 ASP B C 1
ATOM 10671 O O . ASP B 1 587 ? -0.182 4.637 36.125 1 89.06 587 ASP B O 1
ATOM 10675 N N . ASN B 1 588 ? -2.033 5.832 36.562 1 91.5 588 ASN B N 1
ATOM 10676 C CA . ASN B 1 588 ? -2.924 4.684 36.469 1 91.5 588 ASN B CA 1
ATOM 10677 C C . ASN B 1 588 ? -3.787 4.742 35.219 1 91.5 588 ASN B C 1
ATOM 10679 O O . ASN B 1 588 ? -4.836 4.105 35.156 1 91.5 588 ASN B O 1
ATOM 10683 N N . LEU B 1 589 ? -3.256 5.477 34.25 1 92.31 589 LEU B N 1
ATOM 10684 C CA . LEU B 1 589 ? -4.082 5.703 33.062 1 92.31 589 LEU B CA 1
ATOM 10685 C C . LEU B 1 589 ? -3.967 4.535 32.094 1 92.31 589 LEU B C 1
ATOM 10687 O O . LEU B 1 589 ? -2.861 4.117 31.75 1 92.31 589 LEU B O 1
ATOM 10691 N N . VAL B 1 590 ? -5.082 3.963 31.781 1 94.94 590 VAL B N 1
ATOM 10692 C CA . VAL B 1 590 ? -5.141 2.934 30.75 1 94.94 590 VAL B CA 1
ATOM 10693 C C . VAL B 1 590 ? -5.715 3.525 29.469 1 94.94 590 VAL B C 1
ATOM 10695 O O . VAL B 1 590 ? -6.82 4.07 29.469 1 94.94 590 VAL B O 1
ATOM 10698 N N . GLN B 1 591 ? -4.945 3.434 28.438 1 94.94 591 GLN B N 1
ATOM 10699 C CA . GLN B 1 591 ? -5.371 3.887 27.125 1 94.94 591 GLN B CA 1
ATOM 10700 C C . GLN B 1 591 ? -5.672 2.703 26.203 1 94.94 591 GLN B C 1
ATOM 10702 O O . GLN B 1 591 ? -4.801 1.861 25.969 1 94.94 591 GLN B O 1
ATOM 10707 N N . THR B 1 592 ? -6.887 2.637 25.766 1 95.5 592 THR B N 1
ATOM 10708 C CA . THR B 1 592 ? -7.293 1.505 24.953 1 95.5 592 THR B CA 1
ATOM 10709 C C . THR B 1 592 ? -7.723 1.974 23.562 1 95.5 592 THR B C 1
ATOM 10711 O O . THR B 1 592 ? -8.68 2.736 23.422 1 95.5 592 THR B O 1
ATOM 10714 N N . PRO B 1 593 ? -7.008 1.537 22.5 1 96.31 593 PRO B N 1
ATOM 10715 C CA . PRO B 1 593 ? -7.551 1.771 21.156 1 96.31 593 PRO B CA 1
ATOM 10716 C C . PRO B 1 593 ? -8.898 1.091 20.938 1 96.31 593 PRO B C 1
ATOM 10718 O O . PRO B 1 593 ? -9.031 -0.111 21.188 1 96.31 593 PRO B O 1
ATOM 10721 N N . SER B 1 594 ? -9.875 1.877 20.5 1 97 594 SER B N 1
ATOM 10722 C CA . SER B 1 594 ? -11.242 1.373 20.484 1 97 594 SER B CA 1
ATOM 10723 C C . SER B 1 594 ? -11.938 1.726 19.172 1 97 594 SER B C 1
ATOM 10725 O O . SER B 1 594 ? -11.523 2.648 18.469 1 97 594 SER B O 1
ATOM 10727 N N . LEU B 1 595 ? -12.883 0.941 18.797 1 98 595 LEU B N 1
ATOM 10728 C CA . LEU B 1 595 ? -13.828 1.186 17.719 1 98 595 LEU B CA 1
ATOM 10729 C C . LEU B 1 595 ? -15.258 1.273 18.25 1 98 595 LEU B C 1
ATOM 10731 O O . LEU B 1 595 ? -15.734 0.35 18.906 1 98 595 LEU B O 1
ATOM 10735 N N . ALA B 1 596 ? -15.883 2.346 17.984 1 98.5 596 ALA B N 1
ATOM 10736 C CA . ALA B 1 596 ? -17.25 2.529 18.453 1 98.5 596 ALA B CA 1
ATOM 10737 C C . ALA B 1 596 ? -18.203 2.805 17.297 1 98.5 596 ALA B C 1
ATOM 10739 O O . ALA B 1 596 ? -17.797 3.312 16.25 1 98.5 596 ALA B O 1
ATOM 10740 N N . MET B 1 597 ? -19.484 2.445 17.5 1 98.31 597 MET B N 1
ATOM 10741 C CA . MET B 1 597 ? -20.578 2.652 16.547 1 98.31 597 MET B CA 1
ATOM 10742 C C . MET B 1 597 ? -21.766 3.305 17.219 1 98.31 597 MET B C 1
ATOM 10744 O O . MET B 1 597 ? -22.062 3.033 18.391 1 98.31 597 MET B O 1
ATOM 10748 N N . VAL B 1 598 ? -22.438 4.109 16.5 1 98.62 598 VAL B N 1
ATOM 10749 C CA . VAL B 1 598 ? -23.703 4.676 16.938 1 98.62 598 VAL B CA 1
ATOM 10750 C C . VAL B 1 598 ? -24.672 4.762 15.766 1 98.62 598 VAL B C 1
ATOM 10752 O O . VAL B 1 598 ? -24.281 5.098 14.648 1 98.62 598 VAL B O 1
ATOM 10755 N N . ALA B 1 599 ? -25.953 4.41 16.016 1 98.31 599 ALA B N 1
ATOM 10756 C CA . ALA B 1 599 ? -26.953 4.395 14.945 1 98.31 599 ALA B CA 1
ATOM 10757 C C . ALA B 1 599 ? -28.344 4.715 15.469 1 98.31 599 ALA B C 1
ATOM 10759 O O . ALA B 1 599 ? -28.703 4.301 16.578 1 98.31 599 ALA B O 1
ATOM 10760 N N . THR B 1 600 ? -29.109 5.441 14.734 1 97.88 600 THR B N 1
ATOM 10761 C CA . THR B 1 600 ? -30.516 5.719 15.031 1 97.88 600 THR B CA 1
ATOM 10762 C C . THR B 1 600 ? -31.297 5.961 13.75 1 97.88 600 THR B C 1
ATOM 10764 O O . THR B 1 600 ? -30.719 6.254 12.703 1 97.88 600 THR B O 1
ATOM 10767 N N . GLY B 1 601 ? -32.625 5.691 13.828 1 96 601 GLY B N 1
ATOM 10768 C CA . GLY B 1 601 ? -33.5 5.938 12.68 1 96 601 GLY B CA 1
ATOM 10769 C C . GLY B 1 601 ? -33.844 4.68 11.914 1 96 601 GLY B C 1
ATOM 10770 O O . GLY B 1 601 ? -33.844 3.582 12.477 1 96 601 GLY B O 1
ATOM 10771 N N . LEU B 1 602 ? -34.156 4.859 10.625 1 92.94 602 LEU B N 1
ATOM 10772 C CA . LEU B 1 602 ? -34.594 3.76 9.766 1 92.94 602 LEU B CA 1
ATOM 10773 C C . LEU B 1 602 ? -33.406 2.896 9.352 1 92.94 602 LEU B C 1
ATOM 10775 O O . LEU B 1 602 ? -32.25 3.363 9.352 1 92.94 602 LEU B O 1
ATOM 10779 N N . VAL B 1 603 ? -33.719 1.635 9.047 1 90 603 VAL B N 1
ATOM 10780 C CA . VAL B 1 603 ? -32.656 0.715 8.602 1 90 603 VAL B CA 1
ATOM 10781 C C . VAL B 1 603 ? -32.062 1.203 7.281 1 90 603 VAL B C 1
ATOM 10783 O O . VAL B 1 603 ? -30.859 1.232 7.113 1 90 603 VAL B O 1
ATOM 10786 N N . ALA B 1 604 ? -32.969 1.635 6.402 1 85.44 604 ALA B N 1
ATOM 10787 C CA . ALA B 1 604 ? -32.594 2.18 5.102 1 85.44 604 ALA B CA 1
ATOM 10788 C C . ALA B 1 604 ? -33.219 3.557 4.879 1 85.44 604 ALA B C 1
ATOM 10790 O O . ALA B 1 604 ? -34.094 3.982 5.641 1 85.44 604 ALA B O 1
ATOM 10791 N N . GLU B 1 605 ? -32.688 4.121 3.881 1 83.19 605 GLU B N 1
ATOM 10792 C CA . GLU B 1 605 ? -33.312 5.402 3.52 1 83.19 605 GLU B CA 1
ATOM 10793 C C . GLU B 1 605 ? -34.75 5.223 3.107 1 83.19 605 GLU B C 1
ATOM 10795 O O . GLU B 1 605 ? -35.156 4.164 2.607 1 83.19 605 GLU B O 1
ATOM 10800 N N . GLU B 1 606 ? -35.5 6.238 3.365 1 83.56 606 GLU B N 1
ATOM 10801 C CA . GLU B 1 606 ? -36.906 6.172 3.049 1 83.56 606 GLU B CA 1
ATOM 10802 C C . GLU B 1 606 ? -37.125 5.852 1.574 1 83.56 606 GLU B C 1
ATOM 10804 O O . GLU B 1 606 ? -36.562 6.504 0.698 1 83.56 606 GLU B O 1
ATOM 10809 N N . GLY B 1 607 ? -37.875 4.762 1.293 1 78.5 607 GLY B N 1
ATOM 10810 C CA . GLY B 1 607 ? -38.219 4.32 -0.051 1 78.5 607 GLY B CA 1
ATOM 10811 C C . GLY B 1 607 ? -39.531 3.58 -0.121 1 78.5 607 GLY B C 1
ATOM 10812 O O . GLY B 1 607 ? -40.375 3.703 0.776 1 78.5 607 GLY B O 1
ATOM 10813 N N . ILE B 1 608 ? -39.75 2.957 -1.185 1 77.75 608 ILE B N 1
ATOM 10814 C CA . ILE B 1 608 ? -41.031 2.318 -1.44 1 77.75 608 ILE B CA 1
ATOM 10815 C C . ILE B 1 608 ? -41.125 0.988 -0.695 1 77.75 608 ILE B C 1
ATOM 10817 O O . ILE B 1 608 ? -42.219 0.518 -0.357 1 77.75 608 ILE B O 1
ATOM 10821 N N . TYR B 1 609 ? -40.031 0.453 -0.347 1 69.75 609 TYR B N 1
ATOM 10822 C CA . TYR B 1 609 ? -40.062 -0.944 0.071 1 69.75 609 TYR B CA 1
ATOM 10823 C C . TYR B 1 609 ? -39.938 -1.062 1.588 1 69.75 609 TYR B C 1
ATOM 10825 O O . TYR B 1 609 ? -40.562 -1.933 2.193 1 69.75 609 TYR B O 1
ATOM 10833 N N . ASP B 1 610 ? -39.062 -0.381 2.27 1 70.44 610 ASP B N 1
ATOM 10834 C CA . ASP B 1 610 ? -38.781 -0.655 3.678 1 70.44 610 ASP B CA 1
ATOM 10835 C C . ASP B 1 610 ? -38.844 0.629 4.504 1 70.44 610 ASP B C 1
ATOM 10837 O O . ASP B 1 610 ? -38.094 1.582 4.211 1 70.44 610 ASP B O 1
ATOM 10841 N N . LYS B 1 611 ? -39.719 0.674 5.445 1 82.5 611 LYS B N 1
ATOM 10842 C CA . LYS B 1 611 ? -39.844 1.787 6.383 1 82.5 611 LYS B CA 1
ATOM 10843 C C . LYS B 1 611 ? -39.656 1.309 7.824 1 82.5 611 LYS B C 1
ATOM 10845 O O . LYS B 1 611 ? -40.219 1.916 8.75 1 82.5 611 LYS B O 1
ATOM 10850 N N . ARG B 1 612 ? -38.844 0.301 7.895 1 88.44 612 ARG B N 1
ATOM 10851 C CA . ARG B 1 612 ? -38.656 -0.289 9.219 1 88.44 612 ARG B CA 1
ATOM 10852 C C . ARG B 1 612 ? -37.625 0.482 10.023 1 88.44 612 ARG B C 1
ATOM 10854 O O . ARG B 1 612 ? -36.594 0.908 9.484 1 88.44 612 ARG B O 1
ATOM 10861 N N . VAL B 1 613 ? -37.906 0.628 11.273 1 93.56 613 VAL B N 1
ATOM 10862 C CA . VAL B 1 613 ? -36.938 1.234 12.195 1 93.56 613 VAL B CA 1
ATOM 10863 C C . VAL B 1 613 ? -35.906 0.201 12.609 1 93.56 613 VAL B C 1
ATOM 10865 O O . VAL B 1 613 ? -36.219 -0.979 12.781 1 93.56 613 VAL B O 1
ATOM 10868 N N . MET B 1 614 ? -34.781 0.626 12.836 1 94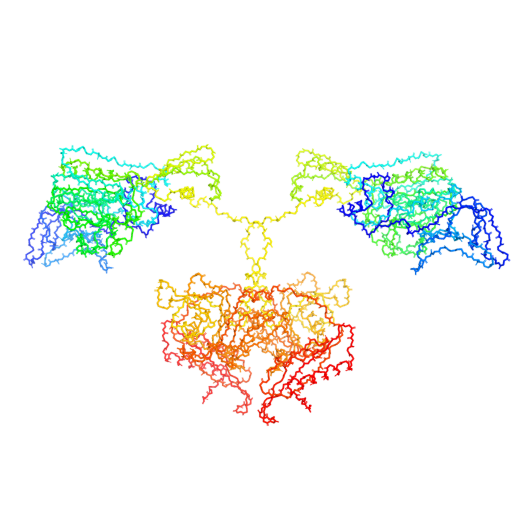.38 614 MET B N 1
ATOM 10869 C CA . MET B 1 614 ? -33.656 -0.231 13.242 1 94.38 614 MET B CA 1
ATOM 10870 C C . MET B 1 614 ? -33.969 -0.903 14.578 1 94.38 614 MET B C 1
ATOM 10872 O O . MET B 1 614 ? -34.5 -0.276 15.484 1 94.38 614 MET B O 1
ATOM 10876 N N . ASP B 1 615 ? -33.531 -2.129 14.641 1 94.12 615 ASP B N 1
ATOM 10877 C CA . ASP B 1 615 ? -33.688 -2.859 15.898 1 94.12 615 ASP B CA 1
ATOM 10878 C C . ASP B 1 615 ? -32.375 -3.531 16.297 1 94.12 615 ASP B C 1
ATOM 10880 O O . ASP B 1 615 ? -31.328 -3.256 15.719 1 94.12 615 ASP B O 1
ATOM 10884 N N . PHE B 1 616 ? -32.5 -4.352 17.328 1 95.19 616 PHE B N 1
ATOM 10885 C CA . PHE B 1 616 ? -31.344 -4.988 17.922 1 95.19 616 PHE B CA 1
ATOM 10886 C C . PHE B 1 616 ? -30.625 -5.879 16.906 1 95.19 616 PHE B C 1
ATOM 10888 O O . PHE B 1 616 ? -29.406 -5.898 16.859 1 95.19 616 PHE B O 1
ATOM 10895 N N . PHE B 1 617 ? -31.328 -6.484 16.125 1 90.38 617 PHE B N 1
ATOM 10896 C CA . PHE B 1 617 ? -30.766 -7.484 15.219 1 90.38 617 PHE B CA 1
ATOM 10897 C C . PHE B 1 617 ? -30.094 -6.812 14.023 1 90.38 617 PHE B C 1
ATOM 10899 O O . PHE B 1 617 ? -29.141 -7.352 13.461 1 90.38 617 PHE B O 1
ATOM 10906 N N . ASP B 1 618 ? -30.562 -5.68 13.656 1 92.56 618 ASP B N 1
ATOM 10907 C CA . ASP B 1 618 ? -29.875 -4.902 12.633 1 92.56 618 ASP B CA 1
ATOM 10908 C C . ASP B 1 618 ? -28.484 -4.484 13.109 1 92.56 618 ASP B C 1
ATOM 10910 O O . ASP B 1 618 ? -27.5 -4.594 12.367 1 92.56 618 ASP B O 1
ATOM 10914 N N . LEU B 1 619 ? -28.453 -4.062 14.359 1 96.44 619 LEU B N 1
ATOM 10915 C CA . LEU B 1 619 ? -27.172 -3.705 14.945 1 96.44 619 LEU B CA 1
ATOM 10916 C C . LEU B 1 619 ? -26.25 -4.922 15.016 1 96.44 619 LEU B C 1
ATOM 10918 O O . LEU B 1 619 ? -25.062 -4.82 14.719 1 96.44 619 LEU B O 1
ATOM 10922 N N . LYS B 1 620 ? -26.797 -5.992 15.43 1 94.94 620 LYS B N 1
ATOM 10923 C CA . LYS B 1 620 ? -26.031 -7.23 15.531 1 94.94 620 LYS B CA 1
ATOM 10924 C C . LYS B 1 620 ? -25.406 -7.602 14.195 1 94.94 620 LYS B C 1
ATOM 10926 O O . LYS B 1 620 ? -24.25 -8.016 14.141 1 94.94 620 LYS B O 1
ATOM 10931 N N . ARG B 1 621 ? -26.125 -7.465 13.172 1 89.69 621 ARG B N 1
ATOM 10932 C CA . ARG B 1 621 ? -25.609 -7.727 11.828 1 89.69 621 ARG B CA 1
ATOM 10933 C C . ARG B 1 621 ? -24.406 -6.844 11.516 1 89.69 621 ARG B C 1
ATOM 10935 O O . ARG B 1 621 ? -23.391 -7.32 10.992 1 89.69 621 ARG B O 1
ATOM 10942 N N . ASP B 1 622 ? -24.562 -5.578 11.781 1 94.38 622 ASP B N 1
ATOM 10943 C CA . ASP B 1 622 ? -23.484 -4.641 11.531 1 94.38 622 ASP B CA 1
ATOM 10944 C C . ASP B 1 622 ? -22.25 -4.996 12.359 1 94.38 622 ASP B C 1
ATOM 10946 O O . ASP B 1 622 ? -21.125 -4.922 11.875 1 94.38 622 ASP B O 1
ATOM 10950 N N . VAL B 1 623 ? -22.438 -5.383 13.547 1 96.31 623 VAL B N 1
ATOM 10951 C CA . VAL B 1 623 ? -21.359 -5.766 14.445 1 96.31 623 VAL B CA 1
ATOM 10952 C C . VAL B 1 623 ? -20.656 -7.016 13.906 1 96.31 623 VAL B C 1
ATOM 10954 O O . VAL B 1 623 ? -19.422 -7.09 13.898 1 96.31 623 VAL B O 1
ATOM 10957 N N . GLU B 1 624 ? -21.391 -7.914 13.453 1 92.81 624 GLU B N 1
ATOM 10958 C CA . GLU B 1 624 ? -20.844 -9.172 12.953 1 92.81 624 GLU B CA 1
ATOM 10959 C C . GLU B 1 624 ? -20.047 -8.945 11.672 1 92.81 624 GLU B C 1
ATOM 10961 O O . GLU B 1 624 ? -19.203 -9.766 11.305 1 92.81 624 GLU B O 1
ATOM 10966 N N . SER B 1 625 ? -20.344 -7.867 10.977 1 90.25 625 SER B N 1
ATOM 10967 C CA . SER B 1 625 ? -19.594 -7.535 9.773 1 90.25 625 SER B CA 1
ATOM 10968 C C . SER B 1 625 ? -18.141 -7.219 10.102 1 90.25 625 SER B C 1
ATOM 10970 O O . SER B 1 625 ? -17.281 -7.219 9.211 1 90.25 625 SER B O 1
ATOM 10972 N N . LEU B 1 626 ? -17.844 -6.957 11.336 1 93.69 626 LEU B N 1
ATOM 10973 C CA . LEU B 1 626 ? -16.484 -6.648 11.773 1 93.69 626 LEU B CA 1
ATOM 10974 C C . LEU B 1 626 ? -15.68 -7.922 11.992 1 93.69 626 LEU B C 1
ATOM 10976 O O . LEU B 1 626 ? -14.453 -7.871 12.133 1 93.69 626 LEU B O 1
ATOM 10980 N N . LEU B 1 627 ? -16.359 -9.008 12.055 1 92.81 627 LEU B N 1
ATOM 10981 C CA . LEU B 1 627 ? -15.703 -10.281 12.328 1 92.81 627 LEU B CA 1
ATOM 10982 C C . LEU B 1 627 ? -15.234 -10.938 11.031 1 92.81 627 LEU B C 1
ATOM 10984 O O . LEU B 1 627 ? -15.82 -10.711 9.969 1 92.81 627 LEU B O 1
ATOM 10988 N N . PRO B 1 628 ? -14.141 -11.75 11.156 1 88.38 628 PRO B N 1
ATOM 10989 C CA . PRO B 1 628 ? -13.719 -12.469 9.953 1 88.38 628 PRO B CA 1
ATOM 10990 C C . PRO B 1 628 ? -14.789 -13.406 9.414 1 88.38 628 PRO B C 1
ATOM 10992 O O . PRO B 1 628 ? -15.484 -14.07 10.188 1 88.38 628 PRO B O 1
ATOM 10995 N N . GLN B 1 629 ? -14.852 -13.461 8.133 1 78.31 629 GLN B N 1
ATOM 10996 C CA . GLN B 1 629 ? -15.867 -14.281 7.48 1 78.31 629 GLN B CA 1
ATOM 10997 C C . GLN B 1 629 ? -15.633 -15.766 7.754 1 78.31 629 GLN B C 1
ATOM 10999 O O . GLN B 1 629 ? -16.578 -16.562 7.762 1 78.31 629 GLN B O 1
ATOM 11004 N N . HIS B 1 630 ? -14.43 -16.141 8.016 1 78.69 630 HIS B N 1
ATOM 11005 C CA . HIS B 1 630 ? -14.094 -17.562 8.195 1 78.69 630 HIS B CA 1
ATOM 11006 C C . HIS B 1 630 ? -14.102 -17.938 9.664 1 78.69 630 HIS B C 1
ATOM 11008 O O . HIS B 1 630 ? -13.695 -19.062 10.023 1 78.69 630 HIS B O 1
ATOM 11014 N N . LEU B 1 631 ? -14.547 -17.016 10.445 1 84.81 631 LEU B N 1
ATOM 11015 C CA . LEU B 1 631 ? -14.594 -17.312 11.875 1 84.81 631 LEU B CA 1
ATOM 11016 C C . LEU B 1 631 ? -15.539 -18.484 12.148 1 84.81 631 LEU B C 1
ATOM 11018 O O . LEU B 1 631 ? -16.625 -18.547 11.586 1 84.81 631 LEU B O 1
ATOM 11022 N N . ASN B 1 632 ? -15.031 -19.406 12.984 1 79.75 632 ASN B N 1
ATOM 11023 C CA . ASN B 1 632 ? -15.875 -20.5 13.43 1 79.75 632 ASN B CA 1
ATOM 11024 C C . ASN B 1 632 ? -17.047 -20 14.266 1 79.75 632 ASN B C 1
ATOM 11026 O O . ASN B 1 632 ? -16.859 -19.422 15.328 1 79.75 632 ASN B O 1
ATOM 11030 N N . LYS B 1 633 ? -18.188 -20.203 13.852 1 78.62 633 LYS B N 1
ATOM 11031 C CA . LYS B 1 633 ? -19.406 -19.703 14.492 1 78.62 633 LYS B CA 1
ATOM 11032 C C . LYS B 1 633 ? -19.562 -20.297 15.891 1 78.62 633 LYS B C 1
ATOM 11034 O O . LYS B 1 633 ? -20.203 -19.688 16.75 1 78.62 633 LYS B O 1
ATOM 11039 N N . THR B 1 634 ? -18.969 -21.406 16.094 1 80.5 634 THR B N 1
ATOM 11040 C CA . THR B 1 634 ? -19.094 -22.078 17.375 1 80.5 634 THR B CA 1
ATOM 11041 C C . THR B 1 634 ? -18.312 -21.312 18.453 1 80.5 634 THR B C 1
ATOM 11043 O O . THR B 1 634 ? -18.594 -21.484 19.641 1 80.5 634 THR B O 1
ATOM 11046 N N . SER B 1 635 ? -17.453 -20.594 18.031 1 87.44 635 SER B N 1
ATOM 11047 C CA . SER B 1 635 ? -16.625 -19.828 18.969 1 87.44 635 SER B CA 1
ATOM 11048 C C . SER B 1 635 ? -17.281 -18.5 19.328 1 87.44 635 SER B C 1
ATOM 11050 O O . SER B 1 635 ? -16.844 -17.812 20.25 1 87.44 635 SER B O 1
ATOM 11052 N N . LEU B 1 636 ? -18.297 -18.172 18.625 1 90.69 636 LEU B N 1
ATOM 11053 C CA . LEU B 1 636 ? -18.984 -16.906 18.812 1 90.69 636 LEU B CA 1
ATOM 11054 C C . LEU B 1 636 ? -20.156 -17.062 19.781 1 90.69 636 LEU B C 1
ATOM 11056 O O . LEU B 1 636 ? -21.047 -17.891 19.562 1 90.69 636 LEU B O 1
ATOM 11060 N N . THR B 1 637 ? -20.188 -16.297 20.844 1 91.62 637 THR B N 1
ATOM 11061 C CA . THR B 1 637 ? -21.297 -16.312 21.797 1 91.62 637 THR B CA 1
ATOM 11062 C C . THR B 1 637 ? -21.672 -14.898 22.219 1 91.62 637 THR B C 1
ATOM 11064 O O . THR B 1 637 ? -20.859 -13.977 22.109 1 91.62 637 THR B O 1
ATOM 11067 N N . TYR B 1 638 ? -22.922 -14.758 22.594 1 94.31 638 TYR B N 1
ATOM 11068 C CA . TYR B 1 638 ? -23.469 -13.5 23.094 1 94.31 638 TYR B CA 1
ATOM 11069 C C . TYR B 1 638 ? -23.969 -13.648 24.531 1 94.31 638 TYR B C 1
ATOM 11071 O O . TYR B 1 638 ? -24.656 -14.609 24.859 1 94.31 638 TYR B O 1
ATOM 11079 N N . GLU B 1 639 ? -23.547 -12.695 25.359 1 93.5 639 GLU B N 1
ATOM 11080 C CA . GLU B 1 639 ? -23.969 -12.68 26.75 1 93.5 639 GLU B CA 1
ATOM 11081 C C . GLU B 1 639 ? -24.719 -11.398 27.094 1 93.5 639 GLU B C 1
ATOM 11083 O O . GLU B 1 639 ? -24.375 -10.32 26.594 1 93.5 639 GLU B O 1
ATOM 11088 N N . ARG B 1 640 ? -25.641 -11.516 27.938 1 93.62 640 ARG B N 1
ATOM 11089 C CA . ARG B 1 640 ? -26.359 -10.32 28.375 1 93.62 640 ARG B CA 1
ATOM 11090 C C . ARG B 1 640 ? -25.406 -9.328 29.031 1 93.62 640 ARG B C 1
ATOM 11092 O O . ARG B 1 640 ? -24.625 -9.703 29.906 1 93.62 640 ARG B O 1
ATOM 11099 N N . ALA B 1 641 ? -25.562 -8.156 28.625 1 94.5 641 ALA B N 1
ATOM 11100 C CA . ALA B 1 641 ? -24.688 -7.137 29.203 1 94.5 641 ALA B CA 1
ATOM 11101 C C . ALA B 1 641 ? -25.25 -6.625 30.516 1 94.5 641 ALA B C 1
ATOM 11103 O O . ALA B 1 641 ? -26.469 -6.531 30.688 1 94.5 641 ALA B O 1
ATOM 11104 N N . ASP B 1 642 ? -24.375 -6.324 31.422 1 94.38 642 ASP B N 1
ATOM 11105 C CA . ASP B 1 642 ? -24.781 -5.773 32.719 1 94.38 642 ASP B CA 1
ATOM 11106 C C . ASP B 1 642 ? -24.234 -4.359 32.906 1 94.38 642 ASP B C 1
ATOM 11108 O O . ASP B 1 642 ? -23.75 -4.012 34 1 94.38 642 ASP B O 1
ATOM 11112 N N . LEU B 1 643 ? -24.281 -3.584 31.891 1 95.44 643 LEU B N 1
ATOM 11113 C CA . LEU B 1 643 ? -23.844 -2.195 31.922 1 95.44 643 LEU B CA 1
ATOM 11114 C C . LEU B 1 643 ? -25.016 -1.25 32.156 1 95.44 643 LEU B C 1
ATOM 11116 O O . LEU B 1 643 ? -26.031 -1.325 31.453 1 95.44 643 LEU B O 1
ATOM 11120 N N . ALA B 1 644 ? -24.828 -0.312 33 1 95.56 644 ALA B N 1
ATOM 11121 C CA . ALA B 1 644 ? -25.938 0.532 33.469 1 95.56 644 ALA B CA 1
ATOM 11122 C C . ALA B 1 644 ? -26.375 1.499 32.375 1 95.56 644 ALA B C 1
ATOM 11124 O O . ALA B 1 644 ? -27.516 1.967 32.375 1 95.56 644 ALA B O 1
ATOM 11125 N N . PHE B 1 645 ? -25.516 1.807 31.469 1 96 645 PHE B N 1
ATOM 11126 C CA . PHE B 1 645 ? -25.828 2.807 30.453 1 96 645 PHE B CA 1
ATOM 11127 C C . PHE B 1 645 ? -26.469 2.158 29.234 1 96 645 PHE B C 1
ATOM 11129 O O . PHE B 1 645 ? -26.812 2.846 28.281 1 96 645 PHE B O 1
ATOM 11136 N N . LEU B 1 646 ? -26.688 0.912 29.281 1 97.38 646 LEU B N 1
ATOM 11137 C CA . LEU B 1 646 ? -27.359 0.188 28.203 1 97.38 646 LEU B CA 1
ATOM 11138 C C . LEU B 1 646 ? -28.703 -0.352 28.672 1 97.38 646 LEU B C 1
ATOM 11140 O O . LEU B 1 646 ? -28.891 -0.622 29.875 1 97.38 646 LEU B O 1
ATOM 11144 N N . HIS B 1 647 ? -29.578 -0.483 27.672 1 96.75 647 HIS B N 1
ATOM 11145 C CA . HIS B 1 647 ? -30.859 -1.116 27.969 1 96.75 647 HIS B CA 1
ATOM 11146 C C . HIS B 1 647 ? -30.656 -2.541 28.484 1 96.75 647 HIS B C 1
ATOM 11148 O O . HIS B 1 647 ? -29.969 -3.344 27.828 1 96.75 647 HIS B O 1
ATOM 11154 N N . PRO B 1 648 ? -31.266 -2.912 29.578 1 94.06 648 PRO B N 1
ATOM 11155 C CA . PRO B 1 648 ? -31 -4.219 30.172 1 94.06 648 PRO B CA 1
ATOM 11156 C C . PRO B 1 648 ? -31.531 -5.379 29.328 1 94.06 648 PRO B C 1
ATOM 11158 O O . PRO B 1 648 ? -31 -6.488 29.391 1 94.06 648 PRO B O 1
ATOM 11161 N N . GLY B 1 649 ? -32.5 -5.156 28.5 1 93.12 649 GLY B N 1
ATOM 11162 C CA . GLY B 1 649 ? -33.125 -6.238 27.734 1 93.12 649 GLY B CA 1
ATOM 11163 C C . GLY B 1 649 ? -32.656 -6.27 26.297 1 93.12 649 GLY B C 1
ATOM 11164 O O . GLY B 1 649 ? -33 -7.203 25.562 1 93.12 649 GLY B O 1
ATOM 11165 N N . GLN B 1 650 ? -31.922 -5.324 25.891 1 96 650 GLN B N 1
ATOM 11166 C CA . GLN B 1 650 ? -31.547 -5.242 24.484 1 96 650 GLN B CA 1
ATOM 11167 C C . GLN B 1 650 ? -30.062 -4.906 24.344 1 96 650 GLN B C 1
ATOM 11169 O O . GLN B 1 650 ? -29.703 -4.02 23.562 1 96 650 GLN B O 1
ATOM 11174 N N . SER B 1 651 ? -29.219 -5.562 25.125 1 97.44 651 SER B N 1
ATOM 11175 C CA . SER B 1 651 ? -27.766 -5.355 25.047 1 97.44 651 SER B CA 1
ATOM 11176 C C . SER B 1 651 ? -27.016 -6.656 25.312 1 97.44 651 SER B C 1
ATOM 11178 O O . SER B 1 651 ? -27.531 -7.555 25.984 1 97.44 651 SER B O 1
ATOM 11180 N N . ALA B 1 652 ? -25.828 -6.73 24.734 1 97.56 652 ALA B N 1
ATOM 11181 C CA . ALA B 1 652 ? -25.062 -7.965 24.859 1 97.56 652 ALA B CA 1
ATOM 11182 C C . ALA B 1 652 ? -23.562 -7.684 24.797 1 97.56 652 ALA B C 1
ATOM 11184 O O . ALA B 1 652 ? -23.141 -6.664 24.25 1 97.56 652 ALA B O 1
ATOM 11185 N N . TYR B 1 653 ? -22.844 -8.586 25.469 1 97.38 653 TYR B N 1
ATOM 11186 C CA . TYR B 1 653 ? -21.406 -8.695 25.203 1 97.38 653 TYR B CA 1
ATOM 11187 C C . TYR B 1 653 ? -21.141 -9.586 24 1 97.38 653 TYR B C 1
ATOM 11189 O O . TYR B 1 653 ? -21.828 -10.586 23.797 1 97.38 653 TYR B O 1
ATOM 11197 N N . LEU B 1 654 ? -20.188 -9.188 23.266 1 96.81 654 LEU B N 1
ATOM 11198 C CA . LEU B 1 654 ? -19.672 -10.055 22.203 1 96.81 654 LEU B CA 1
ATOM 11199 C C . LEU B 1 654 ? -18.469 -10.867 22.703 1 96.81 654 LEU B C 1
ATOM 11201 O O . LEU B 1 654 ? -17.453 -10.297 23.125 1 96.81 654 LEU B O 1
ATOM 11205 N N . VAL B 1 655 ? -18.594 -12.203 22.656 1 95.56 655 VAL B N 1
ATOM 11206 C CA . VAL B 1 655 ? -17.547 -13.078 23.188 1 95.56 655 VAL B CA 1
ATOM 11207 C C . VAL B 1 655 ? -17.078 -14.023 22.094 1 95.56 655 VAL B C 1
ATOM 11209 O O . VAL B 1 655 ? -17.891 -14.688 21.438 1 95.56 655 VAL B O 1
ATOM 11212 N N . VAL B 1 656 ? -15.797 -14.039 21.875 1 94.12 656 VAL B N 1
ATOM 11213 C CA . VAL B 1 656 ? -15.195 -14.969 20.922 1 94.12 656 VAL B CA 1
ATOM 11214 C C . VAL B 1 656 ? -14.078 -15.758 21.594 1 94.12 656 VAL B C 1
ATOM 11216 O O . VAL B 1 656 ? -13.18 -15.172 22.203 1 94.12 656 VAL B O 1
ATOM 11219 N N . ASN B 1 657 ? -14.133 -17.047 21.531 1 90.25 657 ASN B N 1
ATOM 11220 C CA . ASN B 1 657 ? -13.164 -17.938 22.172 1 90.25 657 ASN B CA 1
ATOM 11221 C C . ASN B 1 657 ? -13.016 -17.625 23.656 1 90.25 657 ASN B C 1
ATOM 11223 O O . ASN B 1 657 ? -11.906 -17.562 24.172 1 90.25 657 ASN B O 1
ATOM 11227 N N . GLY B 1 658 ? -14.133 -17.203 24.234 1 90.75 658 GLY B N 1
ATOM 11228 C CA . GLY B 1 658 ? -14.148 -16.938 25.656 1 90.75 658 GLY B CA 1
ATOM 11229 C C . GLY B 1 658 ? -13.656 -15.555 26.031 1 90.75 658 GLY B C 1
ATOM 11230 O O . GLY B 1 658 ? -13.633 -15.188 27.203 1 90.75 658 GLY B O 1
ATOM 11231 N N . VAL B 1 659 ? -13.266 -14.805 25.047 1 93.31 659 VAL B N 1
ATOM 11232 C CA . VAL B 1 659 ? -12.727 -13.469 25.312 1 93.31 659 VAL B CA 1
ATOM 11233 C C . VAL B 1 659 ? -13.789 -12.422 25 1 93.31 659 VAL B C 1
ATOM 11235 O O . VAL B 1 659 ? -14.398 -12.438 23.922 1 93.31 659 VAL B O 1
ATOM 11238 N N . HIS B 1 660 ? -13.984 -11.516 25.953 1 94.81 660 HIS B N 1
ATOM 11239 C CA . HIS B 1 660 ? -14.883 -10.391 25.719 1 94.81 660 HIS B CA 1
ATOM 11240 C C . HIS B 1 660 ? -14.25 -9.359 24.797 1 94.81 660 HIS B C 1
ATOM 11242 O O . HIS B 1 660 ? -13.273 -8.695 25.156 1 94.81 660 HIS B O 1
ATOM 11248 N N . LEU B 1 661 ? -14.82 -9.117 23.719 1 95.56 661 LEU B N 1
ATOM 11249 C CA . LEU B 1 661 ? -14.281 -8.172 22.75 1 95.56 661 LEU B CA 1
ATOM 11250 C C . LEU B 1 661 ? -14.852 -6.777 22.969 1 95.56 661 LEU B C 1
ATOM 11252 O O . LEU B 1 661 ? -14.234 -5.781 22.578 1 95.56 661 LEU B O 1
ATOM 11256 N N . GLY B 1 662 ? -16.062 -6.75 23.422 1 97.06 662 GLY B N 1
ATOM 11257 C CA . GLY B 1 662 ? -16.766 -5.5 23.641 1 97.06 662 GLY B CA 1
ATOM 11258 C C . GLY B 1 662 ? -18.25 -5.699 23.875 1 97.06 662 GLY B C 1
ATOM 11259 O O . GLY B 1 662 ? -18.688 -6.773 24.297 1 97.06 662 GLY B O 1
ATOM 11260 N N . TRP B 1 663 ? -19 -4.598 23.719 1 97.75 663 TRP B N 1
ATOM 11261 C CA . TRP B 1 663 ? -20.438 -4.629 24 1 97.75 663 TRP B CA 1
ATOM 11262 C C . TRP B 1 663 ? -21.219 -3.881 22.922 1 97.75 663 TRP B C 1
ATOM 11264 O O . TRP B 1 663 ? -20.641 -3.084 22.172 1 97.75 663 TRP B O 1
ATOM 11274 N N . PHE B 1 664 ? -22.484 -4.188 22.766 1 98.5 664 PHE B N 1
ATOM 11275 C CA . PHE B 1 664 ? -23.391 -3.48 21.875 1 98.5 664 PHE B CA 1
ATOM 11276 C C . PHE B 1 664 ? -24.828 -3.598 22.375 1 98.5 664 PHE B C 1
ATOM 11278 O O . PHE B 1 664 ? -25.172 -4.523 23.109 1 98.5 664 PHE B O 1
ATOM 11285 N N . GLY B 1 665 ? -25.625 -2.578 22.047 1 98.5 665 GLY B N 1
ATOM 11286 C CA . GLY B 1 665 ? -27.016 -2.574 22.453 1 98.5 665 GLY B CA 1
ATOM 11287 C C . GLY B 1 665 ? -27.672 -1.206 22.359 1 98.5 665 GLY B C 1
ATOM 11288 O O . GLY B 1 665 ? -27.141 -0.31 21.688 1 98.5 665 GLY B O 1
ATOM 11289 N N . GLN B 1 666 ? -28.828 -1.158 22.922 1 98.38 666 GLN B N 1
ATOM 11290 C CA . GLN B 1 666 ? -29.547 0.109 22.953 1 98.38 666 GLN B CA 1
ATOM 11291 C C . GLN B 1 666 ? -29.094 0.987 24.109 1 98.38 666 GLN B C 1
ATOM 11293 O O . GLN B 1 666 ? -28.922 0.505 25.234 1 98.38 666 GLN B O 1
ATOM 11298 N N . LEU B 1 667 ? -28.875 2.189 23.766 1 98.31 667 LEU B N 1
ATOM 11299 C CA . LEU B 1 667 ? -28.594 3.154 24.828 1 98.31 667 LEU B CA 1
ATOM 11300 C C . LEU B 1 667 ? -29.734 3.209 25.828 1 98.31 667 LEU B C 1
ATOM 11302 O O . LEU B 1 667 ? -30.906 3.184 25.453 1 98.31 667 LEU B O 1
ATOM 11306 N N . HIS B 1 668 ? -29.359 3.297 27.062 1 97.44 668 HIS B N 1
ATOM 11307 C CA . HIS B 1 668 ? -30.406 3.35 28.078 1 97.44 668 HIS B CA 1
ATOM 11308 C C . HIS B 1 668 ? -31.359 4.508 27.828 1 97.44 668 HIS B C 1
ATOM 11310 O O . HIS B 1 668 ? -30.938 5.633 27.562 1 97.44 668 HIS B O 1
ATOM 11316 N N . PRO B 1 669 ? -32.656 4.301 27.969 1 96.44 669 PRO B N 1
ATOM 11317 C CA . PRO B 1 669 ? -33.625 5.328 27.672 1 96.44 669 PRO B CA 1
ATOM 11318 C C . PRO B 1 669 ? -33.469 6.582 28.531 1 96.44 669 PRO B C 1
ATOM 11320 O O . PRO B 1 669 ? -33.75 7.691 28.062 1 96.44 669 PRO B O 1
ATOM 11323 N N . SER B 1 670 ? -33 6.422 29.688 1 95.88 670 SER B N 1
ATOM 11324 C CA . SER B 1 670 ? -32.812 7.574 30.562 1 95.88 670 SER B CA 1
ATOM 11325 C C . SER B 1 670 ? -31.75 8.516 30.016 1 95.88 670 SER B C 1
ATOM 11327 O O . SER B 1 670 ? -31.891 9.734 30.094 1 95.88 670 SER B O 1
ATOM 11329 N N . ILE B 1 671 ? -30.688 7.957 29.531 1 96.5 671 ILE B N 1
ATOM 11330 C CA . ILE B 1 671 ? -29.625 8.75 28.938 1 96.5 671 ILE B CA 1
ATOM 11331 C C . ILE B 1 671 ? -30.094 9.391 27.641 1 96.5 671 ILE B C 1
ATOM 11333 O O . ILE B 1 671 ? -29.844 10.57 27.391 1 96.5 671 ILE B O 1
ATOM 11337 N N . ALA B 1 672 ? -30.812 8.648 26.875 1 97.38 672 ALA B N 1
ATOM 11338 C CA . ALA B 1 672 ? -31.391 9.18 25.641 1 97.38 672 ALA B CA 1
ATOM 11339 C C . ALA B 1 672 ? -32.312 10.367 25.922 1 97.38 672 ALA B C 1
ATOM 11341 O O . ALA B 1 672 ? -32.219 11.398 25.234 1 97.38 672 ALA B O 1
ATOM 11342 N N . LYS B 1 673 ? -33.062 10.188 26.891 1 96.38 673 LYS B N 1
ATOM 11343 C CA . LYS B 1 673 ? -34 11.258 27.281 1 96.38 673 LYS B CA 1
ATOM 11344 C C . LYS B 1 673 ? -33.219 12.492 27.75 1 96.38 673 LYS B C 1
ATOM 11346 O O . LYS B 1 673 ? -33.562 13.617 27.375 1 96.38 673 LYS B O 1
ATOM 11351 N N . ALA B 1 674 ? -32.25 12.273 28.516 1 95.88 674 ALA B N 1
ATOM 11352 C CA . ALA B 1 674 ? -31.438 13.375 29.031 1 95.88 674 ALA B CA 1
ATOM 11353 C C . ALA B 1 674 ? -30.797 14.164 27.891 1 95.88 674 ALA B C 1
ATOM 11355 O O . ALA B 1 674 ? -30.578 15.375 28.016 1 95.88 674 ALA B O 1
ATOM 11356 N N . LEU B 1 675 ? -30.516 13.547 26.828 1 96 675 LEU B N 1
ATOM 11357 C CA . LEU B 1 675 ? -29.844 14.18 25.703 1 96 675 LEU B CA 1
ATOM 11358 C C . LEU B 1 675 ? -30.844 14.508 24.594 1 96 675 LEU B C 1
ATOM 11360 O O . LEU B 1 675 ? -30.453 14.914 23.5 1 96 675 LEU B O 1
ATOM 11364 N N . ASP B 1 676 ? -32.156 14.234 24.844 1 95.94 676 ASP B N 1
ATOM 11365 C CA . ASP B 1 676 ? -33.219 14.477 23.891 1 95.94 676 ASP B CA 1
ATOM 11366 C C . ASP B 1 676 ? -33 13.703 22.594 1 95.94 676 ASP B C 1
ATOM 11368 O O . ASP B 1 676 ? -33.062 14.273 21.5 1 95.94 676 ASP B O 1
ATOM 11372 N N . LEU B 1 677 ? -32.688 12.508 22.797 1 97.31 677 LEU B N 1
ATOM 11373 C CA . LEU B 1 677 ? -32.438 11.625 21.672 1 97.31 677 LEU B CA 1
ATOM 11374 C C . LEU B 1 677 ? -33.531 10.562 21.578 1 97.31 677 LEU B C 1
ATOM 11376 O O . LEU B 1 677 ? -34.125 10.164 22.578 1 97.31 677 LEU B O 1
ATOM 11380 N N . PRO B 1 678 ? -33.75 10.078 20.375 1 97 678 PRO B N 1
ATOM 11381 C CA . PRO B 1 678 ? -34.594 8.875 20.234 1 97 678 PRO B CA 1
ATOM 11382 C C . PRO B 1 678 ? -33.844 7.598 20.625 1 97 678 PRO B C 1
ATOM 11384 O O . PRO B 1 678 ? -32.812 7.664 21.312 1 97 678 PRO B O 1
ATOM 11387 N N . ALA B 1 679 ? -34.438 6.477 20.281 1 97 679 ALA B N 1
ATOM 11388 C CA . ALA B 1 679 ? -33.719 5.227 20.531 1 97 679 ALA B CA 1
ATOM 11389 C C . ALA B 1 679 ? -32.438 5.172 19.734 1 97 679 ALA B C 1
ATOM 11391 O O . ALA B 1 679 ? -32.438 5.375 18.516 1 97 679 ALA B O 1
ATOM 11392 N N . VAL B 1 680 ? -31.391 5.016 20.453 1 98.19 680 VAL B N 1
ATOM 11393 C CA . VAL B 1 680 ? -30.062 4.977 19.828 1 98.19 680 VAL B CA 1
ATOM 11394 C C . VAL B 1 680 ? -29.406 3.629 20.094 1 98.19 680 VAL B C 1
ATOM 11396 O O . VAL B 1 680 ? -29.453 3.117 21.219 1 98.19 680 VAL B O 1
ATOM 11399 N N . TRP B 1 681 ? -28.828 3.098 19.078 1 98.69 681 TRP B N 1
ATOM 11400 C CA . TRP B 1 681 ? -28.078 1.848 19.172 1 98.69 681 TRP B CA 1
ATOM 11401 C C . TRP B 1 681 ? -26.578 2.113 19.188 1 98.69 681 TRP B C 1
ATOM 11403 O O . TRP B 1 681 ? -26.062 2.934 18.422 1 98.69 681 TRP B O 1
ATOM 11413 N N . VAL B 1 682 ? -25.844 1.431 20.109 1 98.69 682 VAL B N 1
ATOM 11414 C CA . VAL B 1 682 ? -24.438 1.74 20.312 1 98.69 682 VAL B CA 1
ATOM 11415 C C . VAL B 1 682 ? -23.641 0.445 20.438 1 98.69 682 VAL B C 1
ATOM 11417 O O . VAL B 1 682 ? -24.188 -0.605 20.766 1 98.69 682 VAL B O 1
ATOM 11420 N N . ALA B 1 683 ? -22.328 0.55 20.078 1 98.62 683 ALA B N 1
ATOM 11421 C CA . ALA B 1 683 ? -21.375 -0.546 20.25 1 98.62 683 ALA B CA 1
ATOM 11422 C C . ALA B 1 683 ? -19.953 -0.016 20.453 1 98.62 683 ALA B C 1
ATOM 11424 O O . ALA B 1 683 ? -19.625 1.076 19.984 1 98.62 683 ALA B O 1
ATOM 11425 N N . GLN B 1 684 ? -19.172 -0.719 21.188 1 98.06 684 GLN B N 1
ATOM 11426 C CA . GLN B 1 684 ? -17.75 -0.4 21.312 1 98.06 684 GLN B CA 1
ATOM 11427 C C . GLN B 1 684 ? -16.922 -1.662 21.531 1 98.06 684 GLN B C 1
ATOM 11429 O O . GLN B 1 684 ? -17.297 -2.539 22.312 1 98.06 684 GLN B O 1
ATOM 11434 N N . PHE B 1 685 ? -15.742 -1.652 20.828 1 97.88 685 PHE B N 1
ATOM 11435 C CA . PHE B 1 685 ? -14.859 -2.809 20.859 1 97.88 685 PHE B CA 1
ATOM 11436 C C . PHE B 1 685 ? -13.406 -2.369 21 1 97.88 685 PHE B C 1
ATOM 11438 O O . PHE B 1 685 ? -13.031 -1.286 20.547 1 97.88 685 PHE B O 1
ATOM 11445 N N . ALA B 1 686 ? -12.617 -3.217 21.656 1 95.75 686 ALA B N 1
ATOM 11446 C CA . ALA B 1 686 ? -11.164 -3.037 21.594 1 95.75 686 ALA B CA 1
ATOM 11447 C C . ALA B 1 686 ? -10.625 -3.412 20.219 1 95.75 686 ALA B C 1
ATOM 11449 O O . ALA B 1 686 ? -10.742 -4.562 19.797 1 95.75 686 ALA B O 1
ATOM 11450 N N . ILE B 1 687 ? -9.992 -2.531 19.609 1 95.06 687 ILE B N 1
ATOM 11451 C CA . ILE B 1 687 ? -9.633 -2.717 18.203 1 95.06 687 ILE B CA 1
ATOM 11452 C C . ILE B 1 687 ? -8.578 -3.814 18.078 1 95.06 687 ILE B C 1
ATOM 11454 O O . ILE B 1 687 ? -8.586 -4.586 17.125 1 95.06 687 ILE B O 1
ATOM 11458 N N . GLU B 1 688 ? -7.684 -3.861 19.031 1 94.19 688 GLU B N 1
ATOM 11459 C CA . GLU B 1 688 ? -6.594 -4.832 18.953 1 94.19 688 GLU B CA 1
ATOM 11460 C C . GLU B 1 688 ? -7.129 -6.262 18.953 1 94.19 688 GLU B C 1
ATOM 11462 O O . GLU B 1 688 ? -6.652 -7.105 18.203 1 94.19 688 GLU B O 1
ATOM 11467 N N . ASP B 1 689 ? -8.148 -6.48 19.781 1 94 689 ASP B N 1
ATOM 11468 C CA . ASP B 1 689 ? -8.758 -7.805 19.859 1 94 689 ASP B CA 1
ATOM 11469 C C . ASP B 1 689 ? -9.461 -8.156 18.547 1 94 689 ASP B C 1
ATOM 11471 O O . ASP B 1 689 ? -9.406 -9.305 18.094 1 94 689 ASP B O 1
ATOM 11475 N N . LEU B 1 690 ? -10.062 -7.234 17.922 1 93.81 690 LEU B N 1
ATOM 11476 C CA . LEU B 1 690 ? -10.734 -7.445 16.656 1 93.81 690 LEU B CA 1
ATOM 11477 C C . LEU B 1 690 ? -9.734 -7.781 15.555 1 93.81 690 LEU B C 1
ATOM 11479 O O . LEU B 1 690 ? -9.938 -8.727 14.789 1 93.81 690 LEU B O 1
ATOM 11483 N N . ILE B 1 691 ? -8.664 -7.004 15.492 1 93.25 691 ILE B N 1
ATOM 11484 C CA . ILE B 1 691 ? -7.641 -7.176 14.469 1 93.25 691 ILE B CA 1
ATOM 11485 C C . ILE B 1 691 ? -6.988 -8.547 14.617 1 93.25 691 ILE B C 1
ATOM 11487 O O . ILE B 1 691 ? -6.688 -9.211 13.625 1 93.25 691 ILE B O 1
ATOM 11491 N N . ASP B 1 692 ? -6.781 -8.984 15.812 1 92.62 692 ASP B N 1
ATOM 11492 C CA . ASP B 1 692 ? -6.133 -10.273 16.062 1 92.62 692 ASP B CA 1
ATOM 11493 C C . ASP B 1 692 ? -6.961 -11.422 15.508 1 92.62 692 ASP B C 1
ATOM 11495 O O . ASP B 1 692 ? -6.41 -12.43 15.062 1 92.62 692 ASP B O 1
ATOM 11499 N N . LEU B 1 693 ? -8.242 -11.273 15.555 1 92.12 693 LEU B N 1
ATOM 11500 C CA . LEU B 1 693 ? -9.109 -12.297 14.984 1 92.12 693 LEU B CA 1
ATOM 11501 C C . LEU B 1 693 ? -8.867 -12.438 13.484 1 92.12 693 LEU B C 1
ATOM 11503 O O . LEU B 1 693 ? -9 -13.531 12.93 1 92.12 693 LEU B O 1
ATOM 11507 N N . HIS B 1 694 ? -8.547 -11.336 12.836 1 90.5 694 HIS B N 1
ATOM 11508 C CA . HIS B 1 694 ? -8.359 -11.328 11.391 1 90.5 694 HIS B CA 1
ATOM 11509 C C . HIS B 1 694 ? -6.984 -11.867 11.008 1 90.5 694 HIS B C 1
ATOM 11511 O O . HIS B 1 694 ? -6.73 -12.172 9.844 1 90.5 694 HIS B O 1
ATOM 11517 N N . ARG B 1 695 ? -6.074 -11.938 11.922 1 88.38 695 ARG B N 1
ATOM 11518 C CA . ARG B 1 695 ? -4.727 -12.43 11.672 1 88.38 695 ARG B CA 1
ATOM 11519 C C . ARG B 1 695 ? -4.68 -13.953 11.711 1 88.38 695 ARG B C 1
ATOM 11521 O O . ARG B 1 695 ? -3.713 -14.562 11.242 1 88.38 695 ARG B O 1
ATOM 11528 N N . ALA B 1 696 ? -5.703 -14.523 12.234 1 82.31 696 ALA B N 1
ATOM 11529 C CA . ALA B 1 696 ? -5.715 -15.977 12.352 1 82.31 696 ALA B CA 1
ATOM 11530 C C . ALA B 1 696 ? -5.738 -16.641 10.977 1 82.31 696 ALA B C 1
ATOM 11532 O O . ALA B 1 696 ? -6.453 -16.188 10.078 1 82.31 696 ALA B O 1
ATOM 11533 N N . THR B 1 697 ? -4.746 -17.562 10.703 1 77.5 697 THR B N 1
ATOM 11534 C CA . THR B 1 697 ? -4.676 -18.312 9.445 1 77.5 697 THR B CA 1
ATOM 11535 C C . THR B 1 697 ? -5.609 -19.516 9.477 1 77.5 697 THR B C 1
ATOM 11537 O O . THR B 1 697 ? -5.691 -20.219 10.484 1 77.5 697 THR B O 1
ATOM 11540 N N . ASN B 1 698 ? -6.465 -19.531 8.469 1 70.69 698 ASN B N 1
ATOM 11541 C CA . ASN B 1 698 ? -7.383 -20.656 8.398 1 70.69 698 ASN B CA 1
ATOM 11542 C C . ASN B 1 698 ? -6.836 -21.766 7.504 1 70.69 698 ASN B C 1
ATOM 11544 O O . ASN B 1 698 ? -6.27 -21.484 6.445 1 70.69 698 ASN B O 1
ATOM 11548 N N . ALA B 1 699 ? -6.871 -22.984 8.133 1 75.06 699 ALA B N 1
ATOM 11549 C CA . ALA B 1 699 ? -6.543 -24.156 7.336 1 75.06 699 ALA B CA 1
ATOM 11550 C C . ALA B 1 699 ? -7.566 -24.375 6.227 1 75.06 699 ALA B C 1
ATOM 11552 O O . ALA B 1 699 ? -8.758 -24.109 6.41 1 75.06 699 ALA B O 1
ATOM 11553 N N . ILE B 1 700 ? -7.133 -24.594 5.082 1 77.25 700 ILE B N 1
ATOM 11554 C CA . ILE B 1 700 ? -8.023 -24.875 3.959 1 77.25 700 ILE B CA 1
ATOM 11555 C C . ILE B 1 700 ? -8.211 -26.391 3.814 1 77.25 700 ILE B C 1
ATOM 11557 O O . ILE B 1 700 ? -7.254 -27.156 3.926 1 77.25 700 ILE B O 1
ATOM 11561 N N . THR B 1 701 ? -9.453 -26.766 3.873 1 79.06 701 THR B N 1
ATOM 11562 C CA . THR B 1 701 ? -9.789 -28.172 3.629 1 79.06 701 THR B CA 1
ATOM 11563 C C . THR B 1 701 ? -10.57 -28.312 2.324 1 79.06 701 THR B C 1
ATOM 11565 O O . THR B 1 701 ? -11.398 -27.469 1.99 1 79.06 701 THR B O 1
ATOM 11568 N N . ALA B 1 702 ? -10.273 -29.391 1.56 1 80.62 702 ALA B N 1
ATOM 11569 C CA . ALA B 1 702 ? -11.008 -29.656 0.326 1 80.62 702 ALA B CA 1
ATOM 11570 C C . ALA B 1 702 ? -12.461 -30 0.618 1 80.62 702 ALA B C 1
ATOM 11572 O O . ALA B 1 702 ? -12.766 -30.672 1.611 1 80.62 702 ALA B O 1
ATOM 11573 N N . PRO B 1 703 ? -13.359 -29.5 -0.202 1 81.62 703 PRO B N 1
ATOM 11574 C CA . PRO B 1 703 ? -14.758 -29.875 -0.014 1 81.62 703 PRO B CA 1
ATOM 11575 C C . PRO B 1 703 ? -14.992 -31.375 -0.14 1 81.62 703 PRO B C 1
ATOM 11577 O O . PRO B 1 703 ? -14.32 -32.031 -0.93 1 81.62 703 PRO B O 1
ATOM 11580 N N . SER B 1 704 ? -15.953 -31.875 0.723 1 84.44 704 SER B N 1
ATOM 11581 C CA . SER B 1 704 ? -16.281 -33.281 0.675 1 84.44 704 SER B CA 1
ATOM 11582 C C . SER B 1 704 ? -16.938 -33.656 -0.654 1 84.44 704 SER B C 1
ATOM 11584 O O . SER B 1 704 ? -17.734 -32.906 -1.198 1 84.44 704 SER B O 1
ATOM 11586 N N . LYS B 1 705 ? -16.625 -34.812 -1.163 1 85.06 705 LYS B N 1
ATOM 11587 C CA . LYS B 1 705 ? -17.25 -35.344 -2.379 1 85.06 705 LYS B CA 1
ATOM 11588 C C . LYS B 1 705 ? -18.547 -36.062 -2.064 1 85.06 705 LYS B C 1
ATOM 11590 O O . LYS B 1 705 ? -19.297 -36.438 -2.973 1 85.06 705 LYS B O 1
ATOM 11595 N N . PHE B 1 706 ? -18.844 -36.219 -0.741 1 89.06 706 PHE B N 1
ATOM 11596 C CA . PHE B 1 706 ? -20.016 -37 -0.307 1 89.06 706 PHE B CA 1
ATOM 11597 C C . PHE B 1 706 ? -21.141 -36.062 0.108 1 89.06 706 PHE B C 1
ATOM 11599 O O . PHE B 1 706 ? -20.875 -34.938 0.579 1 89.06 706 PHE B O 1
ATOM 11606 N N . PRO B 1 707 ? -22.375 -36.5 -0.073 1 90.88 707 PRO B N 1
ATOM 11607 C CA . PRO B 1 707 ? -23.516 -35.625 0.193 1 90.88 707 PRO B CA 1
ATOM 11608 C C . PRO B 1 707 ? -23.734 -35.375 1.684 1 90.88 707 PRO B C 1
ATOM 11610 O O . PRO B 1 707 ? -23.312 -36.156 2.516 1 90.88 707 PRO B O 1
ATOM 11613 N N . SER B 1 708 ? -24.359 -34.25 1.965 1 93.44 708 SER B N 1
ATOM 11614 C CA . SER B 1 708 ? -24.797 -33.938 3.32 1 93.44 708 SER B CA 1
ATOM 11615 C C . SER B 1 708 ? -26.266 -34.281 3.537 1 93.44 708 SER B C 1
ATOM 11617 O O . SER B 1 708 ? -27.031 -34.375 2.578 1 93.44 708 SER B O 1
ATOM 11619 N N . VAL B 1 709 ? -26.641 -34.562 4.836 1 94.44 709 VAL B N 1
ATOM 11620 C CA . VAL B 1 709 ? -28.031 -34.875 5.188 1 94.44 709 VAL B CA 1
ATOM 11621 C C . VAL B 1 709 ? -28.547 -33.844 6.199 1 94.44 709 VAL B C 1
ATOM 11623 O O . VAL B 1 709 ? -27.906 -33.625 7.227 1 94.44 709 VAL B O 1
ATOM 11626 N N . ARG B 1 710 ? -29.703 -33.219 5.848 1 94 710 ARG B N 1
ATOM 11627 C CA . ARG B 1 710 ? -30.328 -32.25 6.742 1 94 710 ARG B CA 1
ATOM 11628 C C . ARG B 1 710 ? -31.422 -32.906 7.582 1 94 710 ARG B C 1
ATOM 11630 O O . ARG B 1 710 ? -32.219 -33.719 7.078 1 94 710 ARG B O 1
ATOM 11637 N N . ARG B 1 711 ? -31.453 -32.562 8.859 1 95 711 ARG B N 1
ATOM 11638 C CA . ARG B 1 711 ? -32.5 -33 9.773 1 95 711 ARG B CA 1
ATOM 11639 C C . ARG B 1 711 ? -33 -31.812 10.602 1 95 711 ARG B C 1
ATOM 11641 O O . ARG B 1 711 ? -32.219 -31.016 11.094 1 95 711 ARG B O 1
ATOM 11648 N N . ASP B 1 712 ? -34.375 -31.734 10.719 1 94.62 712 ASP B N 1
ATOM 11649 C CA . ASP B 1 712 ? -35 -30.656 11.484 1 94.62 712 ASP B CA 1
ATOM 11650 C C . ASP B 1 712 ? -35.688 -31.203 12.734 1 94.62 712 ASP B C 1
ATOM 11652 O O . ASP B 1 712 ? -36.344 -32.25 12.68 1 94.62 712 ASP B O 1
ATOM 11656 N N . LEU B 1 713 ? -35.469 -30.516 13.844 1 94.69 713 LEU B N 1
ATOM 11657 C CA . LEU B 1 713 ? -36.156 -30.844 15.086 1 94.69 713 LEU B CA 1
ATOM 11658 C C . LEU B 1 713 ? -36.719 -29.609 15.75 1 94.69 713 LEU B C 1
ATOM 11660 O O . LEU B 1 713 ? -36.094 -28.547 15.758 1 94.69 713 LEU B O 1
ATOM 11664 N N . ALA B 1 714 ? -37.938 -29.719 16.266 1 94.56 714 ALA B N 1
ATOM 11665 C CA . ALA B 1 714 ? -38.594 -28.641 17.016 1 94.56 714 ALA B CA 1
ATOM 11666 C C . ALA B 1 714 ? -38.844 -29.062 18.469 1 94.56 714 ALA B C 1
ATOM 11668 O O . ALA B 1 714 ? -39.375 -30.156 18.719 1 94.56 714 ALA B O 1
ATOM 11669 N N . PHE B 1 715 ? -38.531 -28.172 19.453 1 94.56 715 PHE B N 1
ATOM 11670 C CA . PHE B 1 715 ? -38.625 -28.484 20.875 1 94.56 715 PHE B CA 1
ATOM 11671 C C . PHE B 1 715 ? -39.5 -27.469 21.594 1 94.56 715 PHE B C 1
ATOM 11673 O O . PHE B 1 715 ? -39.438 -26.266 21.328 1 94.56 715 PHE B O 1
ATOM 11680 N N . LEU B 1 716 ? -40.281 -27.938 22.453 1 94.5 716 LEU B N 1
ATOM 11681 C CA . LEU B 1 716 ? -41 -27.094 23.406 1 94.5 716 LEU B CA 1
ATOM 11682 C C . LEU B 1 716 ? -40.219 -26.922 24.688 1 94.5 716 LEU B C 1
ATOM 11684 O O . LEU B 1 716 ? -39.875 -27.906 25.359 1 94.5 716 LEU B O 1
ATOM 11688 N N . VAL B 1 717 ? -39.906 -25.688 25.016 1 94.88 717 VAL B N 1
ATOM 11689 C CA . VAL B 1 717 ? -39.094 -25.391 26.203 1 94.88 717 VAL B CA 1
ATOM 11690 C C . VAL B 1 717 ? -39.688 -24.219 26.969 1 94.88 717 VAL B C 1
ATOM 11692 O O . VAL B 1 717 ? -40.562 -23.531 26.453 1 94.88 717 VAL B O 1
ATOM 11695 N N . ASP B 1 718 ? -39.156 -24.016 28.203 1 93.38 718 ASP B N 1
ATOM 11696 C CA . ASP B 1 718 ? -39.562 -22.844 28.984 1 93.38 718 ASP B CA 1
ATOM 11697 C C . ASP B 1 718 ? -39.062 -21.562 28.344 1 93.38 718 ASP B C 1
ATOM 11699 O O . ASP B 1 718 ? -37.969 -21.531 27.766 1 93.38 718 ASP B O 1
ATOM 11703 N N . LYS B 1 719 ? -39.781 -20.531 28.547 1 91.06 719 LYS B N 1
ATOM 11704 C CA . LYS B 1 719 ? -39.438 -19.234 27.969 1 91.06 719 LYS B CA 1
ATOM 11705 C C . LYS B 1 719 ? -38.094 -18.719 28.516 1 91.06 719 LYS B C 1
ATOM 11707 O O . LYS B 1 719 ? -37.406 -17.953 27.859 1 91.06 719 LYS B O 1
ATOM 11712 N N . SER B 1 720 ? -37.688 -19.203 29.609 1 88.75 720 SER B N 1
ATOM 11713 C CA . SER B 1 720 ? -36.5 -18.719 30.281 1 88.75 720 SER B CA 1
ATOM 11714 C C . SER B 1 720 ? -35.25 -19.375 29.703 1 88.75 720 SER B C 1
ATOM 11716 O O . SER B 1 720 ? -34.125 -18.891 29.906 1 88.75 720 SER B O 1
ATOM 11718 N N . VAL B 1 721 ? -35.375 -20.422 28.938 1 91.25 721 VAL B N 1
ATOM 11719 C CA . VAL B 1 721 ? -34.25 -21.141 28.375 1 91.25 721 VAL B CA 1
ATOM 11720 C C . VAL B 1 721 ? -33.656 -20.375 27.203 1 91.25 721 VAL B C 1
ATOM 11722 O O . VAL B 1 721 ? -34.406 -20 26.281 1 91.25 721 VAL B O 1
ATOM 11725 N N . GLU B 1 722 ? -32.375 -20.188 27.266 1 88.44 722 GLU B N 1
ATOM 11726 C CA . GLU B 1 722 ? -31.719 -19.516 26.156 1 88.44 722 GLU B CA 1
ATOM 11727 C C . GLU B 1 722 ? -31.391 -20.516 25.047 1 88.44 722 GLU B C 1
ATOM 11729 O O . GLU B 1 722 ? -30.969 -21.641 25.312 1 88.44 722 GLU B O 1
ATOM 11734 N N . TRP B 1 723 ? -31.516 -20.031 23.859 1 87.56 723 TRP B N 1
ATOM 11735 C CA . TRP B 1 723 ? -31.344 -20.953 22.75 1 87.56 723 TRP B CA 1
ATOM 11736 C C . TRP B 1 723 ? -29.875 -21.375 22.625 1 87.56 723 TRP B C 1
ATOM 11738 O O . TRP B 1 723 ? -29.578 -22.484 22.188 1 87.56 723 TRP B O 1
ATOM 11748 N N . GLN B 1 724 ? -28.969 -20.562 22.984 1 88.88 724 GLN B N 1
ATOM 11749 C CA . GLN B 1 724 ? -27.547 -20.891 22.891 1 88.88 724 GLN B CA 1
ATOM 11750 C C . GLN B 1 724 ? -27.188 -22.078 23.781 1 88.88 724 GLN B C 1
ATOM 11752 O O . GLN B 1 724 ? -26.312 -22.875 23.438 1 88.88 724 GLN B O 1
ATOM 11757 N N . ASP B 1 725 ? -27.875 -22.156 24.859 1 89.38 725 ASP B N 1
ATOM 11758 C CA . ASP B 1 725 ? -27.641 -23.297 25.75 1 89.38 725 ASP B CA 1
ATOM 11759 C C . ASP B 1 725 ? -28.031 -24.609 25.078 1 89.38 725 ASP B C 1
ATOM 11761 O O . ASP B 1 725 ? -27.359 -25.625 25.25 1 89.38 725 ASP B O 1
ATOM 11765 N N . LEU B 1 726 ? -29.031 -24.5 24.359 1 92.75 726 LEU B N 1
ATOM 11766 C CA . LEU B 1 726 ? -29.484 -25.688 23.625 1 92.75 726 LEU B CA 1
ATOM 11767 C C . LEU B 1 726 ? -28.5 -26.047 22.531 1 92.75 726 LEU B C 1
ATOM 11769 O O . LEU B 1 726 ? -28.219 -27.234 22.312 1 92.75 726 LEU B O 1
ATOM 11773 N N . VAL B 1 727 ? -28.016 -25.062 21.844 1 91.75 727 VAL B N 1
ATOM 11774 C CA . VAL B 1 727 ? -27.078 -25.281 20.75 1 91.75 727 VAL B CA 1
ATOM 11775 C C . VAL B 1 727 ? -25.844 -26.016 21.25 1 91.75 727 VAL B C 1
ATOM 11777 O O . VAL B 1 727 ? -25.375 -26.969 20.609 1 91.75 727 VAL B O 1
ATOM 11780 N N . VAL B 1 728 ? -25.344 -25.672 22.406 1 89.19 728 VAL B N 1
ATOM 11781 C CA . VAL B 1 728 ? -24.156 -26.281 22.984 1 89.19 728 VAL B CA 1
ATOM 11782 C C . VAL B 1 728 ? -24.438 -27.766 23.266 1 89.19 728 VAL B C 1
ATOM 11784 O O . VAL B 1 728 ? -23.625 -28.625 22.938 1 89.19 728 VAL B O 1
ATOM 11787 N N . ASP B 1 729 ? -25.578 -27.984 23.75 1 93.12 729 ASP B N 1
ATOM 11788 C CA . ASP B 1 729 ? -25.938 -29.359 24.125 1 93.12 729 ASP B CA 1
ATOM 11789 C C . ASP B 1 729 ? -26.219 -30.203 22.875 1 93.12 729 ASP B C 1
ATOM 11791 O O . ASP B 1 729 ? -25.891 -31.391 22.844 1 93.12 729 ASP B O 1
ATOM 11795 N N . ILE B 1 730 ? -26.766 -29.625 21.891 1 95 730 ILE B N 1
ATOM 11796 C CA . ILE B 1 730 ? -27.016 -30.328 20.641 1 95 730 ILE B CA 1
ATOM 11797 C C . ILE B 1 730 ? -25.688 -30.734 20 1 95 730 ILE B C 1
ATOM 11799 O O . ILE B 1 730 ? -25.516 -31.875 19.578 1 95 730 ILE B O 1
ATOM 11803 N N . ARG B 1 731 ? -24.859 -29.875 19.922 1 92.75 731 ARG B N 1
ATOM 11804 C CA . ARG B 1 731 ? -23.562 -30.141 19.312 1 92.75 731 ARG B CA 1
ATOM 11805 C C . ARG B 1 731 ? -22.828 -31.25 20.047 1 92.75 731 ARG B C 1
ATOM 11807 O O . ARG B 1 731 ? -22.188 -32.094 19.438 1 92.75 731 ARG B O 1
ATOM 11814 N N . ALA B 1 732 ? -22.922 -31.234 21.328 1 91.88 732 ALA B N 1
ATOM 11815 C CA . ALA B 1 732 ? -22.25 -32.25 22.141 1 91.88 732 ALA B CA 1
ATOM 11816 C C . ALA B 1 732 ? -22.859 -33.625 21.906 1 91.88 732 ALA B C 1
ATOM 11818 O O . ALA B 1 732 ? -22.156 -34.625 21.875 1 91.88 732 ALA B O 1
ATOM 11819 N N . ALA B 1 733 ? -24.094 -33.656 21.641 1 94.69 733 ALA B N 1
ATOM 11820 C CA . ALA B 1 733 ? -24.812 -34.906 21.531 1 94.69 733 ALA B CA 1
ATOM 11821 C C . ALA B 1 733 ? -24.781 -35.438 20.109 1 94.69 733 ALA B C 1
ATOM 11823 O O . ALA B 1 733 ? -24.75 -36.656 19.891 1 94.69 733 ALA B O 1
ATOM 11824 N N . ALA B 1 734 ? -24.844 -34.625 19.125 1 93.19 734 ALA B N 1
ATOM 11825 C CA . ALA B 1 734 ? -25.016 -35 17.734 1 93.19 734 ALA B CA 1
ATOM 11826 C C . ALA B 1 734 ? -23.781 -35.75 17.203 1 93.19 734 ALA B C 1
ATOM 11828 O O . ALA B 1 734 ? -23.875 -36.531 16.266 1 93.19 734 ALA B O 1
ATOM 11829 N N . GLY B 1 735 ? -22.578 -35.406 17.75 1 88.94 735 GLY B N 1
ATOM 11830 C CA . GLY B 1 735 ? -21.391 -36.188 17.391 1 88.94 735 GLY B CA 1
ATOM 11831 C C . GLY B 1 735 ? -20.531 -35.5 16.344 1 88.94 735 GLY B C 1
ATOM 11832 O O . GLY B 1 735 ? -20.75 -34.344 16.016 1 88.94 735 GLY B O 1
ATOM 11833 N N . LYS B 1 736 ? -19.594 -36.281 15.719 1 89.56 736 LYS B N 1
ATOM 11834 C CA . LYS B 1 736 ? -18.516 -35.719 14.914 1 89.56 736 LYS B CA 1
ATOM 11835 C C . LYS B 1 736 ? -19 -35.375 13.5 1 89.56 736 LYS B C 1
ATOM 11837 O O . LYS B 1 736 ? -18.359 -34.625 12.781 1 89.56 736 LYS B O 1
ATOM 11842 N N . TYR B 1 737 ? -20.125 -35.938 13.125 1 93.19 737 TYR B N 1
ATOM 11843 C CA . TYR B 1 737 ? -20.562 -35.75 11.742 1 93.19 737 TYR B CA 1
ATOM 11844 C C . TYR B 1 737 ? -21.422 -34.5 11.609 1 93.19 737 TYR B C 1
ATOM 11846 O O . TYR B 1 737 ? -21.812 -34.125 10.5 1 93.19 737 TYR B O 1
ATOM 11854 N N . LEU B 1 738 ? -21.75 -33.875 12.719 1 94.12 738 LEU B N 1
ATOM 11855 C CA . LEU B 1 738 ? -22.484 -32.625 12.641 1 94.12 738 LEU B CA 1
ATOM 11856 C C . LEU B 1 738 ? -21.594 -31.516 12.109 1 94.12 738 LEU B C 1
ATOM 11858 O O . LEU B 1 738 ? -20.609 -31.141 12.742 1 94.12 738 LEU B O 1
ATOM 11862 N N . THR B 1 739 ? -21.969 -31.016 10.961 1 89.38 739 THR B N 1
ATOM 11863 C CA . THR B 1 739 ? -21.141 -30 10.328 1 89.38 739 THR B CA 1
ATOM 11864 C C . THR B 1 739 ? -21.703 -28.609 10.562 1 89.38 739 THR B C 1
ATOM 11866 O O . THR B 1 739 ? -20.969 -27.625 10.609 1 89.38 739 THR B O 1
ATOM 11869 N N . ASP B 1 740 ? -23.094 -28.516 10.625 1 90.62 740 ASP B N 1
ATOM 11870 C CA . ASP B 1 740 ? -23.719 -27.203 10.828 1 90.62 740 ASP B CA 1
ATOM 11871 C C . ASP B 1 740 ? -25 -27.328 11.656 1 90.62 740 ASP B C 1
ATOM 11873 O O . ASP B 1 740 ? -25.609 -28.406 11.703 1 90.62 740 ASP B O 1
ATOM 11877 N N . LEU B 1 741 ? -25.297 -26.266 12.359 1 92.62 741 LEU B N 1
ATOM 11878 C CA . LEU B 1 741 ? -26.453 -26.188 13.258 1 92.62 741 LEU B CA 1
ATOM 11879 C C . LEU B 1 741 ? -26.953 -24.75 13.367 1 92.62 741 LEU B C 1
ATOM 11881 O O . LEU B 1 741 ? -26.172 -23.828 13.578 1 92.62 741 LEU B O 1
ATOM 11885 N N . TRP B 1 742 ? -28.328 -24.562 13.094 1 89.56 742 TRP B N 1
ATOM 11886 C CA . TRP B 1 742 ? -28.844 -23.219 13.266 1 89.56 742 TRP B CA 1
ATOM 11887 C C . TRP B 1 742 ? -30.312 -23.234 13.648 1 89.56 742 TRP B C 1
ATOM 11889 O O . TRP B 1 742 ? -31.016 -24.219 13.398 1 89.56 742 TRP B O 1
ATOM 11899 N N . LEU B 1 743 ? -30.734 -22.172 14.336 1 91.06 743 LEU B N 1
ATOM 11900 C CA . LEU B 1 743 ? -32.125 -21.953 14.695 1 91.06 743 LEU B CA 1
ATOM 11901 C C . LEU B 1 743 ? -32.906 -21.312 13.539 1 91.06 743 LEU B C 1
ATOM 11903 O O . LEU B 1 743 ? -32.531 -20.219 13.078 1 91.06 743 LEU B O 1
ATOM 11907 N N . PHE B 1 744 ? -34 -21.969 13.062 1 88.88 744 PHE B N 1
ATOM 11908 C CA . PHE B 1 744 ? -34.625 -21.406 11.867 1 88.88 744 PHE B CA 1
ATOM 11909 C C . PHE B 1 744 ? -36.031 -20.969 12.156 1 88.88 744 PHE B C 1
ATOM 11911 O O . PHE B 1 744 ? -36.688 -20.328 11.32 1 88.88 744 PHE B O 1
ATOM 11918 N N . ASP B 1 745 ? -36.625 -21.297 13.422 1 89.62 745 ASP B N 1
ATOM 11919 C CA . ASP B 1 745 ? -37.969 -20.875 13.75 1 89.62 745 ASP B CA 1
ATOM 11920 C C . ASP B 1 745 ? -38.156 -20.75 15.258 1 89.62 745 ASP B C 1
ATOM 11922 O O . ASP B 1 745 ? -37.625 -21.562 16.016 1 89.62 745 ASP B O 1
ATOM 11926 N N . VAL B 1 746 ? -38.875 -19.688 15.695 1 90.5 746 VAL B N 1
ATOM 11927 C CA . VAL B 1 746 ? -39.281 -19.469 17.078 1 90.5 746 VAL B CA 1
ATOM 11928 C C . VAL B 1 746 ? -40.75 -19.125 17.125 1 90.5 746 VAL B C 1
ATOM 11930 O O . VAL B 1 746 ? -41.219 -18.188 16.469 1 90.5 746 VAL B O 1
ATOM 11933 N N . TYR B 1 747 ? -41.5 -19.891 17.812 1 89 747 TYR B N 1
ATOM 11934 C CA . TYR B 1 747 ? -42.938 -19.672 17.891 1 89 747 TYR B CA 1
ATOM 11935 C C . TYR B 1 747 ? -43.406 -19.5 19.344 1 89 747 TYR B C 1
ATOM 11937 O O . TYR B 1 747 ? -43.094 -20.344 20.188 1 89 747 TYR B O 1
ATOM 11945 N N . GLU B 1 748 ? -44.031 -18.266 19.578 1 86.88 748 GLU B N 1
ATOM 11946 C CA . GLU B 1 748 ? -44.688 -17.984 20.859 1 86.88 748 GLU B CA 1
ATOM 11947 C C . GLU B 1 748 ? -46.156 -17.609 20.672 1 86.88 748 GLU B C 1
ATOM 11949 O O . GLU B 1 748 ? -46.469 -16.672 19.953 1 86.88 748 GLU B O 1
ATOM 11954 N N . GLY B 1 749 ? -47.188 -18.453 20.953 1 79.12 749 GLY B N 1
ATOM 11955 C CA . GLY B 1 749 ? -48.594 -18.109 20.688 1 79.12 749 GLY B CA 1
ATOM 11956 C C . GLY B 1 749 ? -49.562 -18.859 21.562 1 79.12 749 GLY B C 1
ATOM 11957 O O . GLY B 1 749 ? -49.156 -19.625 22.438 1 79.12 749 GLY B O 1
ATOM 11958 N N . ASP B 1 750 ? -50.75 -18.578 21.172 1 78.06 750 ASP B N 1
ATOM 11959 C CA . ASP B 1 750 ? -51.875 -18.984 21.969 1 78.06 750 ASP B CA 1
ATOM 11960 C C . ASP B 1 750 ? -52.062 -20.5 21.969 1 78.06 750 ASP B C 1
ATOM 11962 O O . ASP B 1 750 ? -52.719 -21.047 22.859 1 78.06 750 ASP B O 1
ATOM 11966 N N . ARG B 1 751 ? -51.5 -21.125 21.047 1 81.75 751 ARG B N 1
ATOM 11967 C CA . ARG B 1 751 ? -51.719 -22.562 20.938 1 81.75 751 ARG B CA 1
ATOM 11968 C C . ARG B 1 751 ? -50.75 -23.328 21.828 1 81.75 751 ARG B C 1
ATOM 11970 O O . ARG B 1 751 ? -50.781 -24.562 21.875 1 81.75 751 ARG B O 1
ATOM 11977 N N . LEU B 1 752 ? -49.812 -22.609 22.531 1 84.94 752 LEU B N 1
ATOM 11978 C CA . LEU B 1 752 ? -48.844 -23.203 23.469 1 84.94 752 LEU B CA 1
ATOM 11979 C C . LEU B 1 752 ? -49.188 -22.781 24.906 1 84.94 752 LEU B C 1
ATOM 11981 O O . LEU B 1 752 ? -49.844 -21.766 25.125 1 84.94 752 LEU B O 1
ATOM 11985 N N . PRO B 1 753 ? -48.812 -23.641 25.75 1 86.12 753 PRO B N 1
ATOM 11986 C CA . PRO B 1 753 ? -48.969 -23.203 27.141 1 86.12 753 PRO B CA 1
ATOM 11987 C C . PRO B 1 753 ? -48.281 -21.859 27.406 1 86.12 753 PRO B C 1
ATOM 11989 O O . PRO B 1 753 ? -47.281 -21.531 26.75 1 86.12 753 PRO B O 1
ATOM 11992 N N . GLU B 1 754 ? -48.75 -21.047 28.281 1 84.69 754 GLU B N 1
ATOM 11993 C CA . GLU B 1 754 ? -48.344 -19.672 28.531 1 84.69 754 GLU B CA 1
ATOM 11994 C C . GLU B 1 754 ? -46.875 -19.578 28.875 1 84.69 754 GLU B C 1
ATOM 11996 O O . GLU B 1 754 ? -46.188 -18.594 28.531 1 84.69 754 GLU B O 1
ATOM 12001 N N . ASP B 1 755 ? -46.281 -20.516 29.5 1 88.94 755 ASP B N 1
ATOM 12002 C CA . ASP B 1 755 ? -44.906 -20.406 29.969 1 88.94 755 ASP B CA 1
ATOM 12003 C C . ASP B 1 755 ? -43.938 -21.188 29.062 1 88.94 755 ASP B C 1
ATOM 12005 O O . ASP B 1 755 ? -42.781 -21.438 29.422 1 88.94 755 ASP B O 1
ATOM 12009 N N . LYS B 1 756 ? -44.438 -21.516 27.875 1 92.25 756 LYS B N 1
ATOM 12010 C CA . LYS B 1 756 ? -43.594 -22.328 27 1 92.25 756 LYS B CA 1
ATOM 12011 C C . LYS B 1 756 ? -43.406 -21.641 25.656 1 92.25 756 LYS B C 1
ATOM 12013 O O . LYS B 1 756 ? -44.219 -20.781 25.266 1 92.25 756 LYS B O 1
ATOM 12018 N N . LYS B 1 757 ? -42.281 -21.922 24.984 1 93.56 757 LYS B N 1
ATOM 12019 C CA . LYS B 1 757 ? -42 -21.531 23.609 1 93.56 757 LYS B CA 1
ATOM 12020 C C . LYS B 1 757 ? -41.469 -22.703 22.797 1 93.56 757 LYS B C 1
ATOM 12022 O O . LYS B 1 757 ? -40.938 -23.672 23.359 1 93.56 757 LYS B O 1
ATOM 12027 N N . SER B 1 758 ? -41.688 -22.609 21.5 1 94.06 758 SER B N 1
ATOM 12028 C CA . SER B 1 758 ? -41.188 -23.656 20.594 1 94.06 758 SER B CA 1
ATOM 12029 C C . SER B 1 758 ? -39.969 -23.188 19.812 1 94.06 758 SER B C 1
ATOM 12031 O O . SER B 1 758 ? -40 -22.109 19.203 1 94.06 758 SER B O 1
ATOM 12033 N N . LEU B 1 759 ? -38.906 -23.906 19.844 1 94.5 759 LEU B N 1
ATOM 12034 C CA . LEU B 1 759 ? -37.656 -23.641 19.109 1 94.5 759 LEU B CA 1
ATOM 12035 C C . LEU B 1 759 ? -37.375 -24.75 18.094 1 94.5 759 LEU B C 1
ATOM 12037 O O . LEU B 1 759 ? -37.344 -25.922 18.453 1 94.5 759 LEU B O 1
ATOM 12041 N N . ALA B 1 760 ? -37.156 -24.359 16.812 1 94.19 760 ALA B N 1
ATOM 12042 C CA . ALA B 1 760 ? -36.875 -25.344 15.766 1 94.19 760 ALA B CA 1
ATOM 12043 C C . ALA B 1 760 ? -35.438 -25.188 15.281 1 94.19 760 ALA B C 1
ATOM 12045 O O . ALA B 1 760 ? -35 -24.094 14.906 1 94.19 760 ALA B O 1
ATOM 12046 N N . PHE B 1 761 ? -34.719 -26.281 15.242 1 94.75 761 PHE B N 1
ATOM 12047 C CA . PHE B 1 761 ? -33.312 -26.297 14.836 1 94.75 761 PHE B CA 1
ATOM 12048 C C . PHE B 1 761 ? -33.125 -27.156 13.586 1 94.75 761 PHE B C 1
ATOM 12050 O O . PHE B 1 761 ? -33.75 -28.203 13.438 1 94.75 761 PHE B O 1
ATOM 12057 N N . ALA B 1 762 ? -32.219 -26.656 12.719 1 94.25 762 ALA B N 1
ATOM 12058 C CA . ALA B 1 762 ? -31.75 -27.438 11.578 1 94.25 762 ALA B CA 1
ATOM 12059 C C . ALA B 1 762 ? -30.344 -27.953 11.828 1 94.25 762 ALA B C 1
ATOM 12061 O O . ALA B 1 762 ? -29.484 -27.234 12.344 1 94.25 762 ALA B O 1
ATOM 12062 N N . MET B 1 763 ? -30.094 -29.234 11.469 1 95.31 763 MET B N 1
ATOM 12063 C CA . MET B 1 763 ? -28.797 -29.875 11.617 1 95.31 763 MET B CA 1
ATOM 12064 C C . MET B 1 763 ? -28.328 -30.484 10.305 1 95.31 763 MET B C 1
ATOM 12066 O O . MET B 1 763 ? -29.109 -31.141 9.609 1 95.31 763 MET B O 1
ATOM 12070 N N . LEU B 1 764 ? -27.109 -30.203 10.016 1 93.25 764 LEU B N 1
ATOM 12071 C CA . LEU B 1 764 ? -26.5 -30.766 8.82 1 93.25 764 LEU B CA 1
ATOM 12072 C C . LEU B 1 764 ? -25.438 -31.797 9.195 1 93.25 764 LEU B C 1
ATOM 12074 O O . LEU B 1 764 ? -24.516 -31.484 9.945 1 93.25 764 LEU B O 1
ATOM 12078 N N . PHE B 1 765 ? -25.578 -33.031 8.625 1 95.06 765 PHE B N 1
ATOM 12079 C CA . PHE B 1 765 ? -24.641 -34.125 8.883 1 95.06 765 PHE B CA 1
ATOM 12080 C C . PHE B 1 765 ? -23.891 -34.5 7.605 1 95.06 765 PHE B C 1
ATOM 12082 O O . PHE B 1 765 ? -24.484 -34.562 6.527 1 95.06 765 PHE B O 1
ATOM 12089 N N . GLN B 1 766 ? -22.578 -34.688 7.758 1 93.31 766 GLN B N 1
ATOM 12090 C CA . GLN B 1 766 ? -21.781 -35.062 6.598 1 93.31 766 GLN B CA 1
ATOM 12091 C C . GLN B 1 766 ? -20.516 -35.812 7.016 1 93.31 766 GLN B C 1
ATOM 12093 O O . GLN B 1 766 ? -19.906 -35.5 8.031 1 93.31 766 GLN B O 1
ATOM 12098 N N . ASN B 1 767 ? -20.219 -36.844 6.297 1 91.81 767 ASN B N 1
ATOM 12099 C CA . ASN B 1 767 ? -18.969 -37.562 6.426 1 91.81 767 ASN B CA 1
ATOM 12100 C C . ASN B 1 767 ? -18.047 -37.344 5.227 1 91.81 767 ASN B C 1
ATOM 12102 O O . ASN B 1 767 ? -18.453 -37.531 4.082 1 91.81 767 ASN B O 1
ATOM 12106 N N . ALA B 1 768 ? -16.859 -36.938 5.453 1 87.88 768 ALA B N 1
ATOM 12107 C CA . ALA B 1 768 ? -15.914 -36.594 4.391 1 87.88 768 ALA B CA 1
ATOM 12108 C C . ALA B 1 768 ? -15.375 -37.844 3.695 1 87.88 768 ALA B C 1
ATOM 12110 O O . ALA B 1 768 ? -14.859 -37.75 2.578 1 87.88 768 ALA B O 1
ATOM 12111 N N . ASP B 1 769 ? -15.602 -39 4.32 1 88.44 769 ASP B N 1
ATOM 12112 C CA . ASP B 1 769 ? -14.922 -40.188 3.826 1 88.44 769 ASP B CA 1
ATOM 12113 C C . ASP B 1 769 ? -15.922 -41.188 3.26 1 88.44 769 ASP B C 1
ATOM 12115 O O . ASP B 1 769 ? -15.539 -42.188 2.619 1 88.44 769 ASP B O 1
ATOM 12119 N N . ALA B 1 770 ? -17.156 -41 3.625 1 90.88 770 ALA B N 1
ATOM 12120 C CA . ALA B 1 770 ? -18.141 -41.938 3.154 1 90.88 770 ALA B CA 1
ATOM 12121 C C . ALA B 1 770 ? -19.547 -41.344 3.227 1 90.88 770 ALA B C 1
ATOM 12123 O O . ALA B 1 770 ? -19.766 -40.312 3.867 1 90.88 770 ALA B O 1
ATOM 12124 N N . THR B 1 771 ? -20.453 -41.969 2.41 1 92.12 771 THR B N 1
ATOM 12125 C CA . THR B 1 771 ? -21.859 -41.625 2.516 1 92.12 771 THR B CA 1
ATOM 12126 C C . THR B 1 771 ? -22.422 -42.062 3.863 1 92.12 771 THR B C 1
ATOM 12128 O O . THR B 1 771 ? -22.219 -43.188 4.297 1 92.12 771 THR B O 1
ATOM 12131 N N . LEU B 1 772 ? -23.156 -41.25 4.527 1 92.5 772 LEU B N 1
ATOM 12132 C CA . LEU B 1 772 ? -23.703 -41.5 5.855 1 92.5 772 LEU B CA 1
ATOM 12133 C C . LEU B 1 772 ? -24.891 -42.469 5.773 1 92.5 772 LEU B C 1
ATOM 12135 O O . LEU B 1 772 ? -25.781 -42.25 4.945 1 92.5 772 LEU B O 1
ATOM 12139 N N . GLU B 1 773 ? -24.875 -43.469 6.652 1 92.56 773 GLU B N 1
ATOM 12140 C CA . GLU B 1 773 ? -26 -44.406 6.73 1 92.56 773 GLU B CA 1
ATOM 12141 C C . GLU B 1 773 ? -27.125 -43.844 7.586 1 92.56 773 GLU B C 1
ATOM 12143 O O . GLU B 1 773 ? -26.891 -43.094 8.523 1 92.56 773 GLU B O 1
ATOM 12148 N N . ASP B 1 774 ? -28.344 -44.25 7.383 1 92.56 774 ASP B N 1
ATOM 12149 C CA . ASP B 1 774 ? -29.547 -43.75 8.062 1 92.56 774 ASP B CA 1
ATOM 12150 C C . ASP B 1 774 ? -29.516 -44.094 9.555 1 92.56 774 ASP B C 1
ATOM 12152 O O . ASP B 1 774 ? -29.953 -43.281 10.383 1 92.56 774 ASP B O 1
ATOM 12156 N N . ASP B 1 775 ? -28.969 -45.188 9.867 1 92.69 775 ASP B N 1
ATOM 12157 C CA . ASP B 1 775 ? -28.938 -45.625 11.258 1 92.69 775 ASP B CA 1
ATOM 12158 C C . ASP B 1 775 ? -28.031 -44.719 12.094 1 92.69 775 ASP B C 1
ATOM 12160 O O . ASP B 1 775 ? -28.328 -44.438 13.266 1 92.69 775 ASP B O 1
ATOM 12164 N N . VAL B 1 776 ? -26.969 -44.344 11.516 1 92.94 776 VAL B N 1
ATOM 12165 C CA . VAL B 1 776 ? -26.031 -43.469 12.195 1 92.94 776 VAL B CA 1
ATOM 12166 C C . VAL B 1 776 ? -26.719 -42.125 12.5 1 92.94 776 VAL B C 1
ATOM 12168 O O . VAL B 1 776 ? -26.594 -41.594 13.609 1 92.94 776 VAL B O 1
ATOM 12171 N N . ILE B 1 777 ? -27.453 -41.594 11.609 1 94.38 777 ILE B N 1
ATOM 12172 C CA . ILE B 1 777 ? -28.141 -40.312 11.758 1 94.38 777 ILE B CA 1
ATOM 12173 C C . ILE B 1 777 ? -29.25 -40.438 12.797 1 94.38 777 ILE B C 1
ATOM 12175 O O . ILE B 1 777 ? -29.438 -39.562 13.641 1 94.38 777 ILE B O 1
ATOM 12179 N N . LYS B 1 778 ? -29.969 -41.5 12.711 1 94.19 778 LYS B N 1
ATOM 12180 C CA . LYS B 1 778 ? -31.062 -41.75 13.664 1 94.19 778 LYS B CA 1
ATOM 12181 C C . LYS B 1 778 ? -30.531 -41.812 15.094 1 94.19 778 LYS B C 1
ATOM 12183 O O . LYS B 1 778 ? -31.141 -41.25 16 1 94.19 778 LYS B O 1
ATOM 12188 N N . LYS B 1 779 ? -29.5 -42.469 15.242 1 94.25 779 LYS B N 1
ATOM 12189 C CA . LYS B 1 779 ? -28.891 -42.531 16.562 1 94.25 779 LYS B CA 1
ATOM 12190 C C . LYS B 1 779 ? -28.5 -41.156 17.078 1 94.25 779 LYS B C 1
ATOM 12192 O O . LYS B 1 779 ? -28.75 -40.812 18.234 1 94.25 779 LYS B O 1
ATOM 12197 N N . ALA B 1 780 ? -27.859 -40.406 16.234 1 95.5 780 ALA B N 1
ATOM 12198 C CA . ALA B 1 780 ? -27.484 -39.062 16.594 1 95.5 780 ALA B CA 1
ATOM 12199 C C . ALA B 1 780 ? -28.703 -38.219 17.016 1 95.5 780 ALA B C 1
ATOM 12201 O O . ALA B 1 780 ? -28.656 -37.5 18.016 1 95.5 780 ALA B O 1
ATOM 12202 N N . MET B 1 781 ? -29.781 -38.312 16.328 1 95.19 781 MET B N 1
ATOM 12203 C CA . MET B 1 781 ? -31.016 -37.594 16.625 1 95.19 781 MET B CA 1
ATOM 12204 C C . MET B 1 781 ? -31.594 -38.031 17.969 1 95.19 781 MET B C 1
ATOM 12206 O O . MET B 1 781 ? -32.031 -37.219 18.766 1 95.19 781 MET B O 1
ATOM 12210 N N . ASP B 1 782 ? -31.578 -39.312 18.188 1 94.88 782 ASP B N 1
ATOM 12211 C CA . ASP B 1 782 ? -32.062 -39.844 19.453 1 94.88 782 ASP B CA 1
ATOM 12212 C C . ASP B 1 782 ? -31.25 -39.312 20.625 1 94.88 782 ASP B C 1
ATOM 12214 O O . ASP B 1 782 ? -31.812 -38.969 21.672 1 94.88 782 ASP B O 1
ATOM 12218 N N . ASP B 1 783 ? -30.047 -39.25 20.438 1 96.19 783 ASP B N 1
ATOM 12219 C CA . ASP B 1 783 ? -29.141 -38.75 21.484 1 96.19 783 ASP B CA 1
ATOM 12220 C C . ASP B 1 783 ? -29.438 -37.281 21.781 1 96.19 783 ASP B C 1
ATOM 12222 O O . ASP B 1 783 ? -29.422 -36.875 22.953 1 96.19 783 ASP B O 1
ATOM 12226 N N . VAL B 1 784 ? -29.656 -36.531 20.766 1 97.06 784 VAL B N 1
ATOM 12227 C CA . VAL B 1 784 ? -29.969 -35.094 20.922 1 97.06 784 VAL B CA 1
ATOM 12228 C C . VAL B 1 784 ? -31.266 -34.938 21.719 1 97.06 784 VAL B C 1
ATOM 12230 O O . VAL B 1 784 ? -31.312 -34.188 22.672 1 97.06 784 VAL B O 1
ATOM 12233 N N . VAL B 1 785 ? -32.312 -35.656 21.344 1 95.88 785 VAL B N 1
ATOM 12234 C CA . VAL B 1 785 ? -33.625 -35.562 21.984 1 95.88 785 VAL B CA 1
ATOM 12235 C C . VAL B 1 785 ? -33.5 -35.938 23.453 1 95.88 785 VAL B C 1
ATOM 12237 O O . VAL B 1 785 ? -34.031 -35.25 24.328 1 95.88 785 VAL B O 1
ATOM 12240 N N . SER B 1 786 ? -32.812 -36.938 23.719 1 95.44 786 SER B N 1
ATOM 12241 C CA . SER B 1 786 ? -32.656 -37.406 25.094 1 95.44 786 SER B CA 1
ATOM 12242 C C . SER B 1 786 ? -31.906 -36.406 25.938 1 95.44 786 SER B C 1
ATOM 12244 O O . SER B 1 786 ? -32.312 -36.094 27.062 1 95.44 786 SER B O 1
ATOM 12246 N N . ARG B 1 787 ? -30.859 -35.875 25.438 1 95.81 787 ARG B N 1
ATOM 12247 C CA . ARG B 1 787 ? -30.062 -34.906 26.172 1 95.81 787 ARG B CA 1
ATOM 12248 C C . ARG B 1 787 ? -30.859 -33.656 26.484 1 95.81 787 ARG B C 1
ATOM 12250 O O . ARG B 1 787 ? -30.812 -33.156 27.609 1 95.81 787 ARG B O 1
ATOM 12257 N N . LEU B 1 788 ? -31.578 -33.156 25.594 1 96.31 788 LEU B N 1
ATOM 12258 C CA . LEU B 1 788 ? -32.344 -31.938 25.812 1 96.31 788 LEU B CA 1
ATOM 12259 C C . LEU B 1 788 ? -33.5 -32.188 26.781 1 96.31 788 LEU B C 1
ATOM 12261 O O . LEU B 1 788 ? -33.812 -31.297 27.578 1 96.31 788 LEU B O 1
ATOM 12265 N N . SER B 1 789 ? -34.094 -33.312 26.703 1 94.69 789 SER B N 1
ATOM 12266 C CA . SER B 1 789 ? -35.156 -33.656 27.641 1 94.69 789 SER B CA 1
ATOM 12267 C C . SER B 1 789 ? -34.625 -33.781 29.062 1 94.69 789 SER B C 1
ATOM 12269 O O . SER B 1 789 ? -35.219 -33.25 30 1 94.69 789 SER B O 1
ATOM 12271 N N . ASP B 1 790 ? -33.562 -34.312 29.234 1 94.81 790 ASP B N 1
ATOM 12272 C CA . ASP B 1 790 ? -32.969 -34.531 30.547 1 94.81 790 ASP B CA 1
ATOM 12273 C C . ASP B 1 790 ? -32.469 -33.25 31.172 1 94.81 790 ASP B C 1
ATOM 12275 O O . ASP B 1 790 ? -32.719 -32.969 32.344 1 94.81 790 ASP B O 1
ATOM 12279 N N . LYS B 1 791 ? -31.797 -32.469 30.375 1 94.25 791 LYS B N 1
ATOM 12280 C CA . LYS B 1 791 ? -31.094 -31.297 30.922 1 94.25 791 LYS B CA 1
ATOM 12281 C C . LYS B 1 791 ? -32.031 -30.094 30.984 1 94.25 791 LYS B C 1
ATOM 12283 O O . LYS B 1 791 ? -31.875 -29.234 31.875 1 94.25 791 LYS B O 1
ATOM 12288 N N . HIS B 1 792 ? -32.906 -30.016 30.031 1 94.69 792 HIS B N 1
ATOM 12289 C CA . HIS B 1 792 ? -33.688 -28.781 29.938 1 94.69 792 HIS B CA 1
ATOM 12290 C C . HIS B 1 792 ? -35.188 -29.047 30.016 1 94.69 792 HIS B C 1
ATOM 12292 O O . HIS B 1 792 ? -35.969 -28.125 29.859 1 94.69 792 HIS B O 1
ATOM 12298 N N . GLY B 1 793 ? -35.594 -30.266 30.141 1 92 793 GLY B N 1
ATOM 12299 C CA . GLY B 1 793 ? -37.031 -30.578 30.156 1 92 793 GLY B CA 1
ATOM 12300 C C . GLY B 1 793 ? -37.719 -30.344 28.828 1 92 793 GLY B C 1
ATOM 12301 O O . GLY B 1 793 ? -38.906 -30.062 28.781 1 92 793 GLY B O 1
ATOM 12302 N N . ALA B 1 794 ? -36.969 -30.406 27.797 1 94.12 794 ALA B N 1
ATOM 12303 C CA . ALA B 1 794 ? -37.469 -30.141 26.469 1 94.12 794 ALA B CA 1
ATOM 12304 C C . ALA B 1 794 ? -38.344 -31.312 25.969 1 94.12 794 ALA B C 1
ATOM 12306 O O . ALA B 1 794 ? -38 -32.469 26.219 1 94.12 794 ALA B O 1
ATOM 12307 N N . LYS B 1 795 ? -39.438 -31.016 25.281 1 93.12 795 LYS B N 1
ATOM 12308 C CA . LYS B 1 795 ? -40.281 -32.031 24.672 1 93.12 795 LYS B CA 1
ATOM 12309 C C . LYS B 1 795 ? -40.344 -31.891 23.156 1 93.12 795 LYS B C 1
ATOM 12311 O O . LYS B 1 795 ? -40.469 -30.781 22.641 1 93.12 795 LYS B O 1
ATOM 12316 N N . LEU B 1 796 ? -40.156 -33 22.547 1 93 796 LEU B N 1
ATOM 12317 C CA . LEU B 1 796 ? -40.219 -33 21.094 1 93 796 LEU B CA 1
ATOM 12318 C C . LEU B 1 796 ? -41.625 -32.719 20.594 1 93 796 LEU B C 1
ATOM 12320 O O . LEU B 1 796 ? -42.594 -33.312 21.094 1 93 796 LEU B O 1
ATOM 12324 N N . ARG B 1 797 ? -41.719 -31.75 19.75 1 83.31 797 ARG B N 1
ATOM 12325 C CA . ARG B 1 797 ? -43.031 -31.438 19.172 1 83.31 797 ARG B CA 1
ATOM 12326 C C . ARG B 1 797 ? -43.312 -32.312 17.969 1 83.31 797 ARG B C 1
ATOM 12328 O O . ARG B 1 797 ? -42.438 -32.562 17.125 1 83.31 797 ARG B O 1
ATOM 12335 N N . ASP B 1 798 ? -44.344 -33.188 18.016 1 62.38 798 ASP B N 1
ATOM 12336 C CA . ASP B 1 798 ? -44.781 -34 16.875 1 62.38 798 ASP B CA 1
ATOM 12337 C C . ASP B 1 798 ? -45.062 -33.125 15.664 1 62.38 798 ASP B C 1
ATOM 12339 O O . ASP B 1 798 ? -45.531 -31.984 15.805 1 62.38 798 ASP B O 1
ATOM 12343 N N . SER B 1 799 ? -44.438 -33.344 14.57 1 48.59 799 SER B N 1
ATOM 12344 C CA . SER B 1 799 ? -44.781 -32.625 13.344 1 48.59 799 SER B CA 1
ATOM 12345 C C . SER B 1 799 ? -46.312 -32.5 13.211 1 48.59 799 SER B C 1
ATOM 12347 O O . SER B 1 799 ? -47.062 -33.344 13.656 1 48.59 799 SER B O 1
#

pLDDT: mean 91.97, std 6.42, range [48.28, 98.69]